Protein AF-0000000087410790 (afdb_homodimer)

Secondary structure (DSSP, 8-state):
--SGGGSGGGGGGS-----------EEEEE-TTSSEEEEEETTEEEEEETT-EE-EE----SS-EEEEEE-TTSSEEEEEE-TTSS-EEEEEETTEEEEEE----SS-EEEEEEEETTEEEEEE-----SS-----STTS-EEEEEETT-B--EEEESS--EEEEE-TTS-EEEE---S---TT--S--STTS--EEEEETTEEEE----SS-EEEEEE-SSSSEEEEEE-TTSS-EEEEEETTS---EE-----SSPEEEEEE-TTS-EEEEETTEEEEE-TTS--EE--EE------S-S-EEEEES--EEEEEE-TTSSEEEEEETTEEEEEESSS--EEE----SSEEEEEEE-TTSSEEEEEEEETTEEEEEEEEESSTT---GGG-S-EEEEE----SS-EEEEEE-TTSSEEEEEETTTEEEEEETTT--EEESS-STT---SSTT----EE-TTSSEEEEEE-TTT-TTS-EEEEEETTS-S--EE----SS-EEEEEEEGGGTEEEEEE-SSS-B-SSSS-B-BEEEEEES-HHHHHHHH--HHHHHHHHHHHHHHHHHHHHHHHHHHHH-------GGGSTTTT-PPPP----TTGGG-EEE--SS-BEEEEEEE-TTS-EEEEEEESSSSPEEEEEETTTTEEEEEES---S---EE-TTSSEEEEEETTEEEEEETTTTEEEE----EEEEE-HHHHHHHHHHHHHHHHHHHSSSTTGGG--HHHHHHHHHTTGGG--SHHHHHHHHHHHHHTT--SS--EE--PPPPSSPBPB-SEEE-TT--SSSEEEEEE-TTSTTTTTT----TT-EEEEETTEE--TTB--GGGGBT-TTSEEEEEEEETTTTEEEEEEEE-B-HHHHHHHHHHHHHHHHHHHHHHHHTS-EEEEE--SBSHHHHHHHHHHHHSTTGGGSSEEEEE-TT---BS-HHHHHHHHT----EEEESTT---EEESTTS--S-EEEEE-TT--THHHHHHHHHHHTTS-EEEESPBPS--EEEEEEEPTTS-EEEEEEEEEEETTS-BSTT-PBPPSEE----HHHHHHT--HHHHHHHHHHHH-/--GGGSGGGGGGGS-----------EEEEE-TTSSEEEEEETTEEEEEETT-EE-EE----SS-EEEEEE-TTSSEEEEEE-TTSS-EEEEEETTEEEEEE----SS-EEEEEEEETTEEEEEE-----SS-----STTSPEEEEEETT-B--EEEESS--EEEEE-TTS-EEEE---S---TT--S--STTS--EEEEETTEEEE----SS-EEEEEE-SSSSEEEEEE-TTSS-EEEEEETTS---EE-----SSPEEEEEE-TTS-EEEEETTEEEEE-TTS--EE--EE------S-S-EEEEES--EEEEEE-TTSSEEEEEETTEEEEEESSS--EEE----SSEEEEEEE-TTSSEEEEEEEETTEEEEEEEEESSTT---GGG-S-EEEEE----SS-EEEEEE-TTSSEEEEEETTTEEEEEETTT--EEESS-STT---SSTT----EE-TTSSEEEEEE-TTT-TTS-EEEEEETTS-S--EE----SS-EEEEEEEGGGTEEEEEE-SS--B-SSSS-B-BEEEEEES-HHHHHHHH--HHHHHHHHHHHHHHHHHHHHHHHHHHHH-------GGGGSSTT-PPPP----TTGGG-EEE--SS-BEEEEEEE-TTS-EEEEEEESSSSPEEEEEETTTTEEEEEES---S---EE-TTSSEEEEEETTEEEEEETTTTEEEE----EEEEE-HHHHHHHHHHHHHHHHHHHSSSTTGGG--HHHHHHHHHTTGGG--SHHHHHHHHHHHHHTT--SS--EE--PPPPSSPBPB-SEEE-TT--SSSEEEEEE-TTSTTTTTT----TT-EEEEETTEE--TTB--GGGGBT-TTSEEEEEEEETTTTEEEEEEEE-B-HHHHHHHHHHHHHHHHHHHHHHHHTS-EEEEE--SBSHHHHHHHHHHHHSTTGGGSSEEEEE-TT---BS-HHHHHHHHT----EEEESTT---EEESSSS--S-EEEEE-TT--THHHHHHHHHHHTTS-EEEESPBPS--EEEEEEEPTTS-EEEEEEEEEEETTS-BSTT-PBPPSEE----HHHHHHT--HHHHHHHHHHHH-

InterPro domains:
  IPR005151 Tail specific protease [PF03572] (898-1053)
  IPR005151 Tail specific protease [SM00245] (860-1054)
  IPR011042 Six-bladed beta-propeller, TolB-like [G3DSA:2.120.10.30] (396-579)
  IPR011659 WD40-like beta-propeller [PF07676] (343-378)
  IPR011659 WD40-like beta-propeller [PF07676] (398-425)
  IPR012393 Tricorn protease [PIRSF036421] (16-1078)
  IPR012393 Tricorn protease [PTHR43253] (32-1075)
  IPR028204 Tricorn protease C1 domain [PF14684] (706-764)
  IPR029045 ClpP/crotonase-like domain superfamily [SSF52096] (706-1077)
  IPR036034 PDZ superfamily [G3DSA:2.30.42.10] (785-875)
  IPR036034 PDZ superfamily [SSF50156] (789-867)

pLDDT: mean 92.79, std 12.52, range [21.83, 98.88]

Solvent-accessible surface area (backbone atoms only — not comparable to full-atom values): 111287 Å² total; per-residue (Å²): 135,86,65,70,70,64,63,69,67,66,67,64,73,73,58,74,75,68,70,80,62,70,39,49,45,36,44,37,29,40,23,35,83,52,52,38,31,36,29,19,49,68,37,20,36,32,34,28,43,56,86,28,39,70,42,44,76,44,51,83,65,91,37,49,27,38,48,51,37,54,24,70,82,44,56,33,32,37,23,20,31,30,76,68,36,24,29,23,31,30,36,29,43,67,87,28,63,84,65,43,75,38,54,66,57,51,53,56,28,41,50,49,36,43,79,45,83,51,31,38,30,26,38,34,63,84,76,74,56,92,55,33,61,66,72,64,50,82,63,54,29,25,26,29,34,30,35,81,83,30,28,33,72,38,86,67,34,72,60,48,58,42,53,43,29,70,43,97,87,62,38,30,31,19,14,52,65,66,44,78,67,62,88,45,55,38,80,55,70,37,71,49,46,26,33,34,32,36,43,47,94,90,39,81,42,78,58,55,79,67,53,28,47,26,42,47,33,39,74,43,72,62,77,71,32,30,34,28,32,30,29,87,86,61,37,28,25,42,30,32,30,30,71,88,56,48,76,67,42,75,68,49,84,75,72,86,56,48,52,40,45,62,33,56,14,64,85,41,42,30,26,28,23,46,84,28,32,47,32,36,32,37,88,94,47,71,74,40,75,41,56,53,38,73,85,70,84,84,78,72,66,65,67,47,83,41,79,39,69,64,48,38,76,43,66,38,72,33,65,87,57,54,35,34,37,32,28,42,82,28,22,39,33,29,22,27,54,90,42,46,52,40,25,78,72,51,88,63,56,44,44,38,45,48,63,27,60,30,60,84,41,51,34,38,36,25,15,32,44,57,94,71,40,32,27,35,33,34,38,31,55,62,51,80,88,54,74,46,69,54,75,45,89,44,74,45,78,43,76,66,54,89,67,97,51,40,27,39,57,37,37,57,26,59,81,48,53,33,35,36,30,28,38,67,61,33,20,37,31,36,24,34,64,87,79,53,52,70,46,64,35,42,86,23,81,39,39,80,56,82,48,95,81,73,64,68,70,33,64,27,71,57,49,50,36,31,40,29,64,29,24,46,90,35,24,64,90,30,28,20,37,21,45,32,34,60,81,30,84,45,78,69,40,74,58,59,59,46,40,33,45,33,44,83,57,39,70,30,59,88,54,38,25,34,35,31,36,32,38,74,84,20,42,23,44,85,30,47,89,52,60,19,27,36,43,33,36,34,28,28,28,56,67,60,45,45,58,67,71,41,49,64,69,53,42,53,52,50,51,50,50,52,52,49,47,54,48,49,52,48,49,49,48,49,51,51,47,69,65,49,72,80,85,76,84,66,74,74,62,72,76,64,69,78,63,67,67,77,84,72,74,49,66,91,61,21,80,79,39,59,45,77,69,52,73,52,59,31,47,66,57,36,65,46,66,40,72,84,62,45,37,38,38,34,26,39,32,71,77,63,61,20,21,33,32,37,34,33,62,67,77,69,45,74,48,79,54,40,79,60,65,44,58,44,64,64,43,65,41,88,81,62,48,36,38,33,31,40,34,96,30,32,41,36,40,30,36,63,86,75,50,44,76,47,72,44,54,40,47,41,78,40,72,45,29,60,63,56,26,50,53,39,51,52,45,46,53,58,44,50,45,68,73,43,27,21,50,81,60,48,84,71,47,63,60,73,59,49,48,59,64,56,56,70,35,54,88,41,48,81,48,61,70,59,45,27,50,52,48,12,47,58,45,10,62,50,51,59,55,61,40,31,44,45,67,82,73,71,65,40,91,44,47,39,34,36,66,40,64,39,62,40,85,83,63,79,49,67,29,49,36,29,56,36,71,39,70,86,21,49,60,55,50,40,94,63,84,74,51,58,62,23,26,39,38,22,54,70,82,44,71,40,48,55,62,45,60,59,48,65,78,28,45,59,28,48,75,32,79,43,40,34,33,35,36,31,72,90,78,69,45,72,49,76,40,76,39,51,26,33,39,61,68,56,43,42,52,40,46,39,52,49,51,51,52,50,50,38,53,50,45,23,64,77,52,72,57,37,42,31,65,43,61,41,66,39,27,42,36,71,32,38,48,50,36,49,20,61,50,51,7,59,71,35,57,71,30,65,25,35,41,40,35,34,55,60,6,69,16,64,52,33,43,67,53,53,46,55,33,53,58,33,61,72,56,37,35,34,27,39,51,81,40,75,36,30,51,32,62,72,87,32,39,57,53,58,46,36,35,35,41,23,34,26,16,25,24,35,38,33,42,28,56,51,49,35,46,74,70,62,67,44,50,35,31,14,35,40,21,34,17,32,24,44,49,62,44,74,47,71,44,88,87,67,35,35,38,36,36,38,23,33,30,34,23,38,84,85,72,45,53,33,54,78,37,70,46,72,40,78,42,78,42,79,67,49,75,65,26,34,54,68,47,47,59,54,44,58,52,51,48,49,56,56,54,71,72,105,134,81,69,73,65,62,68,70,64,67,67,63,72,74,56,73,74,68,70,80,62,68,40,49,45,36,45,38,30,39,22,33,83,53,53,37,31,35,29,19,47,70,37,20,34,30,36,28,43,56,86,29,39,70,44,43,77,43,51,82,66,92,37,51,28,38,47,51,36,54,23,71,83,44,56,31,33,36,24,20,32,31,77,67,36,25,29,23,30,29,37,27,42,68,87,27,64,84,66,42,74,38,52,65,56,50,54,58,30,43,49,48,36,41,79,43,81,52,31,38,30,26,40,33,64,83,76,75,56,89,54,32,60,67,73,63,51,80,61,53,28,24,27,30,34,29,35,81,83,29,30,32,73,38,86,68,34,71,60,46,57,41,52,41,27,70,43,97,88,64,38,32,32,18,13,50,66,65,44,78,65,61,88,44,55,37,79,54,69,37,69,48,46,28,34,35,33,36,42,47,96,89,38,81,42,79,57,52,80,66,54,27,46,26,41,45,32,40,74,44,68,62,79,70,32,30,35,28,32,32,30,87,86,61,37,29,25,41,30,33,30,30,70,89,56,50,74,66,42,75,68,49,83,76,70,85,55,46,51,40,44,64,34,55,13,63,85,41,44,30,27,30,24,46,83,30,31,48,33,36,34,38,89,95,48,70,76,40,76,41,55,52,40,73,86,69,82,83,80,71,66,65,67,47,81,43,78,38,70,66,49,38,74,44,65,36,72,34,63,86,56,54,35,32,35,32,28,42,79,28,22,40,33,30,23,28,55,88,40,46,53,39,25,77,73,50,88,63,57,43,44,36,47,48,62,29,59,30,60,84,40,50,35,38,35,25,16,33,46,57,96,71,40,32,26,35,34,35,39,29,55,62,51,80,87,53,74,45,68,53,73,45,89,46,73,45,76,44,78,65,54,89,69,97,53,40,27,39,57,36,37,55,26,59,81,49,53,33,34,36,28,27,39,68,61,35,19,36,31,36,25,34,63,88,80,54,51,70,45,66,36,44,87,24,82,40,38,80,55,82,47,93,80,74,64,67,70,31,65,28,73,58,49,51,36,31,40,30,64,29,24,41,90,38,24,65,93,30,28,19,37,21,45,32,35,60,81,29,81,44,76,69,40,75,59,59,58,47,38,34,45,33,44,83,55,38,70,31,59,88,53,37,24,35,34,30,34,32,38,75,85,22,41,22,45,86,28,46,87,53,59,17,27,35,45,33,37,34,28,29,28,54,67,61,43,45,58,67,70,42,51,63,70,53,43,52,51,49,50,50,50,52,51,49,47,53,48,47,52,48,49,49,47,50,51,48,46,68,65,50,72,79,87,77,86,67,71,74,63,73,75,64,70,78,63,67,68,78,83,73,74,48,66,90,60,23,79,78,40,59,46,77,70,51,73,50,59,32,48,65,57,37,62,47,66,41,72,86,61,46,37,38,37,34,26,39,31,71,77,62,60,20,22,33,31,37,35,33,62,67,77,69,44,75,50,79,56,39,79,60,64,44,57,45,64,65,45,64,40,87,80,63,47,36,38,33,33,39,36,94,29,32,41,36,40,31,37,64,84,74,51,44,76,48,73,45,53,42,47,42,79,40,72,45,30,60,64,57,27,52,52,39,52,53,43,46,52,56,44,49,46,69,73,41,27,20,50,80,61,49,86,71,47,64,60,72,60,51,49,58,63,55,56,69,35,53,89,40,48,81,49,62,68,60,44,26,51,52,49,13,45,59,43,10,62,50,51,58,53,62,40,32,43,46,67,82,73,71,65,40,92,43,49,39,32,36,64,40,64,39,63,41,86,83,62,78,50,65,28,49,35,30,56,37,72,37,71,87,22,50,61,55,51,40,94,61,84,74,49,61,62,23,27,40,38,22,53,70,81,43,72,39,48,56,62,45,58,59,49,66,80,28,45,59,29,48,74,31,79,43,41,35,33,34,37,30,70,91,77,70,43,72,50,76,40,75,38,49,26,33,38,61,70,56,43,41,51,40,45,37,51,50,51,53,52,50,51,38,52,48,44,24,63,77,51,73,57,37,42,32,66,44,62,43,66,39,28,41,36,71,32,39,47,49,37,49,20,59,50,51,6,60,70,36,57,71,31,68,25,36,41,40,36,34,56,61,6,70,15,64,50,33,43,68,54,52,47,55,32,53,58,33,59,72,55,36,35,35,26,40,51,80,39,74,37,29,51,31,62,71,87,31,41,58,54,58,46,36,36,34,40,24,36,25,16,25,24,35,38,33,41,27,57,51,50,35,47,73,70,63,66,44,51,36,33,14,35,40,23,32,19,31,25,46,48,64,44,71,47,70,44,89,87,65,34,32,36,36,37,39,22,33,31,34,24,38,85,86,72,44,54,33,54,76,37,69,46,73,40,76,42,77,41,78,68,49,76,65,28,33,54,68,48,46,60,55,44,60,52,52,48,50,54,56,54,70,73,105

Sequence (2156 aa):
MKKILTAVLLGLSLSAMAGNSPLWMRFSAISPDGQTIAFSYKGDIFTVPVGGGAARQLTTNPAYDAYPVWSPDGQKIAFASSREGSLDVYLMSKEGGAPTRLTTNSGDEIPMAFKDNNTVLFSSSLMPTAKSILFASGSFPQTYEVSIEGSRPRLFSPMPMLDVCVRTNGDILYHDQKGYEDNFRKHHRSPIARDIWMYSKGKYTKLTDFNGEDRTPVWANSGDSYYYLSEEDGTFNVYKRNIDGSGKVQITHHVKNPVRFLTIANNGTLCYGYDGEIYTVTDGEQPRKVNISIVTDQIDQQLNRQLRTSGATEIKVSPNGKEIAFVLHGDVYVTSVDYKTTKQITNTPEQERDIDISPDGKSIVYGAERNGIWQIYQTKIKNSGEKNFTYATDLVEERMTNTNQTSQMPQYSPDGKKIAFFENRASLKVMDVKTKNVIAVTDGKDLYSYSDGDIWFSWSPDSRWLLVPYMGNAGWNNSDVSLVDATGKKKPFNLTQSGYNDESAKWALGGKAMLFFSDRAGYRSHGSWGAEADVYLMFFDLDAYERFCMTKEERELADQLEKDKKKTEAETKEKEKAKGKKKGKDADKNKKKNEVKPLEFDLENCRDRIVRLTVNSSHLGDAALSPGGDTLYYQASFEGGYDLWKHDLKENKTQIVLKDVGRGALEADKKFKNLYLCSRRNIKKVDLTKNSVSNVPFEARFDYKPYEERAYIFDHIWQQVTDKFYVEDLHGVDWAGYRKIYERFLPHINNNYDFRDMLSELLGELNASHTGARFSPDGPSLYTARLGLFYDENYNGDGLKIEEVIKRGPFAVKKTGVTAGCVIEKIDGEPILKGKDYNYMLDGKVGKPIRVSVFNPNTKKRFDVTVKAISKGAEQELLYKRWVDRNRAFVDSISGGRIAYVHVKGMNSPSFRTVYSELLNAENRAKDAVIVDERHNGGGWLHDDLCTLLSGKEYQKFIPHGKLIGTDPFNKWNKPSCVLICEDDYSNGHGFPQIYQNLGIGKLVGTPVAGTMTAVWWETLINGMVFGIPQVGCQGMDGKFAENKQLNPDIEVYNTPEDYLNGYDRQLVRAVEEMMKKMKKILTAVLLGLSLSAMAGNSPLWMRFSAISPDGQTIAFSYKGDIFTVPVGGGAARQLTTNPAYDAYPVWSPDGQKIAFASSREGSLDVYLMSKEGGAPTRLTTNSGDEIPMAFKDNNTVLFSSSLMPTAKSILFASGSFPQTYEVSIEGSRPRLFSPMPMLDVCVRTNGDILYHDQKGYEDNFRKHHRSPIARDIWMYSKGKYTKLTDFNGEDRTPVWANSGDSYYYLSEEDGTFNVYKRNIDGSGKVQITHHVKNPVRFLTIANNGTLCYGYDGEIYTVTDGEQPRKVNISIVTDQIDQQLNRQLRTSGATEIKVSPNGKEIAFVLHGDVYVTSVDYKTTKQITNTPEQERDIDISPDGKSIVYGAERNGIWQIYQTKIKNSGEKNFTYATDLVEERMTNTNQTSQMPQYSPDGKKIAFFENRASLKVMDVKTKNVIAVTDGKDLYSYSDGDIWFSWSPDSRWLLVPYMGNAGWNNSDVSLVDATGKKKPFNLTQSGYNDESAKWALGGKAMLFFSDRAGYRSHGSWGAEADVYLMFFDLDAYERFCMTKEERELADQLEKDKKKTEAETKEKEKAKGKKKGKDADKNKKKNEVKPLEFDLENCRDRIVRLTVNSSHLGDAALSPGGDTLYYQASFEGGYDLWKHDLKENKTQIVLKDVGRGALEADKKFKNLYLCSRRNIKKVDLTKNSVSNVPFEARFDYKPYEERAYIFDHIWQQVTDKFYVEDLHGVDWAGYRKIYERFLPHINNNYDFRDMLSELLGELNASHTGARFSPDGPSLYTARLGLFYDENYNGDGLKIEEVIKRGPFAVKKTGVTAGCVIEKIDGEPILKGKDYNYMLDGKVGKPIRVSVFNPNTKKRFDVTVKAISKGAEQELLYKRWVDRNRAFVDSISGGRIAYVHVKGMNSPSFRTVYSELLNAENRAKDAVIVDERHNGGGWLHDDLCTLLSGKEYQKFIPHGKLIGTDPFNKWNKPSCVLICEDDYSNGHGFPQIYQNLGIGKLVGTPVAGTMTAVWWETLINGMVFGIPQVGCQGMDGKFAENKQLNPDIEVYNTPEDYLNGYDRQLVRAVEEMMKK

Structure (mmCIF, N/CA/C/O backbone):
data_AF-0000000087410790-model_v1
#
loop_
_entity.id
_entity.type
_entity.pdbx_description
1 polymer 'Tricorn protease homolog'
#
loop_
_atom_site.group_PDB
_atom_site.id
_atom_site.type_symbol
_atom_site.label_atom_id
_atom_site.label_alt_id
_atom_site.label_comp_id
_atom_site.label_asym_id
_atom_site.label_entity_id
_atom_site.label_seq_id
_atom_site.pdbx_PDB_ins_code
_atom_site.Cartn_x
_atom_site.Cartn_y
_atom_site.Cartn_z
_atom_site.occupancy
_atom_site.B_iso_or_equiv
_atom_site.auth_seq_id
_atom_site.auth_comp_id
_atom_site.auth_asym_id
_atom_site.auth_atom_id
_atom_site.pdbx_PDB_model_num
ATOM 1 N N . MET A 1 1 ? 50.875 -70.25 -47.219 1 21.83 1 MET A N 1
ATOM 2 C CA . MET A 1 1 ? 50.531 -70.5 -45.812 1 21.83 1 MET A CA 1
ATOM 3 C C . MET A 1 1 ? 49.562 -69.438 -45.281 1 21.83 1 MET A C 1
ATOM 5 O O . MET A 1 1 ? 49.375 -69.312 -44.062 1 21.83 1 MET A O 1
ATOM 9 N N . LYS A 1 2 ? 49.156 -68.5 -46.312 1 25.88 2 LYS A N 1
ATOM 10 C CA . LYS A 1 2 ? 48.219 -67.438 -46.719 1 25.88 2 LYS A CA 1
ATOM 11 C C . LYS A 1 2 ? 46.75 -67.875 -46.406 1 25.88 2 LYS A C 1
ATOM 13 O O . LYS A 1 2 ? 45.875 -67 -46.406 1 25.88 2 LYS A O 1
ATOM 18 N N . LYS A 1 3 ? 46.594 -69.188 -46.438 1 26.27 3 LYS A N 1
ATOM 19 C CA . LYS A 1 3 ? 45.25 -69.75 -46.562 1 26.27 3 LYS A CA 1
ATOM 20 C C . LYS A 1 3 ? 44.5 -69.688 -45.25 1 26.27 3 LYS A C 1
ATOM 22 O O . LYS A 1 3 ? 43.281 -69.562 -45.219 1 26.27 3 LYS A O 1
ATOM 27 N N . ILE A 1 4 ? 45.156 -70.188 -44.219 1 30.7 4 ILE A N 1
ATOM 28 C CA . ILE A 1 4 ? 44.406 -70.75 -43.094 1 30.7 4 ILE A CA 1
ATOM 29 C C . ILE A 1 4 ? 43.781 -69.625 -42.281 1 30.7 4 ILE A C 1
ATOM 31 O O . ILE A 1 4 ? 42.969 -69.875 -41.406 1 30.7 4 ILE A O 1
ATOM 35 N N . LEU A 1 5 ? 44.344 -68.375 -42.5 1 31.23 5 LEU A N 1
ATOM 36 C CA . LEU A 1 5 ? 43.906 -67.375 -41.5 1 31.23 5 LEU A CA 1
ATOM 37 C C . LEU A 1 5 ? 42.469 -67 -41.719 1 31.23 5 LEU A C 1
ATOM 39 O O . LEU A 1 5 ? 41.938 -66.188 -40.969 1 31.23 5 LEU A O 1
ATOM 43 N N . THR A 1 6 ? 41.938 -67.438 -42.906 1 31.23 6 THR A N 1
ATOM 44 C CA . THR A 1 6 ? 40.656 -66.812 -43.312 1 31.23 6 THR A CA 1
ATOM 45 C C . THR A 1 6 ? 39.531 -67.312 -42.406 1 31.23 6 THR A C 1
ATOM 47 O O . THR A 1 6 ? 38.406 -66.812 -42.438 1 31.23 6 THR A O 1
ATOM 50 N N . ALA A 1 7 ? 39.75 -68.562 -41.875 1 30.67 7 ALA A N 1
ATOM 51 C CA . ALA A 1 7 ? 38.562 -69.25 -41.344 1 30.67 7 ALA A CA 1
ATOM 52 C C . ALA A 1 7 ? 38.031 -68.5 -40.125 1 30.67 7 ALA A C 1
ATOM 54 O O . ALA A 1 7 ? 36.844 -68.562 -39.812 1 30.67 7 ALA A O 1
ATOM 55 N N . VAL A 1 8 ? 39.062 -68.125 -39.312 1 31.27 8 VAL A N 1
ATOM 56 C CA . VAL A 1 8 ? 38.594 -67.812 -37.938 1 31.27 8 VAL A CA 1
ATOM 57 C C . VAL A 1 8 ? 37.656 -66.625 -37.969 1 31.27 8 VAL A C 1
ATOM 59 O O . VAL A 1 8 ? 36.938 -66.312 -37 1 31.27 8 VAL A O 1
ATOM 62 N N . LEU A 1 9 ? 37.781 -65.75 -39.125 1 29.5 9 LEU A N 1
ATOM 63 C CA . LEU A 1 9 ? 37.094 -64.5 -38.938 1 29.5 9 LEU A CA 1
ATOM 64 C C . LEU A 1 9 ? 35.594 -64.625 -39 1 29.5 9 LEU A C 1
ATOM 66 O O . LEU A 1 9 ? 34.844 -63.656 -38.906 1 29.5 9 LEU A O 1
ATOM 70 N N . LEU A 1 10 ? 35.125 -65.812 -39.531 1 30.06 10 LEU A N 1
ATOM 71 C CA . LEU A 1 10 ? 33.688 -65.812 -39.812 1 30.06 10 LEU A CA 1
ATOM 72 C C . LEU A 1 10 ? 32.906 -65.812 -38.5 1 30.06 10 LEU A C 1
ATOM 74 O O . LEU A 1 10 ? 31.672 -65.688 -38.531 1 30.06 10 LEU A O 1
ATOM 78 N N . GLY A 1 11 ? 33.531 -66.438 -37.5 1 29.22 11 GLY A N 1
ATOM 79 C CA . GLY A 1 11 ? 32.625 -66.812 -36.406 1 29.22 11 GLY A CA 1
ATOM 80 C C . GLY A 1 11 ? 31.984 -65.562 -35.75 1 29.22 11 GLY A C 1
ATOM 81 O O . GLY A 1 11 ? 31.047 -65.688 -34.969 1 29.22 11 GLY A O 1
ATOM 82 N N . LEU A 1 12 ? 32.75 -64.5 -35.688 1 29.7 12 LEU A N 1
ATOM 83 C CA . LEU A 1 12 ? 32.375 -63.562 -34.594 1 29.7 12 LEU A CA 1
ATOM 84 C C . LEU A 1 12 ? 31.078 -62.844 -34.906 1 29.7 12 LEU A C 1
ATOM 86 O O . LEU A 1 12 ? 30.609 -62.031 -34.125 1 29.7 12 LEU A O 1
ATOM 90 N N . SER A 1 13 ? 30.719 -62.812 -36.219 1 28.98 13 SER A N 1
ATOM 91 C CA . SER A 1 13 ? 29.781 -61.719 -36.406 1 28.98 13 SER A CA 1
ATOM 92 C C . SER A 1 13 ? 28.406 -62.031 -35.844 1 28.98 13 SER A C 1
ATOM 94 O O . SER A 1 13 ? 27.406 -61.406 -36.188 1 28.98 13 SER A O 1
ATOM 96 N N . LEU A 1 14 ? 28.266 -63.281 -35.344 1 32.5 14 LEU A N 1
ATOM 97 C CA . LEU A 1 14 ? 26.875 -63.406 -34.906 1 32.5 14 LEU A CA 1
ATOM 98 C C . LEU A 1 14 ? 26.562 -62.375 -33.812 1 32.5 14 LEU A C 1
ATOM 100 O O . LEU A 1 14 ? 26.344 -62.75 -32.656 1 32.5 14 LEU A O 1
ATOM 104 N N . SER A 1 15 ? 27.609 -61.531 -33.594 1 27.81 15 SER A N 1
ATOM 105 C CA . SER A 1 15 ? 27.328 -60.844 -32.344 1 27.81 15 SER A CA 1
ATOM 106 C C . SER A 1 15 ? 25.859 -60.438 -32.281 1 27.81 15 SER A C 1
ATOM 108 O O . SER A 1 15 ? 25.109 -60.969 -31.469 1 27.81 15 SER A O 1
ATOM 110 N N . ALA A 1 16 ? 25.719 -59.094 -32.219 1 31.78 16 ALA A N 1
ATOM 111 C CA . ALA A 1 16 ? 24.984 -58.094 -31.422 1 31.78 16 ALA A CA 1
ATOM 112 C C . ALA A 1 16 ? 23.578 -57.875 -31.984 1 31.78 16 ALA A C 1
ATOM 114 O O . ALA A 1 16 ? 23.312 -56.844 -32.594 1 31.78 16 ALA A O 1
ATOM 115 N N . MET A 1 17 ? 23.141 -58.781 -32.812 1 34.59 17 MET A N 1
ATOM 116 C CA . MET A 1 17 ? 21.797 -58.25 -32.938 1 34.59 17 MET A CA 1
ATOM 117 C C . MET A 1 17 ? 21.109 -58.188 -31.562 1 34.59 17 MET A C 1
ATOM 119 O O . MET A 1 17 ? 20.469 -59.156 -31.156 1 34.59 17 MET A O 1
ATOM 123 N N . ALA A 1 18 ? 21.828 -58.062 -30.547 1 39.47 18 ALA A N 1
ATOM 124 C CA . ALA A 1 18 ? 21.078 -57.75 -29.328 1 39.47 18 ALA A CA 1
ATOM 125 C C . ALA A 1 18 ? 19.859 -56.875 -29.625 1 39.47 18 ALA A C 1
ATOM 127 O O . ALA A 1 18 ? 20 -55.719 -30.016 1 39.47 18 ALA A O 1
ATOM 128 N N . GLY A 1 19 ? 18.938 -57.344 -30.297 1 44.41 19 GLY A N 1
ATOM 129 C CA . GLY A 1 19 ? 17.641 -56.719 -30.484 1 44.41 19 GLY A CA 1
ATOM 130 C C . GLY A 1 19 ? 17.203 -55.906 -29.266 1 44.41 19 GLY A C 1
ATOM 131 O O . GLY A 1 19 ? 17.266 -56.375 -28.141 1 44.41 19 GLY A O 1
ATOM 132 N N . ASN A 1 20 ? 17.438 -54.625 -29.234 1 58.72 20 ASN A N 1
ATOM 133 C CA . ASN A 1 20 ? 17.156 -53.625 -28.188 1 58.72 20 ASN A CA 1
ATOM 134 C C . ASN A 1 20 ? 15.797 -53.875 -27.531 1 58.72 20 ASN A C 1
ATOM 136 O O . ASN A 1 20 ? 14.758 -53.719 -28.172 1 58.72 20 ASN A O 1
ATOM 140 N N . SER A 1 21 ? 15.695 -54.625 -26.5 1 83.88 21 SER A N 1
ATOM 141 C CA . SER A 1 21 ? 14.523 -54.875 -25.656 1 83.88 21 SER A CA 1
ATOM 142 C C . SER A 1 21 ? 13.859 -53.562 -25.266 1 83.88 21 SER A C 1
ATOM 144 O O . SER A 1 21 ? 14.539 -52.594 -24.891 1 83.88 21 SER A O 1
ATOM 146 N N . PRO A 1 22 ? 12.523 -53.469 -25.609 1 93.88 22 PRO A N 1
ATOM 147 C CA . PRO A 1 22 ? 11.828 -52.25 -25.219 1 93.88 22 PRO A CA 1
ATOM 148 C C . PRO A 1 22 ? 11.938 -51.969 -23.719 1 93.88 22 PRO A C 1
ATOM 150 O O . PRO A 1 22 ? 11.938 -52.875 -22.906 1 93.88 22 PRO A O 1
ATOM 153 N N . LEU A 1 23 ? 12.188 -50.688 -23.422 1 96.06 23 LEU A N 1
ATOM 154 C CA . LEU A 1 23 ? 12.148 -50.25 -22.047 1 96.06 23 LEU A CA 1
ATOM 155 C C . LEU A 1 23 ? 11.062 -49.188 -21.859 1 96.06 23 LEU A C 1
ATOM 157 O O . LEU A 1 23 ? 10.484 -48.688 -22.828 1 96.06 23 LEU A O 1
ATOM 161 N N . TRP A 1 24 ? 10.703 -48.875 -20.547 1 97.62 24 TRP A N 1
ATOM 162 C CA . TRP A 1 24 ? 9.695 -47.938 -20.109 1 97.62 24 TRP A CA 1
ATOM 163 C C . TRP A 1 24 ? 8.297 -48.375 -20.516 1 97.62 24 TRP A C 1
ATOM 165 O O . TRP A 1 24 ? 7.508 -47.562 -21.031 1 97.62 24 TRP A O 1
ATOM 175 N N . MET A 1 25 ? 8.125 -49.656 -20.562 1 98 25 MET A N 1
ATOM 176 C CA . MET A 1 25 ? 6.773 -50.219 -20.656 1 98 25 MET A CA 1
ATOM 177 C C . MET A 1 25 ? 5.98 -49.938 -19.391 1 98 25 MET A C 1
ATOM 179 O O . MET A 1 25 ? 6.484 -50.125 -18.281 1 98 25 MET A O 1
ATOM 183 N N . ARG A 1 26 ? 4.789 -49.406 -19.578 1 97.38 26 ARG A N 1
ATOM 184 C CA . ARG A 1 26 ? 4.051 -48.906 -18.438 1 97.38 26 ARG A CA 1
ATOM 185 C C . ARG A 1 26 ? 2.65 -49.5 -18.359 1 97.38 26 ARG A C 1
ATOM 187 O O . ARG A 1 26 ? 2.139 -50 -19.359 1 97.38 26 ARG A O 1
ATOM 194 N N . PHE A 1 27 ? 2.062 -49.469 -17.188 1 98.25 27 PHE A N 1
ATOM 195 C CA . PHE A 1 27 ? 0.673 -49.812 -16.906 1 98.25 27 PHE A CA 1
ATOM 196 C C . PHE A 1 27 ? 0.371 -51.25 -17.312 1 98.25 27 PHE A C 1
ATOM 198 O O . PHE A 1 27 ? -0.603 -51.5 -18.031 1 98.25 27 PHE A O 1
ATOM 205 N N . SER A 1 28 ? 1.218 -52.188 -16.922 1 98.19 28 SER A N 1
ATOM 206 C CA . SER A 1 28 ? 1.02 -53.594 -17.266 1 98.19 28 SER A CA 1
ATOM 207 C C . SER A 1 28 ? -0.221 -54.156 -16.578 1 98.19 28 SER A C 1
ATOM 209 O O . SER A 1 28 ? -0.444 -53.906 -15.383 1 98.19 28 SER A O 1
ATOM 211 N N . ALA A 1 29 ? -0.973 -54.844 -17.25 1 98.69 29 ALA A N 1
ATOM 212 C CA . ALA A 1 29 ? -2.195 -55.5 -16.781 1 98.69 29 ALA A CA 1
ATOM 213 C C . ALA A 1 29 ? -2.311 -56.906 -17.312 1 98.69 29 ALA A C 1
ATOM 215 O O . ALA A 1 29 ? -2.455 -57.125 -18.516 1 98.69 29 ALA A O 1
ATOM 216 N N . ILE A 1 30 ? -2.271 -57.906 -16.406 1 98.69 30 ILE A N 1
ATOM 217 C CA . ILE A 1 30 ? -2.371 -59.312 -16.797 1 98.69 30 ILE A CA 1
ATOM 218 C C . ILE A 1 30 ? -3.84 -59.688 -16.938 1 98.69 30 ILE A C 1
ATOM 220 O O . ILE A 1 30 ? -4.684 -59.25 -16.156 1 98.69 30 ILE A O 1
ATOM 224 N N . SER A 1 31 ? -4.113 -60.5 -17.984 1 98.31 31 SER A N 1
ATOM 225 C CA . SER A 1 31 ? -5.484 -60.938 -18.219 1 98.31 31 SER A CA 1
ATOM 226 C C . SER A 1 31 ? -5.957 -61.875 -17.125 1 98.31 31 SER A C 1
ATOM 228 O O . SER A 1 31 ? -5.148 -62.562 -16.5 1 98.31 31 SER A O 1
ATOM 230 N N . PRO A 1 32 ? -7.281 -61.938 -16.922 1 97 32 PRO A N 1
ATOM 231 C CA . PRO A 1 32 ? -7.816 -62.781 -15.859 1 97 32 PRO A CA 1
ATOM 232 C C . PRO A 1 32 ? -7.406 -64.25 -16.016 1 97 32 PRO A C 1
ATOM 234 O O . PRO A 1 32 ? -7.195 -64.938 -15.023 1 97 32 PRO A O 1
ATOM 237 N N . ASP A 1 33 ? -7.184 -64.75 -17.25 1 96.38 33 ASP A N 1
ATOM 238 C CA . ASP A 1 33 ? -6.828 -66.125 -17.484 1 96.38 33 ASP A CA 1
ATOM 239 C C . ASP A 1 33 ? -5.324 -66.375 -17.328 1 96.38 33 ASP A C 1
ATOM 241 O O . ASP A 1 33 ? -4.844 -67.5 -17.422 1 96.38 33 ASP A O 1
ATOM 245 N N . GLY A 1 34 ? -4.57 -65.25 -17.141 1 97.19 34 GLY A N 1
ATOM 246 C CA . GLY A 1 34 ? -3.139 -65.375 -16.906 1 97.19 34 GLY A CA 1
ATOM 247 C C . GLY A 1 34 ? -2.336 -65.625 -18.156 1 97.19 34 GLY A C 1
ATOM 248 O O . GLY A 1 34 ? -1.178 -66.062 -18.078 1 97.19 34 GLY A O 1
ATOM 249 N N . GLN A 1 35 ? -2.912 -65.375 -19.359 1 97.19 35 GLN A N 1
ATOM 250 C CA . GLN A 1 35 ? -2.254 -65.812 -20.594 1 97.19 35 GLN A CA 1
ATOM 251 C C . GLN A 1 35 ? -1.663 -64.562 -21.328 1 97.19 35 GLN A C 1
ATOM 253 O O . GLN A 1 35 ? -0.753 -64.75 -22.156 1 97.19 35 GLN A O 1
ATOM 258 N N . THR A 1 36 ? -2.268 -63.469 -21.078 1 98.25 36 THR A N 1
ATOM 259 C CA . THR A 1 36 ? -1.907 -62.312 -21.875 1 98.25 36 THR A CA 1
ATOM 260 C C . THR A 1 36 ? -1.678 -61.094 -20.969 1 98.25 36 THR A C 1
ATOM 262 O O . THR A 1 36 ? -2.398 -60.906 -19.984 1 98.25 36 THR A O 1
ATOM 265 N N . ILE A 1 37 ? -0.683 -60.25 -21.281 1 98.69 37 ILE A N 1
ATOM 266 C CA . ILE A 1 37 ? -0.406 -59 -20.578 1 98.69 37 ILE A CA 1
ATOM 267 C C . ILE A 1 37 ? -0.628 -57.812 -21.516 1 98.69 37 ILE A C 1
ATOM 269 O O . ILE A 1 37 ? -0.059 -57.781 -22.609 1 98.69 37 ILE A O 1
ATOM 273 N N . ALA A 1 38 ? -1.513 -56.906 -21.188 1 98.69 38 ALA A N 1
ATOM 274 C CA . ALA A 1 38 ? -1.627 -55.625 -21.859 1 98.69 38 ALA A CA 1
ATOM 275 C C . ALA A 1 38 ? -0.737 -54.562 -21.203 1 98.69 38 ALA A C 1
ATOM 277 O O . ALA A 1 38 ? -0.555 -54.562 -19.984 1 98.69 38 ALA A O 1
ATOM 278 N N . PHE A 1 39 ? -0.14 -53.656 -21.938 1 98.38 39 PHE A N 1
ATOM 279 C CA . PHE A 1 39 ? 0.705 -52.625 -21.406 1 98.38 39 PHE A CA 1
ATOM 280 C C . PHE A 1 39 ? 0.792 -51.438 -22.375 1 98.38 39 PHE A C 1
ATOM 282 O O . PHE A 1 39 ? 0.333 -51.531 -23.516 1 98.38 39 PHE A O 1
ATOM 289 N N . SER A 1 40 ? 1.226 -50.281 -21.891 1 97.62 40 SER A N 1
ATOM 290 C CA . SER A 1 40 ? 1.429 -49.094 -22.719 1 97.62 40 SER A CA 1
ATOM 291 C C . SER A 1 40 ? 2.9 -48.906 -23.078 1 97.62 40 SER A C 1
ATOM 293 O O . SER A 1 40 ? 3.777 -49.125 -22.234 1 97.62 40 SER A O 1
ATOM 295 N N . TYR A 1 41 ? 3.203 -48.531 -24.281 1 96.5 41 TYR A N 1
ATOM 296 C CA . TYR A 1 41 ? 4.535 -48.219 -24.797 1 96.5 41 TYR A CA 1
ATOM 297 C C . TYR A 1 41 ? 4.477 -47.125 -25.875 1 96.5 41 TYR A C 1
ATOM 299 O O . TYR A 1 41 ? 3.742 -47.281 -26.859 1 96.5 41 TYR A O 1
ATOM 307 N N . LYS A 1 42 ? 5.188 -46 -25.656 1 95 42 LYS A N 1
ATOM 308 C CA . LYS A 1 42 ? 5.254 -44.875 -26.562 1 95 42 LYS A CA 1
ATOM 309 C C . LYS A 1 42 ? 3.857 -44.344 -26.891 1 95 42 LYS A C 1
ATOM 311 O O . LYS A 1 42 ? 3.561 -44.062 -28.062 1 95 42 LYS A O 1
ATOM 316 N N . GLY A 1 43 ? 2.965 -44.469 -25.922 1 94.88 43 GLY A N 1
ATOM 317 C CA . GLY A 1 43 ? 1.659 -43.844 -26.047 1 94.88 43 GLY A CA 1
ATOM 318 C C . GLY A 1 43 ? 0.621 -44.75 -26.672 1 94.88 43 GLY A C 1
ATOM 319 O O . GLY A 1 43 ? -0.477 -44.312 -27.016 1 94.88 43 GLY A O 1
ATOM 320 N N . ASP A 1 44 ? 0.953 -46.031 -26.828 1 96.25 44 ASP A N 1
ATOM 321 C CA . ASP A 1 44 ? 0.009 -46.969 -27.406 1 96.25 44 ASP A CA 1
ATOM 322 C C . ASP A 1 44 ? -0.14 -48.219 -26.531 1 96.25 44 ASP A C 1
ATOM 324 O O . ASP A 1 44 ? 0.741 -48.531 -25.719 1 96.25 44 ASP A O 1
ATOM 328 N N . ILE A 1 45 ? -1.219 -49 -26.75 1 97.88 45 ILE A N 1
ATOM 329 C CA . ILE A 1 45 ? -1.479 -50.219 -26 1 97.88 45 ILE A CA 1
ATOM 330 C C . ILE A 1 45 ? -0.98 -51.438 -26.797 1 97.88 45 ILE A C 1
ATOM 332 O O . ILE A 1 45 ? -1.254 -51.531 -28 1 97.88 45 ILE A O 1
ATOM 336 N N . PHE A 1 46 ? -0.247 -52.281 -26.156 1 97.38 46 PHE A N 1
ATOM 337 C CA . PHE A 1 46 ? 0.25 -53.531 -26.703 1 97.38 46 PHE A CA 1
ATOM 338 C C . PHE A 1 46 ? -0.229 -54.719 -25.859 1 97.38 46 PHE A C 1
ATOM 340 O O . PHE A 1 46 ? -0.641 -54.531 -24.703 1 97.38 46 PHE A O 1
ATOM 347 N N . THR A 1 47 ? -0.264 -55.906 -26.406 1 97.94 47 THR A N 1
ATOM 348 C CA . THR A 1 47 ? -0.421 -57.156 -25.641 1 97.94 47 THR A CA 1
ATOM 349 C C . THR A 1 47 ? 0.717 -58.125 -25.953 1 97.94 47 THR A C 1
ATOM 351 O O . THR A 1 47 ? 1.334 -58.062 -27.016 1 97.94 47 THR A O 1
ATOM 354 N N . VAL A 1 48 ? 1.019 -58.969 -25.031 1 97.94 48 VAL A N 1
ATOM 355 C CA . VAL A 1 48 ? 2.031 -60 -25.172 1 97.94 48 VAL A CA 1
ATOM 356 C C . VAL A 1 48 ? 1.635 -61.219 -24.344 1 97.94 48 VAL A C 1
ATOM 358 O O . VAL A 1 48 ? 0.992 -61.094 -23.297 1 97.94 48 VAL A O 1
ATOM 361 N N . PRO A 1 49 ? 1.951 -62.469 -24.844 1 97.69 49 PRO A N 1
ATOM 362 C CA . PRO A 1 49 ? 1.735 -63.625 -23.969 1 97.69 49 PRO A CA 1
ATOM 363 C C . PRO A 1 49 ? 2.541 -63.562 -22.688 1 97.69 49 PRO A C 1
ATOM 365 O O . PRO A 1 49 ? 3.65 -63 -22.672 1 97.69 49 PRO A O 1
ATOM 368 N N . VAL A 1 50 ? 2.033 -64.125 -21.641 1 97.38 50 VAL A N 1
ATOM 369 C CA . VAL A 1 50 ? 2.668 -64.125 -20.328 1 97.38 50 VAL A CA 1
ATOM 370 C C . VAL A 1 50 ? 4.051 -64.75 -20.406 1 97.38 50 VAL A C 1
ATOM 372 O O . VAL A 1 50 ? 4.957 -64.375 -19.656 1 97.38 50 VAL A O 1
ATOM 375 N N . GLY A 1 51 ? 4.266 -65.688 -21.344 1 95.31 51 GLY A N 1
ATOM 376 C CA . GLY A 1 51 ? 5.551 -66.312 -21.547 1 95.31 51 GLY A CA 1
ATOM 377 C C . GLY A 1 51 ? 6.535 -65.5 -22.328 1 95.31 51 GLY A C 1
ATOM 378 O O . GLY A 1 51 ? 7.703 -65.875 -22.469 1 95.31 51 GLY A O 1
ATOM 379 N N . GLY A 1 52 ? 6.082 -64.312 -22.828 1 96.25 52 GLY A N 1
ATOM 380 C CA . GLY A 1 52 ? 6.93 -63.438 -23.625 1 96.25 52 GLY A CA 1
ATOM 381 C C . GLY A 1 52 ? 6.777 -63.625 -25.109 1 96.25 52 GLY A C 1
ATOM 382 O O . GLY A 1 52 ? 5.941 -64.438 -25.562 1 96.25 52 GLY A O 1
ATOM 383 N N . GLY A 1 53 ? 7.5 -62.875 -25.859 1 95.56 53 GLY A N 1
ATOM 384 C CA . GLY A 1 53 ? 7.469 -62.938 -27.312 1 95.56 53 GLY A CA 1
ATOM 385 C C . GLY A 1 53 ? 7.227 -61.594 -27.969 1 95.56 53 GLY A C 1
ATOM 386 O O . GLY A 1 53 ? 7.57 -60.562 -27.391 1 95.56 53 GLY A O 1
ATOM 387 N N . ALA A 1 54 ? 6.758 -61.75 -29.172 1 95 54 ALA A N 1
ATOM 388 C CA . ALA A 1 54 ? 6.461 -60.531 -29.922 1 95 54 ALA A CA 1
ATOM 389 C C . ALA A 1 54 ? 5.156 -59.875 -29.453 1 95 54 ALA A C 1
ATOM 391 O O . ALA A 1 54 ? 4.109 -60.531 -29.438 1 95 54 ALA A O 1
ATOM 392 N N . ALA A 1 55 ? 5.297 -58.656 -29.047 1 96.25 55 ALA A N 1
ATOM 393 C CA . ALA A 1 55 ? 4.105 -57.938 -28.609 1 96.25 55 ALA A CA 1
ATOM 394 C C . ALA A 1 55 ? 3.244 -57.531 -29.812 1 96.25 55 ALA A C 1
ATOM 396 O O . ALA A 1 55 ? 3.766 -57.25 -30.891 1 96.25 55 ALA A O 1
ATOM 397 N N . ARG A 1 56 ? 1.961 -57.5 -29.641 1 95.44 56 ARG A N 1
ATOM 398 C CA . ARG A 1 56 ? 0.992 -57.031 -30.625 1 95.44 56 ARG A CA 1
ATOM 399 C C . ARG A 1 56 ? 0.451 -55.656 -30.266 1 95.44 56 ARG A C 1
ATOM 401 O O . ARG A 1 56 ? -0.034 -55.438 -29.156 1 95.44 56 ARG A O 1
ATOM 408 N N . GLN A 1 57 ? 0.59 -54.75 -31.219 1 94.88 57 GLN A N 1
ATOM 409 C CA . GLN A 1 57 ? 0.055 -53.406 -31.031 1 94.88 57 GLN A CA 1
ATOM 410 C C . GLN A 1 57 ? -1.459 -53.406 -31.219 1 94.88 57 GLN A C 1
ATOM 412 O O . GLN A 1 57 ? -1.97 -53.875 -32.219 1 94.88 57 GLN A O 1
ATOM 417 N N . LEU A 1 58 ? -2.162 -52.844 -30.25 1 96.94 58 LEU A N 1
ATOM 418 C CA . LEU A 1 58 ? -3.619 -52.812 -30.328 1 96.94 58 LEU A CA 1
ATOM 419 C C . LEU A 1 58 ? -4.105 -51.438 -30.812 1 96.94 58 LEU A C 1
ATOM 421 O O . LEU A 1 58 ? -5.145 -51.344 -31.469 1 96.94 58 LEU A O 1
ATOM 425 N N . THR A 1 59 ? -3.475 -50.344 -30.359 1 95.69 59 THR A N 1
ATOM 426 C CA . THR A 1 59 ? -3.861 -49 -30.781 1 95.69 59 THR A CA 1
ATOM 427 C C . THR A 1 59 ? -2.752 -48.375 -31.609 1 95.69 59 THR A C 1
ATOM 429 O O . THR A 1 59 ? -1.567 -48.625 -31.375 1 95.69 59 THR A O 1
ATOM 432 N N . THR A 1 60 ? -3.154 -47.469 -32.562 1 92.12 60 THR A N 1
ATOM 433 C CA . THR A 1 60 ? -2.184 -46.812 -33.438 1 92.12 60 THR A CA 1
ATOM 434 C C . THR A 1 60 ? -2.49 -45.312 -33.594 1 92.12 60 THR A C 1
ATOM 436 O O . THR A 1 60 ? -1.844 -44.625 -34.344 1 92.12 60 THR A O 1
ATOM 439 N N . ASN A 1 61 ? -3.486 -44.844 -32.875 1 92.44 61 ASN A N 1
ATOM 440 C CA . ASN A 1 61 ? -3.838 -43.438 -32.906 1 92.44 61 ASN A CA 1
ATOM 441 C C . ASN A 1 61 ? -2.699 -42.562 -32.375 1 92.44 61 ASN A C 1
ATOM 443 O O . ASN A 1 61 ? -2.008 -42.938 -31.438 1 92.44 61 ASN A O 1
ATOM 447 N N . PRO A 1 62 ? -2.551 -41.312 -32.938 1 90.94 62 PRO A N 1
ATOM 448 C CA . PRO A 1 62 ? -1.467 -40.438 -32.5 1 90.94 62 PRO A CA 1
ATOM 449 C C . PRO A 1 62 ? -1.666 -39.938 -31.062 1 90.94 62 PRO A C 1
ATOM 451 O O . PRO A 1 62 ? -0.727 -39.438 -30.453 1 90.94 62 PRO A O 1
ATOM 454 N N . ALA A 1 63 ? -2.857 -40 -30.594 1 94.88 63 ALA A N 1
ATOM 455 C CA . ALA A 1 63 ? -3.141 -39.594 -29.234 1 94.88 63 ALA A CA 1
ATOM 456 C C . ALA A 1 63 ? -2.453 -40.5 -28.219 1 94.88 63 ALA A C 1
ATOM 458 O O . ALA A 1 63 ? -1.902 -41.531 -28.578 1 94.88 63 ALA A O 1
ATOM 459 N N . TYR A 1 64 ? -2.383 -40 -27.016 1 96.88 64 TYR A N 1
ATOM 460 C CA . TYR A 1 64 ? -1.816 -40.812 -25.922 1 96.88 64 TYR A CA 1
ATOM 461 C C . TYR A 1 64 ? -2.818 -41.844 -25.422 1 96.88 64 TYR A C 1
ATOM 463 O O . TYR A 1 64 ? -3.9 -41.469 -24.953 1 96.88 64 TYR A O 1
ATOM 471 N N . ASP A 1 65 ? -2.555 -43.125 -25.531 1 98.06 65 ASP A N 1
ATOM 472 C CA . ASP A 1 65 ? -3.354 -44.25 -25.047 1 98.06 65 ASP A CA 1
ATOM 473 C C . ASP A 1 65 ? -2.621 -45 -23.938 1 98.06 65 ASP A C 1
ATOM 475 O O . ASP A 1 65 ? -1.481 -45.438 -24.125 1 98.06 65 ASP A O 1
ATOM 479 N N . ALA A 1 66 ? -3.273 -45.156 -22.812 1 98.12 66 ALA A N 1
ATOM 480 C CA . ALA A 1 66 ? -2.629 -45.781 -21.672 1 98.12 66 ALA A CA 1
ATOM 481 C C . ALA A 1 66 ? -3.666 -46.312 -20.672 1 98.12 66 ALA A C 1
ATOM 483 O O . ALA A 1 66 ? -4.867 -46.281 -20.938 1 98.12 66 ALA A O 1
ATOM 484 N N . TYR A 1 67 ? -3.279 -47.031 -19.609 1 98.19 67 TYR A N 1
ATOM 485 C CA . TYR A 1 67 ? -4.078 -47.531 -18.484 1 98.19 67 TYR A CA 1
ATOM 486 C C . TYR A 1 67 ? -5.023 -48.625 -18.922 1 98.19 67 TYR A C 1
ATOM 488 O O . TYR A 1 67 ? -6.227 -48.562 -18.656 1 98.19 67 TYR A O 1
ATOM 496 N N . PRO A 1 68 ? -4.52 -49.594 -19.531 1 98.62 68 PRO A N 1
ATOM 497 C CA . PRO A 1 68 ? -5.41 -50.688 -19.906 1 98.62 68 PRO A CA 1
ATOM 498 C C . PRO A 1 68 ? -5.949 -51.438 -18.688 1 98.62 68 PRO A C 1
ATOM 500 O O . PRO A 1 68 ? -5.219 -51.688 -17.719 1 98.62 68 PRO A O 1
ATOM 503 N N . VAL A 1 69 ? -7.207 -51.844 -18.672 1 98.5 69 VAL A N 1
ATOM 504 C CA . VAL A 1 69 ? -7.883 -52.625 -17.656 1 98.5 69 VAL A CA 1
ATOM 505 C C . VAL A 1 69 ? -8.703 -53.75 -18.312 1 98.5 69 VAL A C 1
ATOM 507 O O . VAL A 1 69 ? -9.539 -53.469 -19.172 1 98.5 69 VAL A O 1
ATOM 510 N N . TRP A 1 70 ? -8.484 -55.031 -17.906 1 98.31 70 TRP A N 1
ATOM 511 C CA . TRP A 1 70 ? -9.172 -56.156 -18.484 1 98.31 70 TRP A CA 1
ATOM 512 C C . TRP A 1 70 ? -10.555 -56.344 -17.875 1 98.31 70 TRP A C 1
ATOM 514 O O . TRP A 1 70 ? -10.742 -56.156 -16.672 1 98.31 70 TRP A O 1
ATOM 524 N N . SER A 1 71 ? -11.492 -56.719 -18.75 1 97.88 71 SER A N 1
ATOM 525 C CA . SER A 1 71 ? -12.766 -57.188 -18.219 1 97.88 71 SER A CA 1
ATOM 526 C C . SER A 1 71 ? -12.594 -58.5 -17.484 1 97.88 71 SER A C 1
ATOM 528 O O . SER A 1 71 ? -11.664 -59.281 -17.766 1 97.88 71 SER A O 1
ATOM 530 N N . PRO A 1 72 ? -13.508 -58.812 -16.578 1 96.19 72 PRO A N 1
ATOM 531 C CA . PRO A 1 72 ? -13.367 -60.062 -15.805 1 96.19 72 PRO A CA 1
ATOM 532 C C . PRO A 1 72 ? -13.32 -61.312 -16.672 1 96.19 72 PRO A C 1
ATOM 534 O O . PRO A 1 72 ? -12.664 -62.281 -16.328 1 96.19 72 PRO A O 1
ATOM 537 N N . ASP A 1 73 ? -13.93 -61.281 -17.875 1 96.19 73 ASP A N 1
ATOM 538 C CA . ASP A 1 73 ? -13.961 -62.438 -18.766 1 96.19 73 ASP A CA 1
ATOM 539 C C . ASP A 1 73 ? -12.75 -62.438 -19.688 1 96.19 73 ASP A C 1
ATOM 541 O O . ASP A 1 73 ? -12.562 -63.375 -20.484 1 96.19 73 ASP A O 1
ATOM 545 N N . GLY A 1 74 ? -11.945 -61.375 -19.672 1 97.19 74 GLY A N 1
ATOM 546 C CA . GLY A 1 74 ? -10.719 -61.281 -20.438 1 97.19 74 GLY A CA 1
ATOM 547 C C . GLY A 1 74 ? -10.961 -61 -21.906 1 97.19 74 GLY A C 1
ATOM 548 O O . GLY A 1 74 ? -10.062 -61.156 -22.734 1 97.19 74 GLY A O 1
ATOM 549 N N . GLN A 1 75 ? -12.195 -60.5 -22.234 1 97.12 75 GLN A N 1
ATOM 550 C CA . GLN A 1 75 ? -12.547 -60.344 -23.656 1 97.12 75 GLN A CA 1
ATOM 551 C C . GLN A 1 75 ? -12.43 -58.906 -24.094 1 97.12 75 GLN A C 1
ATOM 553 O O . GLN A 1 75 ? -12.375 -58.594 -25.281 1 97.12 75 GLN A O 1
ATOM 558 N N . LYS A 1 76 ? -12.414 -58.031 -23.125 1 97.94 76 LYS A N 1
ATOM 559 C CA . LYS A 1 76 ? -12.383 -56.594 -23.422 1 97.94 76 LYS A CA 1
ATOM 560 C C . LYS A 1 76 ? -11.305 -55.875 -22.609 1 97.94 76 LYS A C 1
ATOM 562 O O . LYS A 1 76 ? -10.891 -56.375 -21.547 1 97.94 76 LYS A O 1
ATOM 567 N N . ILE A 1 77 ? -10.867 -54.75 -23.141 1 98.56 77 ILE A N 1
ATOM 568 C CA . ILE A 1 77 ? -9.906 -53.875 -22.469 1 98.56 77 ILE A CA 1
ATOM 569 C C . ILE A 1 77 ? -10.43 -52.438 -22.469 1 98.56 77 ILE A C 1
ATOM 571 O O . ILE A 1 77 ? -10.688 -51.844 -23.516 1 98.56 77 ILE A O 1
ATOM 575 N N . ALA A 1 78 ? -10.695 -51.875 -21.297 1 98.69 78 ALA A N 1
ATOM 576 C CA . ALA A 1 78 ? -10.891 -50.438 -21.156 1 98.69 78 ALA A CA 1
ATOM 577 C C . ALA A 1 78 ? -9.555 -49.719 -21.047 1 98.69 78 ALA A C 1
ATOM 579 O O . ALA A 1 78 ? -8.602 -50.25 -20.453 1 98.69 78 ALA A O 1
ATOM 580 N N . PHE A 1 79 ? -9.414 -48.531 -21.609 1 98.56 79 PHE A N 1
ATOM 581 C CA . PHE A 1 79 ? -8.188 -47.75 -21.531 1 98.56 79 PHE A CA 1
ATOM 582 C C . PHE A 1 79 ? -8.477 -46.25 -21.625 1 98.56 79 PHE A C 1
ATOM 584 O O . PHE A 1 79 ? -9.602 -45.844 -21.969 1 98.56 79 PHE A O 1
ATOM 591 N N . ALA A 1 80 ? -7.598 -45.344 -21.234 1 98.44 80 ALA A N 1
ATOM 592 C CA . ALA A 1 80 ? -7.703 -43.906 -21.359 1 98.44 80 ALA A CA 1
ATOM 593 C C . ALA A 1 80 ? -7.062 -43.406 -22.656 1 98.44 80 ALA A C 1
ATOM 595 O O . ALA A 1 80 ? -6.004 -43.906 -23.047 1 98.44 80 ALA A O 1
ATOM 596 N N . SER A 1 81 ? -7.691 -42.438 -23.312 1 98.12 81 SER A N 1
ATOM 597 C CA . SER A 1 81 ? -7.176 -41.875 -24.547 1 98.12 81 SER A CA 1
ATOM 598 C C . SER A 1 81 ? -7.371 -40.375 -24.594 1 98.12 81 SER A C 1
ATOM 600 O O . SER A 1 81 ? -8.406 -39.875 -24.172 1 98.12 81 SER A O 1
ATOM 602 N N . SER A 1 82 ? -6.387 -39.656 -25.125 1 97 82 SER A N 1
ATOM 603 C CA . SER A 1 82 ? -6.461 -38.219 -25.203 1 97 82 SER A CA 1
ATOM 604 C C . SER A 1 82 ? -6.941 -37.75 -26.578 1 97 82 SER A C 1
ATOM 606 O O . SER A 1 82 ? -6.738 -36.594 -26.953 1 97 82 SER A O 1
ATOM 608 N N . ARG A 1 83 ? -7.457 -38.594 -27.375 1 94.94 83 ARG A N 1
ATOM 609 C CA . ARG A 1 83 ? -7.77 -38.344 -28.766 1 94.94 83 ARG A CA 1
ATOM 610 C C . ARG A 1 83 ? -8.766 -37.188 -28.906 1 94.94 83 ARG A C 1
ATOM 612 O O . ARG A 1 83 ? -8.852 -36.562 -29.953 1 94.94 83 ARG A O 1
ATOM 619 N N . GLU A 1 84 ? -9.469 -36.875 -27.75 1 93.38 84 GLU A N 1
ATOM 620 C CA . GLU A 1 84 ? -10.414 -35.75 -27.781 1 93.38 84 GLU A CA 1
ATOM 621 C C . GLU A 1 84 ? -9.867 -34.562 -27.016 1 93.38 84 GLU A C 1
ATOM 623 O O . GLU A 1 84 ? -10.602 -33.594 -26.719 1 93.38 84 GLU A O 1
ATOM 628 N N . GLY A 1 85 ? -8.648 -34.562 -26.656 1 92.25 85 GLY A N 1
ATOM 629 C CA . GLY A 1 85 ? -8.023 -33.469 -25.953 1 92.25 85 GLY A CA 1
ATOM 630 C C . GLY A 1 85 ? -7.887 -33.719 -24.469 1 92.25 85 GLY A C 1
ATOM 631 O O . GLY A 1 85 ? -6.984 -33.188 -23.812 1 92.25 85 GLY A O 1
ATOM 632 N N . SER A 1 86 ? -8.797 -34.406 -23.938 1 94.31 86 SER A N 1
ATOM 633 C CA . SER A 1 86 ? -8.734 -34.875 -22.562 1 94.31 86 SER A CA 1
ATOM 634 C C . SER A 1 86 ? -8.656 -36.406 -22.531 1 94.31 86 SER A C 1
ATOM 636 O O . SER A 1 86 ? -8.93 -37.062 -23.531 1 94.31 86 SER A O 1
ATOM 638 N N . LEU A 1 87 ? -8.227 -36.938 -21.391 1 96.69 87 LEU A N 1
ATOM 639 C CA . LEU A 1 87 ? -8.273 -38.406 -21.25 1 96.69 87 LEU A CA 1
ATOM 640 C C . LEU A 1 87 ? -9.695 -38.875 -21.016 1 96.69 87 LEU A C 1
ATOM 642 O O . LEU A 1 87 ? -10.336 -38.469 -20.031 1 96.69 87 LEU A O 1
ATOM 646 N N . ASP A 1 88 ? -10.148 -39.688 -21.891 1 97.25 88 ASP A N 1
ATOM 647 C CA . ASP A 1 88 ? -11.469 -40.312 -21.797 1 97.25 88 ASP A CA 1
ATOM 648 C C . ASP A 1 88 ? -11.375 -41.844 -21.75 1 97.25 88 ASP A C 1
ATOM 650 O O . ASP A 1 88 ? -10.352 -42.406 -22.141 1 97.25 88 ASP A O 1
ATOM 654 N N . VAL A 1 89 ? -12.398 -42.469 -21.266 1 98.5 89 VAL A N 1
ATOM 655 C CA . VAL A 1 89 ? -12.43 -43.938 -21.188 1 98.5 89 VAL A CA 1
ATOM 656 C C . VAL A 1 89 ? -12.883 -44.5 -22.531 1 98.5 89 VAL A C 1
ATOM 658 O O . VAL A 1 89 ? -13.945 -44.125 -23.047 1 98.5 89 VAL A O 1
ATOM 661 N N . TYR A 1 90 ? -12.117 -45.344 -23.078 1 98.5 90 TYR A N 1
ATOM 662 C CA . TYR A 1 90 ? -12.422 -46.094 -24.297 1 98.5 90 TYR A CA 1
ATOM 663 C C . TYR A 1 90 ? -12.445 -47.594 -24.047 1 98.5 90 TYR A C 1
ATOM 665 O O . TYR A 1 90 ? -11.906 -48.062 -23.047 1 98.5 90 TYR A O 1
ATOM 673 N N . LEU A 1 91 ? -13.156 -48.344 -24.875 1 98.31 91 LEU A N 1
ATOM 674 C CA . LEU A 1 91 ? -13.281 -49.781 -24.812 1 98.31 91 LEU A CA 1
ATOM 675 C C . LEU A 1 91 ? -12.922 -50.438 -26.141 1 98.31 91 LEU A C 1
ATOM 677 O O . LEU A 1 91 ? -13.289 -49.938 -27.203 1 98.31 91 LEU A O 1
ATOM 681 N N . MET A 1 92 ? -12.156 -51.562 -26.109 1 97.81 92 MET A N 1
ATOM 682 C CA . MET A 1 92 ? -11.891 -52.344 -27.297 1 97.81 92 MET A CA 1
ATOM 683 C C . MET A 1 92 ? -11.875 -53.844 -26.969 1 97.81 92 MET A C 1
ATOM 685 O O . MET A 1 92 ? -11.859 -54.219 -25.797 1 97.81 92 MET A O 1
ATOM 689 N N . SER A 1 93 ? -11.891 -54.625 -28.031 1 97 93 SER A N 1
ATOM 690 C CA . SER A 1 93 ? -11.766 -56.062 -27.859 1 97 93 SER A CA 1
ATOM 691 C C . SER A 1 93 ? -10.336 -56.469 -27.484 1 97 93 SER A C 1
ATOM 693 O O . SER A 1 93 ? -9.398 -55.719 -27.75 1 97 93 SER A O 1
ATOM 695 N N . LYS A 1 94 ? -10.156 -57.594 -26.844 1 96.44 94 LYS A N 1
ATOM 696 C CA . LYS A 1 94 ? -8.828 -58.094 -26.5 1 96.44 94 LYS A CA 1
ATOM 697 C C . LYS A 1 94 ? -7.945 -58.219 -27.734 1 96.44 94 LYS A C 1
ATOM 699 O O . LYS A 1 94 ? -6.715 -58.219 -27.625 1 96.44 94 LYS A O 1
ATOM 704 N N . GLU A 1 95 ? -8.594 -58.312 -28.938 1 94 95 GLU A N 1
ATOM 705 C CA . GLU A 1 95 ? -7.863 -58.438 -30.203 1 94 95 GLU A CA 1
ATOM 706 C C . GLU A 1 95 ? -7.574 -57.094 -30.828 1 94 95 GLU A C 1
ATOM 708 O O . GLU A 1 95 ? -6.891 -57 -31.844 1 94 95 GLU A O 1
ATOM 713 N N . GLY A 1 96 ? -8.039 -56.094 -30.188 1 94.38 96 GLY A N 1
ATOM 714 C CA . GLY A 1 96 ? -7.934 -54.75 -30.766 1 94.38 96 GLY A CA 1
ATOM 715 C C . GLY A 1 96 ? -9.148 -54.375 -31.578 1 94.38 96 GLY A C 1
ATOM 716 O O . GLY A 1 96 ? -10.266 -54.781 -31.281 1 94.38 96 GLY A O 1
ATOM 717 N N . GLY A 1 97 ? -8.984 -53.469 -32.531 1 92.38 97 GLY A N 1
ATOM 718 C CA . GLY A 1 97 ? -10.07 -53 -33.375 1 92.38 97 GLY A CA 1
ATOM 719 C C . GLY A 1 97 ? -10.469 -51.562 -33.031 1 92.38 97 GLY A C 1
ATOM 720 O O . GLY A 1 97 ? -9.742 -50.844 -32.344 1 92.38 97 GLY A O 1
ATOM 721 N N . ALA A 1 98 ? -11.531 -51.219 -33.656 1 93.62 98 ALA A N 1
ATOM 722 C CA . ALA A 1 98 ? -12 -49.844 -33.469 1 93.62 98 ALA A CA 1
ATOM 723 C C . ALA A 1 98 ? -12.5 -49.625 -32.031 1 93.62 98 ALA A C 1
ATOM 725 O O . ALA A 1 98 ? -13.445 -50.281 -31.594 1 93.62 98 ALA A O 1
ATOM 726 N N . PRO A 1 99 ? -11.859 -48.719 -31.297 1 96.5 99 PRO A N 1
ATOM 727 C CA . PRO A 1 99 ? -12.305 -48.469 -29.922 1 96.5 99 PRO A CA 1
ATOM 728 C C . PRO A 1 99 ? -13.625 -47.719 -29.844 1 96.5 99 PRO A C 1
ATOM 730 O O . PRO A 1 99 ? -13.938 -46.938 -30.75 1 96.5 99 PRO A O 1
ATOM 733 N N . THR A 1 100 ? -14.352 -47.938 -28.812 1 96.94 100 THR A N 1
ATOM 734 C CA . THR A 1 100 ? -15.586 -47.219 -28.5 1 96.94 100 THR A CA 1
ATOM 735 C C . THR A 1 100 ? -15.367 -46.281 -27.328 1 96.94 100 THR A C 1
ATOM 737 O O . THR A 1 100 ? -14.867 -46.656 -26.281 1 96.94 100 THR A O 1
ATOM 740 N N . ARG A 1 101 ? -15.703 -45 -27.547 1 97.06 101 ARG A N 1
ATOM 741 C CA . ARG A 1 101 ? -15.617 -44 -26.484 1 97.06 101 ARG A CA 1
ATOM 742 C C . ARG A 1 101 ? -16.75 -44.188 -25.484 1 97.06 101 ARG A C 1
ATOM 744 O O . ARG A 1 101 ? -17.922 -44.219 -25.859 1 97.06 101 ARG A O 1
ATOM 751 N N . LEU A 1 102 ? -16.453 -44.281 -24.172 1 97.81 102 LEU A N 1
ATOM 752 C CA . LEU A 1 102 ? -17.469 -44.531 -23.156 1 97.81 102 LEU A CA 1
ATOM 753 C C . LEU A 1 102 ? -17.828 -43.25 -22.406 1 97.81 102 LEU A C 1
ATOM 755 O O . LEU A 1 102 ? -18.953 -43.125 -21.906 1 97.81 102 LEU A O 1
ATOM 759 N N . THR A 1 103 ? -16.938 -42.344 -22.234 1 96.75 103 THR A N 1
ATOM 760 C CA . THR A 1 103 ? -17.188 -41.125 -21.5 1 96.75 103 THR A CA 1
ATOM 761 C C . THR A 1 103 ? -16.891 -39.875 -22.359 1 96.75 103 THR A C 1
ATOM 763 O O . THR A 1 103 ? -16.016 -39.938 -23.234 1 96.75 103 THR A O 1
ATOM 766 N N . THR A 1 104 ? -17.547 -38.719 -22.094 1 95.19 104 THR A N 1
ATOM 767 C CA . THR A 1 104 ? -17.453 -37.594 -23.031 1 95.19 104 THR A CA 1
ATOM 768 C C . THR A 1 104 ? -17.109 -36.312 -22.312 1 95.19 104 THR A C 1
ATOM 770 O O . THR A 1 104 ? -16.922 -35.281 -22.938 1 95.19 104 THR A O 1
ATOM 773 N N . ASN A 1 105 ? -17.062 -36.312 -20.938 1 95.19 105 ASN A N 1
ATOM 774 C CA . ASN A 1 105 ? -16.688 -35.094 -20.219 1 95.19 105 ASN A CA 1
ATOM 775 C C . ASN A 1 105 ? -15.297 -34.594 -20.625 1 95.19 105 ASN A C 1
ATOM 777 O O . ASN A 1 105 ? -14.406 -35.406 -20.891 1 95.19 105 ASN A O 1
ATOM 781 N N . SER A 1 106 ? -15.109 -33.281 -20.625 1 95.25 106 SER A N 1
ATOM 782 C CA . SER A 1 106 ? -13.867 -32.688 -21.125 1 95.25 106 SER A CA 1
ATOM 783 C C . SER A 1 106 ? -12.766 -32.719 -20.062 1 95.25 106 SER A C 1
ATOM 785 O O . SER A 1 106 ? -11.664 -32.219 -20.281 1 95.25 106 SER A O 1
ATOM 787 N N . GLY A 1 107 ? -13.008 -33.188 -18.875 1 93.44 107 GLY A N 1
ATOM 788 C CA . GLY A 1 107 ? -11.984 -33.438 -17.875 1 93.44 107 GLY A CA 1
ATOM 789 C C . GLY A 1 107 ? -11.344 -34.812 -18.031 1 93.44 107 GLY A C 1
ATOM 790 O O . GLY A 1 107 ? -11.867 -35.688 -18.734 1 93.44 107 GLY A O 1
ATOM 791 N N . ASP A 1 108 ? -10.234 -35.031 -17.359 1 95.44 108 ASP A N 1
ATOM 792 C CA . ASP A 1 108 ? -9.547 -36.312 -17.453 1 95.44 108 ASP A CA 1
ATOM 793 C C . ASP A 1 108 ? -10.312 -37.406 -16.703 1 95.44 108 ASP A C 1
ATOM 795 O O . ASP A 1 108 ? -10.75 -37.188 -15.562 1 95.44 108 ASP A O 1
ATOM 799 N N . GLU A 1 109 ? -10.477 -38.469 -17.312 1 97.06 109 GLU A N 1
ATOM 800 C CA . GLU A 1 109 ? -11.156 -39.656 -16.797 1 97.06 109 GLU A CA 1
ATOM 801 C C . GLU A 1 109 ? -10.312 -40.906 -17.031 1 97.06 109 GLU A C 1
ATOM 803 O O . GLU A 1 109 ? -10 -41.25 -18.172 1 97.06 109 GLU A O 1
ATOM 808 N N . ILE A 1 110 ? -10.023 -41.656 -15.953 1 97.94 110 ILE A N 1
ATOM 809 C CA . ILE A 1 110 ? -9.086 -42.75 -16.016 1 97.94 110 ILE A CA 1
ATOM 810 C C . ILE A 1 110 ? -9.773 -44.031 -15.547 1 97.94 110 ILE A C 1
ATOM 812 O O . ILE A 1 110 ? -10.227 -44.125 -14.398 1 97.94 110 ILE A O 1
ATOM 816 N N . PRO A 1 111 ? -9.836 -45.094 -16.438 1 98.56 111 PRO A N 1
ATOM 817 C CA . PRO A 1 111 ? -10.414 -46.344 -15.984 1 98.56 111 PRO A CA 1
ATOM 818 C C . PRO A 1 111 ? -9.578 -47.031 -14.898 1 98.56 111 PRO A C 1
ATOM 820 O O . PRO A 1 111 ? -8.344 -47 -14.953 1 98.56 111 PRO A O 1
ATOM 823 N N . MET A 1 112 ? -10.258 -47.656 -13.898 1 98.06 112 MET A N 1
ATOM 824 C CA . MET A 1 112 ? -9.539 -48.281 -12.781 1 98.06 112 MET A CA 1
ATOM 825 C C . MET A 1 112 ? -9.828 -49.781 -12.695 1 98.06 112 MET A C 1
ATOM 827 O O . MET A 1 112 ? -8.945 -50.562 -12.359 1 98.06 112 MET A O 1
ATOM 831 N N . ALA A 1 113 ? -11.117 -50.156 -12.914 1 97.88 113 ALA A N 1
ATOM 832 C CA . ALA A 1 113 ? -11.539 -51.562 -12.797 1 97.88 113 ALA A CA 1
ATOM 833 C C . ALA A 1 113 ? -12.875 -51.781 -13.492 1 97.88 113 ALA A C 1
ATOM 835 O O . ALA A 1 113 ? -13.578 -50.844 -13.836 1 97.88 113 ALA A O 1
ATOM 836 N N . PHE A 1 114 ? -13.062 -53.062 -13.875 1 97.44 114 PHE A N 1
ATOM 837 C CA . PHE A 1 114 ? -14.414 -53.5 -14.203 1 97.44 114 PHE A CA 1
ATOM 838 C C . PHE A 1 114 ? -15.141 -54 -12.953 1 97.44 114 PHE A C 1
ATOM 840 O O . PHE A 1 114 ? -14.609 -54.844 -12.211 1 97.44 114 PHE A O 1
ATOM 847 N N . LYS A 1 115 ? -16.25 -53.406 -12.664 1 95.81 115 LYS A N 1
ATOM 848 C CA . LYS A 1 115 ? -17.094 -53.906 -11.586 1 95.81 115 LYS A CA 1
ATOM 849 C C . LYS A 1 115 ? -17.656 -55.281 -11.914 1 95.81 115 LYS A C 1
ATOM 851 O O . LYS A 1 115 ? -17.766 -56.125 -11.039 1 95.81 115 LYS A O 1
ATOM 856 N N . ASP A 1 116 ? -18.109 -55.469 -13.102 1 95.19 116 ASP A N 1
ATOM 857 C CA . ASP A 1 116 ? -18.531 -56.688 -13.789 1 95.19 116 ASP A CA 1
ATOM 858 C C . ASP A 1 116 ? -18.219 -56.594 -15.281 1 95.19 116 ASP A C 1
ATOM 860 O O . ASP A 1 116 ? -17.5 -55.688 -15.719 1 95.19 116 ASP A O 1
ATOM 864 N N . ASN A 1 117 ? -18.656 -57.562 -16.016 1 96 117 ASN A N 1
ATOM 865 C CA . ASN A 1 117 ? -18.266 -57.594 -17.422 1 96 117 ASN A CA 1
ATOM 866 C C . ASN A 1 117 ? -18.906 -56.469 -18.203 1 96 117 ASN A C 1
ATOM 868 O O . ASN A 1 117 ? -18.5 -56.188 -19.344 1 96 117 ASN A O 1
ATOM 872 N N . ASN A 1 118 ? -19.781 -55.688 -17.562 1 96.38 118 ASN A N 1
ATOM 873 C CA . ASN A 1 118 ? -20.562 -54.719 -18.312 1 96.38 118 ASN A CA 1
ATOM 874 C C . ASN A 1 118 ? -20.406 -53.312 -17.734 1 96.38 118 ASN A C 1
ATOM 876 O O . ASN A 1 118 ? -21.016 -52.375 -18.219 1 96.38 118 ASN A O 1
ATOM 880 N N . THR A 1 119 ? -19.609 -53.188 -16.703 1 97.56 119 THR A N 1
ATOM 881 C CA . THR A 1 119 ? -19.5 -51.875 -16.031 1 97.56 119 THR A CA 1
ATOM 882 C C . THR A 1 119 ? -18.047 -51.562 -15.727 1 97.56 119 THR A C 1
ATOM 884 O O . THR A 1 119 ? -17.344 -52.344 -15.094 1 97.56 119 THR A O 1
ATOM 887 N N . VAL A 1 120 ? -17.609 -50.344 -16.125 1 98.38 120 VAL A N 1
ATOM 888 C CA . VAL A 1 120 ? -16.25 -49.844 -15.867 1 98.38 120 VAL A CA 1
ATOM 889 C C . VAL A 1 120 ? -16.281 -48.781 -14.773 1 98.38 120 VAL A C 1
ATOM 891 O O . VAL A 1 120 ? -17.094 -47.875 -14.805 1 98.38 120 VAL A O 1
ATOM 894 N N . LEU A 1 121 ? -15.445 -48.938 -13.727 1 98.25 121 LEU A N 1
ATOM 895 C CA . LEU A 1 121 ? -15.18 -47.906 -12.727 1 98.25 121 LEU A CA 1
ATOM 896 C C . LEU A 1 121 ? -14.031 -47 -13.164 1 98.25 121 LEU A C 1
ATOM 898 O O . LEU A 1 121 ? -13.008 -47.5 -13.648 1 98.25 121 LEU A O 1
ATOM 902 N N . PHE A 1 122 ? -14.227 -45.688 -13.094 1 98 122 PHE A N 1
ATOM 903 C CA . PHE A 1 122 ? -13.172 -44.75 -13.477 1 98 122 PHE A CA 1
ATOM 904 C C . PHE A 1 122 ? -13.102 -43.594 -12.508 1 98 122 PHE A C 1
ATOM 906 O O . PHE A 1 122 ? -14.062 -43.312 -11.781 1 98 122 PHE A O 1
ATOM 913 N N . SER A 1 123 ? -11.953 -42.938 -12.383 1 97 123 SER A N 1
ATOM 914 C CA . SER A 1 123 ? -11.711 -41.781 -11.539 1 97 123 SER A CA 1
ATOM 915 C C . SER A 1 123 ? -11.891 -40.469 -12.32 1 97 123 SER A C 1
ATOM 917 O O . SER A 1 123 ? -11.477 -40.406 -13.484 1 97 123 SER A O 1
ATOM 919 N N . SER A 1 124 ? -12.508 -39.5 -11.773 1 95.56 124 SER A N 1
ATOM 920 C CA . SER A 1 124 ? -12.68 -38.156 -12.352 1 95.56 124 SER A CA 1
ATOM 921 C C . SER A 1 124 ? -12.922 -37.125 -11.273 1 95.56 124 SER A C 1
ATOM 923 O O . SER A 1 124 ? -13.516 -37.406 -10.234 1 95.56 124 SER A O 1
ATOM 925 N N . SER A 1 125 ? -12.391 -35.906 -11.461 1 93.06 125 SER A N 1
ATOM 926 C CA . SER A 1 125 ? -12.633 -34.812 -10.539 1 93.06 125 SER A CA 1
ATOM 927 C C . SER A 1 125 ? -13.766 -33.938 -11.031 1 93.06 125 SER A C 1
ATOM 929 O O . SER A 1 125 ? -13.539 -33 -11.797 1 93.06 125 SER A O 1
ATOM 931 N N . LEU A 1 126 ? -14.922 -34.156 -10.609 1 90.75 126 LEU A N 1
ATOM 932 C CA . LEU A 1 126 ? -16.078 -33.344 -11.031 1 90.75 126 LEU A CA 1
ATOM 933 C C . LEU A 1 126 ? -16.609 -32.5 -9.883 1 90.75 126 LEU A C 1
ATOM 935 O O . LEU A 1 126 ? -16.312 -31.312 -9.789 1 90.75 126 LEU A O 1
ATOM 939 N N . MET A 1 127 ? -17.281 -33.031 -8.914 1 89.44 127 MET A N 1
ATOM 940 C CA . MET A 1 127 ? -17.75 -32.312 -7.727 1 89.44 127 MET A CA 1
ATOM 941 C C . MET A 1 127 ? -18.109 -33.281 -6.609 1 89.44 127 MET A C 1
ATOM 943 O O . MET A 1 127 ? -18.5 -34.438 -6.871 1 89.44 127 MET A O 1
ATOM 947 N N . PRO A 1 128 ? -18.031 -32.875 -5.348 1 91.25 128 PRO A N 1
ATOM 948 C CA . PRO A 1 128 ? -18.531 -33.719 -4.238 1 91.25 128 PRO A CA 1
ATOM 949 C C . PRO A 1 128 ? -20.047 -33.781 -4.18 1 91.25 128 PRO A C 1
ATOM 951 O O . PRO A 1 128 ? -20.734 -33.125 -4.984 1 91.25 128 PRO A O 1
ATOM 954 N N . THR A 1 129 ? -20.547 -34.594 -3.254 1 94.44 129 THR A N 1
ATOM 955 C CA . THR A 1 129 ? -21.984 -34.625 -3.047 1 94.44 129 THR A CA 1
ATOM 956 C C . THR A 1 129 ? -22.438 -33.406 -2.221 1 94.44 129 THR A C 1
ATOM 958 O O . THR A 1 129 ? -21.625 -32.781 -1.555 1 94.44 129 THR A O 1
ATOM 961 N N . ALA A 1 130 ? -23.688 -33.062 -2.305 1 95.12 130 ALA A N 1
ATOM 962 C CA . ALA A 1 130 ? -24.219 -31.922 -1.583 1 95.12 130 ALA A CA 1
ATOM 963 C C . ALA A 1 130 ? -24.016 -32.062 -0.078 1 95.12 130 ALA A C 1
ATOM 965 O O . ALA A 1 130 ? -23.812 -31.078 0.631 1 95.12 130 ALA A O 1
ATOM 966 N N . LYS A 1 131 ? -24.016 -33.25 0.413 1 94.38 131 LYS A N 1
ATOM 967 C CA . LYS A 1 131 ? -23.953 -33.5 1.849 1 94.38 131 LYS A CA 1
ATOM 968 C C . LYS A 1 131 ? -22.5 -33.531 2.338 1 94.38 131 LYS A C 1
ATOM 970 O O . LYS A 1 131 ? -22.234 -33.25 3.506 1 94.38 131 LYS A O 1
ATOM 975 N N . SER A 1 132 ? -21.547 -33.875 1.517 1 94.88 132 SER A N 1
ATOM 976 C CA . SER A 1 132 ? -20.156 -34.125 1.883 1 94.88 132 SER A CA 1
ATOM 977 C C . SER A 1 132 ? -19.453 -32.844 2.291 1 94.88 132 SER A C 1
ATOM 979 O O . SER A 1 132 ? -19.812 -31.75 1.831 1 94.88 132 SER A O 1
ATOM 981 N N . ILE A 1 133 ? -18.422 -32.938 3.213 1 94.88 133 ILE A N 1
ATOM 982 C CA . ILE A 1 133 ? -17.594 -31.812 3.592 1 94.88 133 ILE A CA 1
ATOM 983 C C . ILE A 1 133 ? -16.219 -31.922 2.941 1 94.88 133 ILE A C 1
ATOM 985 O O . ILE A 1 133 ? -15.273 -31.266 3.359 1 94.88 133 ILE A O 1
ATOM 989 N N . LEU A 1 134 ? -16.109 -32.812 1.956 1 94.5 134 LEU A N 1
ATOM 990 C CA . LEU A 1 134 ? -14.867 -32.906 1.201 1 94.5 134 LEU A CA 1
ATOM 991 C C . LEU A 1 134 ? -14.547 -31.578 0.54 1 94.5 134 LEU A C 1
ATOM 993 O O . LEU A 1 134 ? -15.438 -30.922 -0.006 1 94.5 134 LEU A O 1
ATOM 997 N N . PHE A 1 135 ? -13.297 -31.109 0.665 1 93.19 135 PHE A N 1
ATOM 998 C CA . PHE A 1 135 ? -12.844 -29.859 0.059 1 93.19 135 PHE A CA 1
ATOM 999 C C . PHE A 1 135 ? -12.938 -29.922 -1.46 1 93.19 135 PHE A C 1
ATOM 1001 O O . PHE A 1 135 ? -12.562 -30.938 -2.062 1 93.19 135 PHE A O 1
ATOM 1008 N N . ALA A 1 136 ? -13.453 -28.891 -2.006 1 84.75 136 ALA A N 1
ATOM 1009 C CA . ALA A 1 136 ? -13.617 -28.828 -3.457 1 84.75 136 ALA A CA 1
ATOM 1010 C C . ALA A 1 136 ? -12.289 -28.531 -4.148 1 84.75 136 ALA A C 1
ATOM 1012 O O . ALA A 1 136 ? -11.922 -27.359 -4.305 1 84.75 136 ALA A O 1
ATOM 1013 N N . SER A 1 137 ? -11.547 -29.469 -4.555 1 87.44 137 SER A N 1
ATOM 1014 C CA . SER A 1 137 ? -10.289 -29.328 -5.273 1 87.44 137 SER A CA 1
ATOM 1015 C C . SER A 1 137 ? -10.031 -30.516 -6.195 1 87.44 137 SER A C 1
ATOM 1017 O O . SER A 1 137 ? -10.664 -31.562 -6.055 1 87.44 137 SER A O 1
ATOM 1019 N N . GLY A 1 138 ? -9.164 -30.266 -7.125 1 86.12 138 GLY A N 1
ATOM 1020 C CA . GLY A 1 138 ? -8.766 -31.312 -8.039 1 86.12 138 GLY A CA 1
ATOM 1021 C C . GLY A 1 138 ? -7.98 -32.438 -7.367 1 86.12 138 GLY A C 1
ATOM 1022 O O . GLY A 1 138 ? -7.793 -33.5 -7.941 1 86.12 138 GLY A O 1
ATOM 1023 N N . SER A 1 139 ? -7.699 -32.312 -6.125 1 89 139 SER A N 1
ATOM 1024 C CA . SER A 1 139 ? -6.871 -33.281 -5.41 1 89 139 SER A CA 1
ATOM 1025 C C . SER A 1 139 ? -7.711 -34.438 -4.875 1 89 139 SER A C 1
ATOM 1027 O O . SER A 1 139 ? -7.176 -35.469 -4.48 1 89 139 SER A O 1
ATOM 1029 N N . PHE A 1 140 ? -8.992 -34.281 -4.926 1 93.75 140 PHE A N 1
ATOM 1030 C CA . PHE A 1 140 ? -9.852 -35.312 -4.363 1 93.75 140 PHE A CA 1
ATOM 1031 C C . PHE A 1 140 ? -10.852 -35.812 -5.402 1 93.75 140 PHE A C 1
ATOM 1033 O O . PHE A 1 140 ? -12.047 -35.562 -5.301 1 93.75 140 PHE A O 1
ATOM 1040 N N . PRO A 1 141 ? -10.383 -36.656 -6.336 1 94.56 141 PRO A N 1
ATOM 1041 C CA . PRO A 1 141 ? -11.273 -37.188 -7.375 1 94.56 141 PRO A CA 1
ATOM 1042 C C . PRO A 1 141 ? -12.305 -38.156 -6.828 1 94.56 141 PRO A C 1
ATOM 1044 O O . PRO A 1 141 ? -12.078 -38.781 -5.777 1 94.56 141 PRO A O 1
ATOM 1047 N N . GLN A 1 142 ? -13.375 -38.344 -7.52 1 95.5 142 GLN A N 1
ATOM 1048 C CA . GLN A 1 142 ? -14.398 -39.344 -7.223 1 95.5 142 GLN A CA 1
ATOM 1049 C C . GLN A 1 142 ? -14.266 -40.562 -8.133 1 95.5 142 GLN A C 1
ATOM 1051 O O . GLN A 1 142 ? -13.508 -40.531 -9.109 1 95.5 142 GLN A O 1
ATOM 1056 N N . THR A 1 143 ? -14.969 -41.594 -7.715 1 96.56 143 THR A N 1
ATOM 1057 C CA . THR A 1 143 ? -15.078 -42.781 -8.562 1 96.56 143 THR A CA 1
ATOM 1058 C C . THR A 1 143 ? -16.453 -42.844 -9.219 1 96.56 143 THR A C 1
ATOM 1060 O O . THR A 1 143 ? -17.484 -42.719 -8.547 1 96.56 143 THR A O 1
ATOM 1063 N N . TYR A 1 144 ? -16.453 -43.031 -10.508 1 96.94 144 TYR A N 1
ATOM 1064 C CA . TYR A 1 144 ? -17.688 -43.125 -11.281 1 96.94 144 TYR A CA 1
ATOM 1065 C C . TYR A 1 144 ? -17.781 -44.5 -11.961 1 96.94 144 TYR A C 1
ATOM 1067 O O . TYR A 1 144 ? -16.797 -45.219 -12.062 1 96.94 144 TYR A O 1
ATOM 1075 N N . GLU A 1 145 ? -19.016 -44.906 -12.367 1 97 145 GLU A N 1
ATOM 1076 C CA . GLU A 1 145 ? -19.234 -46.094 -13.148 1 97 145 GLU A CA 1
ATOM 1077 C C . GLU A 1 145 ? -19.938 -45.781 -14.469 1 97 145 GLU A C 1
ATOM 1079 O O . GLU A 1 145 ? -20.75 -44.875 -14.539 1 97 145 GLU A O 1
ATOM 1084 N N . VAL A 1 146 ? -19.609 -46.5 -15.477 1 97.81 146 VAL A N 1
ATOM 1085 C CA . VAL A 1 146 ? -20.203 -46.375 -16.797 1 97.81 146 VAL A CA 1
ATOM 1086 C C . VAL A 1 146 ? -20.344 -47.75 -17.438 1 97.81 146 VAL A C 1
ATOM 1088 O O . VAL A 1 146 ? -19.484 -48.625 -17.219 1 97.81 146 VAL A O 1
ATOM 1091 N N . SER A 1 147 ? -21.391 -48 -18.219 1 97.44 147 SER A N 1
ATOM 1092 C CA . SER A 1 147 ? -21.578 -49.281 -18.891 1 97.44 147 SER A CA 1
ATOM 1093 C C . SER A 1 147 ? -20.719 -49.375 -20.156 1 97.44 147 SER A C 1
ATOM 1095 O O . SER A 1 147 ? -20.281 -48.344 -20.688 1 97.44 147 SER A O 1
ATOM 1097 N N . ILE A 1 148 ? -20.516 -50.531 -20.656 1 96.62 148 ILE A N 1
ATOM 1098 C CA . ILE A 1 148 ? -19.688 -50.75 -21.844 1 96.62 148 ILE A CA 1
ATOM 1099 C C . ILE A 1 148 ? -20.406 -50.219 -23.078 1 96.62 148 ILE A C 1
ATOM 1101 O O . ILE A 1 148 ? -19.828 -50.125 -24.156 1 96.62 148 ILE A O 1
ATOM 1105 N N . GLU A 1 149 ? -21.688 -49.844 -22.891 1 93.94 149 GLU A N 1
ATOM 1106 C CA . GLU A 1 149 ? -22.438 -49.25 -24 1 93.94 149 GLU A CA 1
ATOM 1107 C C . GLU A 1 149 ? -22.375 -47.719 -23.953 1 93.94 149 GLU A C 1
ATOM 1109 O O . GLU A 1 149 ? -22.906 -47.062 -24.844 1 93.94 149 GLU A O 1
ATOM 1114 N N . GLY A 1 150 ? -21.688 -47.219 -23.016 1 93.5 150 GLY A N 1
ATOM 1115 C CA . GLY A 1 150 ? -21.578 -45.781 -22.906 1 93.5 150 GLY A CA 1
ATOM 1116 C C . GLY A 1 150 ? -22.797 -45.156 -22.266 1 93.5 150 GLY A C 1
ATOM 1117 O O . GLY A 1 150 ? -23.375 -44.188 -22.812 1 93.5 150 GLY A O 1
ATOM 1118 N N . SER A 1 151 ? -23.156 -45.594 -21.094 1 92.75 151 SER A N 1
ATOM 1119 C CA . SER A 1 151 ? -24.281 -45.062 -20.344 1 92.75 151 SER A CA 1
ATOM 1120 C C . SER A 1 151 ? -23.922 -43.75 -19.672 1 92.75 151 SER A C 1
ATOM 1122 O O . SER A 1 151 ? -22.797 -43.25 -19.797 1 92.75 151 SER A O 1
ATOM 1124 N N . ARG A 1 152 ? -24.953 -43.156 -19.047 1 94.5 152 ARG A N 1
ATOM 1125 C CA . ARG A 1 152 ? -24.672 -42 -18.203 1 94.5 152 ARG A CA 1
ATOM 1126 C C . ARG A 1 152 ? -23.719 -42.375 -17.062 1 94.5 152 ARG A C 1
ATOM 1128 O O . ARG A 1 152 ? -24 -43.312 -16.312 1 94.5 152 ARG A O 1
ATOM 1135 N N . PRO A 1 153 ? -22.547 -41.656 -17.016 1 94.88 153 PRO A N 1
ATOM 1136 C CA . PRO A 1 153 ? -21.703 -41.906 -15.844 1 94.88 153 PRO A CA 1
ATOM 1137 C C . PRO A 1 153 ? -22.422 -41.625 -14.523 1 94.88 153 PRO A C 1
ATOM 1139 O O . PRO A 1 153 ? -23.156 -40.656 -14.406 1 94.88 153 PRO A O 1
ATOM 1142 N N . ARG A 1 154 ? -22.266 -42.531 -13.594 1 94.31 154 ARG A N 1
ATOM 1143 C CA . ARG A 1 154 ? -22.891 -42.375 -12.281 1 94.31 154 ARG A CA 1
ATOM 1144 C C . ARG A 1 154 ? -21.844 -42.406 -11.172 1 94.31 154 ARG A C 1
ATOM 1146 O O . ARG A 1 154 ? -20.844 -43.125 -11.258 1 94.31 154 ARG A O 1
ATOM 1153 N N . LEU A 1 155 ? -22.172 -41.625 -10.148 1 94.88 155 LEU A N 1
ATOM 1154 C CA . LEU A 1 155 ? -21.266 -41.562 -9 1 94.88 155 LEU A CA 1
ATOM 1155 C C . LEU A 1 155 ? -21.266 -42.906 -8.25 1 94.88 155 LEU A C 1
ATOM 1157 O O . LEU A 1 155 ? -22.328 -43.375 -7.824 1 94.88 155 LEU A O 1
ATOM 1161 N N . PHE A 1 156 ? -20.141 -43.469 -8.211 1 94.94 156 PHE A N 1
ATOM 1162 C CA . PHE A 1 156 ? -19.969 -44.719 -7.477 1 94.94 156 PHE A CA 1
ATOM 1163 C C . PHE A 1 156 ? -19.516 -44.469 -6.047 1 94.94 156 PHE A C 1
ATOM 1165 O O . PHE A 1 156 ? -20.062 -45.031 -5.098 1 94.94 156 PHE A O 1
ATOM 1172 N N . SER A 1 157 ? -18.516 -43.625 -5.859 1 94.19 157 SER A N 1
ATOM 1173 C CA . SER A 1 157 ? -18.031 -43.25 -4.535 1 94.19 157 SER A CA 1
ATOM 1174 C C . SER A 1 157 ? -17.609 -41.781 -4.512 1 94.19 157 SER A C 1
ATOM 1176 O O . SER A 1 157 ? -16.75 -41.375 -5.297 1 94.19 157 SER A O 1
ATOM 1178 N N . PRO A 1 158 ? -18.141 -41 -3.564 1 92.94 158 PRO A N 1
ATOM 1179 C CA . PRO A 1 158 ? -17.625 -39.625 -3.402 1 92.94 158 PRO A CA 1
ATOM 1180 C C . PRO A 1 158 ? -16.266 -39.594 -2.732 1 92.94 158 PRO A C 1
ATOM 1182 O O . PRO A 1 158 ? -15.523 -38.625 -2.881 1 92.94 158 PRO A O 1
ATOM 1185 N N . MET A 1 159 ? -15.953 -40.594 -1.986 1 94.69 159 MET A N 1
ATOM 1186 C CA . MET A 1 159 ? -14.633 -40.688 -1.368 1 94.69 159 MET A CA 1
ATOM 1187 C C . MET A 1 159 ? -13.57 -41.031 -2.406 1 94.69 159 MET A C 1
ATOM 1189 O O . MET A 1 159 ? -13.781 -41.906 -3.268 1 94.69 159 MET A O 1
ATOM 1193 N N . PRO A 1 160 ? -12.469 -40.375 -2.385 1 95.38 160 PRO A N 1
ATOM 1194 C CA . PRO A 1 160 ? -11.398 -40.75 -3.305 1 95.38 160 PRO A CA 1
ATOM 1195 C C . PRO A 1 160 ? -10.93 -42.188 -3.098 1 95.38 160 PRO A C 1
ATOM 1197 O O . PRO A 1 160 ? -10.594 -42.594 -1.976 1 95.38 160 PRO A O 1
ATOM 1200 N N . MET A 1 161 ? -11 -43.031 -4.098 1 96.88 161 MET A N 1
ATOM 1201 C CA . MET A 1 161 ? -10.508 -44.375 -4.168 1 96.88 161 MET A CA 1
ATOM 1202 C C . MET A 1 161 ? -9.555 -44.562 -5.348 1 96.88 161 MET A C 1
ATOM 1204 O O . MET A 1 161 ? -9.992 -44.625 -6.496 1 96.88 161 MET A O 1
ATOM 1208 N N . LEU A 1 162 ? -8.312 -44.719 -4.984 1 96.88 162 LEU A N 1
ATOM 1209 C CA . LEU A 1 162 ? -7.363 -44.875 -6.078 1 96.88 162 LEU A CA 1
ATOM 1210 C C . LEU A 1 162 ? -6.965 -46.312 -6.262 1 96.88 162 LEU A C 1
ATOM 1212 O O . LEU A 1 162 ? -6.922 -47.094 -5.293 1 96.88 162 LEU A O 1
ATOM 1216 N N . ASP A 1 163 ? -6.68 -46.75 -7.52 1 97.44 163 ASP A N 1
ATOM 1217 C CA . ASP A 1 163 ? -6.254 -48.062 -7.914 1 97.44 163 ASP A CA 1
ATOM 1218 C C . ASP A 1 163 ? -7.184 -49.125 -7.336 1 97.44 163 ASP A C 1
ATOM 1220 O O . ASP A 1 163 ? -6.723 -50.094 -6.684 1 97.44 163 ASP A O 1
ATOM 1224 N N . VAL A 1 164 ? -8.43 -49.031 -7.691 1 97.75 164 VAL A N 1
ATOM 1225 C CA . VAL A 1 164 ? -9.492 -49.875 -7.141 1 97.75 164 VAL A CA 1
ATOM 1226 C C . VAL A 1 164 ? -9.344 -51.312 -7.648 1 97.75 164 VAL A C 1
ATOM 1228 O O . VAL A 1 164 ? -9.031 -51.531 -8.82 1 97.75 164 VAL A O 1
ATOM 1231 N N . CYS A 1 165 ? -9.5 -52.281 -6.734 1 97.5 165 CYS A N 1
ATOM 1232 C CA . CYS A 1 165 ? -9.586 -53.719 -7.074 1 97.5 165 CYS A CA 1
ATOM 1233 C C . CYS A 1 165 ? -10.867 -54.344 -6.523 1 97.5 165 CYS A C 1
ATOM 1235 O O . CYS A 1 165 ? -11.086 -54.344 -5.312 1 97.5 165 CYS A O 1
ATOM 1237 N N . VAL A 1 166 ? -11.68 -54.906 -7.387 1 96.5 166 VAL A N 1
ATOM 1238 C CA . VAL A 1 166 ? -13 -55.406 -7.016 1 96.5 166 VAL A CA 1
ATOM 1239 C C . VAL A 1 166 ? -12.969 -56.906 -6.867 1 96.5 166 VAL A C 1
ATOM 1241 O O . VAL A 1 166 ? -12.508 -57.625 -7.766 1 96.5 166 VAL A O 1
ATOM 1244 N N . ARG A 1 167 ? -13.469 -57.344 -5.734 1 94.19 167 ARG A N 1
ATOM 1245 C CA . ARG A 1 167 ? -13.609 -58.781 -5.512 1 94.19 167 ARG A CA 1
ATOM 1246 C C . ARG A 1 167 ? -14.922 -59.312 -6.086 1 94.19 167 ARG A C 1
ATOM 1248 O O . ARG A 1 167 ? -15.836 -58.531 -6.371 1 94.19 167 ARG A O 1
ATOM 1255 N N . THR A 1 168 ? -15.023 -60.625 -6.301 1 88.12 168 THR A N 1
ATOM 1256 C CA . THR A 1 168 ? -16.219 -61.25 -6.891 1 88.12 168 THR A CA 1
ATOM 1257 C C . THR A 1 168 ? -17.438 -60.969 -6.02 1 88.12 168 THR A C 1
ATOM 1259 O O . THR A 1 168 ? -18.562 -60.875 -6.527 1 88.12 168 THR A O 1
ATOM 1262 N N . ASN A 1 169 ? -17.234 -60.812 -4.727 1 89.25 169 ASN A N 1
ATOM 1263 C CA . ASN A 1 169 ? -18.344 -60.594 -3.812 1 89.25 169 ASN A CA 1
ATOM 1264 C C . ASN A 1 169 ? -18.703 -59.125 -3.691 1 89.25 169 ASN A C 1
ATOM 1266 O O . ASN A 1 169 ? -19.578 -58.75 -2.908 1 89.25 169 ASN A O 1
ATOM 1270 N N . GLY A 1 170 ? -17.922 -58.281 -4.324 1 90.81 170 GLY A N 1
ATOM 1271 C CA . GLY A 1 170 ? -18.25 -56.875 -4.328 1 90.81 170 GLY A CA 1
ATOM 1272 C C . GLY A 1 170 ? -17.375 -56.062 -3.402 1 90.81 170 GLY A C 1
ATOM 1273 O O . GLY A 1 170 ? -17.422 -54.812 -3.428 1 90.81 170 GLY A O 1
ATOM 1274 N N . ASP A 1 171 ? -16.578 -56.719 -2.555 1 95.31 171 ASP A N 1
ATOM 1275 C CA . ASP A 1 171 ? -15.633 -56 -1.712 1 95.31 171 ASP A CA 1
ATOM 1276 C C . ASP A 1 171 ? -14.586 -55.25 -2.557 1 95.31 171 ASP A C 1
ATOM 1278 O O . ASP A 1 171 ? -14.164 -55.781 -3.596 1 95.31 171 ASP A O 1
ATOM 1282 N N . ILE A 1 172 ? -14.18 -54.062 -2.062 1 97.19 172 ILE A N 1
ATOM 1283 C CA . ILE A 1 172 ? -13.273 -53.25 -2.844 1 97.19 172 ILE A CA 1
ATOM 1284 C C . ILE A 1 172 ? -12.031 -52.906 -2.018 1 97.19 172 ILE A C 1
ATOM 1286 O O . ILE A 1 172 ? -12.133 -52.531 -0.851 1 97.19 172 ILE A O 1
ATOM 1290 N N . LEU A 1 173 ? -10.867 -53.156 -2.574 1 98.06 173 LEU A N 1
ATOM 1291 C CA . LEU A 1 173 ? -9.609 -52.625 -2.062 1 98.06 173 LEU A CA 1
ATOM 1292 C C . LEU A 1 173 ? -9.203 -51.344 -2.828 1 98.06 173 LEU A C 1
ATOM 1294 O O . LEU A 1 173 ? -9.406 -51.281 -4.043 1 98.06 173 LEU A O 1
ATOM 1298 N N . TYR A 1 174 ? -8.703 -50.375 -2.121 1 98.06 174 TYR A N 1
ATOM 1299 C CA . TYR A 1 174 ? -8.18 -49.156 -2.734 1 98.06 174 TYR A CA 1
ATOM 1300 C C . TYR A 1 174 ? -7.129 -48.5 -1.843 1 98.06 174 TYR A C 1
ATOM 1302 O O . TYR A 1 174 ? -6.918 -48.938 -0.705 1 98.06 174 TYR A O 1
ATOM 1310 N N . HIS A 1 175 ? -6.32 -47.594 -2.268 1 97.69 175 HIS A N 1
ATOM 1311 C CA . HIS A 1 175 ? -5.535 -46.719 -1.396 1 97.69 175 HIS A CA 1
ATOM 1312 C C . HIS A 1 175 ? -6.078 -45.281 -1.409 1 97.69 175 HIS A C 1
ATOM 1314 O O . HIS A 1 175 ? -6.688 -44.844 -2.391 1 97.69 175 HIS A O 1
ATOM 1320 N N . ASP A 1 176 ? -5.875 -44.531 -0.341 1 96.5 176 ASP A N 1
ATOM 1321 C CA . ASP A 1 176 ? -6.48 -43.219 -0.146 1 96.5 176 ASP A CA 1
ATOM 1322 C C . ASP A 1 176 ? -5.625 -42.125 -0.769 1 96.5 176 ASP A C 1
ATOM 1324 O O . ASP A 1 176 ? -4.582 -42.406 -1.363 1 96.5 176 ASP A O 1
ATOM 1328 N N . GLN A 1 177 ? -6.137 -40.906 -0.839 1 95.31 177 GLN A N 1
ATOM 1329 C CA . GLN A 1 177 ? -5.477 -39.656 -1.205 1 95.31 177 GLN A CA 1
ATOM 1330 C C . GLN A 1 177 ? -5.805 -38.562 -0.207 1 95.31 177 GLN A C 1
ATOM 1332 O O . GLN A 1 177 ? -6.938 -38.062 -0.154 1 95.31 177 GLN A O 1
ATOM 1337 N N . LYS A 1 178 ? -4.824 -38.094 0.514 1 95.62 178 LYS A N 1
ATOM 1338 C CA . LYS A 1 178 ? -5.031 -37.156 1.63 1 95.62 178 LYS A CA 1
ATOM 1339 C C . LYS A 1 178 ? -4.77 -35.719 1.209 1 95.62 178 LYS A C 1
ATOM 1341 O O . LYS A 1 178 ? -5.07 -34.781 1.954 1 95.62 178 LYS A O 1
ATOM 1346 N N . GLY A 1 179 ? -4.18 -35.531 0.057 1 94.56 179 GLY A N 1
ATOM 1347 C CA . GLY A 1 179 ? -3.814 -34.219 -0.458 1 94.56 179 GLY A CA 1
ATOM 1348 C C . GLY A 1 179 ? -2.758 -34.281 -1.544 1 94.56 179 GLY A C 1
ATOM 1349 O O . GLY A 1 179 ? -2.551 -35.344 -2.16 1 94.56 179 GLY A O 1
ATOM 1350 N N . TYR A 1 180 ? -2.197 -33.094 -1.741 1 94.06 180 TYR A N 1
ATOM 1351 C CA . TYR A 1 180 ? -1.253 -33.031 -2.85 1 94.06 180 TYR A CA 1
ATOM 1352 C C . TYR A 1 180 ? 0.153 -33.406 -2.398 1 94.06 180 TYR A C 1
ATOM 1354 O O . TYR A 1 180 ? 0.631 -32.938 -1.368 1 94.06 180 TYR A O 1
ATOM 1362 N N . GLU A 1 181 ? 0.76 -34.188 -3.072 1 95.31 181 GLU A N 1
ATOM 1363 C CA . GLU A 1 181 ? 2.178 -34.531 -3.199 1 95.31 181 GLU A CA 1
ATOM 1364 C C . GLU A 1 181 ? 2.473 -35.188 -4.543 1 95.31 181 GLU A C 1
ATOM 1366 O O . GLU A 1 181 ? 1.624 -35.875 -5.098 1 95.31 181 GLU A O 1
ATOM 1371 N N . ASP A 1 182 ? 3.65 -34.906 -5.07 1 95.81 182 ASP A N 1
ATOM 1372 C CA . ASP A 1 182 ? 3.977 -35.531 -6.34 1 95.81 182 ASP A CA 1
ATOM 1373 C C . ASP A 1 182 ? 3.844 -37.062 -6.238 1 95.81 182 ASP A C 1
ATOM 1375 O O . ASP A 1 182 ? 4.355 -37.656 -5.301 1 95.81 182 ASP A O 1
ATOM 1379 N N . ASN A 1 183 ? 3.191 -37.656 -7.16 1 95.44 183 ASN A N 1
ATOM 1380 C CA . ASN A 1 183 ? 2.863 -39.062 -7.148 1 95.44 183 ASN A CA 1
ATOM 1381 C C . ASN A 1 183 ? 4.117 -39.938 -7.215 1 95.44 183 ASN A C 1
ATOM 1383 O O . ASN A 1 183 ? 4.082 -41.125 -6.871 1 95.44 183 ASN A O 1
ATOM 1387 N N . PHE A 1 184 ? 5.227 -39.375 -7.641 1 97.25 184 PHE A N 1
ATOM 1388 C CA . PHE A 1 184 ? 6.414 -40.188 -7.891 1 97.25 184 PHE A CA 1
ATOM 1389 C C . PHE A 1 184 ? 7.488 -39.906 -6.848 1 97.25 184 PHE A C 1
ATOM 1391 O O . PHE A 1 184 ? 8.625 -40.375 -6.988 1 97.25 184 PHE A O 1
ATOM 1398 N N . ARG A 1 185 ? 7.129 -39.125 -5.848 1 96.75 185 ARG A N 1
ATOM 1399 C CA . ARG A 1 185 ? 8.047 -38.969 -4.723 1 96.75 185 ARG A CA 1
ATOM 1400 C C . ARG A 1 185 ? 8.328 -40.312 -4.062 1 96.75 185 ARG A C 1
ATOM 1402 O O . ARG A 1 185 ? 7.43 -41.156 -3.938 1 96.75 185 ARG A O 1
ATOM 1409 N N . LYS A 1 186 ? 9.578 -40.531 -3.58 1 96.75 186 LYS A N 1
ATOM 1410 C CA . LYS A 1 186 ? 9.977 -41.812 -3.033 1 96.75 186 LYS A CA 1
ATOM 1411 C C . LYS A 1 186 ? 10.578 -41.656 -1.64 1 96.75 186 LYS A C 1
ATOM 1413 O O . LYS A 1 186 ? 11.102 -40.594 -1.302 1 96.75 186 LYS A O 1
ATOM 1418 N N . HIS A 1 187 ? 10.422 -42.656 -0.822 1 94.69 187 HIS A N 1
ATOM 1419 C CA . HIS A 1 187 ? 11.141 -42.844 0.43 1 94.69 187 HIS A CA 1
ATOM 1420 C C . HIS A 1 187 ? 10.625 -41.938 1.523 1 94.69 187 HIS A C 1
ATOM 1422 O O . HIS A 1 187 ? 11.188 -41.875 2.619 1 94.69 187 HIS A O 1
ATOM 1428 N N . HIS A 1 188 ? 9.617 -41.156 1.264 1 93.62 188 HIS A N 1
ATOM 1429 C CA . HIS A 1 188 ? 9.18 -40.219 2.287 1 93.62 188 HIS A CA 1
ATOM 1430 C C . HIS A 1 188 ? 8.344 -40.906 3.357 1 93.62 188 HIS A C 1
ATOM 1432 O O . HIS A 1 188 ? 7.629 -41.875 3.066 1 93.62 188 HIS A O 1
ATOM 1438 N N . ARG A 1 189 ? 8.539 -40.5 4.508 1 95.25 189 ARG A N 1
ATOM 1439 C CA . ARG A 1 189 ? 7.715 -40.812 5.668 1 95.25 189 ARG A CA 1
ATOM 1440 C C . ARG A 1 189 ? 6.98 -39.562 6.176 1 95.25 189 ARG A C 1
ATOM 1442 O O . ARG A 1 189 ? 7.605 -38.656 6.684 1 95.25 189 ARG A O 1
ATOM 1449 N N . SER A 1 190 ? 5.801 -39.531 6.008 1 94.75 190 SER A N 1
ATOM 1450 C CA . SER A 1 190 ? 5.035 -38.344 6.352 1 94.75 190 SER A CA 1
ATOM 1451 C C . SER A 1 190 ? 3.541 -38.625 6.434 1 94.75 190 SER A C 1
ATOM 1453 O O . SER A 1 190 ? 3.09 -39.688 5.961 1 94.75 190 SER A O 1
ATOM 1455 N N . PRO A 1 191 ? 2.805 -37.688 6.996 1 96.88 191 PRO A N 1
ATOM 1456 C CA . PRO A 1 191 ? 1.366 -37.906 7.16 1 96.88 191 PRO A CA 1
ATOM 1457 C C . PRO A 1 191 ? 0.614 -37.906 5.828 1 96.88 191 PRO A C 1
ATOM 1459 O O . PRO A 1 191 ? -0.55 -38.281 5.773 1 96.88 191 PRO A O 1
ATOM 1462 N N . ILE A 1 192 ? 1.234 -37.5 4.73 1 96.88 192 ILE A N 1
ATOM 1463 C CA . ILE A 1 192 ? 0.553 -37.375 3.445 1 96.88 192 ILE A CA 1
ATOM 1464 C C . ILE A 1 192 ? 0.625 -38.688 2.695 1 96.88 192 ILE A C 1
ATOM 1466 O O . ILE A 1 192 ? -0.096 -38.906 1.717 1 96.88 192 ILE A O 1
ATOM 1470 N N . ALA A 1 193 ? 1.482 -39.625 3.146 1 97.31 193 ALA A N 1
ATOM 1471 C CA . ALA A 1 193 ? 1.66 -40.938 2.488 1 97.31 193 ALA A CA 1
ATOM 1472 C C . ALA A 1 193 ? 0.359 -41.719 2.482 1 97.31 193 ALA A C 1
ATOM 1474 O O . ALA A 1 193 ? -0.427 -41.656 3.43 1 97.31 193 ALA A O 1
ATOM 1475 N N . ARG A 1 194 ? 0.176 -42.562 1.527 1 97.69 194 ARG A N 1
ATOM 1476 C CA . ARG A 1 194 ? -1.092 -43.25 1.286 1 97.69 194 ARG A CA 1
ATOM 1477 C C . ARG A 1 194 ? -1.157 -44.594 2.045 1 97.69 194 ARG A C 1
ATOM 1479 O O . ARG A 1 194 ? -0.123 -45.188 2.352 1 97.69 194 ARG A O 1
ATOM 1486 N N . ASP A 1 195 ? -2.348 -45 2.33 1 98 195 ASP A N 1
ATOM 1487 C CA . ASP A 1 195 ? -2.662 -46.25 3.025 1 98 195 ASP A CA 1
ATOM 1488 C C . ASP A 1 195 ? -3.691 -47.062 2.252 1 98 195 ASP A C 1
ATOM 1490 O O . ASP A 1 195 ? -4.445 -46.5 1.445 1 98 195 ASP A O 1
ATOM 1494 N N . ILE A 1 196 ? -3.732 -48.375 2.541 1 98.38 196 ILE A N 1
ATOM 1495 C CA . ILE A 1 196 ? -4.691 -49.281 1.911 1 98.38 196 ILE A CA 1
ATOM 1496 C C . ILE A 1 196 ? -5.984 -49.312 2.725 1 98.38 196 ILE A C 1
ATOM 1498 O O . ILE A 1 196 ? -5.949 -49.375 3.955 1 98.38 196 ILE A O 1
ATOM 1502 N N . TRP A 1 197 ? -7.043 -49.25 2.057 1 98.25 197 TRP A N 1
ATOM 1503 C CA . TRP A 1 197 ? -8.375 -49.312 2.646 1 98.25 197 TRP A CA 1
ATOM 1504 C C . TRP A 1 197 ? -9.219 -50.406 1.992 1 98.25 197 TRP A C 1
ATOM 1506 O O . TRP A 1 197 ? -8.93 -50.844 0.872 1 98.25 197 TRP A O 1
ATOM 1516 N N . MET A 1 198 ? -10.219 -50.875 2.701 1 97.75 198 MET A N 1
ATOM 1517 C CA . MET A 1 198 ? -11.242 -51.781 2.178 1 97.75 198 MET A CA 1
ATOM 1518 C C . MET A 1 198 ? -12.633 -51.156 2.336 1 97.75 198 MET A C 1
ATOM 1520 O O . MET A 1 198 ? -12.938 -50.562 3.369 1 97.75 198 MET A O 1
ATOM 1524 N N . TYR A 1 199 ? -13.375 -51.156 1.331 1 96.62 199 TYR A N 1
ATOM 1525 C CA . TYR A 1 199 ? -14.789 -50.812 1.359 1 96.62 199 TYR A CA 1
ATOM 1526 C C . TYR A 1 199 ? -15.656 -52.031 1.197 1 96.62 199 TYR A C 1
ATOM 1528 O O . TYR A 1 199 ? -15.586 -52.719 0.173 1 96.62 199 TYR A O 1
ATOM 1536 N N . SER A 1 200 ? -16.438 -52.406 2.164 1 94.88 200 SER A N 1
ATOM 1537 C CA . SER A 1 200 ? -17.297 -53.594 2.174 1 94.88 200 SER A CA 1
ATOM 1538 C C . SER A 1 200 ? -18.641 -53.281 2.832 1 94.88 200 SER A C 1
ATOM 1540 O O . SER A 1 200 ? -18.688 -52.875 3.99 1 94.88 200 SER A O 1
ATOM 1542 N N . LYS A 1 201 ? -19.672 -53.469 2.111 1 91.19 201 LYS A N 1
ATOM 1543 C CA . LYS A 1 201 ? -21.047 -53.312 2.607 1 91.19 201 LYS A CA 1
ATOM 1544 C C . LYS A 1 201 ? -21.234 -51.969 3.27 1 91.19 201 LYS A C 1
ATOM 1546 O O . LYS A 1 201 ? -21.75 -51.875 4.387 1 91.19 201 LYS A O 1
ATOM 1551 N N . GLY A 1 202 ? -20.719 -51 2.66 1 88.19 202 GLY A N 1
ATOM 1552 C CA . GLY A 1 202 ? -20.938 -49.656 3.125 1 88.19 202 GLY A CA 1
ATOM 1553 C C . GLY A 1 202 ? -19.953 -49.219 4.188 1 88.19 202 GLY A C 1
ATOM 1554 O O . GLY A 1 202 ? -20 -48.062 4.652 1 88.19 202 GLY A O 1
ATOM 1555 N N . LYS A 1 203 ? -19.047 -49.969 4.5 1 94.19 203 LYS A N 1
ATOM 1556 C CA . LYS A 1 203 ? -18.094 -49.656 5.566 1 94.19 203 LYS A CA 1
ATOM 1557 C C . LYS A 1 203 ? -16.688 -49.469 5.012 1 94.19 203 LYS A C 1
ATOM 1559 O O . LYS A 1 203 ? -16.25 -50.219 4.141 1 94.19 203 LYS A O 1
ATOM 1564 N N . TYR A 1 204 ? -16.047 -48.438 5.539 1 96.44 204 TYR A N 1
ATOM 1565 C CA . TYR A 1 204 ? -14.648 -48.156 5.211 1 96.44 204 TYR A CA 1
ATOM 1566 C C . TYR A 1 204 ? -13.727 -48.656 6.316 1 96.44 204 TYR A C 1
ATOM 1568 O O . TYR A 1 204 ? -13.922 -48.344 7.492 1 96.44 204 TYR A O 1
ATOM 1576 N N . THR A 1 205 ? -12.727 -49.438 5.973 1 96.94 205 THR A N 1
ATOM 1577 C CA . THR A 1 205 ? -11.766 -49.938 6.949 1 96.94 205 THR A CA 1
ATOM 1578 C C . THR A 1 205 ? -10.336 -49.688 6.48 1 96.94 205 THR A C 1
ATOM 1580 O O . THR A 1 205 ? -9.953 -50.156 5.398 1 96.94 205 THR A O 1
ATOM 1583 N N . LYS A 1 206 ? -9.547 -49 7.27 1 95.75 206 LYS A N 1
ATOM 1584 C CA . LYS A 1 206 ? -8.125 -48.844 6.984 1 95.75 206 LYS A CA 1
ATOM 1585 C C . LYS A 1 206 ? -7.352 -50.125 7.277 1 95.75 206 LYS A C 1
ATOM 1587 O O . LYS A 1 206 ? -7.426 -50.656 8.383 1 95.75 206 LYS A O 1
ATOM 1592 N N . LEU A 1 207 ? -6.547 -50.531 6.383 1 97.81 207 LEU A N 1
ATOM 1593 C CA . LEU A 1 207 ? -5.91 -51.844 6.52 1 97.81 207 LEU A CA 1
ATOM 1594 C C . LEU A 1 207 ? -4.438 -51.688 6.875 1 97.81 207 LEU A C 1
ATOM 1596 O O . LEU A 1 207 ? -3.84 -52.594 7.457 1 97.81 207 LEU A O 1
ATOM 1600 N N . THR A 1 208 ? -3.793 -50.625 6.508 1 97.5 208 THR A N 1
ATOM 1601 C CA . THR A 1 208 ? -2.371 -50.438 6.785 1 97.5 208 THR A CA 1
ATOM 1602 C C . THR A 1 208 ? -2.137 -49.125 7.559 1 97.5 208 THR A C 1
ATOM 1604 O O . THR A 1 208 ? -2.982 -48.219 7.547 1 97.5 208 THR A O 1
ATOM 1607 N N . ASP A 1 209 ? -0.966 -48.969 8.258 1 93.75 209 ASP A N 1
ATOM 1608 C CA . ASP A 1 209 ? -0.655 -47.812 9.062 1 93.75 209 ASP A CA 1
ATOM 1609 C C . ASP A 1 209 ? 0.816 -47.406 8.93 1 93.75 209 ASP A C 1
ATOM 1611 O O . ASP A 1 209 ? 1.343 -46.656 9.75 1 93.75 209 ASP A O 1
ATOM 1615 N N . PHE A 1 210 ? 1.525 -48.094 7.941 1 95.88 210 PHE A N 1
ATOM 1616 C CA . PHE A 1 210 ? 2.902 -47.688 7.668 1 95.88 210 PHE A CA 1
ATOM 1617 C C . PHE A 1 210 ? 2.982 -46.188 7.352 1 95.88 210 PHE A C 1
ATOM 1619 O O . PHE A 1 210 ? 2.152 -45.688 6.605 1 95.88 210 PHE A O 1
ATOM 1626 N N . ASN A 1 211 ? 3.912 -45.438 7.938 1 95.69 211 ASN A N 1
ATOM 1627 C CA . ASN A 1 211 ? 3.988 -44 7.746 1 95.69 211 ASN A CA 1
ATOM 1628 C C . ASN A 1 211 ? 4.668 -43.656 6.43 1 95.69 211 ASN A C 1
ATOM 1630 O O . ASN A 1 211 ? 5.062 -42.5 6.219 1 95.69 211 ASN A O 1
ATOM 1634 N N . GLY A 1 212 ? 4.895 -44.594 5.574 1 97.38 212 GLY A N 1
ATOM 1635 C CA . GLY A 1 212 ? 5.297 -44.406 4.188 1 97.38 212 GLY A CA 1
ATOM 1636 C C . GLY A 1 212 ? 4.23 -44.812 3.195 1 97.38 212 GLY A C 1
ATOM 1637 O O . GLY A 1 212 ? 3.07 -45.031 3.568 1 97.38 212 GLY A O 1
ATOM 1638 N N . GLU A 1 213 ? 4.566 -45.031 1.946 1 98 213 GLU A N 1
ATOM 1639 C CA . GLU A 1 213 ? 3.588 -45.25 0.883 1 98 213 GLU A CA 1
ATOM 1640 C C . GLU A 1 213 ? 3.143 -46.719 0.833 1 98 213 GLU A C 1
ATOM 1642 O O . GLU A 1 213 ? 3.977 -47.625 0.776 1 98 213 GLU A O 1
ATOM 1647 N N . ASP A 1 214 ? 1.928 -47 0.93 1 98.38 214 ASP A N 1
ATOM 1648 C CA . ASP A 1 214 ? 1.227 -48.25 0.585 1 98.38 214 ASP A CA 1
ATOM 1649 C C . ASP A 1 214 ? 0.212 -48 -0.531 1 98.38 214 ASP A C 1
ATOM 1651 O O . ASP A 1 214 ? -0.749 -47.25 -0.353 1 98.38 214 ASP A O 1
ATOM 1655 N N . ARG A 1 215 ? 0.426 -48.781 -1.688 1 98.31 215 ARG A N 1
ATOM 1656 C CA . ARG A 1 215 ? -0.398 -48.469 -2.844 1 98.31 215 ARG A CA 1
ATOM 1657 C C . ARG A 1 215 ? -0.812 -49.719 -3.605 1 98.31 215 ARG A C 1
ATOM 1659 O O . ARG A 1 215 ? -0.289 -50.812 -3.352 1 98.31 215 ARG A O 1
ATOM 1666 N N . THR A 1 216 ? -1.717 -49.625 -4.477 1 98.44 216 THR A N 1
ATOM 1667 C CA . THR A 1 216 ? -2.117 -50.562 -5.543 1 98.44 216 THR A CA 1
ATOM 1668 C C . THR A 1 216 ? -2.432 -51.938 -4.98 1 98.44 216 THR A C 1
ATOM 1670 O O . THR A 1 216 ? -1.804 -52.906 -5.363 1 98.44 216 THR A O 1
ATOM 1673 N N . PRO A 1 217 ? -3.424 -52.062 -4.129 1 98.38 217 PRO A N 1
ATOM 1674 C CA . PRO A 1 217 ? -3.793 -53.375 -3.6 1 98.38 217 PRO A CA 1
ATOM 1675 C C . PRO A 1 217 ? -4.531 -54.25 -4.621 1 98.38 217 PRO A C 1
ATOM 1677 O O . PRO A 1 217 ? -5.297 -53.719 -5.438 1 98.38 217 PRO A O 1
ATOM 1680 N N . VAL A 1 218 ? -4.309 -55.562 -4.59 1 98 218 VAL A N 1
ATOM 1681 C CA . VAL A 1 218 ? -5.055 -56.531 -5.402 1 98 218 VAL A CA 1
ATOM 1682 C C . VAL A 1 218 ? -5.461 -57.719 -4.547 1 98 218 VAL A C 1
ATOM 1684 O O . VAL A 1 218 ? -4.703 -58.156 -3.674 1 98 218 VAL A O 1
ATOM 1687 N N . TRP A 1 219 ? -6.629 -58.281 -4.777 1 97.06 219 TRP A N 1
ATOM 1688 C CA . TRP A 1 219 ? -7.133 -59.406 -4.012 1 97.06 219 TRP A CA 1
ATOM 1689 C C . TRP A 1 219 ? -6.344 -60.688 -4.336 1 97.06 219 TRP A C 1
ATOM 1691 O O . TRP A 1 219 ? -6.047 -60.969 -5.5 1 97.06 219 TRP A O 1
ATOM 1701 N N . ALA A 1 220 ? -6.008 -61.438 -3.332 1 94.94 220 ALA A N 1
ATOM 1702 C CA . ALA A 1 220 ? -5.457 -62.75 -3.562 1 94.94 220 ALA A CA 1
ATOM 1703 C C . ALA A 1 220 ? -6.531 -63.719 -4.074 1 94.94 220 ALA A C 1
ATOM 1705 O O . ALA A 1 220 ? -7.727 -63.469 -3.912 1 94.94 220 ALA A O 1
ATOM 1706 N N . ASN A 1 221 ? -6.129 -64.75 -4.828 1 85.06 221 ASN A N 1
ATOM 1707 C CA . ASN A 1 221 ? -7.055 -65.688 -5.453 1 85.06 221 ASN A CA 1
ATOM 1708 C C . ASN A 1 221 ? -7.762 -66.562 -4.418 1 85.06 221 ASN A C 1
ATOM 1710 O O . ASN A 1 221 ? -8.805 -67.188 -4.707 1 85.06 221 ASN A O 1
ATOM 1714 N N . SER A 1 222 ? -7.148 -66.688 -3.295 1 77.94 222 SER A N 1
ATOM 1715 C CA . SER A 1 222 ? -7.781 -67.562 -2.279 1 77.94 222 SER A CA 1
ATOM 1716 C C . SER A 1 222 ? -7.672 -66.938 -0.895 1 77.94 222 SER A C 1
ATOM 1718 O O . SER A 1 222 ? -6.738 -66.188 -0.628 1 77.94 222 SER A O 1
ATOM 1720 N N . GLY A 1 223 ? -8.648 -67 -0.146 1 77.75 223 GLY A N 1
ATOM 1721 C CA . GLY A 1 223 ? -8.633 -66.625 1.249 1 77.75 223 GLY A CA 1
ATOM 1722 C C . GLY A 1 223 ? -8.891 -65.125 1.436 1 77.75 223 GLY A C 1
ATOM 1723 O O . GLY A 1 223 ? -9.469 -64.5 0.563 1 77.75 223 GLY A O 1
ATOM 1724 N N . ASP A 1 224 ? -8.688 -64.75 2.738 1 90.12 224 ASP A N 1
ATOM 1725 C CA . ASP A 1 224 ? -8.922 -63.344 3.127 1 90.12 224 ASP A CA 1
ATOM 1726 C C . ASP A 1 224 ? -7.605 -62.562 3.199 1 90.12 224 ASP A C 1
ATOM 1728 O O . ASP A 1 224 ? -7.312 -61.938 4.215 1 90.12 224 ASP A O 1
ATOM 1732 N N . SER A 1 225 ? -6.832 -62.656 2.012 1 95.62 225 SER A N 1
ATOM 1733 C CA . SER A 1 225 ? -5.559 -61.938 1.905 1 95.62 225 SER A CA 1
ATOM 1734 C C . SER A 1 225 ? -5.504 -61.062 0.649 1 95.62 225 SER A C 1
ATOM 1736 O O . SER A 1 225 ? -6.375 -61.188 -0.217 1 95.62 225 SER A O 1
ATOM 1738 N N . TYR A 1 226 ? -4.668 -60.188 0.613 1 97.62 226 TYR A N 1
ATOM 1739 C CA . TYR A 1 226 ? -4.457 -59.312 -0.525 1 97.62 226 TYR A CA 1
ATOM 1740 C C . TYR A 1 226 ? -2.977 -58.969 -0.692 1 97.62 226 TYR A C 1
ATOM 1742 O O . TYR A 1 226 ? -2.182 -59.188 0.229 1 97.62 226 TYR A O 1
ATOM 1750 N N . TYR A 1 227 ? -2.512 -58.656 -1.885 1 98.12 227 TYR A N 1
ATOM 1751 C CA . TYR A 1 227 ? -1.187 -58.156 -2.201 1 98.12 227 TYR A CA 1
ATOM 1752 C C . TYR A 1 227 ? -1.222 -56.625 -2.375 1 98.12 227 TYR A C 1
ATOM 1754 O O . TYR A 1 227 ? -2.266 -56.062 -2.699 1 98.12 227 TYR A O 1
ATOM 1762 N N . TYR A 1 228 ? -0.197 -55.938 -2.07 1 98.38 228 TYR A N 1
ATOM 1763 C CA . TYR A 1 228 ? -0.082 -54.5 -2.264 1 98.38 228 TYR A CA 1
ATOM 1764 C C . TYR A 1 228 ? 1.379 -54.062 -2.377 1 98.38 228 TYR A C 1
ATOM 1766 O O . TYR A 1 228 ? 2.283 -54.875 -2.119 1 98.38 228 TYR A O 1
ATOM 1774 N N . LEU A 1 229 ? 1.618 -52.875 -2.885 1 98.62 229 LEU A N 1
ATOM 1775 C CA . LEU A 1 229 ? 2.959 -52.312 -2.949 1 98.62 229 LEU A CA 1
ATOM 1776 C C . LEU A 1 229 ? 3.273 -51.531 -1.688 1 98.62 229 LEU A C 1
ATOM 1778 O O . LEU A 1 229 ? 2.457 -50.719 -1.243 1 98.62 229 LEU A O 1
ATOM 1782 N N . SER A 1 230 ? 4.363 -51.719 -1.11 1 98.44 230 SER A N 1
ATOM 1783 C CA . SER A 1 230 ? 4.777 -50.969 0.085 1 98.44 230 SER A CA 1
ATOM 1784 C C . SER A 1 230 ? 6.254 -50.594 0.016 1 98.44 230 SER A C 1
ATOM 1786 O O . SER A 1 230 ? 7.078 -51.344 -0.492 1 98.44 230 SER A O 1
ATOM 1788 N N . GLU A 1 231 ? 6.582 -49.438 0.529 1 97.5 231 GLU A N 1
ATOM 1789 C CA . GLU A 1 231 ? 7.965 -48.969 0.591 1 97.5 231 GLU A CA 1
ATOM 1790 C C . GLU A 1 231 ? 8.609 -49.344 1.928 1 97.5 231 GLU A C 1
ATOM 1792 O O . GLU A 1 231 ? 9.68 -48.812 2.262 1 97.5 231 GLU A O 1
ATOM 1797 N N . GLU A 1 232 ? 8 -50.094 2.67 1 96.12 232 GLU A N 1
ATOM 1798 C CA . GLU A 1 232 ? 8.406 -50.344 4.047 1 96.12 232 GLU A CA 1
ATOM 1799 C C . GLU A 1 232 ? 9.867 -50.812 4.113 1 96.12 232 GLU A C 1
ATOM 1801 O O . GLU A 1 232 ? 10.562 -50.531 5.094 1 96.12 232 GLU A O 1
ATOM 1806 N N . ASP A 1 233 ? 10.344 -51.438 3.082 1 93.81 233 ASP A N 1
ATOM 1807 C CA . ASP A 1 233 ? 11.727 -51.875 3.076 1 93.81 233 ASP A CA 1
ATOM 1808 C C . ASP A 1 233 ? 12.609 -50.938 2.258 1 93.81 233 ASP A C 1
ATOM 1810 O O . ASP A 1 233 ? 13.734 -51.312 1.894 1 93.81 233 ASP A O 1
ATOM 1814 N N . GLY A 1 234 ? 12.109 -49.781 1.936 1 93 234 GLY A N 1
ATOM 1815 C CA . GLY A 1 234 ? 12.93 -48.75 1.305 1 93 234 GLY A CA 1
ATOM 1816 C C . GLY A 1 234 ? 12.453 -48.375 -0.082 1 93 234 GLY A C 1
ATOM 1817 O O . GLY A 1 234 ? 12.648 -47.25 -0.524 1 93 234 GLY A O 1
ATOM 1818 N N . THR A 1 235 ? 11.977 -49.281 -0.832 1 96.38 235 THR A N 1
ATOM 1819 C CA . THR A 1 235 ? 11.398 -49.031 -2.15 1 96.38 235 THR A CA 1
ATOM 1820 C C . THR A 1 235 ? 10.148 -49.906 -2.348 1 96.38 235 THR A C 1
ATOM 1822 O O . THR A 1 235 ? 9.891 -50.812 -1.573 1 96.38 235 THR A O 1
ATOM 1825 N N . PHE A 1 236 ? 9.352 -49.625 -3.289 1 98.06 236 PHE A N 1
ATOM 1826 C CA . PHE A 1 236 ? 8.125 -50.375 -3.506 1 98.06 236 PHE A CA 1
ATOM 1827 C C . PHE A 1 236 ? 8.453 -51.812 -3.875 1 98.06 236 PHE A C 1
ATOM 1829 O O . PHE A 1 236 ? 9.188 -52.062 -4.832 1 98.06 236 PHE A O 1
ATOM 1836 N N . ASN A 1 237 ? 7.949 -52.688 -3.164 1 98.19 237 ASN A N 1
ATOM 1837 C CA . ASN A 1 237 ? 7.898 -54.125 -3.418 1 98.19 237 ASN A CA 1
ATOM 1838 C C . ASN A 1 237 ? 6.508 -54.719 -3.164 1 98.19 237 ASN A C 1
ATOM 1840 O O . ASN A 1 237 ? 5.648 -54.031 -2.596 1 98.19 237 ASN A O 1
ATOM 1844 N N . VAL A 1 238 ? 6.309 -55.906 -3.619 1 98.44 238 VAL A N 1
ATOM 1845 C CA . VAL A 1 238 ? 5.012 -56.562 -3.42 1 98.44 238 VAL A CA 1
ATOM 1846 C C . VAL A 1 238 ? 4.965 -57.219 -2.041 1 98.44 238 VAL A C 1
ATOM 1848 O O . VAL A 1 238 ? 5.863 -57.969 -1.677 1 98.44 238 VAL A O 1
ATOM 1851 N N . TYR A 1 239 ? 3.994 -56.875 -1.306 1 97.94 239 TYR A N 1
ATOM 1852 C CA . TYR A 1 239 ? 3.703 -57.5 -0.015 1 97.94 239 TYR A CA 1
ATOM 1853 C C . TYR A 1 239 ? 2.361 -58.219 -0.044 1 97.94 239 TYR A C 1
ATOM 1855 O O . TYR A 1 239 ? 1.509 -57.906 -0.883 1 97.94 239 TYR A O 1
ATOM 1863 N N . LYS A 1 240 ? 2.201 -59.219 0.792 1 97.19 240 LYS A N 1
ATOM 1864 C CA . LYS A 1 240 ? 0.944 -59.938 1.029 1 97.19 240 LYS A CA 1
ATOM 1865 C C . LYS A 1 240 ? 0.562 -59.875 2.506 1 97.19 240 LYS A C 1
ATOM 1867 O O . LYS A 1 240 ? 1.427 -60 3.379 1 97.19 240 LYS A O 1
ATOM 1872 N N . ARG A 1 241 ? -0.662 -59.656 2.715 1 95.69 241 ARG A N 1
ATOM 1873 C CA . ARG A 1 241 ? -1.139 -59.75 4.09 1 95.69 241 ARG A CA 1
ATOM 1874 C C . ARG A 1 241 ? -2.621 -60.094 4.137 1 95.69 241 ARG A C 1
ATOM 1876 O O . ARG A 1 241 ? -3.33 -59.969 3.137 1 95.69 241 ARG A O 1
ATOM 1883 N N . ASN A 1 242 ? -3.055 -60.625 5.367 1 96.44 242 ASN A N 1
ATOM 1884 C CA . ASN A 1 242 ? -4.473 -60.875 5.586 1 96.44 242 ASN A CA 1
ATOM 1885 C C . ASN A 1 242 ? -5.23 -59.594 5.902 1 96.44 242 ASN A C 1
ATOM 1887 O O . ASN A 1 242 ? -4.637 -58.594 6.348 1 96.44 242 ASN A O 1
ATOM 1891 N N . ILE A 1 243 ? -6.449 -59.594 5.707 1 95.81 243 ILE A N 1
ATOM 1892 C CA . ILE A 1 243 ? -7.305 -58.438 5.949 1 95.81 243 ILE A CA 1
ATOM 1893 C C . ILE A 1 243 ? -7.184 -58 7.41 1 95.81 243 ILE A C 1
ATOM 1895 O O . ILE A 1 243 ? -7.254 -56.812 7.719 1 95.81 243 ILE A O 1
ATOM 1899 N N . ASP A 1 244 ? -6.93 -58.969 8.344 1 93.94 244 ASP A N 1
ATOM 1900 C CA . ASP A 1 244 ? -6.855 -58.656 9.773 1 93.94 244 ASP A CA 1
ATOM 1901 C C . ASP A 1 244 ? -5.453 -58.188 10.156 1 93.94 244 ASP A C 1
ATOM 1903 O O . ASP A 1 244 ? -5.184 -57.906 11.328 1 93.94 244 ASP A O 1
ATOM 1907 N N . GLY A 1 245 ? -4.602 -58.094 9.188 1 92.25 245 GLY A N 1
ATOM 1908 C CA . GLY A 1 245 ? -3.268 -57.562 9.43 1 92.25 245 GLY A CA 1
ATOM 1909 C C . GLY A 1 245 ? -2.232 -58.625 9.68 1 92.25 245 GLY A C 1
ATOM 1910 O O . GLY A 1 245 ? -1.029 -58.375 9.656 1 92.25 245 GLY A O 1
ATOM 1911 N N . SER A 1 246 ? -2.604 -59.875 9.82 1 93.44 246 SER A N 1
ATOM 1912 C CA . SER A 1 246 ? -1.676 -60.969 10.102 1 93.44 246 SER A CA 1
ATOM 1913 C C . SER A 1 246 ? -1.062 -61.5 8.812 1 93.44 246 SER A C 1
ATOM 1915 O O . SER A 1 246 ? -1.484 -61.156 7.715 1 93.44 246 SER A O 1
ATOM 1917 N N . GLY A 1 247 ? -0.072 -62.25 8.961 1 93.62 247 GLY A N 1
ATOM 1918 C CA . GLY A 1 247 ? 0.514 -63 7.855 1 93.62 247 GLY A CA 1
ATOM 1919 C C . GLY A 1 247 ? 1.233 -62.094 6.855 1 93.62 247 GLY A C 1
ATOM 1920 O O . GLY A 1 247 ? 1.23 -62.375 5.652 1 93.62 247 GLY A O 1
ATOM 1921 N N . LYS A 1 248 ? 1.708 -61 7.258 1 95.88 248 LYS A N 1
ATOM 1922 C CA . LYS A 1 248 ? 2.424 -60.125 6.336 1 95.88 248 LYS A CA 1
ATOM 1923 C C . LYS A 1 248 ? 3.703 -60.781 5.828 1 95.88 248 LYS A C 1
ATOM 1925 O O . LYS A 1 248 ? 4.52 -61.25 6.617 1 95.88 248 LYS A O 1
ATOM 1930 N N . VAL A 1 249 ? 3.846 -60.875 4.566 1 96 249 VAL A N 1
ATOM 1931 C CA . VAL A 1 249 ? 5.027 -61.438 3.928 1 96 249 VAL A CA 1
ATOM 1932 C C . VAL A 1 249 ? 5.441 -60.594 2.738 1 96 249 VAL A C 1
ATOM 1934 O O . VAL A 1 249 ? 4.59 -60.094 1.987 1 96 249 VAL A O 1
ATOM 1937 N N . GLN A 1 250 ? 6.684 -60.344 2.621 1 96.81 250 GLN A N 1
ATOM 1938 C CA . GLN A 1 250 ? 7.211 -59.688 1.424 1 96.81 250 GLN A CA 1
ATOM 1939 C C . GLN A 1 250 ? 7.391 -60.688 0.289 1 96.81 250 GLN A C 1
ATOM 1941 O O . GLN A 1 250 ? 8.07 -61.719 0.455 1 96.81 250 GLN A O 1
ATOM 1946 N N . ILE A 1 251 ? 6.82 -60.438 -0.868 1 97.62 251 ILE A N 1
ATOM 1947 C CA . ILE A 1 251 ? 6.781 -61.375 -1.99 1 97.62 251 ILE A CA 1
ATOM 1948 C C . ILE A 1 251 ? 7.969 -61.094 -2.914 1 97.62 251 ILE A C 1
ATOM 1950 O O . ILE A 1 251 ? 8.586 -62.062 -3.418 1 97.62 251 ILE A O 1
ATOM 1954 N N . THR A 1 252 ? 8.203 -59.844 -3.205 1 97.88 252 THR A N 1
ATOM 1955 C CA . THR A 1 252 ? 9.336 -59.5 -4.051 1 97.88 252 THR A CA 1
ATOM 1956 C C . THR A 1 252 ? 10.391 -58.719 -3.258 1 97.88 252 THR A C 1
ATOM 1958 O O . THR A 1 252 ? 10.078 -58.125 -2.227 1 97.88 252 THR A O 1
ATOM 1961 N N . HIS A 1 253 ? 11.68 -58.719 -3.719 1 97.31 253 HIS A N 1
ATOM 1962 C CA . HIS A 1 253 ? 12.797 -58.094 -3.014 1 97.31 253 HIS A CA 1
ATOM 1963 C C . HIS A 1 253 ? 13.688 -57.312 -3.969 1 97.31 253 HIS A C 1
ATOM 1965 O O . HIS A 1 253 ? 14.914 -57.406 -3.922 1 97.31 253 HIS A O 1
ATOM 1971 N N . HIS A 1 254 ? 13.031 -56.625 -4.906 1 96.75 254 HIS A N 1
ATOM 1972 C CA . HIS A 1 254 ? 13.797 -55.75 -5.793 1 96.75 254 HIS A CA 1
ATOM 1973 C C . HIS A 1 254 ? 14.484 -54.625 -5.016 1 96.75 254 HIS A C 1
ATOM 1975 O O . HIS A 1 254 ? 14.062 -54.281 -3.906 1 96.75 254 HIS A O 1
ATOM 1981 N N . VAL A 1 255 ? 15.57 -54.062 -5.582 1 94.12 255 VAL A N 1
ATOM 1982 C CA . VAL A 1 255 ? 16.312 -53 -4.93 1 94.12 255 VAL A CA 1
ATOM 1983 C C . VAL A 1 255 ? 16.391 -51.781 -5.855 1 94.12 255 VAL A C 1
ATOM 1985 O O . VAL A 1 255 ? 16.266 -51.906 -7.074 1 94.12 255 VAL A O 1
ATOM 1988 N N . LYS A 1 256 ? 16.547 -50.5 -5.293 1 92.06 256 LYS A N 1
ATOM 1989 C CA . LYS A 1 256 ? 16.719 -49.219 -5.973 1 92.06 256 LYS A CA 1
ATOM 1990 C C . LYS A 1 256 ? 15.422 -48.75 -6.59 1 92.06 256 LYS A C 1
ATOM 1992 O O . LYS A 1 256 ? 14.594 -48.125 -5.91 1 92.06 256 LYS A O 1
ATOM 1997 N N . ASN A 1 257 ? 15.07 -49.25 -7.852 1 95.25 257 ASN A N 1
ATOM 1998 C CA . ASN A 1 257 ? 13.859 -48.781 -8.523 1 95.25 257 ASN A CA 1
ATOM 1999 C C . ASN A 1 257 ? 12.602 -49.406 -7.918 1 95.25 257 ASN A C 1
ATOM 2001 O O . ASN A 1 257 ? 12.641 -50.5 -7.387 1 95.25 257 ASN A O 1
ATOM 2005 N N . PRO A 1 258 ? 11.547 -48.719 -7.965 1 97.62 258 PRO A N 1
ATOM 2006 C CA . PRO A 1 258 ? 10.305 -49.188 -7.367 1 97.62 258 PRO A CA 1
ATOM 2007 C C . PRO A 1 258 ? 9.531 -50.156 -8.281 1 97.62 258 PRO A C 1
ATOM 2009 O O . PRO A 1 258 ? 9.555 -49.969 -9.508 1 97.62 258 PRO A O 1
ATOM 2012 N N . VAL A 1 259 ? 8.82 -51.156 -7.695 1 98.19 259 VAL A N 1
ATOM 2013 C CA . VAL A 1 259 ? 7.777 -51.906 -8.383 1 98.19 259 VAL A CA 1
ATOM 2014 C C . VAL A 1 259 ? 6.566 -51 -8.633 1 98.19 259 VAL A C 1
ATOM 2016 O O . VAL A 1 259 ? 6.188 -50.219 -7.77 1 98.19 259 VAL A O 1
ATOM 2019 N N . ARG A 1 260 ? 6.02 -51.125 -9.875 1 97.75 260 ARG A N 1
ATOM 2020 C CA . ARG A 1 260 ? 4.848 -50.312 -10.234 1 97.75 260 ARG A CA 1
ATOM 2021 C C . ARG A 1 260 ? 3.803 -51.188 -10.945 1 97.75 260 ARG A C 1
ATOM 2023 O O . ARG A 1 260 ? 4.125 -52.25 -11.469 1 97.75 260 ARG A O 1
ATOM 2030 N N . PHE A 1 261 ? 2.559 -50.781 -10.969 1 98.06 261 PHE A N 1
ATOM 2031 C CA . PHE A 1 261 ? 1.473 -51.25 -11.812 1 98.06 261 PHE A CA 1
ATOM 2032 C C . PHE A 1 261 ? 1.138 -52.688 -11.492 1 98.06 261 PHE A C 1
ATOM 2034 O O . PHE A 1 261 ? 1.058 -53.531 -12.391 1 98.06 261 PHE A O 1
ATOM 2041 N N . LEU A 1 262 ? 0.937 -53 -10.242 1 98.56 262 LEU A N 1
ATOM 2042 C CA . LEU A 1 262 ? 0.655 -54.344 -9.781 1 98.56 262 LEU A CA 1
ATOM 2043 C C . LEU A 1 262 ? -0.733 -54.781 -10.219 1 98.56 262 LEU A C 1
ATOM 2045 O O . LEU A 1 262 ? -1.719 -54.094 -10.008 1 98.56 262 LEU A O 1
ATOM 2049 N N . THR A 1 263 ? -0.859 -55.969 -10.883 1 98.31 263 THR A N 1
ATOM 2050 C CA . THR A 1 263 ? -2.107 -56.656 -11.234 1 98.31 263 THR A CA 1
ATOM 2051 C C . THR A 1 263 ? -2.014 -58.125 -10.945 1 98.31 263 THR A C 1
ATOM 2053 O O . THR A 1 263 ? -0.934 -58.656 -10.641 1 98.31 263 THR A O 1
ATOM 2056 N N . ILE A 1 264 ? -3.135 -58.875 -11.023 1 97.69 264 ILE A N 1
ATOM 2057 C CA . ILE A 1 264 ? -3.148 -60.281 -10.688 1 97.69 264 ILE A CA 1
ATOM 2058 C C . ILE A 1 264 ? -4.121 -61.031 -11.602 1 97.69 264 ILE A C 1
ATOM 2060 O O . ILE A 1 264 ? -5.176 -60.5 -11.953 1 97.69 264 ILE A O 1
ATOM 2064 N N . ALA A 1 265 ? -3.729 -62.25 -12.016 1 97.25 265 ALA A N 1
ATOM 2065 C CA . ALA A 1 265 ? -4.617 -63.156 -12.75 1 97.25 265 ALA A CA 1
ATOM 2066 C C . ALA A 1 265 ? -5.391 -64.062 -11.805 1 97.25 265 ALA A C 1
ATOM 2068 O O . ALA A 1 265 ? -5.031 -64.188 -10.625 1 97.25 265 ALA A O 1
ATOM 2069 N N . ASN A 1 266 ? -6.43 -64.75 -12.312 1 94.56 266 ASN A N 1
ATOM 2070 C CA . ASN A 1 266 ? -7.258 -65.625 -11.5 1 94.56 266 ASN A CA 1
ATOM 2071 C C . ASN A 1 266 ? -6.469 -66.812 -10.984 1 94.56 266 ASN A C 1
ATOM 2073 O O . ASN A 1 266 ? -6.82 -67.438 -9.961 1 94.56 266 ASN A O 1
ATOM 2077 N N . ASN A 1 267 ? -5.426 -67.25 -11.664 1 94 267 ASN A N 1
ATOM 2078 C CA . ASN A 1 267 ? -4.617 -68.375 -11.258 1 94 267 ASN A CA 1
ATOM 2079 C C . ASN A 1 267 ? -3.568 -68 -10.227 1 94 267 ASN A C 1
ATOM 2081 O O . ASN A 1 267 ? -2.729 -68.812 -9.836 1 94 267 ASN A O 1
ATOM 2085 N N . GLY A 1 268 ? -3.557 -66.625 -9.82 1 95 268 GLY A N 1
ATOM 2086 C CA . GLY A 1 268 ? -2.67 -66.188 -8.758 1 95 268 GLY A CA 1
ATOM 2087 C C . GLY A 1 268 ? -1.383 -65.562 -9.281 1 95 268 GLY A C 1
ATOM 2088 O O . GLY A 1 268 ? -0.569 -65.062 -8.508 1 95 268 GLY A O 1
ATOM 2089 N N . THR A 1 269 ? -1.168 -65.562 -10.617 1 97.12 269 THR A N 1
ATOM 2090 C CA . THR A 1 269 ? 0.026 -65 -11.188 1 97.12 269 THR A CA 1
ATOM 2091 C C . THR A 1 269 ? -0.034 -63.469 -11.062 1 97.12 269 THR A C 1
ATOM 2093 O O . THR A 1 269 ? -0.979 -62.812 -11.539 1 97.12 269 THR A O 1
ATOM 2096 N N . LEU A 1 270 ? 0.923 -62.906 -10.344 1 98.06 270 LEU A N 1
ATOM 2097 C CA . LEU A 1 270 ? 1.071 -61.469 -10.234 1 98.06 270 LEU A CA 1
ATOM 2098 C C . LEU A 1 270 ? 1.88 -60.906 -11.406 1 98.06 270 LEU A C 1
ATOM 2100 O O . LEU A 1 270 ? 2.801 -61.562 -11.898 1 98.06 270 LEU A O 1
ATOM 2104 N N . CYS A 1 271 ? 1.535 -59.781 -11.914 1 98.69 271 CYS A N 1
ATOM 2105 C CA . CYS A 1 271 ? 2.246 -59.031 -12.953 1 98.69 271 CYS A CA 1
ATOM 2106 C C . CYS A 1 271 ? 2.527 -57.594 -12.516 1 98.69 271 CYS A C 1
ATOM 2108 O O . CYS A 1 271 ? 1.675 -56.969 -11.906 1 98.69 271 CYS A O 1
ATOM 2110 N N . TYR A 1 272 ? 3.67 -57.094 -12.727 1 98.56 272 TYR A N 1
ATOM 2111 C CA . TYR A 1 272 ? 4.043 -55.75 -12.32 1 98.56 272 TYR A CA 1
ATOM 2112 C C . TYR A 1 272 ? 5.188 -55.219 -13.18 1 98.56 272 TYR A C 1
ATOM 2114 O O . TYR A 1 272 ? 5.809 -55.969 -13.93 1 98.56 272 TYR A O 1
ATOM 2122 N N . GLY A 1 273 ? 5.309 -53.812 -13.195 1 97.94 273 GLY A N 1
ATOM 2123 C CA . GLY A 1 273 ? 6.453 -53.188 -13.82 1 97.94 273 GLY A CA 1
ATOM 2124 C C . GLY A 1 273 ? 7.617 -52.969 -12.867 1 97.94 273 GLY A C 1
ATOM 2125 O O . GLY A 1 273 ? 7.422 -52.656 -11.695 1 97.94 273 GLY A O 1
ATOM 2126 N N . TYR A 1 274 ? 8.844 -53.125 -13.312 1 97.94 274 TYR A N 1
ATOM 2127 C CA . TYR A 1 274 ? 10.07 -52.875 -12.57 1 97.94 274 TYR A CA 1
ATOM 2128 C C . TYR A 1 274 ? 11.211 -52.5 -13.516 1 97.94 274 TYR A C 1
ATOM 2130 O O . TYR A 1 274 ? 11.492 -53.219 -14.477 1 97.94 274 TYR A O 1
ATOM 2138 N N . ASP A 1 275 ? 11.789 -51.312 -13.297 1 96.88 275 ASP A N 1
ATOM 2139 C CA . ASP A 1 275 ? 12.961 -50.812 -14.023 1 96.88 275 ASP A CA 1
ATOM 2140 C C . ASP A 1 275 ? 12.672 -50.719 -15.516 1 96.88 275 ASP A C 1
ATOM 2142 O O . ASP A 1 275 ? 13.508 -51.094 -16.344 1 96.88 275 ASP A O 1
ATOM 2146 N N . GLY A 1 276 ? 11.484 -50.406 -15.805 1 96.81 276 GLY A N 1
ATOM 2147 C CA . GLY A 1 276 ? 11.07 -50.156 -17.188 1 96.81 276 GLY A CA 1
ATOM 2148 C C . GLY A 1 276 ? 10.664 -51.438 -17.906 1 96.81 276 GLY A C 1
ATOM 2149 O O . GLY A 1 276 ? 10.375 -51.406 -19.109 1 96.81 276 GLY A O 1
ATOM 2150 N N . GLU A 1 277 ? 10.68 -52.562 -17.25 1 97.56 277 GLU A N 1
ATOM 2151 C CA . GLU A 1 277 ? 10.336 -53.844 -17.812 1 97.56 277 GLU A CA 1
ATOM 2152 C C . GLU A 1 277 ? 9.133 -54.469 -17.109 1 97.56 277 GLU A C 1
ATOM 2154 O O . GLU A 1 277 ? 8.625 -53.906 -16.141 1 97.56 277 GLU A O 1
ATOM 2159 N N . ILE A 1 278 ? 8.641 -55.594 -17.641 1 98.5 278 ILE A N 1
ATOM 2160 C CA . ILE A 1 278 ? 7.477 -56.25 -17.062 1 98.5 278 ILE A CA 1
ATOM 2161 C C . ILE A 1 278 ? 7.895 -57.594 -16.469 1 98.5 278 ILE A C 1
ATOM 2163 O O . ILE A 1 278 ? 8.688 -58.344 -17.047 1 98.5 278 ILE A O 1
ATOM 2167 N N . TYR A 1 279 ? 7.441 -57.844 -15.266 1 98.5 279 TYR A N 1
ATOM 2168 C CA . TYR A 1 279 ? 7.719 -59.094 -14.531 1 98.5 279 TYR A CA 1
ATOM 2169 C C . TYR A 1 279 ? 6.43 -59.781 -14.141 1 98.5 279 TYR A C 1
ATOM 2171 O O . TYR A 1 279 ? 5.371 -59.156 -14.062 1 98.5 279 TYR A O 1
ATOM 2179 N N . THR A 1 280 ? 6.484 -61.156 -13.93 1 98.38 280 THR A N 1
ATOM 2180 C CA . THR A 1 280 ? 5.426 -61.938 -13.297 1 98.38 280 THR A CA 1
ATOM 2181 C C . THR A 1 280 ? 5.973 -62.719 -12.117 1 98.38 280 THR A C 1
ATOM 2183 O O . THR A 1 280 ? 7.176 -62.969 -12.039 1 98.38 280 THR A O 1
ATOM 2186 N N . VAL A 1 281 ? 5.121 -63 -11.18 1 97.88 281 VAL A N 1
ATOM 2187 C CA . VAL A 1 281 ? 5.523 -63.844 -10.055 1 97.88 281 VAL A CA 1
ATOM 2188 C C . VAL A 1 281 ? 4.301 -64.562 -9.453 1 97.88 281 VAL A C 1
ATOM 2190 O O . VAL A 1 281 ? 3.199 -63.969 -9.469 1 97.88 281 VAL A O 1
ATOM 2193 N N . THR A 1 282 ? 4.453 -65.75 -9.094 1 94.12 282 THR A N 1
ATOM 2194 C CA . THR A 1 282 ? 3.479 -66.438 -8.273 1 94.12 282 THR A CA 1
ATOM 2195 C C . THR A 1 282 ? 3.98 -66.625 -6.84 1 94.12 282 THR A C 1
ATOM 2197 O O . THR A 1 282 ? 5.18 -66.812 -6.613 1 94.12 282 THR A O 1
ATOM 2200 N N . ASP A 1 283 ? 3.061 -66.5 -5.949 1 90.12 283 ASP A N 1
ATOM 2201 C CA . ASP A 1 283 ? 3.416 -66.625 -4.535 1 90.12 283 ASP A CA 1
ATOM 2202 C C . ASP A 1 283 ? 4.266 -67.812 -4.273 1 90.12 283 ASP A C 1
ATOM 2204 O O . ASP A 1 283 ? 3.883 -68.938 -4.648 1 90.12 283 ASP A O 1
ATOM 2208 N N . GLY A 1 284 ? 5.352 -67.625 -3.65 1 88.56 284 GLY A N 1
ATOM 2209 C CA . GLY A 1 284 ? 6.258 -68.75 -3.34 1 88.56 284 GLY A CA 1
ATOM 2210 C C . GLY A 1 284 ? 7.336 -68.938 -4.387 1 88.56 284 GLY A C 1
ATOM 2211 O O . GLY A 1 284 ? 8.273 -69.688 -4.184 1 88.56 284 GLY A O 1
ATOM 2212 N N . GLU A 1 285 ? 7.242 -68.188 -5.488 1 94.06 285 GLU A N 1
ATOM 2213 C CA . GLU A 1 285 ? 8.227 -68.312 -6.562 1 94.06 285 GLU A CA 1
ATOM 2214 C C . GLU A 1 285 ? 9.047 -67.062 -6.691 1 94.06 285 GLU A C 1
ATOM 2216 O O . GLU A 1 285 ? 8.797 -66.062 -5.996 1 94.06 285 GLU A O 1
ATOM 2221 N N . GLN A 1 286 ? 10.047 -67.25 -7.516 1 95.31 286 GLN A N 1
ATOM 2222 C CA . GLN A 1 286 ? 10.867 -66.062 -7.816 1 95.31 286 GLN A CA 1
ATOM 2223 C C . GLN A 1 286 ? 10.289 -65.25 -8.992 1 95.31 286 GLN A C 1
ATOM 2225 O O . GLN A 1 286 ? 9.734 -65.875 -9.93 1 95.31 286 GLN A O 1
ATOM 2230 N N . PRO A 1 287 ? 10.391 -63.906 -8.898 1 97.56 287 PRO A N 1
ATOM 2231 C CA . PRO A 1 287 ? 9.93 -63.125 -10.031 1 97.56 287 PRO A CA 1
ATOM 2232 C C . PRO A 1 287 ? 10.602 -63.5 -11.344 1 97.56 287 PRO A C 1
ATOM 2234 O O . PRO A 1 287 ? 11.797 -63.812 -11.367 1 97.56 287 PRO A O 1
ATOM 2237 N N . ARG A 1 288 ? 9.875 -63.406 -12.43 1 97.19 288 ARG A N 1
ATOM 2238 C CA . ARG A 1 288 ? 10.375 -63.719 -13.766 1 97.19 288 ARG A CA 1
ATOM 2239 C C . ARG A 1 288 ? 10.133 -62.562 -14.711 1 97.19 288 ARG A C 1
ATOM 2241 O O . ARG A 1 288 ? 9.008 -62.062 -14.828 1 97.19 288 ARG A O 1
ATOM 2248 N N . LYS A 1 289 ? 11.164 -62.156 -15.375 1 97.31 289 LYS A N 1
ATOM 2249 C CA . LYS A 1 289 ? 11.039 -61.125 -16.406 1 97.31 289 LYS A CA 1
ATOM 2250 C C . LYS A 1 289 ? 10.312 -61.656 -17.625 1 97.31 289 LYS A C 1
ATOM 2252 O O . LYS A 1 289 ? 10.578 -62.781 -18.078 1 97.31 289 LYS A O 1
ATOM 2257 N N . VAL A 1 290 ? 9.383 -60.906 -18.125 1 98.19 290 VAL A N 1
ATOM 2258 C CA . VAL A 1 290 ? 8.727 -61.25 -19.391 1 98.19 290 VAL A CA 1
ATOM 2259 C C . VAL A 1 290 ? 9.562 -60.75 -20.562 1 98.19 290 VAL A C 1
ATOM 2261 O O . VAL A 1 290 ? 9.734 -59.531 -20.734 1 98.19 290 VAL A O 1
ATOM 2264 N N . ASN A 1 291 ? 10.102 -61.656 -21.391 1 96.81 291 ASN A N 1
ATOM 2265 C CA . ASN A 1 291 ? 10.914 -61.25 -22.516 1 96.81 291 ASN A CA 1
ATOM 2266 C C . ASN A 1 291 ? 10.047 -60.75 -23.672 1 96.81 291 ASN A C 1
ATOM 2268 O O . ASN A 1 291 ? 9.484 -61.562 -24.422 1 96.81 291 ASN A O 1
ATOM 2272 N N . ILE A 1 292 ? 10 -59.438 -23.812 1 97.38 292 ILE A N 1
ATOM 2273 C CA . ILE A 1 292 ? 9.109 -58.812 -24.781 1 97.38 292 ILE A CA 1
ATOM 2274 C C . ILE A 1 292 ? 9.922 -58.219 -25.938 1 97.38 292 ILE A C 1
ATOM 2276 O O . ILE A 1 292 ? 10.953 -57.594 -25.703 1 97.38 292 ILE A O 1
ATOM 2280 N N . SER A 1 293 ? 9.5 -58.5 -27.156 1 94.94 293 SER A N 1
ATOM 2281 C CA . SER A 1 293 ? 10.023 -57.812 -28.344 1 94.94 293 SER A CA 1
ATOM 2282 C C . SER A 1 293 ? 8.945 -57 -29.047 1 94.94 293 SER A C 1
ATOM 2284 O O . SER A 1 293 ? 7.793 -57.438 -29.141 1 94.94 293 SER A O 1
ATOM 2286 N N . ILE A 1 294 ? 9.219 -55.844 -29.312 1 92.5 294 ILE A N 1
ATOM 2287 C CA . ILE A 1 294 ? 8.297 -54.969 -30.047 1 92.5 294 ILE A CA 1
ATOM 2288 C C . ILE A 1 294 ? 8.898 -54.594 -31.406 1 92.5 294 ILE A C 1
ATOM 2290 O O . ILE A 1 294 ? 9.977 -54 -31.484 1 92.5 294 ILE A O 1
ATOM 2294 N N . VAL A 1 295 ? 8.297 -55.031 -32.469 1 79.69 295 VAL A N 1
ATOM 2295 C CA . VAL A 1 295 ? 8.727 -54.719 -33.812 1 79.69 295 VAL A CA 1
ATOM 2296 C C . VAL A 1 295 ? 7.762 -53.719 -34.469 1 79.69 295 VAL A C 1
ATOM 2298 O O . VAL A 1 295 ? 6.605 -54.062 -34.719 1 79.69 295 VAL A O 1
ATOM 2301 N N . THR A 1 296 ? 8.055 -52.531 -34.344 1 72.75 296 THR A N 1
ATOM 2302 C CA . THR A 1 296 ? 7.199 -51.531 -34.969 1 72.75 296 THR A CA 1
ATOM 2303 C C . THR A 1 296 ? 7.988 -50.688 -35.969 1 72.75 296 THR A C 1
ATOM 2305 O O . THR A 1 296 ? 9.219 -50.688 -35.938 1 72.75 296 THR A O 1
ATOM 2308 N N . ASP A 1 297 ? 7.199 -50.094 -37 1 68.5 297 ASP A N 1
ATOM 2309 C CA . ASP A 1 297 ? 7.805 -49.125 -37.906 1 68.5 297 ASP A CA 1
ATOM 2310 C C . ASP A 1 297 ? 8.203 -47.875 -37.125 1 68.5 297 ASP A C 1
ATOM 2312 O O . ASP A 1 297 ? 7.578 -47.5 -36.125 1 68.5 297 ASP A O 1
ATOM 2316 N N . GLN A 1 298 ? 9.375 -47.406 -37.312 1 65.88 298 GLN A N 1
ATOM 2317 C CA . GLN A 1 298 ? 9.859 -46.188 -36.688 1 65.88 298 GLN A CA 1
ATOM 2318 C C . GLN A 1 298 ? 9.125 -44.969 -37.219 1 65.88 298 GLN A C 1
ATOM 2320 O O . GLN A 1 298 ? 9.5 -44.406 -38.25 1 65.88 298 GLN A O 1
ATOM 2325 N N . ILE A 1 299 ? 7.977 -44.594 -36.625 1 70.81 299 ILE A N 1
ATOM 2326 C CA . ILE A 1 299 ? 7.18 -43.469 -37.094 1 70.81 299 ILE A CA 1
ATOM 2327 C C . ILE A 1 299 ? 7.66 -42.188 -36.406 1 70.81 299 ILE A C 1
ATOM 2329 O O . ILE A 1 299 ? 7.395 -41.094 -36.875 1 70.81 299 ILE A O 1
ATOM 2333 N N . ASP A 1 300 ? 8.555 -42.344 -35.5 1 81.12 300 ASP A N 1
ATOM 2334 C CA . ASP A 1 300 ? 9.023 -41.188 -34.75 1 81.12 300 ASP A CA 1
ATOM 2335 C C . ASP A 1 300 ? 10.008 -40.344 -35.562 1 81.12 300 ASP A C 1
ATOM 2337 O O . ASP A 1 300 ? 10.852 -40.906 -36.281 1 81.12 300 ASP A O 1
ATOM 2341 N N . GLN A 1 301 ? 9.672 -39.094 -35.531 1 83.25 301 GLN A N 1
ATOM 2342 C CA . GLN A 1 301 ? 10.57 -38.188 -36.25 1 83.25 301 GLN A CA 1
ATOM 2343 C C . GLN A 1 301 ? 11.828 -37.906 -35.438 1 83.25 301 GLN A C 1
ATOM 2345 O O . GLN A 1 301 ? 11.758 -37.562 -34.281 1 83.25 301 GLN A O 1
ATOM 2350 N N . GLN A 1 302 ? 12.891 -38.156 -36.094 1 89.12 302 GLN A N 1
ATOM 2351 C CA . GLN A 1 302 ? 14.164 -37.781 -35.5 1 89.12 302 GLN A CA 1
ATOM 2352 C C . GLN A 1 302 ? 14.492 -36.312 -35.75 1 89.12 302 GLN A C 1
ATOM 2354 O O . GLN A 1 302 ? 15.164 -35.656 -34.938 1 89.12 302 GLN A O 1
ATOM 2359 N N . LEU A 1 303 ? 14.109 -35.844 -36.844 1 93.75 303 LEU A N 1
ATOM 2360 C CA . LEU A 1 303 ? 14.328 -34.469 -37.281 1 93.75 303 LEU A CA 1
ATOM 2361 C C . LEU A 1 303 ? 13.094 -33.938 -37.969 1 93.75 303 LEU A C 1
ATOM 2363 O O . LEU A 1 303 ? 12.539 -34.562 -38.875 1 93.75 303 LEU A O 1
ATOM 2367 N N . ASN A 1 304 ? 12.586 -32.875 -37.469 1 94.62 304 ASN A N 1
ATOM 2368 C CA . ASN A 1 304 ? 11.5 -32.094 -38.094 1 94.62 304 ASN A CA 1
ATOM 2369 C C . ASN A 1 304 ? 11.953 -30.703 -38.5 1 94.62 304 ASN A C 1
ATOM 2371 O O . ASN A 1 304 ? 12.078 -29.828 -37.625 1 94.62 304 ASN A O 1
ATOM 2375 N N . ARG A 1 305 ? 12.164 -30.406 -39.812 1 95.62 305 ARG A N 1
ATOM 2376 C CA . ARG A 1 305 ? 12.625 -29.109 -40.312 1 95.62 305 ARG A CA 1
ATOM 2377 C C . ARG A 1 305 ? 11.461 -28.141 -40.469 1 95.62 305 ARG A C 1
ATOM 2379 O O . ARG A 1 305 ? 10.438 -28.484 -41.062 1 95.62 305 ARG A O 1
ATOM 2386 N N . GLN A 1 306 ? 11.609 -26.969 -39.844 1 95.81 306 GLN A N 1
ATOM 2387 C CA . GLN A 1 306 ? 10.555 -25.969 -39.812 1 95.81 306 GLN A CA 1
ATOM 2388 C C . GLN A 1 306 ? 11.086 -24.609 -40.25 1 95.81 306 GLN A C 1
ATOM 2390 O O . GLN A 1 306 ? 12.281 -24.344 -40.156 1 95.81 306 GLN A O 1
ATOM 2395 N N . LEU A 1 307 ? 10.18 -23.797 -40.844 1 95.12 307 LEU A N 1
ATOM 2396 C CA . LEU A 1 307 ? 10.375 -22.359 -41 1 95.12 307 LEU A CA 1
ATOM 2397 C C . LEU A 1 307 ? 9.516 -21.578 -40.031 1 95.12 307 LEU A C 1
ATOM 2399 O O . LEU A 1 307 ? 8.289 -21.609 -40.094 1 95.12 307 LEU A O 1
ATOM 2403 N N . ARG A 1 308 ? 10.125 -20.875 -39.094 1 96.94 308 ARG A N 1
ATOM 2404 C CA . ARG A 1 308 ? 9.398 -20.156 -38.062 1 96.94 308 ARG A CA 1
ATOM 2405 C C . ARG A 1 308 ? 9.445 -18.656 -38.281 1 96.94 308 ARG A C 1
ATOM 2407 O O . ARG A 1 308 ? 10.469 -18.109 -38.719 1 96.94 308 ARG A O 1
ATOM 2414 N N . THR A 1 309 ? 8.344 -17.938 -38.094 1 96.44 309 THR A N 1
ATOM 2415 C CA . THR A 1 309 ? 8.242 -16.5 -38.219 1 96.44 309 THR A CA 1
ATOM 2416 C C . THR A 1 309 ? 7.883 -15.844 -36.875 1 96.44 309 THR A C 1
ATOM 2418 O O . THR A 1 309 ? 7.66 -14.641 -36.812 1 96.44 309 THR A O 1
ATOM 2421 N N . SER A 1 310 ? 7.758 -16.578 -35.844 1 95.69 310 SER A N 1
ATOM 2422 C CA . SER A 1 310 ? 7.516 -16.156 -34.469 1 95.69 310 SER A CA 1
ATOM 2423 C C . SER A 1 310 ? 8.234 -17.062 -33.469 1 95.69 310 SER A C 1
ATOM 2425 O O . SER A 1 310 ? 8.68 -18.156 -33.844 1 95.69 310 SER A O 1
ATOM 2427 N N . GLY A 1 311 ? 8.43 -16.594 -32.281 1 96.19 311 GLY A N 1
ATOM 2428 C CA . GLY A 1 311 ? 9.016 -17.422 -31.266 1 96.19 311 GLY A CA 1
ATOM 2429 C C . GLY A 1 311 ? 10.258 -16.812 -30.625 1 96.19 311 GLY A C 1
ATOM 2430 O O . GLY A 1 311 ? 10.914 -17.453 -29.812 1 96.19 311 GLY A O 1
ATOM 2431 N N . ALA A 1 312 ? 10.547 -15.57 -30.906 1 97.06 312 ALA A N 1
ATOM 2432 C CA . ALA A 1 312 ? 11.703 -14.906 -30.312 1 97.06 312 ALA A CA 1
ATOM 2433 C C . ALA A 1 312 ? 11.531 -14.727 -28.812 1 97.06 312 ALA A C 1
ATOM 2435 O O . ALA A 1 312 ? 10.438 -14.391 -28.344 1 97.06 312 ALA A O 1
ATOM 2436 N N . THR A 1 313 ? 12.594 -14.945 -28.062 1 95.5 313 THR A N 1
ATOM 2437 C CA . THR A 1 313 ? 12.484 -14.844 -26.609 1 95.5 313 THR A CA 1
ATOM 2438 C C . THR A 1 313 ? 13.422 -13.766 -26.078 1 95.5 313 THR A C 1
ATOM 2440 O O . THR A 1 313 ? 13.258 -13.289 -24.953 1 95.5 313 THR A O 1
ATOM 2443 N N . GLU A 1 314 ? 14.461 -13.391 -26.734 1 95.25 314 GLU A N 1
ATOM 2444 C CA . GLU A 1 314 ? 15.375 -12.305 -26.391 1 95.25 314 GLU A CA 1
ATOM 2445 C C . GLU A 1 314 ? 15.992 -11.672 -27.625 1 95.25 314 GLU A C 1
ATOM 2447 O O . GLU A 1 314 ? 16.094 -12.32 -28.672 1 95.25 314 GLU A O 1
ATOM 2452 N N . ILE A 1 315 ? 16.391 -10.414 -27.531 1 97.62 315 ILE A N 1
ATOM 2453 C CA . ILE A 1 315 ? 16.953 -9.734 -28.688 1 97.62 315 ILE A CA 1
ATOM 2454 C C . ILE A 1 315 ? 18.172 -8.906 -28.25 1 97.62 315 ILE A C 1
ATOM 2456 O O . ILE A 1 315 ? 18.328 -8.586 -27.078 1 97.62 315 ILE A O 1
ATOM 2460 N N . LYS A 1 316 ? 18.984 -8.617 -29.156 1 97.62 316 LYS A N 1
ATOM 2461 C CA . LYS A 1 316 ? 20.047 -7.629 -29.062 1 97.62 316 LYS A CA 1
ATOM 2462 C C . LYS A 1 316 ? 20.234 -6.891 -30.391 1 97.62 316 LYS A C 1
ATOM 2464 O O . LYS A 1 316 ? 20.469 -7.512 -31.422 1 97.62 316 LYS A O 1
ATOM 2469 N N . VAL A 1 317 ? 20.141 -5.598 -30.344 1 97.06 317 VAL A N 1
ATOM 2470 C CA . VAL A 1 317 ? 20.25 -4.785 -31.562 1 97.06 317 VAL A CA 1
ATOM 2471 C C . VAL A 1 317 ? 21.719 -4.543 -31.875 1 97.06 317 VAL A C 1
ATOM 2473 O O . VAL A 1 317 ? 22.516 -4.27 -30.984 1 97.06 317 VAL A O 1
ATOM 2476 N N . SER A 1 318 ? 22.031 -4.66 -33.188 1 96.12 318 SER A N 1
ATOM 2477 C CA . SER A 1 318 ? 23.391 -4.418 -33.625 1 96.12 318 SER A CA 1
ATOM 2478 C C . SER A 1 318 ? 23.766 -2.947 -33.469 1 96.12 318 SER A C 1
ATOM 2480 O O . SER A 1 318 ? 22.906 -2.072 -33.469 1 96.12 318 SER A O 1
ATOM 2482 N N . PRO A 1 319 ? 25.062 -2.666 -33.25 1 93.06 319 PRO A N 1
ATOM 2483 C CA . PRO A 1 319 ? 25.484 -1.282 -33.031 1 93.06 319 PRO A CA 1
ATOM 2484 C C . PRO A 1 319 ? 25.094 -0.355 -34.188 1 93.06 319 PRO A C 1
ATOM 2486 O O . PRO A 1 319 ? 24.844 0.834 -33.969 1 93.06 319 PRO A O 1
ATOM 2489 N N . ASN A 1 320 ? 25.031 -0.84 -35.406 1 90 320 ASN A N 1
ATOM 2490 C CA . ASN A 1 320 ? 24.688 0.002 -36.562 1 90 320 ASN A CA 1
ATOM 2491 C C . ASN A 1 320 ? 23.188 0.069 -36.781 1 90 320 ASN A C 1
ATOM 2493 O O . ASN A 1 320 ? 22.703 0.801 -37.656 1 90 320 ASN A O 1
ATOM 2497 N N . GLY A 1 321 ? 22.422 -0.771 -36.062 1 92.44 321 GLY A N 1
ATOM 2498 C CA . GLY A 1 321 ? 20.969 -0.706 -36.094 1 92.44 321 GLY A CA 1
ATOM 2499 C C . GLY A 1 321 ? 20.375 -1.418 -37.281 1 92.44 321 GLY A C 1
ATOM 2500 O O . GLY A 1 321 ? 19.172 -1.326 -37.531 1 92.44 321 GLY A O 1
ATOM 2501 N N . LYS A 1 322 ? 21.125 -2.191 -37.969 1 93.69 322 LYS A N 1
ATOM 2502 C CA . LYS A 1 322 ? 20.656 -2.793 -39.219 1 93.69 322 LYS A CA 1
ATOM 2503 C C . LYS A 1 322 ? 20.25 -4.246 -39 1 93.69 322 LYS A C 1
ATOM 2505 O O . LYS A 1 322 ? 19.547 -4.832 -39.844 1 93.69 322 LYS A O 1
ATOM 2510 N N . GLU A 1 323 ? 20.75 -4.848 -37.969 1 96.62 323 GLU A N 1
ATOM 2511 C CA . GLU A 1 323 ? 20.469 -6.246 -37.656 1 96.62 323 GLU A CA 1
ATOM 2512 C C . GLU A 1 323 ? 20.047 -6.414 -36.188 1 96.62 323 GLU A C 1
ATOM 2514 O O . GLU A 1 323 ? 20.344 -5.562 -35.344 1 96.62 323 GLU A O 1
ATOM 2519 N N . ILE A 1 324 ? 19.328 -7.422 -35.938 1 98 324 ILE A N 1
ATOM 2520 C CA . ILE A 1 324 ? 18.953 -7.812 -34.594 1 98 324 ILE A CA 1
ATOM 2521 C C . ILE A 1 324 ? 19.266 -9.289 -34.375 1 98 324 ILE A C 1
ATOM 2523 O O . ILE A 1 324 ? 18.781 -10.148 -35.125 1 98 324 ILE A O 1
ATOM 2527 N N . ALA A 1 325 ? 20.094 -9.586 -33.438 1 98.31 325 ALA A N 1
ATOM 2528 C CA . ALA A 1 325 ? 20.25 -10.969 -32.969 1 98.31 325 ALA A CA 1
ATOM 2529 C C . ALA A 1 325 ? 19.109 -11.367 -32.062 1 98.31 325 ALA A C 1
ATOM 2531 O O . ALA A 1 325 ? 18.609 -10.539 -31.281 1 98.31 325 ALA A O 1
ATOM 2532 N N . PHE A 1 326 ? 18.656 -12.57 -32.125 1 98.12 326 PHE A N 1
ATOM 2533 C CA . PHE A 1 326 ? 17.594 -13.047 -31.25 1 98.12 326 PHE A CA 1
ATOM 2534 C C . PHE A 1 326 ? 17.734 -14.539 -31 1 98.12 326 PHE A C 1
ATOM 2536 O O . PHE A 1 326 ? 18.484 -15.227 -31.688 1 98.12 326 PHE A O 1
ATOM 2543 N N . VAL A 1 327 ? 17.156 -14.992 -29.922 1 98 327 VAL A N 1
ATOM 2544 C CA . VAL A 1 327 ? 17.094 -16.406 -29.562 1 98 327 VAL A CA 1
ATOM 2545 C C . VAL A 1 327 ? 15.703 -16.953 -29.875 1 98 327 VAL A C 1
ATOM 2547 O O . VAL A 1 327 ? 14.695 -16.297 -29.609 1 98 327 VAL A O 1
ATOM 2550 N N . LEU A 1 328 ? 15.711 -18.078 -30.516 1 97.56 328 LEU A N 1
ATOM 2551 C CA . LEU A 1 328 ? 14.484 -18.812 -30.781 1 97.56 328 LEU A CA 1
ATOM 2552 C C . LEU A 1 328 ? 14.641 -20.281 -30.406 1 97.56 328 LEU A C 1
ATOM 2554 O O . LEU A 1 328 ? 15.438 -21 -31 1 97.56 328 LEU A O 1
ATOM 2558 N N . HIS A 1 329 ? 13.891 -20.719 -29.438 1 96.88 329 HIS A N 1
ATOM 2559 C CA . HIS A 1 329 ? 13.875 -22.094 -28.938 1 96.88 329 HIS A CA 1
ATOM 2560 C C . HIS A 1 329 ? 15.289 -22.609 -28.672 1 96.88 329 HIS A C 1
ATOM 2562 O O . HIS A 1 329 ? 15.648 -23.703 -29.109 1 96.88 329 HIS A O 1
ATOM 2568 N N . GLY A 1 330 ? 16.125 -21.75 -28.125 1 96.31 330 GLY A N 1
ATOM 2569 C CA . GLY A 1 330 ? 17.453 -22.156 -27.688 1 96.31 330 GLY A CA 1
ATOM 2570 C C . GLY A 1 330 ? 18.531 -21.891 -28.703 1 96.31 330 GLY A C 1
ATOM 2571 O O . GLY A 1 330 ? 19.719 -22.016 -28.422 1 96.31 330 GLY A O 1
ATOM 2572 N N . ASP A 1 331 ? 18.219 -21.484 -29.906 1 97.88 331 ASP A N 1
ATOM 2573 C CA . ASP A 1 331 ? 19.203 -21.203 -30.938 1 97.88 331 ASP A CA 1
ATOM 2574 C C . ASP A 1 331 ? 19.328 -19.703 -31.203 1 97.88 331 ASP A C 1
ATOM 2576 O O . ASP A 1 331 ? 18.359 -18.953 -31.016 1 97.88 331 ASP A O 1
ATOM 2580 N N . VAL A 1 332 ? 20.469 -19.328 -31.656 1 98.5 332 VAL A N 1
ATOM 2581 C CA . VAL A 1 332 ? 20.75 -17.922 -31.922 1 98.5 332 VAL A CA 1
ATOM 2582 C C . VAL A 1 332 ? 20.562 -17.625 -33.406 1 98.5 332 VAL A C 1
ATOM 2584 O O . VAL A 1 332 ? 21.016 -18.406 -34.25 1 98.5 332 VAL A O 1
ATOM 2587 N N . TYR A 1 333 ? 19.922 -16.562 -33.719 1 98.44 333 TYR A N 1
ATOM 2588 C CA . TYR A 1 333 ? 19.703 -16.062 -35.094 1 98.44 333 TYR A CA 1
ATOM 2589 C C . TYR A 1 333 ? 20.047 -14.586 -35.188 1 98.44 333 TYR A C 1
ATOM 2591 O O . TYR A 1 333 ? 20.156 -13.898 -34.156 1 98.44 333 TYR A O 1
ATOM 2599 N N . VAL A 1 334 ? 20.297 -14.117 -36.375 1 98.38 334 VAL A N 1
ATOM 2600 C CA . VAL A 1 334 ? 20.391 -12.688 -36.688 1 98.38 334 VAL A CA 1
ATOM 2601 C C . VAL A 1 334 ? 19.5 -12.352 -37.875 1 98.38 334 VAL A C 1
ATOM 2603 O O . VAL A 1 334 ? 19.547 -13.023 -38.906 1 98.38 334 VAL A O 1
ATOM 2606 N N . THR A 1 335 ? 18.672 -11.375 -37.719 1 98.06 335 THR A N 1
ATOM 2607 C CA . THR A 1 335 ? 17.781 -10.961 -38.812 1 98.06 335 THR A CA 1
ATOM 2608 C C . THR A 1 335 ? 18.031 -9.5 -39.188 1 98.06 335 THR A C 1
ATOM 2610 O O . THR A 1 335 ? 18.594 -8.742 -38.406 1 98.06 335 THR A O 1
ATOM 2613 N N . SER A 1 336 ? 17.688 -9.164 -40.438 1 96.38 336 SER A N 1
ATOM 2614 C CA . SER A 1 336 ? 17.688 -7.773 -40.906 1 96.38 336 SER A CA 1
ATOM 2615 C C . SER A 1 336 ? 16.531 -6.996 -40.281 1 96.38 336 SER A C 1
ATOM 2617 O O . SER A 1 336 ? 15.445 -7.539 -40.094 1 96.38 336 SER A O 1
ATOM 2619 N N . VAL A 1 337 ? 16.781 -5.805 -39.969 1 95.5 337 VAL A N 1
ATOM 2620 C CA . VAL A 1 337 ? 15.734 -4.957 -39.406 1 95.5 337 VAL A CA 1
ATOM 2621 C C . VAL A 1 337 ? 14.727 -4.605 -40.5 1 95.5 337 VAL A C 1
ATOM 2623 O O . VAL A 1 337 ? 13.531 -4.473 -40.219 1 95.5 337 VAL A O 1
ATOM 2626 N N . ASP A 1 338 ? 15.172 -4.539 -41.75 1 91.69 338 ASP A N 1
ATOM 2627 C CA . ASP A 1 338 ? 14.352 -4.012 -42.844 1 91.69 338 ASP A CA 1
ATOM 2628 C C . ASP A 1 338 ? 13.789 -5.137 -43.719 1 91.69 338 ASP A C 1
ATOM 2630 O O . ASP A 1 338 ? 12.859 -4.926 -44.5 1 91.69 338 ASP A O 1
ATOM 2634 N N . TYR A 1 339 ? 14.367 -6.324 -43.594 1 92.25 339 TYR A N 1
ATOM 2635 C CA . TYR A 1 339 ? 13.969 -7.453 -44.406 1 92.25 339 TYR A CA 1
ATOM 2636 C C . TYR A 1 339 ? 13.805 -8.719 -43.594 1 92.25 339 TYR A C 1
ATOM 2638 O O . TYR A 1 339 ? 14.156 -8.734 -42.406 1 92.25 339 TYR A O 1
ATOM 2646 N N . LYS A 1 340 ? 13.312 -9.758 -44.25 1 93.75 340 LYS A N 1
ATOM 2647 C CA . LYS A 1 340 ? 13.078 -11.023 -43.562 1 93.75 340 LYS A CA 1
ATOM 2648 C C . LYS A 1 340 ? 14.328 -11.898 -43.594 1 93.75 340 LYS A C 1
ATOM 2650 O O . LYS A 1 340 ? 14.352 -12.977 -42.969 1 93.75 340 LYS A O 1
ATOM 2655 N N . THR A 1 341 ? 15.391 -11.406 -44.25 1 95.06 341 THR A N 1
ATOM 2656 C CA . THR A 1 341 ? 16.609 -12.195 -44.375 1 95.06 341 THR A CA 1
ATOM 2657 C C . THR A 1 341 ? 17.172 -12.5 -43 1 95.06 341 THR A C 1
ATOM 2659 O O . THR A 1 341 ? 17.516 -11.594 -42.219 1 95.06 341 THR A O 1
ATOM 2662 N N . THR A 1 342 ? 17.188 -13.781 -42.625 1 97.69 342 THR A N 1
ATOM 2663 C CA . THR A 1 342 ? 17.594 -14.258 -41.312 1 97.69 342 THR A CA 1
ATOM 2664 C C . THR A 1 342 ? 18.688 -15.305 -41.438 1 97.69 342 THR A C 1
ATOM 2666 O O . THR A 1 342 ? 18.625 -16.188 -42.281 1 97.69 342 THR A O 1
ATOM 2669 N N . LYS A 1 343 ? 19.719 -15.109 -40.688 1 97.12 343 LYS A N 1
ATOM 2670 C CA . LYS A 1 343 ? 20.844 -16.031 -40.656 1 97.12 343 LYS A CA 1
ATOM 2671 C C . LYS A 1 343 ? 20.828 -16.875 -39.375 1 97.12 343 LYS A C 1
ATOM 2673 O O . LYS A 1 343 ? 20.703 -16.344 -38.281 1 97.12 343 LYS A O 1
ATOM 2678 N N . GLN A 1 344 ? 20.875 -18.188 -39.531 1 97.25 344 GLN A N 1
ATOM 2679 C CA . GLN A 1 344 ? 21.031 -19.078 -38.406 1 97.25 344 GLN A CA 1
ATOM 2680 C C . GLN A 1 344 ? 22.469 -19.109 -37.906 1 97.25 344 GLN A C 1
ATOM 2682 O O . GLN A 1 344 ? 23.391 -19.406 -38.688 1 97.25 344 GLN A O 1
ATOM 2687 N N . ILE A 1 345 ? 22.688 -18.828 -36.656 1 98 345 ILE A N 1
ATOM 2688 C CA . ILE A 1 345 ? 24.031 -18.766 -36.062 1 98 345 ILE A CA 1
ATOM 2689 C C . ILE A 1 345 ? 24.359 -20.094 -35.406 1 98 345 ILE A C 1
ATOM 2691 O O . ILE A 1 345 ? 25.5 -20.562 -35.5 1 98 345 ILE A O 1
ATOM 2695 N N . THR A 1 346 ? 23.453 -20.688 -34.656 1 97.62 346 THR A N 1
ATOM 2696 C CA . THR A 1 346 ? 23.641 -22 -34.031 1 97.62 346 THR A CA 1
ATOM 2697 C C . THR A 1 346 ? 22.516 -22.953 -34.438 1 97.62 346 THR A C 1
ATOM 2699 O O . THR A 1 346 ? 21.438 -22.516 -34.812 1 97.62 346 THR A O 1
ATOM 2702 N N . ASN A 1 347 ? 22.703 -24.172 -34.406 1 96.62 347 ASN A N 1
ATOM 2703 C CA . ASN A 1 347 ? 21.766 -25.266 -34.625 1 96.62 347 ASN A CA 1
ATOM 2704 C C . ASN A 1 347 ? 22.078 -26.453 -33.719 1 96.62 347 ASN A C 1
ATOM 2706 O O . ASN A 1 347 ? 22.828 -27.344 -34.125 1 96.62 347 ASN A O 1
ATOM 2710 N N . THR A 1 348 ? 21.578 -26.469 -32.594 1 96.19 348 THR A N 1
ATOM 2711 C CA . THR A 1 348 ? 21.797 -27.5 -31.578 1 96.19 348 THR A CA 1
ATOM 2712 C C . THR A 1 348 ? 20.484 -27.906 -30.938 1 96.19 348 THR A C 1
ATOM 2714 O O . THR A 1 348 ? 19.5 -27.156 -30.953 1 96.19 348 THR A O 1
ATOM 2717 N N . PRO A 1 349 ? 20.359 -29.141 -30.422 1 96.38 349 PRO A N 1
ATOM 2718 C CA . PRO A 1 349 ? 19.188 -29.5 -29.625 1 96.38 349 PRO A CA 1
ATOM 2719 C C . PRO A 1 349 ? 19.219 -28.906 -28.219 1 96.38 349 PRO A C 1
ATOM 2721 O O . PRO A 1 349 ? 18.25 -29.047 -27.469 1 96.38 349 PRO A O 1
ATOM 2724 N N . GLU A 1 350 ? 20.328 -28.25 -27.859 1 97.25 350 GLU A N 1
ATOM 2725 C CA . GLU A 1 350 ? 20.516 -27.672 -26.531 1 97.25 350 GLU A CA 1
ATOM 2726 C C . GLU A 1 350 ? 20.016 -26.234 -26.484 1 97.25 350 GLU A C 1
ATOM 2728 O O . GLU A 1 350 ? 19.078 -25.875 -27.188 1 97.25 350 GLU A O 1
ATOM 2733 N N . GLN A 1 351 ? 20.547 -25.453 -25.562 1 96.75 351 GLN A N 1
ATOM 2734 C CA . GLN A 1 351 ? 20.031 -24.109 -25.359 1 96.75 351 GLN A CA 1
ATOM 2735 C C . GLN A 1 351 ? 21.172 -23.094 -25.391 1 96.75 351 GLN A C 1
ATOM 2737 O O . GLN A 1 351 ? 22.203 -23.281 -24.75 1 96.75 351 GLN A O 1
ATOM 2742 N N . GLU A 1 352 ? 21.031 -22.062 -26.156 1 97.75 352 GLU A N 1
ATOM 2743 C CA . GLU A 1 352 ? 21.812 -20.844 -26.125 1 97.75 352 GLU A CA 1
ATOM 2744 C C . GLU A 1 352 ? 20.984 -19.656 -25.641 1 97.75 352 GLU A C 1
ATOM 2746 O O . GLU A 1 352 ? 19.797 -19.547 -25.969 1 97.75 352 GLU A O 1
ATOM 2751 N N . ARG A 1 353 ? 21.594 -18.812 -24.734 1 96.44 353 ARG A N 1
ATOM 2752 C CA . ARG A 1 353 ? 20.891 -17.656 -24.219 1 96.44 353 ARG A CA 1
ATOM 2753 C C . ARG A 1 353 ? 21.859 -16.5 -23.938 1 96.44 353 ARG A C 1
ATOM 2755 O O . ARG A 1 353 ? 23.062 -16.656 -24.094 1 96.44 353 ARG A O 1
ATOM 2762 N N . ASP A 1 354 ? 21.297 -15.398 -23.562 1 97.25 354 ASP A N 1
ATOM 2763 C CA . ASP A 1 354 ? 22.031 -14.234 -23.078 1 97.25 354 ASP A CA 1
ATOM 2764 C C . ASP A 1 354 ? 23 -13.719 -24.141 1 97.25 354 ASP A C 1
ATOM 2766 O O . ASP A 1 354 ? 24.203 -13.617 -23.891 1 97.25 354 ASP A O 1
ATOM 2770 N N . ILE A 1 355 ? 22.438 -13.273 -25.219 1 97.88 355 ILE A N 1
ATOM 2771 C CA . ILE A 1 355 ? 23.234 -12.906 -26.375 1 97.88 355 ILE A CA 1
ATOM 2772 C C . ILE A 1 355 ? 23.672 -11.445 -26.266 1 97.88 355 ILE A C 1
ATOM 2774 O O . ILE A 1 355 ? 22.938 -10.617 -25.719 1 97.88 355 ILE A O 1
ATOM 2778 N N . ASP A 1 356 ? 24.828 -11.18 -26.688 1 98.25 356 ASP A N 1
ATOM 2779 C CA . ASP A 1 356 ? 25.328 -9.82 -26.859 1 98.25 356 ASP A CA 1
ATOM 2780 C C . ASP A 1 356 ? 26.141 -9.695 -28.156 1 98.25 356 ASP A C 1
ATOM 2782 O O . ASP A 1 356 ? 26.703 -10.68 -28.641 1 98.25 356 ASP A O 1
ATOM 2786 N N . ILE A 1 357 ? 26.172 -8.539 -28.781 1 97.69 357 ILE A N 1
ATOM 2787 C CA . ILE A 1 357 ? 26.891 -8.273 -30.016 1 97.69 357 ILE A CA 1
ATOM 2788 C C . ILE A 1 357 ? 28.078 -7.352 -29.734 1 97.69 357 ILE A C 1
ATOM 2790 O O . ILE A 1 357 ? 27.969 -6.395 -28.969 1 97.69 357 ILE A O 1
ATOM 2794 N N . SER A 1 358 ? 29.188 -7.656 -30.375 1 97.19 358 SER A N 1
ATOM 2795 C CA . SER A 1 358 ? 30.391 -6.832 -30.188 1 97.19 358 SER A CA 1
ATOM 2796 C C . SER A 1 358 ? 30.172 -5.426 -30.734 1 97.19 358 SER A C 1
ATOM 2798 O O . SER A 1 358 ? 29.359 -5.219 -31.641 1 97.19 358 SER A O 1
ATOM 2800 N N . PRO A 1 359 ? 30.938 -4.457 -30.203 1 95.31 359 PRO A N 1
ATOM 2801 C CA . PRO A 1 359 ? 30.75 -3.07 -30.641 1 95.31 359 PRO A CA 1
ATOM 2802 C C . PRO A 1 359 ? 30.984 -2.881 -32.125 1 95.31 359 PRO A C 1
ATOM 2804 O O . PRO A 1 359 ? 30.422 -1.964 -32.75 1 95.31 359 PRO A O 1
ATOM 2807 N N . ASP A 1 360 ? 31.828 -3.729 -32.781 1 93.12 360 ASP A N 1
ATOM 2808 C CA . ASP A 1 360 ? 32.094 -3.611 -34.219 1 93.12 360 ASP A CA 1
ATOM 2809 C C . ASP A 1 360 ? 31.031 -4.379 -35.031 1 93.12 360 ASP A C 1
ATOM 2811 O O . ASP A 1 360 ? 31.047 -4.34 -36.281 1 93.12 360 ASP A O 1
ATOM 2815 N N . GLY A 1 361 ? 30.188 -5.164 -34.375 1 94.38 361 GLY A N 1
ATOM 2816 C CA . GLY A 1 361 ? 29.094 -5.867 -35 1 94.38 361 GLY A CA 1
ATOM 2817 C C . GLY A 1 361 ? 29.516 -7.152 -35.688 1 94.38 361 GLY A C 1
ATOM 2818 O O . GLY A 1 361 ? 28.734 -7.777 -36.406 1 94.38 361 GLY A O 1
ATOM 2819 N N . LYS A 1 362 ? 30.688 -7.641 -35.438 1 95.06 362 LYS A N 1
ATOM 2820 C CA . LYS A 1 362 ? 31.234 -8.742 -36.219 1 95.06 362 LYS A CA 1
ATOM 2821 C C . LYS A 1 362 ? 31.281 -10.031 -35.406 1 95.06 362 LYS A C 1
ATOM 2823 O O . LYS A 1 362 ? 31.641 -11.094 -35.938 1 95.06 362 LYS A O 1
ATOM 2828 N N . SER A 1 363 ? 30.953 -9.93 -34.219 1 97.12 363 SER A N 1
ATOM 2829 C CA . SER A 1 363 ? 30.938 -11.094 -33.312 1 97.12 363 SER A CA 1
ATOM 2830 C C . SER A 1 363 ? 29.703 -11.078 -32.406 1 97.12 363 SER A C 1
ATOM 2832 O O . SER A 1 363 ? 29.203 -10.016 -32.062 1 97.12 363 SER A O 1
ATOM 2834 N N . ILE A 1 364 ? 29.219 -12.242 -32.062 1 98.19 364 ILE A N 1
ATOM 2835 C CA . ILE A 1 364 ? 28.141 -12.445 -31.094 1 98.19 364 ILE A CA 1
ATOM 2836 C C . ILE A 1 364 ? 28.594 -13.391 -29.984 1 98.19 364 ILE A C 1
ATOM 2838 O O . ILE A 1 364 ? 29.109 -14.469 -30.266 1 98.19 364 ILE A O 1
ATOM 2842 N N . VAL A 1 365 ? 28.516 -12.977 -28.75 1 98.5 365 VAL A N 1
ATOM 2843 C CA . VAL A 1 365 ? 28.797 -13.852 -27.609 1 98.5 365 VAL A CA 1
ATOM 2844 C C . VAL A 1 365 ? 27.484 -14.328 -27 1 98.5 365 VAL A C 1
ATOM 2846 O O . VAL A 1 365 ? 26.469 -13.617 -27.047 1 98.5 365 VAL A O 1
ATOM 2849 N N . TYR A 1 366 ? 27.375 -15.508 -26.469 1 98.5 366 TYR A N 1
ATOM 2850 C CA . TYR A 1 366 ? 26.203 -16.078 -25.828 1 98.5 366 TYR A CA 1
ATOM 2851 C C . TYR A 1 366 ? 26.578 -17.203 -24.859 1 98.5 366 TYR A C 1
ATOM 2853 O O . TYR A 1 366 ? 27.688 -17.719 -24.922 1 98.5 366 TYR A O 1
ATOM 2861 N N . GLY A 1 367 ? 25.734 -17.422 -23.891 1 98.06 367 GLY A N 1
ATOM 2862 C CA . GLY A 1 367 ? 25.828 -18.641 -23.094 1 98.06 367 GLY A CA 1
ATOM 2863 C C . GLY A 1 367 ? 25.266 -19.859 -23.797 1 98.06 367 GLY A C 1
ATOM 2864 O O . GLY A 1 367 ? 24.234 -19.781 -24.469 1 98.06 367 GLY A O 1
ATOM 2865 N N . ALA A 1 368 ? 25.969 -20.969 -23.719 1 97.88 368 ALA A N 1
ATOM 2866 C CA . ALA A 1 368 ? 25.5 -22.234 -24.297 1 97.88 368 ALA A CA 1
ATOM 2867 C C . ALA A 1 368 ? 25.734 -23.391 -23.328 1 97.88 368 ALA A C 1
ATOM 2869 O O . ALA A 1 368 ? 26.781 -23.484 -22.703 1 97.88 368 ALA A O 1
ATOM 2870 N N . GLU A 1 369 ? 24.766 -24.141 -23.141 1 97.38 369 GLU A N 1
ATOM 2871 C CA . GLU A 1 369 ? 24.906 -25.344 -22.344 1 97.38 369 GLU A CA 1
ATOM 2872 C C . GLU A 1 369 ? 25.203 -26.562 -23.219 1 97.38 369 GLU A C 1
ATOM 2874 O O . GLU A 1 369 ? 24.344 -26.984 -23.984 1 97.38 369 GLU A O 1
ATOM 2879 N N . ARG A 1 370 ? 26.406 -27.031 -23.219 1 95.31 370 ARG A N 1
ATOM 2880 C CA . ARG A 1 370 ? 26.859 -28.203 -23.938 1 95.31 370 ARG A CA 1
ATOM 2881 C C . ARG A 1 370 ? 27.578 -29.172 -23.016 1 95.31 370 ARG A C 1
ATOM 2883 O O . ARG A 1 370 ? 28.312 -28.766 -22.109 1 95.31 370 ARG A O 1
ATOM 2890 N N . ASN A 1 371 ? 27.266 -30.359 -23.156 1 90.44 371 ASN A N 1
ATOM 2891 C CA . ASN A 1 371 ? 27.844 -31.422 -22.344 1 90.44 371 ASN A CA 1
ATOM 2892 C C . ASN A 1 371 ? 27.609 -31.188 -20.859 1 90.44 371 ASN A C 1
ATOM 2894 O O . ASN A 1 371 ? 28.516 -31.344 -20.047 1 90.44 371 ASN A O 1
ATOM 2898 N N . GLY A 1 372 ? 26.5 -30.578 -20.547 1 89.88 372 GLY A N 1
ATOM 2899 C CA . GLY A 1 372 ? 26.016 -30.484 -19.188 1 89.88 372 GLY A CA 1
ATOM 2900 C C . GLY A 1 372 ? 26.531 -29.266 -18.453 1 89.88 372 GLY A C 1
ATOM 2901 O O . GLY A 1 372 ? 26.359 -29.141 -17.234 1 89.88 372 GLY A O 1
ATOM 2902 N N . ILE A 1 373 ? 27.141 -28.359 -19.094 1 94.38 373 ILE A N 1
ATOM 2903 C CA . ILE A 1 373 ? 27.688 -27.203 -18.406 1 94.38 373 ILE A CA 1
ATOM 2904 C C . ILE A 1 373 ? 27.531 -25.953 -19.281 1 94.38 373 ILE A C 1
ATOM 2906 O O . ILE A 1 373 ? 27.688 -26.016 -20.5 1 94.38 373 ILE A O 1
ATOM 2910 N N . TRP A 1 374 ? 27.094 -24.906 -18.641 1 97 374 TRP A N 1
ATOM 2911 C CA . TRP A 1 374 ? 27.016 -23.625 -19.328 1 97 374 TRP A CA 1
ATOM 2912 C C . TRP A 1 374 ? 28.391 -23.016 -19.5 1 97 374 TRP A C 1
ATOM 2914 O O . TRP A 1 374 ? 29.188 -22.953 -18.547 1 97 374 TRP A O 1
ATOM 2924 N N . GLN A 1 375 ? 28.719 -22.625 -20.672 1 97.75 375 GLN A N 1
ATOM 2925 C CA . GLN A 1 375 ? 29.953 -21.906 -20.984 1 97.75 375 GLN A CA 1
ATOM 2926 C C . GLN A 1 375 ? 29.672 -20.75 -21.953 1 97.75 375 GLN A C 1
ATOM 2928 O O . GLN A 1 375 ? 28.578 -20.656 -22.516 1 97.75 375 GLN A O 1
ATOM 2933 N N . ILE A 1 376 ? 30.688 -19.938 -22.062 1 98.38 376 ILE A N 1
ATOM 2934 C CA . ILE A 1 376 ? 30.578 -18.797 -22.953 1 98.38 376 ILE A CA 1
ATOM 2935 C C . ILE A 1 376 ? 31.109 -19.172 -24.344 1 98.38 376 ILE A C 1
ATOM 2937 O O . ILE A 1 376 ? 32.188 -19.734 -24.453 1 98.38 376 ILE A O 1
ATOM 2941 N N . TYR A 1 377 ? 30.359 -18.891 -25.328 1 98.25 377 TYR A N 1
ATOM 2942 C CA . TYR A 1 377 ? 30.75 -19.094 -26.73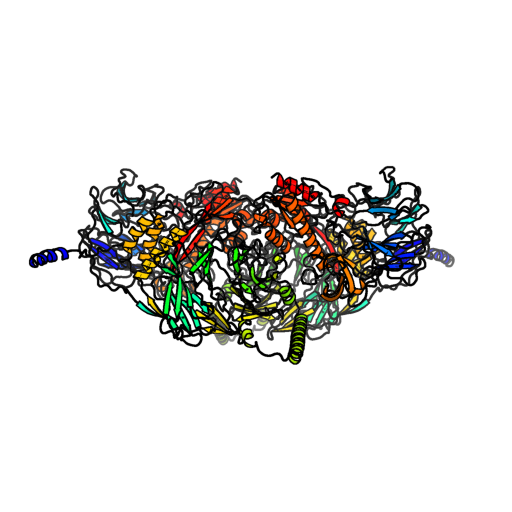4 1 98.25 377 TYR A CA 1
ATOM 2943 C C . TYR A 1 377 ? 30.688 -17.781 -27.5 1 98.25 377 TYR A C 1
ATOM 2945 O O . TYR A 1 377 ? 29.984 -16.859 -27.125 1 98.25 377 TYR A O 1
ATOM 2953 N N . GLN A 1 378 ? 31.469 -17.719 -28.562 1 98.12 378 GLN A N 1
ATOM 2954 C CA . GLN A 1 378 ? 31.484 -16.578 -29.469 1 98.12 378 GLN A CA 1
ATOM 2955 C C . GLN A 1 378 ? 31.453 -17.031 -30.922 1 98.12 378 GLN A C 1
ATOM 2957 O O . GLN A 1 378 ? 32.125 -17.984 -31.297 1 98.12 378 GLN A O 1
ATOM 2962 N N . THR A 1 379 ? 30.609 -16.484 -31.734 1 98.12 379 THR A N 1
ATOM 2963 C CA . THR A 1 379 ? 30.594 -16.688 -33.188 1 98.12 379 THR A CA 1
ATOM 2964 C C . THR A 1 379 ? 31.016 -15.414 -33.906 1 98.12 379 THR A C 1
ATOM 2966 O O . THR A 1 379 ? 30.516 -14.328 -33.594 1 98.12 379 THR A O 1
ATOM 2969 N N . LYS A 1 380 ? 31.859 -15.531 -34.875 1 96.69 380 LYS A N 1
ATOM 2970 C CA . LYS A 1 380 ? 32.375 -14.406 -35.656 1 96.69 380 LYS A CA 1
ATOM 2971 C C . LYS A 1 380 ? 32.156 -14.633 -37.156 1 96.69 380 LYS A C 1
ATOM 2973 O O . LYS A 1 380 ? 32.094 -15.773 -37.625 1 96.69 380 LYS A O 1
ATOM 2978 N N . ILE A 1 381 ? 32.031 -13.523 -37.844 1 96.06 381 ILE A N 1
ATOM 2979 C CA . ILE A 1 381 ? 32.094 -13.562 -39.312 1 96.06 381 ILE A CA 1
ATOM 2980 C C . ILE A 1 381 ? 33.531 -13.906 -39.75 1 96.06 381 ILE A C 1
ATOM 2982 O O . ILE A 1 381 ? 34.469 -13.203 -39.406 1 96.06 381 ILE A O 1
ATOM 2986 N N . LYS A 1 382 ? 33.656 -14.938 -40.438 1 93.94 382 LYS A N 1
ATOM 2987 C CA . LYS A 1 382 ? 34.969 -15.43 -40.812 1 93.94 382 LYS A CA 1
ATOM 2988 C C . LYS A 1 382 ? 35.625 -14.516 -41.844 1 93.94 382 LYS A C 1
ATOM 2990 O O . LYS A 1 382 ? 36.812 -14.188 -41.719 1 93.94 382 LYS A O 1
ATOM 2995 N N . ASN A 1 383 ? 34.844 -14.055 -42.875 1 92.25 383 ASN A N 1
ATOM 2996 C CA . ASN A 1 383 ? 35.375 -13.219 -43.938 1 92.25 383 ASN A CA 1
ATOM 2997 C C . ASN A 1 383 ? 35.406 -11.75 -43.562 1 92.25 383 ASN A C 1
ATOM 2999 O O . ASN A 1 383 ? 34.344 -11.117 -43.438 1 92.25 383 ASN A O 1
ATOM 3003 N N . SER A 1 384 ? 36.5 -11.203 -43.5 1 87.06 384 SER A N 1
ATOM 3004 C CA . SER A 1 384 ? 36.688 -9.844 -43 1 87.06 384 SER A CA 1
ATOM 3005 C C . SER A 1 384 ? 35.969 -8.82 -43.875 1 87.06 384 SER A C 1
ATOM 3007 O O . SER A 1 384 ? 35.625 -7.734 -43.406 1 87.06 384 SER A O 1
ATOM 3009 N N . GLY A 1 385 ? 35.75 -9.109 -45.094 1 86.94 385 GLY A N 1
ATOM 3010 C CA . GLY A 1 385 ? 35.094 -8.172 -46 1 86.94 385 GLY A CA 1
ATOM 3011 C C . GLY A 1 385 ? 33.562 -8.102 -45.781 1 86.94 385 GLY A C 1
ATOM 3012 O O . GLY A 1 385 ? 32.938 -7.152 -46.219 1 86.94 385 GLY A O 1
ATOM 3013 N N . GLU A 1 386 ? 33.094 -9.047 -45.094 1 90.19 386 GLU A N 1
ATOM 3014 C CA . GLU A 1 386 ? 31.672 -9.078 -44.812 1 90.19 386 GLU A CA 1
ATOM 3015 C C . GLU A 1 386 ? 31.328 -8.289 -43.531 1 90.19 386 GLU A C 1
ATOM 3017 O O . GLU A 1 386 ? 32.031 -8.391 -42.531 1 90.19 386 GLU A O 1
ATOM 3022 N N . LYS A 1 387 ? 30.297 -7.516 -43.656 1 87.44 387 LYS A N 1
ATOM 3023 C CA . LYS A 1 387 ? 30.062 -6.559 -42.594 1 87.44 387 LYS A CA 1
ATOM 3024 C C . LYS A 1 387 ? 28.828 -6.957 -41.75 1 87.44 387 LYS A C 1
ATOM 3026 O O . LYS A 1 387 ? 28.641 -6.469 -40.656 1 87.44 387 LYS A O 1
ATOM 3031 N N . ASN A 1 388 ? 27.984 -7.84 -42.312 1 93.12 388 ASN A N 1
ATOM 3032 C CA . ASN A 1 388 ? 26.734 -8.195 -41.656 1 93.12 388 ASN A CA 1
ATOM 3033 C C . ASN A 1 388 ? 26.594 -9.711 -41.5 1 93.12 388 ASN A C 1
ATOM 3035 O O . ASN A 1 388 ? 26.969 -10.461 -42.406 1 93.12 388 ASN A O 1
ATOM 3039 N N . PHE A 1 389 ? 26.078 -10.125 -40.375 1 95.75 389 PHE A N 1
ATOM 3040 C CA . PHE A 1 389 ? 25.828 -11.539 -40.125 1 95.75 389 PHE A CA 1
ATOM 3041 C C . PHE A 1 389 ? 24.797 -12.078 -41.125 1 95.75 389 PHE A C 1
ATOM 3043 O O . PHE A 1 389 ? 24.938 -13.203 -41.625 1 95.75 389 PHE A O 1
ATOM 3050 N N . THR A 1 390 ? 23.766 -11.352 -41.438 1 95 390 THR A N 1
ATOM 3051 C CA . THR A 1 390 ? 22.641 -11.789 -42.25 1 95 390 THR A CA 1
ATOM 3052 C C . THR A 1 390 ? 23.141 -12.273 -43.625 1 95 390 THR A C 1
ATOM 3054 O O . THR A 1 390 ? 22.516 -13.148 -44.219 1 95 390 THR A O 1
ATOM 3057 N N . TYR A 1 391 ? 24.266 -11.68 -44.094 1 91.94 391 TYR A N 1
ATOM 3058 C CA . TYR A 1 391 ? 24.75 -12 -45.438 1 91.94 391 TYR A CA 1
ATOM 3059 C C . TYR A 1 391 ? 26.109 -12.688 -45.344 1 91.94 391 TYR A C 1
ATOM 3061 O O . TYR A 1 391 ? 26.781 -12.859 -46.375 1 91.94 391 TYR A O 1
ATOM 3069 N N . ALA A 1 392 ? 26.484 -12.992 -44.156 1 94.81 392 ALA A N 1
ATOM 3070 C CA . ALA A 1 392 ? 27.781 -13.648 -44 1 94.81 392 ALA A CA 1
ATOM 3071 C C . ALA A 1 392 ? 27.797 -15.016 -44.656 1 94.81 392 ALA A C 1
ATOM 3073 O O . ALA A 1 392 ? 26.828 -15.773 -44.562 1 94.81 392 ALA A O 1
ATOM 3074 N N . THR A 1 393 ? 28.844 -15.367 -45.344 1 92.12 393 THR A N 1
ATOM 3075 C CA . THR A 1 393 ? 28.922 -16.609 -46.094 1 92.12 393 THR A CA 1
ATOM 3076 C C . THR A 1 393 ? 29.547 -17.719 -45.25 1 92.12 393 THR A C 1
ATOM 3078 O O . THR A 1 393 ? 29.375 -18.906 -45.5 1 92.12 393 THR A O 1
ATOM 3081 N N . ASP A 1 394 ? 30.375 -17.234 -44.25 1 93.56 394 ASP A N 1
ATOM 3082 C CA . ASP A 1 394 ? 31.031 -18.188 -43.375 1 93.56 394 ASP A CA 1
ATOM 3083 C C . ASP A 1 394 ? 31.141 -17.625 -41.969 1 93.56 394 ASP A C 1
ATOM 3085 O O . ASP A 1 394 ? 31.359 -16.438 -41.781 1 93.56 394 ASP A O 1
ATOM 3089 N N . LEU A 1 395 ? 30.875 -18.484 -40.969 1 96.81 395 LEU A N 1
ATOM 3090 C CA . LEU A 1 395 ? 30.938 -18.141 -39.531 1 96.81 395 LEU A CA 1
ATOM 3091 C C . LEU A 1 395 ? 31.859 -19.094 -38.781 1 96.81 395 LEU A C 1
ATOM 3093 O O . LEU A 1 395 ? 32.031 -20.25 -39.219 1 96.81 395 LEU A O 1
ATOM 3097 N N . VAL A 1 396 ? 32.5 -18.688 -37.781 1 96.56 396 VAL A N 1
ATOM 3098 C CA . VAL A 1 396 ? 33.344 -19.516 -36.938 1 96.56 396 VAL A CA 1
ATOM 3099 C C . VAL A 1 396 ? 32.938 -19.375 -35.469 1 96.56 396 VAL A C 1
ATOM 3101 O O . VAL A 1 396 ? 32.812 -18.25 -34.969 1 96.56 396 VAL A O 1
ATOM 3104 N N . GLU A 1 397 ? 32.594 -20.453 -34.812 1 97.38 397 GLU A N 1
ATOM 3105 C CA . GLU A 1 397 ? 32.25 -20.453 -33.406 1 97.38 397 GLU A CA 1
ATOM 3106 C C . GLU A 1 397 ? 33.438 -20.875 -32.562 1 97.38 397 GLU A C 1
ATOM 3108 O O . GLU A 1 397 ? 34.188 -21.781 -32.938 1 97.38 397 GLU A O 1
ATOM 3113 N N . GLU A 1 398 ? 33.656 -20.203 -31.484 1 96.5 398 GLU A N 1
ATOM 3114 C CA . GLU A 1 398 ? 34.75 -20.484 -30.547 1 96.5 398 GLU A CA 1
ATOM 3115 C C . GLU A 1 398 ? 34.25 -20.531 -29.109 1 96.5 398 GLU A C 1
ATOM 3117 O O . GLU A 1 398 ? 33.438 -19.703 -28.703 1 96.5 398 GLU A O 1
ATOM 3122 N N . ARG A 1 399 ? 34.594 -21.562 -28.344 1 96.5 399 ARG A N 1
ATOM 3123 C CA . ARG A 1 399 ? 34.344 -21.609 -26.906 1 96.5 399 ARG A CA 1
ATOM 3124 C C . ARG A 1 399 ? 35.312 -20.688 -26.172 1 96.5 399 ARG A C 1
ATOM 3126 O O . ARG A 1 399 ? 36.531 -20.844 -26.281 1 96.5 399 ARG A O 1
ATOM 3133 N N . MET A 1 400 ? 34.781 -19.781 -25.391 1 97.25 400 MET A N 1
ATOM 3134 C CA . MET A 1 400 ? 35.594 -18.719 -24.781 1 97.25 400 MET A CA 1
ATOM 3135 C C . MET A 1 400 ? 36.031 -19.109 -23.375 1 97.25 400 MET A C 1
ATOM 3137 O O . MET A 1 400 ? 37.094 -18.703 -22.922 1 97.25 400 MET A O 1
ATOM 3141 N N . THR A 1 401 ? 35.156 -19.781 -22.641 1 96.75 401 THR A N 1
ATOM 3142 C CA . THR A 1 401 ? 35.5 -20.234 -21.281 1 96.75 401 THR A CA 1
ATOM 3143 C C . THR A 1 401 ? 35.656 -21.75 -21.234 1 96.75 401 THR A C 1
ATOM 3145 O O . THR A 1 401 ? 34.969 -22.469 -21.969 1 96.75 401 THR A O 1
ATOM 3148 N N . ASN A 1 402 ? 36.531 -22.281 -20.375 1 91.44 402 ASN A N 1
ATOM 3149 C CA . ASN A 1 402 ? 36.781 -23.703 -20.25 1 91.44 402 ASN A CA 1
ATOM 3150 C C . ASN A 1 402 ? 36.938 -24.125 -18.797 1 91.44 402 ASN A C 1
ATOM 3152 O O . ASN A 1 402 ? 37.969 -24.703 -18.406 1 91.44 402 ASN A O 1
ATOM 3156 N N . THR A 1 403 ? 36.031 -23.766 -18.016 1 92.25 403 THR A N 1
ATOM 3157 C CA . THR A 1 403 ? 36 -24.172 -16.609 1 92.25 403 THR A CA 1
ATOM 3158 C C . THR A 1 403 ? 34.938 -25.234 -16.359 1 92.25 403 THR A C 1
ATOM 3160 O O . THR A 1 403 ? 34.188 -25.609 -17.266 1 92.25 403 THR A O 1
ATOM 3163 N N . ASN A 1 404 ? 35 -25.797 -15.141 1 91.88 404 ASN A N 1
ATOM 3164 C CA . ASN A 1 404 ? 33.969 -26.75 -14.734 1 91.88 404 ASN A CA 1
ATOM 3165 C C . ASN A 1 404 ? 32.844 -26.078 -13.953 1 91.88 404 ASN A C 1
ATOM 3167 O O . ASN A 1 404 ? 32.094 -26.734 -13.234 1 91.88 404 ASN A O 1
ATOM 3171 N N . GLN A 1 405 ? 32.812 -24.766 -14.062 1 93.94 405 GLN A N 1
ATOM 3172 C CA . GLN A 1 405 ? 31.781 -23.969 -13.398 1 93.94 405 GLN A CA 1
ATOM 3173 C C . GLN A 1 405 ? 30.828 -23.344 -14.406 1 93.94 405 GLN A C 1
ATOM 3175 O O . GLN A 1 405 ? 31.219 -23.031 -15.531 1 93.94 405 GLN A O 1
ATOM 3180 N N . THR A 1 406 ? 29.609 -23.156 -13.953 1 95.75 406 THR A N 1
ATOM 3181 C CA . THR A 1 406 ? 28.594 -22.547 -14.797 1 95.75 406 THR A CA 1
ATOM 3182 C C . THR A 1 406 ? 28.969 -21.109 -15.125 1 95.75 406 THR A C 1
ATOM 3184 O O . THR A 1 406 ? 29.188 -20.297 -14.227 1 95.75 406 THR A O 1
ATOM 3187 N N . SER A 1 407 ? 29.125 -20.75 -16.391 1 97.5 407 SER A N 1
ATOM 3188 C CA . SER A 1 407 ? 29.344 -19.391 -16.875 1 97.5 407 SER A CA 1
ATOM 3189 C C . SER A 1 407 ? 28.156 -18.906 -17.719 1 97.5 407 SER A C 1
ATOM 3191 O O . SER A 1 407 ? 27.781 -19.562 -18.703 1 97.5 407 SER A O 1
ATOM 3193 N N . GLN A 1 408 ? 27.609 -17.781 -17.359 1 96.69 408 GLN A N 1
ATOM 3194 C CA . GLN A 1 408 ? 26.406 -17.312 -18.031 1 96.69 408 GLN A CA 1
ATOM 3195 C C . GLN A 1 408 ? 26.422 -15.797 -18.203 1 96.69 408 GLN A C 1
ATOM 3197 O O . GLN A 1 408 ? 27.25 -15.109 -17.594 1 96.69 408 GLN A O 1
ATOM 3202 N N . MET A 1 409 ? 25.562 -15.242 -19.094 1 97.69 409 MET A N 1
ATOM 3203 C CA . MET A 1 409 ? 25.188 -13.836 -19.281 1 97.69 409 MET A CA 1
ATOM 3204 C C . MET A 1 409 ? 26.391 -13.008 -19.719 1 97.69 409 MET A C 1
ATOM 3206 O O . MET A 1 409 ? 26.703 -11.984 -19.094 1 97.69 409 MET A O 1
ATOM 3210 N N . PRO A 1 410 ? 27.062 -13.414 -20.734 1 98.44 410 PRO A N 1
ATOM 3211 C CA . PRO A 1 410 ? 28.219 -12.648 -21.219 1 98.44 410 PRO A CA 1
ATOM 3212 C C . PRO A 1 410 ? 27.812 -11.328 -21.875 1 98.44 410 PRO A C 1
ATOM 3214 O O . PRO A 1 410 ? 26.781 -11.266 -22.547 1 98.44 410 PRO A O 1
ATOM 3217 N N . GLN A 1 411 ? 28.547 -10.328 -21.672 1 98.5 411 GLN A N 1
ATOM 3218 C CA . GLN A 1 411 ? 28.406 -9.047 -22.359 1 98.5 411 GLN A CA 1
ATOM 3219 C C . GLN A 1 411 ? 29.766 -8.445 -22.703 1 98.5 411 GLN A C 1
ATOM 3221 O O . GLN A 1 411 ? 30.688 -8.492 -21.891 1 98.5 411 GLN A O 1
ATOM 3226 N N . TYR A 1 412 ? 29.891 -7.91 -23.922 1 98.44 412 TYR A N 1
ATOM 3227 C CA . TYR A 1 412 ? 31.094 -7.184 -24.312 1 98.44 412 TYR A CA 1
ATOM 3228 C C . TYR A 1 412 ? 31.188 -5.852 -23.578 1 98.44 412 TYR A C 1
ATOM 3230 O O . TYR A 1 412 ? 30.172 -5.203 -23.328 1 98.44 412 TYR A O 1
ATOM 3238 N N . SER A 1 413 ? 32.438 -5.547 -23.203 1 98.31 413 SER A N 1
ATOM 3239 C CA . SER A 1 413 ? 32.625 -4.156 -22.828 1 98.31 413 SER A CA 1
ATOM 3240 C C . SER A 1 413 ? 32.438 -3.217 -24 1 98.31 413 SER A C 1
ATOM 3242 O O . SER A 1 413 ? 32.562 -3.625 -25.156 1 98.31 413 SER A O 1
ATOM 3244 N N . PRO A 1 414 ? 32.125 -1.978 -23.656 1 96.69 414 PRO A N 1
ATOM 3245 C CA . PRO A 1 414 ? 31.859 -1.027 -24.75 1 96.69 414 PRO A CA 1
ATOM 3246 C C . PRO A 1 414 ? 33.031 -0.865 -25.703 1 96.69 414 PRO A C 1
ATOM 3248 O O . PRO A 1 414 ? 32.844 -0.574 -26.891 1 96.69 414 PRO A O 1
ATOM 3251 N N . ASP A 1 415 ? 34.312 -1.062 -25.344 1 96.38 415 ASP A N 1
ATOM 3252 C CA . ASP A 1 415 ? 35.5 -0.931 -26.203 1 96.38 415 ASP A CA 1
ATOM 3253 C C . ASP A 1 415 ? 35.781 -2.234 -26.953 1 96.38 415 ASP A C 1
ATOM 3255 O O . ASP A 1 415 ? 36.656 -2.293 -27.797 1 96.38 415 ASP A O 1
ATOM 3259 N N . GLY A 1 416 ? 35.031 -3.312 -26.625 1 96.88 416 GLY A N 1
ATOM 3260 C CA . GLY A 1 416 ? 35.125 -4.582 -27.328 1 96.88 416 GLY A CA 1
ATOM 3261 C C . GLY A 1 416 ? 36.281 -5.426 -26.891 1 96.88 416 GLY A C 1
ATOM 3262 O O . GLY A 1 416 ? 36.531 -6.512 -27.438 1 96.88 416 GLY A O 1
ATOM 3263 N N . LYS A 1 417 ? 36.969 -5.031 -25.859 1 97.62 417 LYS A N 1
ATOM 3264 C CA . LYS A 1 417 ? 38.219 -5.695 -25.484 1 97.62 417 LYS A CA 1
ATOM 3265 C C . LYS A 1 417 ? 38 -6.734 -24.391 1 97.62 417 LYS A C 1
ATOM 3267 O O . LYS A 1 417 ? 38.844 -7.594 -24.156 1 97.62 417 LYS A O 1
ATOM 3272 N N . LYS A 1 418 ? 36.938 -6.621 -23.734 1 98.5 418 LYS A N 1
ATOM 3273 C CA . LYS A 1 418 ? 36.625 -7.508 -22.609 1 98.5 418 LYS A CA 1
ATOM 3274 C C . LYS A 1 418 ? 35.25 -8.109 -22.719 1 98.5 418 LYS A C 1
ATOM 3276 O O . LYS A 1 418 ? 34.375 -7.57 -23.438 1 98.5 418 LYS A O 1
ATOM 3281 N N . ILE A 1 419 ? 35 -9.195 -22.062 1 98.62 419 ILE A N 1
ATOM 3282 C CA . ILE A 1 419 ? 33.688 -9.82 -21.859 1 98.62 419 ILE A CA 1
ATOM 3283 C C . ILE A 1 419 ? 33.469 -10.07 -20.375 1 98.62 419 ILE A C 1
ATOM 3285 O O . ILE A 1 419 ? 34.312 -10.719 -19.719 1 98.62 419 ILE A O 1
ATOM 3289 N N . ALA A 1 420 ? 32.438 -9.508 -19.781 1 98.75 420 ALA A N 1
ATOM 3290 C CA . ALA A 1 420 ? 32.062 -9.859 -18.422 1 98.75 420 ALA A CA 1
ATOM 3291 C C . ALA A 1 420 ? 30.984 -10.953 -18.422 1 98.75 420 ALA A C 1
ATOM 3293 O O . ALA A 1 420 ? 30.203 -11.062 -19.375 1 98.75 420 ALA A O 1
ATOM 3294 N N . PHE A 1 421 ? 30.922 -11.797 -17.453 1 98.38 421 PHE A N 1
ATOM 3295 C CA . PHE A 1 421 ? 29.938 -12.859 -17.281 1 98.38 421 PHE A CA 1
ATOM 3296 C C . PHE A 1 421 ? 29.875 -13.305 -15.828 1 98.38 421 PHE A C 1
ATOM 3298 O O . PHE A 1 421 ? 30.75 -12.969 -15.031 1 98.38 421 PHE A O 1
ATOM 3305 N N . PHE A 1 422 ? 28.875 -13.984 -15.422 1 98.06 422 PHE A N 1
ATOM 3306 C CA . PHE A 1 422 ? 28.75 -14.539 -14.078 1 98.06 422 PHE A CA 1
ATOM 3307 C C . PHE A 1 422 ? 29.234 -15.984 -14.039 1 98.06 422 PHE A C 1
ATOM 3309 O O . PHE A 1 422 ? 28.875 -16.781 -14.906 1 98.06 422 PHE A O 1
ATOM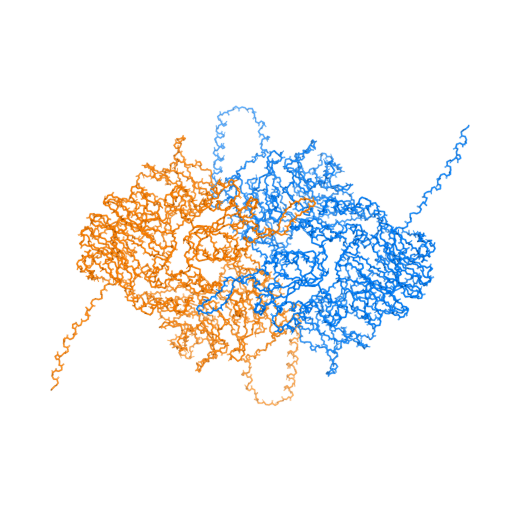 3316 N N . GLU A 1 423 ? 30.047 -16.281 -13.117 1 97.44 423 GLU A N 1
ATOM 3317 C CA . GLU A 1 423 ? 30.422 -17.656 -12.812 1 97.44 423 GLU A CA 1
ATOM 3318 C C . GLU A 1 423 ? 29.688 -18.172 -11.586 1 97.44 423 GLU A C 1
ATOM 3320 O O . GLU A 1 423 ? 29.562 -17.469 -10.578 1 97.44 423 GLU A O 1
ATOM 3325 N N . ASN A 1 424 ? 29.109 -19.375 -11.742 1 95.31 424 ASN A N 1
ATOM 3326 C CA . ASN A 1 424 ? 28.359 -20.047 -10.695 1 95.31 424 ASN A CA 1
ATOM 3327 C C . ASN A 1 424 ? 27.203 -19.172 -10.188 1 95.31 424 ASN A C 1
ATOM 3329 O O . ASN A 1 424 ? 26.922 -19.156 -8.992 1 95.31 424 ASN A O 1
ATOM 3333 N N . ARG A 1 425 ? 26.734 -18.344 -11.031 1 95.81 425 ARG A N 1
ATOM 3334 C CA . ARG A 1 425 ? 25.516 -17.562 -10.82 1 95.81 425 ARG A CA 1
ATOM 3335 C C . ARG A 1 425 ? 25.734 -16.516 -9.727 1 95.81 425 ARG A C 1
ATOM 3337 O O . ARG A 1 425 ? 24.781 -16.109 -9.047 1 95.81 425 ARG A O 1
ATOM 3344 N N . ALA A 1 426 ? 26.953 -16.078 -9.445 1 95.5 426 ALA A N 1
ATOM 3345 C CA . ALA A 1 426 ? 27.172 -15.141 -8.352 1 95.5 426 ALA A CA 1
ATOM 3346 C C . ALA A 1 426 ? 28.422 -14.297 -8.594 1 95.5 426 ALA A C 1
ATOM 3348 O O . ALA A 1 426 ? 28.359 -13.07 -8.609 1 95.5 426 ALA A O 1
ATOM 3349 N N . SER A 1 427 ? 29.547 -14.945 -8.867 1 97.12 427 SER A N 1
ATOM 3350 C CA . SER A 1 427 ? 30.812 -14.227 -9.062 1 97.12 427 SER A CA 1
ATOM 3351 C C . SER A 1 427 ? 30.859 -13.578 -10.445 1 97.12 427 SER A C 1
ATOM 3353 O O . SER A 1 427 ? 30.734 -14.258 -11.461 1 97.12 427 SER A O 1
ATOM 3355 N N . LEU A 1 428 ? 31.062 -12.297 -10.453 1 98.12 428 LEU A N 1
ATOM 3356 C CA . LEU A 1 428 ? 31.234 -11.594 -11.719 1 98.12 428 LEU A CA 1
ATOM 3357 C C . LEU A 1 428 ? 32.688 -11.68 -12.188 1 98.12 428 LEU A C 1
ATOM 3359 O O . LEU A 1 428 ? 33.594 -11.352 -11.438 1 98.12 428 LEU A O 1
ATOM 3363 N N . LYS A 1 429 ? 32.906 -12.148 -13.422 1 98.44 429 LYS A N 1
ATOM 3364 C CA . LYS A 1 429 ? 34.219 -12.32 -14.047 1 98.44 429 LYS A CA 1
ATOM 3365 C C . LYS A 1 429 ? 34.375 -11.398 -15.258 1 98.44 429 LYS A C 1
ATOM 3367 O O . LYS A 1 429 ? 33.375 -11.047 -15.906 1 98.44 429 LYS A O 1
ATOM 3372 N N . VAL A 1 430 ? 35.562 -11.023 -15.5 1 98.62 430 VAL A N 1
ATOM 3373 C CA . VAL A 1 430 ? 35.906 -10.258 -16.688 1 98.62 430 VAL A CA 1
ATOM 3374 C C . VAL A 1 430 ? 37.031 -10.953 -17.453 1 98.62 430 VAL A C 1
ATOM 3376 O O . VAL A 1 430 ? 38.094 -11.258 -16.891 1 98.62 430 VAL A O 1
ATOM 3379 N N . MET A 1 431 ? 36.812 -11.172 -18.719 1 98.31 431 MET A N 1
ATOM 3380 C CA . MET A 1 431 ? 37.75 -11.852 -19.594 1 98.31 431 MET A CA 1
ATOM 3381 C C . MET A 1 431 ? 38.281 -10.906 -20.672 1 98.31 431 MET A C 1
ATOM 3383 O O . MET A 1 431 ? 37.531 -10.141 -21.25 1 98.31 431 MET A O 1
ATOM 3387 N N . ASP A 1 432 ? 39.594 -10.961 -20.859 1 97.5 432 ASP A N 1
ATOM 3388 C CA . ASP A 1 432 ? 40.156 -10.289 -22.016 1 97.5 432 ASP A CA 1
ATOM 3389 C C . ASP A 1 432 ? 39.875 -11.078 -23.297 1 97.5 432 ASP A C 1
ATOM 3391 O O . ASP A 1 432 ? 40.188 -12.266 -23.375 1 97.5 432 ASP A O 1
ATOM 3395 N N . VAL A 1 433 ? 39.375 -10.461 -24.297 1 97.06 433 VAL A N 1
ATOM 3396 C CA . VAL A 1 433 ? 38.875 -11.156 -25.484 1 97.06 433 VAL A CA 1
ATOM 3397 C C . VAL A 1 433 ? 40.062 -11.766 -26.234 1 97.06 433 VAL A C 1
ATOM 3399 O O . VAL A 1 433 ? 39.969 -12.867 -26.781 1 97.06 433 VAL A O 1
ATOM 3402 N N . LYS A 1 434 ? 41.156 -11.086 -26.312 1 94.56 434 LYS A N 1
ATOM 3403 C CA . LYS A 1 434 ? 42.312 -11.508 -27.094 1 94.56 434 LYS A CA 1
ATOM 3404 C C . LYS A 1 434 ? 43.094 -12.602 -26.375 1 94.56 434 LYS A C 1
ATOM 3406 O O . LYS A 1 434 ? 43.406 -13.648 -26.953 1 94.56 434 LYS A O 1
ATOM 3411 N N . THR A 1 435 ? 43.344 -12.406 -25.109 1 95.88 435 THR A N 1
ATOM 3412 C CA . THR A 1 435 ? 44.219 -13.32 -24.391 1 95.88 435 THR A CA 1
ATOM 3413 C C . THR A 1 435 ? 43.406 -14.43 -23.734 1 95.88 435 THR A C 1
ATOM 3415 O O . THR A 1 435 ? 43.969 -15.461 -23.328 1 95.88 435 THR A O 1
ATOM 3418 N N . LYS A 1 436 ? 42.125 -14.18 -23.484 1 95.25 436 LYS A N 1
ATOM 3419 C CA . LYS A 1 436 ? 41.219 -15.086 -22.828 1 95.25 436 LYS A CA 1
ATOM 3420 C C . LYS A 1 436 ? 41.5 -15.195 -21.328 1 95.25 436 LYS A C 1
ATOM 3422 O O . LYS A 1 436 ? 41 -16.078 -20.656 1 95.25 436 LYS A O 1
ATOM 3427 N N . ASN A 1 437 ? 42.438 -14.281 -20.828 1 96 437 ASN A N 1
ATOM 3428 C CA . ASN A 1 437 ? 42.656 -14.219 -19.391 1 96 437 ASN A CA 1
ATOM 3429 C C . ASN A 1 437 ? 41.406 -13.766 -18.641 1 96 437 ASN A C 1
ATOM 3431 O O . ASN A 1 437 ? 40.75 -12.797 -19.047 1 96 437 ASN A O 1
ATOM 3435 N N . VAL A 1 438 ? 41.031 -14.516 -17.578 1 97.44 438 VAL A N 1
ATOM 3436 C CA . VAL A 1 438 ? 39.812 -14.227 -16.828 1 97.44 438 VAL A CA 1
ATOM 3437 C C . VAL A 1 438 ? 40.188 -13.766 -15.414 1 97.44 438 VAL A C 1
ATOM 3439 O O . VAL A 1 438 ? 41.031 -14.383 -14.758 1 97.44 438 VAL A O 1
ATOM 3442 N N . ILE A 1 439 ? 39.625 -12.711 -14.898 1 96.94 439 ILE A N 1
ATOM 3443 C CA . ILE A 1 439 ? 39.781 -12.25 -13.523 1 96.94 439 ILE A CA 1
ATOM 3444 C C . ILE A 1 439 ? 38.438 -12.164 -12.844 1 96.94 439 ILE A C 1
ATOM 3446 O O . ILE A 1 439 ? 37.438 -11.82 -13.477 1 96.94 439 ILE A O 1
ATOM 3450 N N . ALA A 1 440 ? 38.375 -12.508 -11.516 1 97 440 ALA A N 1
ATOM 3451 C CA . ALA A 1 440 ? 37.156 -12.297 -10.711 1 97 440 ALA A CA 1
ATOM 3452 C C . ALA A 1 440 ? 37.094 -10.859 -10.203 1 97 440 ALA A C 1
ATOM 3454 O O . ALA A 1 440 ? 38 -10.383 -9.523 1 97 440 ALA A O 1
ATOM 3455 N N . VAL A 1 441 ? 36.062 -10.211 -10.539 1 97.56 441 VAL A N 1
ATOM 3456 C CA . VAL A 1 441 ? 35.938 -8.828 -10.078 1 97.56 441 VAL A CA 1
ATOM 3457 C C . VAL A 1 441 ? 35.062 -8.773 -8.828 1 97.56 441 VAL A C 1
ATOM 3459 O O . VAL A 1 441 ? 35.094 -7.793 -8.078 1 97.56 441 VAL A O 1
ATOM 3462 N N . THR A 1 442 ? 34.188 -9.695 -8.578 1 96.62 442 THR A N 1
ATOM 3463 C CA . THR A 1 442 ? 33.5 -9.914 -7.305 1 96.62 442 THR A CA 1
ATOM 3464 C C . THR A 1 442 ? 33.688 -11.359 -6.84 1 96.62 442 THR A C 1
ATOM 3466 O O . THR A 1 442 ? 33.969 -12.25 -7.645 1 96.62 442 THR A O 1
ATOM 3469 N N . ASP A 1 443 ? 33.469 -11.609 -5.512 1 93.69 443 ASP A N 1
ATOM 3470 C CA . ASP A 1 443 ? 33.688 -12.945 -4.969 1 93.69 443 ASP A CA 1
ATOM 3471 C C . ASP A 1 443 ? 32.375 -13.742 -4.93 1 93.69 443 ASP A C 1
ATOM 3473 O O . ASP A 1 443 ? 32.375 -14.914 -4.539 1 93.69 443 ASP A O 1
ATOM 3477 N N . GLY A 1 444 ? 31.328 -13.133 -5.293 1 93.44 444 GLY A N 1
ATOM 3478 C CA . GLY A 1 444 ? 30.062 -13.836 -5.395 1 93.44 444 GLY A CA 1
ATOM 3479 C C . GLY A 1 444 ? 29.312 -13.93 -4.074 1 93.44 444 GLY A C 1
ATOM 3480 O O . GLY A 1 444 ? 28.188 -14.43 -4.016 1 93.44 444 GLY A O 1
ATOM 3481 N N . LYS A 1 445 ? 29.797 -13.414 -2.959 1 92.06 445 LYS A N 1
ATOM 3482 C CA . LYS A 1 445 ? 29.172 -13.539 -1.642 1 92.06 445 LYS A CA 1
ATOM 3483 C C . LYS A 1 445 ? 27.984 -12.602 -1.505 1 92.06 445 LYS A C 1
ATOM 3485 O O . LYS A 1 445 ? 27.031 -12.891 -0.769 1 92.06 445 LYS A O 1
ATOM 3490 N N . ASP A 1 446 ? 28.016 -11.5 -2.258 1 93.88 446 ASP A N 1
ATOM 3491 C CA . ASP A 1 446 ? 27 -10.469 -2.074 1 93.88 446 ASP A CA 1
ATOM 3492 C C . ASP A 1 446 ? 25.922 -10.555 -3.148 1 93.88 446 ASP A C 1
ATOM 3494 O O . ASP A 1 446 ? 25.234 -9.578 -3.43 1 93.88 446 ASP A O 1
ATOM 3498 N N . LEU A 1 447 ? 25.812 -11.703 -3.732 1 94.81 447 LEU A N 1
ATOM 3499 C CA . LEU A 1 447 ? 24.797 -11.906 -4.762 1 94.81 447 LEU A CA 1
ATOM 3500 C C . LEU A 1 447 ? 24.234 -13.32 -4.691 1 94.81 447 LEU A C 1
ATOM 3502 O O . LEU A 1 447 ? 24.969 -14.273 -4.414 1 94.81 447 LEU A O 1
ATOM 3506 N N . TYR A 1 448 ? 22.969 -13.391 -4.906 1 95.62 448 TYR A N 1
ATOM 3507 C CA . TYR A 1 448 ? 22.297 -14.688 -5.004 1 95.62 448 TYR A CA 1
ATOM 3508 C C . TYR A 1 448 ? 21.297 -14.695 -6.152 1 95.62 448 TYR A C 1
ATOM 3510 O O . TYR A 1 448 ? 20.422 -13.828 -6.23 1 95.62 448 TYR A O 1
ATOM 3518 N N . SER A 1 449 ? 21.453 -15.617 -7.016 1 96.06 449 SER A N 1
ATOM 3519 C CA . SER A 1 449 ? 20.5 -15.82 -8.109 1 96.06 449 SER A CA 1
ATOM 3520 C C . SER A 1 449 ? 19.5 -16.906 -7.766 1 96.06 449 SER A C 1
ATOM 3522 O O . SER A 1 449 ? 19.859 -18.078 -7.578 1 96.06 449 SER A O 1
ATOM 3524 N N . TYR A 1 450 ? 18.281 -16.531 -7.66 1 95.31 450 TYR A N 1
ATOM 3525 C CA . TYR A 1 450 ? 17.188 -17.469 -7.383 1 95.31 450 TYR A CA 1
ATOM 3526 C C . TYR A 1 450 ? 16.75 -18.203 -8.648 1 95.31 450 TYR A C 1
ATOM 3528 O O . TYR A 1 450 ? 16.641 -19.422 -8.656 1 95.31 450 TYR A O 1
ATOM 3536 N N . SER A 1 451 ? 16.547 -17.531 -9.703 1 95.69 451 SER A N 1
ATOM 3537 C CA . SER A 1 451 ? 16.234 -18.047 -11.023 1 95.69 451 SER A CA 1
ATOM 3538 C C . SER A 1 451 ? 17.25 -17.594 -12.055 1 95.69 451 SER A C 1
ATOM 3540 O O . SER A 1 451 ? 17.719 -16.453 -12.031 1 95.69 451 SER A O 1
ATOM 3542 N N . ASP A 1 452 ? 17.594 -18.422 -12.938 1 94.19 452 ASP A N 1
ATOM 3543 C CA . ASP A 1 452 ? 18.531 -18.016 -13.984 1 94.19 452 ASP A CA 1
ATOM 3544 C C . ASP A 1 452 ? 18 -16.828 -14.773 1 94.19 452 ASP A C 1
ATOM 3546 O O . ASP A 1 452 ? 16.859 -16.828 -15.219 1 94.19 452 ASP A O 1
ATOM 3550 N N . GLY A 1 453 ? 18.812 -15.859 -14.828 1 91.56 453 GLY A N 1
ATOM 3551 C CA . GLY A 1 453 ? 18.438 -14.672 -15.578 1 91.56 453 GLY A CA 1
ATOM 3552 C C . GLY A 1 453 ? 17.906 -13.555 -14.695 1 91.56 453 GLY A C 1
ATOM 3553 O O . GLY A 1 453 ? 17.609 -12.461 -15.18 1 91.56 453 GLY A O 1
ATOM 3554 N N . ASP A 1 454 ? 17.859 -13.766 -13.305 1 93.62 454 ASP A N 1
ATOM 3555 C CA . ASP A 1 454 ? 17.25 -12.781 -12.414 1 93.62 454 ASP A CA 1
ATOM 3556 C C . ASP A 1 454 ? 18.281 -11.758 -11.938 1 93.62 454 ASP A C 1
ATOM 3558 O O . ASP A 1 454 ? 17.922 -10.773 -11.281 1 93.62 454 ASP A O 1
ATOM 3562 N N . ILE A 1 455 ? 19.516 -11.992 -12.219 1 95.81 455 ILE A N 1
ATOM 3563 C CA . ILE A 1 455 ? 20.562 -11.031 -11.875 1 95.81 455 ILE A CA 1
ATOM 3564 C C . ILE A 1 455 ? 21.031 -10.312 -13.141 1 95.81 455 ILE A C 1
ATOM 3566 O O . ILE A 1 455 ? 20.641 -10.672 -14.25 1 95.81 455 ILE A O 1
ATOM 3570 N N . TRP A 1 456 ? 21.859 -9.266 -12.953 1 96.5 456 TRP A N 1
ATOM 3571 C CA . TRP A 1 456 ? 22.219 -8.398 -14.07 1 96.5 456 TRP A CA 1
ATOM 3572 C C . TRP A 1 456 ? 23.516 -7.637 -13.766 1 96.5 456 TRP A C 1
ATOM 3574 O O . TRP A 1 456 ? 24.016 -7.684 -12.641 1 96.5 456 TRP A O 1
ATOM 3584 N N . PHE A 1 457 ? 24.109 -7.113 -14.75 1 97.94 457 PHE A N 1
ATOM 3585 C CA . PHE A 1 457 ? 25.141 -6.094 -14.625 1 97.94 457 PHE A CA 1
ATOM 3586 C C . PHE A 1 457 ? 25.141 -5.172 -15.836 1 97.94 457 PHE A C 1
ATOM 3588 O O . PHE A 1 457 ? 24.578 -5.504 -16.875 1 97.94 457 PHE A O 1
ATOM 3595 N N . SER A 1 458 ? 25.734 -3.988 -15.734 1 97.5 458 SER A N 1
ATOM 3596 C CA . SER A 1 458 ? 25.812 -2.998 -16.797 1 97.5 458 SER A CA 1
ATOM 3597 C C . SER A 1 458 ? 27.203 -2.354 -16.859 1 97.5 458 SER A C 1
ATOM 3599 O O . SER A 1 458 ? 27.672 -1.814 -15.852 1 97.5 458 SER A O 1
ATOM 3601 N N . TRP A 1 459 ? 27.828 -2.404 -18.109 1 98 459 TRP A N 1
ATOM 3602 C CA . TRP A 1 459 ? 29.141 -1.797 -18.328 1 98 459 TRP A CA 1
ATOM 3603 C C . TRP A 1 459 ? 29.031 -0.277 -18.375 1 98 459 TRP A C 1
ATOM 3605 O O . TRP A 1 459 ? 28.109 0.265 -18.984 1 98 459 TRP A O 1
ATOM 3615 N N . SER A 1 460 ? 30.016 0.323 -17.734 1 98.06 460 SER A N 1
ATOM 3616 C CA . SER A 1 460 ? 30.125 1.763 -17.938 1 98.06 460 SER A CA 1
ATOM 3617 C C . SER A 1 460 ? 30.594 2.082 -19.359 1 98.06 460 SER A C 1
ATOM 3619 O O . SER A 1 460 ? 31.234 1.26 -20 1 98.06 460 SER A O 1
ATOM 3621 N N . PRO A 1 461 ? 30.297 3.299 -19.828 1 96.31 461 PRO A N 1
ATOM 3622 C CA . PRO A 1 461 ? 30.688 3.646 -21.188 1 96.31 461 PRO A CA 1
ATOM 3623 C C . PRO A 1 461 ? 32.188 3.619 -21.406 1 96.31 461 PRO A C 1
ATOM 3625 O O . PRO A 1 461 ? 32.656 3.395 -22.531 1 96.31 461 PRO A O 1
ATOM 3628 N N . ASP A 1 462 ? 33.062 3.785 -20.391 1 96.88 462 ASP A N 1
ATOM 3629 C CA . ASP A 1 462 ? 34.5 3.811 -20.531 1 96.88 462 ASP A CA 1
ATOM 3630 C C . ASP A 1 462 ? 35.094 2.424 -20.312 1 96.88 462 ASP A C 1
ATOM 3632 O O . ASP A 1 462 ? 36.312 2.273 -20.25 1 96.88 462 ASP A O 1
ATOM 3636 N N . SER A 1 463 ? 34.281 1.374 -20.078 1 97.81 463 SER A N 1
ATOM 3637 C CA . SER A 1 463 ? 34.656 -0.034 -19.969 1 97.81 463 SER A CA 1
ATOM 3638 C C . SER A 1 463 ? 35.469 -0.299 -18.703 1 97.81 463 SER A C 1
ATOM 3640 O O . SER A 1 463 ? 36.219 -1.281 -18.641 1 97.81 463 SER A O 1
ATOM 3642 N N . ARG A 1 464 ? 35.281 0.606 -17.672 1 97.62 464 ARG A N 1
ATOM 3643 C CA . ARG A 1 464 ? 36.125 0.473 -16.5 1 97.62 464 ARG A CA 1
ATOM 3644 C C . ARG A 1 464 ? 35.312 0.05 -15.281 1 97.62 464 ARG A C 1
ATOM 3646 O O . ARG A 1 464 ? 35.906 -0.368 -14.273 1 97.62 464 ARG A O 1
ATOM 3653 N N . TRP A 1 465 ? 34.062 0.188 -15.359 1 98.12 465 TRP A N 1
ATOM 3654 C CA . TRP A 1 465 ? 33.219 -0.068 -14.203 1 98.12 465 TRP A CA 1
ATOM 3655 C C . TRP A 1 465 ? 31.984 -0.876 -14.609 1 98.12 465 TRP A C 1
ATOM 3657 O O . TRP A 1 465 ? 31.594 -0.883 -15.781 1 98.12 465 TRP A O 1
ATOM 3667 N N . LEU A 1 466 ? 31.328 -1.529 -13.562 1 98.38 466 LEU A N 1
ATOM 3668 C CA . LEU A 1 466 ? 30.078 -2.258 -13.742 1 98.38 466 LEU A CA 1
ATOM 3669 C C . LEU A 1 466 ? 29.094 -1.93 -12.617 1 98.38 466 LEU A C 1
ATOM 3671 O O . LEU A 1 466 ? 29.5 -1.799 -11.461 1 98.38 466 LEU A O 1
ATOM 3675 N N . LEU A 1 467 ? 27.812 -1.696 -12.914 1 98.38 467 LEU A N 1
ATOM 3676 C CA . LEU A 1 467 ? 26.719 -1.703 -11.945 1 98.38 467 LEU A CA 1
ATOM 3677 C C . LEU A 1 467 ? 26.188 -3.117 -11.734 1 98.38 467 LEU A C 1
ATOM 3679 O O . LEU A 1 467 ? 25.938 -3.842 -12.695 1 98.38 467 LEU A O 1
ATOM 3683 N N . VAL A 1 468 ? 26.062 -3.557 -10.469 1 97.88 468 VAL A N 1
ATOM 3684 C CA . VAL A 1 468 ? 25.719 -4.938 -10.141 1 97.88 468 VAL A CA 1
ATOM 3685 C C . VAL A 1 468 ? 24.766 -4.969 -8.961 1 97.88 468 VAL A C 1
ATOM 3687 O O . VAL A 1 468 ? 24.859 -4.145 -8.047 1 97.88 468 VAL A O 1
ATOM 3690 N N . PRO A 1 469 ? 23.766 -5.922 -8.945 1 96.75 469 PRO A N 1
ATOM 3691 C CA . PRO A 1 469 ? 22.953 -6.078 -7.742 1 96.75 469 PRO A CA 1
ATOM 3692 C C . PRO A 1 469 ? 23.781 -6.402 -6.504 1 96.75 469 PRO A C 1
ATOM 3694 O O . PRO A 1 469 ? 24.828 -7.035 -6.609 1 96.75 469 PRO A O 1
ATOM 3697 N N . TYR A 1 470 ? 23.25 -5.973 -5.426 1 95.69 470 TYR A N 1
ATOM 3698 C CA . TYR A 1 470 ? 24 -6.109 -4.176 1 95.69 470 TYR A CA 1
ATOM 3699 C C . TYR A 1 470 ? 23.062 -6.52 -3.037 1 95.69 470 TYR A C 1
ATOM 3701 O O . TYR A 1 470 ? 22.141 -5.789 -2.691 1 95.69 470 TYR A O 1
ATOM 3709 N N . MET A 1 471 ? 23.281 -7.668 -2.477 1 91.88 471 MET A N 1
ATOM 3710 C CA . MET A 1 471 ? 22.484 -8.172 -1.361 1 91.88 471 MET A CA 1
ATOM 3711 C C . MET A 1 471 ? 23.109 -7.785 -0.026 1 91.88 471 MET A C 1
ATOM 3713 O O . MET A 1 471 ? 22.406 -7.539 0.949 1 91.88 471 MET A O 1
ATOM 3717 N N . GLY A 1 472 ? 24.359 -7.77 0.018 1 84.62 472 GLY A N 1
ATOM 3718 C CA . GLY A 1 472 ? 25.047 -7.484 1.269 1 84.62 472 GLY A CA 1
ATOM 3719 C C . GLY A 1 472 ? 24.594 -8.367 2.416 1 84.62 472 GLY A C 1
ATOM 3720 O O . GLY A 1 472 ? 23.75 -9.25 2.229 1 84.62 472 GLY A O 1
ATOM 3721 N N . ASN A 1 473 ? 25.125 -8.344 3.518 1 83.44 473 ASN A N 1
ATOM 3722 C CA . ASN A 1 473 ? 24.875 -8.945 4.824 1 83.44 473 ASN A CA 1
ATOM 3723 C C . ASN A 1 473 ? 23.531 -9.68 4.863 1 83.44 473 ASN A C 1
ATOM 3725 O O . ASN A 1 473 ? 22.688 -9.383 5.707 1 83.44 473 ASN A O 1
ATOM 3729 N N . ALA A 1 474 ? 23.188 -10.5 4.031 1 79.62 474 ALA A N 1
ATOM 3730 C CA . ALA A 1 474 ? 22.016 -11.359 4.004 1 79.62 474 ALA A CA 1
ATOM 3731 C C . ALA A 1 474 ? 20.734 -10.555 3.732 1 79.62 474 ALA A C 1
ATOM 3733 O O . ALA A 1 474 ? 19.75 -10.703 4.441 1 79.62 474 ALA A O 1
ATOM 3734 N N . GLY A 1 475 ? 20.844 -9.68 2.729 1 90.19 475 GLY A N 1
ATOM 3735 C CA . GLY A 1 475 ? 19.719 -8.82 2.396 1 90.19 475 GLY A CA 1
ATOM 3736 C C . GLY A 1 475 ? 19.016 -9.219 1.108 1 90.19 475 GLY A C 1
ATOM 3737 O O . GLY A 1 475 ? 18.688 -8.367 0.287 1 90.19 475 GLY A O 1
ATOM 3738 N N . TRP A 1 476 ? 18.781 -10.531 0.919 1 89.88 476 TRP A N 1
ATOM 3739 C CA . TRP A 1 476 ? 18.188 -11.055 -0.306 1 89.88 476 TRP A CA 1
ATOM 3740 C C . TRP A 1 476 ? 16.828 -10.398 -0.581 1 89.88 476 TRP A C 1
ATOM 3742 O O . TRP A 1 476 ? 16.469 -10.156 -1.737 1 89.88 476 TRP A O 1
ATOM 3752 N N . ASN A 1 477 ? 16.078 -10.031 0.445 1 89.75 477 ASN A N 1
ATOM 3753 C CA . ASN A 1 477 ? 14.734 -9.492 0.313 1 89.75 477 ASN A CA 1
ATOM 3754 C C . ASN A 1 477 ? 14.75 -8.008 -0.022 1 89.75 477 ASN A C 1
ATOM 3756 O O . ASN A 1 477 ? 13.719 -7.441 -0.4 1 89.75 477 ASN A O 1
ATOM 3760 N N . ASN A 1 478 ? 15.883 -7.285 0.063 1 91.44 478 ASN A N 1
ATOM 3761 C CA . ASN A 1 478 ? 16.047 -5.863 -0.237 1 91.44 478 ASN A CA 1
ATOM 3762 C C . ASN A 1 478 ? 17.328 -5.602 -1.028 1 91.44 478 ASN A C 1
ATOM 3764 O O . ASN A 1 478 ? 18.328 -5.184 -0.461 1 91.44 478 ASN A O 1
ATOM 3768 N N . SER A 1 479 ? 17.234 -5.711 -2.262 1 93.69 479 SER A N 1
ATOM 3769 C CA . SER A 1 479 ? 18.422 -5.625 -3.094 1 93.69 479 SER A CA 1
ATOM 3770 C C . SER A 1 479 ? 18.828 -4.176 -3.338 1 93.69 479 SER A C 1
ATOM 3772 O O . SER A 1 479 ? 17.969 -3.309 -3.518 1 93.69 479 SER A O 1
ATOM 3774 N N . ASP A 1 480 ? 20.125 -3.908 -3.303 1 97 480 ASP A N 1
ATOM 3775 C CA . ASP A 1 480 ? 20.734 -2.631 -3.66 1 97 480 ASP A CA 1
ATOM 3776 C C . ASP A 1 480 ? 21.484 -2.734 -4.984 1 97 480 ASP A C 1
ATOM 3778 O O . ASP A 1 480 ? 21.469 -3.781 -5.637 1 97 480 ASP A O 1
ATOM 3782 N N . VAL A 1 481 ? 22.094 -1.623 -5.398 1 97.94 481 VAL A N 1
ATOM 3783 C CA . VAL A 1 481 ? 22.969 -1.571 -6.562 1 97.94 481 VAL A CA 1
ATOM 3784 C C . VAL A 1 481 ? 24.391 -1.234 -6.125 1 97.94 481 VAL A C 1
ATOM 3786 O O . VAL A 1 481 ? 24.609 -0.342 -5.297 1 97.94 481 VAL A O 1
ATOM 3789 N N . SER A 1 482 ? 25.391 -1.904 -6.652 1 97.31 482 SER A N 1
ATOM 3790 C CA . SER A 1 482 ? 26.781 -1.629 -6.32 1 97.31 482 SER A CA 1
ATOM 3791 C C . SER A 1 482 ? 27.578 -1.209 -7.555 1 97.31 482 SER A C 1
ATOM 3793 O O . SER A 1 482 ? 27.172 -1.501 -8.688 1 97.31 482 SER A O 1
ATOM 3795 N N . LEU A 1 483 ? 28.594 -0.453 -7.32 1 98 483 LEU A N 1
ATOM 3796 C CA . LEU A 1 483 ? 29.609 -0.098 -8.305 1 98 483 LEU A CA 1
ATOM 3797 C C . LEU A 1 483 ? 30.844 -1 -8.164 1 98 483 LEU A C 1
ATOM 3799 O O . LEU A 1 483 ? 31.453 -1.056 -7.105 1 98 483 LEU A O 1
ATOM 3803 N N . VAL A 1 484 ? 31.203 -1.688 -9.289 1 98.12 484 VAL A N 1
ATOM 3804 C CA . VAL A 1 484 ? 32.281 -2.672 -9.273 1 98.12 484 VAL A CA 1
ATOM 3805 C C . VAL A 1 484 ? 33.375 -2.266 -10.266 1 98.12 484 VAL A C 1
ATOM 3807 O O . VAL A 1 484 ? 33.062 -1.919 -11.414 1 98.12 484 VAL A O 1
ATOM 3810 N N . ASP A 1 485 ? 34.594 -2.314 -9.805 1 97.56 485 ASP A N 1
ATOM 3811 C CA . ASP A 1 485 ? 35.75 -2.049 -10.625 1 97.56 485 ASP A CA 1
ATOM 3812 C C . ASP A 1 485 ? 36.062 -3.23 -11.547 1 97.56 485 ASP A C 1
ATOM 3814 O O . ASP A 1 485 ? 36.188 -4.367 -11.086 1 97.56 485 ASP A O 1
ATOM 3818 N N . ALA A 1 486 ? 36.25 -2.973 -12.867 1 97.88 486 ALA A N 1
ATOM 3819 C CA . ALA A 1 486 ? 36.406 -4.039 -13.859 1 97.88 486 ALA A CA 1
ATOM 3820 C C . ALA A 1 486 ? 37.75 -4.754 -13.688 1 97.88 486 ALA A C 1
ATOM 3822 O O . ALA A 1 486 ? 37.969 -5.828 -14.25 1 97.88 486 ALA A O 1
ATOM 3823 N N . THR A 1 487 ? 38.656 -4.172 -12.898 1 96.56 487 THR A N 1
ATOM 3824 C CA . THR A 1 487 ? 39.938 -4.812 -12.656 1 96.56 487 THR A CA 1
ATOM 3825 C C . THR A 1 487 ? 39.875 -5.684 -11.406 1 96.56 487 THR A C 1
ATOM 3827 O O . THR A 1 487 ? 40.781 -6.492 -11.164 1 96.56 487 THR A O 1
ATOM 3830 N N . GLY A 1 488 ? 38.844 -5.492 -10.617 1 95.62 488 GLY A N 1
ATOM 3831 C CA . GLY A 1 488 ? 38.688 -6.25 -9.383 1 95.62 488 GLY A CA 1
ATOM 3832 C C . GLY A 1 488 ? 39.594 -5.746 -8.266 1 95.62 488 GLY A C 1
ATOM 3833 O O . GLY A 1 488 ? 39.656 -6.359 -7.195 1 95.62 488 GLY A O 1
ATOM 3834 N N . LYS A 1 489 ? 40.219 -4.688 -8.445 1 95 489 LYS A N 1
ATOM 3835 C CA . LYS A 1 489 ? 41.188 -4.195 -7.469 1 95 489 LYS A CA 1
ATOM 3836 C C . LYS A 1 489 ? 40.5 -3.398 -6.363 1 95 489 LYS A C 1
ATOM 3838 O O . LYS A 1 489 ? 41.062 -3.258 -5.266 1 95 489 LYS A O 1
ATOM 3843 N N . LYS A 1 490 ? 39.375 -2.91 -6.664 1 94.69 490 LYS A N 1
ATOM 3844 C CA . LYS A 1 490 ? 38.625 -2.152 -5.668 1 94.69 490 LYS A CA 1
ATOM 3845 C C . LYS A 1 490 ? 37.438 -2.961 -5.141 1 94.69 490 LYS A C 1
ATOM 3847 O O . LYS A 1 490 ? 36.781 -3.699 -5.895 1 94.69 490 LYS A O 1
ATOM 3852 N N . LYS A 1 491 ? 37.156 -2.82 -3.875 1 93.88 491 LYS A N 1
ATOM 3853 C CA . LYS A 1 491 ? 35.969 -3.443 -3.305 1 93.88 491 LYS A CA 1
ATOM 3854 C C . LYS A 1 491 ? 34.688 -2.828 -3.885 1 93.88 491 LYS A C 1
ATOM 3856 O O . LYS A 1 491 ? 34.625 -1.617 -4.109 1 93.88 491 LYS A O 1
ATOM 3861 N N . PRO A 1 492 ? 33.688 -3.676 -4.066 1 95.69 492 PRO A N 1
ATOM 3862 C CA . PRO A 1 492 ? 32.406 -3.121 -4.535 1 95.69 492 PRO A CA 1
ATOM 3863 C C . PRO A 1 492 ? 31.875 -2.043 -3.604 1 95.69 492 PRO A C 1
ATOM 3865 O O . PRO A 1 492 ? 31.969 -2.164 -2.381 1 95.69 492 PRO A O 1
ATOM 3868 N N . PHE A 1 493 ? 31.344 -0.975 -4.145 1 96.19 493 PHE A N 1
ATOM 3869 C CA . PHE A 1 493 ? 30.75 0.12 -3.389 1 96.19 493 PHE A CA 1
ATOM 3870 C C . PHE A 1 493 ? 29.219 0.075 -3.479 1 96.19 493 PHE A C 1
ATOM 3872 O O . PHE A 1 493 ? 28.656 0.179 -4.566 1 96.19 493 PHE A O 1
ATOM 3879 N N . ASN A 1 494 ? 28.516 -0.201 -2.332 1 95.88 494 ASN A N 1
ATOM 3880 C CA . ASN A 1 494 ? 27.062 -0.166 -2.314 1 95.88 494 ASN A CA 1
ATOM 3881 C C . ASN A 1 494 ? 26.531 1.24 -2.578 1 95.88 494 ASN A C 1
ATOM 3883 O O . ASN A 1 494 ? 26.641 2.123 -1.725 1 95.88 494 ASN A O 1
ATOM 3887 N N . LEU A 1 495 ? 25.922 1.475 -3.666 1 97.5 495 LEU A N 1
ATOM 3888 C CA . LEU A 1 495 ? 25.516 2.803 -4.102 1 97.5 495 LEU A CA 1
ATOM 3889 C C . LEU A 1 495 ? 24.219 3.229 -3.41 1 97.5 495 LEU A C 1
ATOM 3891 O O . LEU A 1 495 ? 24.141 4.336 -2.871 1 97.5 495 LEU A O 1
ATOM 3895 N N . THR A 1 496 ? 23.219 2.41 -3.338 1 96.25 496 THR A N 1
ATOM 3896 C CA . THR A 1 496 ? 21.875 2.889 -3.025 1 96.25 496 THR A CA 1
ATOM 3897 C C . THR A 1 496 ? 21.594 2.773 -1.531 1 96.25 496 THR A C 1
ATOM 3899 O O . THR A 1 496 ? 20.984 3.666 -0.938 1 96.25 496 THR A O 1
ATOM 3902 N N . GLN A 1 497 ? 21.906 1.647 -0.83 1 94.25 497 GLN A N 1
ATOM 3903 C CA . GLN A 1 497 ? 21.688 1.473 0.604 1 94.25 497 GLN A CA 1
ATOM 3904 C C . GLN A 1 497 ? 20.281 1.899 1.012 1 94.25 497 GLN A C 1
ATOM 3906 O O . GLN A 1 497 ? 20.109 2.701 1.933 1 94.25 497 GLN A O 1
ATOM 3911 N N . SER A 1 498 ? 19.25 1.407 0.409 1 93.69 498 SER A N 1
ATOM 3912 C CA . SER A 1 498 ? 17.938 2.049 0.54 1 93.69 498 SER A CA 1
ATOM 3913 C C . SER A 1 498 ? 17.062 1.308 1.536 1 93.69 498 SER A C 1
ATOM 3915 O O . SER A 1 498 ? 16.078 1.86 2.031 1 93.69 498 SER A O 1
ATOM 3917 N N . GLY A 1 499 ? 17.375 0.002 1.827 1 94.56 499 GLY A N 1
ATOM 3918 C CA . GLY A 1 499 ? 16.453 -0.802 2.619 1 94.56 499 GLY A CA 1
ATOM 3919 C C . GLY A 1 499 ? 15.219 -1.227 1.852 1 94.56 499 GLY A C 1
ATOM 3920 O O . GLY A 1 499 ? 14.406 -2.006 2.355 1 94.56 499 GLY A O 1
ATOM 3921 N N . TYR A 1 500 ? 15.023 -0.721 0.701 1 95.94 500 TYR A N 1
ATOM 3922 C CA . TYR A 1 500 ? 13.992 -1.104 -0.258 1 95.94 500 TYR A CA 1
ATOM 3923 C C . TYR A 1 500 ? 14.586 -1.936 -1.391 1 95.94 500 TYR A C 1
ATOM 3925 O O . TYR A 1 500 ? 15.664 -2.508 -1.248 1 95.94 500 TYR A O 1
ATOM 3933 N N . ASN A 1 501 ? 13.859 -2.127 -2.416 1 96.25 501 ASN A N 1
ATOM 3934 C CA . ASN A 1 501 ? 14.375 -2.855 -3.57 1 96.25 501 ASN A CA 1
ATOM 3935 C C . ASN A 1 501 ? 14.82 -1.908 -4.68 1 96.25 501 ASN A C 1
ATOM 3937 O O . ASN A 1 501 ? 14 -1.167 -5.23 1 96.25 501 ASN A O 1
ATOM 3941 N N . ASP A 1 502 ? 16.062 -1.864 -4.926 1 97.44 502 ASP A N 1
ATOM 3942 C CA . ASP A 1 502 ? 16.672 -1.109 -6.023 1 97.44 502 ASP A CA 1
ATOM 3943 C C . ASP A 1 502 ? 17.25 -2.045 -7.082 1 97.44 502 ASP A C 1
ATOM 3945 O O . ASP A 1 502 ? 18.109 -2.875 -6.785 1 97.44 502 ASP A O 1
ATOM 3949 N N . GLU A 1 503 ? 16.781 -1.865 -8.344 1 95.69 503 GLU A N 1
ATOM 3950 C CA . GLU A 1 503 ? 17.141 -2.871 -9.344 1 95.69 503 GLU A CA 1
ATOM 3951 C C . GLU A 1 503 ? 17.266 -2.252 -10.734 1 95.69 503 GLU A C 1
ATOM 3953 O O . GLU A 1 503 ? 17.016 -1.055 -10.906 1 95.69 503 GLU A O 1
ATOM 3958 N N . SER A 1 504 ? 17.766 -3.053 -11.648 1 96.25 504 SER A N 1
ATOM 3959 C CA . SER A 1 504 ? 17.781 -2.797 -13.086 1 96.25 504 SER A CA 1
ATOM 3960 C C . SER A 1 504 ? 18.484 -1.486 -13.414 1 96.25 504 SER A C 1
ATOM 3962 O O . SER A 1 504 ? 17.953 -0.646 -14.133 1 96.25 504 SER A O 1
ATOM 3964 N N . ALA A 1 505 ? 19.656 -1.338 -12.805 1 98 505 ALA A N 1
ATOM 3965 C CA . ALA A 1 505 ? 20.375 -0.08 -12.969 1 98 505 ALA A CA 1
ATOM 3966 C C . ALA A 1 505 ? 21.062 -0.015 -14.328 1 98 505 ALA A C 1
ATOM 3968 O O . ALA A 1 505 ? 21.578 -1.023 -14.82 1 98 505 ALA A O 1
ATOM 3969 N N . LYS A 1 506 ? 21.109 1.158 -14.953 1 97.44 506 LYS A N 1
ATOM 3970 C CA . LYS A 1 506 ? 21.75 1.477 -16.219 1 97.44 506 LYS A CA 1
ATOM 3971 C C . LYS A 1 506 ? 22.547 2.775 -16.125 1 97.44 506 LYS A C 1
ATOM 3973 O O . LYS A 1 506 ? 22.203 3.666 -15.352 1 97.44 506 LYS A O 1
ATOM 3978 N N . TRP A 1 507 ? 23.594 2.787 -16.891 1 97.5 507 TRP A N 1
ATOM 3979 C CA . TRP A 1 507 ? 24.328 4.043 -16.969 1 97.5 507 TRP A CA 1
ATOM 3980 C C . TRP A 1 507 ? 23.562 5.086 -17.766 1 97.5 507 TRP A C 1
ATOM 3982 O O . TRP A 1 507 ? 22.891 4.758 -18.75 1 97.5 507 TRP A O 1
ATOM 3992 N N . ALA A 1 508 ? 23.609 6.27 -17.344 1 97.19 508 ALA A N 1
ATOM 3993 C CA . ALA A 1 508 ? 22.906 7.387 -17.969 1 97.19 508 ALA A CA 1
ATOM 3994 C C . ALA A 1 508 ? 23.812 8.609 -18.078 1 97.19 508 ALA A C 1
ATOM 3996 O O . ALA A 1 508 ? 24.812 8.727 -17.359 1 97.19 508 ALA A O 1
ATOM 3997 N N . LEU A 1 509 ? 23.547 9.477 -19.062 1 96.19 509 LEU A N 1
ATOM 3998 C CA . LEU A 1 509 ? 24.219 10.758 -19.25 1 96.19 509 LEU A CA 1
ATOM 3999 C C . LEU A 1 509 ? 25.719 10.562 -19.406 1 96.19 509 LEU A C 1
ATOM 4001 O O . LEU A 1 509 ? 26.516 11.219 -18.734 1 96.19 509 LEU A O 1
ATOM 4005 N N . GLY A 1 510 ? 26.078 9.617 -20.219 1 94.5 510 GLY A N 1
ATOM 4006 C CA . GLY A 1 510 ? 27.469 9.359 -20.531 1 94.5 510 GLY A CA 1
ATOM 4007 C C . GLY A 1 510 ? 28.25 8.781 -19.375 1 94.5 510 GLY A C 1
ATOM 4008 O O . GLY A 1 510 ? 29.469 8.961 -19.281 1 94.5 510 GLY A O 1
ATOM 4009 N N . GLY A 1 511 ? 27.578 8.211 -18.422 1 96.5 511 GLY A N 1
ATOM 4010 C CA . GLY A 1 511 ? 28.234 7.586 -17.281 1 96.5 511 GLY A CA 1
ATOM 4011 C C . GLY A 1 511 ? 28.25 8.477 -16.047 1 96.5 511 GLY A C 1
ATOM 4012 O O . GLY A 1 511 ? 28.719 8.055 -14.984 1 96.5 511 GLY A O 1
ATOM 4013 N N . LYS A 1 512 ? 27.75 9.625 -16.141 1 96.44 512 LYS A N 1
ATOM 4014 C CA . LYS A 1 512 ? 27.781 10.578 -15.031 1 96.44 512 LYS A CA 1
ATOM 4015 C C . LYS A 1 512 ? 26.641 10.312 -14.055 1 96.44 512 LYS A C 1
ATOM 4017 O O . LYS A 1 512 ? 26.609 10.867 -12.953 1 96.44 512 LYS A O 1
ATOM 4022 N N . ALA A 1 513 ? 25.672 9.508 -14.414 1 97.62 513 ALA A N 1
ATOM 4023 C CA . ALA A 1 513 ? 24.531 9.133 -13.57 1 97.62 513 ALA A CA 1
ATOM 4024 C C . ALA A 1 513 ? 24.141 7.672 -13.797 1 97.62 513 ALA A C 1
ATOM 4026 O O . ALA A 1 513 ? 24.609 7.035 -14.742 1 97.62 513 ALA A O 1
ATOM 4027 N N . MET A 1 514 ? 23.344 7.188 -12.875 1 97.88 514 MET A N 1
ATOM 4028 C CA . MET A 1 514 ? 22.75 5.855 -12.961 1 97.88 514 MET A CA 1
ATOM 4029 C C . MET A 1 514 ? 21.219 5.938 -12.914 1 97.88 514 MET A C 1
ATOM 4031 O O . MET A 1 514 ? 20.656 6.609 -12.047 1 97.88 514 MET A O 1
ATOM 4035 N N . LEU A 1 515 ? 20.594 5.395 -13.906 1 98.31 515 LEU A N 1
ATOM 4036 C CA . LEU A 1 515 ? 19.156 5.168 -13.875 1 98.31 515 LEU A CA 1
ATOM 4037 C C . LEU A 1 515 ? 18.828 3.857 -13.172 1 98.31 515 LEU A C 1
ATOM 4039 O O . LEU A 1 515 ? 19.453 2.828 -13.43 1 98.31 515 LEU A O 1
ATOM 4043 N N . PHE A 1 516 ? 17.891 3.812 -12.203 1 98.31 516 PHE A N 1
ATOM 4044 C CA . PHE A 1 516 ? 17.531 2.574 -11.516 1 98.31 516 PHE A CA 1
ATOM 4045 C C . PHE A 1 516 ? 16.078 2.6 -11.062 1 98.31 516 PHE A C 1
ATOM 4047 O O . PHE A 1 516 ? 15.438 3.65 -11.094 1 98.31 516 PHE A O 1
ATOM 4054 N N . PHE A 1 517 ? 15.523 1.483 -10.75 1 98.06 517 PHE A N 1
ATOM 4055 C CA . PHE A 1 517 ? 14.156 1.321 -10.273 1 98.06 517 PHE A CA 1
ATOM 4056 C C . PHE A 1 517 ? 14.133 1.11 -8.766 1 98.06 517 PHE A C 1
ATOM 4058 O O . PHE A 1 517 ? 14.984 0.412 -8.211 1 98.06 517 PHE A O 1
ATOM 4065 N N . SER A 1 518 ? 13.156 1.759 -8.094 1 98.12 518 SER A N 1
ATOM 4066 C CA . SER A 1 518 ? 13.039 1.631 -6.648 1 98.12 518 SER A CA 1
ATOM 4067 C C . SER A 1 518 ? 11.578 1.681 -6.203 1 98.12 518 SER A C 1
ATOM 4069 O O . SER A 1 518 ? 10.789 2.449 -6.75 1 98.12 518 SER A O 1
ATOM 4071 N N . ASP A 1 519 ? 11.234 0.851 -5.172 1 96.69 519 ASP A N 1
ATOM 4072 C CA . ASP A 1 519 ? 9.875 0.881 -4.648 1 96.69 519 ASP A CA 1
ATOM 4073 C C . ASP A 1 519 ? 9.797 1.73 -3.381 1 96.69 519 ASP A C 1
ATOM 4075 O O . ASP A 1 519 ? 8.828 1.636 -2.625 1 96.69 519 ASP A O 1
ATOM 4079 N N . ARG A 1 520 ? 10.742 2.604 -3.143 1 96.62 520 ARG A N 1
ATOM 4080 C CA . ARG A 1 520 ? 10.852 3.379 -1.911 1 96.62 520 ARG A CA 1
ATOM 4081 C C . ARG A 1 520 ? 9.672 4.34 -1.77 1 96.62 520 ARG A C 1
ATOM 4083 O O . ARG A 1 520 ? 9.25 4.652 -0.655 1 96.62 520 ARG A O 1
ATOM 4090 N N . ALA A 1 521 ? 9.125 4.789 -2.898 1 94.94 521 ALA A N 1
ATOM 4091 C CA . ALA A 1 521 ? 8.031 5.762 -2.855 1 94.94 521 ALA A CA 1
ATOM 4092 C C . ALA A 1 521 ? 6.691 5.086 -3.131 1 94.94 521 ALA A C 1
ATOM 4094 O O . ALA A 1 521 ? 5.637 5.688 -2.922 1 94.94 521 ALA A O 1
ATOM 4095 N N . GLY A 1 522 ? 6.699 3.877 -3.539 1 94.56 522 GLY A N 1
ATOM 4096 C CA . GLY A 1 522 ? 5.492 3.244 -4.047 1 94.56 522 GLY A CA 1
ATOM 4097 C C . GLY A 1 522 ? 4.551 2.785 -2.949 1 94.56 522 GLY A C 1
ATOM 4098 O O . GLY A 1 522 ? 4.996 2.402 -1.865 1 94.56 522 GLY A O 1
ATOM 4099 N N . TYR A 1 523 ? 3.217 2.787 -3.25 1 93.75 523 TYR A N 1
ATOM 4100 C CA . TYR A 1 523 ? 2.234 2.125 -2.398 1 93.75 523 TYR A CA 1
ATOM 4101 C C . TYR A 1 523 ? 2.395 0.611 -2.457 1 93.75 523 TYR A C 1
ATOM 4103 O O . TYR A 1 523 ? 2.994 0.08 -3.395 1 93.75 523 TYR A O 1
ATOM 4111 N N . ARG A 1 524 ? 1.841 -0.055 -1.435 1 94.62 524 ARG A N 1
ATOM 4112 C CA . ARG A 1 524 ? 2.154 -1.472 -1.276 1 94.62 524 ARG A CA 1
ATOM 4113 C C . ARG A 1 524 ? 0.881 -2.307 -1.177 1 94.62 524 ARG A C 1
ATOM 4115 O O . ARG A 1 524 ? -0.174 -1.795 -0.794 1 94.62 524 ARG A O 1
ATOM 4122 N N . SER A 1 525 ? 1.041 -3.582 -1.554 1 93.81 525 SER A N 1
ATOM 4123 C CA . SER A 1 525 ? -0.046 -4.539 -1.38 1 93.81 525 SER A CA 1
ATOM 4124 C C . SER A 1 525 ? -0.413 -4.699 0.092 1 93.81 525 SER A C 1
ATOM 4126 O O . SER A 1 525 ? 0.412 -4.449 0.974 1 93.81 525 SER A O 1
ATOM 4128 N N . HIS A 1 526 ? -1.7 -4.969 0.351 1 90.94 526 HIS A N 1
ATOM 4129 C CA . HIS A 1 526 ? -2.098 -5.141 1.743 1 90.94 526 HIS A CA 1
ATOM 4130 C C . HIS A 1 526 ? -1.462 -6.387 2.348 1 90.94 526 HIS A C 1
ATOM 4132 O O . HIS A 1 526 ? -0.969 -6.352 3.477 1 90.94 526 HIS A O 1
ATOM 4138 N N . GLY A 1 527 ? -1.593 -7.539 1.575 1 86.62 527 GLY A N 1
ATOM 4139 C CA . GLY A 1 527 ? -0.946 -8.766 2.01 1 86.62 527 GLY A CA 1
ATOM 4140 C C . GLY A 1 527 ? 0.321 -9.078 1.236 1 86.62 527 GLY A C 1
ATOM 4141 O O . GLY A 1 527 ? 0.293 -9.195 0.009 1 86.62 527 GLY A O 1
ATOM 4142 N N . SER A 1 528 ? 1.553 -9.281 1.92 1 76.81 528 SER A N 1
ATOM 4143 C CA . SER A 1 528 ? 2.865 -9.773 1.511 1 76.81 528 SER A CA 1
ATOM 4144 C C . SER A 1 528 ? 3.445 -8.922 0.385 1 76.81 528 SER A C 1
ATOM 4146 O O . SER A 1 528 ? 3.053 -7.77 0.206 1 76.81 528 SER A O 1
ATOM 4148 N N . TRP A 1 529 ? 4.254 -9.531 -0.626 1 75.12 529 TRP A N 1
ATOM 4149 C CA . TRP A 1 529 ? 5.227 -8.859 -1.482 1 75.12 529 TRP A CA 1
ATOM 4150 C C . TRP A 1 529 ? 4.539 -8.195 -2.672 1 75.12 529 TRP A C 1
ATOM 4152 O O . TRP A 1 529 ? 3.514 -8.68 -3.152 1 75.12 529 TRP A O 1
ATOM 4162 N N . GLY A 1 530 ? 4.805 -7.02 -2.875 1 86.94 530 GLY A N 1
ATOM 4163 C CA . GLY A 1 530 ? 4.363 -6.238 -4.02 1 86.94 530 GLY A CA 1
ATOM 4164 C C . GLY A 1 530 ? 4.258 -4.754 -3.723 1 86.94 530 GLY A C 1
ATOM 4165 O O . GLY A 1 530 ? 3.732 -4.359 -2.68 1 86.94 530 GLY A O 1
ATOM 4166 N N . ALA A 1 531 ? 4.793 -4.051 -4.531 1 93.62 531 ALA A N 1
ATOM 4167 C CA . ALA A 1 531 ? 4.75 -2.596 -4.41 1 93.62 531 ALA A CA 1
ATOM 4168 C C . ALA A 1 531 ? 4.852 -1.926 -5.777 1 93.62 531 ALA A C 1
ATOM 4170 O O . ALA A 1 531 ? 5.336 -2.529 -6.738 1 93.62 531 ALA A O 1
ATOM 4171 N N . GLU A 1 532 ? 4.32 -0.801 -5.863 1 94.5 532 GLU A N 1
ATOM 4172 C CA . GLU A 1 532 ? 4.602 0.057 -7.012 1 94.5 532 GLU A CA 1
ATOM 4173 C C . GLU A 1 532 ? 6.012 0.635 -6.938 1 94.5 532 GLU A C 1
ATOM 4175 O O . GLU A 1 532 ? 6.621 0.666 -5.863 1 94.5 532 GLU A O 1
ATOM 4180 N N . ALA A 1 533 ? 6.523 0.987 -8.078 1 97 533 ALA A N 1
ATOM 4181 C CA . ALA A 1 533 ? 7.898 1.483 -8.125 1 97 533 ALA A CA 1
ATOM 4182 C C . ALA A 1 533 ? 8 2.73 -9 1 97 533 ALA A C 1
ATOM 4184 O O . ALA A 1 533 ? 7.035 3.119 -9.656 1 97 533 ALA A O 1
ATOM 4185 N N . ASP A 1 534 ? 9.188 3.391 -8.945 1 97.62 534 ASP A N 1
ATOM 4186 C CA . ASP A 1 534 ? 9.523 4.574 -9.734 1 97.62 534 ASP A CA 1
ATOM 4187 C C . ASP A 1 534 ? 10.906 4.438 -10.367 1 97.62 534 ASP A C 1
ATOM 4189 O O . ASP A 1 534 ? 11.703 3.602 -9.953 1 97.62 534 ASP A O 1
ATOM 4193 N N . VAL A 1 535 ? 11.109 5.207 -11.422 1 98.31 535 VAL A N 1
ATOM 4194 C CA . VAL A 1 535 ? 12.43 5.348 -12.039 1 98.31 535 VAL A CA 1
ATOM 4195 C C . VAL A 1 535 ? 13.18 6.504 -11.383 1 98.31 535 VAL A C 1
ATOM 4197 O O . VAL A 1 535 ? 12.633 7.598 -11.227 1 98.31 535 VAL A O 1
ATOM 4200 N N . TYR A 1 536 ? 14.438 6.305 -11 1 98.25 536 TYR A N 1
ATOM 4201 C CA . TYR A 1 536 ? 15.273 7.309 -10.352 1 98.25 536 TYR A CA 1
ATOM 4202 C C . TYR A 1 536 ? 16.578 7.512 -11.117 1 98.25 536 TYR A C 1
ATOM 4204 O O . TYR A 1 536 ? 17 6.641 -11.875 1 98.25 536 TYR A O 1
ATOM 4212 N N . LEU A 1 537 ? 17.188 8.664 -10.914 1 97.94 537 LEU A N 1
ATOM 4213 C CA . LEU A 1 537 ? 18.578 8.938 -11.297 1 97.94 537 LEU A CA 1
ATOM 4214 C C . LEU A 1 537 ? 19.438 9.203 -10.062 1 97.94 537 LEU A C 1
ATOM 4216 O O . LEU A 1 537 ? 19.031 9.953 -9.172 1 97.94 537 LEU A O 1
ATOM 4220 N N . MET A 1 538 ? 20.5 8.578 -9.977 1 97.94 538 MET A N 1
ATOM 4221 C CA . MET A 1 538 ? 21.562 8.93 -9.039 1 97.94 538 MET A CA 1
ATOM 4222 C C . MET A 1 538 ? 22.766 9.523 -9.766 1 97.94 538 MET A C 1
ATOM 4224 O O . MET A 1 538 ? 23.266 8.922 -10.719 1 97.94 538 MET A O 1
ATOM 4228 N N . PHE A 1 539 ? 23.312 10.648 -9.344 1 97.06 539 PHE A N 1
ATOM 4229 C CA . PHE A 1 539 ? 24.375 11.336 -10.055 1 97.06 539 PHE A CA 1
ATOM 4230 C C . PHE A 1 539 ? 25.719 11.094 -9.367 1 97.06 539 PHE A C 1
ATOM 4232 O O . PHE A 1 539 ? 25.812 11.125 -8.141 1 97.06 539 PHE A O 1
ATOM 4239 N N . PHE A 1 540 ? 26.766 10.867 -10.195 1 96 540 PHE A N 1
ATOM 4240 C CA . PHE A 1 540 ? 28.125 10.664 -9.727 1 96 540 PHE A CA 1
ATOM 4241 C C . PHE A 1 540 ? 28.969 11.906 -9.984 1 96 540 PHE A C 1
ATOM 4243 O O . PHE A 1 540 ? 30.156 11.93 -9.664 1 96 540 PHE A O 1
ATOM 4250 N N . ASP A 1 541 ? 28.359 12.773 -10.633 1 93.12 541 ASP A N 1
ATOM 4251 C CA . ASP A 1 541 ? 29.016 14.016 -11.031 1 93.12 541 ASP A CA 1
ATOM 4252 C C . ASP A 1 541 ? 28.156 15.227 -10.648 1 93.12 541 ASP A C 1
ATOM 4254 O O . ASP A 1 541 ? 26.984 15.312 -11.016 1 93.12 541 ASP A O 1
ATOM 4258 N N . LEU A 1 542 ? 28.781 16.141 -9.938 1 91.31 542 LEU A N 1
ATOM 4259 C CA . LEU A 1 542 ? 28.062 17.281 -9.398 1 91.31 542 LEU A CA 1
ATOM 4260 C C . LEU A 1 542 ? 27.594 18.219 -10.516 1 91.31 542 LEU A C 1
ATOM 4262 O O . LEU A 1 542 ? 26.5 18.781 -10.445 1 91.31 542 LEU A O 1
ATOM 4266 N N . ASP A 1 543 ? 28.406 18.453 -11.539 1 90.62 543 ASP A N 1
ATOM 4267 C CA . ASP A 1 543 ? 28.062 19.328 -12.648 1 90.62 543 ASP A CA 1
ATOM 4268 C C . ASP A 1 543 ? 26.859 18.781 -13.43 1 90.62 543 ASP A C 1
ATOM 4270 O O . ASP A 1 543 ? 25.984 19.547 -13.836 1 90.62 543 ASP A O 1
ATOM 4274 N N . ALA A 1 544 ? 26.984 17.484 -13.617 1 93.12 544 ALA A N 1
ATOM 4275 C CA . ALA A 1 544 ? 25.859 16.844 -14.312 1 93.12 544 ALA A CA 1
ATOM 4276 C C . ALA A 1 544 ? 24.562 17 -13.516 1 93.12 544 ALA A C 1
ATOM 4278 O O . ALA A 1 544 ? 23.5 17.234 -14.086 1 93.12 544 ALA A O 1
ATOM 4279 N N . TYR A 1 545 ? 24.656 16.844 -12.195 1 94.06 545 TYR A N 1
ATOM 4280 C CA . TYR A 1 545 ? 23.5 17.016 -11.32 1 94.06 545 TYR A CA 1
ATOM 4281 C C . TYR A 1 545 ? 22.953 18.438 -11.406 1 94.06 545 TYR A C 1
ATOM 4283 O O . TYR A 1 545 ? 21.734 18.625 -11.555 1 94.06 545 TYR A O 1
ATOM 4291 N N . GLU A 1 546 ? 23.797 19.406 -11.297 1 90.31 546 GLU A N 1
ATOM 4292 C CA . GLU A 1 546 ? 23.375 20.797 -11.383 1 90.31 546 GLU A CA 1
ATOM 4293 C C . GLU A 1 546 ? 22.672 21.094 -12.711 1 90.31 546 GLU A C 1
ATOM 4295 O O . GLU A 1 546 ? 21.625 21.734 -12.734 1 90.31 546 GLU A O 1
ATOM 4300 N N . ARG A 1 547 ? 23.297 20.625 -13.773 1 90.88 547 ARG A N 1
ATOM 4301 C CA . ARG A 1 547 ? 22.75 20.844 -15.102 1 90.88 547 ARG A CA 1
ATOM 4302 C C . ARG A 1 547 ? 21.359 20.25 -15.227 1 90.88 547 ARG A C 1
ATOM 4304 O O . ARG A 1 547 ? 20.453 20.859 -15.805 1 90.88 547 ARG A O 1
ATOM 4311 N N . PHE A 1 548 ? 21.281 19.062 -14.719 1 92.62 548 PHE A N 1
ATOM 4312 C CA . PHE A 1 548 ? 20.016 18.359 -14.805 1 92.62 548 PHE A CA 1
ATOM 4313 C C . PHE A 1 548 ? 18.922 19.094 -14.047 1 92.62 548 PHE A C 1
ATOM 4315 O O . PHE A 1 548 ? 17.75 19.094 -14.453 1 92.62 548 PHE A O 1
ATOM 4322 N N . CYS A 1 549 ? 19.219 19.75 -12.953 1 89.62 549 CYS A N 1
ATOM 4323 C CA . CYS A 1 549 ? 18.25 20.391 -12.078 1 89.62 549 CYS A CA 1
ATOM 4324 C C . CYS A 1 549 ? 17.906 21.797 -12.57 1 89.62 549 CYS A C 1
ATOM 4326 O O . CYS A 1 549 ? 17.047 22.469 -12.008 1 89.62 549 CYS A O 1
ATOM 4328 N N . MET A 1 550 ? 18.562 22.266 -13.656 1 88.81 550 MET A N 1
ATOM 4329 C CA . MET A 1 550 ? 18.297 23.594 -14.203 1 88.81 550 MET A CA 1
ATOM 4330 C C . MET A 1 550 ? 16.922 23.656 -14.836 1 88.81 550 MET A C 1
ATOM 4332 O O . MET A 1 550 ? 16.453 22.672 -15.422 1 88.81 550 MET A O 1
ATOM 4336 N N . THR A 1 551 ? 16.297 24.766 -14.688 1 85.62 551 THR A N 1
ATOM 4337 C CA . THR A 1 551 ? 15.055 25.016 -15.414 1 85.62 551 THR A CA 1
ATOM 4338 C C . THR A 1 551 ? 15.32 25.156 -16.906 1 85.62 551 THR A C 1
ATOM 4340 O O . THR A 1 551 ? 16.469 25.266 -17.344 1 85.62 551 THR A O 1
ATOM 4343 N N . LYS A 1 552 ? 14.273 25.156 -17.656 1 83.88 552 LYS A N 1
ATOM 4344 C CA . LYS A 1 552 ? 14.391 25.312 -19.109 1 83.88 552 LYS A CA 1
ATOM 4345 C C . LYS A 1 552 ? 15.141 26.594 -19.453 1 83.88 552 LYS A C 1
ATOM 4347 O O . LYS A 1 552 ? 16.047 26.594 -20.281 1 83.88 552 LYS A O 1
ATOM 4352 N N . GLU A 1 553 ? 14.812 27.656 -18.797 1 85.94 553 GLU A N 1
ATOM 4353 C CA . GLU A 1 553 ? 15.438 28.953 -19.031 1 85.94 553 GLU A CA 1
ATOM 4354 C C . GLU A 1 553 ? 16.922 28.922 -18.672 1 85.94 553 GLU A C 1
ATOM 4356 O O . GLU A 1 553 ? 17.766 29.406 -19.422 1 85.94 553 GLU A O 1
ATOM 4361 N N . GLU A 1 554 ? 17.219 28.312 -17.547 1 86.19 554 GLU A N 1
ATOM 4362 C CA . GLU A 1 554 ? 18.609 28.234 -17.078 1 86.19 554 GLU A CA 1
ATOM 4363 C C . GLU A 1 554 ? 19.469 27.406 -18.047 1 86.19 554 GLU A C 1
ATOM 4365 O O . GLU A 1 554 ? 20.625 27.719 -18.281 1 86.19 554 GLU A O 1
ATOM 4370 N N . ARG A 1 555 ? 18.984 26.375 -18.516 1 86.75 555 ARG A N 1
ATOM 4371 C CA . ARG A 1 555 ? 19.688 25.484 -19.438 1 86.75 555 ARG A CA 1
ATOM 4372 C C . ARG A 1 555 ? 20 26.203 -20.75 1 86.75 555 ARG A C 1
ATOM 4374 O O . ARG A 1 555 ? 21.078 26.031 -21.312 1 86.75 555 ARG A O 1
ATOM 4381 N N . GLU A 1 556 ? 19.016 26.859 -21.234 1 85.56 556 GLU A N 1
ATOM 4382 C CA . GLU A 1 556 ? 19.219 27.609 -22.469 1 85.56 556 GLU A CA 1
ATOM 4383 C C . GLU A 1 556 ? 20.328 28.656 -22.312 1 85.56 556 GLU A C 1
ATOM 4385 O O . GLU A 1 556 ? 21.156 28.828 -23.203 1 85.56 556 GLU A O 1
ATOM 4390 N N . LEU A 1 557 ? 20.281 29.297 -21.219 1 86.44 557 LEU A N 1
ATOM 4391 C CA . LEU A 1 557 ? 21.328 30.297 -20.938 1 86.44 557 LEU A CA 1
ATOM 4392 C C . LEU A 1 557 ? 22.688 29.625 -20.844 1 86.44 557 LEU A C 1
ATOM 4394 O O . LEU A 1 557 ? 23.688 30.156 -21.359 1 86.44 557 LEU A O 1
ATOM 4398 N N . ALA A 1 558 ? 22.719 28.531 -20.125 1 85.69 558 ALA A N 1
ATOM 4399 C CA . ALA A 1 558 ? 23.969 27.797 -19.969 1 85.69 558 ALA A CA 1
ATOM 4400 C C . ALA A 1 558 ? 24.5 27.328 -21.328 1 85.69 558 ALA A C 1
ATOM 4402 O O . ALA A 1 558 ? 25.703 27.375 -21.562 1 85.69 558 ALA A O 1
ATOM 4403 N N . ASP A 1 559 ? 23.656 26.844 -22.094 1 86.81 559 ASP A N 1
ATOM 4404 C CA . ASP A 1 559 ? 24.047 26.391 -23.438 1 86.81 559 ASP A CA 1
ATOM 4405 C C . ASP A 1 559 ? 24.609 27.531 -24.266 1 86.81 559 ASP A C 1
ATOM 4407 O O . ASP A 1 559 ? 25.594 27.344 -24.984 1 86.81 559 ASP A O 1
ATOM 4411 N N . GLN A 1 560 ? 24 28.641 -24.219 1 83.56 560 GLN A N 1
ATOM 4412 C CA . GLN A 1 560 ? 24.484 29.812 -24.938 1 83.56 560 GLN A CA 1
ATOM 4413 C C . GLN A 1 560 ? 25.875 30.234 -24.438 1 83.56 560 GLN A C 1
ATOM 4415 O O . GLN A 1 560 ? 26.734 30.578 -25.234 1 83.56 560 GLN A O 1
ATOM 4420 N N . LEU A 1 561 ? 26 30.156 -23.156 1 82.94 561 LEU A N 1
ATOM 4421 C CA . LEU A 1 561 ? 27.297 30.531 -22.578 1 82.94 561 LEU A CA 1
ATOM 4422 C C . LEU A 1 561 ? 28.375 29.547 -23.031 1 82.94 561 LEU A C 1
ATOM 4424 O O . LEU A 1 561 ? 29.516 29.953 -23.266 1 82.94 561 LEU A O 1
ATOM 4428 N N . GLU A 1 562 ? 28.047 28.312 -23 1 81.5 562 GLU A N 1
ATOM 4429 C CA . GLU A 1 562 ? 28.984 27.297 -23.438 1 81.5 562 GLU A CA 1
ATOM 4430 C C . GLU A 1 562 ? 29.344 27.484 -24.906 1 81.5 562 GLU A C 1
ATOM 4432 O O . GLU A 1 562 ? 30.5 27.281 -25.297 1 81.5 562 GLU A O 1
ATOM 4437 N N . LYS A 1 563 ? 28.391 27.828 -25.781 1 74.81 563 LYS A N 1
ATOM 4438 C CA . LYS A 1 563 ? 28.641 28.078 -27.188 1 74.81 563 LYS A CA 1
ATOM 4439 C C . LYS A 1 563 ? 29.531 29.312 -27.375 1 74.81 563 LYS A C 1
ATOM 4441 O O . LYS A 1 563 ? 30.438 29.297 -28.203 1 74.81 563 LYS A O 1
ATOM 4446 N N . ASP A 1 564 ? 29.281 30.281 -26.547 1 75.94 564 ASP A N 1
ATOM 4447 C CA . ASP A 1 564 ? 30.062 31.516 -26.609 1 75.94 564 ASP A CA 1
ATOM 4448 C C . ASP A 1 564 ? 31.5 31.281 -26.156 1 75.94 564 ASP A C 1
ATOM 4450 O O . ASP A 1 564 ? 32.438 31.812 -26.766 1 75.94 564 ASP A O 1
ATOM 4454 N N . LYS A 1 565 ? 31.609 30.5 -25.234 1 75.12 565 LYS A N 1
ATOM 4455 C CA . LYS A 1 565 ? 32.969 30.156 -24.797 1 75.12 565 LYS A CA 1
ATOM 4456 C C . LYS A 1 565 ? 33.719 29.375 -25.875 1 75.12 565 LYS A C 1
ATOM 4458 O O . LYS A 1 565 ? 34.906 29.625 -26.109 1 75.12 565 LYS A O 1
ATOM 4463 N N . LYS A 1 566 ? 32.938 28.359 -26.422 1 66 566 LYS A N 1
ATOM 4464 C CA . LYS A 1 566 ? 33.562 27.562 -27.469 1 66 566 LYS A CA 1
ATOM 4465 C C . LYS A 1 566 ? 33.969 28.438 -28.672 1 66 566 LYS A C 1
ATOM 4467 O O . LYS A 1 566 ? 35 28.219 -29.297 1 66 566 LYS A O 1
ATOM 4472 N N . LYS A 1 567 ? 33.25 29.594 -28.969 1 69.38 567 LYS A N 1
ATOM 4473 C CA . LYS A 1 567 ? 33.562 30.547 -30.047 1 69.38 567 LYS A CA 1
ATOM 4474 C C . LYS A 1 567 ? 34.75 31.438 -29.688 1 69.38 567 LYS A C 1
ATOM 4476 O O . LYS A 1 567 ? 35.594 31.688 -30.531 1 69.38 567 LYS A O 1
ATOM 4481 N N . THR A 1 568 ? 34.688 31.719 -28.453 1 74.56 568 THR A N 1
ATOM 4482 C CA . THR A 1 568 ? 35.781 32.562 -28 1 74.56 568 THR A CA 1
ATOM 4483 C C . THR A 1 568 ? 37.094 31.797 -27.984 1 74.56 568 THR A C 1
ATOM 4485 O O . THR A 1 568 ? 38.125 32.344 -28.359 1 74.56 568 THR A O 1
ATOM 4488 N N . GLU A 1 569 ? 37 30.609 -27.484 1 71.94 569 GLU A N 1
ATOM 4489 C CA . GLU A 1 569 ? 38.188 29.766 -27.5 1 71.94 569 GLU A CA 1
ATOM 4490 C C . GLU A 1 569 ? 38.656 29.469 -28.922 1 71.94 569 GLU A C 1
ATOM 4492 O O . GLU A 1 569 ? 39.844 29.422 -29.203 1 71.94 569 GLU A O 1
ATOM 4497 N N . ALA A 1 570 ? 37.656 29.203 -29.891 1 64.81 570 ALA A N 1
ATOM 4498 C CA . ALA A 1 570 ? 38 29 -31.297 1 64.81 570 ALA A CA 1
ATOM 4499 C C . ALA A 1 570 ? 38.625 30.25 -31.922 1 64.81 570 ALA A C 1
ATOM 4501 O O . ALA A 1 570 ? 39.562 30.156 -32.688 1 64.81 570 ALA A O 1
ATOM 4502 N N . GLU A 1 571 ? 38.094 31.406 -31.562 1 67.88 571 GLU A N 1
ATOM 4503 C CA . GLU A 1 571 ? 38.625 32.688 -32.031 1 67.88 571 GLU A CA 1
ATOM 4504 C C . GLU A 1 571 ? 40.031 32.969 -31.469 1 67.88 571 GLU A C 1
ATOM 4506 O O . GLU A 1 571 ? 40.906 33.469 -32.156 1 67.88 571 GLU A O 1
ATOM 4511 N N . THR A 1 572 ? 40.125 32.594 -30.328 1 64 572 THR A N 1
ATOM 4512 C CA . THR A 1 572 ? 41.438 32.781 -29.734 1 64 572 THR A CA 1
ATOM 4513 C C . THR A 1 572 ? 42.469 31.828 -30.344 1 64 572 THR A C 1
ATOM 4515 O O . THR A 1 572 ? 43.594 32.219 -30.594 1 64 572 THR A O 1
ATOM 4518 N N . LYS A 1 573 ? 41.875 30.578 -30.562 1 60 573 LYS A N 1
ATOM 4519 C CA . LYS A 1 573 ? 42.75 29.625 -31.203 1 60 573 LYS A CA 1
ATOM 4520 C C . LYS A 1 573 ? 43.031 30.031 -32.656 1 60 573 LYS A C 1
ATOM 4522 O O . LYS A 1 573 ? 44.156 29.828 -33.156 1 60 573 LYS A O 1
ATOM 4527 N N . GLU A 1 574 ? 42.125 30.531 -33.375 1 59.72 574 GLU A N 1
ATOM 4528 C CA . GLU A 1 574 ? 42.375 31.047 -34.719 1 59.72 574 GLU A CA 1
ATOM 4529 C C . GLU A 1 574 ? 43.312 32.25 -34.719 1 59.72 574 GLU A C 1
ATOM 4531 O O . GLU A 1 574 ? 44.156 32.375 -35.594 1 59.72 574 GLU A O 1
ATOM 4536 N N . LYS A 1 575 ? 43.281 33 -33.844 1 55.66 575 LYS A N 1
ATOM 4537 C CA . LYS A 1 575 ? 44.188 34.156 -33.75 1 55.66 575 LYS A CA 1
ATOM 4538 C C . LYS A 1 575 ? 45.594 33.688 -33.375 1 55.66 575 LYS A C 1
ATOM 4540 O O . LYS A 1 575 ? 46.594 34.281 -33.812 1 55.66 575 LYS A O 1
ATOM 4545 N N . GLU A 1 576 ? 45.5 32.75 -32.531 1 50.41 576 GLU A N 1
ATOM 4546 C CA . GLU A 1 576 ? 46.812 32.219 -32.188 1 50.41 576 GLU A CA 1
ATOM 4547 C C . GLU A 1 576 ? 47.438 31.5 -33.375 1 50.41 576 GLU A C 1
ATOM 4549 O O . GLU A 1 576 ? 48.656 31.531 -33.562 1 50.41 576 GLU A O 1
ATOM 4554 N N . LYS A 1 577 ? 46.469 30.844 -34.062 1 49.91 577 LYS A N 1
ATOM 4555 C CA . LYS A 1 577 ? 47 30.219 -35.281 1 49.91 577 LYS A CA 1
ATOM 4556 C C . LYS A 1 577 ? 47.438 31.25 -36.312 1 49.91 577 LYS A C 1
ATOM 4558 O O . LYS A 1 577 ? 48.25 30.969 -37.188 1 49.91 577 LYS A O 1
ATOM 4563 N N . ALA A 1 578 ? 46.812 32.312 -36.469 1 42 578 ALA A N 1
ATOM 4564 C CA . ALA A 1 578 ? 47.188 33.344 -37.406 1 42 578 ALA A CA 1
ATOM 4565 C C . ALA A 1 578 ? 48.562 33.906 -37.062 1 42 578 ALA A C 1
ATOM 4567 O O . ALA A 1 578 ? 49.219 34.531 -37.906 1 42 578 ALA A O 1
ATOM 4568 N N . LYS A 1 579 ? 48.75 33.969 -35.844 1 42.69 579 LYS A N 1
ATOM 4569 C CA . LYS A 1 579 ? 50.125 34.438 -35.625 1 42.69 579 LYS A CA 1
ATOM 4570 C C . LYS A 1 579 ? 51.125 33.344 -36 1 42.69 579 LYS A C 1
ATOM 4572 O O . LYS A 1 579 ? 52.281 33.656 -36.312 1 42.69 579 LYS A O 1
ATOM 4577 N N . GLY A 1 580 ? 50.969 32.281 -35.406 1 30.66 580 GLY A N 1
ATOM 4578 C CA . GLY A 1 580 ? 52.062 31.328 -35.531 1 30.66 580 GLY A CA 1
ATOM 4579 C C . GLY A 1 580 ? 51.938 30.406 -36.719 1 30.66 580 GLY A C 1
ATOM 4580 O O . GLY A 1 580 ? 50.875 29.766 -36.906 1 30.66 580 GLY A O 1
ATOM 4581 N N . LYS A 1 581 ? 52.469 30.812 -37.844 1 34.62 581 LYS A N 1
ATOM 4582 C CA . LYS A 1 581 ? 52.562 30.109 -39.125 1 34.62 581 LYS A CA 1
ATOM 4583 C C . LYS A 1 581 ? 53.125 28.719 -38.969 1 34.62 581 LYS A C 1
ATOM 4585 O O . LYS A 1 581 ? 53.531 28.078 -39.938 1 34.62 581 LYS A O 1
ATOM 4590 N N . LYS A 1 582 ? 53.719 28.375 -37.812 1 27.23 582 LYS A N 1
ATOM 4591 C CA . LYS A 1 582 ? 54.531 27.234 -38.188 1 27.23 582 LYS A CA 1
ATOM 4592 C C . LYS A 1 582 ? 53.688 26.016 -38.531 1 27.23 582 LYS A C 1
ATOM 4594 O O . LYS A 1 582 ? 52.594 25.844 -38 1 27.23 582 LYS A O 1
ATOM 4599 N N . LYS A 1 583 ? 54.281 25 -39.406 1 28.61 583 LYS A N 1
ATOM 4600 C CA . LYS A 1 583 ? 53.906 24.031 -40.438 1 28.61 583 LYS A CA 1
ATOM 4601 C C . LYS A 1 583 ? 53.094 22.875 -39.844 1 28.61 583 LYS A C 1
ATOM 4603 O O . LYS A 1 583 ? 52.062 22.516 -40.375 1 28.61 583 LYS A O 1
ATOM 4608 N N . GLY A 1 584 ? 53.812 21.891 -39.25 1 25.78 584 GLY A N 1
ATOM 4609 C CA . GLY A 1 584 ? 53.844 20.484 -39.656 1 25.78 584 GLY A CA 1
ATOM 4610 C C . GLY A 1 584 ? 52.719 19.656 -39.094 1 25.78 584 GLY A C 1
ATOM 4611 O O . GLY A 1 584 ? 52.344 18.625 -39.625 1 25.78 584 GLY A O 1
ATOM 4612 N N . LYS A 1 585 ? 52.531 19.578 -37.844 1 32.16 585 LYS A N 1
ATOM 4613 C CA . LYS A 1 585 ? 52.094 18.328 -37.219 1 32.16 585 LYS A CA 1
ATOM 4614 C C . LYS A 1 585 ? 50.562 18.188 -37.219 1 32.16 585 LYS A C 1
ATOM 4616 O O . LYS A 1 585 ? 49.906 18.5 -36.219 1 32.16 585 LYS A O 1
ATOM 4621 N N . ASP A 1 586 ? 50.094 18.234 -38.312 1 28.11 586 ASP A N 1
ATOM 4622 C CA . ASP A 1 586 ? 48.625 18.203 -38.281 1 28.11 586 ASP A CA 1
ATOM 4623 C C . ASP A 1 586 ? 48.094 16.766 -38.188 1 28.11 586 ASP A C 1
ATOM 4625 O O . ASP A 1 586 ? 46.875 16.547 -38.125 1 28.11 586 ASP A O 1
ATOM 4629 N N . ALA A 1 587 ? 48.969 15.758 -38.469 1 33.56 587 ALA A N 1
ATOM 4630 C CA . ALA A 1 587 ? 48.312 14.469 -38.688 1 33.56 587 ALA A CA 1
ATOM 4631 C C . ALA A 1 587 ? 47.75 13.898 -37.375 1 33.56 587 ALA A C 1
ATOM 4633 O O . ALA A 1 587 ? 46.875 13.047 -37.406 1 33.56 587 ALA A O 1
ATOM 4634 N N . ASP A 1 588 ? 48.438 14.07 -36.375 1 29.09 588 ASP A N 1
ATOM 4635 C CA . ASP A 1 588 ? 48.125 13.188 -35.25 1 29.09 588 ASP A CA 1
ATOM 4636 C C . ASP A 1 588 ? 46.844 13.617 -34.562 1 29.09 588 ASP A C 1
ATOM 4638 O O . ASP A 1 588 ? 46.469 13.07 -33.531 1 29.09 588 ASP A O 1
ATOM 4642 N N . LYS A 1 589 ? 46.219 14.484 -35.031 1 34.25 589 LYS A N 1
ATOM 4643 C CA . LYS A 1 589 ? 45.094 15.008 -34.219 1 34.25 589 LYS A CA 1
ATOM 4644 C C . LYS A 1 589 ? 43.844 14.203 -34.469 1 34.25 589 LYS A C 1
ATOM 4646 O O . LYS A 1 589 ? 42.812 14.414 -33.781 1 34.25 589 LYS A O 1
ATOM 4651 N N . ASN A 1 590 ? 43.812 13.508 -35.5 1 30.7 590 ASN A N 1
ATOM 4652 C CA . ASN A 1 590 ? 42.5 12.898 -35.719 1 30.7 590 ASN A CA 1
ATOM 4653 C C . ASN A 1 590 ? 42.312 11.664 -34.875 1 30.7 590 ASN A C 1
ATOM 4655 O O . ASN A 1 590 ? 41.219 11.102 -34.812 1 30.7 590 ASN A O 1
ATOM 4659 N N . LYS A 1 591 ? 43.312 10.961 -34.406 1 36 591 LYS A N 1
ATOM 4660 C CA . LYS A 1 591 ? 43.094 9.75 -33.625 1 36 591 LYS A CA 1
ATOM 4661 C C . LYS A 1 591 ? 42.656 10.086 -32.219 1 36 591 LYS A C 1
ATOM 4663 O O . LYS A 1 591 ? 42.375 9.18 -31.422 1 36 591 LYS A O 1
ATOM 4668 N N . LYS A 1 592 ? 42.688 11.117 -31.688 1 39.12 592 LYS A N 1
ATOM 4669 C CA . LYS A 1 592 ? 42.438 11.438 -30.297 1 39.12 592 LYS A CA 1
ATOM 4670 C C . LYS A 1 592 ? 40.938 11.68 -30.062 1 39.12 592 LYS A C 1
ATOM 4672 O O . LYS A 1 592 ? 40.5 11.898 -28.938 1 39.12 592 LYS A O 1
ATOM 4677 N N . LYS A 1 593 ? 40.25 11.82 -31.047 1 42.25 593 LYS A N 1
ATOM 4678 C CA . LYS A 1 593 ? 38.875 12.25 -30.812 1 42.25 593 LYS A CA 1
ATOM 4679 C C . LYS A 1 593 ? 38.031 11.117 -30.203 1 42.25 593 LYS A C 1
ATOM 4681 O O . LYS A 1 593 ? 37.031 11.367 -29.531 1 42.25 593 LYS A O 1
ATOM 4686 N N . ASN A 1 594 ? 38.25 9.82 -30.453 1 46.12 594 ASN A N 1
ATOM 4687 C CA . ASN A 1 594 ? 37.219 8.867 -30.062 1 46.12 594 ASN A CA 1
ATOM 4688 C C . ASN A 1 594 ? 37.531 8.219 -28.719 1 46.12 594 ASN A C 1
ATOM 4690 O O . ASN A 1 594 ? 37.062 7.129 -28.406 1 46.12 594 ASN A O 1
ATOM 4694 N N . GLU A 1 595 ? 38.5 8.641 -28.047 1 56.75 595 GLU A N 1
ATOM 4695 C CA . GLU A 1 595 ? 38.781 7.969 -26.781 1 56.75 595 GLU A CA 1
ATOM 4696 C C . GLU A 1 595 ? 37.844 8.461 -25.688 1 56.75 595 GLU A C 1
ATOM 4698 O O . GLU A 1 595 ? 37.719 9.664 -25.453 1 56.75 595 GLU A O 1
ATOM 4703 N N . VAL A 1 596 ? 36.906 7.527 -25.219 1 73.5 596 VAL A N 1
ATOM 4704 C CA . VAL A 1 596 ? 36 7.832 -24.094 1 73.5 596 VAL A CA 1
ATOM 4705 C C . VAL A 1 596 ? 36.844 8.219 -22.875 1 73.5 596 VAL A C 1
ATOM 4707 O O . VAL A 1 596 ? 37.719 7.469 -22.453 1 73.5 596 VAL A O 1
ATOM 4710 N N . LYS A 1 597 ? 36.688 9.414 -22.438 1 82.75 597 LYS A N 1
ATOM 4711 C CA . LYS A 1 597 ? 37.375 9.906 -21.234 1 82.75 597 LYS A CA 1
ATOM 4712 C C . LYS A 1 597 ? 37 9.062 -20.016 1 82.75 597 LYS A C 1
ATOM 4714 O O . LYS A 1 597 ? 35.844 8.688 -19.844 1 82.75 597 LYS A O 1
ATOM 4719 N N . PRO A 1 598 ? 38.031 8.68 -19.297 1 91.25 598 PRO A N 1
ATOM 4720 C CA . PRO A 1 598 ? 37.75 7.918 -18.078 1 91.25 598 PRO A CA 1
ATOM 4721 C C . PRO A 1 598 ? 36.781 8.641 -17.141 1 91.25 598 PRO A C 1
ATOM 4723 O O . PRO A 1 598 ? 36.875 9.859 -16.969 1 91.25 598 PRO A O 1
ATOM 4726 N N . LEU A 1 599 ? 35.875 7.867 -16.641 1 93.19 599 LEU A N 1
ATOM 4727 C CA . LEU A 1 599 ? 34.875 8.414 -15.727 1 93.19 599 LEU A CA 1
ATOM 4728 C C . LEU A 1 599 ? 35.469 8.656 -14.344 1 93.19 599 LEU A C 1
ATOM 4730 O O . LEU A 1 599 ? 36.281 7.863 -13.859 1 93.19 599 LEU A O 1
ATOM 4734 N N . GLU A 1 600 ? 35.219 9.742 -13.758 1 91.44 600 GLU A N 1
ATOM 4735 C CA . GLU A 1 600 ? 35.5 10.07 -12.367 1 91.44 600 GLU A CA 1
ATOM 4736 C C . GLU A 1 600 ? 34.219 10.211 -11.547 1 91.44 600 GLU A C 1
ATOM 4738 O O . GLU A 1 600 ? 33.281 10.898 -11.961 1 91.44 600 GLU A O 1
ATOM 4743 N N . PHE A 1 601 ? 34.281 9.469 -10.344 1 93.12 601 PHE A N 1
ATOM 4744 C CA . PHE A 1 601 ? 33.031 9.438 -9.57 1 93.12 601 PHE A CA 1
ATOM 4745 C C . PHE A 1 601 ? 33.188 10.234 -8.281 1 93.12 601 PHE A C 1
ATOM 4747 O O . PHE A 1 601 ? 34.188 10.078 -7.559 1 93.12 601 PHE A O 1
ATOM 4754 N N . ASP A 1 602 ? 32.312 11.102 -8.031 1 92.12 602 ASP A N 1
ATOM 4755 C CA . ASP A 1 602 ? 32.125 11.688 -6.707 1 92.12 602 ASP A CA 1
ATOM 4756 C C . ASP A 1 602 ? 31.125 10.867 -5.887 1 92.12 602 ASP A C 1
ATOM 4758 O O . ASP A 1 602 ? 29.922 11.164 -5.875 1 92.12 602 ASP A O 1
ATOM 4762 N N . LEU A 1 603 ? 31.594 9.914 -5.105 1 92.38 603 LEU A N 1
ATOM 4763 C CA . LEU A 1 603 ? 30.734 8.945 -4.438 1 92.38 603 LEU A CA 1
ATOM 4764 C C . LEU A 1 603 ? 30.375 9.414 -3.033 1 92.38 603 LEU A C 1
ATOM 4766 O O . LEU A 1 603 ? 29.438 8.898 -2.418 1 92.38 603 LEU A O 1
ATOM 4770 N N . GLU A 1 604 ? 31.125 10.266 -2.434 1 83.94 604 GLU A N 1
ATOM 4771 C CA . GLU A 1 604 ? 30.938 10.672 -1.045 1 83.94 604 GLU A CA 1
ATOM 4772 C C . GLU A 1 604 ? 29.516 11.172 -0.799 1 83.94 604 GLU A C 1
ATOM 4774 O O . GLU A 1 604 ? 28.906 10.828 0.215 1 83.94 604 GLU A O 1
ATOM 4779 N N . ASN A 1 605 ? 28.922 11.898 -1.697 1 86.94 605 ASN A N 1
ATOM 4780 C CA . ASN A 1 605 ? 27.578 12.438 -1.461 1 86.94 605 ASN A CA 1
ATOM 4781 C C . ASN A 1 605 ? 26.641 12.102 -2.609 1 86.94 605 ASN A C 1
ATOM 4783 O O . ASN A 1 605 ? 25.719 12.875 -2.904 1 86.94 605 ASN A O 1
ATOM 4787 N N . CYS A 1 606 ? 26.859 10.953 -3.166 1 93.44 606 CYS A N 1
ATOM 4788 C CA . CYS A 1 606 ? 26.031 10.617 -4.324 1 93.44 606 CYS A CA 1
ATOM 4789 C C . CYS A 1 606 ? 24.609 10.312 -3.908 1 93.44 606 CYS A C 1
ATOM 4791 O O . CYS A 1 606 ? 23.672 10.523 -4.68 1 93.44 606 CYS A O 1
ATOM 4793 N N . ARG A 1 607 ? 24.406 9.859 -2.631 1 94.44 607 ARG A N 1
ATOM 4794 C CA . ARG A 1 607 ? 23.078 9.492 -2.148 1 94.44 607 ARG A CA 1
ATOM 4795 C C . ARG A 1 607 ? 22.234 10.734 -1.881 1 94.44 607 ARG A C 1
ATOM 4797 O O . ARG A 1 607 ? 21.016 10.633 -1.696 1 94.44 607 ARG A O 1
ATOM 4804 N N . ASP A 1 608 ? 22.797 11.922 -1.91 1 93.31 608 ASP A N 1
ATOM 4805 C CA . ASP A 1 608 ? 22.078 13.188 -1.791 1 93.31 608 ASP A CA 1
ATOM 4806 C C . ASP A 1 608 ? 21.688 13.727 -3.164 1 93.31 608 ASP A C 1
ATOM 4808 O O . ASP A 1 608 ? 21 14.742 -3.264 1 93.31 608 ASP A O 1
ATOM 4812 N N . ARG A 1 609 ? 22.156 13.078 -4.184 1 95.62 609 ARG A N 1
ATOM 4813 C CA . ARG A 1 609 ? 21.906 13.531 -5.547 1 95.62 609 ARG A CA 1
ATOM 4814 C C . ARG A 1 609 ? 21.062 12.516 -6.312 1 95.62 609 ARG A C 1
ATOM 4816 O O . ARG A 1 609 ? 21.438 12.078 -7.402 1 95.62 609 ARG A O 1
ATOM 4823 N N . ILE A 1 610 ? 19.953 12.125 -5.75 1 96.5 610 ILE A N 1
ATOM 4824 C CA . ILE A 1 610 ? 19 11.203 -6.348 1 96.5 610 ILE A CA 1
ATOM 4825 C C . ILE A 1 610 ? 17.75 11.969 -6.773 1 96.5 610 ILE A C 1
ATOM 4827 O O . ILE A 1 610 ? 17.219 12.781 -6.008 1 96.5 610 ILE A O 1
ATOM 4831 N N . VAL A 1 611 ? 17.281 11.797 -7.953 1 96.69 611 VAL A N 1
ATOM 4832 C CA . VAL A 1 611 ? 16.094 12.469 -8.477 1 96.69 611 VAL A CA 1
ATOM 4833 C C . VAL A 1 611 ? 15.062 11.438 -8.914 1 96.69 611 VAL A C 1
ATOM 4835 O O . VAL A 1 611 ? 15.391 10.477 -9.609 1 96.69 611 VAL A O 1
ATOM 4838 N N . ARG A 1 612 ? 13.859 11.5 -8.492 1 96.25 612 ARG A N 1
ATOM 4839 C CA . ARG A 1 612 ? 12.742 10.688 -8.961 1 96.25 612 ARG A CA 1
ATOM 4840 C C . ARG A 1 612 ? 12.242 11.188 -10.312 1 96.25 612 ARG A C 1
ATOM 4842 O O . ARG A 1 612 ? 11.867 12.359 -10.453 1 96.25 612 ARG A O 1
ATOM 4849 N N . LEU A 1 613 ? 12.133 10.344 -11.305 1 97 613 LEU A N 1
ATOM 4850 C CA . LEU A 1 613 ? 11.82 10.781 -12.664 1 97 613 LEU A CA 1
ATOM 4851 C C . LEU A 1 613 ? 10.336 10.594 -12.961 1 97 613 LEU A C 1
ATOM 4853 O O . LEU A 1 613 ? 9.742 11.383 -13.703 1 97 613 LEU A O 1
ATOM 4857 N N . THR A 1 614 ? 9.766 9.492 -12.484 1 95.44 614 THR A N 1
ATOM 4858 C CA . THR A 1 614 ? 8.352 9.266 -12.75 1 95.44 614 THR A CA 1
ATOM 4859 C C . THR A 1 614 ? 7.484 10.156 -11.859 1 95.44 614 THR A C 1
ATOM 4861 O O . THR A 1 614 ? 7.816 10.391 -10.695 1 95.44 614 THR A O 1
ATOM 4864 N N . VAL A 1 615 ? 6.344 10.539 -12.344 1 90.44 615 VAL A N 1
ATOM 4865 C CA . VAL A 1 615 ? 5.477 11.477 -11.633 1 90.44 615 VAL A CA 1
ATOM 4866 C C . VAL A 1 615 ? 4.578 10.711 -10.664 1 90.44 615 VAL A C 1
ATOM 4868 O O . VAL A 1 615 ? 4.043 11.297 -9.719 1 90.44 615 VAL A O 1
ATOM 4871 N N . ASN A 1 616 ? 4.359 9.484 -10.898 1 89.69 616 ASN A N 1
ATOM 4872 C CA . ASN A 1 616 ? 3.605 8.602 -10.016 1 89.69 616 ASN A CA 1
ATOM 4873 C C . ASN A 1 616 ? 4.184 7.188 -10.016 1 89.69 616 ASN A C 1
ATOM 4875 O O . ASN A 1 616 ? 4.75 6.742 -11.016 1 89.69 616 ASN A O 1
ATOM 4879 N N . SER A 1 617 ? 4.051 6.52 -8.922 1 93.62 617 SER A N 1
ATOM 4880 C CA . SER A 1 617 ? 4.473 5.125 -8.82 1 93.62 617 SER A CA 1
ATOM 4881 C C . SER A 1 617 ? 3.531 4.207 -9.594 1 93.62 617 SER A C 1
ATOM 4883 O O . SER A 1 617 ? 2.332 4.48 -9.688 1 93.62 617 SER A O 1
ATOM 4885 N N . SER A 1 618 ? 4.039 3.154 -10.156 1 93.5 618 SER A N 1
ATOM 4886 C CA . SER A 1 618 ? 3.246 2.213 -10.945 1 93.5 618 SER A CA 1
ATOM 4887 C C . SER A 1 618 ? 3.914 0.842 -11 1 93.5 618 SER A C 1
ATOM 4889 O O . SER A 1 618 ? 4.98 0.641 -10.414 1 93.5 618 SER A O 1
ATOM 4891 N N . HIS A 1 619 ? 3.203 -0.138 -11.648 1 94.31 619 HIS A N 1
ATOM 4892 C CA . HIS A 1 619 ? 3.846 -1.393 -12.031 1 94.31 619 HIS A CA 1
ATOM 4893 C C . HIS A 1 619 ? 4.711 -1.215 -13.273 1 94.31 619 HIS A C 1
ATOM 4895 O O . HIS A 1 619 ? 4.195 -1.15 -14.391 1 94.31 619 HIS A O 1
ATOM 4901 N N . LEU A 1 620 ? 5.977 -1.266 -13.016 1 95.94 620 LEU A N 1
ATOM 4902 C CA . LEU A 1 620 ? 6.902 -0.857 -14.062 1 95.94 620 LEU A CA 1
ATOM 4903 C C . LEU A 1 620 ? 7.422 -2.068 -14.828 1 95.94 620 LEU A C 1
ATOM 4905 O O . LEU A 1 620 ? 7.539 -3.16 -14.273 1 95.94 620 LEU A O 1
ATOM 4909 N N . GLY A 1 621 ? 7.598 -1.831 -16.125 1 96.06 621 GLY A N 1
ATOM 4910 C CA . GLY A 1 621 ? 8.477 -2.691 -16.906 1 96.06 621 GLY A CA 1
ATOM 4911 C C . GLY A 1 621 ? 9.898 -2.166 -17 1 96.06 621 GLY A C 1
ATOM 4912 O O . GLY A 1 621 ? 10.539 -1.911 -15.969 1 96.06 621 GLY A O 1
ATOM 4913 N N . ASP A 1 622 ? 10.328 -1.844 -18.141 1 97.5 622 ASP A N 1
ATOM 4914 C CA . ASP A 1 622 ? 11.656 -1.271 -18.344 1 97.5 622 ASP A CA 1
ATOM 4915 C C . ASP A 1 622 ? 11.562 0.215 -18.688 1 97.5 622 ASP A C 1
ATOM 4917 O O . ASP A 1 622 ? 10.469 0.761 -18.812 1 97.5 622 ASP A O 1
ATOM 4921 N N . ALA A 1 623 ? 12.703 0.924 -18.703 1 98 623 ALA A N 1
ATOM 4922 C CA . ALA A 1 623 ? 12.75 2.35 -19.016 1 98 623 ALA A CA 1
ATOM 4923 C C . ALA A 1 623 ? 14.008 2.701 -19.797 1 98 623 ALA A C 1
ATOM 4925 O O . ALA A 1 623 ? 15.016 1.997 -19.719 1 98 623 ALA A O 1
ATOM 4926 N N . ALA A 1 624 ? 13.898 3.709 -20.625 1 97.44 624 ALA A N 1
ATOM 4927 C CA . ALA A 1 624 ? 15.008 4.254 -21.391 1 97.44 624 ALA A CA 1
ATOM 4928 C C . ALA A 1 624 ? 15.047 5.777 -21.297 1 97.44 624 ALA A C 1
ATOM 4930 O O . ALA A 1 624 ? 14.023 6.441 -21.5 1 97.44 624 ALA A O 1
ATOM 4931 N N . LEU A 1 625 ? 16.141 6.305 -20.891 1 97.12 625 LEU A N 1
ATOM 4932 C CA . LEU A 1 625 ? 16.359 7.746 -20.812 1 97.12 625 LEU A CA 1
ATOM 4933 C C . LEU A 1 625 ? 17.125 8.234 -22.047 1 97.12 625 LEU A C 1
ATOM 4935 O O . LEU A 1 625 ? 18.094 7.609 -22.469 1 97.12 625 LEU A O 1
ATOM 4939 N N . SER A 1 626 ? 16.688 9.328 -22.672 1 96 626 SER A N 1
ATOM 4940 C CA . SER A 1 626 ? 17.406 9.898 -23.797 1 96 626 SER A CA 1
ATOM 4941 C C . SER A 1 626 ? 18.828 10.312 -23.406 1 96 626 SER A C 1
ATOM 4943 O O . SER A 1 626 ? 19.078 10.625 -22.25 1 96 626 SER A O 1
ATOM 4945 N N . PRO A 1 627 ? 19.766 10.281 -24.328 1 93.31 627 PRO A N 1
ATOM 4946 C CA . PRO A 1 627 ? 21.172 10.547 -24.016 1 93.31 627 PRO A CA 1
ATOM 4947 C C . PRO A 1 627 ? 21.391 11.891 -23.328 1 93.31 627 PRO A C 1
ATOM 4949 O O . PRO A 1 627 ? 22.25 12.023 -22.469 1 93.31 627 PRO A O 1
ATOM 4952 N N . GLY A 1 628 ? 20.578 12.883 -23.641 1 90.38 628 GLY A N 1
ATOM 4953 C CA . GLY A 1 628 ? 20.703 14.195 -23.031 1 90.38 628 GLY A CA 1
ATOM 4954 C C . GLY A 1 628 ? 19.953 14.305 -21.719 1 90.38 628 GLY A C 1
ATOM 4955 O O . GLY A 1 628 ? 20.062 15.32 -21.016 1 90.38 628 GLY A O 1
ATOM 4956 N N . GLY A 1 629 ? 19.234 13.25 -21.422 1 93.62 629 GLY A N 1
ATOM 4957 C CA . GLY A 1 629 ? 18.469 13.266 -20.188 1 93.62 629 GLY A CA 1
ATOM 4958 C C . GLY A 1 629 ? 17.203 14.102 -20.281 1 93.62 629 GLY A C 1
ATOM 4959 O O . GLY A 1 629 ? 16.703 14.594 -19.266 1 93.62 629 GLY A O 1
ATOM 4960 N N . ASP A 1 630 ? 16.672 14.297 -21.406 1 92.88 630 ASP A N 1
ATOM 4961 C CA . ASP A 1 630 ? 15.555 15.203 -21.609 1 92.88 630 ASP A CA 1
ATOM 4962 C C . ASP A 1 630 ? 14.227 14.461 -21.547 1 92.88 630 ASP A C 1
ATOM 4964 O O . ASP A 1 630 ? 13.195 15.047 -21.203 1 92.88 630 ASP A O 1
ATOM 4968 N N . THR A 1 631 ? 14.289 13.188 -21.969 1 95.75 631 THR A N 1
ATOM 4969 C CA . THR A 1 631 ? 13.047 12.438 -22.062 1 95.75 631 THR A CA 1
ATOM 4970 C C . THR A 1 631 ? 13.211 11.031 -21.5 1 95.75 631 THR A C 1
ATOM 4972 O O . THR A 1 631 ? 14.195 10.344 -21.797 1 95.75 631 THR A O 1
ATOM 4975 N N . LEU A 1 632 ? 12.258 10.633 -20.688 1 97.62 632 LEU A N 1
ATOM 4976 C CA . LEU A 1 632 ? 12.18 9.266 -20.188 1 97.62 632 LEU A CA 1
ATOM 4977 C C . LEU A 1 632 ? 11.055 8.492 -20.859 1 97.62 632 LEU A C 1
ATOM 4979 O O . LEU A 1 632 ? 9.898 8.938 -20.859 1 97.62 632 LEU A O 1
ATOM 4983 N N . TYR A 1 633 ? 11.344 7.426 -21.516 1 97.62 633 TYR A N 1
ATOM 4984 C CA . TYR A 1 633 ? 10.359 6.445 -21.953 1 97.62 633 TYR A CA 1
ATOM 4985 C C . TYR A 1 633 ? 10.312 5.258 -20.984 1 97.62 633 TYR A C 1
ATOM 4987 O O . TYR A 1 633 ? 11.352 4.738 -20.578 1 97.62 633 TYR A O 1
ATOM 4995 N N . TYR A 1 634 ? 9.172 4.859 -20.547 1 97.38 634 TYR A N 1
ATOM 4996 C CA . TYR A 1 634 ? 9.094 3.742 -19.609 1 97.38 634 TYR A CA 1
ATOM 4997 C C . TYR A 1 634 ? 7.793 2.963 -19.797 1 97.38 634 TYR A C 1
ATOM 4999 O O . TYR A 1 634 ? 6.797 3.51 -20.281 1 97.38 634 TYR A O 1
ATOM 5007 N N . GLN A 1 635 ? 7.871 1.692 -19.469 1 96.44 635 GLN A N 1
ATOM 5008 C CA . GLN A 1 635 ? 6.711 0.81 -19.484 1 96.44 635 GLN A CA 1
ATOM 5009 C C . GLN A 1 635 ? 5.988 0.822 -18.141 1 96.44 635 GLN A C 1
ATOM 5011 O O . GLN A 1 635 ? 6.625 0.696 -17.094 1 96.44 635 GLN A O 1
ATOM 5016 N N . ALA A 1 636 ? 4.695 0.986 -18.172 1 94.69 636 ALA A N 1
ATOM 5017 C CA . ALA A 1 636 ? 3.906 0.934 -16.953 1 94.69 636 ALA A CA 1
ATOM 5018 C C . ALA A 1 636 ? 2.508 0.386 -17.219 1 94.69 636 ALA A C 1
ATOM 5020 O O . ALA A 1 636 ? 1.919 0.661 -18.266 1 94.69 636 ALA A O 1
ATOM 5021 N N . SER A 1 637 ? 2.037 -0.41 -16.25 1 91.5 637 SER A N 1
ATOM 5022 C CA . SER A 1 637 ? 0.699 -0.981 -16.359 1 91.5 637 SER A CA 1
ATOM 5023 C C . SER A 1 637 ? -0.22 -0.444 -15.266 1 91.5 637 SER A C 1
ATOM 5025 O O . SER A 1 637 ? 0.179 -0.346 -14.102 1 91.5 637 SER A O 1
ATOM 5027 N N . PHE A 1 638 ? -1.456 -0.117 -15.594 1 78.06 638 PHE A N 1
ATOM 5028 C CA . PHE A 1 638 ? -2.484 0.301 -14.648 1 78.06 638 PHE A CA 1
ATOM 5029 C C . PHE A 1 638 ? -3.75 -0.527 -14.82 1 78.06 638 PHE A C 1
ATOM 5031 O O . PHE A 1 638 ? -4.441 -0.828 -13.852 1 78.06 638 PHE A O 1
ATOM 5038 N N . GLU A 1 639 ? -4.254 -0.872 -15.969 1 70.5 639 GLU A N 1
ATOM 5039 C CA . GLU A 1 639 ? -5.5 -1.571 -16.266 1 70.5 639 GLU A CA 1
ATOM 5040 C C . GLU A 1 639 ? -5.234 -3.02 -16.672 1 70.5 639 GLU A C 1
ATOM 5042 O O . GLU A 1 639 ? -6.117 -3.871 -16.562 1 70.5 639 GLU A O 1
ATOM 5047 N N . GLY A 1 640 ? -4.164 -3.209 -17.359 1 73.75 640 GLY A N 1
ATOM 5048 C CA . GLY A 1 640 ? -3.832 -4.5 -17.938 1 73.75 640 GLY A CA 1
ATOM 5049 C C . GLY A 1 640 ? -2.404 -4.578 -18.438 1 73.75 640 GLY A C 1
ATOM 5050 O O . GLY A 1 640 ? -1.457 -4.387 -17.672 1 73.75 640 GLY A O 1
ATOM 5051 N N . GLY A 1 641 ? -2.391 -4.516 -19.703 1 84.75 641 GLY A N 1
ATOM 5052 C CA . GLY A 1 641 ? -1.105 -4.613 -20.375 1 84.75 641 GLY A CA 1
ATOM 5053 C C . GLY A 1 641 ? -0.203 -3.422 -20.125 1 84.75 641 GLY A C 1
ATOM 5054 O O . GLY A 1 641 ? -0.618 -2.449 -19.484 1 84.75 641 GLY A O 1
ATOM 5055 N N . TYR A 1 642 ? 1.069 -3.477 -20.5 1 93.5 642 TYR A N 1
ATOM 5056 C CA . TYR A 1 642 ? 2.039 -2.402 -20.328 1 93.5 642 TYR A CA 1
ATOM 5057 C C . TYR A 1 642 ? 1.961 -1.4 -21.469 1 93.5 642 TYR A C 1
ATOM 5059 O O . TYR A 1 642 ? 2.094 -1.772 -22.641 1 93.5 642 TYR A O 1
ATOM 5067 N N . ASP A 1 643 ? 1.738 -0.19 -21.156 1 93.62 643 ASP A N 1
ATOM 5068 C CA . ASP A 1 643 ? 1.813 0.912 -22.109 1 93.62 643 ASP A CA 1
ATOM 5069 C C . ASP A 1 643 ? 3.203 1.545 -22.109 1 93.62 643 ASP A C 1
ATOM 5071 O O . ASP A 1 643 ? 3.969 1.373 -21.156 1 93.62 643 ASP A O 1
ATOM 5075 N N . LEU A 1 644 ? 3.502 2.133 -23.203 1 96.19 644 LEU A N 1
ATOM 5076 C CA . LEU A 1 644 ? 4.715 2.941 -23.25 1 96.19 644 LEU A CA 1
ATOM 5077 C C . LEU A 1 644 ? 4.414 4.391 -22.875 1 96.19 644 LEU A C 1
ATOM 5079 O O . LEU A 1 644 ? 3.621 5.055 -23.547 1 96.19 644 LEU A O 1
ATOM 5083 N N . TRP A 1 645 ? 5 4.859 -21.844 1 94.94 645 TRP A N 1
ATOM 5084 C CA . TRP A 1 645 ? 4.84 6.219 -21.344 1 94.94 645 TRP A CA 1
ATOM 5085 C C . TRP A 1 645 ? 6.059 7.074 -21.688 1 94.94 645 TRP A C 1
ATOM 5087 O O . TRP A 1 645 ? 7.156 6.551 -21.875 1 94.94 645 TRP A O 1
ATOM 5097 N N . LYS A 1 646 ? 5.828 8.32 -21.844 1 96 646 LYS A N 1
ATOM 5098 C CA . LYS A 1 646 ? 6.875 9.312 -22.062 1 96 646 LYS A CA 1
ATOM 5099 C C . LYS A 1 646 ? 6.773 10.453 -21.062 1 96 646 LYS A C 1
ATOM 5101 O O . LYS A 1 646 ? 5.695 11.016 -20.859 1 96 646 LYS A O 1
ATOM 5106 N N . HIS A 1 647 ? 7.832 10.734 -20.375 1 95.19 647 HIS A N 1
ATOM 5107 C CA . HIS A 1 647 ? 7.926 11.914 -19.531 1 95.19 647 HIS A CA 1
ATOM 5108 C C . HIS A 1 647 ? 8.977 12.891 -20.047 1 95.19 647 HIS A C 1
ATOM 5110 O O . HIS A 1 647 ? 10.172 12.562 -20.078 1 95.19 647 HIS A O 1
ATOM 5116 N N . ASP A 1 648 ? 8.523 14.016 -20.484 1 93.88 648 ASP A N 1
ATOM 5117 C CA . ASP A 1 648 ? 9.422 15.094 -20.891 1 93.88 648 ASP A CA 1
ATOM 5118 C C . ASP A 1 648 ? 9.969 15.836 -19.672 1 93.88 648 ASP A C 1
ATOM 5120 O O . ASP A 1 648 ? 9.242 16.594 -19.016 1 93.88 648 ASP A O 1
ATOM 5124 N N . LEU A 1 649 ? 11.172 15.688 -19.359 1 91.25 649 LEU A N 1
ATOM 5125 C CA . LEU A 1 649 ? 11.773 16.188 -18.141 1 91.25 649 LEU A CA 1
ATOM 5126 C C . LEU A 1 649 ? 12.016 17.688 -18.219 1 91.25 649 LEU A C 1
ATOM 5128 O O . LEU A 1 649 ? 12.141 18.359 -17.188 1 91.25 649 LEU A O 1
ATOM 5132 N N . LYS A 1 650 ? 12.094 18.156 -19.391 1 85.88 650 LYS A N 1
ATOM 5133 C CA . LYS A 1 650 ? 12.258 19.594 -19.578 1 85.88 650 LYS A CA 1
ATOM 5134 C C . LYS A 1 650 ? 10.93 20.328 -19.391 1 85.88 650 LYS A C 1
ATOM 5136 O O . LYS A 1 650 ? 10.875 21.359 -18.703 1 85.88 650 LYS A O 1
ATOM 5141 N N . GLU A 1 651 ? 9.914 19.75 -19.984 1 86.31 651 GLU A N 1
ATOM 5142 C CA . GLU A 1 651 ? 8.594 20.391 -19.938 1 86.31 651 GLU A CA 1
ATOM 5143 C C . GLU A 1 651 ? 7.777 19.859 -18.766 1 86.31 651 GLU A C 1
ATOM 5145 O O . GLU A 1 651 ? 6.727 20.422 -18.438 1 86.31 651 GLU A O 1
ATOM 5150 N N . ASN A 1 652 ? 8.312 18.844 -18.141 1 86.75 652 ASN A N 1
ATOM 5151 C CA . ASN A 1 652 ? 7.609 18.172 -17.047 1 86.75 652 ASN A CA 1
ATOM 5152 C C . ASN A 1 652 ? 6.207 17.734 -17.469 1 86.75 652 ASN A C 1
ATOM 5154 O O . ASN A 1 652 ? 5.223 18.078 -16.812 1 86.75 652 ASN A O 1
ATOM 5158 N N . LYS A 1 653 ? 6.117 17.109 -18.531 1 88 653 LYS A N 1
ATOM 5159 C CA . LYS A 1 653 ? 4.871 16.609 -19.078 1 88 653 LYS A CA 1
ATOM 5160 C C . LYS A 1 653 ? 4.941 15.094 -19.297 1 88 653 LYS A C 1
ATOM 5162 O O . LYS A 1 653 ? 5.926 14.578 -19.828 1 88 653 LYS A O 1
ATOM 5167 N N . THR A 1 654 ? 3.91 14.367 -18.844 1 90.81 654 THR A N 1
ATOM 5168 C CA . THR A 1 654 ? 3.834 12.914 -18.969 1 90.81 654 THR A CA 1
ATOM 5169 C C . THR A 1 654 ? 2.678 12.516 -19.875 1 90.81 654 THR A C 1
ATOM 5171 O O . THR A 1 654 ? 1.598 13.109 -19.812 1 90.81 654 THR A O 1
ATOM 5174 N N . GLN A 1 655 ? 2.828 11.547 -20.781 1 89 655 GLN A N 1
ATOM 5175 C CA . GLN A 1 655 ? 1.767 11.07 -21.656 1 89 655 GLN A CA 1
ATOM 5176 C C . GLN A 1 655 ? 1.97 9.602 -22.016 1 89 655 GLN A C 1
ATOM 5178 O O . GLN A 1 655 ? 3.086 9.086 -21.938 1 89 655 GLN A O 1
ATOM 5183 N N . ILE A 1 656 ? 0.904 8.859 -22.422 1 89.06 656 ILE A N 1
ATOM 5184 C CA . ILE A 1 656 ? 0.983 7.547 -23.047 1 89.06 656 ILE A CA 1
ATOM 5185 C C . ILE A 1 656 ? 1.293 7.703 -24.531 1 89.06 656 ILE A C 1
ATOM 5187 O O . ILE A 1 656 ? 0.552 8.367 -25.266 1 89.06 656 ILE A O 1
ATOM 5191 N N . VAL A 1 657 ? 2.322 7.062 -24.969 1 91.94 657 VAL A N 1
ATOM 5192 C CA . VAL A 1 657 ? 2.68 7.203 -26.375 1 91.94 657 VAL A CA 1
ATOM 5193 C C . VAL A 1 657 ? 2.172 5.996 -27.156 1 91.94 657 VAL A C 1
ATOM 5195 O O . VAL A 1 657 ? 1.94 6.082 -28.375 1 91.94 657 VAL A O 1
ATOM 5198 N N . LEU A 1 658 ? 2.199 4.793 -26.578 1 92.38 658 LEU A N 1
ATOM 5199 C CA . LEU A 1 658 ? 1.686 3.582 -27.203 1 92.38 658 LEU A CA 1
ATOM 5200 C C . LEU A 1 658 ? 0.946 2.713 -26.188 1 92.38 658 LEU A C 1
ATOM 5202 O O . LEU A 1 658 ? 1.45 2.465 -25.094 1 92.38 658 LEU A O 1
ATOM 5206 N N . LYS A 1 659 ? -0.212 2.246 -26.594 1 88.56 659 LYS A N 1
ATOM 5207 C CA . LYS A 1 659 ? -0.977 1.329 -25.75 1 88.56 659 LYS A CA 1
ATOM 5208 C C . LYS A 1 659 ? -0.516 -0.112 -25.953 1 88.56 659 LYS A C 1
ATOM 5210 O O . LYS A 1 659 ? -0.232 -0.528 -27.078 1 88.56 659 LYS A O 1
ATOM 5215 N N . ASP A 1 660 ? -0.375 -0.893 -24.906 1 90.44 660 ASP A N 1
ATOM 5216 C CA . ASP A 1 660 ? -0.168 -2.338 -24.859 1 90.44 660 ASP A CA 1
ATOM 5217 C C . ASP A 1 660 ? 1.042 -2.75 -25.688 1 90.44 660 ASP A C 1
ATOM 5219 O O . ASP A 1 660 ? 0.935 -3.615 -26.562 1 90.44 660 ASP A O 1
ATOM 5223 N N . VAL A 1 661 ? 2.133 -2.102 -25.422 1 92.06 661 VAL A N 1
ATOM 5224 C CA . VAL A 1 661 ? 3.375 -2.422 -26.125 1 92.06 661 VAL A CA 1
ATOM 5225 C C . VAL A 1 661 ? 3.961 -3.719 -25.562 1 92.06 661 VAL A C 1
ATOM 5227 O O . VAL A 1 661 ? 4.797 -4.355 -26.219 1 92.06 661 VAL A O 1
ATOM 5230 N N . GLY A 1 662 ? 3.432 -4.094 -24.438 1 90.5 662 GLY A N 1
ATOM 5231 C CA . GLY A 1 662 ? 3.936 -5.285 -23.766 1 90.5 662 GLY A CA 1
ATOM 5232 C C . GLY A 1 662 ? 5.133 -5.008 -22.875 1 90.5 662 GLY A C 1
ATOM 5233 O O . GLY A 1 662 ? 5.609 -3.875 -22.797 1 90.5 662 GLY A O 1
ATOM 5234 N N . ARG A 1 663 ? 5.57 -6.043 -22.172 1 90.56 663 ARG A N 1
ATOM 5235 C CA . ARG A 1 663 ? 6.734 -5.965 -21.297 1 90.56 663 ARG A CA 1
ATOM 5236 C C . ARG A 1 663 ? 7.988 -6.449 -22 1 90.56 663 ARG A C 1
ATOM 5238 O O . ARG A 1 663 ? 7.906 -7.234 -22.953 1 90.56 663 ARG A O 1
ATOM 5245 N N . GLY A 1 664 ? 9.102 -6.008 -21.672 1 91.31 664 GLY A N 1
ATOM 5246 C CA . GLY A 1 664 ? 10.383 -6.387 -22.25 1 91.31 664 GLY A CA 1
ATOM 5247 C C . GLY A 1 664 ? 11.453 -5.316 -22.094 1 91.31 664 GLY A C 1
ATOM 5248 O O . GLY A 1 664 ? 11.133 -4.145 -21.875 1 91.31 664 GLY A O 1
ATOM 5249 N N . ALA A 1 665 ? 12.648 -5.805 -22.172 1 94.5 665 ALA A N 1
ATOM 5250 C CA . ALA A 1 665 ? 13.758 -4.859 -22.094 1 94.5 665 ALA A CA 1
ATOM 5251 C C . ALA A 1 665 ? 13.727 -3.887 -23.281 1 94.5 665 ALA A C 1
ATOM 5253 O O . ALA A 1 665 ? 13.477 -4.289 -24.422 1 94.5 665 ALA A O 1
ATOM 5254 N N . LEU A 1 666 ? 13.906 -2.596 -23.047 1 96.38 666 LEU A N 1
ATOM 5255 C CA . LEU A 1 666 ? 13.938 -1.576 -24.078 1 96.38 666 LEU A CA 1
ATOM 5256 C C . LEU A 1 666 ? 15.359 -1.332 -24.562 1 96.38 666 LEU A C 1
ATOM 5258 O O . LEU A 1 666 ? 16.234 -0.983 -23.766 1 96.38 666 LEU A O 1
ATOM 5262 N N . GLU A 1 667 ? 15.562 -1.523 -25.859 1 96.19 667 GLU A N 1
ATOM 5263 C CA . GLU A 1 667 ? 16.844 -1.238 -26.484 1 96.19 667 GLU A CA 1
ATOM 5264 C C . GLU A 1 667 ? 16.75 -0.078 -27.469 1 96.19 667 GLU A C 1
ATOM 5266 O O . GLU A 1 667 ? 15.938 -0.121 -28.406 1 96.19 667 GLU A O 1
ATOM 5271 N N . ALA A 1 668 ? 17.562 0.908 -27.25 1 95.44 668 ALA A N 1
ATOM 5272 C CA . ALA A 1 668 ? 17.547 2.076 -28.125 1 95.44 668 ALA A CA 1
ATOM 5273 C C . ALA A 1 668 ? 18.625 1.975 -29.203 1 95.44 668 ALA A C 1
ATOM 5275 O O . ALA A 1 668 ? 19.688 1.409 -28.953 1 95.44 668 ALA A O 1
ATOM 5276 N N . ASP A 1 669 ? 18.344 2.488 -30.375 1 93.56 669 ASP A N 1
ATOM 5277 C CA . ASP A 1 669 ? 19.422 2.637 -31.359 1 93.56 669 ASP A CA 1
ATOM 5278 C C . ASP A 1 669 ? 20.312 3.814 -31 1 93.56 669 ASP A C 1
ATOM 5280 O O . ASP A 1 669 ? 20.031 4.562 -30.062 1 93.56 669 ASP A O 1
ATOM 5284 N N . LYS A 1 670 ? 21.344 3.908 -31.672 1 88.56 670 LYS A N 1
ATOM 5285 C CA . LYS A 1 670 ? 22.375 4.879 -31.344 1 88.56 670 LYS A CA 1
ATOM 5286 C C . LYS A 1 670 ? 21.828 6.305 -31.375 1 88.56 670 LYS A C 1
ATOM 5288 O O . LYS A 1 670 ? 22.234 7.145 -30.562 1 88.56 670 LYS A O 1
ATOM 5293 N N . LYS A 1 671 ? 20.922 6.551 -32.25 1 89.56 671 LYS A N 1
ATOM 5294 C CA . LYS A 1 671 ? 20.391 7.902 -32.406 1 89.56 671 LYS A CA 1
ATOM 5295 C C . LYS A 1 671 ? 19.156 8.109 -31.531 1 89.56 671 LYS A C 1
ATOM 5297 O O . LYS A 1 671 ? 18.578 9.195 -31.516 1 89.56 671 LYS A O 1
ATOM 5302 N N . PHE A 1 672 ? 18.781 7.086 -30.875 1 94.5 672 PHE A N 1
ATOM 5303 C CA . PHE A 1 672 ? 17.625 7.117 -30 1 94.5 672 PHE A CA 1
ATOM 5304 C C . PHE A 1 672 ? 16.375 7.523 -30.781 1 94.5 672 PHE A C 1
ATOM 5306 O O . PHE A 1 672 ? 15.586 8.344 -30.297 1 94.5 672 PHE A O 1
ATOM 5313 N N . LYS A 1 673 ? 16.281 7.102 -31.938 1 94.56 673 LYS A N 1
ATOM 5314 C CA . LYS A 1 673 ? 15.109 7.34 -32.781 1 94.56 673 LYS A CA 1
ATOM 5315 C C . LYS A 1 673 ? 14.109 6.195 -32.656 1 94.56 673 LYS A C 1
ATOM 5317 O O . LYS A 1 673 ? 12.906 6.395 -32.844 1 94.56 673 LYS A O 1
ATOM 5322 N N . ASN A 1 674 ? 14.695 5.035 -32.469 1 96.25 674 ASN A N 1
ATOM 5323 C CA . ASN A 1 674 ? 13.859 3.848 -32.312 1 96.25 674 ASN A CA 1
ATOM 5324 C C . ASN A 1 674 ? 14.156 3.117 -31 1 96.25 674 ASN A C 1
ATOM 5326 O O . ASN A 1 674 ? 15.297 3.137 -30.516 1 96.25 674 ASN A O 1
ATOM 5330 N N . LEU A 1 675 ? 13.133 2.547 -30.453 1 96.75 675 LEU A N 1
ATOM 5331 C CA . LEU A 1 675 ? 13.273 1.554 -29.406 1 96.75 675 LEU A CA 1
ATOM 5332 C C . LEU A 1 675 ? 12.859 0.172 -29.891 1 96.75 675 LEU A C 1
ATOM 5334 O O . LEU A 1 675 ? 11.898 0.044 -30.672 1 96.75 675 LEU A O 1
ATOM 5338 N N . TYR A 1 676 ? 13.539 -0.821 -29.547 1 97 676 TYR A N 1
ATOM 5339 C CA . TYR A 1 676 ? 13.234 -2.209 -29.875 1 97 676 TYR A CA 1
ATOM 5340 C C . TYR A 1 676 ? 12.93 -3.014 -28.625 1 97 676 TYR A C 1
ATOM 5342 O O . TYR A 1 676 ? 13.516 -2.77 -27.562 1 97 676 TYR A O 1
ATOM 5350 N N . LEU A 1 677 ? 12.047 -3.902 -28.719 1 95.88 677 LEU A N 1
ATOM 5351 C CA . LEU A 1 677 ? 11.781 -4.812 -27.609 1 95.88 677 LEU A CA 1
ATOM 5352 C C . LEU A 1 677 ? 11.25 -6.148 -28.109 1 95.88 677 LEU A C 1
ATOM 5354 O O . LEU A 1 677 ? 10.711 -6.227 -29.219 1 95.88 677 LEU A O 1
ATOM 5358 N N . CYS A 1 678 ? 11.508 -7.188 -27.375 1 95.19 678 CYS A N 1
ATOM 5359 C CA . CYS A 1 678 ? 10.938 -8.508 -27.594 1 95.19 678 CYS A CA 1
ATOM 5360 C C . CYS A 1 678 ? 9.719 -8.734 -26.688 1 95.19 678 CYS A C 1
ATOM 5362 O O . CYS A 1 678 ? 9.852 -8.781 -25.469 1 95.19 678 CYS A O 1
ATOM 5364 N N . SER A 1 679 ? 8.586 -8.828 -27.25 1 92.31 679 SER A N 1
ATOM 5365 C CA . SER A 1 679 ? 7.348 -9.008 -26.5 1 92.31 679 SER A CA 1
ATOM 5366 C C . SER A 1 679 ? 6.395 -9.961 -27.219 1 92.31 679 SER A C 1
ATOM 5368 O O . SER A 1 679 ? 6.27 -9.906 -28.453 1 92.31 679 SER A O 1
ATOM 5370 N N . ARG A 1 680 ? 5.828 -10.914 -26.469 1 90.31 680 ARG A N 1
ATOM 5371 C CA . ARG A 1 680 ? 4.859 -11.883 -26.969 1 90.31 680 ARG A CA 1
ATOM 5372 C C . ARG A 1 680 ? 5.438 -12.68 -28.141 1 90.31 680 ARG A C 1
ATOM 5374 O O . ARG A 1 680 ? 4.797 -12.828 -29.172 1 90.31 680 ARG A O 1
ATOM 5381 N N . ARG A 1 681 ? 6.727 -13 -28.109 1 93.12 681 ARG A N 1
ATOM 5382 C CA . ARG A 1 681 ? 7.43 -13.898 -29.016 1 93.12 681 ARG A CA 1
ATOM 5383 C C . ARG A 1 681 ? 7.688 -13.227 -30.359 1 93.12 681 ARG A C 1
ATOM 5385 O O . ARG A 1 681 ? 7.93 -13.898 -31.359 1 93.12 681 ARG A O 1
ATOM 5392 N N . ASN A 1 682 ? 7.578 -11.891 -30.312 1 95.12 682 ASN A N 1
ATOM 5393 C CA . ASN A 1 682 ? 7.879 -11.094 -31.5 1 95.12 682 ASN A CA 1
ATOM 5394 C C . ASN A 1 682 ? 8.906 -10.008 -31.203 1 95.12 682 ASN A C 1
ATOM 5396 O O . ASN A 1 682 ? 9.18 -9.711 -30.031 1 95.12 682 ASN A O 1
ATOM 5400 N N . ILE A 1 683 ? 9.492 -9.539 -32.219 1 97.44 683 ILE A N 1
ATOM 5401 C CA . ILE A 1 683 ? 10.414 -8.406 -32.125 1 97.44 683 ILE A CA 1
ATOM 5402 C C . ILE A 1 683 ? 9.711 -7.129 -32.594 1 97.44 683 ILE A C 1
ATOM 5404 O O . ILE A 1 683 ? 9.258 -7.027 -33.719 1 97.44 683 ILE A O 1
ATOM 5408 N N . LYS A 1 684 ? 9.656 -6.172 -31.719 1 96.31 684 LYS A N 1
ATOM 5409 C CA . LYS A 1 684 ? 8.938 -4.93 -31.984 1 96.31 684 LYS A CA 1
ATOM 5410 C C . LYS A 1 684 ? 9.898 -3.766 -32.188 1 96.31 684 LYS A C 1
ATOM 5412 O O . LYS A 1 684 ? 10.914 -3.672 -31.484 1 96.31 684 LYS A O 1
ATOM 5417 N N . LYS A 1 685 ? 9.625 -2.971 -33.125 1 96.44 685 LYS A N 1
ATOM 5418 C CA . LYS A 1 685 ? 10.312 -1.704 -33.375 1 96.44 685 LYS A CA 1
ATOM 5419 C C . LYS A 1 685 ? 9.383 -0.519 -33.094 1 96.44 685 LYS A C 1
ATOM 5421 O O . LYS A 1 685 ? 8.328 -0.406 -33.719 1 96.44 685 LYS A O 1
ATOM 5426 N N . VAL A 1 686 ? 9.758 0.344 -32.219 1 96.25 686 VAL A N 1
ATOM 5427 C CA . VAL A 1 686 ? 8.984 1.537 -31.875 1 96.25 686 VAL A CA 1
ATOM 5428 C C . VAL A 1 686 ? 9.664 2.771 -32.469 1 96.25 686 VAL A C 1
ATOM 5430 O O . VAL A 1 686 ? 10.789 3.111 -32.094 1 96.25 686 VAL A O 1
ATOM 5433 N N . ASP A 1 687 ? 9 3.428 -33.344 1 95.81 687 ASP A N 1
ATOM 5434 C CA . ASP A 1 687 ? 9.453 4.703 -33.875 1 95.81 687 ASP A CA 1
ATOM 5435 C C . ASP A 1 687 ? 9.078 5.859 -32.969 1 95.81 687 ASP A C 1
ATOM 5437 O O . ASP A 1 687 ? 7.902 6.223 -32.875 1 95.81 687 ASP A O 1
ATOM 5441 N N . LEU A 1 688 ? 9.984 6.453 -32.344 1 93.75 688 LEU A N 1
ATOM 5442 C CA . LEU A 1 688 ? 9.727 7.457 -31.328 1 93.75 688 LEU A CA 1
ATOM 5443 C C . LEU A 1 688 ? 9.281 8.773 -31.953 1 93.75 688 LEU A C 1
ATOM 5445 O O . LEU A 1 688 ? 8.664 9.609 -31.281 1 93.75 688 LEU A O 1
ATOM 5449 N N . THR A 1 689 ? 9.602 9.008 -33.125 1 91.44 689 THR A N 1
ATOM 5450 C CA . THR A 1 689 ? 9.188 10.227 -33.812 1 91.44 689 THR A CA 1
ATOM 5451 C C . THR A 1 689 ? 7.711 10.156 -34.188 1 91.44 689 THR A C 1
ATOM 5453 O O . THR A 1 689 ? 6.977 11.133 -34.031 1 91.44 689 THR A O 1
ATOM 5456 N N . LYS A 1 690 ? 7.285 9.023 -34.594 1 92.06 690 LYS A N 1
ATOM 5457 C CA . LYS A 1 690 ? 5.914 8.844 -35.062 1 92.06 690 LYS A CA 1
ATOM 5458 C C . LYS A 1 690 ? 5.031 8.266 -33.969 1 92.06 690 LYS A C 1
ATOM 5460 O O . LYS A 1 690 ? 3.807 8.211 -34.094 1 92.06 690 LYS A O 1
ATOM 5465 N N . ASN A 1 691 ? 5.648 7.867 -32.906 1 91.5 691 ASN A N 1
ATOM 5466 C CA . ASN A 1 691 ? 4.934 7.156 -31.844 1 91.5 691 ASN A CA 1
ATOM 5467 C C . ASN A 1 691 ? 4.145 5.973 -32.406 1 91.5 691 ASN A C 1
ATOM 5469 O O . ASN A 1 691 ? 2.943 5.852 -32.156 1 91.5 691 ASN A O 1
ATOM 5473 N N . SER A 1 692 ? 4.789 5.16 -33.125 1 94.19 692 SER A N 1
ATOM 5474 C CA . SER A 1 692 ? 4.172 3.98 -33.719 1 94.19 692 SER A CA 1
ATOM 5475 C C . SER A 1 692 ? 5.012 2.732 -33.469 1 94.19 692 SER A C 1
ATOM 5477 O O . SER A 1 692 ? 6.203 2.828 -33.156 1 94.19 692 SER A O 1
ATOM 5479 N N . VAL A 1 693 ? 4.363 1.572 -33.562 1 94.12 693 VAL A N 1
ATOM 5480 C CA . VAL A 1 693 ? 5.02 0.293 -33.312 1 94.12 693 VAL A CA 1
ATOM 5481 C C . VAL A 1 693 ? 4.816 -0.628 -34.5 1 94.12 693 VAL A C 1
ATOM 5483 O O . VAL A 1 693 ? 3.74 -0.647 -35.125 1 94.12 693 VAL A O 1
ATOM 5486 N N . SER A 1 694 ? 5.789 -1.312 -34.969 1 93.94 694 SER A N 1
ATOM 5487 C CA . SER A 1 694 ? 5.734 -2.342 -36 1 93.94 694 SER A CA 1
ATOM 5488 C C . SER A 1 694 ? 6.566 -3.561 -35.594 1 93.94 694 SER A C 1
ATOM 5490 O O . SER A 1 694 ? 7.449 -3.467 -34.75 1 93.94 694 SER A O 1
ATOM 5492 N N . ASN A 1 695 ? 6.289 -4.75 -36.156 1 94.81 695 ASN A N 1
ATOM 5493 C CA . ASN A 1 695 ? 7.09 -5.953 -35.969 1 94.81 695 ASN A CA 1
ATOM 5494 C C . ASN A 1 695 ? 8.266 -6.02 -36.938 1 94.81 695 ASN A C 1
ATOM 5496 O O . ASN A 1 695 ? 8.133 -5.66 -38.094 1 94.81 695 ASN A O 1
ATOM 5500 N N . VAL A 1 696 ? 9.367 -6.438 -36.406 1 96.88 696 VAL A N 1
ATOM 5501 C CA . VAL A 1 696 ? 10.484 -6.824 -37.281 1 96.88 696 VAL A CA 1
ATOM 5502 C C . VAL A 1 696 ? 10.297 -8.266 -37.719 1 96.88 696 VAL A C 1
ATOM 5504 O O . VAL A 1 696 ? 10.422 -9.203 -36.938 1 96.88 696 VAL A O 1
ATOM 5507 N N . PRO A 1 697 ? 10.016 -8.414 -39 1 95.38 697 PRO A N 1
ATOM 5508 C CA . PRO A 1 697 ? 9.773 -9.781 -39.469 1 95.38 697 PRO A CA 1
ATOM 5509 C C . PRO A 1 697 ? 11.062 -10.602 -39.562 1 95.38 697 PRO A C 1
ATOM 5511 O O . PRO A 1 697 ? 12.141 -10.039 -39.75 1 95.38 697 PRO A O 1
ATOM 5514 N N . PHE A 1 698 ? 11.008 -11.875 -39.406 1 97.19 698 PHE A N 1
ATOM 5515 C CA . PHE A 1 698 ? 12.125 -12.789 -39.625 1 97.19 698 PHE A CA 1
ATOM 5516 C C . PHE A 1 698 ? 11.625 -14.133 -40.156 1 97.19 698 PHE A C 1
ATOM 5518 O O . PHE A 1 698 ? 10.438 -14.445 -40.031 1 97.19 698 PHE A O 1
ATOM 5525 N N . GLU A 1 699 ? 12.414 -14.859 -40.812 1 96.5 699 GLU A N 1
ATOM 5526 C CA . GLU A 1 699 ? 12.211 -16.234 -41.25 1 96.5 699 GLU A CA 1
ATOM 5527 C C . GLU A 1 699 ? 13.367 -17.125 -40.781 1 96.5 699 GLU A C 1
ATOM 5529 O O . GLU A 1 699 ? 14.406 -17.203 -41.438 1 96.5 699 GLU A O 1
ATOM 5534 N N . ALA A 1 700 ? 13.164 -17.875 -39.781 1 97.25 700 ALA A N 1
ATOM 5535 C CA . ALA A 1 700 ? 14.219 -18.672 -39.156 1 97.25 700 ALA A CA 1
ATOM 5536 C C . ALA A 1 700 ? 14.039 -20.156 -39.469 1 97.25 700 ALA A C 1
ATOM 5538 O O . ALA A 1 700 ? 12.992 -20.75 -39.188 1 97.25 700 ALA A O 1
ATOM 5539 N N . ARG A 1 701 ? 14.992 -20.75 -40.125 1 96.56 701 ARG A N 1
ATOM 5540 C CA . ARG A 1 701 ? 15.016 -22.203 -40.281 1 96.56 701 ARG A CA 1
ATOM 5541 C C . ARG A 1 701 ? 15.297 -22.875 -38.938 1 96.56 701 ARG A C 1
ATOM 5543 O O . ARG A 1 701 ? 16.312 -22.609 -38.281 1 96.56 701 ARG A O 1
ATOM 5550 N N . PHE A 1 702 ? 14.398 -23.719 -38.562 1 96.94 702 PHE A N 1
ATOM 5551 C CA . PHE A 1 702 ? 14.516 -24.359 -37.25 1 96.94 702 PHE A CA 1
ATOM 5552 C C . PHE A 1 702 ? 14.438 -25.875 -37.406 1 96.94 702 PHE A C 1
ATOM 5554 O O . PHE A 1 702 ? 13.477 -26.406 -37.969 1 96.94 702 PHE A O 1
ATOM 5561 N N . ASP A 1 703 ? 15.422 -26.562 -36.938 1 96.56 703 ASP A N 1
ATOM 5562 C CA . ASP A 1 703 ? 15.469 -28.031 -36.906 1 96.56 703 ASP A CA 1
ATOM 5563 C C . ASP A 1 703 ? 15.07 -28.562 -35.531 1 96.56 703 ASP A C 1
ATOM 5565 O O . ASP A 1 703 ? 15.883 -28.594 -34.625 1 96.56 703 ASP A O 1
ATOM 5569 N N . TYR A 1 704 ? 13.859 -29.062 -35.469 1 95.94 704 TYR A N 1
ATOM 5570 C CA . TYR A 1 704 ? 13.398 -29.641 -34.219 1 95.94 704 TYR A CA 1
ATOM 5571 C C . TYR A 1 704 ? 13.875 -31.094 -34.094 1 95.94 704 TYR A C 1
ATOM 5573 O O . TYR A 1 704 ? 13.602 -31.922 -34.969 1 95.94 704 TYR A O 1
ATOM 5581 N N . LYS A 1 705 ? 14.609 -31.406 -33.062 1 96.56 705 LYS A N 1
ATOM 5582 C CA . LYS A 1 705 ? 15.133 -32.75 -32.75 1 96.56 705 LYS A CA 1
ATOM 5583 C C . LYS A 1 705 ? 14.578 -33.25 -31.438 1 96.56 705 LYS A C 1
ATOM 5585 O O . LYS A 1 705 ? 15.258 -33.219 -30.422 1 96.56 705 LYS A O 1
ATOM 5590 N N . PRO A 1 706 ? 13.414 -33.875 -31.5 1 95.5 706 PRO A N 1
ATOM 5591 C CA . PRO A 1 706 ? 12.68 -34.156 -30.266 1 95.5 706 PRO A CA 1
ATOM 5592 C C . PRO A 1 706 ? 13.438 -35.094 -29.344 1 95.5 706 PRO A C 1
ATOM 5594 O O . PRO A 1 706 ? 13.445 -34.906 -28.125 1 95.5 706 PRO A O 1
ATOM 5597 N N . TYR A 1 707 ? 14.148 -36.219 -29.812 1 96.19 707 TYR A N 1
ATOM 5598 C CA . TYR A 1 707 ? 14.844 -37.156 -28.953 1 96.19 707 TYR A CA 1
ATOM 5599 C C . TYR A 1 707 ? 16.094 -36.531 -28.344 1 96.19 707 TYR A C 1
ATOM 5601 O O . TYR A 1 707 ? 16.359 -36.719 -27.141 1 96.19 707 TYR A O 1
ATOM 5609 N N . GLU A 1 708 ? 16.828 -35.781 -29.172 1 96.75 708 GLU A N 1
ATOM 5610 C CA . GLU A 1 708 ? 18.016 -35.125 -28.656 1 96.75 708 GLU A CA 1
ATOM 5611 C C . GLU A 1 708 ? 17.656 -34.031 -27.656 1 96.75 708 GLU A C 1
ATOM 5613 O O . GLU A 1 708 ? 18.375 -33.812 -26.672 1 96.75 708 GLU A O 1
ATOM 5618 N N . GLU A 1 709 ? 16.578 -33.312 -27.984 1 97.19 709 GLU A N 1
ATOM 5619 C CA . GLU A 1 709 ? 16.125 -32.25 -27.047 1 97.19 709 GLU A CA 1
ATOM 5620 C C . GLU A 1 709 ? 15.75 -32.875 -25.703 1 97.19 709 GLU A C 1
ATOM 5622 O O . GLU A 1 709 ? 16.078 -32.312 -24.656 1 97.19 709 GLU A O 1
ATOM 5627 N N . ARG A 1 710 ? 15.023 -34 -25.641 1 97.75 710 ARG A N 1
ATOM 5628 C CA . ARG A 1 710 ? 14.672 -34.625 -24.375 1 97.75 710 ARG A CA 1
ATOM 5629 C C . ARG A 1 710 ? 15.922 -35.062 -23.609 1 97.75 710 ARG A C 1
ATOM 5631 O O . ARG A 1 710 ? 15.961 -34.938 -22.375 1 97.75 710 ARG A O 1
ATOM 5638 N N . ALA A 1 711 ? 16.891 -35.562 -24.375 1 97.62 711 ALA A N 1
ATOM 5639 C CA . ALA A 1 711 ? 18.141 -35.938 -23.719 1 97.62 711 ALA A CA 1
ATOM 5640 C C . ALA A 1 711 ? 18.812 -34.719 -23.094 1 97.62 711 ALA A C 1
ATOM 5642 O O . ALA A 1 711 ? 19.328 -34.781 -21.984 1 97.62 711 ALA A O 1
ATOM 5643 N N . TYR A 1 712 ? 18.812 -33.625 -23.812 1 97.69 712 TYR A N 1
ATOM 5644 C CA . TYR A 1 712 ? 19.359 -32.406 -23.281 1 97.69 712 TYR A CA 1
ATOM 5645 C C . TYR A 1 712 ? 18.609 -31.969 -22.031 1 97.69 712 TYR A C 1
ATOM 5647 O O . TYR A 1 712 ? 19.219 -31.656 -21 1 97.69 712 TYR A O 1
ATOM 5655 N N . ILE A 1 713 ? 17.25 -31.906 -22.141 1 98 713 ILE A N 1
ATOM 5656 C CA . ILE A 1 713 ? 16.438 -31.469 -21.016 1 98 713 ILE A CA 1
ATOM 5657 C C . ILE A 1 713 ? 16.719 -32.344 -19.797 1 98 713 ILE A C 1
ATOM 5659 O O . ILE A 1 713 ? 16.844 -31.828 -18.688 1 98 713 ILE A O 1
ATOM 5663 N N . PHE A 1 714 ? 16.828 -33.625 -20 1 98.25 714 PHE A N 1
ATOM 5664 C CA . PHE A 1 714 ? 17.156 -34.594 -18.938 1 98.25 714 PHE A CA 1
ATOM 5665 C C . PHE A 1 714 ? 18.484 -34.188 -18.281 1 98.25 714 PHE A C 1
ATOM 5667 O O . PHE A 1 714 ? 18.562 -34.094 -17.047 1 98.25 714 PHE A O 1
ATOM 5674 N N . ASP A 1 715 ? 19.5 -33.938 -19.062 1 97.56 715 ASP A N 1
ATOM 5675 C CA . ASP A 1 715 ? 20.828 -33.562 -18.562 1 97.56 715 ASP A CA 1
ATOM 5676 C C . ASP A 1 715 ? 20.766 -32.219 -17.812 1 97.56 715 ASP A C 1
ATOM 5678 O O . ASP A 1 715 ? 21.391 -32.062 -16.766 1 97.56 715 ASP A O 1
ATOM 5682 N N . HIS A 1 716 ? 20.031 -31.344 -18.422 1 97.62 716 HIS A N 1
ATOM 5683 C CA . HIS A 1 716 ? 19.875 -30.031 -17.828 1 97.62 716 HIS A CA 1
ATOM 5684 C C . HIS A 1 716 ? 19.266 -30.109 -16.438 1 97.62 716 HIS A C 1
ATOM 5686 O O . HIS A 1 716 ? 19.766 -29.5 -15.492 1 97.62 716 HIS A O 1
ATOM 5692 N N . ILE A 1 717 ? 18.188 -30.828 -16.297 1 98.06 717 ILE A N 1
ATOM 5693 C CA . ILE A 1 717 ? 17.484 -30.984 -15.023 1 98.06 717 ILE A CA 1
ATOM 5694 C C . ILE A 1 717 ? 18.422 -31.594 -13.992 1 98.06 717 ILE A C 1
ATOM 5696 O O . ILE A 1 717 ? 18.5 -31.125 -12.859 1 98.06 717 ILE A O 1
ATOM 5700 N N . TRP A 1 718 ? 19.125 -32.656 -14.383 1 97.69 718 TRP A N 1
ATOM 5701 C CA . TRP A 1 718 ? 20.062 -33.344 -13.484 1 97.69 718 TRP A CA 1
ATOM 5702 C C . TRP A 1 718 ? 21.094 -32.375 -12.945 1 97.69 718 TRP A C 1
ATOM 5704 O O . TRP A 1 718 ? 21.375 -32.344 -11.75 1 97.69 718 TRP A O 1
ATOM 5714 N N . GLN A 1 719 ? 21.625 -31.547 -13.812 1 96.31 719 GLN A N 1
ATOM 5715 C CA . GLN A 1 719 ? 22.672 -30.594 -13.43 1 96.31 719 GLN A CA 1
ATOM 5716 C C . GLN A 1 719 ? 22.109 -29.469 -12.57 1 96.31 719 GLN A C 1
ATOM 5718 O O . GLN A 1 719 ? 22.734 -29.062 -11.586 1 96.31 719 GLN A O 1
ATOM 5723 N N . GLN A 1 720 ? 20.938 -28.922 -12.984 1 96.56 720 GLN A N 1
ATOM 5724 C CA . GLN A 1 720 ? 20.297 -27.844 -12.227 1 96.56 720 GLN A CA 1
ATOM 5725 C C . GLN A 1 720 ? 20.062 -28.266 -10.781 1 96.56 720 GLN A C 1
ATOM 5727 O O . GLN A 1 720 ? 20.297 -27.484 -9.852 1 96.56 720 GLN A O 1
ATOM 5732 N N . VAL A 1 721 ? 19.578 -29.422 -10.555 1 97.62 721 VAL A N 1
ATOM 5733 C CA . VAL A 1 721 ? 19.312 -29.938 -9.219 1 97.62 721 VAL A CA 1
ATOM 5734 C C . VAL A 1 721 ? 20.625 -30.031 -8.43 1 97.62 721 VAL A C 1
ATOM 5736 O O . VAL A 1 721 ? 20.688 -29.625 -7.266 1 97.62 721 VAL A O 1
ATOM 5739 N N . THR A 1 722 ? 21.625 -30.547 -9.078 1 96.19 722 THR A N 1
ATOM 5740 C CA . THR A 1 722 ? 22.938 -30.656 -8.445 1 96.19 722 THR A CA 1
ATOM 5741 C C . THR A 1 722 ? 23.406 -29.297 -7.93 1 96.19 722 THR A C 1
ATOM 5743 O O . THR A 1 722 ? 23.938 -29.203 -6.82 1 96.19 722 THR A O 1
ATOM 5746 N N . ASP A 1 723 ? 23.141 -28.328 -8.695 1 95 723 ASP A N 1
ATOM 5747 C CA . ASP A 1 723 ? 23.688 -27 -8.414 1 95 723 ASP A CA 1
ATOM 5748 C C . ASP A 1 723 ? 22.828 -26.25 -7.391 1 95 723 ASP A C 1
ATOM 5750 O O . ASP A 1 723 ? 23.328 -25.406 -6.648 1 95 723 ASP A O 1
ATOM 5754 N N . LYS A 1 724 ? 21.516 -26.547 -7.379 1 96.62 724 LYS A N 1
ATOM 5755 C CA . LYS A 1 724 ? 20.641 -25.547 -6.762 1 96.62 724 LYS A CA 1
ATOM 5756 C C . LYS A 1 724 ? 19.812 -26.172 -5.645 1 96.62 724 LYS A C 1
ATOM 5758 O O . LYS A 1 724 ? 19.125 -25.469 -4.898 1 96.62 724 LYS A O 1
ATOM 5763 N N . PHE A 1 725 ? 19.797 -27.453 -5.469 1 98.06 725 PHE A N 1
ATOM 5764 C CA . PHE A 1 725 ? 19.062 -28.078 -4.379 1 98.06 725 PHE A CA 1
ATOM 5765 C C . PHE A 1 725 ? 19.5 -27.516 -3.033 1 98.06 725 PHE A C 1
ATOM 5767 O O . PHE A 1 725 ? 20.688 -27.219 -2.836 1 98.06 725 PHE A O 1
ATOM 5774 N N . TYR A 1 726 ? 18.656 -27.344 -2.057 1 97.62 726 TYR A N 1
ATOM 5775 C CA . TYR A 1 726 ? 18.891 -26.5 -0.901 1 97.62 726 TYR A CA 1
ATOM 5776 C C . TYR A 1 726 ? 20.031 -27.047 -0.045 1 97.62 726 TYR A C 1
ATOM 5778 O O . TYR A 1 726 ? 20.703 -26.297 0.663 1 97.62 726 TYR A O 1
ATOM 5786 N N . VAL A 1 727 ? 20.25 -28.375 -0.048 1 97.88 727 VAL A N 1
ATOM 5787 C CA . VAL A 1 727 ? 21.391 -28.953 0.654 1 97.88 727 VAL A CA 1
ATOM 5788 C C . VAL A 1 727 ? 22.375 -29.562 -0.352 1 97.88 727 VAL A C 1
ATOM 5790 O O . VAL A 1 727 ? 21.953 -30.125 -1.36 1 97.88 727 VAL A O 1
ATOM 5793 N N . GLU A 1 728 ? 23.594 -29.594 -0.119 1 95.38 728 GLU A N 1
ATOM 5794 C CA . GLU A 1 728 ? 24.641 -29.984 -1.05 1 95.38 728 GLU A CA 1
ATOM 5795 C C . GLU A 1 728 ? 24.703 -31.5 -1.213 1 95.38 728 GLU A C 1
ATOM 5797 O O . GLU A 1 728 ? 25.078 -32 -2.271 1 95.38 728 GLU A O 1
ATOM 5802 N N . ASP A 1 729 ? 24.312 -32.219 -0.202 1 96.44 729 ASP A N 1
ATOM 5803 C CA . ASP A 1 729 ? 24.469 -33.656 -0.243 1 96.44 729 ASP A CA 1
ATOM 5804 C C . ASP A 1 729 ? 23.266 -34.312 -0.904 1 96.44 729 ASP A C 1
ATOM 5806 O O . ASP A 1 729 ? 23.188 -35.531 -0.995 1 96.44 729 ASP A O 1
ATOM 5810 N N . LEU A 1 730 ? 22.266 -33.5 -1.383 1 97.88 730 LEU A N 1
ATOM 5811 C CA . LEU A 1 730 ? 21.094 -34 -2.092 1 97.88 730 LEU A CA 1
ATOM 5812 C C . LEU A 1 730 ? 20.438 -35.156 -1.327 1 97.88 730 LEU A C 1
ATOM 5814 O O . LEU A 1 730 ? 20.109 -36.188 -1.909 1 97.88 730 LEU A O 1
ATOM 5818 N N . HIS A 1 731 ? 20.375 -34.938 0.028 1 97 731 HIS A N 1
ATOM 5819 C CA . HIS A 1 731 ? 19.781 -35.906 0.95 1 97 731 HIS A CA 1
ATOM 5820 C C . HIS A 1 731 ? 20.484 -37.25 0.871 1 97 731 HIS A C 1
ATOM 5822 O O . HIS A 1 731 ? 19.875 -38.312 1.117 1 97 731 HIS A O 1
ATOM 5828 N N . GLY A 1 732 ? 21.703 -37.281 0.395 1 96.38 732 GLY A N 1
ATOM 5829 C CA . GLY A 1 732 ? 22.516 -38.469 0.38 1 96.38 732 GLY A CA 1
ATOM 5830 C C . GLY A 1 732 ? 22.188 -39.406 -0.775 1 96.38 732 GLY A C 1
ATOM 5831 O O . GLY A 1 732 ? 22.656 -40.531 -0.823 1 96.38 732 GLY A O 1
ATOM 5832 N N . VAL A 1 733 ? 21.469 -39.031 -1.804 1 96.62 733 VAL A N 1
ATOM 5833 C CA . VAL A 1 733 ? 21.031 -39.875 -2.924 1 96.62 733 VAL A CA 1
ATOM 5834 C C . VAL A 1 733 ? 22.203 -40.125 -3.873 1 96.62 733 VAL A C 1
ATOM 5836 O O . VAL A 1 733 ? 23.016 -39.219 -4.109 1 96.62 733 VAL A O 1
ATOM 5839 N N . ASP A 1 734 ? 22.312 -41.312 -4.441 1 96.94 734 ASP A N 1
ATOM 5840 C CA . ASP A 1 734 ? 23.266 -41.594 -5.516 1 96.94 734 ASP A CA 1
ATOM 5841 C C . ASP A 1 734 ? 22.828 -40.938 -6.82 1 96.94 734 ASP A C 1
ATOM 5843 O O . ASP A 1 734 ? 22.438 -41.625 -7.77 1 96.94 734 ASP A O 1
ATOM 5847 N N . TRP A 1 735 ? 23 -39.688 -6.773 1 97.44 735 TRP A N 1
ATOM 5848 C CA . TRP A 1 735 ? 22.469 -38.875 -7.855 1 97.44 735 TRP A CA 1
ATOM 5849 C C . TRP A 1 735 ? 23.109 -39.219 -9.188 1 97.44 735 TRP A C 1
ATOM 5851 O O . TRP A 1 735 ? 22.438 -39.312 -10.219 1 97.44 735 TRP A O 1
ATOM 5861 N N . ALA A 1 736 ? 24.391 -39.5 -9.305 1 96.94 736 ALA A N 1
ATOM 5862 C CA . ALA A 1 736 ? 25.078 -39.938 -10.523 1 96.94 736 ALA A CA 1
ATOM 5863 C C . ALA A 1 736 ? 24.578 -41.281 -10.992 1 96.94 736 ALA A C 1
ATOM 5865 O O . ALA A 1 736 ? 24.438 -41.531 -12.195 1 96.94 736 ALA A O 1
ATOM 5866 N N . GLY A 1 737 ? 24.406 -42.188 -10.039 1 97.56 737 GLY A N 1
ATOM 5867 C CA . GLY A 1 737 ? 23.891 -43.5 -10.383 1 97.56 737 GLY A CA 1
ATOM 5868 C C . GLY A 1 737 ? 22.484 -43.469 -10.984 1 97.56 737 GLY A C 1
ATOM 5869 O O . GLY A 1 737 ? 22.203 -44.156 -11.961 1 97.56 737 GLY A O 1
ATOM 5870 N N . TYR A 1 738 ? 21.672 -42.688 -10.414 1 97.5 738 TYR A N 1
ATOM 5871 C CA . TYR A 1 738 ? 20.297 -42.625 -10.898 1 97.5 738 TYR A CA 1
ATOM 5872 C C . TYR A 1 738 ? 20.234 -41.906 -12.25 1 97.5 738 TYR A C 1
ATOM 5874 O O . TYR A 1 738 ? 19.312 -42.156 -13.031 1 97.5 738 TYR A O 1
ATOM 5882 N N . ARG A 1 739 ? 21.172 -41 -12.578 1 97.31 739 ARG A N 1
ATOM 5883 C CA . ARG A 1 739 ? 21.25 -40.469 -13.93 1 97.31 739 ARG A CA 1
ATOM 5884 C C . ARG A 1 739 ? 21.359 -41.594 -14.961 1 97.31 739 ARG A C 1
ATOM 5886 O O . ARG A 1 739 ? 20.625 -41.625 -15.945 1 97.31 739 ARG A O 1
ATOM 5893 N N . LYS A 1 740 ? 22.266 -42.5 -14.68 1 97.12 740 LYS A N 1
ATOM 5894 C CA . LYS A 1 740 ? 22.516 -43.625 -15.594 1 97.12 740 LYS A CA 1
ATOM 5895 C C . LYS A 1 740 ? 21.281 -44.5 -15.703 1 97.12 740 LYS A C 1
ATOM 5897 O O . LYS A 1 740 ? 20.922 -44.938 -16.797 1 97.12 740 LYS A O 1
ATOM 5902 N N . ILE A 1 741 ? 20.703 -44.75 -14.586 1 96.94 741 ILE A N 1
ATOM 59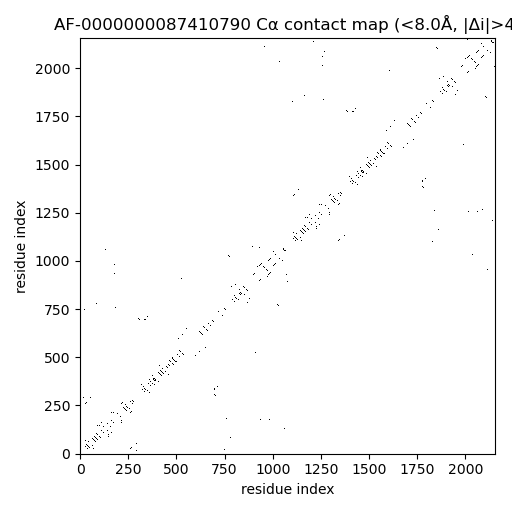03 C CA . ILE A 1 741 ? 19.547 -45.625 -14.531 1 96.94 741 ILE A CA 1
ATOM 5904 C C . ILE A 1 741 ? 18.422 -45.094 -15.391 1 96.94 741 ILE A C 1
ATOM 5906 O O . ILE A 1 741 ? 17.828 -45.812 -16.203 1 96.94 741 ILE A O 1
ATOM 5910 N N . TYR A 1 742 ? 18.109 -43.844 -15.312 1 98.06 742 TYR A N 1
ATOM 5911 C CA . TYR A 1 742 ? 16.938 -43.281 -15.969 1 98.06 742 TYR A CA 1
ATOM 5912 C C . TYR A 1 742 ? 17.266 -42.844 -17.391 1 98.06 742 TYR A C 1
ATOM 5914 O O . TYR A 1 742 ? 16.375 -42.844 -18.266 1 98.06 742 TYR A O 1
ATOM 5922 N N . GLU A 1 743 ? 18.531 -42.469 -17.703 1 97.81 743 GLU A N 1
ATOM 5923 C CA . GLU A 1 743 ? 18.953 -42.125 -19.047 1 97.81 743 GLU A CA 1
ATOM 5924 C C . GLU A 1 743 ? 18.641 -43.219 -20.047 1 97.81 743 GLU A C 1
ATOM 5926 O O . GLU A 1 743 ? 18.312 -42.969 -21.188 1 97.81 743 GLU A O 1
ATOM 5931 N N . ARG A 1 744 ? 18.656 -44.469 -19.625 1 97.19 744 ARG A N 1
ATOM 5932 C CA . ARG A 1 744 ? 18.438 -45.625 -20.469 1 97.19 744 ARG A CA 1
ATOM 5933 C C . ARG A 1 744 ? 17.047 -45.625 -21.078 1 97.19 744 ARG A C 1
ATOM 5935 O O . ARG A 1 744 ? 16.812 -46.281 -22.094 1 97.19 744 ARG A O 1
ATOM 5942 N N . PHE A 1 745 ? 16.141 -44.938 -20.438 1 98 745 PHE A N 1
ATOM 5943 C CA . PHE A 1 745 ? 14.742 -44.969 -20.859 1 98 745 PHE A CA 1
ATOM 5944 C C . PHE A 1 745 ? 14.484 -43.969 -21.984 1 98 745 PHE A C 1
ATOM 5946 O O . PHE A 1 745 ? 13.484 -44.062 -22.688 1 98 745 PHE A O 1
ATOM 5953 N N . LEU A 1 746 ? 15.344 -42.969 -22.25 1 97.62 746 LEU A N 1
ATOM 5954 C CA . LEU A 1 746 ? 15.102 -41.844 -23.109 1 97.62 746 LEU A CA 1
ATOM 5955 C C . LEU A 1 746 ? 14.781 -42.281 -24.531 1 97.62 746 LEU A C 1
ATOM 5957 O O . LEU A 1 746 ? 13.82 -41.781 -25.141 1 97.62 746 LEU A O 1
ATOM 5961 N N . PRO A 1 747 ? 15.516 -43.281 -25.094 1 94.94 747 PRO A N 1
ATOM 5962 C CA . PRO A 1 747 ? 15.211 -43.688 -26.453 1 94.94 747 PRO A CA 1
ATOM 5963 C C . PRO A 1 747 ? 13.828 -44.344 -26.594 1 94.94 747 PRO A C 1
ATOM 5965 O O . PRO A 1 747 ? 13.336 -44.5 -27.703 1 94.94 747 PRO A O 1
ATOM 5968 N N . HIS A 1 748 ? 13.227 -44.719 -25.469 1 95.75 748 HIS A N 1
ATOM 5969 C CA . HIS A 1 748 ? 11.977 -45.469 -25.484 1 95.75 748 HIS A CA 1
ATOM 5970 C C . HIS A 1 748 ? 10.797 -44.594 -25.141 1 95.75 748 HIS A C 1
ATOM 5972 O O . HIS A 1 748 ? 9.688 -45.062 -24.906 1 95.75 748 HIS A O 1
ATOM 5978 N N . ILE A 1 749 ? 10.945 -43.281 -25.125 1 96.44 749 ILE A N 1
ATOM 5979 C CA . ILE A 1 749 ? 9.914 -42.312 -24.812 1 96.44 749 ILE A CA 1
ATOM 5980 C C . ILE A 1 749 ? 9.758 -41.344 -25.984 1 96.44 749 ILE A C 1
ATOM 5982 O O . ILE A 1 749 ? 10.742 -40.75 -26.438 1 96.44 749 ILE A O 1
ATOM 5986 N N . ASN A 1 750 ? 8.539 -41.094 -26.469 1 94.69 750 ASN A N 1
ATOM 5987 C CA . ASN A 1 750 ? 8.359 -40.219 -27.625 1 94.69 750 ASN A CA 1
ATOM 5988 C C . ASN A 1 750 ? 7.25 -39.188 -27.391 1 94.69 750 ASN A C 1
ATOM 5990 O O . ASN A 1 750 ? 6.73 -38.625 -28.344 1 94.69 750 ASN A O 1
ATOM 5994 N N . ASN A 1 751 ? 6.797 -39.062 -26.172 1 95.19 751 ASN A N 1
ATOM 5995 C CA . ASN A 1 751 ? 5.758 -38.094 -25.828 1 95.19 751 ASN A CA 1
ATOM 5996 C C . ASN A 1 751 ? 6.023 -37.469 -24.469 1 95.19 751 ASN A C 1
ATOM 5998 O O . ASN A 1 751 ? 6.844 -37.969 -23.688 1 95.19 751 ASN A O 1
ATOM 6002 N N . ASN A 1 752 ? 5.332 -36.375 -24.172 1 96.94 752 ASN A N 1
ATOM 6003 C CA . ASN A 1 752 ? 5.641 -35.594 -22.984 1 96.94 752 ASN A CA 1
ATOM 6004 C C . ASN A 1 752 ? 4.91 -36.125 -21.75 1 96.94 752 ASN A C 1
ATOM 6006 O O . ASN A 1 752 ? 5.227 -35.781 -20.625 1 96.94 752 ASN A O 1
ATOM 6010 N N . TYR A 1 753 ? 3.867 -37.062 -21.875 1 97.38 753 TYR A N 1
ATOM 6011 C CA . TYR A 1 753 ? 3.273 -37.719 -20.734 1 97.38 753 TYR A CA 1
ATOM 6012 C C . TYR A 1 753 ? 4.285 -38.656 -20.047 1 97.38 753 TYR A C 1
ATOM 6014 O O . TYR A 1 753 ? 4.535 -38.531 -18.859 1 97.38 753 TYR A O 1
ATOM 6022 N N . ASP A 1 754 ? 4.836 -39.5 -20.938 1 97.94 754 ASP A N 1
ATOM 6023 C CA . ASP A 1 754 ? 5.82 -40.438 -20.438 1 97.94 754 ASP A CA 1
ATOM 6024 C C . ASP A 1 754 ? 7.074 -39.719 -19.953 1 97.94 754 ASP A C 1
ATOM 6026 O O . ASP A 1 754 ? 7.652 -40.125 -18.922 1 97.94 754 ASP A O 1
ATOM 6030 N N . PHE A 1 755 ? 7.516 -38.688 -20.672 1 98.25 755 PHE A N 1
ATOM 6031 C CA . PHE A 1 755 ? 8.711 -37.969 -20.297 1 98.25 755 PHE A CA 1
ATOM 6032 C C . PHE A 1 755 ? 8.531 -37.281 -18.938 1 98.25 755 PHE A C 1
ATOM 6034 O O . PHE A 1 755 ? 9.43 -37.344 -18.094 1 98.25 755 PHE A O 1
ATOM 6041 N N . ARG A 1 756 ? 7.402 -36.625 -18.75 1 98.19 756 ARG A N 1
ATOM 6042 C CA . ARG A 1 756 ? 7.051 -36.031 -17.469 1 98.19 756 ARG A CA 1
ATOM 6043 C C . ARG A 1 756 ? 7.176 -37.031 -16.344 1 98.19 756 ARG A C 1
ATOM 6045 O O . ARG A 1 756 ? 7.762 -36.75 -15.297 1 98.19 756 ARG A O 1
ATOM 6052 N N . ASP A 1 757 ? 6.605 -38.219 -16.531 1 97.94 757 ASP A N 1
ATOM 6053 C CA . ASP A 1 757 ? 6.613 -39.25 -15.484 1 97.94 757 ASP A CA 1
ATOM 6054 C C . ASP A 1 757 ? 8.031 -39.75 -15.211 1 97.94 757 ASP A C 1
ATOM 6056 O O . ASP A 1 757 ? 8.406 -39.969 -14.055 1 97.94 757 ASP A O 1
ATOM 6060 N N . MET A 1 758 ? 8.742 -39.938 -16.328 1 98.44 758 MET A N 1
ATOM 6061 C CA . MET A 1 758 ? 10.125 -40.406 -16.156 1 98.44 758 MET A CA 1
ATOM 6062 C C . MET A 1 758 ? 10.938 -39.375 -15.383 1 98.44 758 MET A C 1
ATOM 6064 O O . MET A 1 758 ? 11.68 -39.719 -14.461 1 98.44 758 MET A O 1
ATOM 6068 N N . LEU A 1 759 ? 10.812 -38.094 -15.719 1 98.56 759 LEU A N 1
ATOM 6069 C CA . LEU A 1 759 ? 11.5 -37.031 -15 1 98.56 759 LEU A CA 1
ATOM 6070 C C . LEU A 1 759 ? 11.078 -37 -13.531 1 98.56 759 LEU A C 1
ATOM 6072 O O . LEU A 1 759 ? 11.914 -36.812 -12.648 1 98.56 759 LEU A O 1
ATOM 6076 N N . SER A 1 760 ? 9.805 -37.156 -13.289 1 98.44 760 SER A N 1
ATOM 6077 C CA . SER A 1 760 ? 9.289 -37.125 -11.93 1 98.44 760 SER A CA 1
ATOM 6078 C C . SER A 1 760 ? 9.82 -38.312 -11.109 1 98.44 760 SER A C 1
ATOM 6080 O O . SER A 1 760 ? 10.039 -38.188 -9.906 1 98.44 760 SER A O 1
ATOM 6082 N N . GLU A 1 761 ? 9.992 -39.469 -11.758 1 98 761 GLU A N 1
ATOM 6083 C CA . GLU A 1 761 ? 10.609 -40.625 -11.094 1 98 761 GLU A CA 1
ATOM 6084 C C . GLU A 1 761 ? 12.039 -40.312 -10.656 1 98 761 GLU A C 1
ATOM 6086 O O . GLU A 1 761 ? 12.438 -40.625 -9.531 1 98 761 GLU A O 1
ATOM 6091 N N . LEU A 1 762 ? 12.773 -39.688 -11.547 1 98.25 762 LEU A N 1
ATOM 6092 C CA . LEU A 1 762 ? 14.133 -39.281 -11.211 1 98.25 762 LEU A CA 1
ATOM 6093 C C . LEU A 1 762 ? 14.133 -38.281 -10.047 1 98.25 762 LEU A C 1
ATOM 6095 O O . LEU A 1 762 ? 14.836 -38.5 -9.055 1 98.25 762 LEU A O 1
ATOM 6099 N N . LEU A 1 763 ? 13.383 -37.281 -10.164 1 98.38 763 LEU A N 1
ATOM 6100 C CA . LEU A 1 763 ? 13.344 -36.188 -9.18 1 98.38 763 LEU A CA 1
ATOM 6101 C C . LEU A 1 763 ? 12.812 -36.719 -7.84 1 98.38 763 LEU A C 1
ATOM 6103 O O . LEU A 1 763 ? 13.203 -36.219 -6.781 1 98.38 763 LEU A O 1
ATOM 6107 N N . GLY A 1 764 ? 11.898 -37.688 -7.934 1 97.94 764 GLY A N 1
ATOM 6108 C CA . GLY A 1 764 ? 11.336 -38.281 -6.723 1 97.94 764 GLY A CA 1
ATOM 6109 C C . GLY A 1 764 ? 12.375 -38.938 -5.836 1 97.94 764 GLY A C 1
ATOM 6110 O O . GLY A 1 764 ? 12.156 -39.094 -4.633 1 97.94 764 GLY A O 1
ATOM 6111 N N . GLU A 1 765 ? 13.562 -39.312 -6.398 1 97.81 765 GLU A N 1
ATOM 6112 C CA . GLU A 1 765 ? 14.641 -39.938 -5.641 1 97.81 765 GLU A CA 1
ATOM 6113 C C . GLU A 1 765 ? 15.195 -39 -4.578 1 97.81 765 GLU A C 1
ATOM 6115 O O . GLU A 1 765 ? 15.758 -39.438 -3.574 1 97.81 765 GLU A O 1
ATOM 6120 N N . LEU A 1 766 ? 14.977 -37.688 -4.754 1 97.88 766 LEU A N 1
ATOM 6121 C CA . LEU A 1 766 ? 15.508 -36.656 -3.852 1 97.88 766 LEU A CA 1
ATOM 6122 C C . LEU A 1 766 ? 14.758 -36.688 -2.525 1 97.88 766 LEU A C 1
ATOM 6124 O O . LEU A 1 766 ? 15.234 -36.125 -1.535 1 97.88 766 LEU A O 1
ATOM 6128 N N . ASN A 1 767 ? 13.508 -37.219 -2.512 1 97.44 767 ASN A N 1
ATOM 6129 C CA . ASN A 1 767 ? 12.664 -37.219 -1.323 1 97.44 767 ASN A CA 1
ATOM 6130 C C . ASN A 1 767 ? 12.523 -35.812 -0.719 1 97.44 767 ASN A C 1
ATOM 6132 O O . ASN A 1 767 ? 12.82 -35.625 0.461 1 97.44 767 ASN A O 1
ATOM 6136 N N . ALA A 1 768 ? 12.047 -34.938 -1.524 1 97.75 768 ALA A N 1
ATOM 6137 C CA . ALA A 1 768 ? 11.797 -33.531 -1.113 1 97.75 768 ALA A CA 1
ATOM 6138 C C . ALA A 1 768 ? 10.477 -33.031 -1.686 1 97.75 768 ALA A C 1
ATOM 6140 O O . ALA A 1 768 ? 10.008 -33.531 -2.715 1 97.75 768 ALA A O 1
ATOM 6141 N N . SER A 1 769 ? 9.906 -32.156 -0.959 1 97.25 769 SER A N 1
ATOM 6142 C CA . SER A 1 769 ? 8.734 -31.469 -1.5 1 97.25 769 SER A CA 1
ATOM 6143 C C . SER A 1 769 ? 9.094 -30.625 -2.715 1 97.25 769 SER A C 1
ATOM 6145 O O . SER A 1 769 ? 10.273 -30.375 -2.98 1 97.25 769 SER A O 1
ATOM 6147 N N . HIS A 1 770 ? 8.117 -30.203 -3.48 1 97.75 770 HIS A N 1
ATOM 6148 C CA . HIS A 1 770 ? 8.266 -29.281 -4.602 1 97.75 770 HIS A CA 1
ATOM 6149 C C . HIS A 1 770 ? 9.18 -29.859 -5.676 1 97.75 770 HIS A C 1
ATOM 6151 O O . HIS A 1 770 ? 10 -29.156 -6.258 1 97.75 770 HIS A O 1
ATOM 6157 N N . THR A 1 771 ? 9.172 -31.141 -5.812 1 97.75 771 THR A N 1
ATOM 6158 C CA . THR A 1 771 ? 9.859 -31.797 -6.914 1 97.75 771 THR A CA 1
ATOM 6159 C C . THR A 1 771 ? 8.867 -32.406 -7.906 1 97.75 771 THR A C 1
ATOM 6161 O O . THR A 1 771 ? 7.656 -32.375 -7.664 1 97.75 771 THR A O 1
ATOM 6164 N N . GLY A 1 772 ? 9.383 -32.875 -9.047 1 97.62 772 GLY A N 1
ATOM 6165 C CA . GLY A 1 772 ? 8.547 -33.406 -10.109 1 97.62 772 GLY A CA 1
ATOM 6166 C C . GLY A 1 772 ? 8.477 -32.5 -11.328 1 97.62 772 GLY A C 1
ATOM 6167 O O . GLY A 1 772 ? 8.938 -31.359 -11.289 1 97.62 772 GLY A O 1
ATOM 6168 N N . ALA A 1 773 ? 8.047 -33.062 -12.414 1 98.19 773 ALA A N 1
ATOM 6169 C CA . ALA A 1 773 ? 7.855 -32.312 -13.672 1 98.19 773 ALA A CA 1
ATOM 6170 C C . ALA A 1 773 ? 6.379 -32.25 -14.039 1 98.19 773 ALA A C 1
ATOM 6172 O O . ALA A 1 773 ? 5.574 -33.062 -13.609 1 98.19 773 ALA A O 1
ATOM 6173 N N . ARG A 1 774 ? 6.047 -31.234 -14.758 1 97.62 774 ARG A N 1
ATOM 6174 C CA . ARG A 1 774 ? 4.668 -31 -15.172 1 97.62 774 ARG A CA 1
ATOM 6175 C C . ARG A 1 774 ? 4.582 -30.781 -16.672 1 97.62 774 ARG A C 1
ATOM 6177 O O . ARG A 1 774 ? 5.469 -30.172 -17.281 1 97.62 774 ARG A O 1
ATOM 6184 N N . PHE A 1 775 ? 3.633 -31.344 -17.312 1 96 775 PHE A N 1
ATOM 6185 C CA . PHE A 1 775 ? 3.293 -31.188 -18.719 1 96 775 PHE A CA 1
ATOM 6186 C C . PHE A 1 775 ? 1.845 -30.75 -18.875 1 96 775 PHE A C 1
ATOM 6188 O O . PHE A 1 775 ? 0.945 -31.297 -18.234 1 96 775 PHE A O 1
ATOM 6195 N N . SER A 1 776 ? 1.628 -29.688 -19.562 1 91.44 776 SER A N 1
ATOM 6196 C CA . SER A 1 776 ? 0.287 -29.219 -19.891 1 91.44 776 SER A CA 1
ATOM 6197 C C . SER A 1 776 ? -0.038 -29.469 -21.359 1 91.44 776 SER A C 1
ATOM 6199 O O . SER A 1 776 ? 0.434 -28.734 -22.234 1 91.44 776 SER A O 1
ATOM 6201 N N . PRO A 1 777 ? -0.834 -30.5 -21.641 1 91.88 777 PRO A N 1
ATOM 6202 C CA . PRO A 1 777 ? -1.229 -30.719 -23.031 1 91.88 777 PRO A CA 1
ATOM 6203 C C . PRO A 1 777 ? -2.17 -29.641 -23.562 1 91.88 777 PRO A C 1
ATOM 6205 O O . PRO A 1 777 ? -2.66 -28.812 -22.781 1 91.88 777 PRO A O 1
ATOM 6208 N N . ASP A 1 778 ? -2.289 -29.766 -24.875 1 86.19 778 ASP A N 1
ATOM 6209 C CA . ASP A 1 778 ? -3.307 -28.891 -25.453 1 86.19 778 ASP A CA 1
ATOM 6210 C C . ASP A 1 778 ? -4.707 -29.312 -25 1 86.19 778 ASP A C 1
ATOM 6212 O O . ASP A 1 778 ? -4.988 -30.5 -24.859 1 86.19 778 ASP A O 1
ATOM 6216 N N . GLY A 1 779 ? -5.488 -28.625 -24.469 1 87.69 779 GLY A N 1
ATOM 6217 C CA . GLY A 1 779 ? -6.836 -28.859 -23.984 1 87.69 779 GLY A CA 1
ATOM 6218 C C . GLY A 1 779 ? -7.828 -29.156 -25.094 1 87.69 779 GLY A C 1
ATOM 6219 O O . GLY A 1 779 ? -7.469 -29.156 -26.266 1 87.69 779 GLY A O 1
ATOM 6220 N N . PRO A 1 780 ? -8.961 -29.75 -24.719 1 90.81 780 PRO A N 1
ATOM 6221 C CA . PRO A 1 780 ? -10 -30.031 -25.719 1 90.81 780 PRO A CA 1
ATOM 6222 C C . PRO A 1 780 ? -10.406 -28.781 -26.516 1 90.81 780 PRO A C 1
ATOM 6224 O O . PRO A 1 780 ? -10.219 -27.656 -26.047 1 90.81 780 PRO A O 1
ATOM 6227 N N . SER A 1 781 ? -10.875 -29.125 -27.703 1 88.06 781 SER A N 1
ATOM 6228 C CA . SER A 1 781 ? -11.367 -28.031 -28.531 1 88.06 781 SER A CA 1
ATOM 6229 C C . SER A 1 781 ? -12.633 -27.422 -27.938 1 88.06 781 SER A C 1
ATOM 6231 O O . SER A 1 781 ? -12.875 -26.219 -28.094 1 88.06 781 SER A O 1
ATOM 6233 N N . LEU A 1 782 ? -13.398 -28.266 -27.359 1 92.94 782 LEU A N 1
ATOM 6234 C CA . LEU A 1 782 ? -14.625 -27.812 -26.719 1 92.94 782 LEU A CA 1
ATOM 6235 C C . LEU A 1 782 ? -14.648 -28.234 -25.25 1 92.94 782 LEU A C 1
ATOM 6237 O O . LEU A 1 782 ? -14.664 -29.422 -24.938 1 92.94 782 LEU A O 1
ATOM 6241 N N . TYR A 1 783 ? -14.703 -27.297 -24.375 1 95.31 783 TYR A N 1
ATOM 6242 C CA . TYR A 1 783 ? -14.797 -27.578 -22.953 1 95.31 783 TYR A CA 1
ATOM 6243 C C . TYR A 1 783 ? -16.25 -27.812 -22.531 1 95.31 783 TYR A C 1
ATOM 6245 O O . TYR A 1 783 ? -17.141 -27.094 -22.984 1 95.31 783 TYR A O 1
ATOM 6253 N N . THR A 1 784 ? -16.438 -28.859 -21.688 1 97.12 784 THR A N 1
ATOM 6254 C CA . THR A 1 784 ? -17.766 -29.156 -21.156 1 97.12 784 THR A CA 1
ATOM 6255 C C . THR A 1 784 ? -18.156 -28.125 -20.094 1 97.12 784 THR A C 1
ATOM 6257 O O . THR A 1 784 ? -17.484 -27.984 -19.078 1 97.12 784 THR A O 1
ATOM 6260 N N . ALA A 1 785 ? -19.25 -27.391 -20.297 1 97.56 785 ALA A N 1
ATOM 6261 C CA . ALA A 1 785 ? -19.719 -26.375 -19.359 1 97.56 785 ALA A CA 1
ATOM 6262 C C . ALA A 1 785 ? -20.406 -27 -18.156 1 97.56 785 ALA A C 1
ATOM 6264 O O . ALA A 1 785 ? -20.672 -28.203 -18.141 1 97.56 785 ALA A O 1
ATOM 6265 N N . ARG A 1 786 ? -20.594 -26.234 -17.125 1 97.19 786 ARG A N 1
ATOM 6266 C CA . ARG A 1 786 ? -21.281 -26.609 -15.891 1 97.19 786 ARG A CA 1
ATOM 6267 C C . ARG A 1 786 ? -22.469 -25.703 -15.633 1 97.19 786 ARG A C 1
ATOM 6269 O O . ARG A 1 786 ? -22.5 -24.547 -16.078 1 97.19 786 ARG A O 1
ATOM 6276 N N . LEU A 1 787 ? -23.422 -26.203 -14.914 1 97.19 787 LEU A N 1
ATOM 6277 C CA . LEU A 1 787 ? -24.656 -25.453 -14.703 1 97.19 787 LEU A CA 1
ATOM 6278 C C . LEU A 1 787 ? -24.734 -24.938 -13.273 1 97.19 787 LEU A C 1
ATOM 6280 O O . LEU A 1 787 ? -25.641 -24.188 -12.93 1 97.19 787 LEU A O 1
ATOM 6284 N N . GLY A 1 788 ? -23.766 -25.281 -12.43 1 96.81 788 GLY A N 1
ATOM 6285 C CA . GLY A 1 788 ? -23.781 -24.812 -11.047 1 96.81 788 GLY A CA 1
ATOM 6286 C C . GLY A 1 788 ? -24.891 -25.453 -10.219 1 96.81 788 GLY A C 1
ATOM 6287 O O . GLY A 1 788 ? -25.516 -24.781 -9.398 1 96.81 788 GLY A O 1
ATOM 6288 N N . LEU A 1 789 ? -25.219 -26.719 -10.422 1 97.5 789 LEU A N 1
ATOM 6289 C CA . LEU A 1 789 ? -26.281 -27.453 -9.758 1 97.5 789 LEU A CA 1
ATOM 6290 C C . LEU A 1 789 ? -25.766 -28.75 -9.172 1 97.5 789 LEU A C 1
ATOM 6292 O O . LEU A 1 789 ? -24.859 -29.375 -9.742 1 97.5 789 LEU A O 1
ATOM 6296 N N . PHE A 1 790 ? -26.312 -29.125 -7.98 1 97.12 790 PHE A N 1
ATOM 6297 C CA . PHE A 1 790 ? -26.203 -30.516 -7.512 1 97.12 790 PHE A CA 1
ATOM 6298 C C . PHE A 1 790 ? -27.375 -31.344 -8.023 1 97.12 790 PHE A C 1
ATOM 6300 O O . PHE A 1 790 ? -28.531 -30.891 -7.988 1 97.12 790 PHE A O 1
ATOM 6307 N N . TYR A 1 791 ? -27.109 -32.469 -8.5 1 96.19 791 TYR A N 1
ATOM 6308 C CA . TYR A 1 791 ? -28.156 -33.344 -8.992 1 96.19 791 TYR A CA 1
ATOM 6309 C C . TYR A 1 791 ? -28.391 -34.5 -8.023 1 96.19 791 TYR A C 1
ATOM 6311 O O . TYR A 1 791 ? -27.484 -34.938 -7.328 1 96.19 791 TYR A O 1
ATOM 6319 N N . ASP A 1 792 ? -29.625 -34.969 -7.996 1 95.06 792 ASP A N 1
ATOM 6320 C CA . ASP A 1 792 ? -29.984 -36.156 -7.23 1 95.06 792 ASP A CA 1
ATOM 6321 C C . ASP A 1 792 ? -29.453 -37.438 -7.891 1 95.06 792 ASP A C 1
ATOM 6323 O O . ASP A 1 792 ? -30.016 -37.906 -8.883 1 95.06 792 ASP A O 1
ATOM 6327 N N . GLU A 1 793 ? -28.516 -38 -7.305 1 88.44 793 GLU A N 1
ATOM 6328 C CA . GLU A 1 793 ? -27.828 -39.156 -7.875 1 88.44 793 GLU A CA 1
ATOM 6329 C C . GLU A 1 793 ? -28.75 -40.406 -7.887 1 88.44 793 GLU A C 1
ATOM 6331 O O . GLU A 1 793 ? -28.484 -41.344 -8.617 1 88.44 793 GLU A O 1
ATOM 6336 N N . ASN A 1 794 ? -29.859 -40.375 -7.148 1 90.12 794 ASN A N 1
ATOM 6337 C CA . ASN A 1 794 ? -30.766 -41.531 -7.055 1 90.12 794 ASN A CA 1
ATOM 6338 C C . ASN A 1 794 ? -31.906 -41.406 -8.062 1 90.12 794 ASN A C 1
ATOM 6340 O O . ASN A 1 794 ? -32.688 -42.375 -8.234 1 90.12 794 ASN A O 1
ATOM 6344 N N . TYR A 1 795 ? -31.906 -40.312 -8.688 1 94 795 TYR A N 1
ATOM 6345 C CA . TYR A 1 795 ? -32.969 -40.125 -9.68 1 94 795 TYR A CA 1
ATOM 6346 C C . TYR A 1 795 ? -32.656 -40.938 -10.938 1 94 795 TYR A C 1
ATOM 6348 O O . TYR A 1 795 ? -31.594 -40.781 -11.539 1 94 795 TYR A O 1
ATOM 6356 N N . ASN A 1 796 ? -33.562 -41.812 -11.398 1 91.12 796 ASN A N 1
ATOM 6357 C CA . ASN A 1 796 ? -33.375 -42.688 -12.531 1 91.12 796 ASN A CA 1
ATOM 6358 C C . ASN A 1 796 ? -34.375 -42.438 -13.641 1 91.12 796 ASN A C 1
ATOM 6360 O O . ASN A 1 796 ? -34.656 -43.344 -14.438 1 91.12 796 ASN A O 1
ATOM 6364 N N . GLY A 1 797 ? -34.906 -41.312 -13.734 1 93.88 797 GLY A N 1
ATOM 6365 C CA . GLY A 1 797 ? -35.812 -40.938 -14.805 1 93.88 797 GLY A CA 1
ATOM 6366 C C . GLY A 1 797 ? -35.156 -40.094 -15.875 1 93.88 797 GLY A C 1
ATOM 6367 O O . GLY A 1 797 ? -33.938 -39.938 -15.883 1 93.88 797 GLY A O 1
ATOM 6368 N N . ASP A 1 798 ? -35.969 -39.781 -16.875 1 96.56 798 ASP A N 1
ATOM 6369 C CA . ASP A 1 798 ? -35.531 -38.812 -17.859 1 96.56 798 ASP A CA 1
ATOM 6370 C C . ASP A 1 798 ? -35.219 -37.469 -17.203 1 96.56 798 ASP A C 1
ATOM 6372 O O . ASP A 1 798 ? -35.875 -37.062 -16.266 1 96.56 798 ASP A O 1
ATOM 6376 N N . GLY A 1 799 ? -34.219 -36.938 -17.672 1 97.12 799 GLY A N 1
ATOM 6377 C CA . GLY A 1 799 ? -33.844 -35.625 -17.156 1 97.12 799 GLY A CA 1
ATOM 6378 C C . GLY A 1 799 ? -32.875 -35.688 -15.992 1 97.12 799 GLY A C 1
ATOM 6379 O O . GLY A 1 799 ? -32.281 -36.75 -15.719 1 97.12 799 GLY A O 1
ATOM 6380 N N . LEU A 1 800 ? -32.531 -34.562 -15.398 1 97.25 800 LEU A N 1
ATOM 6381 C CA . LEU A 1 800 ? -31.672 -34.406 -14.234 1 97.25 800 LEU A CA 1
ATOM 6382 C C . LEU A 1 800 ? -32.406 -33.75 -13.086 1 97.25 800 LEU A C 1
ATOM 6384 O O . LEU A 1 800 ? -32.781 -32.562 -13.18 1 97.25 800 LEU A O 1
ATOM 6388 N N . LYS A 1 801 ? -32.688 -34.469 -12.07 1 98 801 LYS A N 1
ATOM 6389 C CA . LYS A 1 801 ? -33.344 -33.906 -10.906 1 98 801 LYS A CA 1
ATOM 6390 C C . LYS A 1 801 ? -32.375 -33.094 -10.055 1 98 801 LYS A C 1
ATOM 6392 O O . LYS A 1 801 ? -31.312 -33.594 -9.664 1 98 801 LYS A O 1
ATOM 6397 N N . ILE A 1 802 ? -32.781 -31.828 -9.758 1 98.12 802 ILE A N 1
ATOM 6398 C CA . ILE A 1 802 ? -31.922 -30.906 -9.039 1 98.12 802 ILE A CA 1
ATOM 6399 C C . ILE A 1 802 ? -32.031 -31.141 -7.539 1 98.12 802 ILE A C 1
ATOM 6401 O O . ILE A 1 802 ? -33.125 -31.141 -6.984 1 98.12 802 ILE A O 1
ATOM 6405 N N . GLU A 1 803 ? -30.906 -31.359 -6.93 1 97.75 803 GLU A N 1
ATOM 6406 C CA . GLU A 1 803 ? -30.844 -31.531 -5.48 1 97.75 803 GLU A CA 1
ATOM 6407 C C . GLU A 1 803 ? -30.625 -30.188 -4.777 1 97.75 803 GLU A C 1
ATOM 6409 O O . GLU A 1 803 ? -31.203 -29.938 -3.717 1 97.75 803 GLU A O 1
ATOM 6414 N N . GLU A 1 804 ? -29.797 -29.344 -5.375 1 97.62 804 GLU A N 1
ATOM 6415 C CA . GLU A 1 804 ? -29.484 -28.047 -4.785 1 97.62 804 GLU A CA 1
ATOM 6416 C C . GLU A 1 804 ? -29.031 -27.047 -5.848 1 97.62 804 GLU A C 1
ATOM 6418 O O . GLU A 1 804 ? -28.266 -27.406 -6.75 1 97.62 804 GLU A O 1
ATOM 6423 N N . VAL A 1 805 ? -29.5 -25.875 -5.828 1 97.12 805 VAL A N 1
ATOM 6424 C CA . VAL A 1 805 ? -28.984 -24.766 -6.621 1 97.12 805 VAL A CA 1
ATOM 6425 C C . VAL A 1 805 ? -27.844 -24.078 -5.875 1 97.12 805 VAL A C 1
ATOM 6427 O O . VAL A 1 805 ? -28.047 -23.531 -4.789 1 97.12 805 VAL A O 1
ATOM 6430 N N . ILE A 1 806 ? -26.672 -24.156 -6.441 1 96.62 806 ILE A N 1
ATOM 6431 C CA . ILE A 1 806 ? -25.516 -23.578 -5.758 1 96.62 806 ILE A CA 1
ATOM 6432 C C . ILE A 1 806 ? -25.656 -22.062 -5.723 1 96.62 806 ILE A C 1
ATOM 6434 O O . ILE A 1 806 ? -25.875 -21.422 -6.754 1 96.62 806 ILE A O 1
ATOM 6438 N N . LYS A 1 807 ? -25.422 -21.516 -4.543 1 93.94 807 LYS A N 1
ATOM 6439 C CA . LYS A 1 807 ? -25.453 -20.062 -4.383 1 93.94 807 LYS A CA 1
ATOM 6440 C C . LYS A 1 807 ? -24.453 -19.391 -5.305 1 93.94 807 LYS A C 1
ATOM 6442 O O . LYS A 1 807 ? -23.344 -19.906 -5.516 1 93.94 807 LYS A O 1
ATOM 6447 N N . ARG A 1 808 ? -24.797 -18.109 -5.895 1 93.94 808 ARG A N 1
ATOM 6448 C CA . ARG A 1 808 ? -23.953 -17.266 -6.738 1 93.94 808 ARG A CA 1
ATOM 6449 C C . ARG A 1 808 ? -23.781 -17.891 -8.117 1 93.94 808 ARG A C 1
ATOM 6451 O O . ARG A 1 808 ? -23.109 -17.312 -8.984 1 93.94 808 ARG A O 1
ATOM 6458 N N . GLY A 1 809 ? -24.344 -19.125 -8.336 1 95 809 GLY A N 1
ATOM 6459 C CA . GLY A 1 809 ? -24.25 -19.781 -9.633 1 95 809 GLY A CA 1
ATOM 6460 C C . GLY A 1 809 ? -25.25 -19.25 -10.648 1 95 809 GLY A C 1
ATOM 6461 O O . GLY A 1 809 ? -26.031 -18.359 -10.344 1 95 809 GLY A O 1
ATOM 6462 N N . PRO A 1 810 ? -25.281 -19.828 -11.805 1 94.88 810 PRO A N 1
ATOM 6463 C CA . PRO A 1 810 ? -26.062 -19.344 -12.93 1 94.88 810 PRO A CA 1
ATOM 6464 C C . PRO A 1 810 ? -27.562 -19.281 -12.617 1 94.88 810 PRO A C 1
ATOM 6466 O O . PRO A 1 810 ? -28.266 -18.391 -13.109 1 94.88 810 PRO A O 1
ATOM 6469 N N . PHE A 1 811 ? -28.109 -20.219 -11.82 1 95.19 811 PHE A N 1
ATOM 6470 C CA . PHE A 1 811 ? -29.531 -20.297 -11.555 1 95.19 811 PHE A CA 1
ATOM 6471 C C . PHE A 1 811 ? -29.906 -19.469 -10.336 1 95.19 811 PHE A C 1
ATOM 6473 O O . PHE A 1 811 ? -31.094 -19.25 -10.062 1 95.19 811 PHE A O 1
ATOM 6480 N N . ALA A 1 812 ? -28.859 -19.047 -9.617 1 91.56 812 ALA A N 1
ATOM 6481 C CA . ALA A 1 812 ? -29.109 -18.312 -8.375 1 91.56 812 ALA A CA 1
ATOM 6482 C C . ALA A 1 812 ? -29.047 -16.797 -8.602 1 91.56 812 ALA A C 1
ATOM 6484 O O . ALA A 1 812 ? -29.609 -16.031 -7.828 1 91.56 812 ALA A O 1
ATOM 6485 N N . VAL A 1 813 ? -28.484 -16.391 -9.656 1 86.56 813 VAL A N 1
ATOM 6486 C CA . VAL A 1 813 ? -28.25 -14.961 -9.844 1 86.56 813 VAL A CA 1
ATOM 6487 C C . VAL A 1 813 ? -29.312 -14.367 -10.773 1 86.56 813 VAL A C 1
ATOM 6489 O O . VAL A 1 813 ? -29.125 -13.281 -11.32 1 86.56 813 VAL A O 1
ATOM 6492 N N . LYS A 1 814 ? -30.312 -15.07 -10.977 1 85.5 814 LYS A N 1
ATOM 6493 C CA . LYS A 1 814 ? -31.469 -14.633 -11.75 1 85.5 814 LYS A CA 1
ATOM 6494 C C . LYS A 1 814 ? -32.75 -15.289 -11.242 1 85.5 814 LYS A C 1
ATOM 6496 O O . LYS A 1 814 ? -32.688 -16.328 -10.57 1 85.5 814 LYS A O 1
ATOM 6501 N N . LYS A 1 815 ? -33.781 -14.641 -11.547 1 86.69 815 LYS A N 1
ATOM 6502 C CA . LYS A 1 815 ? -35.094 -15.234 -11.195 1 86.69 815 LYS A CA 1
ATOM 6503 C C . LYS A 1 815 ? -35.5 -16.281 -12.211 1 86.69 815 LYS A C 1
ATOM 6505 O O . LYS A 1 815 ? -36.25 -15.992 -13.141 1 86.69 815 LYS A O 1
ATOM 6510 N N . THR A 1 816 ? -35.125 -17.547 -11.961 1 90.44 816 THR A N 1
ATOM 6511 C CA . THR A 1 816 ? -35.375 -18.609 -12.93 1 90.44 816 THR A CA 1
ATOM 6512 C C . THR A 1 816 ? -36.594 -19.438 -12.531 1 90.44 816 THR A C 1
ATOM 6514 O O . THR A 1 816 ? -37.156 -20.172 -13.359 1 90.44 816 THR A O 1
ATOM 6517 N N . GLY A 1 817 ? -36.906 -19.297 -11.242 1 91.25 817 GLY A N 1
ATOM 6518 C CA . GLY A 1 817 ? -37.938 -20.188 -10.734 1 91.25 817 GLY A CA 1
ATOM 6519 C C . GLY A 1 817 ? -37.469 -21.609 -10.508 1 91.25 817 GLY A C 1
ATOM 6520 O O . GLY A 1 817 ? -38.219 -22.438 -9.992 1 91.25 817 GLY A O 1
ATOM 6521 N N . VAL A 1 818 ? -36.25 -21.922 -10.82 1 96.19 818 VAL A N 1
ATOM 6522 C CA . VAL A 1 818 ? -35.688 -23.266 -10.625 1 96.19 818 VAL A CA 1
ATOM 6523 C C . VAL A 1 818 ? -35.312 -23.453 -9.156 1 96.19 818 VAL A C 1
ATOM 6525 O O . VAL A 1 818 ? -34.656 -22.609 -8.562 1 96.19 818 VAL A O 1
ATOM 6528 N N . THR A 1 819 ? -35.781 -24.438 -8.594 1 95.69 819 THR A N 1
ATOM 6529 C CA . THR A 1 819 ? -35.5 -24.781 -7.203 1 95.69 819 THR A CA 1
ATOM 6530 C C . THR A 1 819 ? -35.094 -26.25 -7.066 1 95.69 819 THR A C 1
ATOM 6532 O O . THR A 1 819 ? -35.219 -27.016 -8.023 1 95.69 819 THR A O 1
ATOM 6535 N N . ALA A 1 820 ? -34.688 -26.609 -5.867 1 96.62 820 ALA A N 1
ATOM 6536 C CA . ALA A 1 820 ? -34.438 -28.031 -5.566 1 96.62 820 ALA A CA 1
ATOM 6537 C C . ALA A 1 820 ? -35.688 -28.859 -5.84 1 96.62 820 ALA A C 1
ATOM 6539 O O . ALA A 1 820 ? -36.812 -28.438 -5.535 1 96.62 820 ALA A O 1
ATOM 6540 N N . GLY A 1 821 ? -35.5 -29.969 -6.438 1 96.88 821 GLY A N 1
ATOM 6541 C CA . GLY A 1 821 ? -36.625 -30.844 -6.777 1 96.88 821 GLY A CA 1
ATOM 6542 C C . GLY A 1 821 ? -37.031 -30.75 -8.234 1 96.88 821 GLY A C 1
ATOM 6543 O O . GLY A 1 821 ? -37.656 -31.672 -8.773 1 96.88 821 GLY A O 1
ATOM 6544 N N . CYS A 1 822 ? -36.719 -29.641 -8.867 1 98.12 822 CYS A N 1
ATOM 6545 C CA . CYS A 1 822 ? -37 -29.5 -10.289 1 98.12 822 CYS A CA 1
ATOM 6546 C C . CYS A 1 822 ? -36.188 -30.516 -11.109 1 98.12 822 CYS A C 1
ATOM 6548 O O . CYS A 1 822 ? -35.188 -31.031 -10.648 1 98.12 822 CYS A O 1
ATOM 6550 N N . VAL A 1 823 ? -36.719 -30.891 -12.312 1 98.44 823 VAL A N 1
ATOM 6551 C CA . VAL A 1 823 ? -36.062 -31.797 -13.227 1 98.44 823 VAL A CA 1
ATOM 6552 C C . VAL A 1 823 ? -35.75 -31.094 -14.539 1 98.44 823 VAL A C 1
ATOM 6554 O O . VAL A 1 823 ? -36.656 -30.562 -15.203 1 98.44 823 VAL A O 1
ATOM 6557 N N . ILE A 1 824 ? -34.562 -30.984 -14.883 1 98.38 824 ILE A N 1
ATOM 6558 C CA . ILE A 1 824 ? -34.188 -30.5 -16.203 1 98.38 824 ILE A CA 1
ATOM 6559 C C . ILE A 1 824 ? -34.469 -31.594 -17.25 1 98.38 824 ILE A C 1
ATOM 6561 O O . ILE A 1 824 ? -33.812 -32.625 -17.25 1 98.38 824 ILE A O 1
ATOM 6565 N N . GLU A 1 825 ? -35.219 -31.297 -18.219 1 98.06 825 GLU A N 1
ATOM 6566 C CA . GLU A 1 825 ? -35.656 -32.312 -19.156 1 98.06 825 GLU A CA 1
ATOM 6567 C C . GLU A 1 825 ? -34.906 -32.219 -20.484 1 98.06 825 GLU A C 1
ATOM 6569 O O . GLU A 1 825 ? -34.656 -33.219 -21.156 1 98.06 825 GLU A O 1
ATOM 6574 N N . LYS A 1 826 ? -34.625 -31 -20.875 1 97.81 826 LYS A N 1
ATOM 6575 C CA . LYS A 1 826 ? -33.938 -30.766 -22.141 1 97.81 826 LYS A CA 1
ATOM 6576 C C . LYS A 1 826 ? -32.844 -29.688 -22 1 97.81 826 LYS A C 1
ATOM 6578 O O . LYS A 1 826 ? -32.969 -28.797 -21.172 1 97.81 826 LYS A O 1
ATOM 6583 N N . ILE A 1 827 ? -31.875 -29.797 -22.75 1 97.62 827 ILE A N 1
ATOM 6584 C CA . ILE A 1 827 ? -30.875 -28.766 -22.953 1 97.62 827 ILE A CA 1
ATOM 6585 C C . ILE A 1 827 ? -30.859 -28.359 -24.422 1 97.62 827 ILE A C 1
ATOM 6587 O O . ILE A 1 827 ? -30.625 -29.203 -25.297 1 97.62 827 ILE A O 1
ATOM 6591 N N . ASP A 1 828 ? -31.109 -27.141 -24.672 1 96.62 828 ASP A N 1
ATOM 6592 C CA . ASP A 1 828 ? -31.203 -26.594 -26.016 1 96.62 828 ASP A CA 1
ATOM 6593 C C . ASP A 1 828 ? -32.125 -27.453 -26.891 1 96.62 828 ASP A C 1
ATOM 6595 O O . ASP A 1 828 ? -31.781 -27.797 -28.016 1 96.62 828 ASP A O 1
ATOM 6599 N N . GLY A 1 829 ? -33.156 -27.828 -26.312 1 95.25 829 GLY A N 1
ATOM 6600 C CA . GLY A 1 829 ? -34.188 -28.531 -27.047 1 95.25 829 GLY A CA 1
ATOM 6601 C C . GLY A 1 829 ? -33.938 -30.031 -27.125 1 95.25 829 GLY A C 1
ATOM 6602 O O . GLY A 1 829 ? -34.844 -30.797 -27.453 1 95.25 829 GLY A O 1
ATOM 6603 N N . GLU A 1 830 ? -32.812 -30.516 -26.828 1 96.81 830 GLU A N 1
ATOM 6604 C CA . GLU A 1 830 ? -32.5 -31.938 -26.859 1 96.81 830 GLU A CA 1
ATOM 6605 C C . GLU A 1 830 ? -32.844 -32.625 -25.547 1 96.81 830 GLU A C 1
ATOM 6607 O O . GLU A 1 830 ? -32.406 -32.188 -24.484 1 96.81 830 GLU A O 1
ATOM 6612 N N . PRO A 1 831 ? -33.656 -33.656 -25.562 1 97.25 831 PRO A N 1
ATOM 6613 C CA . PRO A 1 831 ? -34.062 -34.344 -24.312 1 97.25 831 PRO A CA 1
ATOM 6614 C C . PRO A 1 831 ? -32.938 -35.094 -23.656 1 97.25 831 PRO A C 1
ATOM 6616 O O . PRO A 1 831 ? -32.125 -35.719 -24.344 1 97.25 831 PRO A O 1
ATOM 6619 N N . ILE A 1 832 ? -32.906 -35.031 -22.406 1 97.81 832 ILE A N 1
ATOM 6620 C CA . ILE A 1 832 ? -32.031 -35.875 -21.609 1 97.81 832 ILE A CA 1
ATOM 6621 C C . ILE A 1 832 ? -32.719 -37.219 -21.281 1 97.81 832 ILE A C 1
ATOM 6623 O O . ILE A 1 832 ? -33.688 -37.219 -20.531 1 97.81 832 ILE A O 1
ATOM 6627 N N . LEU A 1 833 ? -32.219 -38.219 -21.812 1 96.62 833 LEU A N 1
ATOM 6628 C CA . LEU A 1 833 ? -32.875 -39.5 -21.672 1 96.62 833 LEU A CA 1
ATOM 6629 C C . LEU A 1 833 ? -32.281 -40.312 -20.531 1 96.62 833 LEU A C 1
ATOM 6631 O O . LEU A 1 833 ? -31.094 -40.188 -20.219 1 96.62 833 LEU A O 1
ATOM 6635 N N . LYS A 1 834 ? -33.156 -41.188 -20 1 95.25 834 LYS A N 1
ATOM 6636 C CA . LYS A 1 834 ? -32.719 -42.062 -18.906 1 95.25 834 LYS A CA 1
ATOM 6637 C C . LYS A 1 834 ? -31.516 -42.906 -19.312 1 95.25 834 LYS A C 1
ATOM 6639 O O . LYS A 1 834 ? -31.516 -43.531 -20.375 1 95.25 834 LYS A O 1
ATOM 6644 N N . GLY A 1 835 ? -30.516 -42.75 -18.453 1 92.5 835 GLY A N 1
ATOM 6645 C CA . GLY A 1 835 ? -29.344 -43.625 -18.594 1 92.5 835 GLY A CA 1
ATOM 6646 C C . GLY A 1 835 ? -28.391 -43.156 -19.672 1 92.5 835 GLY A C 1
ATOM 6647 O O . GLY A 1 835 ? -27.312 -43.75 -19.844 1 92.5 835 GLY A O 1
ATOM 6648 N N . LYS A 1 836 ? -28.719 -42.188 -20.375 1 94.75 836 LYS A N 1
ATOM 6649 C CA . LYS A 1 836 ? -27.859 -41.688 -21.453 1 94.75 836 LYS A CA 1
ATOM 6650 C C . LYS A 1 836 ? -26.984 -40.531 -20.984 1 94.75 836 LYS A C 1
ATOM 6652 O O . LYS A 1 836 ? -27.438 -39.688 -20.203 1 94.75 836 LYS A O 1
ATOM 6657 N N . ASP A 1 837 ? -25.781 -40.562 -21.516 1 94.06 837 ASP A N 1
ATOM 6658 C CA . ASP A 1 837 ? -24.844 -39.469 -21.219 1 94.06 837 ASP A CA 1
ATOM 6659 C C . ASP A 1 837 ? -25.406 -38.125 -21.734 1 94.06 837 ASP A C 1
ATOM 6661 O O . ASP A 1 837 ? -26.156 -38.094 -22.688 1 94.06 837 ASP A O 1
ATOM 6665 N N . TYR A 1 838 ? -25.094 -37.062 -21.062 1 95 838 TYR A N 1
ATOM 6666 C CA . TYR A 1 838 ? -25.562 -35.75 -21.484 1 95 838 TYR A CA 1
ATOM 6667 C C . TYR A 1 838 ? -24.422 -34.75 -21.5 1 95 838 TYR A C 1
ATOM 6669 O O . TYR A 1 838 ? -24.625 -33.562 -21.828 1 95 838 TYR A O 1
ATOM 6677 N N . ASN A 1 839 ? -23.188 -35.094 -21.125 1 95 839 ASN A N 1
ATOM 6678 C CA . ASN A 1 839 ? -22.062 -34.156 -21.062 1 95 839 ASN A CA 1
ATOM 6679 C C . ASN A 1 839 ? -21.812 -33.469 -22.391 1 95 839 ASN A C 1
ATOM 6681 O O . ASN A 1 839 ? -21.516 -32.281 -22.438 1 95 839 ASN A O 1
ATOM 6685 N N . TYR A 1 840 ? -21.891 -34.188 -23.484 1 93.44 840 TYR A N 1
ATOM 6686 C CA . TYR A 1 840 ? -21.609 -33.656 -24.812 1 93.44 840 TYR A CA 1
ATOM 6687 C C . TYR A 1 840 ? -22.531 -32.5 -25.156 1 93.44 840 TYR A C 1
ATOM 6689 O O . TYR A 1 840 ? -22.188 -31.641 -25.953 1 93.44 840 TYR A O 1
ATOM 6697 N N . MET A 1 841 ? -23.75 -32.469 -24.484 1 96.44 841 MET A N 1
ATOM 6698 C CA . MET A 1 841 ? -24.719 -31.406 -24.734 1 96.44 841 MET A CA 1
ATOM 6699 C C . MET A 1 841 ? -24.203 -30.062 -24.234 1 96.44 841 MET A C 1
ATOM 6701 O O . MET A 1 841 ? -24.688 -29.016 -24.641 1 96.44 841 MET A O 1
ATOM 6705 N N . LEU A 1 842 ? -23.234 -30.109 -23.391 1 97.19 842 LEU A N 1
ATOM 6706 C CA . LEU A 1 842 ? -22.719 -28.906 -22.75 1 97.19 842 LEU A CA 1
ATOM 6707 C C . LEU A 1 842 ? -21.359 -28.531 -23.328 1 97.19 842 LEU A C 1
ATOM 6709 O O . LEU A 1 842 ? -20.75 -27.531 -22.922 1 97.19 842 LEU A O 1
ATOM 6713 N N . ASP A 1 843 ? -20.828 -29.234 -24.312 1 95.88 843 ASP A N 1
ATOM 6714 C CA . ASP A 1 843 ? -19.531 -28.984 -24.938 1 95.88 843 ASP A CA 1
ATOM 6715 C C . ASP A 1 843 ? -19.531 -27.656 -25.672 1 95.88 843 ASP A C 1
ATOM 6717 O O . ASP A 1 843 ? -20.422 -27.375 -26.469 1 95.88 843 ASP A O 1
ATOM 6721 N N . GLY A 1 844 ? -18.547 -26.812 -25.344 1 95.5 844 GLY A N 1
ATOM 6722 C CA . GLY A 1 844 ? -18.391 -25.531 -26.031 1 95.5 844 GLY A CA 1
ATOM 6723 C C . GLY A 1 844 ? -19.359 -24.469 -25.547 1 95.5 844 GLY A C 1
ATOM 6724 O O . GLY A 1 844 ? -19.547 -23.453 -26.219 1 95.5 844 GLY A O 1
ATOM 6725 N N . LYS A 1 845 ? -19.953 -24.719 -24.406 1 96.62 845 LYS A N 1
ATOM 6726 C CA . LYS A 1 845 ? -21.031 -23.828 -24 1 96.62 845 LYS A CA 1
ATOM 6727 C C . LYS A 1 845 ? -20.594 -22.922 -22.844 1 96.62 845 LYS A C 1
ATOM 6729 O O . LYS A 1 845 ? -21.406 -22.188 -22.281 1 96.62 845 LYS A O 1
ATOM 6734 N N . VAL A 1 846 ? -19.312 -22.953 -22.5 1 95.88 846 VAL A N 1
ATOM 6735 C CA . VAL A 1 846 ? -18.812 -22.094 -21.438 1 95.88 846 VAL A CA 1
ATOM 6736 C C . VAL A 1 846 ? -19.031 -20.625 -21.797 1 95.88 846 VAL A C 1
ATOM 6738 O O . VAL A 1 846 ? -18.609 -20.188 -22.875 1 95.88 846 VAL A O 1
ATOM 6741 N N . GLY A 1 847 ? -19.625 -19.922 -20.938 1 92.31 847 GLY A N 1
ATOM 6742 C CA . GLY A 1 847 ? -19.859 -18.5 -21.141 1 92.31 847 GLY A CA 1
ATOM 6743 C C . GLY A 1 847 ? -20.969 -18.203 -22.141 1 92.31 847 GLY A C 1
ATOM 6744 O O . GLY A 1 847 ? -21.188 -17.062 -22.516 1 92.31 847 GLY A O 1
ATOM 6745 N N . LYS A 1 848 ? -21.703 -19.203 -22.594 1 92.12 848 LYS A N 1
ATOM 6746 C CA . LYS A 1 848 ? -22.75 -19.031 -23.609 1 92.12 848 LYS A CA 1
ATOM 6747 C C . LYS A 1 848 ? -24.141 -19.281 -23.016 1 92.12 848 LYS A C 1
ATOM 6749 O O . LYS A 1 848 ? -24.281 -20.047 -22.047 1 92.12 848 LYS A O 1
ATOM 6754 N N . PRO A 1 849 ? -25.141 -18.656 -23.562 1 91 849 PRO A N 1
ATOM 6755 C CA . PRO A 1 849 ? -26.516 -18.922 -23.125 1 91 849 PRO A CA 1
ATOM 6756 C C . PRO A 1 849 ? -27.016 -20.297 -23.547 1 91 849 PRO A C 1
ATOM 6758 O O . PRO A 1 849 ? -26.766 -20.719 -24.688 1 91 849 PRO A O 1
ATOM 6761 N N . ILE A 1 850 ? -27.641 -21 -22.656 1 95.12 850 ILE A N 1
ATOM 6762 C CA . ILE A 1 850 ? -28.281 -22.281 -22.938 1 95.12 850 ILE A CA 1
ATOM 6763 C C . ILE A 1 850 ? -29.734 -22.25 -22.453 1 95.12 850 ILE A C 1
ATOM 6765 O O . ILE A 1 850 ? -30.031 -21.656 -21.406 1 95.12 850 ILE A O 1
ATOM 6769 N N . ARG A 1 851 ? -30.547 -22.812 -23.219 1 95.88 851 ARG A N 1
ATOM 6770 C CA . ARG A 1 851 ? -31.938 -22.969 -22.812 1 95.88 851 ARG A CA 1
ATOM 6771 C C . ARG A 1 851 ? -32.156 -24.328 -22.156 1 95.88 851 ARG A C 1
ATOM 6773 O O . ARG A 1 851 ? -31.844 -25.359 -22.719 1 95.88 851 ARG A O 1
ATOM 6780 N N . VAL A 1 852 ? -32.625 -24.359 -20.953 1 97.44 852 VAL A N 1
ATOM 6781 C CA . VAL A 1 852 ? -32.969 -25.594 -20.25 1 97.44 852 VAL A CA 1
ATOM 6782 C C . VAL A 1 852 ? -34.469 -25.688 -20.047 1 97.44 852 VAL A C 1
ATOM 6784 O O . VAL A 1 852 ? -35.125 -24.703 -19.688 1 97.44 852 VAL A O 1
ATOM 6787 N N . SER A 1 853 ? -35.062 -26.781 -20.422 1 97.88 853 SER A N 1
ATOM 6788 C CA . SER A 1 853 ? -36.469 -27.062 -20.125 1 97.88 853 SER A CA 1
ATOM 6789 C C . SER A 1 853 ? -36.625 -27.734 -18.781 1 97.88 853 SER A C 1
ATOM 6791 O O . SER A 1 853 ? -36.031 -28.797 -18.531 1 97.88 853 SER A O 1
ATOM 6793 N N . VAL A 1 854 ? -37.469 -27.125 -17.953 1 98.25 854 VAL A N 1
ATOM 6794 C CA . VAL A 1 854 ? -37.531 -27.547 -16.547 1 98.25 854 VAL A CA 1
ATOM 6795 C C . VAL A 1 854 ? -38.938 -28.016 -16.219 1 98.25 854 VAL A C 1
ATOM 6797 O O . VAL A 1 854 ? -39.906 -27.422 -16.688 1 98.25 854 VAL A O 1
ATOM 6800 N N . PHE A 1 855 ? -39.062 -29.109 -15.516 1 97.88 855 PHE A N 1
ATOM 6801 C CA . PHE A 1 855 ? -40.312 -29.578 -14.93 1 97.88 855 PHE A CA 1
ATOM 6802 C C . PHE A 1 855 ? -40.281 -29.469 -13.414 1 97.88 855 PHE A C 1
ATOM 6804 O O . PHE A 1 855 ? -39.375 -29.984 -12.773 1 97.88 855 PHE A O 1
ATOM 6811 N N . ASN A 1 856 ? -41.156 -28.75 -12.875 1 97.12 856 ASN A N 1
ATOM 6812 C CA . ASN A 1 856 ? -41.344 -28.688 -11.43 1 97.12 856 ASN A CA 1
ATOM 6813 C C . ASN A 1 856 ? -42.406 -29.641 -10.953 1 97.12 856 ASN A C 1
ATOM 6815 O O . ASN A 1 856 ? -43.594 -29.391 -11.133 1 97.12 856 ASN A O 1
ATOM 6819 N N . PRO A 1 857 ? -42.062 -30.641 -10.305 1 95.5 857 PRO A N 1
ATOM 6820 C CA . PRO A 1 857 ? -43.031 -31.641 -9.891 1 95.5 857 PRO A CA 1
ATOM 6821 C C . PRO A 1 857 ? -44 -31.109 -8.844 1 95.5 857 PRO A C 1
ATOM 6823 O O . PRO A 1 857 ? -45.125 -31.609 -8.727 1 95.5 857 PRO A O 1
ATOM 6826 N N . ASN A 1 858 ? -43.625 -30.203 -8.016 1 94.62 858 ASN A N 1
ATOM 6827 C CA . ASN A 1 858 ? -44.469 -29.641 -6.98 1 94.62 858 ASN A CA 1
ATOM 6828 C C . ASN A 1 858 ? -45.625 -28.812 -7.582 1 94.62 858 ASN A C 1
ATOM 6830 O O . ASN A 1 858 ? -46.75 -28.875 -7.117 1 94.62 858 ASN A O 1
ATOM 6834 N N . THR A 1 859 ? -45.312 -28.094 -8.609 1 94.56 859 THR A N 1
ATOM 6835 C CA . THR A 1 859 ? -46.312 -27.234 -9.227 1 94.56 859 THR A CA 1
ATOM 6836 C C . THR A 1 859 ? -46.875 -27.859 -10.5 1 94.56 859 THR A C 1
ATOM 6838 O O . THR A 1 859 ? -47.875 -27.391 -11.047 1 94.56 859 THR A O 1
ATOM 6841 N N . LYS A 1 860 ? -46.25 -28.891 -11.008 1 95.06 860 LYS A N 1
ATOM 6842 C CA . LYS A 1 860 ? -46.594 -29.609 -12.234 1 95.06 860 LYS A CA 1
ATOM 6843 C C . LYS A 1 860 ? -46.469 -28.703 -13.453 1 95.06 860 LYS A C 1
ATOM 6845 O O . LYS A 1 860 ? -47.188 -28.875 -14.438 1 95.06 860 LYS A O 1
ATOM 6850 N N . LYS A 1 861 ? -45.594 -27.75 -13.297 1 95.81 861 LYS A N 1
ATOM 6851 C CA . LYS A 1 861 ? -45.406 -26.797 -14.391 1 95.81 861 LYS A CA 1
ATOM 6852 C C . LYS A 1 861 ? -44.094 -27.094 -15.156 1 95.81 861 LYS A C 1
ATOM 6854 O O . LYS A 1 861 ? -43.125 -27.547 -14.57 1 95.81 861 LYS A O 1
ATOM 6859 N N . ARG A 1 862 ? -44.125 -26.953 -16.453 1 96.94 862 ARG A N 1
ATOM 6860 C CA . ARG A 1 862 ? -42.969 -26.984 -17.344 1 96.94 862 ARG A CA 1
ATOM 6861 C C . ARG A 1 862 ? -42.688 -25.594 -17.891 1 96.94 862 ARG A C 1
ATOM 6863 O O . ARG A 1 862 ? -43.594 -24.828 -18.219 1 96.94 862 ARG A O 1
ATOM 6870 N N . PHE A 1 863 ? -41.5 -25.234 -17.812 1 95.94 863 PHE A N 1
ATOM 6871 C CA . PHE A 1 863 ? -41.094 -23.922 -18.312 1 95.94 863 PHE A CA 1
ATOM 6872 C C . PHE A 1 863 ? -39.656 -23.953 -18.812 1 95.94 863 PHE A C 1
ATOM 6874 O O . PHE A 1 863 ? -38.875 -24.844 -18.453 1 95.94 863 PHE A O 1
ATOM 6881 N N . ASP A 1 864 ? -39.312 -23.031 -19.641 1 95.56 864 ASP A N 1
ATOM 6882 C CA . ASP A 1 864 ? -37.969 -22.875 -20.172 1 95.56 864 ASP A CA 1
ATOM 6883 C C . ASP A 1 864 ? -37.25 -21.719 -19.484 1 95.56 864 ASP A C 1
ATOM 6885 O O . ASP A 1 864 ? -37.844 -20.703 -19.156 1 95.56 864 ASP A O 1
ATOM 6889 N N . VAL A 1 865 ? -36 -22.016 -19.219 1 94.62 865 VAL A N 1
ATOM 6890 C CA . VAL A 1 865 ? -35.156 -21 -18.641 1 94.62 865 VAL A CA 1
ATOM 6891 C C . VAL A 1 865 ? -33.844 -20.891 -19.453 1 94.62 865 VAL A C 1
ATOM 6893 O O . VAL A 1 865 ? -33.312 -21.906 -19.891 1 94.62 865 VAL A O 1
ATOM 6896 N N . THR A 1 866 ? -33.406 -19.672 -19.719 1 92.06 866 THR A N 1
ATOM 6897 C CA . THR A 1 866 ? -32.125 -19.453 -20.359 1 92.06 866 THR A CA 1
ATOM 6898 C C . THR A 1 866 ? -31.094 -18.953 -19.344 1 92.06 866 THR A C 1
ATOM 6900 O O . THR A 1 866 ? -31.344 -17.969 -18.641 1 92.06 866 THR A O 1
ATOM 6903 N N . VAL A 1 867 ? -29.984 -19.672 -19.203 1 93.62 867 VAL A N 1
ATOM 6904 C CA . VAL A 1 867 ? -28.891 -19.266 -18.312 1 93.62 867 VAL A CA 1
ATOM 6905 C C . VAL A 1 867 ? -27.562 -19.328 -19.062 1 93.62 867 VAL A C 1
ATOM 6907 O O . VAL A 1 867 ? -27.484 -19.953 -20.125 1 93.62 867 VAL A O 1
ATOM 6910 N N . LYS A 1 868 ? -26.562 -18.594 -18.547 1 93.31 868 LYS A N 1
ATOM 6911 C CA . LYS A 1 868 ? -25.203 -18.734 -19.062 1 93.31 868 LYS A CA 1
ATOM 6912 C C . LYS A 1 868 ? -24.438 -19.812 -18.297 1 93.31 868 LYS A C 1
ATOM 6914 O O . LYS A 1 868 ? -24.219 -19.688 -17.094 1 93.31 868 LYS A O 1
ATOM 6919 N N . ALA A 1 869 ? -24.062 -20.891 -18.984 1 96.5 869 ALA A N 1
ATOM 6920 C CA . ALA A 1 869 ? -23.297 -21.953 -18.344 1 96.5 869 ALA A CA 1
ATOM 6921 C C . ALA A 1 869 ? -21.906 -21.453 -17.953 1 96.5 869 ALA A C 1
ATOM 6923 O O . ALA A 1 869 ? -21.422 -20.438 -18.469 1 96.5 869 ALA A O 1
ATOM 6924 N N . ILE A 1 870 ? -21.281 -22.094 -17.031 1 96.94 870 ILE A N 1
ATOM 6925 C CA . ILE A 1 870 ? -20 -21.641 -16.5 1 96.94 870 ILE A CA 1
ATOM 6926 C C . ILE A 1 870 ? -18.938 -22.703 -16.734 1 96.94 870 ILE A C 1
ATOM 6928 O O . ILE A 1 870 ? -19.25 -23.828 -17.156 1 96.94 870 ILE A O 1
ATOM 6932 N N . SER A 1 871 ? -17.703 -22.328 -16.516 1 97.06 871 SER A N 1
ATOM 6933 C CA . SER A 1 871 ? -16.578 -23.25 -16.672 1 97.06 871 SER A CA 1
ATOM 6934 C C . SER A 1 871 ? -16.422 -24.125 -15.438 1 97.06 871 SER A C 1
ATOM 6936 O O . SER A 1 871 ? -17.016 -23.859 -14.398 1 97.06 871 SER A O 1
ATOM 6938 N N . LYS A 1 872 ? -15.656 -25.188 -15.586 1 95.19 872 LYS A N 1
ATOM 6939 C CA . LYS A 1 872 ? -15.305 -26.047 -14.461 1 95.19 872 LYS A CA 1
ATOM 6940 C C . LYS A 1 872 ? -14.617 -25.25 -13.359 1 95.19 872 LYS A C 1
ATOM 6942 O O . LYS A 1 872 ? -14.898 -25.453 -12.172 1 95.19 872 LYS A O 1
ATOM 6947 N N . GLY A 1 873 ? -13.703 -24.344 -13.789 1 95.19 873 GLY A N 1
ATOM 6948 C CA . GLY A 1 873 ? -13.016 -23.5 -12.82 1 95.19 873 GLY A CA 1
ATOM 6949 C C . GLY A 1 873 ? -13.961 -22.609 -12.031 1 95.19 873 GLY A C 1
ATOM 6950 O O . GLY A 1 873 ? -13.812 -22.469 -10.82 1 95.19 873 GLY A O 1
ATOM 6951 N N . ALA A 1 874 ? -14.906 -22 -12.703 1 96.12 874 ALA A N 1
ATOM 6952 C CA . ALA A 1 874 ? -15.891 -21.156 -12.039 1 96.12 874 ALA A CA 1
ATOM 6953 C C . ALA A 1 874 ? -16.734 -21.953 -11.055 1 96.12 874 ALA A C 1
ATOM 6955 O O . ALA A 1 874 ? -17.047 -21.484 -9.961 1 96.12 874 ALA A O 1
ATOM 6956 N N . GLU A 1 875 ? -17.156 -23.125 -11.445 1 96.75 875 GLU A N 1
ATOM 6957 C CA . GLU A 1 875 ? -17.938 -23.969 -10.547 1 96.75 875 GLU A CA 1
ATOM 6958 C C . GLU A 1 875 ? -17.125 -24.375 -9.32 1 96.75 875 GLU A C 1
ATOM 6960 O O . GLU A 1 875 ? -17.641 -24.422 -8.203 1 96.75 875 GLU A O 1
ATOM 6965 N N . GLN A 1 876 ? -15.898 -24.719 -9.578 1 96.06 876 GLN A N 1
ATOM 6966 C CA . GLN A 1 876 ? -15.016 -25.047 -8.461 1 96.06 876 GLN A CA 1
ATOM 6967 C C . GLN A 1 876 ? -14.938 -23.891 -7.465 1 96.06 876 GLN A C 1
ATOM 6969 O O . GLN A 1 876 ? -14.914 -24.109 -6.25 1 96.06 876 GLN A O 1
ATOM 6974 N N . GLU A 1 877 ? -14.891 -22.688 -7.922 1 96.31 877 GLU A N 1
ATOM 6975 C CA . GLU A 1 877 ? -14.883 -21.516 -7.055 1 96.31 877 GLU A CA 1
ATOM 6976 C C . GLU A 1 877 ? -16.188 -21.406 -6.266 1 96.31 877 GLU A C 1
ATOM 6978 O O . GLU A 1 877 ? -16.172 -21.047 -5.086 1 96.31 877 GLU A O 1
ATOM 6983 N N . LEU A 1 878 ? -17.297 -21.672 -6.906 1 97 878 LEU A N 1
ATOM 6984 C CA . LEU A 1 878 ? -18.594 -21.672 -6.223 1 97 878 LEU A CA 1
ATOM 6985 C C . LEU A 1 878 ? -18.625 -22.719 -5.121 1 97 878 LEU A C 1
ATOM 6987 O O . LEU A 1 878 ? -19.156 -22.469 -4.031 1 97 878 LEU A O 1
ATOM 6991 N N . LEU A 1 879 ? -18.109 -23.906 -5.465 1 97.12 879 LEU A N 1
ATOM 6992 C CA . LEU A 1 879 ? -18.078 -24.984 -4.488 1 97.12 879 LEU A CA 1
ATOM 6993 C C . LEU A 1 879 ? -17.203 -24.609 -3.299 1 97.12 879 LEU A C 1
ATOM 6995 O O . LEU A 1 879 ? -17.516 -24.953 -2.156 1 97.12 879 LEU A O 1
ATOM 6999 N N . TYR A 1 880 ? -16.094 -23.984 -3.498 1 96.75 880 TYR A N 1
ATOM 7000 C CA . TYR A 1 880 ? -15.234 -23.5 -2.432 1 96.75 880 TYR A CA 1
ATOM 7001 C C . TYR A 1 880 ? -15.984 -22.531 -1.529 1 96.75 880 TYR A C 1
ATOM 7003 O O . TYR A 1 880 ? -15.945 -22.656 -0.303 1 96.75 880 TYR A O 1
ATOM 7011 N N . LYS A 1 881 ? -16.594 -21.531 -2.16 1 96.5 881 LYS A N 1
ATOM 7012 C CA . LYS A 1 881 ? -17.359 -20.562 -1.382 1 96.5 881 LYS A CA 1
ATOM 7013 C C . LYS A 1 881 ? -18.453 -21.234 -0.571 1 96.5 881 LYS A C 1
ATOM 7015 O O . LYS A 1 881 ? -18.703 -20.859 0.577 1 96.5 881 LYS A O 1
ATOM 7020 N N . ARG A 1 882 ? -19.125 -22.156 -1.207 1 96.81 882 ARG A N 1
ATOM 7021 C CA . ARG A 1 882 ? -20.156 -22.938 -0.512 1 96.81 882 ARG A CA 1
ATOM 7022 C C . ARG A 1 882 ? -19.562 -23.656 0.695 1 96.81 882 ARG A C 1
ATOM 7024 O O . ARG A 1 882 ? -20.188 -23.719 1.754 1 96.81 882 ARG A O 1
ATOM 7031 N N . TRP A 1 883 ? -18.359 -24.266 0.482 1 97 883 TRP A N 1
ATOM 7032 C CA . TRP A 1 883 ? -17.656 -24.953 1.556 1 97 883 TRP A CA 1
ATOM 7033 C C . TRP A 1 883 ? -17.359 -24.016 2.715 1 97 883 TRP A C 1
ATOM 7035 O O . TRP A 1 883 ? -17.609 -24.359 3.877 1 97 883 TRP A O 1
ATOM 7045 N N . VAL A 1 884 ? -16.891 -22.828 2.494 1 97.31 884 VAL A N 1
ATOM 7046 C CA . VAL A 1 884 ? -16.578 -21.828 3.51 1 97.31 884 VAL A CA 1
ATOM 7047 C C . VAL A 1 884 ? -17.844 -21.391 4.219 1 97.31 884 VAL A C 1
ATOM 7049 O O . VAL A 1 884 ? -17.891 -21.297 5.449 1 97.31 884 VAL A O 1
ATOM 7052 N N . ASP A 1 885 ? -18.922 -21.109 3.422 1 96.38 885 ASP A N 1
ATOM 7053 C CA . ASP A 1 885 ? -20.219 -20.719 3.992 1 96.38 885 ASP A CA 1
ATOM 7054 C C . ASP A 1 885 ? -20.734 -21.781 4.965 1 96.38 885 ASP A C 1
ATOM 7056 O O . ASP A 1 885 ? -21.234 -21.438 6.043 1 96.38 885 ASP A O 1
ATOM 7060 N N . ARG A 1 886 ? -20.672 -22.938 4.539 1 96.62 886 ARG A N 1
ATOM 7061 C CA . ARG A 1 886 ? -21.141 -24.047 5.363 1 96.62 886 ARG A CA 1
ATOM 7062 C C . ARG A 1 886 ? -20.359 -24.141 6.668 1 96.62 886 ARG A C 1
ATOM 7064 O O . ARG A 1 886 ? -20.938 -24.312 7.738 1 96.62 886 ARG A O 1
ATOM 7071 N N . ASN A 1 887 ? -19 -24.078 6.602 1 97.88 887 ASN A N 1
ATOM 7072 C CA . ASN A 1 887 ? -18.172 -24.125 7.797 1 97.88 887 ASN A CA 1
ATOM 7073 C C . ASN A 1 887 ? -18.5 -22.969 8.742 1 97.88 887 ASN A C 1
ATOM 7075 O O . ASN A 1 887 ? -18.594 -23.172 9.961 1 97.88 887 ASN A O 1
ATOM 7079 N N . ARG A 1 888 ? -18.609 -21.828 8.227 1 97.62 888 ARG A N 1
ATOM 7080 C CA . ARG A 1 888 ? -18.953 -20.656 9.031 1 97.62 888 ARG A CA 1
ATOM 7081 C C . ARG A 1 888 ? -20.281 -20.859 9.766 1 97.62 888 ARG A C 1
ATOM 7083 O O . ARG A 1 888 ? -20.375 -20.578 10.961 1 97.62 888 ARG A O 1
ATOM 7090 N N . ALA A 1 889 ? -21.344 -21.281 9.016 1 97.12 889 ALA A N 1
ATOM 7091 C CA . ALA A 1 889 ? -22.656 -21.547 9.602 1 97.12 889 ALA A CA 1
ATOM 7092 C C . ALA A 1 889 ? -22.578 -22.609 10.688 1 97.12 889 ALA A C 1
ATOM 7094 O O . ALA A 1 889 ? -23.25 -22.516 11.719 1 97.12 889 ALA A O 1
ATOM 7095 N N . PHE A 1 890 ? -21.75 -23.625 10.422 1 97.81 890 PHE A N 1
ATOM 7096 C CA . PHE A 1 890 ? -21.578 -24.703 11.375 1 97.81 890 PHE A CA 1
ATOM 7097 C C . PHE A 1 890 ? -20.938 -24.188 12.664 1 97.81 890 PHE A C 1
ATOM 7099 O O . PHE A 1 890 ? -21.438 -24.469 13.758 1 97.81 890 PHE A O 1
ATOM 7106 N N . VAL A 1 891 ? -19.844 -23.406 12.578 1 98.44 891 VAL A N 1
ATOM 7107 C CA . VAL A 1 891 ? -19.172 -22.828 13.727 1 98.44 891 VAL A CA 1
ATOM 7108 C C . VAL A 1 891 ? -20.141 -21.922 14.5 1 98.44 891 VAL A C 1
ATOM 7110 O O . VAL A 1 891 ? -20.203 -21.984 15.727 1 98.44 891 VAL A O 1
ATOM 7113 N N . ASP A 1 892 ? -20.922 -21.125 13.789 1 97.88 892 ASP A N 1
ATOM 7114 C CA . ASP A 1 892 ? -21.906 -20.266 14.422 1 97.88 892 ASP A CA 1
ATOM 7115 C C . ASP A 1 892 ? -22.922 -21.078 15.219 1 97.88 892 ASP A C 1
ATOM 7117 O O . ASP A 1 892 ? -23.266 -20.719 16.344 1 97.88 892 ASP A O 1
ATOM 7121 N N . SER A 1 893 ? -23.375 -22.094 14.578 1 97.81 893 SER A N 1
ATOM 7122 C CA . SER A 1 893 ? -24.422 -22.906 15.188 1 97.81 893 SER A CA 1
ATOM 7123 C C . SER A 1 893 ? -23.938 -23.547 16.484 1 97.81 893 SER A C 1
ATOM 7125 O O . SER A 1 893 ? -24.641 -23.516 17.5 1 97.81 893 SER A O 1
ATOM 7127 N N . ILE A 1 894 ? -22.75 -24.062 16.5 1 97.69 894 ILE A N 1
ATOM 7128 C CA . ILE A 1 894 ? -22.328 -24.844 17.656 1 97.69 894 ILE A CA 1
ATOM 7129 C C . ILE A 1 894 ? -21.672 -23.938 18.688 1 97.69 894 ILE A C 1
ATOM 7131 O O . ILE A 1 894 ? -21.5 -24.328 19.844 1 97.69 894 ILE A O 1
ATOM 7135 N N . SER A 1 895 ? -21.25 -22.75 18.344 1 98.25 895 SER A N 1
ATOM 7136 C CA . SER A 1 895 ? -20.656 -21.812 19.312 1 98.25 895 SER A CA 1
ATOM 7137 C C . SER A 1 895 ? -21.703 -20.812 19.812 1 98.25 895 SER A C 1
ATOM 7139 O O . SER A 1 895 ? -21.406 -20.016 20.703 1 98.25 895 SER A O 1
ATOM 7141 N N . GLY A 1 896 ? -22.938 -20.828 19.172 1 97.5 896 GLY A N 1
ATOM 7142 C CA . GLY A 1 896 ? -23.938 -19.812 19.469 1 97.5 896 GLY A CA 1
ATOM 7143 C C . GLY A 1 896 ? -23.578 -18.453 18.938 1 97.5 896 GLY A C 1
ATOM 7144 O O . GLY A 1 896 ? -23.906 -17.422 19.547 1 97.5 896 GLY A O 1
ATOM 7145 N N . GLY A 1 897 ? -22.781 -18.453 17.906 1 97.25 897 GLY A N 1
ATOM 7146 C CA . GLY A 1 897 ? -22.406 -17.203 17.266 1 97.25 897 GLY A CA 1
ATOM 7147 C C . GLY A 1 897 ? -21.266 -16.484 17.969 1 97.25 897 GLY A C 1
ATOM 7148 O O . GLY A 1 897 ? -20.984 -15.32 17.688 1 97.25 897 GLY A O 1
ATOM 7149 N N . ARG A 1 898 ? -20.484 -17.078 18.844 1 97.94 898 ARG A N 1
ATOM 7150 C CA . ARG A 1 898 ? -19.484 -16.438 19.672 1 97.94 898 ARG A CA 1
ATOM 7151 C C . ARG A 1 898 ? -18.109 -16.484 19.016 1 97.94 898 ARG A C 1
ATOM 7153 O O . ARG A 1 898 ? -17.203 -15.727 19.391 1 97.94 898 ARG A O 1
ATOM 7160 N N . ILE A 1 899 ? -17.938 -17.438 18.141 1 98.5 899 ILE A N 1
ATOM 7161 C CA . ILE A 1 899 ? -16.625 -17.656 17.547 1 98.5 899 ILE A CA 1
ATOM 7162 C C . ILE A 1 899 ? -16.672 -17.328 16.047 1 98.5 899 ILE A C 1
ATOM 7164 O O . ILE A 1 899 ? -17.562 -17.797 15.344 1 98.5 899 ILE A O 1
ATOM 7168 N N . ALA A 1 900 ? -15.75 -16.5 15.578 1 98.25 900 ALA A N 1
ATOM 7169 C CA . ALA A 1 900 ? -15.625 -16.203 14.156 1 98.25 900 ALA A CA 1
ATOM 7170 C C . ALA A 1 900 ? -14.898 -17.328 13.422 1 98.25 900 ALA A C 1
ATOM 7172 O O . ALA A 1 900 ? -14.148 -18.094 14.031 1 98.25 900 ALA A O 1
ATOM 7173 N N . TYR A 1 901 ? -15.219 -17.469 12.156 1 98.56 901 TYR A N 1
ATOM 7174 C CA . TYR A 1 901 ? -14.562 -18.422 11.266 1 98.56 901 TYR A CA 1
ATOM 7175 C C . TYR A 1 901 ? -14.055 -17.734 10.008 1 98.56 901 TYR A C 1
ATOM 7177 O O . TYR A 1 901 ? -14.812 -17.031 9.328 1 98.56 901 TYR A O 1
ATOM 7185 N N . VAL A 1 902 ? -12.758 -17.891 9.703 1 98.5 902 VAL A N 1
ATOM 7186 C CA . VAL A 1 902 ? -12.203 -17.422 8.438 1 98.5 902 VAL A CA 1
ATOM 7187 C C . VAL A 1 902 ? -11.336 -18.516 7.812 1 98.5 902 VAL A C 1
ATOM 7189 O O . VAL A 1 902 ? -10.695 -19.297 8.531 1 98.5 902 VAL A O 1
ATOM 7192 N N . HIS A 1 903 ? -11.352 -18.578 6.477 1 98.38 903 HIS A N 1
ATOM 7193 C CA . HIS A 1 903 ? -10.516 -19.531 5.762 1 98.38 903 HIS A CA 1
ATOM 7194 C C . HIS A 1 903 ? -9.406 -18.828 4.988 1 98.38 903 HIS A C 1
ATOM 7196 O O . HIS A 1 903 ? -9.656 -17.812 4.34 1 98.38 903 HIS A O 1
ATOM 7202 N N . VAL A 1 904 ? -8.188 -19.312 5.133 1 98.06 904 VAL A N 1
ATOM 7203 C CA . VAL A 1 904 ? -7.066 -18.844 4.324 1 98.06 904 VAL A CA 1
ATOM 7204 C C . VAL A 1 904 ? -6.922 -19.719 3.084 1 98.06 904 VAL A C 1
ATOM 7206 O O . VAL A 1 904 ? -6.281 -20.766 3.137 1 98.06 904 VAL A O 1
ATOM 7209 N N . LYS A 1 905 ? -7.367 -19.281 1.975 1 96.5 905 LYS A N 1
ATOM 7210 C CA . LYS A 1 905 ? -7.422 -20.062 0.752 1 96.5 905 LYS A CA 1
ATOM 7211 C C . LYS A 1 905 ? -6.023 -20.328 0.203 1 96.5 905 LYS A C 1
ATOM 7213 O O . LYS A 1 905 ? -5.734 -21.422 -0.286 1 96.5 905 LYS A O 1
ATOM 7218 N N . GLY A 1 906 ? -5.191 -19.391 0.15 1 96.5 906 GLY A N 1
ATOM 7219 C CA . GLY A 1 906 ? -3.816 -19.375 -0.319 1 96.5 906 GLY A CA 1
ATOM 7220 C C . GLY A 1 906 ? -2.961 -18.328 0.356 1 96.5 906 GLY A C 1
ATOM 7221 O O . GLY A 1 906 ? -3.477 -17.453 1.067 1 96.5 906 GLY A O 1
ATOM 7222 N N . MET A 1 907 ? -1.72 -18.422 0.277 1 97.31 907 MET A N 1
ATOM 7223 C CA . MET A 1 907 ? -0.802 -17.469 0.883 1 97.31 907 MET A CA 1
ATOM 7224 C C . MET A 1 907 ? -0.437 -16.359 -0.107 1 97.31 907 MET A C 1
ATOM 7226 O O . MET A 1 907 ? 0.724 -16.234 -0.503 1 97.31 907 MET A O 1
ATOM 7230 N N . ASN A 1 908 ? -1.416 -15.516 -0.458 1 95.19 908 ASN A N 1
ATOM 7231 C CA . ASN A 1 908 ? -1.278 -14.414 -1.4 1 95.19 908 ASN A CA 1
ATOM 7232 C C . ASN A 1 908 ? -2.135 -13.219 -0.993 1 95.19 908 ASN A C 1
ATOM 7234 O O . ASN A 1 908 ? -2.924 -13.305 -0.049 1 95.19 908 ASN A O 1
ATOM 7238 N N . SER A 1 909 ? -2.025 -12.109 -1.678 1 94.56 909 SER A N 1
ATOM 7239 C CA . SER A 1 909 ? -2.646 -10.844 -1.294 1 94.56 909 SER A CA 1
ATOM 7240 C C . SER A 1 909 ? -4.168 -10.93 -1.362 1 94.56 909 SER A C 1
ATOM 7242 O O . SER A 1 909 ? -4.863 -10.461 -0.459 1 94.56 909 SER A O 1
ATOM 7244 N N . PRO A 1 910 ? -4.75 -11.508 -2.439 1 93.69 910 PRO A N 1
ATOM 7245 C CA . PRO A 1 910 ? -6.211 -11.617 -2.459 1 93.69 910 PRO A CA 1
ATOM 7246 C C . PRO A 1 910 ? -6.762 -12.398 -1.272 1 93.69 910 PRO A C 1
ATOM 7248 O O . PRO A 1 910 ? -7.773 -12.008 -0.684 1 93.69 910 PRO A O 1
ATOM 7251 N N . SER A 1 911 ? -6.074 -13.5 -0.964 1 96.75 911 SER A N 1
ATOM 7252 C CA . SER A 1 911 ? -6.504 -14.266 0.196 1 96.75 911 SER A CA 1
ATOM 7253 C C . SER A 1 911 ? -6.375 -13.453 1.48 1 96.75 911 SER A C 1
ATOM 7255 O O . SER A 1 911 ? -7.25 -13.516 2.348 1 96.75 911 SER A O 1
ATOM 7257 N N . PHE A 1 912 ? -5.297 -12.703 1.623 1 97.44 912 PHE A N 1
ATOM 7258 C CA . PHE A 1 912 ? -5.113 -11.875 2.809 1 97.44 912 PHE A CA 1
ATOM 7259 C C . PHE A 1 912 ? -6.238 -10.852 2.934 1 97.44 912 PHE A C 1
ATOM 7261 O O . PHE A 1 912 ? -6.766 -10.633 4.027 1 97.44 912 PHE A O 1
ATOM 7268 N N . ARG A 1 913 ? -6.559 -10.164 1.895 1 96.38 913 ARG A N 1
ATOM 7269 C CA . ARG A 1 913 ? -7.621 -9.164 1.894 1 96.38 913 ARG A CA 1
ATOM 7270 C C . ARG A 1 913 ? -8.953 -9.781 2.322 1 96.38 913 ARG A C 1
ATOM 7272 O O . ARG A 1 913 ? -9.727 -9.148 3.041 1 96.38 913 ARG A O 1
ATOM 7279 N N . THR A 1 914 ? -9.164 -11 1.854 1 96.81 914 THR A N 1
ATOM 7280 C CA . THR A 1 914 ? -10.391 -11.695 2.238 1 96.81 914 THR A CA 1
ATOM 7281 C C . THR A 1 914 ? -10.383 -12.016 3.73 1 96.81 914 THR A C 1
ATOM 7283 O O . THR A 1 914 ? -11.375 -11.773 4.426 1 96.81 914 THR A O 1
ATOM 7286 N N . VAL A 1 915 ? -9.281 -12.531 4.211 1 97.88 915 VAL A N 1
ATOM 7287 C CA . VAL A 1 915 ? -9.156 -12.852 5.629 1 97.88 915 VAL A CA 1
ATOM 7288 C C . VAL A 1 915 ? -9.32 -11.586 6.465 1 97.88 915 VAL A C 1
ATOM 7290 O O . VAL A 1 915 ? -10.055 -11.578 7.453 1 97.88 915 VAL A O 1
ATOM 7293 N N . TYR A 1 916 ? -8.625 -10.531 6.055 1 97.31 916 TYR A N 1
ATOM 7294 C CA . TYR A 1 916 ? -8.695 -9.258 6.754 1 97.31 916 TYR A CA 1
ATOM 7295 C C . TYR A 1 916 ? -10.133 -8.75 6.82 1 97.31 916 TYR A C 1
ATOM 7297 O O . TYR A 1 916 ? -10.617 -8.367 7.891 1 97.31 916 TYR A O 1
ATOM 7305 N N . SER A 1 917 ? -10.797 -8.727 5.688 1 96.94 917 SER A N 1
ATOM 7306 C CA . SER A 1 917 ? -12.172 -8.258 5.566 1 96.94 917 SER A CA 1
ATOM 7307 C C . SER A 1 917 ? -13.109 -9.055 6.461 1 96.94 917 SER A C 1
ATOM 7309 O O . SER A 1 917 ? -13.875 -8.484 7.238 1 96.94 917 SER A O 1
ATOM 7311 N N . GLU A 1 918 ? -13.008 -10.359 6.414 1 96.94 918 GLU A N 1
ATOM 7312 C CA . GLU A 1 918 ? -13.922 -11.211 7.164 1 96.94 918 GLU A CA 1
ATOM 7313 C C . GLU A 1 918 ? -13.617 -11.172 8.656 1 96.94 918 GLU A C 1
ATOM 7315 O O . GLU A 1 918 ? -14.531 -11.227 9.484 1 96.94 918 GLU A O 1
ATOM 7320 N N . LEU A 1 919 ? -12.414 -11.07 8.945 1 97.25 919 LEU A N 1
ATOM 7321 C CA . LEU A 1 919 ? -11.984 -11.117 10.336 1 97.25 919 LEU A CA 1
ATOM 7322 C C . LEU A 1 919 ? -12.344 -9.828 11.062 1 97.25 919 LEU A C 1
ATOM 7324 O O . LEU A 1 919 ? -12.781 -9.859 12.211 1 97.25 919 LEU A O 1
ATOM 7328 N N . LEU A 1 920 ? -12.203 -8.703 10.352 1 96.19 920 LEU A N 1
ATOM 7329 C CA . LEU A 1 920 ? -12.266 -7.434 11.07 1 96.19 920 LEU A CA 1
ATOM 7330 C C . LEU A 1 920 ? -13.516 -6.648 10.672 1 96.19 920 LEU A C 1
ATOM 7332 O O . LEU A 1 920 ? -13.641 -5.465 10.992 1 96.19 920 LEU A O 1
ATOM 7336 N N . ASN A 1 921 ? -14.43 -7.285 9.969 1 95.06 921 ASN A N 1
ATOM 7337 C CA . ASN A 1 921 ? -15.703 -6.613 9.727 1 95.06 921 ASN A CA 1
ATOM 7338 C C . ASN A 1 921 ? -16.484 -6.426 11.016 1 95.06 921 ASN A C 1
ATOM 7340 O O . ASN A 1 921 ? -16.094 -6.941 12.07 1 95.06 921 ASN A O 1
ATOM 7344 N N . ALA A 1 922 ? -17.578 -5.672 10.945 1 93.5 922 ALA A N 1
ATOM 7345 C CA . ALA A 1 922 ? -18.312 -5.23 12.125 1 93.5 922 ALA A CA 1
ATOM 7346 C C . ALA A 1 922 ? -18.875 -6.426 12.898 1 93.5 922 ALA A C 1
ATOM 7348 O O . ALA A 1 922 ? -18.953 -6.391 14.125 1 93.5 922 ALA A O 1
ATOM 7349 N N . GLU A 1 923 ? -19.203 -7.453 12.25 1 93.44 923 GLU A N 1
ATOM 7350 C CA . GLU A 1 923 ? -19.797 -8.625 12.891 1 93.44 923 GLU A CA 1
ATOM 7351 C C . GLU A 1 923 ? -18.734 -9.453 13.602 1 93.44 923 GLU A C 1
ATOM 7353 O O . GLU A 1 923 ? -18.891 -9.773 14.789 1 93.44 923 GLU A O 1
ATOM 7358 N N . ASN A 1 924 ? -17.688 -9.773 12.938 1 95.5 924 ASN A N 1
ATOM 7359 C CA . ASN A 1 924 ? -16.703 -10.719 13.469 1 95.5 924 ASN A CA 1
ATOM 7360 C C . ASN A 1 924 ? -15.789 -10.055 14.492 1 95.5 924 ASN A C 1
ATOM 7362 O O . ASN A 1 924 ? -15.328 -10.711 15.43 1 95.5 924 ASN A O 1
ATOM 7366 N N . ARG A 1 925 ? -15.516 -8.82 14.344 1 93.06 925 ARG A N 1
ATOM 7367 C CA . ARG A 1 925 ? -14.625 -8.164 15.297 1 93.06 925 ARG A CA 1
ATOM 7368 C C . ARG A 1 925 ? -15.195 -8.219 16.703 1 93.06 925 ARG A C 1
ATOM 7370 O O . ARG A 1 925 ? -14.453 -8.102 17.688 1 93.06 925 ARG A O 1
ATOM 7377 N N . ALA A 1 926 ? -16.547 -8.375 16.812 1 93.38 926 ALA A N 1
ATOM 7378 C CA . ALA A 1 926 ? -17.219 -8.391 18.109 1 93.38 926 ALA A CA 1
ATOM 7379 C C . ALA A 1 926 ? -17.219 -9.797 18.719 1 93.38 926 ALA A C 1
ATOM 7381 O O . ALA A 1 926 ? -17.562 -9.977 19.891 1 93.38 926 ALA A O 1
ATOM 7382 N N . LYS A 1 927 ? -16.828 -10.758 18.016 1 96.94 927 LYS A N 1
ATOM 7383 C CA . LYS A 1 927 ? -16.828 -12.133 18.5 1 96.94 927 LYS A CA 1
ATOM 7384 C C . LYS A 1 927 ? -15.672 -12.359 19.484 1 96.94 927 LYS A C 1
ATOM 7386 O O . LYS A 1 927 ? -14.758 -11.539 19.578 1 96.94 927 LYS A O 1
ATOM 7391 N N . ASP A 1 928 ? -15.742 -13.445 20.25 1 97.69 928 ASP A N 1
ATOM 7392 C CA . ASP A 1 928 ? -14.859 -13.656 21.406 1 97.69 928 ASP A CA 1
ATOM 7393 C C . ASP A 1 928 ? -13.531 -14.266 20.969 1 97.69 928 ASP A C 1
ATOM 7395 O O . ASP A 1 928 ? -12.516 -14.109 21.656 1 97.69 928 ASP A O 1
ATOM 7399 N N . ALA A 1 929 ? -13.578 -14.961 19.891 1 98.5 929 ALA A N 1
ATOM 7400 C CA . ALA A 1 929 ? -12.406 -15.664 19.375 1 98.5 929 ALA A CA 1
ATOM 7401 C C . ALA A 1 929 ? -12.562 -15.969 17.891 1 98.5 929 ALA A C 1
ATOM 7403 O O . ALA A 1 929 ? -13.602 -15.688 17.297 1 98.5 929 ALA A O 1
ATOM 7404 N N . VAL A 1 930 ? -11.461 -16.484 17.297 1 98.62 930 VAL A N 1
ATOM 7405 C CA . VAL A 1 930 ? -11.555 -16.797 15.875 1 98.62 930 VAL A CA 1
ATOM 7406 C C . VAL A 1 930 ? -10.852 -18.125 15.602 1 98.62 930 VAL A C 1
ATOM 7408 O O . VAL A 1 930 ? -9.852 -18.453 16.234 1 98.62 930 VAL A O 1
ATOM 7411 N N . ILE A 1 931 ? -11.477 -18.891 14.742 1 98.88 931 ILE A N 1
ATOM 7412 C CA . ILE A 1 931 ? -10.844 -20.047 14.117 1 98.88 931 ILE A CA 1
ATOM 7413 C C . ILE A 1 931 ? -10.32 -19.656 12.734 1 98.88 931 ILE A C 1
ATOM 7415 O O . ILE A 1 931 ? -11.094 -19.281 11.852 1 98.88 931 ILE A O 1
ATOM 7419 N N . VAL A 1 932 ? -9.047 -19.703 12.625 1 98.81 932 VAL A N 1
ATOM 7420 C CA . VAL A 1 932 ? -8.422 -19.516 11.32 1 98.81 932 VAL A CA 1
ATOM 7421 C C . VAL A 1 932 ? -8.172 -20.875 10.672 1 98.81 932 VAL A C 1
ATOM 7423 O O . VAL A 1 932 ? -7.246 -21.594 11.055 1 98.81 932 VAL A O 1
ATOM 7426 N N . ASP A 1 933 ? -9 -21.188 9.664 1 98.75 933 ASP A N 1
ATOM 7427 C CA . ASP A 1 933 ? -8.945 -22.469 8.969 1 98.75 933 ASP A CA 1
ATOM 7428 C C . ASP A 1 933 ? -7.953 -22.406 7.805 1 98.75 933 ASP A C 1
ATOM 7430 O O . ASP A 1 933 ? -8.219 -21.766 6.785 1 98.75 933 ASP A O 1
ATOM 7434 N N . GLU A 1 934 ? -6.906 -23.062 7.996 1 97.94 934 GLU A N 1
ATOM 7435 C CA . GLU A 1 934 ? -5.859 -23.062 6.98 1 97.94 934 GLU A CA 1
ATOM 7436 C C . GLU A 1 934 ? -5.797 -24.391 6.246 1 97.94 934 GLU A C 1
ATOM 7438 O O . GLU A 1 934 ? -4.891 -24.625 5.438 1 97.94 934 GLU A O 1
ATOM 7443 N N . ARG A 1 935 ? -6.75 -25.344 6.496 1 97.06 935 ARG A N 1
ATOM 7444 C CA . ARG A 1 935 ? -6.762 -26.656 5.844 1 97.06 935 ARG A CA 1
ATOM 7445 C C . ARG A 1 935 ? -6.809 -26.516 4.328 1 97.06 935 ARG A C 1
ATOM 7447 O O . ARG A 1 935 ? -7.523 -25.656 3.801 1 97.06 935 ARG A O 1
ATOM 7454 N N . HIS A 1 936 ? -5.93 -27.25 3.666 1 97.62 936 HIS A N 1
ATOM 7455 C CA . HIS A 1 936 ? -5.898 -27.406 2.217 1 97.62 936 HIS A CA 1
ATOM 7456 C C . HIS A 1 936 ? -5.227 -26.203 1.552 1 97.62 936 HIS A C 1
ATOM 7458 O O . HIS A 1 936 ? -5.527 -25.875 0.401 1 97.62 936 HIS A O 1
ATOM 7464 N N . ASN A 1 937 ? -4.379 -25.531 2.326 1 96.94 937 ASN A N 1
ATOM 7465 C CA . ASN A 1 937 ? -3.639 -24.391 1.802 1 96.94 937 ASN A CA 1
ATOM 7466 C C . ASN A 1 937 ? -2.416 -24.828 1.002 1 96.94 937 ASN A C 1
ATOM 7468 O O . ASN A 1 937 ? -1.57 -25.562 1.511 1 96.94 937 ASN A O 1
ATOM 7472 N N . GLY A 1 938 ? -2.311 -24.344 -0.271 1 96.31 938 GLY A N 1
ATOM 7473 C CA . GLY A 1 938 ? -1.255 -24.781 -1.169 1 96.31 938 GLY A CA 1
ATOM 7474 C C . GLY A 1 938 ? 0.016 -23.969 -1.045 1 96.31 938 GLY A C 1
ATOM 7475 O O . GLY A 1 938 ? 1.027 -24.281 -1.676 1 96.31 938 GLY A O 1
ATOM 7476 N N . GLY A 1 939 ? -0.018 -22.891 -0.274 1 96.69 939 GLY A N 1
ATOM 7477 C CA . GLY A 1 939 ? 1.193 -22.141 -0.011 1 96.69 939 GLY A CA 1
ATOM 7478 C C . GLY A 1 939 ? 1.184 -20.75 -0.647 1 96.69 939 GLY A C 1
ATOM 7479 O O . GLY A 1 939 ? 0.117 -20.203 -0.912 1 96.69 939 GLY A O 1
ATOM 7480 N N . GLY A 1 940 ? 2.398 -20.156 -0.837 1 95.81 940 GLY A N 1
ATOM 7481 C CA . GLY A 1 940 ? 2.66 -18.766 -1.195 1 95.81 940 GLY A CA 1
ATOM 7482 C C . GLY A 1 940 ? 3.58 -18.062 -0.218 1 95.81 940 GLY A C 1
ATOM 7483 O O . GLY A 1 940 ? 4.645 -18.578 0.127 1 95.81 940 GLY A O 1
ATOM 7484 N N . TRP A 1 941 ? 3.137 -16.922 0.198 1 95 941 TRP A N 1
ATOM 7485 C CA . TRP A 1 941 ? 4.004 -16.188 1.117 1 95 941 TRP A CA 1
ATOM 7486 C C . TRP A 1 941 ? 3.203 -15.188 1.934 1 95 941 TRP A C 1
ATOM 7488 O O . TRP A 1 941 ? 3.062 -14.023 1.535 1 95 941 TRP A O 1
ATOM 7498 N N . LEU A 1 942 ? 2.723 -15.539 3.152 1 96.44 942 LEU A N 1
ATOM 7499 C CA . LEU A 1 942 ? 1.922 -14.656 3.988 1 96.44 942 LEU A CA 1
ATOM 7500 C C . LEU A 1 942 ? 2.205 -14.891 5.465 1 96.44 942 LEU A C 1
ATOM 7502 O O . LEU A 1 942 ? 1.538 -14.32 6.332 1 96.44 942 LEU A O 1
ATOM 7506 N N . HIS A 1 943 ? 3.172 -15.758 5.805 1 97.06 943 HIS A N 1
ATOM 7507 C CA . HIS A 1 943 ? 3.324 -16.188 7.188 1 97.06 943 HIS A CA 1
ATOM 7508 C C . HIS A 1 943 ? 3.543 -15.008 8.117 1 97.06 943 HIS A C 1
ATOM 7510 O O . HIS A 1 943 ? 2.947 -14.945 9.195 1 97.06 943 HIS A O 1
ATOM 7516 N N . ASP A 1 944 ? 4.363 -14.023 7.723 1 96.38 944 ASP A N 1
ATOM 7517 C CA . ASP A 1 944 ? 4.602 -12.883 8.609 1 96.38 944 ASP A CA 1
ATOM 7518 C C . ASP A 1 944 ? 3.361 -12 8.703 1 96.38 944 ASP A C 1
ATOM 7520 O O . ASP A 1 944 ? 3.041 -11.484 9.781 1 96.38 944 ASP A O 1
ATOM 7524 N N . ASP A 1 945 ? 2.676 -11.75 7.578 1 96.81 945 ASP A N 1
ATOM 7525 C CA . ASP A 1 945 ? 1.469 -10.93 7.539 1 96.81 945 ASP A CA 1
ATOM 7526 C C . ASP A 1 945 ? 0.393 -11.5 8.461 1 96.81 945 ASP A C 1
ATOM 7528 O O . ASP A 1 945 ? -0.216 -10.758 9.242 1 96.81 945 ASP A O 1
ATOM 7532 N N . LEU A 1 946 ? 0.178 -12.789 8.328 1 98.25 946 LEU A N 1
ATOM 7533 C CA . LEU A 1 946 ? -0.875 -13.43 9.109 1 98.25 946 LEU A CA 1
ATOM 7534 C C . LEU A 1 946 ? -0.515 -13.453 10.586 1 98.25 946 LEU A C 1
ATOM 7536 O O . LEU A 1 946 ? -1.371 -13.219 11.445 1 98.25 946 LEU A O 1
ATOM 7540 N N . CYS A 1 947 ? 0.771 -13.758 10.914 1 98.06 947 CYS A N 1
ATOM 7541 C CA . CYS A 1 947 ? 1.19 -13.75 12.312 1 98.06 947 CYS A CA 1
ATOM 7542 C C . CYS A 1 947 ? 1.059 -12.359 12.914 1 98.06 947 CYS A C 1
ATOM 7544 O O . CYS A 1 947 ? 0.625 -12.211 14.062 1 98.06 947 CYS A O 1
ATOM 7546 N N . THR A 1 948 ? 1.414 -11.328 12.133 1 97 948 THR A N 1
ATOM 7547 C CA . THR A 1 948 ? 1.255 -9.953 12.594 1 97 948 THR A CA 1
ATOM 7548 C C . THR A 1 948 ? -0.218 -9.625 12.82 1 97 948 THR A C 1
ATOM 7550 O O . THR A 1 948 ? -0.581 -9.047 13.852 1 97 948 THR A O 1
ATOM 7553 N N . LEU A 1 949 ? -1.105 -9.992 11.875 1 97.62 949 LEU A N 1
ATOM 7554 C CA . LEU A 1 949 ? -2.541 -9.75 11.945 1 97.62 949 LEU A CA 1
ATOM 7555 C C . LEU A 1 949 ? -3.139 -10.391 13.188 1 97.62 949 LEU A C 1
ATOM 7557 O O . LEU A 1 949 ? -4.027 -9.82 13.828 1 97.62 949 LEU A O 1
ATOM 7561 N N . LEU A 1 950 ? -2.65 -11.57 13.625 1 98.38 950 LEU A N 1
ATOM 7562 C CA . LEU A 1 950 ? -3.271 -12.375 14.68 1 98.38 950 LEU A CA 1
ATOM 7563 C C . LEU A 1 950 ? -2.607 -12.109 16.031 1 98.38 950 LEU A C 1
ATOM 7565 O O . LEU A 1 950 ? -3.023 -12.664 17.047 1 98.38 950 LEU A O 1
ATOM 7569 N N . SER A 1 951 ? -1.591 -11.219 16.047 1 97.19 951 SER A N 1
ATOM 7570 C CA . SER A 1 951 ? -0.827 -11.016 17.281 1 97.19 951 SER A CA 1
ATOM 7571 C C . SER A 1 951 ? -1.211 -9.703 17.953 1 97.19 951 SER A C 1
ATOM 7573 O O . SER A 1 951 ? -0.467 -9.195 18.797 1 97.19 951 SER A O 1
ATOM 7575 N N . GLY A 1 952 ? -2.336 -9.188 17.625 1 96.12 952 GLY A N 1
ATOM 7576 C CA . GLY A 1 952 ? -2.752 -7.926 18.219 1 96.12 952 GLY A CA 1
ATOM 7577 C C . GLY A 1 952 ? -2.969 -8.023 19.719 1 96.12 952 GLY A C 1
ATOM 7578 O O . GLY A 1 952 ? -3.357 -9.078 20.234 1 96.12 952 GLY A O 1
ATOM 7579 N N . LYS A 1 953 ? -2.646 -6.969 20.438 1 96 953 LYS A N 1
ATOM 7580 C CA . LYS A 1 953 ? -2.957 -6.738 21.844 1 96 953 LYS A CA 1
ATOM 7581 C C . LYS A 1 953 ? -3.537 -5.344 22.062 1 96 953 LYS A C 1
ATOM 7583 O O . LYS A 1 953 ? -2.902 -4.344 21.719 1 96 953 LYS A O 1
ATOM 7588 N N . GLU A 1 954 ? -4.734 -5.348 22.609 1 96.06 954 GLU A N 1
ATOM 7589 C CA . GLU A 1 954 ? -5.355 -4.051 22.859 1 96.06 954 GLU A CA 1
ATOM 7590 C C . GLU A 1 954 ? -4.531 -3.219 23.828 1 96.06 954 GLU A C 1
ATOM 7592 O O . GLU A 1 954 ? -4.129 -3.709 24.891 1 96.06 954 GLU A O 1
ATOM 7597 N N . TYR A 1 955 ? -4.234 -1.954 23.516 1 96.88 955 TYR A N 1
ATOM 7598 C CA . TYR A 1 955 ? -3.422 -1.126 24.391 1 96.88 955 TYR A CA 1
ATOM 7599 C C . TYR A 1 955 ? -4.043 0.255 24.562 1 96.88 955 TYR A C 1
ATOM 7601 O O . TYR A 1 955 ? -3.584 1.048 25.391 1 96.88 955 TYR A O 1
ATOM 7609 N N . GLN A 1 956 ? -5.121 0.521 23.812 1 96.12 956 GLN A N 1
ATOM 7610 C CA . GLN A 1 956 ? -5.691 1.861 23.859 1 96.12 956 GLN A CA 1
ATOM 7611 C C . GLN A 1 956 ? -7.156 1.853 23.438 1 96.12 956 GLN A C 1
ATOM 7613 O O . GLN A 1 956 ? -7.543 1.104 22.531 1 96.12 956 GLN A O 1
ATOM 7618 N N . LYS A 1 957 ? -8.008 2.68 24.062 1 97.12 957 LYS A N 1
ATOM 7619 C CA . LYS A 1 957 ? -9.398 2.912 23.688 1 97.12 957 LYS A CA 1
ATOM 7620 C C . LYS A 1 957 ? -9.617 4.359 23.266 1 97.12 957 LYS A C 1
ATOM 7622 O O . LYS A 1 957 ? -8.984 5.273 23.797 1 97.12 957 LYS A O 1
ATOM 7627 N N . PHE A 1 958 ? -10.461 4.598 22.328 1 97.25 958 PHE A N 1
ATOM 7628 C CA . PHE A 1 958 ? -10.852 5.926 21.875 1 97.25 958 PHE A CA 1
ATOM 7629 C C . PHE A 1 958 ? -12.203 6.32 22.469 1 97.25 958 PHE A C 1
ATOM 7631 O O . PHE A 1 958 ? -13.219 5.695 22.172 1 97.25 958 PHE A O 1
ATOM 7638 N N . ILE A 1 959 ? -12.203 7.395 23.234 1 97.44 959 ILE A N 1
ATOM 7639 C CA . ILE A 1 959 ? -13.414 7.77 23.953 1 97.44 959 ILE A CA 1
ATOM 7640 C C . ILE A 1 959 ? -13.648 9.273 23.828 1 97.44 959 ILE A C 1
ATOM 7642 O O . ILE A 1 959 ? -13.188 10.055 24.672 1 97.44 959 ILE A O 1
ATOM 7646 N N . PRO A 1 960 ? -14.391 9.711 22.828 1 96.56 960 PRO A N 1
ATOM 7647 C CA . PRO A 1 960 ? -14.844 11.102 22.781 1 96.56 960 PRO A CA 1
ATOM 7648 C C . PRO A 1 960 ? -16.109 11.336 23.625 1 96.56 960 PRO A C 1
ATOM 7650 O O . PRO A 1 960 ? -17.141 10.734 23.344 1 96.56 960 PRO A O 1
ATOM 7653 N N . HIS A 1 961 ? -15.922 12.258 24.562 1 95.06 961 HIS A N 1
ATOM 7654 C CA . HIS A 1 961 ? -17.078 12.734 25.312 1 95.06 961 HIS A CA 1
ATOM 7655 C C . HIS A 1 961 ? -17.875 11.578 25.906 1 95.06 961 HIS A C 1
ATOM 7657 O O . HIS A 1 961 ? -19.094 11.523 25.781 1 95.06 961 HIS A O 1
ATOM 7663 N N . GLY A 1 962 ? -17.141 10.492 26.391 1 92.62 962 GLY A N 1
ATOM 7664 C CA . GLY A 1 962 ? -17.703 9.383 27.141 1 92.62 962 GLY A CA 1
ATOM 7665 C C . GLY A 1 962 ? -18.156 8.227 26.25 1 92.62 962 GLY A C 1
ATOM 7666 O O . GLY A 1 962 ? -18.594 7.191 26.75 1 92.62 962 GLY A O 1
ATOM 7667 N N . LYS A 1 963 ? -18 8.312 25 1 94.12 963 LYS A N 1
ATOM 7668 C CA . LYS A 1 963 ? -18.453 7.281 24.062 1 94.12 963 LYS A CA 1
ATOM 7669 C C . LYS A 1 963 ? -17.297 6.457 23.531 1 94.12 963 LYS A C 1
ATOM 7671 O O . LYS A 1 963 ? -16.344 7.008 22.969 1 94.12 963 LYS A O 1
ATOM 7676 N N . LEU A 1 964 ? -17.328 5.141 23.75 1 95.81 964 LEU A N 1
ATOM 7677 C CA . LEU A 1 964 ? -16.328 4.27 23.141 1 95.81 964 LEU A CA 1
ATOM 7678 C C . LEU A 1 964 ? -16.562 4.141 21.641 1 95.81 964 LEU A C 1
ATOM 7680 O O . LEU A 1 964 ? -17.609 3.646 21.203 1 95.81 964 LEU A O 1
ATOM 7684 N N . ILE A 1 965 ? -15.586 4.535 20.797 1 96.12 965 ILE A N 1
ATOM 7685 C CA . ILE A 1 965 ? -15.828 4.516 19.359 1 96.12 965 ILE A CA 1
ATOM 7686 C C . ILE A 1 965 ? -14.836 3.578 18.688 1 96.12 965 ILE A C 1
ATOM 7688 O O . ILE A 1 965 ? -14.961 3.281 17.5 1 96.12 965 ILE A O 1
ATOM 7692 N N . GLY A 1 966 ? -13.828 3.135 19.406 1 94.94 966 GLY A N 1
ATOM 7693 C CA . GLY A 1 966 ? -12.852 2.234 18.812 1 94.94 966 GLY A CA 1
ATOM 7694 C C . GLY A 1 966 ? -11.719 1.878 19.766 1 94.94 966 GLY A C 1
ATOM 7695 O O . GLY A 1 966 ? -11.633 2.42 20.875 1 94.94 966 GLY A O 1
ATOM 7696 N N . THR A 1 967 ? -10.852 0.96 19.359 1 95.25 967 THR A N 1
ATOM 7697 C CA . THR A 1 967 ? -9.68 0.527 20.109 1 95.25 967 THR A CA 1
ATOM 7698 C C . THR A 1 967 ? -8.484 0.312 19.188 1 95.25 967 THR A C 1
ATOM 7700 O O . THR A 1 967 ? -8.656 0.166 17.969 1 95.25 967 THR A O 1
ATOM 7703 N N . ASP A 1 968 ? -7.289 0.351 19.766 1 94.81 968 ASP A N 1
ATOM 7704 C CA . ASP A 1 968 ? -6.062 0.015 19.047 1 94.81 968 ASP A CA 1
ATOM 7705 C C . ASP A 1 968 ? -5.402 -1.229 19.641 1 94.81 968 ASP A C 1
ATOM 7707 O O . ASP A 1 968 ? -5.469 -1.457 20.859 1 94.81 968 ASP A O 1
ATOM 7711 N N . PRO A 1 969 ? -4.711 -1.921 18.766 1 95.12 969 PRO A N 1
ATOM 7712 C CA . PRO A 1 969 ? -4.688 -1.715 17.328 1 95.12 969 PRO A CA 1
ATOM 7713 C C . PRO A 1 969 ? -6 -2.107 16.641 1 95.12 969 PRO A C 1
ATOM 7715 O O . PRO A 1 969 ? -6.57 -3.154 16.953 1 95.12 969 PRO A O 1
ATOM 7718 N N . PHE A 1 970 ? -6.461 -1.298 15.664 1 93.5 970 PHE A N 1
ATOM 7719 C CA . PHE A 1 970 ? -7.734 -1.557 15.008 1 93.5 970 PHE A CA 1
ATOM 7720 C C . PHE A 1 970 ? -7.559 -2.506 13.828 1 93.5 970 PHE A C 1
ATOM 7722 O O . PHE A 1 970 ? -8.523 -3.123 13.375 1 93.5 970 PHE A O 1
ATOM 7729 N N . ASN A 1 971 ? -6.332 -2.605 13.281 1 94.25 971 ASN A N 1
ATOM 7730 C CA . ASN A 1 971 ? -6.094 -3.359 12.055 1 94.25 971 ASN A CA 1
ATOM 7731 C C . ASN A 1 971 ? -5.512 -4.738 12.352 1 94.25 971 ASN A C 1
ATOM 7733 O O . ASN A 1 971 ? -4.887 -5.352 11.484 1 94.25 971 ASN A O 1
ATOM 7737 N N . LYS A 1 972 ? -5.586 -5.195 13.586 1 96.69 972 LYS A N 1
ATOM 7738 C CA . LYS A 1 972 ? -5.16 -6.523 14.008 1 96.69 972 LYS A CA 1
ATOM 7739 C C . LYS A 1 972 ? -6.238 -7.207 14.836 1 96.69 972 LYS A C 1
ATOM 7741 O O . LYS A 1 972 ? -7.16 -6.555 15.336 1 96.69 972 LYS A O 1
ATOM 7746 N N . TRP A 1 973 ? -6.207 -8.516 14.898 1 97.69 973 TRP A N 1
ATOM 7747 C CA . TRP A 1 973 ? -7.047 -9.297 15.805 1 97.69 973 TRP A CA 1
ATOM 7748 C C . TRP A 1 973 ? -6.461 -9.32 17.203 1 97.69 973 TRP A C 1
ATOM 7750 O O . TRP A 1 973 ? -5.324 -9.758 17.406 1 97.69 973 TRP A O 1
ATOM 7760 N N . ASN A 1 974 ? -7.258 -8.875 18.219 1 96.38 974 ASN A N 1
ATOM 7761 C CA . ASN A 1 974 ? -6.738 -8.656 19.562 1 96.38 974 ASN A CA 1
ATOM 7762 C C . ASN A 1 974 ? -7.223 -9.727 20.547 1 96.38 974 ASN A C 1
ATOM 7764 O O . ASN A 1 974 ? -7.105 -9.57 21.75 1 96.38 974 ASN A O 1
ATOM 7768 N N . LYS A 1 975 ? -7.863 -10.773 20.094 1 97.56 975 LYS A N 1
ATOM 7769 C CA . LYS A 1 975 ? -8.477 -11.812 20.922 1 97.56 975 LYS A CA 1
ATOM 7770 C C . LYS A 1 975 ? -7.906 -13.188 20.594 1 97.56 975 LYS A C 1
ATOM 7772 O O . LYS A 1 975 ? -7.074 -13.32 19.703 1 97.56 975 LYS A O 1
ATOM 7777 N N . PRO A 1 976 ? -8.312 -14.258 21.328 1 98.19 976 PRO A N 1
ATOM 7778 C CA . PRO A 1 976 ? -7.75 -15.586 21.094 1 98.19 976 PRO A CA 1
ATOM 7779 C C . PRO A 1 976 ? -8.047 -16.125 19.703 1 98.19 976 PRO A C 1
ATOM 7781 O O . PRO A 1 976 ? -9.117 -15.852 19.141 1 98.19 976 PRO A O 1
ATOM 7784 N N . SER A 1 977 ? -7.086 -16.812 19.203 1 98.69 977 SER A N 1
ATOM 7785 C CA . SER A 1 977 ? -7.246 -17.484 17.922 1 98.69 977 SER A CA 1
ATOM 7786 C C . SER A 1 977 ? -6.672 -18.891 17.953 1 98.69 977 SER A C 1
ATOM 7788 O O . SER A 1 977 ? -5.875 -19.219 18.844 1 98.69 977 SER A O 1
ATOM 7790 N N . CYS A 1 978 ? -7.09 -19.75 17.172 1 98.69 978 CYS A N 1
ATOM 7791 C CA . CYS A 1 978 ? -6.445 -21.016 16.859 1 98.69 978 CYS A CA 1
ATOM 7792 C C . CYS A 1 978 ? -6.414 -21.25 15.359 1 98.69 978 CYS A C 1
ATOM 7794 O O . CYS A 1 978 ? -7.141 -20.609 14.602 1 98.69 978 CYS A O 1
ATOM 7796 N N . VAL A 1 979 ? -5.531 -22.109 14.875 1 98.81 979 VAL A N 1
ATOM 7797 C CA . VAL A 1 979 ? -5.363 -22.391 13.461 1 98.81 979 VAL A CA 1
ATOM 7798 C C . VAL A 1 979 ? -5.637 -23.859 13.188 1 98.81 979 VAL A C 1
ATOM 7800 O O . VAL A 1 979 ? -5.109 -24.734 13.883 1 98.81 979 VAL A O 1
ATOM 7803 N N . LEU A 1 980 ? -6.523 -24.156 12.203 1 98.81 980 LEU A N 1
ATOM 7804 C CA . LEU A 1 980 ? -6.77 -25.516 11.742 1 98.81 980 LEU A CA 1
ATOM 7805 C C . LEU A 1 980 ? -5.781 -25.906 10.641 1 98.81 980 LEU A C 1
ATOM 7807 O O . LEU A 1 980 ? -5.582 -25.156 9.688 1 98.81 980 LEU A O 1
ATOM 7811 N N . ILE A 1 981 ? -5.16 -27.094 10.828 1 98.62 981 ILE A N 1
ATOM 7812 C CA . ILE A 1 981 ? -4.211 -27.578 9.836 1 98.62 981 ILE A CA 1
ATOM 7813 C C . ILE A 1 981 ? -4.566 -29.016 9.438 1 98.62 981 ILE A C 1
ATOM 7815 O O . ILE A 1 981 ? -5.312 -29.688 10.141 1 98.62 981 ILE A O 1
ATOM 7819 N N . CYS A 1 982 ? -4.098 -29.484 8.312 1 98.12 982 CYS A N 1
ATOM 7820 C CA . CYS A 1 982 ? -4.316 -30.859 7.887 1 98.12 982 CYS A CA 1
ATOM 7821 C C . CYS A 1 982 ? -3.154 -31.359 7.043 1 98.12 982 CYS A C 1
ATOM 7823 O O . CYS A 1 982 ? -2.193 -30.625 6.801 1 98.12 982 CYS A O 1
ATOM 7825 N N . GLU A 1 983 ? -3.203 -32.594 6.656 1 97.06 983 GLU A N 1
ATOM 7826 C CA . GLU A 1 983 ? -2.135 -33.25 5.922 1 97.06 983 GLU A CA 1
ATOM 7827 C C . GLU A 1 983 ? -1.913 -32.594 4.559 1 97.06 983 GLU A C 1
ATOM 7829 O O . GLU A 1 983 ? -0.805 -32.656 4.02 1 97.06 983 GLU A O 1
ATOM 7834 N N . ASP A 1 984 ? -2.936 -31.922 4.004 1 96.94 984 ASP A N 1
ATOM 7835 C CA . ASP A 1 984 ? -2.939 -31.375 2.65 1 96.94 984 ASP A CA 1
ATOM 7836 C C . ASP A 1 984 ? -2.283 -30 2.611 1 96.94 984 ASP A C 1
ATOM 7838 O O . ASP A 1 984 ? -2.117 -29.422 1.538 1 96.94 984 ASP A O 1
ATOM 7842 N N . ASP A 1 985 ? -1.919 -29.453 3.791 1 97.94 985 ASP A N 1
ATOM 7843 C CA . ASP A 1 985 ? -1.209 -28.172 3.814 1 97.94 985 ASP A CA 1
ATOM 7844 C C . ASP A 1 985 ? 0.185 -28.312 3.207 1 97.94 985 ASP A C 1
ATOM 7846 O O . ASP A 1 985 ? 0.877 -29.297 3.443 1 97.94 985 ASP A O 1
ATOM 7850 N N . TYR A 1 986 ? 0.564 -27.297 2.391 1 97.62 986 TYR A N 1
ATOM 7851 C CA . TYR A 1 986 ? 1.777 -27.438 1.591 1 97.62 986 TYR A CA 1
ATOM 7852 C C . TYR A 1 986 ? 2.533 -26.109 1.533 1 97.62 986 TYR A C 1
ATOM 7854 O O . TYR A 1 986 ? 1.928 -25.031 1.59 1 97.62 986 TYR A O 1
ATOM 7862 N N . SER A 1 987 ? 3.908 -26.109 1.481 1 97.94 987 SER A N 1
ATOM 7863 C CA . SER A 1 987 ? 4.75 -24.922 1.296 1 97.94 987 SER A CA 1
ATOM 7864 C C . SER A 1 987 ? 4.547 -23.922 2.424 1 97.94 987 SER A C 1
ATOM 7866 O O . SER A 1 987 ? 4.648 -24.266 3.602 1 97.94 987 SER A O 1
ATOM 7868 N N . ASN A 1 988 ? 4.156 -22.688 2.07 1 97.56 988 ASN A N 1
ATOM 7869 C CA . ASN A 1 988 ? 3.932 -21.703 3.125 1 97.56 988 ASN A CA 1
ATOM 7870 C C . ASN A 1 988 ? 2.705 -22.047 3.963 1 97.56 988 ASN A C 1
ATOM 7872 O O . ASN A 1 988 ? 2.516 -21.5 5.051 1 97.56 988 ASN A O 1
ATOM 7876 N N . GLY A 1 989 ? 1.871 -23 3.443 1 97.88 989 GLY A N 1
ATOM 7877 C CA . GLY A 1 989 ? 0.83 -23.578 4.277 1 97.88 989 GLY A CA 1
ATOM 7878 C C . GLY A 1 989 ? 1.377 -24.375 5.453 1 97.88 989 GLY A C 1
ATOM 7879 O O . GLY A 1 989 ? 0.672 -24.594 6.438 1 97.88 989 GLY A O 1
ATOM 7880 N N . HIS A 1 990 ? 2.574 -24.859 5.359 1 98 990 HIS A N 1
ATOM 7881 C CA . HIS A 1 990 ? 3.342 -25.422 6.465 1 98 990 HIS A CA 1
ATOM 7882 C C . HIS A 1 990 ? 4.023 -24.312 7.273 1 98 990 HIS A C 1
ATOM 7884 O O . HIS A 1 990 ? 4.078 -24.391 8.5 1 98 990 HIS A O 1
ATOM 7890 N N . GLY A 1 991 ? 4.539 -23.297 6.555 1 97.81 991 GLY A N 1
ATOM 7891 C CA . GLY A 1 991 ? 5.332 -22.25 7.18 1 97.81 991 GLY A CA 1
ATOM 7892 C C . GLY A 1 991 ? 4.551 -21.422 8.172 1 97.81 991 GLY A C 1
ATOM 7893 O O . GLY A 1 991 ? 5.004 -21.188 9.297 1 97.81 991 GLY A O 1
ATOM 7894 N N . PHE A 1 992 ? 3.348 -20.969 7.84 1 98.06 992 PHE A N 1
ATOM 7895 C CA . PHE A 1 992 ? 2.553 -20.078 8.68 1 98.06 992 PHE A CA 1
ATOM 7896 C C . PHE A 1 992 ? 2.201 -20.75 10 1 98.06 992 PHE A C 1
ATOM 7898 O O . PHE A 1 992 ? 2.504 -20.234 11.078 1 98.06 992 PHE A O 1
ATOM 7905 N N . PRO A 1 993 ? 1.651 -21.906 9.992 1 98.62 993 PRO A N 1
ATOM 7906 C CA . PRO A 1 993 ? 1.324 -22.516 11.281 1 98.62 993 PRO A CA 1
ATOM 7907 C C . PRO A 1 993 ? 2.562 -22.812 12.125 1 98.62 993 PRO A C 1
ATOM 7909 O O . PRO A 1 993 ? 2.512 -22.734 13.352 1 98.62 993 PRO A O 1
ATOM 7912 N N . GLN A 1 994 ? 3.645 -23.234 11.469 1 98.06 994 GLN A N 1
ATOM 7913 C CA . GLN A 1 994 ? 4.875 -23.469 12.211 1 98.06 994 GLN A CA 1
ATOM 7914 C C . GLN A 1 994 ? 5.316 -22.219 12.961 1 98.06 994 GLN A C 1
ATOM 7916 O O . GLN A 1 994 ? 5.656 -22.297 14.148 1 98.06 994 GLN A O 1
ATOM 7921 N N . ILE A 1 995 ? 5.363 -21.109 12.297 1 97.62 995 ILE A N 1
ATOM 7922 C CA . ILE A 1 995 ? 5.797 -19.844 12.891 1 97.62 995 ILE A CA 1
ATOM 7923 C C . ILE A 1 995 ? 4.781 -19.391 13.93 1 97.62 995 ILE A C 1
ATOM 7925 O O . ILE A 1 995 ? 5.156 -18.906 15.008 1 97.62 995 ILE A O 1
ATOM 7929 N N . TYR A 1 996 ? 3.475 -19.484 13.625 1 98.19 996 TYR A N 1
ATOM 7930 C CA . TYR A 1 996 ? 2.393 -19.188 14.555 1 98.19 996 TYR A CA 1
ATOM 7931 C C . TYR A 1 996 ? 2.596 -19.922 15.875 1 98.19 996 TYR A C 1
ATOM 7933 O O . TYR A 1 996 ? 2.49 -19.312 16.953 1 98.19 996 TYR A O 1
ATOM 7941 N N . GLN A 1 997 ? 2.887 -21.203 15.797 1 97.81 997 GLN A N 1
ATOM 7942 C CA . GLN A 1 997 ? 3.121 -22.016 16.984 1 97.81 997 GLN A CA 1
ATOM 7943 C C . GLN A 1 997 ? 4.41 -21.609 17.688 1 97.81 997 GLN A C 1
ATOM 7945 O O . GLN A 1 997 ? 4.434 -21.453 18.906 1 97.81 997 GLN A O 1
ATOM 7950 N N . ASN A 1 998 ? 5.477 -21.391 16.922 1 96.38 998 ASN A N 1
ATOM 7951 C CA . ASN A 1 998 ? 6.777 -21.031 17.484 1 96.38 998 ASN A CA 1
ATOM 7952 C C . ASN A 1 998 ? 6.727 -19.703 18.219 1 96.38 998 ASN A C 1
ATOM 7954 O O . ASN A 1 998 ? 7.426 -19.516 19.219 1 96.38 998 ASN A O 1
ATOM 7958 N N . LEU A 1 999 ? 5.93 -18.812 17.719 1 96.5 999 LEU A N 1
ATOM 7959 C CA . LEU A 1 999 ? 5.836 -17.484 18.312 1 96.5 999 LEU A CA 1
ATOM 7960 C C . LEU A 1 999 ? 4.859 -17.484 19.484 1 96.5 999 LEU A C 1
ATOM 7962 O O . LEU A 1 999 ? 4.695 -16.469 20.156 1 96.5 999 LEU A O 1
ATOM 7966 N N . GLY A 1 1000 ? 4.156 -18.594 19.688 1 97.19 1000 GLY A N 1
ATOM 7967 C CA . GLY A 1 1000 ? 3.248 -18.719 20.812 1 97.19 1000 GLY A CA 1
ATOM 7968 C C . GLY A 1 1000 ? 1.985 -17.891 20.672 1 97.19 1000 GLY A C 1
ATOM 7969 O O . GLY A 1 1000 ? 1.452 -17.391 21.656 1 97.19 1000 GLY A O 1
ATOM 7970 N N . ILE A 1 1001 ? 1.494 -17.688 19.469 1 97.62 1001 ILE A N 1
ATOM 7971 C CA . ILE A 1 1001 ? 0.322 -16.859 19.234 1 97.62 1001 ILE A CA 1
ATOM 7972 C C . ILE A 1 1001 ? -0.941 -17.594 19.656 1 97.62 1001 ILE A C 1
ATOM 7974 O O . ILE A 1 1001 ? -1.841 -17.016 20.266 1 97.62 1001 ILE A O 1
ATOM 7978 N N . GLY A 1 1002 ? -1.085 -18.891 19.25 1 98.25 1002 GLY A N 1
ATOM 7979 C CA . GLY A 1 1002 ? -2.205 -19.75 19.594 1 98.25 1002 GLY A CA 1
ATOM 7980 C C . GLY A 1 1002 ? -1.935 -21.219 19.297 1 98.25 1002 GLY A C 1
ATOM 7981 O O . GLY A 1 1002 ? -0.798 -21.594 19 1 98.25 1002 GLY A O 1
ATOM 7982 N N . LYS A 1 1003 ? -2.986 -22.062 19.391 1 98.56 1003 LYS A N 1
ATOM 7983 C CA . LYS A 1 1003 ? -2.834 -23.516 19.234 1 98.56 1003 LYS A CA 1
ATOM 7984 C C . LYS A 1 1003 ? -3.164 -23.953 17.812 1 98.56 1003 LYS A C 1
ATOM 7986 O O . LYS A 1 1003 ? -4.008 -23.344 17.141 1 98.56 1003 LYS A O 1
ATOM 7991 N N . LEU A 1 1004 ? -2.518 -24.984 17.406 1 98.81 1004 LEU A N 1
ATOM 7992 C CA . LEU A 1 1004 ? -2.861 -25.672 16.172 1 98.81 1004 LEU A CA 1
ATOM 7993 C C . LEU A 1 1004 ? -3.797 -26.844 16.453 1 98.81 1004 LEU A C 1
ATOM 7995 O O . LEU A 1 1004 ? -3.602 -27.594 17.422 1 98.81 1004 LEU A O 1
ATOM 7999 N N . VAL A 1 1005 ? -4.863 -26.969 15.656 1 98.88 1005 VAL A N 1
ATOM 8000 C CA . VAL A 1 1005 ? -5.828 -28.047 15.773 1 98.88 1005 VAL A CA 1
ATOM 8001 C C . VAL A 1 1005 ? -5.953 -28.781 14.43 1 98.88 1005 VAL A C 1
ATOM 8003 O O . VAL A 1 1005 ? -5.941 -28.141 13.375 1 98.88 1005 VAL A O 1
ATOM 8006 N N . GLY A 1 1006 ? -6.008 -30.109 14.383 1 98.69 1006 GLY A N 1
ATOM 8007 C CA . GLY A 1 1006 ? -6.188 -30.875 13.164 1 98.69 1006 GLY A CA 1
ATOM 8008 C C . GLY A 1 1006 ? -5.227 -32.031 13.055 1 98.69 1006 GLY A C 1
ATOM 8009 O O . GLY A 1 1006 ? -5.074 -32.812 13.992 1 98.69 1006 GLY A O 1
ATOM 8010 N N . THR A 1 1007 ? -4.656 -32.25 11.883 1 98.5 1007 THR A N 1
ATOM 8011 C CA . THR A 1 1007 ? -3.754 -33.344 11.609 1 98.5 1007 THR A CA 1
ATOM 8012 C C . THR A 1 1007 ? -2.369 -32.844 11.227 1 98.5 1007 THR A C 1
ATOM 8014 O O . THR A 1 1007 ? -2.211 -31.672 10.852 1 98.5 1007 THR A O 1
ATOM 8017 N N . PRO A 1 1008 ? -1.328 -33.656 11.391 1 98.19 1008 PRO A N 1
ATOM 8018 C CA . PRO A 1 1008 ? 0.035 -33.188 11.102 1 98.19 1008 PRO A CA 1
ATOM 8019 C C . PRO A 1 1008 ? 0.222 -32.781 9.641 1 98.19 1008 PRO A C 1
ATOM 8021 O O . PRO A 1 1008 ? -0.5 -33.281 8.766 1 98.19 1008 PRO A O 1
ATOM 8024 N N . VAL A 1 1009 ? 1.096 -31.844 9.414 1 98.06 1009 VAL A N 1
ATOM 8025 C CA . VAL A 1 1009 ? 1.48 -31.375 8.086 1 98.06 1009 VAL A CA 1
ATOM 8026 C C . VAL A 1 1009 ? 2.836 -31.969 7.703 1 98.06 1009 VAL A C 1
ATOM 8028 O O . VAL A 1 1009 ? 3.746 -32.031 8.531 1 98.06 1009 VAL A O 1
ATOM 8031 N N . ALA A 1 1010 ? 2.855 -32.219 6.445 1 95.31 1010 ALA A N 1
ATOM 8032 C CA . ALA A 1 1010 ? 4.117 -32.75 5.953 1 95.31 1010 ALA A CA 1
ATOM 8033 C C . ALA A 1 1010 ? 5.203 -31.688 5.93 1 95.31 1010 ALA A C 1
ATOM 8035 O O . ALA A 1 1010 ? 4.902 -30.5 5.816 1 95.31 1010 ALA A O 1
ATOM 8036 N N . GLY A 1 1011 ? 6.48 -31.875 6.316 1 95.81 1011 GLY A N 1
ATOM 8037 C CA . GLY A 1 1011 ? 7.637 -31 6.215 1 95.81 1011 GLY A CA 1
ATOM 8038 C C . GLY A 1 1011 ? 7.926 -30.547 4.793 1 95.81 1011 GLY A C 1
ATOM 8039 O O . GLY A 1 1011 ? 8.734 -31.172 4.098 1 95.81 1011 GLY A O 1
ATOM 8040 N N . THR A 1 1012 ? 7.141 -29.312 4.328 1 97.56 1012 THR A N 1
ATOM 8041 C CA . THR A 1 1012 ? 7.23 -28.953 2.918 1 97.56 1012 THR A CA 1
ATOM 8042 C C . THR A 1 1012 ? 7.656 -27.5 2.762 1 97.56 1012 THR A C 1
ATOM 8044 O O . THR A 1 1012 ? 7.539 -26.922 1.679 1 97.56 1012 THR A O 1
ATOM 8047 N N . MET A 1 1013 ? 8.141 -26.859 3.805 1 97.69 1013 MET A N 1
ATOM 8048 C CA . MET A 1 1013 ? 8.453 -25.438 3.723 1 97.69 1013 MET A CA 1
ATOM 8049 C C . MET A 1 1013 ? 9.844 -25.219 3.135 1 97.69 1013 MET A C 1
ATOM 8051 O O . MET A 1 1013 ? 10.852 -25.359 3.836 1 97.69 1013 MET A O 1
ATOM 8055 N N . THR A 1 1014 ? 9.977 -24.844 1.951 1 97.19 1014 THR A N 1
ATOM 8056 C CA . THR A 1 1014 ? 11.117 -24.359 1.183 1 97.19 1014 THR A CA 1
ATOM 8057 C C . THR A 1 1014 ? 10.68 -23.344 0.135 1 97.19 1014 THR A C 1
ATOM 8059 O O . THR A 1 1014 ? 9.508 -23.297 -0.24 1 97.19 1014 THR A O 1
ATOM 8062 N N . ALA A 1 1015 ? 11.508 -22.438 -0.211 1 96.38 1015 ALA A N 1
ATOM 8063 C CA . ALA A 1 1015 ? 11.234 -21.641 -1.404 1 96.38 1015 ALA A CA 1
ATOM 8064 C C . ALA A 1 1015 ? 11.703 -22.359 -2.664 1 96.38 1015 ALA A C 1
ATOM 8066 O O . ALA A 1 1015 ? 12.836 -22.828 -2.736 1 96.38 1015 ALA A O 1
ATOM 8067 N N . VAL A 1 1016 ? 10.781 -22.5 -3.627 1 97.62 1016 VAL A N 1
ATOM 8068 C CA . VAL A 1 1016 ? 11 -23.359 -4.773 1 97.62 1016 VAL A CA 1
ATOM 8069 C C . VAL A 1 1016 ? 11.125 -22.531 -6.043 1 97.62 1016 VAL A C 1
ATOM 8071 O O . VAL A 1 1016 ? 10.43 -21.531 -6.207 1 97.62 1016 VAL A O 1
ATOM 8074 N N . TRP A 1 1017 ? 12.078 -22.875 -6.859 1 97.19 1017 TRP A N 1
ATOM 8075 C CA . TRP A 1 1017 ? 12.117 -22.359 -8.227 1 97.19 1017 TRP A CA 1
ATOM 8076 C C . TRP A 1 1017 ? 11.445 -23.328 -9.188 1 97.19 1017 TRP A C 1
ATOM 8078 O O . TRP A 1 1017 ? 11.922 -24.453 -9.375 1 97.19 1017 TRP A O 1
ATOM 8088 N N . TRP A 1 1018 ? 10.336 -23.031 -9.719 1 97.62 1018 TRP A N 1
ATOM 8089 C CA . TRP A 1 1018 ? 9.695 -23.766 -10.812 1 97.62 1018 TRP A CA 1
ATOM 8090 C C . TRP A 1 1018 ? 10.188 -23.25 -12.164 1 97.62 1018 TRP A C 1
ATOM 8092 O O . TRP A 1 1018 ? 9.664 -22.266 -12.688 1 97.62 1018 TRP A O 1
ATOM 8102 N N . GLU A 1 1019 ? 11.109 -23.938 -12.734 1 97.56 1019 GLU A N 1
ATOM 8103 C CA . GLU A 1 1019 ? 11.719 -23.5 -13.992 1 97.56 1019 GLU A CA 1
ATOM 8104 C C . GLU A 1 1019 ? 10.891 -23.969 -15.188 1 97.56 1019 GLU A C 1
ATOM 8106 O O . GLU A 1 1019 ? 10.477 -25.141 -15.25 1 97.56 1019 GLU A O 1
ATOM 8111 N N . THR A 1 1020 ? 10.617 -23.109 -16.062 1 97 1020 THR A N 1
ATOM 8112 C CA . THR A 1 1020 ? 10.055 -23.469 -17.359 1 97 1020 THR A CA 1
ATOM 8113 C C . THR A 1 1020 ? 11.148 -23.906 -18.328 1 97 1020 THR A C 1
ATOM 8115 O O . THR A 1 1020 ? 12.086 -23.156 -18.594 1 97 1020 THR A O 1
ATOM 8118 N N . LEU A 1 1021 ? 11.016 -25.062 -18.875 1 97 1021 LEU A N 1
ATOM 8119 C CA . LEU A 1 1021 ? 12 -25.641 -19.781 1 97 1021 LEU A CA 1
ATOM 8120 C C . LEU A 1 1021 ? 11.773 -25.172 -21.219 1 97 1021 LEU A C 1
ATOM 8122 O O . LEU A 1 1021 ? 10.742 -24.562 -21.516 1 97 1021 LEU A O 1
ATOM 8126 N N . ILE A 1 1022 ? 12.695 -25.391 -22.062 1 95.06 1022 ILE A N 1
ATOM 8127 C CA . ILE A 1 1022 ? 12.695 -24.875 -23.438 1 95.06 1022 ILE A CA 1
ATOM 8128 C C . ILE A 1 1022 ? 11.469 -25.391 -24.188 1 95.06 1022 ILE A C 1
ATOM 8130 O O . ILE A 1 1022 ? 10.969 -24.75 -25.094 1 95.06 1022 ILE A O 1
ATOM 8134 N N . ASN A 1 1023 ? 10.992 -26.609 -23.828 1 94.94 1023 ASN A N 1
ATOM 8135 C CA . ASN A 1 1023 ? 9.836 -27.172 -24.516 1 94.94 1023 ASN A CA 1
ATOM 8136 C C . ASN A 1 1023 ? 8.531 -26.812 -23.828 1 94.94 1023 ASN A C 1
ATOM 8138 O O . ASN A 1 1023 ? 7.477 -27.359 -24.141 1 94.94 1023 ASN A O 1
ATOM 8142 N N . GLY A 1 1024 ? 8.609 -25.984 -22.797 1 95.19 1024 GLY A N 1
ATOM 8143 C CA . GLY A 1 1024 ? 7.406 -25.5 -22.141 1 95.19 1024 GLY A CA 1
ATOM 8144 C C . GLY A 1 1024 ? 7.066 -26.266 -20.875 1 95.19 1024 GLY A C 1
ATOM 8145 O O . GLY A 1 1024 ? 6.262 -25.812 -20.062 1 95.19 1024 GLY A O 1
ATOM 8146 N N . MET A 1 1025 ? 7.648 -27.469 -20.656 1 97.81 1025 MET A N 1
ATOM 8147 C CA . MET A 1 1025 ? 7.438 -28.203 -19.422 1 97.81 1025 MET A CA 1
ATOM 8148 C C . MET A 1 1025 ? 8.039 -27.469 -18.234 1 97.81 1025 MET A C 1
ATOM 8150 O O . MET A 1 1025 ? 8.836 -26.547 -18.406 1 97.81 1025 MET A O 1
ATOM 8154 N N . VAL A 1 1026 ? 7.582 -27.812 -17.047 1 98.19 1026 VAL A N 1
ATOM 8155 C CA . VAL A 1 1026 ? 8.031 -27.141 -15.82 1 98.19 1026 VAL A CA 1
ATOM 8156 C C . VAL A 1 1026 ? 8.555 -28.188 -14.828 1 98.19 1026 VAL A C 1
ATOM 8158 O O . VAL A 1 1026 ? 8.023 -29.297 -14.758 1 98.19 1026 VAL A O 1
ATOM 8161 N N . PHE A 1 1027 ? 9.562 -27.953 -14.125 1 97.94 1027 PHE A N 1
ATOM 8162 C CA . PHE A 1 1027 ? 9.984 -28.797 -13.031 1 97.94 1027 PHE A CA 1
ATOM 8163 C C . PHE A 1 1027 ? 10.414 -27.969 -11.828 1 97.94 1027 PHE A C 1
ATOM 8165 O O . PHE A 1 1027 ? 10.75 -26.797 -11.969 1 97.94 1027 PHE A O 1
ATOM 8172 N N . GLY A 1 1028 ? 10.336 -28.531 -10.625 1 97.62 1028 GLY A N 1
ATOM 8173 C CA . GLY A 1 1028 ? 10.578 -27.781 -9.406 1 97.62 1028 GLY A CA 1
ATOM 8174 C C . GLY A 1 1028 ? 11.859 -28.203 -8.695 1 97.62 1028 GLY A C 1
ATOM 8175 O O . GLY A 1 1028 ? 12.195 -29.375 -8.664 1 97.62 1028 GLY A O 1
ATOM 8176 N N . ILE A 1 1029 ? 12.609 -27.203 -8.133 1 97.88 1029 ILE A N 1
ATOM 8177 C CA . ILE A 1 1029 ? 13.766 -27.406 -7.27 1 97.88 1029 ILE A CA 1
ATOM 8178 C C . ILE A 1 1029 ? 13.555 -26.703 -5.938 1 97.88 1029 ILE A C 1
ATOM 8180 O O . ILE A 1 1029 ? 13.523 -25.469 -5.887 1 97.88 1029 ILE A O 1
ATOM 8184 N N . PRO A 1 1030 ? 13.312 -27.422 -4.82 1 98 1030 PRO A N 1
ATOM 8185 C CA . PRO A 1 1030 ? 13.383 -26.734 -3.531 1 98 1030 PRO A CA 1
ATOM 8186 C C . PRO A 1 1030 ? 14.766 -26.141 -3.258 1 98 1030 PRO A C 1
ATOM 8188 O O . PRO A 1 1030 ? 15.656 -26.828 -2.771 1 98 1030 PRO A O 1
ATOM 8191 N N . GLN A 1 1031 ? 14.82 -24.891 -3.469 1 97.62 1031 GLN A N 1
ATOM 8192 C CA . GLN A 1 1031 ? 16.125 -24.266 -3.635 1 97.62 1031 GLN A CA 1
ATOM 8193 C C . GLN A 1 1031 ? 16.562 -23.562 -2.355 1 97.62 1031 GLN A C 1
ATOM 8195 O O . GLN A 1 1031 ? 17.75 -23.578 -2.002 1 97.62 1031 GLN A O 1
ATOM 8200 N N . VAL A 1 1032 ? 15.734 -22.812 -1.662 1 97.88 1032 VAL A N 1
ATOM 8201 C CA . VAL A 1 1032 ? 16.078 -22.062 -0.455 1 97.88 1032 VAL A CA 1
ATOM 8202 C C . VAL A 1 1032 ? 15.516 -22.781 0.771 1 97.88 1032 VAL A C 1
ATOM 8204 O O . VAL A 1 1032 ? 14.305 -22.781 0.996 1 97.88 1032 VAL A O 1
ATOM 8207 N N . GLY A 1 1033 ? 16.453 -23.375 1.499 1 98.06 1033 GLY A N 1
ATOM 8208 C CA . GLY A 1 1033 ? 16.047 -24 2.748 1 98.06 1033 GLY A CA 1
ATOM 8209 C C . GLY A 1 1033 ? 15.641 -23 3.814 1 98.06 1033 GLY A C 1
ATOM 8210 O O . GLY A 1 1033 ? 16.297 -21.969 3.973 1 98.06 1033 GLY A O 1
ATOM 8211 N N . CYS A 1 1034 ? 14.547 -23.234 4.461 1 97.75 1034 CYS A N 1
ATOM 8212 C CA . CYS A 1 1034 ? 14.094 -22.469 5.609 1 97.75 1034 CYS A CA 1
ATOM 8213 C C . CYS A 1 1034 ? 14.461 -23.156 6.918 1 97.75 1034 CYS A C 1
ATOM 8215 O O . CYS A 1 1034 ? 13.938 -24.234 7.23 1 97.75 1034 CYS A O 1
ATOM 8217 N N . GLN A 1 1035 ? 15.32 -22.516 7.602 1 97.81 1035 GLN A N 1
ATOM 8218 C CA . GLN A 1 1035 ? 15.836 -23.109 8.828 1 97.81 1035 GLN A CA 1
ATOM 8219 C C . GLN A 1 1035 ? 15.281 -22.406 10.062 1 97.81 1035 GLN A C 1
ATOM 8221 O O . GLN A 1 1035 ? 15.352 -21.188 10.164 1 97.81 1035 GLN A O 1
ATOM 8226 N N . GLY A 1 1036 ? 14.688 -23.203 10.953 1 96.19 1036 GLY A N 1
ATOM 8227 C CA . GLY A 1 1036 ? 14.203 -22.641 12.203 1 96.19 1036 GLY A CA 1
ATOM 8228 C C . GLY A 1 1036 ? 15.32 -22.297 13.172 1 96.19 1036 GLY A C 1
ATOM 8229 O O . GLY A 1 1036 ? 16.484 -22.562 12.898 1 96.19 1036 GLY A O 1
ATOM 8230 N N . MET A 1 1037 ? 14.945 -21.734 14.266 1 94.56 1037 MET A N 1
ATOM 8231 C CA . MET A 1 1037 ? 15.906 -21.312 15.281 1 94.56 1037 MET A CA 1
ATOM 8232 C C . MET A 1 1037 ? 16.562 -22.516 15.945 1 94.56 1037 MET A C 1
ATOM 8234 O O . MET A 1 1037 ? 17.594 -22.391 16.594 1 94.56 1037 MET A O 1
ATOM 8238 N N . ASP A 1 1038 ? 16 -23.703 15.773 1 95.38 1038 ASP A N 1
ATOM 8239 C CA . ASP A 1 1038 ? 16.562 -24.938 16.297 1 95.38 1038 ASP A CA 1
ATOM 8240 C C . ASP A 1 1038 ? 17.656 -25.484 15.367 1 95.38 1038 ASP A C 1
ATOM 8242 O O . ASP A 1 1038 ? 18.266 -26.516 15.656 1 95.38 1038 ASP A O 1
ATOM 8246 N N . GLY A 1 1039 ? 17.875 -24.828 14.258 1 95.81 1039 GLY A N 1
ATOM 8247 C CA . GLY A 1 1039 ? 18.938 -25.203 13.336 1 95.81 1039 GLY A CA 1
ATOM 8248 C C . GLY A 1 1039 ? 18.516 -26.266 12.336 1 95.81 1039 GLY A C 1
ATOM 8249 O O . GLY A 1 1039 ? 19.328 -26.734 11.547 1 95.81 1039 GLY A O 1
ATOM 8250 N N . LYS A 1 1040 ? 17.266 -26.609 12.359 1 96.94 1040 LYS A N 1
ATOM 8251 C CA . LYS A 1 1040 ? 16.781 -27.641 11.445 1 96.94 1040 LYS A CA 1
ATOM 8252 C C . LYS A 1 1040 ? 15.961 -27.016 10.32 1 96.94 1040 LYS A C 1
ATOM 8254 O O . LYS A 1 1040 ? 15.258 -26.031 10.523 1 96.94 1040 LYS A O 1
ATOM 8259 N N . PHE A 1 1041 ? 16.094 -27.656 9.102 1 97.88 1041 PHE A N 1
ATOM 8260 C CA . PHE A 1 1041 ? 15.281 -27.219 7.977 1 97.88 1041 PHE A CA 1
ATOM 8261 C C . PHE A 1 1041 ? 13.844 -27.703 8.133 1 97.88 1041 PHE A C 1
ATOM 8263 O O . PHE A 1 1041 ? 13.602 -28.766 8.703 1 97.88 1041 PHE A O 1
ATOM 8270 N N . ALA A 1 1042 ? 12.914 -26.906 7.637 1 97.75 1042 ALA A N 1
ATOM 8271 C CA . ALA A 1 1042 ? 11.5 -27.266 7.707 1 97.75 1042 ALA A CA 1
ATOM 8272 C C . ALA A 1 1042 ? 11.164 -28.375 6.719 1 97.75 1042 ALA A C 1
ATOM 8274 O O . ALA A 1 1042 ? 10.156 -29.078 6.883 1 97.75 1042 ALA A O 1
ATOM 8275 N N . GLU A 1 1043 ? 11.992 -28.531 5.668 1 97.62 1043 GLU A N 1
ATOM 8276 C CA . GLU A 1 1043 ? 11.812 -29.625 4.719 1 97.62 1043 GLU A CA 1
ATOM 8277 C C . GLU A 1 1043 ? 11.961 -30.984 5.406 1 97.62 1043 GLU A C 1
ATOM 8279 O O . GLU A 1 1043 ? 12.938 -31.219 6.117 1 97.62 1043 GLU A O 1
ATOM 8284 N N . ASN A 1 1044 ? 10.953 -31.844 5.129 1 96.81 1044 ASN A N 1
ATOM 8285 C CA . ASN A 1 1044 ? 10.906 -33.188 5.68 1 96.81 1044 ASN A CA 1
ATOM 8286 C C . ASN A 1 1044 ? 10.82 -33.188 7.203 1 96.81 1044 ASN A C 1
ATOM 8288 O O . ASN A 1 1044 ? 11.188 -34.156 7.859 1 96.81 1044 ASN A O 1
ATOM 8292 N N . LYS A 1 1045 ? 10.414 -32.031 7.797 1 96.81 1045 LYS A N 1
ATOM 8293 C CA . LYS A 1 1045 ? 10.141 -31.938 9.227 1 96.81 1045 LYS A CA 1
ATOM 8294 C C . LYS A 1 1045 ? 8.641 -31.797 9.492 1 96.81 1045 LYS A C 1
ATOM 8296 O O . LYS A 1 1045 ? 8.062 -30.734 9.281 1 96.81 1045 LYS A O 1
ATOM 8301 N N . GLN A 1 1046 ? 8.094 -32.875 9.969 1 97.12 1046 GLN A N 1
ATOM 8302 C CA . GLN A 1 1046 ? 6.66 -32.938 10.227 1 97.12 1046 GLN A CA 1
ATOM 8303 C C . GLN A 1 1046 ? 6.262 -31.906 11.297 1 97.12 1046 GLN A C 1
ATOM 8305 O O . GLN A 1 1046 ? 6.973 -31.734 12.289 1 97.12 1046 GLN A O 1
ATOM 8310 N N . LEU A 1 1047 ? 5.215 -31.125 11.102 1 98.06 1047 LEU A N 1
ATOM 8311 C CA . LEU A 1 1047 ? 4.613 -30.234 12.086 1 98.06 1047 LEU A CA 1
ATOM 8312 C C . LEU A 1 1047 ? 3.42 -30.891 12.766 1 98.06 1047 LEU A C 1
ATOM 8314 O O . LEU A 1 1047 ? 2.453 -31.266 12.102 1 98.06 1047 LEU A O 1
ATOM 8318 N N . ASN A 1 1048 ? 3.5 -31.109 14.016 1 98.44 1048 ASN A N 1
ATOM 8319 C CA . ASN A 1 1048 ? 2.402 -31.703 14.773 1 98.44 1048 ASN A CA 1
ATOM 8320 C C . ASN A 1 1048 ? 1.496 -30.625 15.375 1 98.44 1048 ASN A C 1
ATOM 8322 O O . ASN A 1 1048 ? 1.977 -29.609 15.867 1 98.44 1048 ASN A O 1
ATOM 8326 N N . PRO A 1 1049 ? 0.198 -30.797 15.258 1 98.62 1049 PRO A N 1
ATOM 8327 C CA . PRO A 1 1049 ? -0.697 -29.875 15.961 1 98.62 1049 PRO A CA 1
ATOM 8328 C C . PRO A 1 1049 ? -0.616 -30.016 17.484 1 98.62 1049 PRO A C 1
ATOM 8330 O O . PRO A 1 1049 ? -0.073 -31 17.984 1 98.62 1049 PRO A O 1
ATOM 8333 N N . ASP A 1 1050 ? -1.085 -29.016 18.156 1 98.69 1050 ASP A N 1
ATOM 8334 C CA . ASP A 1 1050 ? -1.219 -29.094 19.609 1 98.69 1050 ASP A CA 1
ATOM 8335 C C . ASP A 1 1050 ? -2.334 -30.062 20.016 1 98.69 1050 ASP A C 1
ATOM 8337 O O . ASP A 1 1050 ? -2.258 -30.719 21.062 1 98.69 1050 ASP A O 1
ATOM 8341 N N . ILE A 1 1051 ? -3.414 -30.109 19.188 1 98.75 1051 ILE A N 1
ATOM 8342 C CA . ILE A 1 1051 ? -4.551 -31 19.375 1 98.75 1051 ILE A CA 1
ATOM 8343 C C . ILE A 1 1051 ? -4.789 -31.812 18.094 1 98.75 1051 ILE A C 1
ATOM 8345 O O . ILE A 1 1051 ? -5.254 -31.266 17.094 1 98.75 1051 ILE A O 1
ATOM 8349 N N . GLU A 1 1052 ? -4.512 -33.125 18.094 1 98.62 1052 GLU A N 1
ATOM 8350 C CA . GLU A 1 1052 ? -4.645 -34 16.938 1 98.62 1052 GLU A CA 1
ATOM 8351 C C . GLU A 1 1052 ? -6.051 -34.562 16.828 1 98.62 1052 GLU A C 1
ATOM 8353 O O . GLU A 1 1052 ? -6.543 -35.188 17.781 1 98.62 1052 GLU A O 1
ATOM 8358 N N . VAL A 1 1053 ? -6.723 -34.281 15.742 1 98.31 1053 VAL A N 1
ATOM 8359 C CA . VAL A 1 1053 ? -8.078 -34.75 15.492 1 98.31 1053 VAL A CA 1
ATOM 8360 C C . VAL A 1 1053 ? -8.219 -35.156 14.016 1 98.31 1053 VAL A C 1
ATOM 8362 O O . VAL A 1 1053 ? -7.871 -34.375 13.125 1 98.31 1053 VAL A O 1
ATOM 8365 N N . TYR A 1 1054 ? -8.742 -36.406 13.758 1 97.31 1054 TYR A N 1
ATOM 8366 C CA . TYR A 1 1054 ? -8.984 -36.875 12.391 1 97.31 1054 TYR A CA 1
ATOM 8367 C C . TYR A 1 1054 ? -10.477 -36.938 12.102 1 97.31 1054 TYR A C 1
ATOM 8369 O O . TYR A 1 1054 ? -11.273 -37.312 12.969 1 97.31 1054 TYR A O 1
ATOM 8377 N N . ASN A 1 1055 ? -10.906 -36.594 10.883 1 97.25 1055 ASN A N 1
ATOM 8378 C CA . ASN A 1 1055 ? -12.227 -36.938 10.367 1 97.25 1055 ASN A CA 1
ATOM 8379 C C . ASN A 1 1055 ? -12.234 -38.375 9.828 1 97.25 1055 ASN A C 1
ATOM 8381 O O . ASN A 1 1055 ? -11.266 -38.812 9.203 1 97.25 1055 ASN A O 1
ATOM 8385 N N . THR A 1 1056 ? -13.336 -39.125 10.031 1 95.75 1056 THR A N 1
ATOM 8386 C CA . THR A 1 1056 ? -13.516 -40.406 9.406 1 95.75 1056 THR A CA 1
ATOM 8387 C C . THR A 1 1056 ? -14.141 -40.281 8.023 1 95.75 1056 THR A C 1
ATOM 8389 O O . THR A 1 1056 ? -14.695 -39.219 7.691 1 95.75 1056 THR A O 1
ATOM 8392 N N . PRO A 1 1057 ? -14.008 -41.344 7.156 1 95.94 1057 PRO A N 1
ATOM 8393 C CA . PRO A 1 1057 ? -14.719 -41.281 5.875 1 95.94 1057 PRO A CA 1
ATOM 8394 C C . PRO A 1 1057 ? -16.203 -41 6.039 1 95.94 1057 PRO A C 1
ATOM 8396 O O . PRO A 1 1057 ? -16.781 -40.219 5.262 1 95.94 1057 PRO A O 1
ATOM 8399 N N . GLU A 1 1058 ? -16.828 -41.531 7.102 1 94.88 1058 GLU A N 1
ATOM 8400 C CA . GLU A 1 1058 ? -18.234 -41.281 7.375 1 94.88 1058 GLU A CA 1
ATOM 8401 C C . GLU A 1 1058 ? -18.484 -39.812 7.723 1 94.88 1058 GLU A C 1
ATOM 8403 O O . GLU A 1 1058 ? -19.5 -39.25 7.328 1 94.88 1058 GLU A O 1
ATOM 8408 N N . ASP A 1 1059 ? -17.594 -39.219 8.492 1 95.88 1059 ASP A N 1
ATOM 8409 C CA . ASP A 1 1059 ? -17.688 -37.812 8.812 1 95.88 1059 ASP A CA 1
ATOM 8410 C C . ASP A 1 1059 ? -17.719 -36.969 7.543 1 95.88 1059 ASP A C 1
ATOM 8412 O O . ASP A 1 1059 ? -18.609 -36.125 7.379 1 95.88 1059 ASP A O 1
ATOM 8416 N N . TYR A 1 1060 ? -16.766 -37.219 6.625 1 95.75 1060 TYR A N 1
ATOM 8417 C CA . TYR A 1 1060 ? -16.672 -36.5 5.375 1 95.75 1060 TYR A CA 1
ATOM 8418 C C . TYR A 1 1060 ? -17.953 -36.625 4.566 1 95.75 1060 TYR A C 1
ATOM 8420 O O . TYR A 1 1060 ? -18.453 -35.625 4.016 1 95.75 1060 TYR A O 1
ATOM 8428 N N . LEU A 1 1061 ? -18.516 -37.781 4.492 1 95.19 1061 LEU A N 1
ATOM 8429 C CA . LEU A 1 1061 ? -19.656 -38.062 3.629 1 95.19 1061 LEU A CA 1
ATOM 8430 C C . LEU A 1 1061 ? -20.953 -37.531 4.23 1 95.19 1061 LEU A C 1
ATOM 8432 O O . LEU A 1 1061 ? -21.859 -37.125 3.502 1 95.19 1061 LEU A O 1
ATOM 8436 N N . ASN A 1 1062 ? -21.031 -37.469 5.582 1 94.25 1062 ASN A N 1
ATOM 8437 C CA . ASN A 1 1062 ? -22.297 -37.125 6.238 1 94.25 1062 ASN A CA 1
ATOM 8438 C C . ASN A 1 1062 ? -22.312 -35.688 6.684 1 94.25 1062 ASN A C 1
ATOM 8440 O O . ASN A 1 1062 ? -23.234 -35.25 7.387 1 94.25 1062 ASN A O 1
ATOM 8444 N N . GLY A 1 1063 ? -21.281 -34.938 6.391 1 94.12 1063 GLY A N 1
ATOM 8445 C CA . GLY A 1 1063 ? -21.281 -33.5 6.629 1 94.12 1063 GLY A CA 1
ATOM 8446 C C . GLY A 1 1063 ? -20.938 -33.156 8.055 1 94.12 1063 GLY A C 1
ATOM 8447 O O . GLY A 1 1063 ? -21.375 -32.125 8.562 1 94.12 1063 GLY A O 1
ATOM 8448 N N . TYR A 1 1064 ? -20.25 -34 8.75 1 95.81 1064 TYR A N 1
ATOM 8449 C CA . TYR A 1 1064 ? -19.828 -33.75 10.117 1 95.81 1064 TYR A CA 1
ATOM 8450 C C . TYR A 1 1064 ? -18.328 -33.469 10.188 1 95.81 1064 TYR A C 1
ATOM 8452 O O . TYR A 1 1064 ? -17.531 -34.344 9.828 1 95.81 1064 TYR A O 1
ATOM 8460 N N . ASP A 1 1065 ? -17.953 -32.344 10.734 1 97.81 1065 ASP A N 1
ATOM 8461 C CA . ASP A 1 1065 ? -16.547 -31.953 10.805 1 97.81 1065 ASP A CA 1
ATOM 8462 C C . ASP A 1 1065 ? -16.031 -32 12.242 1 97.81 1065 ASP A C 1
ATOM 8464 O O . ASP A 1 1065 ? -16.094 -30.984 12.953 1 97.81 1065 ASP A O 1
ATOM 8468 N N . ARG A 1 1066 ? -15.391 -33.062 12.586 1 97.81 1066 ARG A N 1
ATOM 8469 C CA . ARG A 1 1066 ? -14.891 -33.281 13.938 1 97.81 1066 ARG A CA 1
ATOM 8470 C C . ARG A 1 1066 ? -13.781 -32.312 14.273 1 97.81 1066 ARG A C 1
ATOM 8472 O O . ARG A 1 1066 ? -13.609 -31.922 15.438 1 97.81 1066 ARG A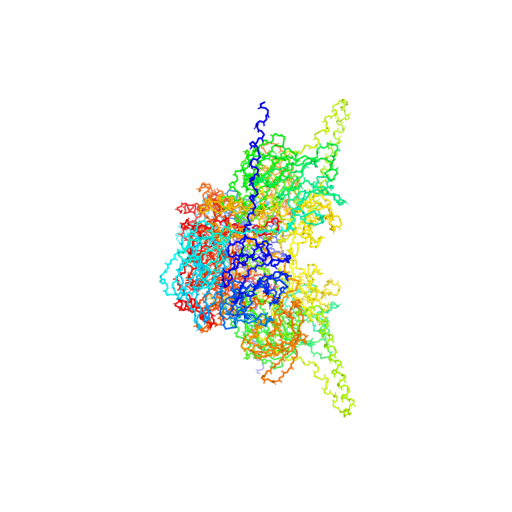 O 1
ATOM 8479 N N . GLN A 1 1067 ? -13.008 -31.906 13.328 1 98.25 1067 GLN A N 1
ATOM 8480 C CA . GLN A 1 1067 ? -11.922 -30.969 13.547 1 98.25 1067 GLN A CA 1
ATOM 8481 C C . GLN A 1 1067 ? -12.453 -29.578 13.914 1 98.25 1067 GLN A C 1
ATOM 8483 O O . GLN A 1 1067 ? -11.938 -28.938 14.828 1 98.25 1067 GLN A O 1
ATOM 8488 N N . LEU A 1 1068 ? -13.453 -29.109 13.242 1 98.19 1068 LEU A N 1
ATOM 8489 C CA . LEU A 1 1068 ? -14.078 -27.828 13.555 1 98.19 1068 LEU A CA 1
ATOM 8490 C C . LEU A 1 1068 ? -14.719 -27.859 14.938 1 98.19 1068 LEU A C 1
ATOM 8492 O O . LEU A 1 1068 ? -14.648 -26.875 15.688 1 98.19 1068 LEU A O 1
ATOM 8496 N N . VAL A 1 1069 ? -15.359 -29 15.258 1 98.5 1069 VAL A N 1
ATOM 8497 C CA . VAL A 1 1069 ? -15.992 -29.141 16.562 1 98.5 1069 VAL A CA 1
ATOM 8498 C C . VAL A 1 1069 ? -14.945 -28.984 17.672 1 98.5 1069 VAL A C 1
ATOM 8500 O O . VAL A 1 1069 ? -15.164 -28.266 18.641 1 98.5 1069 VAL A O 1
ATOM 8503 N N . ARG A 1 1070 ? -13.836 -29.625 17.484 1 98.56 1070 ARG A N 1
ATOM 8504 C CA . ARG A 1 1070 ? -12.781 -29.578 18.484 1 98.56 1070 ARG A CA 1
ATOM 8505 C C . ARG A 1 1070 ? -12.211 -28.172 18.625 1 98.56 1070 ARG A C 1
ATOM 8507 O O . ARG A 1 1070 ? -11.859 -27.75 19.719 1 98.56 1070 ARG A O 1
ATOM 8514 N N . ALA A 1 1071 ? -12.016 -27.516 17.516 1 98.75 1071 ALA A N 1
ATOM 8515 C CA . ALA A 1 1071 ? -11.531 -26.125 17.516 1 98.75 1071 ALA A CA 1
ATOM 8516 C C . ALA A 1 1071 ? -12.492 -25.219 18.281 1 98.75 1071 ALA A C 1
ATOM 8518 O O . ALA A 1 1071 ? -12.062 -24.359 19.047 1 98.75 1071 ALA A O 1
ATOM 8519 N N . VAL A 1 1072 ? -13.789 -25.344 18.016 1 98.69 1072 VAL A N 1
ATOM 8520 C CA . VAL A 1 1072 ? -14.797 -24.531 18.703 1 98.69 1072 VAL A CA 1
ATOM 8521 C C . VAL A 1 1072 ? -14.727 -24.797 20.203 1 98.69 1072 VAL A C 1
ATOM 8523 O O . VAL A 1 1072 ? -14.758 -23.844 21 1 98.69 1072 VAL A O 1
ATOM 8526 N N . GLU A 1 1073 ? -14.594 -26.062 20.578 1 98.44 1073 GLU A N 1
ATOM 8527 C CA . GLU A 1 1073 ? -14.484 -26.422 22 1 98.44 1073 GLU A CA 1
ATOM 8528 C C . GLU A 1 1073 ? -13.281 -25.734 22.641 1 98.44 1073 GLU A C 1
ATOM 8530 O O . GLU A 1 1073 ? -13.383 -25.188 23.734 1 98.44 1073 GLU A O 1
ATOM 8535 N N . GLU A 1 1074 ? -12.188 -25.75 21.906 1 98.38 1074 GLU A N 1
ATOM 8536 C CA . GLU A 1 1074 ? -10.969 -25.125 22.422 1 98.38 1074 GLU A CA 1
ATOM 8537 C C . GLU A 1 1074 ? -11.148 -23.625 22.594 1 98.38 1074 GLU A C 1
ATOM 8539 O O . GLU A 1 1074 ? -10.711 -23.047 23.594 1 98.38 1074 GLU A O 1
ATOM 8544 N N . MET A 1 1075 ? -11.719 -22.938 21.609 1 98.19 1075 MET A N 1
ATOM 8545 C CA . MET A 1 1075 ? -11.906 -21.5 21.641 1 98.19 1075 MET A CA 1
ATOM 8546 C C . MET A 1 1075 ? -12.922 -21.109 22.719 1 98.19 1075 MET A C 1
ATOM 8548 O O . MET A 1 1075 ? -12.82 -20.047 23.312 1 98.19 1075 MET A O 1
ATOM 8552 N N . MET A 1 1076 ? -13.953 -21.953 22.938 1 97.75 1076 MET A N 1
ATOM 8553 C CA . MET A 1 1076 ? -14.969 -21.672 23.953 1 97.75 1076 MET A CA 1
ATOM 8554 C C . MET A 1 1076 ? -14.367 -21.719 25.344 1 97.75 1076 MET A C 1
ATOM 8556 O O . MET A 1 1076 ? -14.875 -21.078 26.266 1 97.75 1076 MET A O 1
ATOM 8560 N N . LYS A 1 1077 ? -13.266 -22.422 25.609 1 96 1077 LYS A N 1
ATOM 8561 C CA . LYS A 1 1077 ? -12.555 -22.438 26.891 1 96 1077 LYS A CA 1
ATOM 8562 C C . LYS A 1 1077 ? -11.906 -21.078 27.172 1 96 1077 LYS A C 1
ATOM 8564 O O . LYS A 1 1077 ? -11.734 -20.703 28.328 1 96 1077 LYS A O 1
ATOM 8569 N N . LYS A 1 1078 ? -11.469 -20.547 26.281 1 86.56 1078 LYS A N 1
ATOM 8570 C CA . LYS A 1 1078 ? -10.758 -19.266 26.406 1 86.56 1078 LYS A CA 1
ATOM 8571 C C . LYS A 1 1078 ? -11.742 -18.109 26.562 1 86.56 1078 LYS A C 1
ATOM 8573 O O . LYS A 1 1078 ? -11.344 -17.016 26.953 1 86.56 1078 LYS A O 1
ATOM 8578 N N . MET B 1 1 ? -52.625 68.938 40.906 1 22.59 1 MET B N 1
ATOM 8579 C CA . MET B 1 1 ? -51.812 68 41.656 1 22.59 1 MET B CA 1
ATOM 8580 C C . MET B 1 1 ? -50.812 67.25 40.719 1 22.59 1 MET B C 1
ATOM 8582 O O . MET B 1 1 ? -50.219 66.312 41.125 1 22.59 1 MET B O 1
ATOM 8586 N N . LYS B 1 2 ? -51 67.625 39.312 1 25.88 2 LYS B N 1
ATOM 8587 C CA . LYS B 1 2 ? -50.406 67.625 37.969 1 25.88 2 LYS B CA 1
ATOM 8588 C C . LYS B 1 2 ? -48.938 68.125 38 1 25.88 2 LYS B C 1
ATOM 8590 O O . LYS B 1 2 ? -48.156 67.75 37.125 1 25.88 2 LYS B O 1
ATOM 8595 N N . LYS B 1 3 ? -48.75 69.062 38.875 1 28.55 3 LYS B N 1
ATOM 8596 C CA . LYS B 1 3 ? -47.562 69.875 38.781 1 28.55 3 LYS B CA 1
ATOM 8597 C C . LYS B 1 3 ? -46.344 69.188 39.312 1 28.55 3 LYS B C 1
ATOM 8599 O O . LYS B 1 3 ? -45.219 69.625 39.094 1 28.55 3 LYS B O 1
ATOM 8604 N N . ILE B 1 4 ? -46.594 68.438 40.375 1 32.97 4 ILE B N 1
ATOM 8605 C CA . ILE B 1 4 ? -45.438 68.062 41.156 1 32.97 4 ILE B CA 1
ATOM 8606 C C . ILE B 1 4 ? -44.562 67 40.406 1 32.97 4 ILE B C 1
ATOM 8608 O O . ILE B 1 4 ? -43.562 66.5 40.938 1 32.97 4 ILE B O 1
ATOM 8612 N N . LEU B 1 5 ? -45.156 66.562 39.219 1 31.83 5 LEU B N 1
ATOM 8613 C CA . LEU B 1 5 ? -44.531 65.438 38.562 1 31.83 5 LEU B CA 1
ATOM 8614 C C . LEU B 1 5 ? -43.188 65.875 37.938 1 31.83 5 LEU B C 1
ATOM 8616 O O . LEU B 1 5 ? -42.375 65 37.562 1 31.83 5 LEU B O 1
ATOM 8620 N N . THR B 1 6 ? -43.094 67.188 37.688 1 32.03 6 THR B N 1
ATOM 8621 C CA . THR B 1 6 ? -42.062 67.562 36.719 1 32.03 6 THR B CA 1
ATOM 8622 C C . THR B 1 6 ? -40.656 67.438 37.344 1 32.03 6 THR B C 1
ATOM 8624 O O . THR B 1 6 ? -39.656 67.312 36.656 1 32.03 6 THR B O 1
ATOM 8627 N N . ALA B 1 7 ? -40.625 67.688 38.656 1 31.84 7 ALA B N 1
ATOM 8628 C CA . ALA B 1 7 ? -39.312 68 39.188 1 31.84 7 ALA B CA 1
ATOM 8629 C C . ALA B 1 7 ? -38.438 66.75 39.188 1 31.84 7 ALA B C 1
ATOM 8631 O O . ALA B 1 7 ? -37.219 66.812 39.219 1 31.84 7 ALA B O 1
ATOM 8632 N N . VAL B 1 8 ? -39.125 65.625 39.469 1 31.78 8 VAL B N 1
ATOM 8633 C CA . VAL B 1 8 ? -38.281 64.5 39.812 1 31.78 8 VAL B CA 1
ATOM 8634 C C . VAL B 1 8 ? -37.5 64.062 38.594 1 31.78 8 VAL B C 1
ATOM 8636 O O . VAL B 1 8 ? -36.562 63.25 38.688 1 31.78 8 VAL B O 1
ATOM 8639 N N . LEU B 1 9 ? -38 64.5 37.375 1 29.81 9 LEU B N 1
ATOM 8640 C CA . LEU B 1 9 ? -37.438 63.844 36.219 1 29.81 9 LEU B CA 1
ATOM 8641 C C . LEU B 1 9 ? -36 64.312 35.969 1 29.81 9 LEU B C 1
ATOM 8643 O O . LEU B 1 9 ? -35.344 63.812 35.031 1 29.81 9 LEU B O 1
ATOM 8647 N N . LEU B 1 10 ? -35.688 65.562 36.438 1 30.61 10 LEU B N 1
ATOM 8648 C CA . LEU B 1 10 ? -34.438 66.062 35.906 1 30.61 10 LEU B CA 1
ATOM 8649 C C . LEU B 1 10 ? -33.25 65.25 36.438 1 30.61 10 LEU B C 1
ATOM 8651 O O . LEU B 1 10 ? -32.094 65.5 36.031 1 30.61 10 LEU B O 1
ATOM 8655 N N . GLY B 1 11 ? -33.406 64.812 37.719 1 28.92 11 GLY B N 1
ATOM 8656 C CA . GLY B 1 11 ? -32.156 64.438 38.344 1 28.92 11 GLY B CA 1
ATOM 8657 C C . GLY B 1 11 ? -31.469 63.281 37.625 1 28.92 11 GLY B C 1
ATOM 8658 O O . GLY B 1 11 ? -30.297 63 37.875 1 28.92 11 GLY B O 1
ATOM 8659 N N . LEU B 1 12 ? -32.25 62.344 37.094 1 30.08 12 LEU B N 1
ATOM 8660 C CA . LEU B 1 12 ? -31.594 61.062 36.938 1 30.08 12 LEU B CA 1
ATOM 8661 C C . LEU B 1 12 ? -30.625 61.094 35.781 1 30.08 12 LEU B C 1
ATOM 8663 O O . LEU B 1 12 ? -30.031 60.062 35.438 1 30.08 12 LEU B O 1
ATOM 8667 N N . SER B 1 13 ? -30.734 62.156 34.938 1 29.23 13 SER B N 1
ATOM 8668 C CA . SER B 1 13 ? -30.047 61.812 33.688 1 29.23 13 SER B CA 1
ATOM 8669 C C . SER B 1 13 ? -28.531 61.844 33.844 1 29.23 13 SER B C 1
ATOM 8671 O O . SER B 1 13 ? -27.797 61.875 32.875 1 29.23 13 SER B O 1
ATOM 8673 N N . LEU B 1 14 ? -28.125 62.344 35.031 1 32.5 14 LEU B N 1
ATOM 8674 C CA . LEU B 1 14 ? -26.672 62.344 34.969 1 32.5 14 LEU B CA 1
ATOM 8675 C C . LEU B 1 14 ? -26.125 60.938 34.75 1 32.5 14 LEU B C 1
ATOM 8677 O O . LEU B 1 14 ? -25.359 60.406 35.594 1 32.5 14 LEU B O 1
ATOM 8681 N N . SER B 1 15 ? -27.125 60.031 34.625 1 27.92 15 SER B N 1
ATOM 8682 C CA . SER B 1 15 ? -26.516 58.719 34.719 1 27.92 15 SER B CA 1
ATOM 8683 C C . SER B 1 15 ? -25.172 58.688 34 1 27.92 15 SER B C 1
ATOM 8685 O O . SER B 1 15 ? -24.109 58.562 34.625 1 27.92 15 SER B O 1
ATOM 8687 N N . ALA B 1 16 ? -25.203 57.781 33 1 32.81 16 ALA B N 1
ATOM 8688 C CA . ALA B 1 16 ? -24.344 56.719 32.531 1 32.81 16 ALA B CA 1
ATOM 8689 C C . ALA B 1 16 ? -23.297 57.25 31.547 1 32.81 16 ALA B C 1
ATOM 8691 O O . ALA B 1 16 ? -23.453 57.125 30.328 1 32.81 16 ALA B O 1
ATOM 8692 N N . MET B 1 17 ? -23.078 58.531 31.625 1 34.31 17 MET B N 1
ATOM 8693 C CA . MET B 1 17 ? -21.938 58.5 30.688 1 34.31 17 MET B CA 1
ATOM 8694 C C . MET B 1 17 ? -20.828 57.594 31.219 1 34.31 17 MET B C 1
ATOM 8696 O O . MET B 1 17 ? -19.969 58.031 31.969 1 34.31 17 MET B O 1
ATOM 8700 N N . ALA B 1 18 ? -21.156 56.625 31.969 1 39.25 18 ALA B N 1
ATOM 8701 C CA . ALA B 1 18 ? -20.094 55.656 32.219 1 39.25 18 ALA B CA 1
ATOM 8702 C C . ALA B 1 18 ? -19.172 55.562 30.984 1 39.25 18 ALA B C 1
ATOM 8704 O O . ALA B 1 18 ? -19.594 55.062 29.938 1 39.25 18 ALA B O 1
ATOM 8705 N N . GLY B 1 19 ? -18.484 56.5 30.656 1 44.19 19 GLY B N 1
ATOM 8706 C CA . GLY B 1 19 ? -17.422 56.469 29.656 1 44.19 19 GLY B CA 1
ATOM 8707 C C . GLY B 1 19 ? -16.719 55.125 29.578 1 44.19 19 GLY B C 1
ATOM 8708 O O . GLY B 1 19 ? -16.297 54.594 30.609 1 44.19 19 GLY B O 1
ATOM 8709 N N . ASN B 1 20 ? -17.062 54.25 28.703 1 58.5 20 ASN B N 1
ATOM 8710 C CA . ASN B 1 20 ? -16.578 52.906 28.453 1 58.5 20 ASN B CA 1
ATOM 8711 C C . ASN B 1 20 ? -15.062 52.812 28.562 1 58.5 20 ASN B C 1
ATOM 8713 O O . ASN B 1 20 ? -14.336 53.344 27.734 1 58.5 20 ASN B O 1
ATOM 8717 N N . SER B 1 21 ? -14.484 52.562 29.703 1 83.69 21 SER B N 1
ATOM 8718 C CA . SER B 1 21 ? -13.078 52.281 29.953 1 83.69 21 SER B CA 1
ATOM 8719 C C . SER B 1 21 ? -12.531 51.25 28.984 1 83.69 21 SER B C 1
ATOM 8721 O O . SER B 1 21 ? -13.172 50.219 28.75 1 83.69 21 SER B O 1
ATOM 8723 N N . PRO B 1 22 ? -11.422 51.656 28.297 1 93.88 22 PRO B N 1
ATOM 8724 C CA . PRO B 1 22 ? -10.828 50.688 27.375 1 93.88 22 PRO B CA 1
ATOM 8725 C C . PRO B 1 22 ? -10.461 49.375 28.078 1 93.88 22 PRO B C 1
ATOM 8727 O O . PRO B 1 22 ? -10.031 49.406 29.234 1 93.88 22 PRO B O 1
ATOM 8730 N N . LEU B 1 23 ? -10.781 48.312 27.406 1 96.06 23 LEU B N 1
ATOM 8731 C CA . LEU B 1 23 ? -10.336 47 27.859 1 96.06 23 LEU B CA 1
ATOM 8732 C C . LEU B 1 23 ? -9.43 46.312 26.828 1 96.06 23 LEU B C 1
ATOM 8734 O O . LEU B 1 23 ? -9.312 46.812 25.703 1 96.06 23 LEU B O 1
ATOM 8738 N N . TRP B 1 24 ? -8.703 45.219 27.25 1 97.62 24 TRP B N 1
ATOM 8739 C CA . TRP B 1 24 ? -7.77 44.438 26.453 1 97.62 24 TRP B CA 1
ATOM 8740 C C . TRP B 1 24 ? -6.543 45.25 26.062 1 97.62 24 TRP B C 1
ATOM 8742 O O . TRP B 1 24 ? -6.109 45.219 24.906 1 97.62 24 TRP B O 1
ATOM 8752 N N . MET B 1 25 ? -6.203 46.156 26.938 1 98 25 MET B N 1
ATOM 8753 C CA . MET B 1 25 ? -4.898 46.812 26.812 1 98 25 MET B CA 1
ATOM 8754 C C . MET B 1 25 ? -3.773 45.812 27.078 1 98 25 MET B C 1
ATOM 8756 O O . MET B 1 25 ? -3.824 45.062 28.047 1 98 25 MET B O 1
ATOM 8760 N N . ARG B 1 26 ? -2.814 45.812 26.188 1 97.38 26 ARG B N 1
ATOM 8761 C CA . ARG B 1 26 ? -1.82 44.75 26.219 1 97.38 26 ARG B CA 1
ATOM 8762 C C . ARG B 1 26 ? -0.405 45.312 26.219 1 97.38 26 ARG B C 1
ATOM 8764 O O . ARG B 1 26 ? -0.19 46.469 25.844 1 97.38 26 ARG B O 1
ATOM 8771 N N . PHE B 1 27 ? 0.529 44.531 26.688 1 98.25 27 PHE B N 1
ATOM 8772 C CA . PHE B 1 27 ? 1.967 44.781 26.641 1 98.25 27 PHE B CA 1
ATOM 8773 C C . PHE B 1 27 ? 2.33 46.062 27.344 1 98.25 27 PHE B C 1
ATOM 8775 O O . PHE B 1 27 ? 3.027 46.906 26.781 1 98.25 27 PHE B O 1
ATOM 8782 N N . SER B 1 28 ? 1.827 46.25 28.562 1 98.19 28 SER B N 1
ATOM 8783 C CA . SER B 1 28 ? 2.117 47.469 29.328 1 98.19 28 SER B CA 1
ATOM 8784 C C . SER B 1 28 ? 3.588 47.531 29.719 1 98.19 28 SER B C 1
ATOM 8786 O O . SER B 1 28 ? 4.164 46.531 30.156 1 98.19 28 SER B O 1
ATOM 8788 N N . ALA B 1 29 ? 4.152 48.594 29.562 1 98.69 29 ALA B N 1
ATOM 8789 C CA . ALA B 1 29 ? 5.551 48.875 29.906 1 98.69 29 ALA B CA 1
ATOM 8790 C C . ALA B 1 29 ? 5.699 50.219 30.594 1 98.69 29 ALA B C 1
ATOM 8792 O O . ALA B 1 29 ? 5.438 51.25 30 1 98.69 29 ALA B O 1
ATOM 8793 N N . ILE B 1 30 ? 6.125 50.219 31.875 1 98.69 30 ILE B N 1
ATOM 8794 C CA . ILE B 1 30 ? 6.301 51.438 32.625 1 98.69 30 ILE B CA 1
ATOM 8795 C C . ILE B 1 30 ? 7.676 52.031 32.344 1 98.69 30 ILE B C 1
ATOM 8797 O O . ILE B 1 30 ? 8.656 51.312 32.188 1 98.69 30 ILE B O 1
ATOM 8801 N N . SER B 1 31 ? 7.699 53.344 32.219 1 98.38 31 SER B N 1
ATOM 8802 C CA . SER B 1 31 ? 8.961 54.031 31.938 1 98.38 31 SER B CA 1
ATOM 8803 C C . SER B 1 31 ? 9.922 53.938 33.094 1 98.38 31 SER B C 1
ATOM 8805 O O . SER B 1 31 ? 9.492 53.812 34.25 1 98.38 31 SER B O 1
ATOM 8807 N N . PRO B 1 32 ? 11.227 54.031 32.812 1 97.06 32 PRO B N 1
ATOM 8808 C CA . PRO B 1 32 ? 12.219 53.906 33.906 1 97.06 32 PRO B CA 1
ATOM 8809 C C . PRO B 1 32 ? 12.016 54.906 35 1 97.06 32 PRO B C 1
ATOM 8811 O O . PRO B 1 32 ? 12.266 54.625 36.188 1 97.06 32 PRO B O 1
ATOM 8814 N N . ASP B 1 33 ? 11.469 56.125 34.719 1 96.44 33 ASP B N 1
ATOM 8815 C CA . ASP B 1 33 ? 11.281 57.156 35.719 1 96.44 33 ASP B CA 1
ATOM 8816 C C . ASP B 1 33 ? 9.969 56.938 36.5 1 96.44 33 ASP B C 1
ATOM 8818 O O . ASP B 1 33 ? 9.672 57.688 37.438 1 96.44 33 ASP B O 1
ATOM 8822 N N . GLY B 1 34 ? 9.164 55.969 36.062 1 97.19 34 GLY B N 1
ATOM 8823 C CA . GLY B 1 34 ? 7.934 55.625 36.75 1 97.19 34 GLY B CA 1
ATOM 8824 C C . GLY B 1 34 ? 6.805 56.594 36.5 1 97.19 34 GLY B C 1
ATOM 8825 O O . GLY B 1 34 ? 5.82 56.625 37.25 1 97.19 34 GLY B O 1
ATOM 8826 N N . GLN B 1 35 ? 6.891 57.375 35.406 1 97.25 35 GLN B N 1
ATOM 8827 C CA . GLN B 1 35 ? 5.926 58.469 35.219 1 97.25 35 GLN B CA 1
ATOM 8828 C C . GLN B 1 35 ? 4.93 58.125 34.094 1 97.25 35 GLN B C 1
ATOM 8830 O O . GLN B 1 35 ? 3.834 58.688 34.062 1 97.25 35 GLN B O 1
ATOM 8835 N N . THR B 1 36 ? 5.402 57.312 33.25 1 98.25 36 THR B N 1
ATOM 8836 C CA . THR B 1 36 ? 4.609 57.062 32.031 1 98.25 36 THR B CA 1
ATOM 8837 C C . THR B 1 36 ? 4.52 55.562 31.766 1 98.25 36 THR B C 1
ATOM 8839 O O . THR B 1 36 ? 5.492 54.844 31.953 1 98.25 36 THR B O 1
ATOM 8842 N N . ILE B 1 37 ? 3.354 55.062 31.297 1 98.69 37 ILE B N 1
ATOM 8843 C CA . ILE B 1 37 ? 3.141 53.688 30.891 1 98.69 37 ILE B CA 1
ATOM 8844 C C . ILE B 1 37 ? 2.84 53.625 29.391 1 98.69 37 ILE B C 1
ATOM 8846 O O . ILE B 1 37 ? 1.925 54.312 28.906 1 98.69 37 ILE B O 1
ATOM 8850 N N . ALA B 1 38 ? 3.631 52.938 28.609 1 98.69 38 ALA B N 1
ATOM 8851 C CA . ALA B 1 38 ? 3.303 52.594 27.219 1 98.69 38 ALA B CA 1
ATOM 8852 C C . ALA B 1 38 ? 2.543 51.281 27.141 1 98.69 38 ALA B C 1
ATOM 8854 O O . ALA B 1 38 ? 2.795 50.344 27.922 1 98.69 38 ALA B O 1
ATOM 8855 N N . PHE B 1 39 ? 1.604 51.125 26.25 1 98.38 39 PHE B N 1
ATOM 8856 C CA . PHE B 1 39 ? 0.841 49.906 26.078 1 98.38 39 PHE B CA 1
ATOM 8857 C C . PHE B 1 39 ? 0.244 49.844 24.672 1 98.38 39 PHE B C 1
ATOM 8859 O O . PHE B 1 39 ? 0.295 50.812 23.922 1 98.38 39 PHE B O 1
ATOM 8866 N N . SER B 1 40 ? -0.169 48.656 24.25 1 97.62 40 SER B N 1
ATOM 8867 C CA . SER B 1 40 ? -0.826 48.438 22.969 1 97.62 40 SER B CA 1
ATOM 8868 C C . SER B 1 40 ? -2.34 48.344 23.125 1 97.62 40 SER B C 1
ATOM 8870 O O . SER B 1 40 ? -2.832 47.719 24.062 1 97.62 40 SER B O 1
ATOM 8872 N N . TYR B 1 41 ? -3.092 48.938 22.234 1 96.56 41 TYR B N 1
ATOM 8873 C CA . TYR B 1 41 ? -4.551 48.875 22.172 1 96.56 41 TYR B CA 1
ATOM 8874 C C . TYR B 1 41 ? -5.031 48.969 20.734 1 96.56 41 TYR B C 1
ATOM 8876 O O . TYR B 1 41 ? -4.664 49.906 20 1 96.56 41 TYR B O 1
ATOM 8884 N N . LYS B 1 42 ? -5.793 47.969 20.266 1 95.06 42 LYS B N 1
ATOM 8885 C CA . LYS B 1 42 ? -6.348 47.844 18.922 1 95.06 42 LYS B CA 1
ATOM 8886 C C . LYS B 1 42 ? -5.254 48 17.875 1 95.06 42 LYS B C 1
ATOM 8888 O O . LYS B 1 42 ? -5.422 48.688 16.875 1 95.06 42 LYS B O 1
ATOM 8893 N N . GLY B 1 43 ? -4.07 47.5 18.219 1 94.94 43 GLY B N 1
ATOM 8894 C CA . GLY B 1 43 ? -3.004 47.375 17.25 1 94.94 43 GLY B CA 1
ATOM 8895 C C . GLY B 1 43 ? -2.121 48.594 17.172 1 94.94 43 GLY B C 1
ATOM 8896 O O . GLY B 1 43 ? -1.289 48.719 16.281 1 94.94 43 GLY B O 1
ATOM 8897 N N . ASP B 1 44 ? -2.281 49.5 18.141 1 96.25 44 ASP B N 1
ATOM 8898 C CA . ASP B 1 44 ? -1.457 50.719 18.172 1 96.25 44 ASP B CA 1
ATOM 8899 C C . ASP B 1 44 ? -0.82 50.906 19.547 1 96.25 44 ASP B C 1
ATOM 8901 O O . ASP B 1 44 ? -1.312 50.375 20.547 1 96.25 44 ASP B O 1
ATOM 8905 N N . ILE B 1 45 ? 0.216 51.75 19.625 1 97.88 45 ILE B N 1
ATOM 8906 C CA . ILE B 1 45 ? 0.907 52.062 20.875 1 97.88 45 ILE B CA 1
ATOM 8907 C C . ILE B 1 45 ? 0.36 53.344 21.469 1 97.88 45 ILE B C 1
ATOM 8909 O O . ILE B 1 45 ? 0.225 54.344 20.766 1 97.88 45 ILE B O 1
ATOM 8913 N N . PHE B 1 46 ? 0.037 53.344 22.703 1 97.38 46 PHE B N 1
ATOM 8914 C CA . PHE B 1 46 ? -0.411 54.469 23.5 1 97.38 46 PHE B CA 1
ATOM 8915 C C . PHE B 1 46 ? 0.506 54.719 24.688 1 97.38 46 PHE B C 1
ATOM 8917 O O . PHE B 1 46 ? 1.249 53.812 25.094 1 97.38 46 PHE B O 1
ATOM 8924 N N . THR B 1 47 ? 0.531 55.906 25.25 1 98 47 THR B N 1
ATOM 8925 C CA . THR B 1 47 ? 1.13 56.188 26.547 1 98 47 THR B CA 1
ATOM 8926 C C . THR B 1 47 ? 0.124 56.875 27.469 1 98 47 THR B C 1
ATOM 8928 O O . THR B 1 47 ? -0.82 57.531 27 1 98 47 THR B O 1
ATOM 8931 N N . VAL B 1 48 ? 0.294 56.719 28.734 1 97.94 48 VAL B N 1
ATOM 8932 C CA . VAL B 1 48 ? -0.529 57.344 29.75 1 97.94 48 VAL B CA 1
ATOM 8933 C C . VAL B 1 48 ? 0.312 57.594 31 1 97.94 48 VAL B C 1
ATOM 8935 O O . VAL B 1 48 ? 1.239 56.844 31.312 1 97.94 48 VAL B O 1
ATOM 8938 N N . PRO B 1 49 ? 0.045 58.719 31.719 1 97.75 49 PRO B N 1
ATOM 8939 C CA . PRO B 1 49 ? 0.725 58.875 33 1 97.75 49 PRO B CA 1
ATOM 8940 C C . PRO B 1 49 ? 0.412 57.75 34 1 97.75 49 PRO B C 1
ATOM 8942 O O . PRO B 1 49 ? -0.696 57.219 34 1 97.75 49 PRO B O 1
ATOM 8945 N N . VAL B 1 50 ? 1.333 57.469 34.875 1 97.44 50 VAL B N 1
ATOM 8946 C CA . VAL B 1 50 ? 1.189 56.375 35.812 1 97.44 50 VAL B CA 1
ATOM 8947 C C . VAL B 1 50 ? -0.015 56.625 36.719 1 97.44 50 VAL B C 1
ATOM 8949 O O . VAL B 1 50 ? -0.657 55.688 37.219 1 97.44 50 VAL B O 1
ATOM 8952 N N . GLY B 1 51 ? -0.389 57.906 36.938 1 95.44 51 GLY B N 1
ATOM 8953 C CA . GLY B 1 51 ? -1.544 58.281 37.719 1 95.44 51 GLY B CA 1
ATOM 8954 C C . GLY B 1 51 ? -2.857 58.125 37 1 95.44 51 GLY B C 1
ATOM 8955 O O . GLY B 1 51 ? -3.932 58.281 37.594 1 95.44 51 GLY B O 1
ATOM 8956 N N . GLY B 1 52 ? -2.799 57.812 35.688 1 96.31 52 GLY B N 1
ATOM 8957 C CA . GLY B 1 52 ? -3.99 57.688 34.875 1 96.31 52 GLY B CA 1
ATOM 8958 C C . GLY B 1 52 ? -4.336 58.938 34.094 1 96.31 52 GLY B C 1
ATOM 8959 O O . GLY B 1 52 ? -3.6 59.906 34.125 1 96.31 52 GLY B O 1
ATOM 8960 N N . GLY B 1 53 ? -5.379 58.844 33.344 1 95.69 53 GLY B N 1
ATOM 8961 C CA . GLY B 1 53 ? -5.844 59.969 32.531 1 95.69 53 GLY B CA 1
ATOM 8962 C C . GLY B 1 53 ? -6.055 59.594 31.062 1 95.69 53 GLY B C 1
ATOM 8963 O O . GLY B 1 53 ? -6.332 58.438 30.75 1 95.69 53 GLY B O 1
ATOM 8964 N N . ALA B 1 54 ? -6.012 60.656 30.312 1 95 54 ALA B N 1
ATOM 8965 C CA . ALA B 1 54 ? -6.188 60.438 28.875 1 95 54 ALA B CA 1
ATOM 8966 C C . ALA B 1 54 ? -4.918 59.906 28.234 1 95 54 ALA B C 1
ATOM 8968 O O . ALA B 1 54 ? -3.844 60.5 28.359 1 95 54 ALA B O 1
ATOM 8969 N N . ALA B 1 55 ? -5.102 58.781 27.625 1 96.25 55 ALA B N 1
ATOM 8970 C CA . ALA B 1 55 ? -3.961 58.156 26.953 1 96.25 55 ALA B CA 1
ATOM 8971 C C . ALA B 1 55 ? -3.637 58.906 25.656 1 96.25 55 ALA B C 1
ATOM 8973 O O . ALA B 1 55 ? -4.535 59.438 24.984 1 96.25 55 ALA B O 1
ATOM 8974 N N . ARG B 1 56 ? -2.4 58.969 25.281 1 95.5 56 ARG B N 1
ATOM 8975 C CA . ARG B 1 56 ? -1.916 59.531 24.031 1 95.5 56 ARG B CA 1
ATOM 8976 C C . ARG B 1 56 ? -1.508 58.469 23.047 1 95.5 56 ARG B C 1
ATOM 8978 O O . ARG B 1 56 ? -0.706 57.594 23.375 1 95.5 56 ARG B O 1
ATOM 8985 N N . GLN B 1 57 ? -2.102 58.531 21.875 1 94.88 57 GLN B N 1
ATOM 8986 C CA . GLN B 1 57 ? -1.746 57.594 20.812 1 94.88 57 GLN B CA 1
ATOM 8987 C C . GLN B 1 57 ? -0.412 57.969 20.172 1 94.88 57 GLN B C 1
ATOM 8989 O O . GLN B 1 57 ? -0.214 59.125 19.75 1 94.88 57 GLN B O 1
ATOM 8994 N N . LEU B 1 58 ? 0.484 57.031 20.094 1 97 58 LEU B N 1
ATOM 8995 C CA . LEU B 1 58 ? 1.803 57.281 19.531 1 97 58 LEU B CA 1
ATOM 8996 C C . LEU B 1 58 ? 1.875 56.812 18.078 1 97 58 LEU B C 1
ATOM 8998 O O . LEU B 1 58 ? 2.594 57.406 17.266 1 97 58 LEU B O 1
ATOM 9002 N N . THR B 1 59 ? 1.28 55.656 17.75 1 95.69 59 THR B N 1
ATOM 9003 C CA . THR B 1 59 ? 1.28 55.156 16.375 1 95.69 59 THR B CA 1
ATOM 9004 C C . THR B 1 59 ? -0.132 55.156 15.797 1 95.69 59 THR B C 1
ATOM 9006 O O . THR B 1 59 ? -1.107 54.969 16.531 1 95.69 59 THR B O 1
ATOM 9009 N N . THR B 1 60 ? -0.233 55.344 14.422 1 92.12 60 THR B N 1
ATOM 9010 C CA . THR B 1 60 ? -1.533 55.406 13.766 1 92.12 60 THR B CA 1
ATOM 9011 C C . THR B 1 60 ? -1.534 54.562 12.492 1 92.12 60 THR B C 1
ATOM 9013 O O . THR B 1 60 ? -2.516 54.562 11.742 1 92.12 60 THR B O 1
ATOM 9016 N N . ASN B 1 61 ? -0.439 53.906 12.219 1 92.5 61 ASN B N 1
ATOM 9017 C CA . ASN B 1 61 ? -0.354 53.031 11.031 1 92.5 61 ASN B CA 1
ATOM 9018 C C . ASN B 1 61 ? -1.367 51.906 11.086 1 92.5 61 ASN B C 1
ATOM 9020 O O . ASN B 1 61 ? -1.623 51.344 12.156 1 92.5 61 ASN B O 1
ATOM 9024 N N . PRO B 1 62 ? -1.896 51.469 9.898 1 90.94 62 PRO B N 1
ATOM 9025 C CA . PRO B 1 62 ? -2.885 50.375 9.891 1 90.94 62 PRO B CA 1
ATOM 9026 C C . PRO B 1 62 ? -2.287 49.031 10.289 1 90.94 62 PRO B C 1
ATOM 9028 O O . PRO B 1 62 ? -3.025 48.094 10.609 1 90.94 62 PRO B O 1
ATOM 9031 N N . ALA B 1 63 ? -1.018 48.906 10.195 1 94.88 63 ALA B N 1
ATOM 9032 C CA . ALA B 1 63 ? -0.353 47.688 10.586 1 94.88 63 ALA B CA 1
ATOM 9033 C C . ALA B 1 63 ? -0.479 47.438 12.086 1 94.88 63 ALA B C 1
ATOM 9035 O O . ALA B 1 63 ? -0.926 48.312 12.828 1 94.88 63 ALA B O 1
ATOM 9036 N N . TYR B 1 64 ? -0.216 46.219 12.461 1 96.88 64 TYR B N 1
ATOM 9037 C CA . TYR B 1 64 ? -0.238 45.844 13.867 1 96.88 64 TYR B CA 1
ATOM 9038 C C . TYR B 1 64 ? 1.025 46.312 14.578 1 96.88 64 TYR B C 1
ATOM 9040 O O . TYR B 1 64 ? 2.135 45.938 14.219 1 96.88 64 TYR B O 1
ATOM 9048 N N . ASP B 1 65 ? 0.955 47.219 15.562 1 98.06 65 ASP B N 1
ATOM 9049 C CA . ASP B 1 65 ? 2.041 47.719 16.406 1 98.06 65 ASP B CA 1
ATOM 9050 C C . ASP B 1 65 ? 1.86 47.281 17.859 1 98.06 65 ASP B C 1
ATOM 9052 O O . ASP B 1 65 ? 0.808 47.5 18.453 1 98.06 65 ASP B O 1
ATOM 9056 N N . ALA B 1 66 ? 2.871 46.656 18.406 1 98.12 66 ALA B N 1
ATOM 9057 C CA . ALA B 1 66 ? 2.768 46.125 19.766 1 98.12 66 ALA B CA 1
ATOM 9058 C C . ALA B 1 66 ? 4.148 45.906 20.375 1 98.12 66 ALA B C 1
ATOM 9060 O O . ALA B 1 66 ? 5.164 46.281 19.766 1 98.12 66 ALA B O 1
ATOM 9061 N N . TYR B 1 67 ? 4.27 45.531 21.672 1 98.19 67 TYR B N 1
ATOM 9062 C CA . TYR B 1 67 ? 5.469 45.156 22.406 1 98.19 67 TYR B CA 1
ATOM 9063 C C . TYR B 1 67 ? 6.367 46.375 22.656 1 98.19 67 TYR B C 1
ATOM 9065 O O . TYR B 1 67 ? 7.562 46.344 22.344 1 98.19 67 TYR B O 1
ATOM 9073 N N . PRO B 1 68 ? 5.84 47.375 23.156 1 98.62 68 PRO B N 1
ATOM 9074 C CA . PRO B 1 68 ? 6.711 48.5 23.453 1 98.62 68 PRO B CA 1
ATOM 9075 C C . PRO B 1 68 ? 7.742 48.219 24.531 1 98.62 68 PRO B C 1
ATOM 9077 O O . PRO B 1 68 ? 7.43 47.531 25.516 1 98.62 68 PRO B O 1
ATOM 9080 N N . VAL B 1 69 ? 8.969 48.656 24.406 1 98.56 69 VAL B N 1
ATOM 9081 C CA . VAL B 1 69 ? 10.07 48.531 25.359 1 98.56 69 VAL B CA 1
ATOM 9082 C C . VAL B 1 69 ? 10.773 49.875 25.516 1 98.56 69 VAL B C 1
ATOM 9084 O O . VAL B 1 69 ? 11.219 50.469 24.531 1 98.56 69 VAL B O 1
ATOM 9087 N N . TRP B 1 70 ? 10.906 50.406 26.766 1 98.38 70 TRP B N 1
ATOM 9088 C CA . TRP B 1 70 ? 11.523 51.688 27.031 1 98.38 70 TRP B CA 1
ATOM 9089 C C . TRP B 1 70 ? 13.047 51.594 27.031 1 98.38 70 TRP B C 1
ATOM 9091 O O . TRP B 1 70 ? 13.602 50.594 27.547 1 98.38 70 TRP B O 1
ATOM 9101 N N . SER B 1 71 ? 13.672 52.625 26.469 1 97.94 71 SER B N 1
ATOM 9102 C CA . SER B 1 71 ? 15.109 52.719 26.703 1 97.94 71 SER B CA 1
ATOM 9103 C C . SER B 1 71 ? 15.414 53.062 28.156 1 97.94 71 SER B C 1
ATOM 9105 O O . SER B 1 71 ? 14.57 53.625 28.875 1 97.94 71 SER B O 1
ATOM 9107 N N . PRO B 1 72 ? 16.625 52.719 28.609 1 96.25 72 PRO B N 1
ATOM 9108 C CA . PRO B 1 72 ? 16.953 52.938 30.016 1 96.25 72 PRO B CA 1
ATOM 9109 C C . PRO B 1 72 ? 16.797 54.406 30.438 1 96.25 72 PRO B C 1
ATOM 9111 O O . PRO B 1 72 ? 16.469 54.688 31.594 1 96.25 72 PRO B O 1
ATOM 9114 N N . ASP B 1 73 ? 16.969 55.375 29.516 1 96.19 73 ASP B N 1
ATOM 9115 C CA . ASP B 1 73 ? 16.859 56.812 29.844 1 96.19 73 ASP B CA 1
ATOM 9116 C C . ASP B 1 73 ? 15.422 57.281 29.719 1 96.19 73 ASP B C 1
ATOM 9118 O O . ASP B 1 73 ? 15.133 58.469 30 1 96.19 73 ASP B O 1
ATOM 9122 N N . GLY B 1 74 ? 14.523 56.438 29.219 1 97.19 74 GLY B N 1
ATOM 9123 C CA . GLY B 1 74 ? 13.109 56.75 29.125 1 97.19 74 GLY B CA 1
ATOM 9124 C C . GLY B 1 74 ? 12.781 57.688 27.953 1 97.19 74 GLY B C 1
ATOM 9125 O O . GLY B 1 74 ? 11.68 58.25 27.891 1 97.19 74 GLY B O 1
ATOM 9126 N N . GLN B 1 75 ? 13.727 57.781 26.984 1 97.12 75 GLN B N 1
ATOM 9127 C CA . GLN B 1 75 ? 13.547 58.781 25.922 1 97.12 75 GLN B CA 1
ATOM 9128 C C . GLN B 1 75 ? 13.055 58.125 24.641 1 97.12 75 GLN B C 1
ATOM 9130 O O . GLN B 1 75 ? 12.547 58.812 23.75 1 97.12 75 GLN B O 1
ATOM 9135 N N . LYS B 1 76 ? 13.234 56.844 24.578 1 97.94 76 LYS B N 1
ATOM 9136 C CA . LYS B 1 76 ? 12.883 56.125 23.359 1 97.94 76 LYS B CA 1
ATOM 9137 C C . LYS B 1 76 ? 12.047 54.875 23.672 1 97.94 76 LYS B C 1
ATOM 9139 O O . LYS B 1 76 ? 12.102 54.344 24.797 1 97.94 76 LYS B O 1
ATOM 9144 N N . ILE B 1 77 ? 11.281 54.438 22.672 1 98.56 77 ILE B N 1
ATOM 9145 C CA . ILE B 1 77 ? 10.484 53.219 22.75 1 98.56 77 ILE B CA 1
ATOM 9146 C C . ILE B 1 77 ? 10.742 52.344 21.516 1 98.56 77 ILE B C 1
ATOM 9148 O O . ILE B 1 77 ? 10.523 52.781 20.391 1 98.56 77 ILE B O 1
ATOM 9152 N N . ALA B 1 78 ? 11.305 51.156 21.703 1 98.69 78 ALA B N 1
ATOM 9153 C CA . ALA B 1 78 ? 11.312 50.156 20.656 1 98.69 78 ALA B CA 1
ATOM 9154 C C . ALA B 1 78 ? 10 49.375 20.656 1 98.69 78 ALA B C 1
ATOM 9156 O O . ALA B 1 78 ? 9.398 49.125 21.703 1 98.69 78 ALA B O 1
ATOM 9157 N N . PHE B 1 79 ? 9.5 48.969 19.484 1 98.56 79 PHE B N 1
ATOM 9158 C CA . PHE B 1 79 ? 8.266 48.188 19.391 1 98.56 79 PHE B CA 1
ATOM 9159 C C . PHE B 1 79 ? 8.273 47.344 18.125 1 98.56 79 PHE B C 1
ATOM 9161 O O . PHE B 1 79 ? 9.133 47.5 17.266 1 98.56 79 PHE B O 1
ATOM 9168 N N . ALA B 1 80 ? 7.441 46.312 18.016 1 98.44 80 ALA B N 1
ATOM 9169 C CA . ALA B 1 80 ? 7.273 45.469 16.828 1 98.44 80 ALA B CA 1
ATOM 9170 C C . ALA B 1 80 ? 6.156 46 15.93 1 98.44 80 ALA B C 1
ATOM 9172 O O . ALA B 1 80 ? 5.121 46.438 16.422 1 98.44 80 ALA B O 1
ATOM 9173 N N . SER B 1 81 ? 6.371 45.938 14.617 1 98.12 81 SER B N 1
ATOM 9174 C CA . SER B 1 81 ? 5.379 46.406 13.656 1 98.12 81 SER B CA 1
ATOM 9175 C C . SER B 1 81 ? 5.305 45.469 12.453 1 98.12 81 SER B C 1
ATOM 9177 O O . SER B 1 81 ? 6.336 44.969 11.977 1 98.12 81 SER B O 1
ATOM 9179 N N . SER B 1 82 ? 4.094 45.219 11.945 1 97.06 82 SER B N 1
ATOM 9180 C CA . SER B 1 82 ? 3.908 44.344 10.812 1 97.06 82 SER B CA 1
ATOM 9181 C C . SER B 1 82 ? 3.811 45.125 9.5 1 97.06 82 SER B C 1
ATOM 9183 O O . SER B 1 82 ? 3.303 44.594 8.5 1 97.06 82 SER B O 1
ATOM 9185 N N . ARG B 1 83 ? 4.156 46.344 9.492 1 94.94 83 ARG B N 1
ATOM 9186 C CA . ARG B 1 83 ? 3.926 47.25 8.375 1 94.94 83 ARG B CA 1
ATOM 9187 C C . ARG B 1 83 ? 4.617 46.75 7.113 1 94.94 83 ARG B C 1
ATOM 9189 O O . ARG B 1 83 ? 4.238 47.125 6 1 94.94 83 ARG B O 1
ATOM 9196 N N . GLU B 1 84 ? 5.621 45.812 7.316 1 93.38 84 GLU B N 1
ATOM 9197 C CA . GLU B 1 84 ? 6.305 45.25 6.156 1 93.38 84 GLU B CA 1
ATOM 9198 C C . GLU B 1 84 ? 5.867 43.812 5.902 1 93.38 84 GLU B C 1
ATOM 9200 O O . GLU B 1 84 ? 6.492 43.094 5.113 1 93.38 84 GLU B O 1
ATOM 9205 N N . GLY B 1 85 ? 4.863 43.375 6.539 1 92.31 85 GLY B N 1
ATOM 9206 C CA . GLY B 1 85 ? 4.348 42.031 6.363 1 92.31 85 GLY B CA 1
ATOM 9207 C C . GLY B 1 85 ? 4.777 41.062 7.465 1 92.31 85 GLY B C 1
ATOM 9208 O O . GLY B 1 85 ? 4.07 40.125 7.773 1 92.31 85 GLY B O 1
ATOM 9209 N N . SER B 1 86 ? 5.906 41.281 7.945 1 94.31 86 SER B N 1
ATOM 9210 C CA . SER B 1 86 ? 6.402 40.562 9.133 1 94.31 86 SER B CA 1
ATOM 9211 C C . SER B 1 86 ? 6.574 41.531 10.305 1 94.31 86 SER B C 1
ATOM 9213 O O . SER B 1 86 ? 6.594 42.75 10.109 1 94.31 86 SER B O 1
ATOM 9215 N N . LEU B 1 87 ? 6.656 41 11.508 1 96.69 87 LEU B N 1
ATOM 9216 C CA . LEU B 1 87 ? 6.973 41.844 12.648 1 96.69 87 LEU B CA 1
ATOM 9217 C C . LEU B 1 87 ? 8.453 42.219 12.648 1 96.69 87 LEU B C 1
ATOM 9219 O O . LEU B 1 87 ? 9.32 41.344 12.711 1 96.69 87 LEU B O 1
ATOM 9223 N N . ASP B 1 88 ? 8.695 43.469 12.586 1 97.31 88 ASP B N 1
ATOM 9224 C CA . ASP B 1 88 ? 10.047 44.031 12.633 1 97.31 88 ASP B CA 1
ATOM 9225 C C . ASP B 1 88 ? 10.211 44.969 13.82 1 97.31 88 ASP B C 1
ATOM 9227 O O . ASP B 1 88 ? 9.227 45.5 14.352 1 97.31 88 ASP B O 1
ATOM 9231 N N . VAL B 1 89 ? 11.43 45.219 14.219 1 98.56 89 VAL B N 1
ATOM 9232 C CA . VAL B 1 89 ? 11.703 46.125 15.32 1 98.56 89 VAL B CA 1
ATOM 9233 C C . VAL B 1 89 ? 11.75 47.562 14.797 1 98.56 89 VAL B C 1
ATOM 9235 O O . VAL B 1 89 ? 12.508 47.875 13.875 1 98.56 89 VAL B O 1
ATOM 9238 N N . TYR B 1 90 ? 10.992 48.375 15.375 1 98.5 90 TYR B N 1
ATOM 9239 C CA . TYR B 1 90 ? 10.969 49.812 15.094 1 98.5 90 TYR B CA 1
ATOM 9240 C C . TYR B 1 90 ? 11.312 50.625 16.328 1 98.5 90 TYR B C 1
ATOM 9242 O O . TYR B 1 90 ? 11.242 50.125 17.453 1 98.5 90 TYR B O 1
ATOM 9250 N N . LEU B 1 91 ? 11.797 51.844 16.156 1 98.31 91 LEU B N 1
ATOM 9251 C CA . LEU B 1 91 ? 12.164 52.781 17.234 1 98.31 91 LEU B CA 1
ATOM 9252 C C . LEU B 1 91 ? 11.477 54.125 17.047 1 98.31 91 LEU B C 1
ATOM 9254 O O . LEU B 1 91 ? 11.375 54.625 15.922 1 98.31 91 LEU B O 1
ATOM 9258 N N . MET B 1 92 ? 10.969 54.719 18.141 1 97.81 92 MET B N 1
ATOM 9259 C CA . MET B 1 92 ? 10.438 56.094 18.125 1 97.81 92 MET B CA 1
ATOM 9260 C C . MET B 1 92 ? 10.766 56.812 19.422 1 97.81 92 MET B C 1
ATOM 9262 O O . MET B 1 92 ? 11.219 56.219 20.391 1 97.81 92 MET B O 1
ATOM 9266 N N . SER B 1 93 ? 10.523 58.125 19.359 1 97.06 93 SER B N 1
ATOM 9267 C CA . SER B 1 93 ? 10.703 58.906 20.578 1 97.06 93 SER B CA 1
ATOM 9268 C C . SER B 1 93 ? 9.57 58.688 21.562 1 97.06 93 SER B C 1
ATOM 9270 O O . SER B 1 93 ? 8.484 58.25 21.172 1 97.06 93 SER B O 1
ATOM 9272 N N . LYS B 1 94 ? 9.797 58.938 22.844 1 96.44 94 LYS B N 1
ATOM 9273 C CA . LYS B 1 94 ? 8.758 58.781 23.859 1 96.44 94 LYS B CA 1
ATOM 9274 C C . LYS B 1 94 ? 7.535 59.625 23.531 1 96.44 94 LYS B C 1
ATOM 9276 O O . LYS B 1 94 ? 6.43 59.344 23.984 1 96.44 94 LYS B O 1
ATOM 9281 N N . GLU B 1 95 ? 7.746 60.688 22.656 1 94 95 GLU B N 1
ATOM 9282 C CA . GLU B 1 95 ? 6.66 61.562 22.266 1 94 95 GLU B CA 1
ATOM 9283 C C . GLU B 1 95 ? 5.965 61.094 21 1 94 95 GLU B C 1
ATOM 9285 O O . GLU B 1 95 ? 4.965 61.656 20.578 1 94 95 GLU B O 1
ATOM 9290 N N . GLY B 1 96 ? 6.453 60.062 20.5 1 94.44 96 GLY B N 1
ATOM 9291 C CA . GLY B 1 96 ? 5.945 59.594 19.219 1 94.44 96 GLY B CA 1
ATOM 9292 C C . GLY B 1 96 ? 6.727 60.125 18.031 1 94.44 96 GLY B C 1
ATOM 9293 O O . GLY B 1 96 ? 7.934 60.344 18.125 1 94.44 96 GLY B O 1
ATOM 9294 N N . GLY B 1 97 ? 6.113 60.219 16.891 1 92.25 97 GLY B N 1
ATOM 9295 C CA . GLY B 1 97 ? 6.754 60.656 15.672 1 92.25 97 GLY B CA 1
ATOM 9296 C C . GLY B 1 97 ? 7.012 59.562 14.68 1 92.25 97 GLY B C 1
ATOM 9297 O O . GLY B 1 97 ? 6.465 58.438 14.82 1 92.25 97 GLY B O 1
ATOM 9298 N N . ALA B 1 98 ? 7.742 59.938 13.703 1 93.56 98 ALA B N 1
ATOM 9299 C CA . ALA B 1 98 ? 8.023 58.969 12.648 1 93.56 98 ALA B CA 1
ATOM 9300 C C . ALA B 1 98 ? 8.938 57.844 13.156 1 93.56 98 ALA B C 1
ATOM 9302 O O . ALA B 1 98 ? 10.062 58.125 13.586 1 93.56 98 ALA B O 1
ATOM 9303 N N . PRO B 1 99 ? 8.453 56.594 13.125 1 96.5 99 PRO B N 1
ATOM 9304 C CA . PRO B 1 99 ? 9.297 55.5 13.602 1 96.5 99 PRO B CA 1
ATOM 9305 C C . PRO B 1 99 ? 10.43 55.156 12.633 1 96.5 99 PRO B C 1
ATOM 9307 O O . PRO B 1 99 ? 10.289 55.344 11.422 1 96.5 99 PRO B O 1
ATOM 9310 N N . THR B 1 100 ? 11.5 54.656 13.172 1 96.94 100 THR B N 1
ATOM 9311 C CA . THR B 1 100 ? 12.633 54.156 12.398 1 96.94 100 THR B CA 1
ATOM 9312 C C . THR B 1 100 ? 12.688 52.625 12.453 1 96.94 100 THR B C 1
ATOM 9314 O O . THR B 1 100 ? 12.648 52.031 13.539 1 96.94 100 THR B O 1
ATOM 9317 N N . ARG B 1 101 ? 12.719 52 11.258 1 97.06 101 ARG B N 1
ATOM 9318 C CA . ARG B 1 101 ? 12.852 50.562 11.18 1 97.06 101 ARG B CA 1
ATOM 9319 C C . ARG B 1 101 ? 14.273 50.125 11.516 1 97.06 101 ARG B C 1
ATOM 9321 O O . ARG B 1 101 ? 15.234 50.625 10.93 1 97.06 101 ARG B O 1
ATOM 9328 N N . LEU B 1 102 ? 14.453 49.188 12.469 1 97.81 102 LEU B N 1
ATOM 9329 C CA . LEU B 1 102 ? 15.781 48.781 12.906 1 97.81 102 LEU B CA 1
ATOM 9330 C C . LEU B 1 102 ? 16.172 47.438 12.266 1 97.81 102 LEU B C 1
ATOM 9332 O O . LEU B 1 102 ? 17.359 47.156 12.094 1 97.81 102 LEU B O 1
ATOM 9336 N N . THR B 1 103 ? 15.258 46.562 12.008 1 96.81 103 THR B N 1
ATOM 9337 C CA . THR B 1 103 ? 15.555 45.25 11.453 1 96.81 103 THR B CA 1
ATOM 9338 C C . THR B 1 103 ? 14.797 45.031 10.148 1 96.81 103 THR B C 1
ATOM 9340 O O . THR B 1 103 ? 13.695 45.562 9.969 1 96.81 103 THR B O 1
ATOM 9343 N N . THR B 1 104 ? 15.32 44.188 9.227 1 95.31 104 THR B N 1
ATOM 9344 C CA . THR B 1 104 ? 14.734 44.125 7.887 1 95.31 104 THR B CA 1
ATOM 9345 C C . THR B 1 104 ? 14.469 42.688 7.469 1 95.31 104 THR B C 1
ATOM 9347 O O . THR B 1 104 ? 13.906 42.438 6.398 1 95.31 104 THR B O 1
ATOM 9350 N N . ASN B 1 105 ? 14.906 41.688 8.273 1 95.31 105 ASN B N 1
ATOM 9351 C CA . ASN B 1 105 ? 14.617 40.281 7.934 1 95.31 105 ASN B CA 1
ATOM 9352 C C . ASN B 1 105 ? 13.109 40.031 7.812 1 95.31 105 ASN B C 1
ATOM 9354 O O . ASN B 1 105 ? 12.32 40.625 8.555 1 95.31 105 ASN B O 1
ATOM 9358 N N . SER B 1 106 ? 12.727 39.125 6.906 1 95.31 106 SER B N 1
ATOM 9359 C CA . SER B 1 106 ? 11.312 38.906 6.617 1 95.31 106 SER B CA 1
ATOM 9360 C C . SER B 1 106 ? 10.672 37.969 7.645 1 95.31 106 SER B C 1
ATOM 9362 O O . SER B 1 106 ? 9.5 37.625 7.527 1 95.31 106 SER B O 1
ATOM 9364 N N . GLY B 1 107 ? 11.367 37.438 8.586 1 93.44 107 GLY B N 1
ATOM 9365 C CA . GLY B 1 107 ? 10.805 36.719 9.711 1 93.44 107 GLY B CA 1
ATOM 9366 C C . GLY B 1 107 ? 10.375 37.625 10.844 1 93.44 107 GLY B C 1
ATOM 9367 O O . GLY B 1 107 ? 10.742 38.812 10.883 1 93.44 107 GLY B O 1
ATOM 9368 N N . ASP B 1 108 ? 9.609 37.094 11.773 1 95.38 108 ASP B N 1
ATOM 9369 C CA . ASP B 1 108 ? 9.141 37.906 12.898 1 95.38 108 ASP B CA 1
ATOM 9370 C C . ASP B 1 108 ? 10.273 38.188 13.883 1 95.38 108 ASP B C 1
ATOM 9372 O O . ASP B 1 108 ? 11.031 37.281 14.234 1 95.38 108 ASP B O 1
ATOM 9376 N N . GLU B 1 109 ? 10.383 39.375 14.25 1 97.12 109 GLU B N 1
ATOM 9377 C CA . GLU B 1 109 ? 11.367 39.875 15.203 1 97.12 109 GLU B CA 1
ATOM 9378 C C . GLU B 1 109 ? 10.703 40.75 16.281 1 97.12 109 GLU B C 1
ATOM 9380 O O . GLU B 1 109 ? 10.062 41.75 15.969 1 97.12 109 GLU B O 1
ATOM 9385 N N . ILE B 1 110 ? 10.922 40.375 17.531 1 97.94 110 ILE B N 1
ATOM 9386 C CA . ILE B 1 110 ? 10.203 41 18.641 1 97.94 110 ILE B CA 1
ATOM 9387 C C . ILE B 1 110 ? 11.203 41.625 19.625 1 97.94 110 ILE B C 1
ATOM 9389 O O . ILE B 1 110 ? 12.023 40.906 20.203 1 97.94 110 ILE B O 1
ATOM 9393 N N . PRO B 1 111 ? 11.125 43 19.844 1 98.56 111 PRO B N 1
ATOM 9394 C CA . PRO B 1 111 ? 12.016 43.562 20.844 1 98.56 111 PRO B CA 1
ATOM 9395 C C . PRO B 1 111 ? 11.719 43.094 22.266 1 98.56 111 PRO B C 1
ATOM 9397 O O . PRO B 1 111 ? 10.555 42.906 22.625 1 98.56 111 PRO B O 1
ATOM 9400 N N . MET B 1 112 ? 12.789 42.875 23.078 1 98.06 112 MET B N 1
ATOM 9401 C CA . MET B 1 112 ? 12.594 42.344 24.422 1 98.06 112 MET B CA 1
ATOM 9402 C C . MET B 1 112 ? 13.125 43.312 25.484 1 98.06 112 MET B C 1
ATOM 9404 O O . MET B 1 112 ? 12.547 43.438 26.562 1 98.06 112 MET B O 1
ATOM 9408 N N . ALA B 1 113 ? 14.305 43.938 25.203 1 97.94 113 ALA B N 1
ATOM 9409 C CA . ALA B 1 113 ? 14.945 44.844 26.156 1 97.94 113 ALA B CA 1
ATOM 9410 C C . ALA B 1 113 ? 15.984 45.719 25.453 1 97.94 113 ALA B C 1
ATOM 9412 O O . ALA B 1 113 ? 16.375 45.438 24.328 1 97.94 113 ALA B O 1
ATOM 9413 N N . PHE B 1 114 ? 16.234 46.875 26.109 1 97.5 114 PHE B N 1
ATOM 9414 C CA . PHE B 1 114 ? 17.438 47.625 25.781 1 97.5 114 PHE B CA 1
ATOM 9415 C C . PHE B 1 114 ? 18.609 47.156 26.625 1 97.5 114 PHE B C 1
ATOM 9417 O O . PHE B 1 114 ? 18.5 47.062 27.859 1 97.5 114 PHE B O 1
ATOM 9424 N N . LYS B 1 115 ? 19.641 46.719 25.969 1 95.81 115 LYS B N 1
ATOM 9425 C CA . LYS B 1 115 ? 20.875 46.406 26.688 1 95.81 115 LYS B CA 1
ATOM 9426 C C . LYS B 1 115 ? 21.5 47.625 27.312 1 95.81 115 LYS B C 1
ATOM 9428 O O . LYS B 1 115 ? 22.031 47.562 28.422 1 95.81 115 LYS B O 1
ATOM 9433 N N . ASP B 1 116 ? 21.547 48.688 26.609 1 95.31 116 ASP B N 1
ATOM 9434 C CA . ASP B 1 116 ? 21.891 50.062 26.938 1 95.31 116 ASP B CA 1
ATOM 9435 C C . ASP B 1 116 ? 21.078 51.062 26.125 1 95.31 116 ASP B C 1
ATOM 9437 O O . ASP B 1 116 ? 20.109 50.688 25.453 1 95.31 116 ASP B O 1
ATOM 9441 N N . ASN B 1 117 ? 21.375 52.312 26.266 1 96.06 117 ASN B N 1
ATOM 9442 C CA . ASN B 1 117 ? 20.547 53.312 25.594 1 96.06 117 ASN B CA 1
ATOM 9443 C C . ASN B 1 117 ? 20.688 53.25 24.078 1 96.06 117 ASN B C 1
ATOM 9445 O O . ASN B 1 117 ? 19.875 53.812 23.344 1 96.06 117 ASN B O 1
ATOM 9449 N N . ASN B 1 118 ? 21.594 52.406 23.594 1 96.38 118 ASN B N 1
ATOM 9450 C CA . ASN B 1 118 ? 21.906 52.438 22.172 1 96.38 118 ASN B CA 1
ATOM 9451 C C . ASN B 1 118 ? 21.734 51.062 21.531 1 96.38 118 ASN B C 1
ATOM 9453 O O . ASN B 1 118 ? 21.984 50.875 20.328 1 96.38 118 ASN B O 1
ATOM 9457 N N . THR B 1 119 ? 21.344 50.062 22.297 1 97.56 119 THR B N 1
ATOM 9458 C CA . THR B 1 119 ? 21.266 48.719 21.781 1 97.56 119 THR B CA 1
ATOM 9459 C C . THR B 1 119 ? 19.969 48.031 22.219 1 97.56 119 THR B C 1
ATOM 9461 O O . THR B 1 119 ? 19.656 47.969 23.406 1 97.56 119 THR B O 1
ATOM 9464 N N . VAL B 1 120 ? 19.234 47.469 21.234 1 98.38 120 VAL B N 1
ATOM 9465 C CA . VAL B 1 120 ? 18 46.719 21.484 1 98.38 120 VAL B CA 1
ATOM 9466 C C . VAL B 1 120 ? 18.234 45.219 21.344 1 98.38 120 VAL B C 1
ATOM 9468 O O . VAL B 1 120 ? 18.828 44.781 20.359 1 98.38 120 VAL B O 1
ATOM 9471 N N . LEU B 1 121 ? 17.844 44.406 22.344 1 98.25 121 LEU B N 1
ATOM 9472 C CA . LEU B 1 121 ? 17.781 42.969 22.25 1 98.25 121 LEU B CA 1
ATOM 9473 C C . LEU B 1 121 ? 16.422 42.5 21.734 1 98.25 121 LEU B C 1
ATOM 9475 O O . LEU B 1 121 ? 15.383 43.031 22.156 1 98.25 121 LEU B O 1
ATOM 9479 N N . PHE B 1 122 ? 16.422 41.625 20.734 1 98 122 PHE B N 1
ATOM 9480 C CA . PHE B 1 122 ? 15.172 41.125 20.188 1 98 122 PHE B CA 1
ATOM 9481 C C . PHE B 1 122 ? 15.258 39.625 19.922 1 98 122 PHE B C 1
ATOM 9483 O O . PHE B 1 122 ? 16.344 39.062 19.812 1 98 122 PHE B O 1
ATOM 9490 N N . SER B 1 123 ? 14.141 38.938 19.922 1 97 123 SER B N 1
ATOM 9491 C CA . SER B 1 123 ? 14.023 37.5 19.625 1 97 123 SER B CA 1
ATOM 9492 C C . SER B 1 123 ? 13.719 37.25 18.156 1 97 123 SER B C 1
ATOM 9494 O O . SER B 1 123 ? 12.93 38 17.547 1 97 123 SER B O 1
ATOM 9496 N N . SER B 1 124 ? 14.336 36.312 17.547 1 95.56 124 SER B N 1
ATOM 9497 C CA . SER B 1 124 ? 14.086 35.875 16.172 1 95.56 124 SER B CA 1
ATOM 9498 C C . SER B 1 124 ? 14.523 34.438 15.945 1 95.56 124 SER B C 1
ATOM 9500 O O . SER B 1 124 ? 15.469 33.969 16.578 1 95.56 124 SER B O 1
ATOM 9502 N N . SER B 1 125 ? 13.781 33.719 15.117 1 92.94 125 SER B N 1
ATOM 9503 C CA . SER B 1 125 ? 14.156 32.344 14.758 1 92.94 125 SER B CA 1
ATOM 9504 C C . SER B 1 125 ? 14.906 32.312 13.43 1 92.94 125 SER B C 1
ATOM 9506 O O . SER B 1 125 ? 14.297 32.188 12.367 1 92.94 125 SER B O 1
ATOM 9508 N N . LEU B 1 126 ? 16.156 32.344 13.461 1 90.5 126 LEU B N 1
ATOM 9509 C CA . LEU B 1 126 ? 16.969 32.344 12.242 1 90.5 126 LEU B CA 1
ATOM 9510 C C . LEU B 1 126 ? 17.734 31.031 12.117 1 90.5 126 LEU B C 1
ATOM 9512 O O . LEU B 1 126 ? 17.312 30.125 11.406 1 90.5 126 LEU B O 1
ATOM 9516 N N . MET B 1 127 ? 18.781 30.781 12.844 1 89.06 127 MET B N 1
ATOM 9517 C CA . MET B 1 127 ? 19.516 29.531 12.852 1 89.06 127 MET B CA 1
ATOM 9518 C C . MET B 1 127 ? 20.391 29.422 14.102 1 89.06 127 MET B C 1
ATOM 9520 O O . MET B 1 127 ? 20.828 30.438 14.648 1 89.06 127 MET B O 1
ATOM 9524 N N . PRO B 1 128 ? 20.672 28.219 14.57 1 90.81 128 PRO B N 1
ATOM 9525 C CA . PRO B 1 128 ? 21.625 28.031 15.664 1 90.81 128 PRO B CA 1
ATOM 9526 C C . PRO B 1 128 ? 23.078 28.25 15.227 1 90.81 128 PRO B C 1
ATOM 9528 O O . PRO B 1 128 ? 23.328 28.531 14.055 1 90.81 128 PRO B O 1
ATOM 9531 N N . THR B 1 129 ? 23.969 28.156 16.203 1 94.25 129 THR B N 1
ATOM 9532 C CA . THR B 1 129 ? 25.391 28.234 15.859 1 94.25 129 THR B CA 1
ATOM 9533 C C . THR B 1 129 ? 25.875 26.906 15.297 1 94.25 129 THR B C 1
ATOM 9535 O O . THR B 1 129 ? 25.234 25.875 15.492 1 94.25 129 THR B O 1
ATOM 9538 N N . ALA B 1 130 ? 26.953 26.922 14.57 1 95.12 130 ALA B N 1
ATOM 9539 C CA . ALA B 1 130 ? 27.5 25.703 13.961 1 95.12 130 ALA B CA 1
ATOM 9540 C C . ALA B 1 130 ? 27.844 24.672 15.023 1 95.12 130 ALA B C 1
ATOM 9542 O O . ALA B 1 130 ? 27.734 23.469 14.789 1 95.12 130 ALA B O 1
ATOM 9543 N N . LYS B 1 131 ? 28.188 25.094 16.172 1 94.38 131 LYS B N 1
ATOM 9544 C CA . LYS B 1 131 ? 28.656 24.188 17.219 1 94.38 131 LYS B CA 1
ATOM 9545 C C . LYS B 1 131 ? 27.484 23.609 18.016 1 94.38 131 LYS B C 1
ATOM 9547 O O . LYS B 1 131 ? 27.594 22.516 18.578 1 94.38 131 LYS B O 1
ATOM 9552 N N . SER B 1 132 ? 26.375 24.297 18.109 1 94.75 132 SER B N 1
ATOM 9553 C CA . SER B 1 132 ? 25.25 23.953 18.984 1 94.75 132 SER B CA 1
ATOM 9554 C C . SER B 1 132 ? 24.547 22.703 18.5 1 94.75 132 SER B C 1
ATOM 9556 O O . SER B 1 132 ? 24.562 22.375 17.312 1 94.75 132 SER B O 1
ATOM 9558 N N . ILE B 1 133 ? 23.922 21.922 19.469 1 94.75 133 ILE B N 1
ATOM 9559 C CA . ILE B 1 133 ? 23.109 20.766 19.125 1 94.75 133 ILE B CA 1
ATOM 9560 C C . ILE B 1 133 ? 21.625 21.094 19.312 1 94.75 133 ILE B C 1
ATOM 9562 O O . ILE B 1 133 ? 20.797 20.188 19.406 1 94.75 133 ILE B O 1
ATOM 9566 N N . LEU B 1 134 ? 21.328 22.391 19.438 1 94.38 134 LEU B N 1
ATOM 9567 C CA . LEU B 1 134 ? 19.938 22.797 19.484 1 94.38 134 LEU B CA 1
ATOM 9568 C C . LEU B 1 134 ? 19.188 22.344 18.234 1 94.38 134 LEU B C 1
ATOM 9570 O O . LEU B 1 134 ? 19.719 22.438 17.125 1 94.38 134 LEU B O 1
ATOM 9574 N N . PHE B 1 135 ? 18 21.734 18.406 1 93 135 PHE B N 1
ATOM 9575 C CA . PHE B 1 135 ? 17.188 21.266 17.281 1 93 135 PHE B CA 1
ATOM 9576 C C . PHE B 1 135 ? 16.75 22.438 16.406 1 93 135 PHE B C 1
ATOM 9578 O O . PHE B 1 135 ? 16.375 23.484 16.906 1 93 135 PHE B O 1
ATOM 9585 N N . ALA B 1 136 ? 16.875 22.203 15.156 1 84.44 136 ALA B N 1
ATOM 9586 C CA . ALA B 1 136 ? 16.516 23.234 14.188 1 84.44 136 ALA B CA 1
ATOM 9587 C C . ALA B 1 136 ? 15 23.344 14.031 1 84.44 136 ALA B C 1
ATOM 9589 O O . ALA B 1 136 ? 14.406 22.625 13.219 1 84.44 136 ALA B O 1
ATOM 9590 N N . SER B 1 137 ? 14.328 24.172 14.734 1 87.31 137 SER B N 1
ATOM 9591 C CA . SER B 1 137 ? 12.891 24.406 14.641 1 87.31 137 SER B CA 1
ATOM 9592 C C . SER B 1 137 ? 12.539 25.828 15.055 1 87.31 137 SER B C 1
ATOM 9594 O O . SER B 1 137 ? 13.352 26.516 15.688 1 87.31 137 SER B O 1
ATOM 9596 N N . GLY B 1 138 ? 11.383 26.219 14.633 1 85.94 138 GLY B N 1
ATOM 9597 C CA . GLY B 1 138 ? 10.883 27.531 15 1 85.94 138 GLY B CA 1
ATOM 9598 C C . GLY B 1 138 ? 10.547 27.656 16.484 1 85.94 138 GLY B C 1
ATOM 9599 O O . GLY B 1 138 ? 10.359 28.766 17 1 85.94 138 GLY B O 1
ATOM 9600 N N . SER B 1 139 ? 10.695 26.609 17.219 1 88.81 139 SER B N 1
ATOM 9601 C CA . SER B 1 139 ? 10.328 26.594 18.625 1 88.81 139 SER B CA 1
ATOM 9602 C C . SER B 1 139 ? 11.469 27.109 19.5 1 88.81 139 SER B C 1
ATOM 9604 O O . SER B 1 139 ? 11.273 27.422 20.672 1 88.81 139 SER B O 1
ATOM 9606 N N . PHE B 1 140 ? 12.609 27.266 18.922 1 93.69 140 PHE B N 1
ATOM 9607 C CA . PHE B 1 140 ? 13.766 27.672 19.719 1 93.69 140 PHE B CA 1
ATOM 9608 C C . PHE B 1 140 ? 14.414 28.922 19.125 1 93.69 140 PHE B C 1
ATOM 9610 O O . PHE B 1 140 ? 15.516 28.859 18.594 1 93.69 140 PHE B O 1
ATOM 9617 N N . PRO B 1 141 ? 13.773 30.078 19.359 1 94.5 141 PRO B N 1
ATOM 9618 C CA . PRO B 1 141 ? 14.328 31.328 18.828 1 94.5 141 PRO B CA 1
ATOM 9619 C C . PRO B 1 141 ? 15.617 31.75 19.516 1 94.5 141 PRO B C 1
ATOM 9621 O O . PRO B 1 141 ? 15.867 31.344 20.656 1 94.5 141 PRO B O 1
ATOM 9624 N N . GLN B 1 142 ? 16.406 32.531 18.875 1 95.5 142 GLN B N 1
ATOM 9625 C CA . GLN B 1 142 ? 17.609 33.156 19.438 1 95.5 142 GLN B CA 1
ATOM 9626 C C . GLN B 1 142 ? 17.359 34.594 19.844 1 95.5 142 GLN B C 1
ATOM 9628 O O . GLN B 1 142 ? 16.312 35.156 19.516 1 95.5 142 GLN B O 1
ATOM 9633 N N . THR B 1 143 ? 18.312 35.094 20.641 1 96.56 143 THR B N 1
ATOM 9634 C CA . THR B 1 143 ? 18.312 36.531 20.969 1 96.56 143 THR B CA 1
ATOM 9635 C C . THR B 1 143 ? 19.375 37.25 20.172 1 96.56 143 THR B C 1
ATOM 9637 O O . THR B 1 143 ? 20.531 36.844 20.109 1 96.56 143 THR B O 1
ATOM 9640 N N . TYR B 1 144 ? 18.969 38.312 19.531 1 96.94 144 TYR B N 1
ATOM 9641 C CA . TYR B 1 144 ? 19.859 39.156 18.734 1 96.94 144 TYR B CA 1
ATOM 9642 C C . TYR B 1 144 ? 19.922 40.562 19.312 1 96.94 144 TYR B C 1
ATOM 9644 O O . TYR B 1 144 ? 19.078 40.969 20.125 1 96.94 144 TYR B O 1
ATOM 9652 N N . GLU B 1 145 ? 20.984 41.344 18.953 1 97 145 GLU B N 1
ATOM 9653 C CA . GLU B 1 145 ? 21.109 42.75 19.312 1 97 145 GLU B CA 1
ATOM 9654 C C . GLU B 1 145 ? 21.25 43.625 18.078 1 97 145 GLU B C 1
ATOM 9656 O O . GLU B 1 145 ? 21.844 43.188 17.078 1 97 145 GLU B O 1
ATOM 9661 N N . VAL B 1 146 ? 20.703 44.75 18.109 1 97.81 146 VAL B N 1
ATOM 9662 C CA . VAL B 1 146 ? 20.781 45.75 17.047 1 97.81 146 VAL B CA 1
ATOM 9663 C C . VAL B 1 146 ? 20.906 47.156 17.641 1 97.81 146 VAL B C 1
ATOM 9665 O O . VAL B 1 146 ? 20.344 47.438 18.703 1 97.81 146 VAL B O 1
ATOM 9668 N N . SER B 1 147 ? 21.656 48.062 17 1 97.44 147 SER B N 1
ATOM 9669 C CA . SER B 1 147 ? 21.797 49.438 17.469 1 97.44 147 SER B CA 1
ATOM 9670 C C . SER B 1 147 ? 20.594 50.281 17.109 1 97.44 147 SER B C 1
ATOM 9672 O O . SER B 1 147 ? 19.844 49.938 16.188 1 97.44 147 SER B O 1
ATOM 9674 N N . ILE B 1 148 ? 20.406 51.375 17.734 1 96.62 148 ILE B N 1
ATOM 9675 C CA . ILE B 1 148 ? 19.266 52.25 17.484 1 96.62 148 ILE B CA 1
ATOM 9676 C C . ILE B 1 148 ? 19.422 52.938 16.125 1 96.62 148 ILE B C 1
ATOM 9678 O O . ILE B 1 148 ? 18.5 53.562 15.633 1 96.62 148 ILE B O 1
ATOM 9682 N N . GLU B 1 149 ? 20.594 52.75 15.516 1 93.94 149 GLU B N 1
ATOM 9683 C CA . GLU B 1 149 ? 20.812 53.281 14.18 1 93.94 149 GLU B CA 1
ATOM 9684 C C . GLU B 1 149 ? 20.531 52.25 13.102 1 93.94 149 GLU B C 1
ATOM 9686 O O . GLU B 1 149 ? 20.625 52.531 11.906 1 93.94 149 GLU B O 1
ATOM 9691 N N . GLY B 1 150 ? 20.141 51.125 13.523 1 93.56 150 GLY B N 1
ATOM 9692 C CA . GLY B 1 150 ? 19.859 50.094 12.555 1 93.56 150 GLY B CA 1
ATOM 9693 C C . GLY B 1 150 ? 21.109 49.375 12.047 1 93.56 150 GLY B C 1
ATOM 9694 O O . GLY B 1 150 ? 21.297 49.25 10.836 1 93.56 150 GLY B O 1
ATOM 9695 N N . SER B 1 151 ? 21.906 48.875 12.938 1 92.81 151 SER B N 1
ATOM 9696 C CA . SER B 1 151 ? 23.141 48.156 12.602 1 92.81 151 SER B CA 1
ATOM 9697 C C . SER B 1 151 ? 22.828 46.719 12.156 1 92.81 151 SER B C 1
ATOM 9699 O O . SER B 1 151 ? 21.672 46.312 12.109 1 92.81 151 SER B O 1
ATOM 9701 N N . ARG B 1 152 ? 23.906 46.062 11.734 1 94.44 152 ARG B N 1
ATOM 9702 C CA . ARG B 1 152 ? 23.75 44.625 11.484 1 94.44 152 ARG B CA 1
ATOM 9703 C C . ARG B 1 152 ? 23.328 43.875 12.742 1 94.44 152 ARG B C 1
ATOM 9705 O O . ARG B 1 152 ? 23.984 44 13.781 1 94.44 152 ARG B O 1
ATOM 9712 N N . PRO B 1 153 ? 22.156 43.188 12.641 1 94.88 153 PRO B N 1
ATOM 9713 C CA . PRO B 1 153 ? 21.797 42.344 13.797 1 94.88 153 PRO B CA 1
ATOM 9714 C C . PRO B 1 153 ? 22.875 41.312 14.125 1 94.88 153 PRO B C 1
ATOM 9716 O O . PRO B 1 153 ? 23.438 40.688 13.219 1 94.88 153 PRO B O 1
ATOM 9719 N N . ARG B 1 154 ? 23.188 41.188 15.375 1 94.25 154 ARG B N 1
ATOM 9720 C CA . ARG B 1 154 ? 24.203 40.25 15.836 1 94.25 154 ARG B CA 1
ATOM 9721 C C . ARG B 1 154 ? 23.625 39.281 16.844 1 94.25 154 ARG B C 1
ATOM 9723 O O . ARG B 1 154 ? 22.797 39.656 17.672 1 94.25 154 ARG B O 1
ATOM 9730 N N . LEU B 1 155 ? 24.141 38.031 16.75 1 94.81 155 LEU B N 1
ATOM 9731 C CA . LEU B 1 155 ? 23.703 37.031 17.688 1 94.81 155 LEU B CA 1
ATOM 9732 C C . LEU B 1 155 ? 24.172 37.344 19.109 1 94.81 155 LEU B C 1
ATOM 9734 O O . LEU B 1 155 ? 25.375 37.5 19.344 1 94.81 155 LEU B O 1
ATOM 9738 N N . PHE B 1 156 ? 23.219 37.531 19.953 1 94.94 156 PHE B N 1
ATOM 9739 C CA . PHE B 1 156 ? 23.516 37.781 21.359 1 94.94 156 PHE B CA 1
ATOM 9740 C C . PHE B 1 156 ? 23.547 36.469 22.156 1 94.94 156 PHE B C 1
ATOM 9742 O O . PHE B 1 156 ? 24.469 36.25 22.938 1 94.94 156 PHE B O 1
ATOM 9749 N N . SER B 1 157 ? 22.562 35.625 21.984 1 94.12 157 SER B N 1
ATOM 9750 C CA . SER B 1 157 ? 22.5 34.312 22.641 1 94.12 157 SER B CA 1
ATOM 9751 C C . SER B 1 157 ? 21.875 33.281 21.719 1 94.12 157 SER B C 1
ATOM 9753 O O . SER B 1 157 ? 20.75 33.438 21.25 1 94.12 157 SER B O 1
ATOM 9755 N N . PRO B 1 158 ? 22.578 32.156 21.531 1 92.88 158 PRO B N 1
ATOM 9756 C CA . PRO B 1 158 ? 21.938 31.047 20.797 1 92.88 158 PRO B CA 1
ATOM 9757 C C . PRO B 1 158 ? 20.891 30.312 21.625 1 92.88 158 PRO B C 1
ATOM 9759 O O . PRO B 1 158 ? 20 29.656 21.078 1 92.88 158 PRO B O 1
ATOM 9762 N N . MET B 1 159 ? 21.016 30.375 22.906 1 94.62 159 MET B N 1
ATOM 9763 C CA . MET B 1 159 ? 20.031 29.781 23.797 1 94.62 159 MET B CA 1
ATOM 9764 C C . MET B 1 159 ? 18.734 30.594 23.797 1 94.62 159 MET B C 1
ATOM 9766 O O . MET B 1 159 ? 18.781 31.828 23.859 1 94.62 159 MET B O 1
ATOM 9770 N N . PRO B 1 160 ? 17.625 29.969 23.703 1 95.38 160 PRO B N 1
ATOM 9771 C CA . PRO B 1 160 ? 16.375 30.734 23.812 1 95.38 160 PRO B CA 1
ATOM 9772 C C . PRO B 1 160 ? 16.234 31.453 25.156 1 95.38 160 PRO B C 1
ATOM 9774 O O . PRO B 1 160 ? 16.375 30.828 26.203 1 95.38 160 PRO B O 1
ATOM 9777 N N . MET B 1 161 ? 16.109 32.75 25.141 1 96.88 161 MET B N 1
ATOM 9778 C CA . MET B 1 161 ? 15.836 33.625 26.281 1 96.88 161 MET B CA 1
ATOM 9779 C C . MET B 1 161 ? 14.578 34.438 26.047 1 96.88 161 MET B C 1
ATOM 9781 O O . MET B 1 161 ? 14.594 35.406 25.266 1 96.88 161 MET B O 1
ATOM 9785 N N . LEU B 1 162 ? 13.578 34.094 26.797 1 96.88 162 LEU B N 1
ATOM 9786 C CA . LEU B 1 162 ? 12.344 34.844 26.594 1 96.88 162 LEU B CA 1
ATOM 9787 C C . LEU B 1 162 ? 12.141 35.875 27.703 1 96.88 162 LEU B C 1
ATOM 9789 O O . LEU B 1 162 ? 12.555 35.656 28.844 1 96.88 162 LEU B O 1
ATOM 9793 N N . ASP B 1 163 ? 11.508 37 27.359 1 97.44 163 ASP B N 1
ATOM 9794 C CA . ASP B 1 163 ? 11.188 38.125 28.266 1 97.44 163 ASP B CA 1
ATOM 9795 C C . ASP B 1 163 ? 12.414 38.531 29.078 1 97.44 163 ASP B C 1
ATOM 9797 O O . ASP B 1 163 ? 12.359 38.594 30.297 1 97.44 163 ASP B O 1
ATOM 9801 N N . VAL B 1 164 ? 13.422 38.938 28.375 1 97.81 164 VAL B N 1
ATOM 9802 C CA . VAL B 1 164 ? 14.727 39.25 28.938 1 97.81 164 VAL B CA 1
ATOM 9803 C C . VAL B 1 164 ? 14.641 40.562 29.75 1 97.81 164 VAL B C 1
ATOM 9805 O O . VAL B 1 164 ? 13.977 41.5 29.328 1 97.81 164 VAL B O 1
ATOM 9808 N N . CYS B 1 165 ? 15.266 40.562 30.953 1 97.56 165 CYS B N 1
ATOM 9809 C CA . CYS B 1 165 ? 15.445 41.75 31.766 1 97.56 165 CYS B CA 1
ATOM 9810 C C . CYS B 1 165 ? 16.922 41.969 32.094 1 97.56 165 CYS B C 1
ATOM 9812 O O . CYS B 1 165 ? 17.547 41.125 32.719 1 97.56 165 CYS B O 1
ATOM 9814 N N . VAL B 1 166 ? 17.453 43.094 31.734 1 96.62 166 VAL B N 1
ATOM 9815 C CA . VAL B 1 166 ? 18.891 43.375 31.859 1 96.62 166 VAL B CA 1
ATOM 9816 C C . VAL B 1 166 ? 19.141 44.25 33.062 1 96.62 166 VAL B C 1
ATOM 9818 O O . VAL B 1 166 ? 18.516 45.312 33.219 1 96.62 166 VAL B O 1
ATOM 9821 N N . ARG B 1 167 ? 20.062 43.812 33.906 1 94.38 167 ARG B N 1
ATOM 9822 C CA . ARG B 1 167 ? 20.5 44.594 35.031 1 94.38 167 ARG B CA 1
ATOM 9823 C C . ARG B 1 167 ? 21.609 45.562 34.625 1 94.38 167 ARG B C 1
ATOM 9825 O O . ARG B 1 167 ? 22.219 45.406 33.594 1 94.38 167 ARG B O 1
ATOM 9832 N N . THR B 1 168 ? 21.828 46.656 35.438 1 88.19 168 THR B N 1
ATOM 9833 C CA . THR B 1 168 ? 22.812 47.656 35.125 1 88.19 168 THR B CA 1
ATOM 9834 C C . THR B 1 168 ? 24.219 47.062 35.031 1 88.19 168 THR B C 1
ATOM 9836 O O . THR B 1 168 ? 25.047 47.531 34.25 1 88.19 168 THR B O 1
ATOM 9839 N N . ASN B 1 169 ? 24.438 45.969 35.719 1 89.31 169 ASN B N 1
ATOM 9840 C CA . ASN B 1 169 ? 25.766 45.344 35.719 1 89.31 169 ASN B CA 1
ATOM 9841 C C . ASN B 1 169 ? 25.906 44.312 34.594 1 89.31 169 ASN B C 1
ATOM 9843 O O . ASN B 1 169 ? 26.922 43.656 34.469 1 89.31 169 ASN B O 1
ATOM 9847 N N . GLY B 1 170 ? 24.828 44.094 33.875 1 90.88 170 GLY B N 1
ATOM 9848 C CA . GLY B 1 170 ? 24.922 43.219 32.719 1 90.88 170 GLY B CA 1
ATOM 9849 C C . GLY B 1 170 ? 24.297 41.875 32.938 1 90.88 170 GLY B C 1
ATOM 9850 O O . GLY B 1 170 ? 24.141 41.094 32 1 90.88 170 GLY B O 1
ATOM 9851 N N . ASP B 1 171 ? 23.938 41.562 34.219 1 95.31 171 ASP B N 1
ATOM 9852 C CA . ASP B 1 171 ? 23.25 40.281 34.5 1 95.31 171 ASP B CA 1
ATOM 9853 C C . ASP B 1 171 ? 21.875 40.281 33.812 1 95.31 171 ASP B C 1
ATOM 9855 O O . ASP B 1 171 ? 21.203 41.312 33.719 1 95.31 171 ASP B O 1
ATOM 9859 N N . ILE B 1 172 ? 21.484 39.062 33.375 1 97.25 172 ILE B N 1
ATOM 9860 C CA . ILE B 1 172 ? 20.25 38.938 32.625 1 97.25 172 ILE B CA 1
ATOM 9861 C C . ILE B 1 172 ? 19.328 37.906 33.281 1 97.25 172 ILE B C 1
ATOM 9863 O O . ILE B 1 172 ? 19.766 36.812 33.656 1 97.25 172 ILE B O 1
ATOM 9867 N N . LEU B 1 173 ? 18.094 38.281 33.531 1 98.06 173 LEU B N 1
ATOM 9868 C CA . LEU B 1 173 ? 17.031 37.344 33.875 1 98.06 173 LEU B CA 1
ATOM 9869 C C . LEU B 1 173 ? 16.188 37.031 32.625 1 98.06 173 LEU B C 1
ATOM 9871 O O . LEU B 1 173 ? 15.953 37.906 31.797 1 98.06 173 LEU B O 1
ATOM 9875 N N . TYR B 1 174 ? 15.812 35.781 32.5 1 98 174 TYR B N 1
ATOM 9876 C CA . TYR B 1 174 ? 14.922 35.344 31.438 1 98 174 TYR B CA 1
ATOM 9877 C C . TYR B 1 174 ? 14.156 34.094 31.828 1 98 174 TYR B C 1
ATOM 9879 O O . TYR B 1 174 ? 14.422 33.5 32.875 1 98 174 TYR B O 1
ATOM 9887 N N . HIS B 1 175 ? 13.109 33.656 31.172 1 97.75 175 HIS B N 1
ATOM 9888 C CA . HIS B 1 175 ? 12.547 32.312 31.312 1 97.75 175 HIS B CA 1
ATOM 9889 C C . HIS B 1 175 ? 12.828 31.484 30.078 1 97.75 175 HIS B C 1
ATOM 9891 O O . HIS B 1 175 ? 12.984 32 28.984 1 97.75 175 HIS B O 1
ATOM 9897 N N . ASP B 1 176 ? 12.891 30.172 30.234 1 96.44 176 ASP B N 1
ATOM 9898 C CA . ASP B 1 176 ? 13.32 29.266 29.172 1 96.44 176 ASP B CA 1
ATOM 9899 C C . ASP B 1 176 ? 12.141 28.859 28.297 1 96.44 176 ASP B C 1
ATOM 9901 O O . ASP B 1 176 ? 11.016 29.312 28.5 1 96.44 176 ASP B O 1
ATOM 9905 N N . GLN B 1 177 ? 12.406 28.188 27.172 1 95.38 177 GLN B N 1
ATOM 9906 C CA . GLN B 1 177 ? 11.477 27.516 26.266 1 95.38 177 GLN B CA 1
ATOM 9907 C C . GLN B 1 177 ? 11.953 26.109 25.922 1 95.38 177 GLN B C 1
ATOM 9909 O O . GLN B 1 177 ? 12.953 25.938 25.234 1 95.38 177 GLN B O 1
ATOM 9914 N N . LYS B 1 178 ? 11.211 25.109 26.328 1 95.62 178 LYS B N 1
ATOM 9915 C CA . LYS B 1 178 ? 11.641 23.719 26.234 1 95.62 178 LYS B CA 1
ATOM 9916 C C . LYS B 1 178 ? 11.031 23.047 25.016 1 95.62 178 LYS B C 1
ATOM 9918 O O . LYS B 1 178 ? 11.422 21.938 24.656 1 95.62 178 LYS B O 1
ATOM 9923 N N . GLY B 1 179 ? 10.07 23.656 24.406 1 94.62 179 GLY B N 1
ATOM 9924 C CA . GLY B 1 179 ? 9.344 23.125 23.266 1 94.62 179 GLY B CA 1
ATOM 9925 C C . GLY B 1 179 ? 8 23.781 23.047 1 94.62 179 GLY B C 1
ATOM 9926 O O . GLY B 1 179 ? 7.766 24.906 23.516 1 94.62 179 GLY B O 1
ATOM 9927 N N . TYR B 1 180 ? 7.23 23.078 22.25 1 94.19 180 TYR B N 1
ATOM 9928 C CA . TYR B 1 180 ? 5.961 23.688 21.875 1 94.19 180 TYR B CA 1
ATOM 9929 C C . TYR B 1 180 ? 4.875 23.375 22.906 1 94.19 180 TYR B C 1
ATOM 9931 O O . TYR B 1 180 ? 4.719 22.219 23.312 1 94.19 180 TYR B O 1
ATOM 9939 N N . GLU B 1 181 ? 4.207 24.281 23.297 1 95.38 181 GLU B N 1
ATOM 9940 C CA . GLU B 1 181 ? 2.9 24.359 23.938 1 95.38 181 GLU B CA 1
ATOM 9941 C C . GLU B 1 181 ? 2.268 25.734 23.734 1 95.38 181 GLU B C 1
ATOM 9943 O O . GLU B 1 181 ? 2.975 26.734 23.641 1 95.38 181 GLU B O 1
ATOM 9948 N N . ASP B 1 182 ? 0.95 25.75 23.625 1 95.88 182 ASP B N 1
ATOM 9949 C CA . ASP B 1 182 ? 0.312 27.047 23.469 1 95.88 182 ASP B CA 1
ATOM 9950 C C . ASP B 1 182 ? 0.708 28 24.594 1 95.88 182 ASP B C 1
ATOM 9952 O O . ASP B 1 182 ? 0.645 27.625 25.766 1 95.88 182 ASP B O 1
ATOM 9956 N N . ASN B 1 183 ? 1.095 29.172 24.266 1 95.5 183 ASN B N 1
ATOM 9957 C CA . ASN B 1 183 ? 1.627 30.156 25.219 1 95.5 183 ASN B CA 1
ATOM 9958 C C . ASN B 1 183 ? 0.577 30.578 26.234 1 95.5 183 ASN B C 1
ATOM 9960 O O . ASN B 1 183 ? 0.914 31.109 27.297 1 95.5 183 ASN B O 1
ATOM 9964 N N . PHE B 1 184 ? -0.684 30.344 25.953 1 97.25 184 PHE B N 1
ATOM 9965 C CA . PHE B 1 184 ? -1.742 30.875 26.797 1 97.25 184 PHE B CA 1
ATOM 9966 C C . PHE B 1 184 ? -2.426 29.766 27.578 1 97.25 184 PHE B C 1
ATOM 9968 O O . PHE B 1 184 ? -3.449 29.984 28.219 1 97.25 184 PHE B O 1
ATOM 9975 N N . ARG B 1 185 ? -1.874 28.547 27.453 1 96.69 185 ARG B N 1
ATOM 9976 C CA . ARG B 1 185 ? -2.361 27.484 28.328 1 96.69 185 ARG B CA 1
ATOM 9977 C C . ARG B 1 185 ? -2.186 27.844 29.797 1 96.69 185 ARG B C 1
ATOM 9979 O O . ARG B 1 185 ? -1.19 28.469 30.172 1 96.69 185 ARG B O 1
ATOM 9986 N N . LYS B 1 186 ? -3.139 27.422 30.656 1 96.69 186 LYS B N 1
ATOM 9987 C CA . LYS B 1 186 ? -3.115 27.812 32.062 1 96.69 186 LYS B CA 1
ATOM 9988 C C . LYS B 1 186 ? -3.225 26.578 32.969 1 96.69 186 LYS B C 1
ATOM 9990 O O . LYS B 1 186 ? -3.766 25.547 32.562 1 96.69 186 LYS B O 1
ATOM 9995 N N . HIS B 1 187 ? -2.646 26.656 34.125 1 94.69 187 HIS B N 1
ATOM 9996 C CA . HIS B 1 187 ? -2.85 25.75 35.25 1 94.69 187 HIS B CA 1
ATOM 9997 C C . HIS B 1 187 ? -2.146 24.422 35.031 1 94.69 187 HIS B C 1
ATOM 9999 O O . HIS B 1 187 ? -2.299 23.5 35.844 1 94.69 187 HIS B O 1
ATOM 10005 N N . HIS B 1 188 ? -1.438 24.25 33.969 1 93.69 188 HIS B N 1
ATOM 10006 C CA . HIS B 1 188 ? -0.834 22.953 33.719 1 93.69 188 HIS B CA 1
ATOM 10007 C C . HIS B 1 188 ? 0.414 22.75 34.562 1 93.69 188 HIS B C 1
ATOM 10009 O O . HIS B 1 188 ? 1.124 23.719 34.875 1 93.69 188 HIS B O 1
ATOM 10015 N N . ARG B 1 189 ? 0.572 21.609 35 1 95.38 189 ARG B N 1
ATOM 10016 C CA . ARG B 1 189 ? 1.786 21.094 35.625 1 95.38 189 ARG B CA 1
ATOM 10017 C C . ARG B 1 189 ? 2.443 20.031 34.781 1 95.38 189 ARG B C 1
ATOM 10019 O O . ARG B 1 189 ? 1.886 18.938 34.594 1 95.38 189 ARG B O 1
ATOM 10026 N N . SER B 1 190 ? 3.473 20.297 34.25 1 94.88 190 SER B N 1
ATOM 10027 C CA . SER B 1 190 ? 4.113 19.391 33.312 1 94.88 190 SER B CA 1
ATOM 10028 C C . SER B 1 190 ? 5.57 19.766 33.062 1 94.88 190 SER B C 1
ATOM 10030 O O . SER B 1 190 ? 5.992 20.875 33.406 1 94.88 190 SER B O 1
ATOM 10032 N N . PRO B 1 191 ? 6.297 18.844 32.438 1 97 191 PRO B N 1
ATOM 10033 C CA . PRO B 1 191 ? 7.719 19.109 32.219 1 97 191 PRO B CA 1
ATOM 10034 C C . PRO B 1 191 ? 7.961 20.203 31.172 1 97 191 PRO B C 1
ATOM 10036 O O . PRO B 1 191 ? 9.086 20.688 31.047 1 97 191 PRO B O 1
ATOM 10039 N N . ILE B 1 192 ? 6.941 20.625 30.438 1 96.94 192 ILE B N 1
ATOM 10040 C CA . ILE B 1 192 ? 7.117 21.609 29.359 1 96.94 192 ILE B CA 1
ATOM 10041 C C . ILE B 1 192 ? 7.004 23.016 29.922 1 96.94 192 ILE B C 1
ATOM 10043 O O . ILE B 1 192 ? 7.375 23.984 29.266 1 96.94 192 ILE B O 1
ATOM 10047 N N . ALA B 1 193 ? 6.516 23.188 31.172 1 97.31 193 ALA B N 1
ATOM 10048 C CA . ALA B 1 193 ? 6.328 24.484 31.797 1 97.31 193 ALA B CA 1
ATOM 10049 C C . ALA B 1 193 ? 7.656 25.219 31.938 1 97.31 193 ALA B C 1
ATOM 10051 O O . ALA B 1 193 ? 8.695 24.594 32.156 1 97.31 193 ALA B O 1
ATOM 10052 N N . ARG B 1 194 ? 7.633 26.516 31.938 1 97.69 194 ARG B N 1
ATOM 10053 C CA . ARG B 1 194 ? 8.836 27.344 31.859 1 97.69 194 ARG B CA 1
ATOM 10054 C C . ARG B 1 194 ? 9.359 27.672 33.25 1 97.69 194 ARG B C 1
ATOM 10056 O O . ARG B 1 194 ? 8.602 27.672 34.219 1 97.69 194 ARG B O 1
ATOM 10063 N N . ASP B 1 195 ? 10.625 27.922 33.344 1 98.06 195 ASP B N 1
ATOM 10064 C CA . ASP B 1 195 ? 11.352 28.281 34.531 1 98.06 195 ASP B CA 1
ATOM 10065 C C . ASP B 1 195 ? 12.164 29.562 34.344 1 98.06 195 ASP B C 1
ATOM 10067 O O . ASP B 1 195 ? 12.492 29.922 33.219 1 98.06 195 ASP B O 1
ATOM 10071 N N . ILE B 1 196 ? 12.5 30.234 35.469 1 98.38 196 ILE B N 1
ATOM 10072 C CA . ILE B 1 196 ? 13.312 31.438 35.438 1 98.38 196 ILE B CA 1
ATOM 10073 C C . ILE B 1 196 ? 14.797 31.078 35.469 1 98.38 196 ILE B C 1
ATOM 10075 O O . ILE B 1 196 ? 15.195 30.219 36.25 1 98.38 196 ILE B O 1
ATOM 10079 N N . TRP B 1 197 ? 15.531 31.703 34.688 1 98.25 197 TRP B N 1
ATOM 10080 C CA . TRP B 1 197 ? 16.984 31.516 34.625 1 98.25 197 TRP B CA 1
ATOM 10081 C C . TRP B 1 197 ? 17.703 32.844 34.75 1 98.25 197 TRP B C 1
ATOM 10083 O O . TRP B 1 197 ? 17.125 33.906 34.5 1 98.25 197 TRP B O 1
ATOM 10093 N N . MET B 1 198 ? 18.953 32.812 35.188 1 97.75 198 MET B N 1
ATOM 10094 C CA . MET B 1 198 ? 19.859 33.938 35.188 1 97.75 198 MET B CA 1
ATOM 10095 C C . MET B 1 198 ? 21.109 33.656 34.344 1 97.75 198 MET B C 1
ATOM 10097 O O . MET B 1 198 ? 21.656 32.531 34.406 1 97.75 198 MET B O 1
ATOM 10101 N N . TYR B 1 199 ? 21.438 34.5 33.469 1 96.69 199 TYR B N 1
ATOM 10102 C CA . TYR B 1 199 ? 22.703 34.469 32.75 1 96.69 199 TYR B CA 1
ATOM 10103 C C . TYR B 1 199 ? 23.656 35.562 33.281 1 96.69 199 TYR B C 1
ATOM 10105 O O . TYR B 1 199 ? 23.344 36.75 33.219 1 96.69 199 TYR B O 1
ATOM 10113 N N . SER B 1 200 ? 24.766 35.219 33.844 1 94.94 200 SER B N 1
ATOM 10114 C CA . SER B 1 200 ? 25.734 36.125 34.406 1 94.94 200 SER B CA 1
ATOM 10115 C C . SER B 1 200 ? 27.172 35.656 34.125 1 94.94 200 SER B C 1
ATOM 10117 O O . SER B 1 200 ? 27.547 34.531 34.469 1 94.94 200 SER B O 1
ATOM 10119 N N . LYS B 1 201 ? 27.906 36.469 33.5 1 91.25 201 LYS B N 1
ATOM 10120 C CA . LYS B 1 201 ? 29.328 36.25 33.188 1 91.25 201 LYS B CA 1
ATOM 10121 C C . LYS B 1 201 ? 29.516 34.906 32.5 1 91.25 201 LYS B C 1
ATOM 10123 O O . LYS B 1 201 ? 30.359 34.094 32.938 1 91.25 201 LYS B O 1
ATOM 10128 N N . GLY B 1 202 ? 28.672 34.594 31.641 1 88.31 202 GLY B N 1
ATOM 10129 C CA . GLY B 1 202 ? 28.828 33.406 30.828 1 88.31 202 GLY B CA 1
ATOM 10130 C C . GLY B 1 202 ? 28.203 32.188 31.469 1 88.31 202 GLY B C 1
ATOM 10131 O O . GLY B 1 202 ? 28.219 31.094 30.875 1 88.31 202 GLY B O 1
ATOM 10132 N N . LYS B 1 203 ? 27.594 32.312 32.5 1 94.25 203 LYS B N 1
ATOM 10133 C CA . LYS B 1 203 ? 27.031 31.156 33.219 1 94.25 203 LYS B CA 1
ATOM 10134 C C . LYS B 1 203 ? 25.516 31.219 33.25 1 94.25 203 LYS B C 1
ATOM 10136 O O . LYS B 1 203 ? 24.922 32.281 33.438 1 94.25 203 LYS B O 1
ATOM 10141 N N . TYR B 1 204 ? 24.938 30.031 33 1 96.44 204 TYR B N 1
ATOM 10142 C CA . TYR B 1 204 ? 23.484 29.875 33.125 1 96.44 204 TYR B CA 1
ATOM 10143 C C . TYR B 1 204 ? 23.094 29.25 34.438 1 96.44 204 TYR B C 1
ATOM 10145 O O . TYR B 1 204 ? 23.625 28.203 34.812 1 96.44 204 TYR B O 1
ATOM 10153 N N . THR B 1 205 ? 22.188 29.859 35.156 1 97 205 THR B N 1
ATOM 10154 C CA . THR B 1 205 ? 21.719 29.312 36.438 1 97 205 THR B CA 1
ATOM 10155 C C . THR B 1 205 ? 20.188 29.266 36.469 1 97 205 THR B C 1
ATOM 10157 O O . THR B 1 205 ? 19.531 30.297 36.281 1 97 205 THR B O 1
ATOM 10160 N N . LYS B 1 206 ? 19.625 28.109 36.688 1 96 206 LYS B N 1
ATOM 10161 C CA . LYS B 1 206 ? 18.188 27.969 36.906 1 96 206 LYS B CA 1
ATOM 10162 C C . LYS B 1 206 ? 17.766 28.484 38.281 1 96 206 LYS B C 1
ATOM 10164 O O . LYS B 1 206 ? 18.312 28.047 39.281 1 96 206 LYS B O 1
ATOM 10169 N N . LEU B 1 207 ? 16.766 29.266 38.344 1 97.81 207 LEU B N 1
ATOM 10170 C CA . LEU B 1 207 ? 16.438 29.938 39.594 1 97.81 207 LEU B CA 1
ATOM 10171 C C . LEU B 1 207 ? 15.164 29.344 40.188 1 97.81 207 LEU B C 1
ATOM 10173 O O . LEU B 1 207 ? 14.953 29.422 41.406 1 97.81 207 LEU B O 1
ATOM 10177 N N . THR B 1 208 ? 14.281 28.797 39.406 1 97.5 208 THR B N 1
ATOM 10178 C CA . THR B 1 208 ? 13.031 28.234 39.906 1 97.5 208 THR B CA 1
ATOM 10179 C C . THR B 1 208 ? 12.875 26.781 39.5 1 97.5 208 THR B C 1
ATOM 10181 O O . THR B 1 208 ? 13.516 26.328 38.531 1 97.5 208 THR B O 1
ATOM 10184 N N . ASP B 1 209 ? 12.008 25.984 40.188 1 93.81 209 ASP B N 1
ATOM 10185 C CA . ASP B 1 209 ? 11.82 24.562 39.875 1 93.81 209 ASP B CA 1
ATOM 10186 C C . ASP B 1 209 ? 10.352 24.172 40.031 1 93.81 209 ASP B C 1
ATOM 10188 O O . ASP B 1 209 ? 10.023 22.984 40.125 1 93.81 209 ASP B O 1
ATOM 10192 N N . PHE B 1 210 ? 9.461 25.219 40.188 1 95.88 210 PHE B N 1
ATOM 10193 C CA . PHE B 1 210 ? 8.031 24.938 40.219 1 95.88 210 PHE B CA 1
ATOM 10194 C C . PHE B 1 210 ? 7.609 24.172 38.969 1 95.88 210 PHE B C 1
ATOM 10196 O O . PHE B 1 210 ? 8.047 24.5 37.844 1 95.88 210 PHE B O 1
ATOM 10203 N N . ASN B 1 211 ? 6.828 23.094 39.062 1 95.75 211 ASN B N 1
ATOM 10204 C CA . ASN B 1 211 ? 6.461 22.266 37.938 1 95.75 211 ASN B CA 1
ATOM 10205 C C . ASN B 1 211 ? 5.316 22.891 37.125 1 95.75 211 ASN B C 1
ATOM 10207 O O . ASN B 1 211 ? 4.691 22.219 36.312 1 95.75 211 ASN B O 1
ATOM 10211 N N . GLY B 1 212 ? 4.969 24.109 37.406 1 97.44 212 GLY B N 1
ATOM 10212 C CA . GLY B 1 212 ? 4.09 24.938 36.594 1 97.44 212 GLY B CA 1
ATOM 10213 C C . GLY B 1 212 ? 4.805 26.125 35.938 1 97.44 212 GLY B C 1
ATOM 10214 O O . GLY B 1 212 ? 6.035 26.172 35.938 1 97.44 212 GLY B O 1
ATOM 10215 N N . GLU B 1 213 ? 4.094 27.125 35.5 1 98 213 GLU B N 1
ATOM 10216 C CA . GLU B 1 213 ? 4.668 28.219 34.688 1 98 213 GLU B CA 1
ATOM 10217 C C . GLU B 1 213 ? 5.293 29.281 35.594 1 98 213 GLU B C 1
ATOM 10219 O O . GLU B 1 213 ? 4.648 29.781 36.5 1 98 213 GLU B O 1
ATOM 10224 N N . ASP B 1 214 ? 6.5 29.609 35.469 1 98.38 214 ASP B N 1
ATOM 10225 C CA . ASP B 1 214 ? 7.223 30.781 35.906 1 98.38 214 ASP B CA 1
ATOM 10226 C C . ASP B 1 214 ? 7.738 31.609 34.75 1 98.38 214 ASP B C 1
ATOM 10228 O O . ASP B 1 214 ? 8.57 31.141 33.969 1 98.38 214 ASP B O 1
ATOM 10232 N N . ARG B 1 215 ? 7.262 32.938 34.719 1 98.31 215 ARG B N 1
ATOM 10233 C CA . ARG B 1 215 ? 7.574 33.688 33.5 1 98.31 215 ARG B CA 1
ATOM 10234 C C . ARG B 1 215 ? 7.891 35.156 33.844 1 98.31 215 ARG B C 1
ATOM 10236 O O . ARG B 1 215 ? 7.672 35.594 34.969 1 98.31 215 ARG B O 1
ATOM 10243 N N . THR B 1 216 ? 8.43 35.875 32.969 1 98.44 216 THR B N 1
ATOM 10244 C CA . THR B 1 216 ? 8.57 37.344 32.875 1 98.44 216 THR B CA 1
ATOM 10245 C C . THR B 1 216 ? 9.273 37.875 34.125 1 98.44 216 THR B C 1
ATOM 10247 O O . THR B 1 216 ? 8.711 38.719 34.844 1 98.44 216 THR B O 1
ATOM 10250 N N . PRO B 1 217 ? 10.5 37.5 34.375 1 98.38 217 PRO B N 1
ATOM 10251 C CA . PRO B 1 217 ? 11.227 38.062 35.531 1 98.38 217 PRO B CA 1
ATOM 10252 C C . PRO B 1 217 ? 11.695 39.5 35.312 1 98.38 217 PRO B C 1
ATOM 10254 O O . PRO B 1 217 ? 12.047 39.875 34.188 1 98.38 217 PRO B O 1
ATOM 10257 N N . VAL B 1 218 ? 11.711 40.312 36.375 1 98.06 218 VAL B N 1
ATOM 10258 C CA . VAL B 1 218 ? 12.273 41.656 36.344 1 98.06 218 VAL B CA 1
ATOM 10259 C C . VAL B 1 218 ? 13.125 41.875 37.594 1 98.06 218 VAL B C 1
ATOM 10261 O O . VAL B 1 218 ? 12.797 41.406 38.688 1 98.06 218 VAL B O 1
ATOM 10264 N N . TRP B 1 219 ? 14.211 42.594 37.469 1 97.06 219 TRP B N 1
ATOM 10265 C CA . TRP B 1 219 ? 15.117 42.875 38.594 1 97.06 219 TRP B CA 1
ATOM 10266 C C . TRP B 1 219 ? 14.477 43.812 39.594 1 97.06 219 TRP B C 1
ATOM 10268 O O . TRP B 1 219 ? 13.836 44.812 39.219 1 97.06 219 TRP B O 1
ATOM 10278 N N . ALA B 1 220 ? 14.617 43.5 40.844 1 95 220 ALA B N 1
ATOM 10279 C CA . ALA B 1 220 ? 14.242 44.469 41.875 1 95 220 ALA B CA 1
ATOM 10280 C C . ALA B 1 220 ? 15.203 45.656 41.906 1 95 220 ALA B C 1
ATOM 10282 O O . ALA B 1 220 ? 16.328 45.562 41.406 1 95 220 ALA B O 1
ATOM 10283 N N . ASN B 1 221 ? 14.742 46.844 42.375 1 85.12 221 ASN B N 1
ATOM 10284 C CA . ASN B 1 221 ? 15.523 48.062 42.406 1 85.12 221 ASN B CA 1
ATOM 10285 C C . ASN B 1 221 ? 16.672 48 43.406 1 85.12 221 ASN B C 1
ATOM 10287 O O . ASN B 1 221 ? 17.625 48.781 43.312 1 85.12 221 ASN B O 1
ATOM 10291 N N . SER B 1 222 ? 16.5 47.156 44.344 1 78 222 SER B N 1
ATOM 10292 C CA . SER B 1 222 ? 17.578 47.062 45.344 1 78 222 SER B CA 1
ATOM 10293 C C . SER B 1 222 ? 17.844 45.625 45.719 1 78 222 SER B C 1
ATOM 10295 O O . SER B 1 222 ? 16.953 44.75 45.656 1 78 222 SER B O 1
ATOM 10297 N N . GLY B 1 223 ? 19.016 45.281 45.906 1 77.81 223 GLY B N 1
ATOM 10298 C CA . GLY B 1 223 ? 19.422 44 46.438 1 77.81 223 GLY B CA 1
ATOM 10299 C C . GLY B 1 223 ? 19.5 42.906 45.375 1 77.81 223 GLY B C 1
ATOM 10300 O O . GLY B 1 223 ? 19.641 43.219 44.188 1 77.81 223 GLY B O 1
ATOM 10301 N N . ASP B 1 224 ? 19.703 41.688 45.906 1 90.19 224 ASP B N 1
ATOM 10302 C CA . ASP B 1 224 ? 19.828 40.5 45.031 1 90.19 224 ASP B CA 1
ATOM 10303 C C . ASP B 1 224 ? 18.531 39.75 44.969 1 90.19 224 ASP B C 1
ATOM 10305 O O . ASP B 1 224 ? 18.5 38.531 45.188 1 90.19 224 ASP B O 1
ATOM 10309 N N . SER B 1 225 ? 17.422 40.531 44.562 1 95.62 225 SER B N 1
ATOM 10310 C CA . SER B 1 225 ? 16.094 39.938 44.438 1 95.62 225 SER B CA 1
ATOM 10311 C C . SER B 1 225 ? 15.477 40.281 43.094 1 95.62 225 SER B C 1
ATOM 10313 O O . SER B 1 225 ? 16 41.125 42.344 1 95.62 225 SER B O 1
ATOM 10315 N N . TYR B 1 226 ? 14.555 39.594 42.719 1 97.62 226 TYR B N 1
ATOM 10316 C CA . TYR B 1 226 ? 13.82 39.812 41.469 1 97.62 226 TYR B CA 1
ATOM 10317 C C . TYR B 1 226 ? 12.344 39.469 41.625 1 97.62 226 TYR B C 1
ATOM 10319 O O . TYR B 1 226 ? 11.961 38.812 42.594 1 97.62 226 TYR B O 1
ATOM 10327 N N . TYR B 1 227 ? 11.469 40.062 40.844 1 98.12 227 TYR B N 1
ATOM 10328 C CA . TYR B 1 227 ? 10.047 39.75 40.719 1 98.12 227 TYR B CA 1
ATOM 10329 C C . TYR B 1 227 ? 9.781 38.875 39.5 1 98.12 227 TYR B C 1
ATOM 10331 O O . TYR B 1 227 ? 10.555 38.906 38.531 1 98.12 227 TYR B O 1
ATOM 10339 N N . TYR B 1 228 ? 8.828 38.031 39.531 1 98.38 228 TYR B N 1
ATOM 10340 C CA . TYR B 1 228 ? 8.43 37.219 38.375 1 98.38 228 TYR B CA 1
ATOM 10341 C C . TYR B 1 228 ? 6.969 36.781 38.5 1 98.38 228 TYR B C 1
ATOM 10343 O O . TYR B 1 228 ? 6.348 36.969 39.562 1 98.38 228 TYR B O 1
ATOM 10351 N N . LEU B 1 229 ? 6.395 36.344 37.438 1 98.62 229 LEU B N 1
ATOM 10352 C CA . LEU B 1 229 ? 5.043 35.781 37.438 1 98.62 229 LEU B CA 1
ATOM 10353 C C . LEU B 1 229 ? 5.062 34.281 37.688 1 98.62 229 LEU B C 1
ATOM 10355 O O . LEU B 1 229 ? 5.848 33.562 37.062 1 98.62 229 LEU B O 1
ATOM 10359 N N . SER B 1 230 ? 4.27 33.812 38.531 1 98.44 230 SER B N 1
ATOM 10360 C CA . SER B 1 230 ? 4.184 32.375 38.844 1 98.44 230 SER B CA 1
ATOM 10361 C C . SER B 1 230 ? 2.734 31.953 39.031 1 98.44 230 SER B C 1
ATOM 10363 O O . SER B 1 230 ? 1.918 32.688 39.562 1 98.44 230 SER B O 1
ATOM 10365 N N . GLU B 1 231 ? 2.42 30.75 38.594 1 97.56 231 GLU B N 1
ATOM 10366 C CA . GLU B 1 231 ? 1.088 30.172 38.75 1 97.56 231 GLU B CA 1
ATOM 10367 C C . GLU B 1 231 ? 1.011 29.328 40.031 1 97.56 231 GLU B C 1
ATOM 10369 O O . GLU B 1 231 ? 0.053 28.578 40.219 1 97.56 231 GLU B O 1
ATOM 10374 N N . GLU B 1 232 ? 1.954 29.391 40.812 1 96.25 232 GLU B N 1
ATOM 10375 C CA . GLU B 1 232 ? 2.086 28.484 41.938 1 96.25 232 GLU B CA 1
ATOM 10376 C C . GLU B 1 232 ? 0.835 28.516 42.812 1 96.25 232 GLU B C 1
ATOM 10378 O O . GLU B 1 232 ? 0.485 27.516 43.438 1 96.25 232 GLU B O 1
ATOM 10383 N N . ASP B 1 233 ? 0.139 29.609 42.844 1 94.19 233 ASP B N 1
ATOM 10384 C CA . ASP B 1 233 ? -1.076 29.703 43.656 1 94.19 233 ASP B CA 1
ATOM 10385 C C . ASP B 1 233 ? -2.32 29.5 42.781 1 94.19 233 ASP B C 1
ATOM 10387 O O . ASP B 1 233 ? -3.438 29.781 43.219 1 94.19 233 ASP B O 1
ATOM 10391 N N . GLY B 1 234 ? -2.145 29.062 41.562 1 93.19 234 GLY B N 1
ATOM 10392 C CA . GLY B 1 234 ? -3.275 28.703 40.719 1 93.19 234 GLY B CA 1
ATOM 10393 C C . GLY B 1 234 ? -3.383 29.562 39.469 1 93.19 234 GLY B C 1
ATOM 10394 O O . GLY B 1 234 ? -3.922 29.109 38.438 1 93.19 234 GLY B O 1
ATOM 10395 N N . THR B 1 235 ? -3.057 30.781 39.5 1 96.44 235 THR B N 1
ATOM 10396 C CA . THR B 1 235 ? -3.012 31.688 38.375 1 96.44 235 THR B CA 1
ATOM 10397 C C . THR B 1 235 ? -1.786 32.594 38.438 1 96.44 235 THR B C 1
ATOM 10399 O O . THR B 1 235 ? -1.134 32.656 39.5 1 96.44 235 THR B O 1
ATOM 10402 N N . PHE B 1 236 ? -1.425 33.219 37.438 1 98.12 236 PHE B N 1
ATOM 10403 C CA . PHE B 1 236 ? -0.247 34.094 37.438 1 98.12 236 PHE B CA 1
ATOM 10404 C C . PHE B 1 236 ? -0.443 35.25 38.406 1 98.12 236 PHE B C 1
ATOM 10406 O O . PHE B 1 236 ? -1.405 36.031 38.25 1 98.12 236 PHE B O 1
ATOM 10413 N N . ASN B 1 237 ? 0.396 35.406 39.281 1 98.19 237 ASN B N 1
ATOM 10414 C CA . ASN B 1 237 ? 0.579 36.531 40.188 1 98.19 237 ASN B CA 1
ATOM 10415 C C . ASN B 1 237 ? 2.045 36.969 40.281 1 98.19 237 ASN B C 1
ATOM 10417 O O . ASN B 1 237 ? 2.93 36.219 39.812 1 98.19 237 ASN B O 1
ATOM 10421 N N . VAL B 1 238 ? 2.27 38.125 40.812 1 98.44 238 VAL B N 1
ATOM 10422 C CA . VAL B 1 238 ? 3.639 38.594 40.969 1 98.44 238 VAL B CA 1
ATOM 10423 C C . VAL B 1 238 ? 4.258 38.031 42.25 1 98.44 238 VAL B C 1
ATOM 10425 O O . VAL B 1 238 ? 3.668 38.125 43.312 1 98.44 238 VAL B O 1
ATOM 10428 N N . TYR B 1 239 ? 5.348 37.438 42.094 1 97.94 239 TYR B N 1
ATOM 10429 C CA . TYR B 1 239 ? 6.156 36.938 43.219 1 97.94 239 TYR B CA 1
ATOM 10430 C C . TYR B 1 239 ? 7.504 37.625 43.25 1 97.94 239 TYR B C 1
ATOM 10432 O O . TYR B 1 239 ? 7.961 38.188 42.25 1 97.94 239 TYR B O 1
ATOM 10440 N N . LYS B 1 240 ? 8.109 37.719 44.438 1 97.25 240 LYS B N 1
ATOM 10441 C CA . LYS B 1 240 ? 9.469 38.188 44.656 1 97.25 240 LYS B CA 1
ATOM 10442 C C . LYS B 1 240 ? 10.32 37.156 45.344 1 97.25 240 LYS B C 1
ATOM 10444 O O . LYS B 1 240 ? 9.844 36.438 46.25 1 97.25 240 LYS B O 1
ATOM 10449 N N . ARG B 1 241 ? 11.484 37.062 44.906 1 95.62 241 ARG B N 1
ATOM 10450 C CA . ARG B 1 241 ? 12.406 36.188 45.594 1 95.62 241 ARG B CA 1
ATOM 10451 C C . ARG B 1 241 ? 13.852 36.625 45.375 1 95.62 241 ARG B C 1
ATOM 10453 O O . ARG B 1 241 ? 14.141 37.375 44.438 1 95.62 241 ARG B O 1
ATOM 10460 N N . ASN B 1 242 ? 14.758 36.125 46.344 1 96.44 242 ASN B N 1
ATOM 10461 C CA . ASN B 1 242 ? 16.188 36.344 46.156 1 96.44 242 ASN B CA 1
ATOM 10462 C C . ASN B 1 242 ? 16.797 35.406 45.156 1 96.44 242 ASN B C 1
ATOM 10464 O O . ASN B 1 242 ? 16.25 34.312 44.906 1 96.44 242 ASN B O 1
ATOM 10468 N N . ILE B 1 243 ? 17.859 35.719 44.625 1 95.81 243 ILE B N 1
ATOM 10469 C CA . ILE B 1 243 ? 18.562 34.938 43.625 1 95.81 243 ILE B CA 1
ATOM 10470 C C . ILE B 1 243 ? 18.875 33.562 44.188 1 95.81 243 ILE B C 1
ATOM 10472 O O . ILE B 1 243 ? 18.875 32.562 43.469 1 95.81 243 ILE B O 1
ATOM 10476 N N . ASP B 1 244 ? 19.125 33.469 45.531 1 93.88 244 ASP B N 1
ATOM 10477 C CA . ASP B 1 244 ? 19.5 32.188 46.156 1 93.88 244 ASP B CA 1
ATOM 10478 C C . ASP B 1 244 ? 18.266 31.375 46.531 1 93.88 244 ASP B C 1
ATOM 10480 O O . ASP B 1 244 ? 18.375 30.281 47.094 1 93.88 244 ASP B O 1
ATOM 10484 N N . GLY B 1 245 ? 17.125 31.875 46.188 1 92.19 245 GLY B N 1
ATOM 10485 C CA . GLY B 1 245 ? 15.891 31.141 46.375 1 92.19 245 GLY B CA 1
ATOM 10486 C C . GLY B 1 245 ? 15.18 31.5 47.688 1 92.19 245 GLY B C 1
ATOM 10487 O O . GLY B 1 245 ? 14.023 31.141 47.875 1 92.19 245 GLY B O 1
ATOM 10488 N N . SER B 1 246 ? 15.773 32.25 48.562 1 93.44 246 SER B N 1
ATOM 10489 C CA . SER B 1 246 ? 15.18 32.625 49.844 1 93.44 246 SER B CA 1
ATOM 10490 C C . SER B 1 246 ? 14.25 33.844 49.688 1 93.44 246 SER B C 1
ATOM 10492 O O . SER B 1 246 ? 14.211 34.469 48.625 1 93.44 246 SER B O 1
ATOM 10494 N N . GLY B 1 247 ? 13.5 34.062 50.656 1 93.62 247 GLY B N 1
ATOM 10495 C CA . GLY B 1 247 ? 12.688 35.25 50.75 1 93.62 247 GLY B CA 1
ATOM 10496 C C . GLY B 1 247 ? 11.539 35.281 49.781 1 93.62 247 GLY B C 1
ATOM 10497 O O . GLY B 1 247 ? 11.18 36.375 49.281 1 93.62 247 GLY B O 1
ATOM 10498 N N . LYS B 1 248 ? 11.07 34.219 49.375 1 95.88 248 LYS B N 1
ATOM 10499 C CA . LYS B 1 248 ? 9.945 34.188 48.438 1 95.88 248 LYS B CA 1
ATOM 10500 C C . LYS B 1 248 ? 8.695 34.781 49.062 1 95.88 248 LYS B C 1
ATOM 10502 O O . LYS B 1 248 ? 8.297 34.406 50.156 1 95.88 248 LYS B O 1
ATOM 10507 N N . VAL B 1 249 ? 8.148 35.75 48.438 1 96 249 VAL B N 1
ATOM 10508 C CA . VAL B 1 249 ? 6.926 36.406 48.875 1 96 249 VAL B CA 1
ATOM 10509 C C . VAL B 1 249 ? 6 36.656 47.688 1 96 249 VAL B C 1
ATOM 10511 O O . VAL B 1 249 ? 6.453 37.031 46.594 1 96 249 VAL B O 1
ATOM 10514 N N . GLN B 1 250 ? 4.754 36.406 47.875 1 96.81 250 GLN B N 1
ATOM 10515 C CA . GLN B 1 250 ? 3.754 36.75 46.875 1 96.81 250 GLN B CA 1
ATOM 10516 C C . GLN B 1 250 ? 3.354 38.219 47 1 96.81 250 GLN B C 1
ATOM 10518 O O . GLN B 1 250 ? 2.949 38.656 48.094 1 96.81 250 GLN B O 1
ATOM 10523 N N . ILE B 1 251 ? 3.443 39 45.938 1 97.69 251 ILE B N 1
ATOM 10524 C CA . ILE B 1 251 ? 3.238 40.438 45.969 1 97.69 251 ILE B CA 1
ATOM 10525 C C . ILE B 1 251 ? 1.782 40.75 45.625 1 97.69 251 ILE B C 1
ATOM 10527 O O . ILE B 1 251 ? 1.184 41.656 46.25 1 97.69 251 ILE B O 1
ATOM 10531 N N . THR B 1 252 ? 1.273 40.125 44.625 1 97.88 252 THR B N 1
ATOM 10532 C CA . THR B 1 252 ? -0.123 40.312 44.25 1 97.88 252 THR B CA 1
ATOM 10533 C C . THR B 1 252 ? -0.943 39.062 44.5 1 97.88 252 THR B C 1
ATOM 10535 O O . THR B 1 252 ? -0.396 37.969 44.562 1 97.88 252 THR B O 1
ATOM 10538 N N . HIS B 1 253 ? -2.307 39.188 44.656 1 97.31 253 HIS B N 1
ATOM 10539 C CA . HIS B 1 253 ? -3.193 38.062 45 1 97.31 253 HIS B CA 1
ATOM 10540 C C . HIS B 1 253 ? -4.469 38.125 44.156 1 97.31 253 HIS B C 1
ATOM 10542 O O . HIS B 1 253 ? -5.57 37.969 44.688 1 97.31 253 HIS B O 1
ATOM 10548 N N . HIS B 1 254 ? -4.289 38.469 42.906 1 96.75 254 HIS B N 1
ATOM 10549 C CA . HIS B 1 254 ? -5.438 38.406 42 1 96.75 254 HIS B CA 1
ATOM 10550 C C . HIS B 1 254 ? -5.977 37 41.875 1 96.75 254 HIS B C 1
ATOM 10552 O O . HIS B 1 254 ? -5.258 36.031 42.125 1 96.75 254 HIS B O 1
ATOM 10558 N N . VAL B 1 255 ? -7.27 36.844 41.5 1 94.12 255 VAL B N 1
ATOM 10559 C CA . VAL B 1 255 ? -7.898 35.531 41.344 1 94.12 255 VAL B CA 1
ATOM 10560 C C . VAL B 1 255 ? -8.477 35.406 39.938 1 94.12 255 VAL B C 1
ATOM 10562 O O . VAL B 1 255 ? -8.75 36.406 39.25 1 94.12 255 VAL B O 1
ATOM 10565 N N . LYS B 1 256 ? -8.625 34.125 39.375 1 91.88 256 LYS B N 1
ATOM 10566 C CA . LYS B 1 256 ? -9.227 33.781 38.094 1 91.88 256 LYS B CA 1
ATOM 10567 C C . LYS B 1 256 ? -8.305 34.125 36.938 1 91.88 256 LYS B C 1
ATOM 10569 O O . LYS B 1 256 ? -7.391 33.344 36.594 1 91.88 256 LYS B O 1
ATOM 10574 N N . ASN B 1 257 ? -8.344 35.438 36.438 1 95.19 257 ASN B N 1
ATOM 10575 C CA . ASN B 1 257 ? -7.535 35.812 35.281 1 95.19 257 ASN B CA 1
ATOM 10576 C C . ASN B 1 257 ? -6.062 35.969 35.656 1 95.19 257 ASN B C 1
ATOM 10578 O O . ASN B 1 257 ? -5.742 36.312 36.812 1 95.19 257 ASN B O 1
ATOM 10582 N N . PRO B 1 258 ? -5.207 35.719 34.781 1 97.62 258 PRO B N 1
ATOM 10583 C CA . PRO B 1 258 ? -3.77 35.812 35.062 1 97.62 258 PRO B CA 1
ATOM 10584 C C . PRO B 1 258 ? -3.225 37.219 34.938 1 97.62 258 PRO B C 1
ATOM 10586 O O . PRO B 1 258 ? -3.686 38 34.125 1 97.62 258 PRO B O 1
ATOM 10589 N N . VAL B 1 259 ? -2.205 37.562 35.781 1 98.19 259 VAL B N 1
ATOM 10590 C CA . VAL B 1 259 ? -1.359 38.75 35.594 1 98.19 259 VAL B CA 1
ATOM 10591 C C . VAL B 1 259 ? -0.463 38.531 34.375 1 98.19 259 VAL B C 1
ATOM 10593 O O . VAL B 1 259 ? 0.065 37.438 34.156 1 98.19 259 VAL B O 1
ATOM 10596 N N . ARG B 1 260 ? -0.365 39.594 33.531 1 97.75 260 ARG B N 1
ATOM 10597 C CA . ARG B 1 260 ? 0.476 39.531 32.344 1 97.75 260 ARG B CA 1
ATOM 10598 C C . ARG B 1 260 ? 1.33 40.781 32.219 1 97.75 260 ARG B C 1
ATOM 10600 O O . ARG B 1 260 ? 1.012 41.812 32.781 1 97.75 260 ARG B O 1
ATOM 10607 N N . PHE B 1 261 ? 2.408 40.75 31.453 1 98.06 261 PHE B N 1
ATOM 10608 C CA . PHE B 1 261 ? 3.197 41.844 30.953 1 98.06 261 PHE B CA 1
ATOM 10609 C C . PHE B 1 261 ? 3.848 42.625 32.094 1 98.06 261 PHE B C 1
ATOM 10611 O O . PHE B 1 261 ? 3.74 43.844 32.156 1 98.06 261 PHE B O 1
ATOM 10618 N N . LEU B 1 262 ? 4.512 41.938 32.969 1 98.56 262 LEU B N 1
ATOM 10619 C CA . LEU B 1 262 ? 5.145 42.531 34.125 1 98.56 262 LEU B CA 1
ATOM 10620 C C . LEU B 1 262 ? 6.352 43.375 33.75 1 98.56 262 LEU B C 1
ATOM 10622 O O . LEU B 1 262 ? 7.23 42.906 33 1 98.56 262 LEU B O 1
ATOM 10626 N N . THR B 1 263 ? 6.418 44.656 34.156 1 98.31 263 THR B N 1
ATOM 10627 C CA . THR B 1 263 ? 7.562 45.562 34.031 1 98.31 263 THR B CA 1
ATOM 10628 C C . THR B 1 263 ? 7.805 46.312 35.344 1 98.31 263 THR B C 1
ATOM 10630 O O . THR B 1 263 ? 6.992 46.25 36.25 1 98.31 263 THR B O 1
ATOM 10633 N N . ILE B 1 264 ? 8.922 47.031 35.438 1 97.75 264 ILE B N 1
ATOM 10634 C CA . ILE B 1 264 ? 9.273 47.719 36.688 1 97.75 264 ILE B CA 1
ATOM 10635 C C . ILE B 1 264 ? 9.977 49.031 36.344 1 97.75 264 ILE B C 1
ATOM 10637 O O . ILE B 1 264 ? 10.75 49.125 35.406 1 97.75 264 ILE B O 1
ATOM 10641 N N . ALA B 1 265 ? 9.664 50.094 37.156 1 97.31 265 ALA B N 1
ATOM 10642 C CA . ALA B 1 265 ? 10.375 51.375 37.062 1 97.31 265 ALA B CA 1
ATOM 10643 C C . ALA B 1 265 ? 11.562 51.375 38.031 1 97.31 265 ALA B C 1
ATOM 10645 O O . ALA B 1 265 ? 11.648 50.562 38.938 1 97.31 265 ALA B O 1
ATOM 10646 N N . ASN B 1 266 ? 12.453 52.375 37.875 1 94.69 266 ASN B N 1
ATOM 10647 C CA . ASN B 1 266 ? 13.641 52.5 38.719 1 94.69 266 ASN B CA 1
ATOM 10648 C C . ASN B 1 266 ? 13.273 52.781 40.188 1 94.69 266 ASN B C 1
ATOM 10650 O O . ASN B 1 266 ? 14.047 52.469 41.094 1 94.69 266 ASN B O 1
ATOM 10654 N N . ASN B 1 267 ? 12.141 53.375 40.438 1 94 267 ASN B N 1
ATOM 10655 C CA . ASN B 1 267 ? 11.719 53.688 41.781 1 94 267 ASN B CA 1
ATOM 10656 C C . ASN B 1 267 ? 11.039 52.5 42.469 1 94 267 ASN B C 1
ATOM 10658 O O . ASN B 1 267 ? 10.531 52.625 43.594 1 94 267 ASN B O 1
ATOM 10662 N N . GLY B 1 268 ? 10.961 51.312 41.719 1 95.06 268 GLY B N 1
ATOM 10663 C CA . GLY B 1 268 ? 10.43 50.094 42.312 1 95.06 268 GLY B CA 1
ATOM 10664 C C . GLY B 1 268 ? 8.961 49.875 41.969 1 95.06 268 GLY B C 1
ATOM 10665 O O . GLY B 1 268 ? 8.398 48.844 42.344 1 95.06 268 GLY B O 1
ATOM 10666 N N . THR B 1 269 ? 8.312 50.844 41.281 1 97.12 269 THR B N 1
ATOM 10667 C CA . THR B 1 269 ? 6.918 50.656 40.906 1 97.12 269 THR B CA 1
ATOM 10668 C C . THR B 1 269 ? 6.777 49.562 39.844 1 97.12 269 THR B C 1
ATOM 10670 O O . THR B 1 269 ? 7.387 49.656 38.781 1 97.12 269 THR B O 1
ATOM 10673 N N . LEU B 1 270 ? 6.043 48.531 40.188 1 98.06 270 LEU B N 1
ATOM 10674 C CA . LEU B 1 270 ? 5.715 47.469 39.25 1 98.06 270 LEU B CA 1
ATOM 10675 C C . LEU B 1 270 ? 4.477 47.844 38.438 1 98.06 270 LEU B C 1
ATOM 10677 O O . LEU B 1 270 ? 3.566 48.5 38.938 1 98.06 270 LEU B O 1
ATOM 10681 N N . CYS B 1 271 ? 4.445 47.531 37.188 1 98.69 271 CYS B N 1
ATOM 10682 C CA . CYS B 1 271 ? 3.316 47.688 36.281 1 98.69 271 CYS B CA 1
ATOM 10683 C C . CYS B 1 271 ? 2.982 46.375 35.562 1 98.69 271 CYS B C 1
ATOM 10685 O O . CYS B 1 271 ? 3.881 45.656 35.156 1 98.69 271 CYS B O 1
ATOM 10687 N N . TYR B 1 272 ? 1.771 46.031 35.469 1 98.62 272 TYR B N 1
ATOM 10688 C CA . TYR B 1 272 ? 1.354 44.781 34.844 1 98.62 272 TYR B CA 1
ATOM 10689 C C . TYR B 1 272 ? -0.083 44.875 34.344 1 98.62 272 TYR B C 1
ATOM 10691 O O . TYR B 1 272 ? -0.798 45.812 34.656 1 98.62 272 TYR B O 1
ATOM 10699 N N . GLY B 1 273 ? -0.417 43.938 33.344 1 97.94 273 GLY B N 1
ATOM 10700 C CA . GLY B 1 273 ? -1.795 43.781 32.906 1 97.94 273 GLY B CA 1
ATOM 10701 C C . GLY B 1 273 ? -2.578 42.781 33.719 1 97.94 273 GLY B C 1
ATOM 10702 O O . GLY B 1 273 ? -2.041 41.719 34.094 1 97.94 273 GLY B O 1
ATOM 10703 N N . TYR B 1 274 ? -3.836 43 34 1 97.88 274 TYR B N 1
ATOM 10704 C CA . TYR B 1 274 ? -4.758 42.094 34.656 1 97.88 274 TYR B CA 1
ATOM 10705 C C . TYR B 1 274 ? -6.195 42.344 34.219 1 97.88 274 TYR B C 1
ATOM 10707 O O . TYR B 1 274 ? -6.672 43.5 34.25 1 97.88 274 TYR B O 1
ATOM 10715 N N . ASP B 1 275 ? -6.84 41.312 33.656 1 96.81 275 ASP B N 1
ATOM 10716 C CA . ASP B 1 275 ? -8.25 41.344 33.281 1 96.81 275 ASP B CA 1
ATOM 10717 C C . ASP B 1 275 ? -8.508 42.438 32.219 1 96.81 275 ASP B C 1
ATOM 10719 O O . ASP B 1 275 ? -9.508 43.156 32.312 1 96.81 275 ASP B O 1
ATOM 10723 N N . GLY B 1 276 ? -7.562 42.625 31.406 1 96.75 276 GLY B N 1
ATOM 10724 C CA . GLY B 1 276 ? -7.684 43.531 30.281 1 96.75 276 GLY B CA 1
ATOM 10725 C C . GLY B 1 276 ? -7.367 44.969 30.656 1 96.75 276 GLY B C 1
ATOM 10726 O O . GLY B 1 276 ? -7.516 45.875 29.828 1 96.75 276 GLY B O 1
ATOM 10727 N N . GLU B 1 277 ? -6.988 45.219 31.875 1 97.56 277 GLU B N 1
ATOM 10728 C CA . GLU B 1 277 ? -6.656 46.531 32.375 1 97.56 277 GLU B CA 1
ATOM 10729 C C . GLU B 1 277 ? -5.203 46.625 32.844 1 97.56 277 GLU B C 1
ATOM 10731 O O . GLU B 1 277 ? -4.492 45.625 32.812 1 97.56 277 GLU B O 1
ATOM 10736 N N . ILE B 1 278 ? -4.762 47.812 33.188 1 98.5 278 ILE B N 1
ATOM 10737 C CA . ILE B 1 278 ? -3.383 48.031 33.594 1 98.5 278 ILE B CA 1
ATOM 10738 C C . ILE B 1 278 ? -3.352 48.406 35.094 1 98.5 278 ILE B C 1
ATOM 10740 O O . ILE B 1 278 ? -4.176 49.188 35.562 1 98.5 278 ILE B O 1
ATOM 10744 N N . TYR B 1 279 ? -2.484 47.781 35.812 1 98.5 279 TYR B N 1
ATOM 10745 C CA . TYR B 1 279 ? -2.297 48 37.25 1 98.5 279 TYR B CA 1
ATOM 10746 C C . TYR B 1 279 ? -0.853 48.375 37.562 1 98.5 279 TYR B C 1
ATOM 10748 O O . TYR B 1 279 ? 0.054 48.094 36.781 1 98.5 279 TYR B O 1
ATOM 10756 N N . THR B 1 280 ? -0.617 49.125 38.688 1 98.38 280 THR B N 1
ATOM 10757 C CA . THR B 1 280 ? 0.704 49.344 39.281 1 98.38 280 THR B CA 1
ATOM 10758 C C . THR B 1 280 ? 0.727 48.906 40.75 1 98.38 280 THR B C 1
ATOM 10760 O O . THR B 1 280 ? -0.32 48.844 41.375 1 98.38 280 THR B O 1
ATOM 10763 N N . VAL B 1 281 ? 1.878 48.562 41.219 1 97.88 281 VAL B N 1
ATOM 10764 C CA . VAL B 1 281 ? 2.023 48.219 42.625 1 97.88 281 VAL B CA 1
ATOM 10765 C C . VAL B 1 281 ? 3.471 48.438 43.062 1 97.88 281 VAL B C 1
ATOM 10767 O O . VAL B 1 281 ? 4.398 48.25 42.281 1 97.88 281 VAL B O 1
ATOM 10770 N N . THR B 1 282 ? 3.646 48.938 44.219 1 94.19 282 THR B N 1
ATOM 10771 C CA . THR B 1 282 ? 4.941 48.938 44.875 1 94.19 282 THR B CA 1
ATOM 10772 C C . THR B 1 282 ? 4.992 47.906 46 1 94.19 282 THR B C 1
ATOM 10774 O O . THR B 1 282 ? 3.99 47.688 46.688 1 94.19 282 THR B O 1
ATOM 10777 N N . ASP B 1 283 ? 6.129 47.312 46.125 1 90.06 283 ASP B N 1
ATOM 10778 C CA . ASP B 1 283 ? 6.301 46.312 47.156 1 90.06 283 ASP B CA 1
ATOM 10779 C C . ASP B 1 283 ? 5.801 46.781 48.5 1 90.06 283 ASP B C 1
ATOM 10781 O O . ASP B 1 283 ? 6.184 47.875 48.969 1 90.06 283 ASP B O 1
ATOM 10785 N N . GLY B 1 284 ? 4.98 46.031 49.094 1 88.56 284 GLY B N 1
ATOM 10786 C CA . GLY B 1 284 ? 4.418 46.375 50.406 1 88.56 284 GLY B CA 1
ATOM 10787 C C . GLY B 1 284 ? 3.09 47.094 50.281 1 88.56 284 GLY B C 1
ATOM 10788 O O . GLY B 1 284 ? 2.412 47.312 51.312 1 88.56 284 GLY B O 1
ATOM 10789 N N . GLU B 1 285 ? 2.686 47.438 49.094 1 94.06 285 GLU B N 1
ATOM 10790 C CA . GLU B 1 285 ? 1.426 48.156 48.875 1 94.06 285 GLU B CA 1
ATOM 10791 C C . GLU B 1 285 ? 0.416 47.281 48.156 1 94.06 285 GLU B C 1
ATOM 10793 O O . GLU B 1 285 ? 0.735 46.156 47.75 1 94.06 285 GLU B O 1
ATOM 10798 N N . GLN B 1 286 ? -0.76 47.844 48.125 1 95.31 286 GLN B N 1
ATOM 10799 C CA . GLN B 1 286 ? -1.804 47.156 47.375 1 95.31 286 GLN B CA 1
ATOM 10800 C C . GLN B 1 286 ? -1.8 47.594 45.906 1 95.31 286 GLN B C 1
ATOM 10802 O O . GLN B 1 286 ? -1.518 48.75 45.625 1 95.31 286 GLN B O 1
ATOM 10807 N N . PRO B 1 287 ? -2.076 46.594 45.031 1 97.62 287 PRO B N 1
ATOM 10808 C CA . PRO B 1 287 ? -2.158 47 43.594 1 97.62 287 PRO B CA 1
ATOM 10809 C C . PRO B 1 287 ? -3.174 48.094 43.344 1 97.62 287 PRO B C 1
ATOM 10811 O O . PRO B 1 287 ? -4.242 48.125 43.969 1 97.62 287 PRO B O 1
ATOM 10814 N N . ARG B 1 288 ? -2.883 48.938 42.438 1 97.19 288 ARG B N 1
ATOM 10815 C CA . ARG B 1 288 ? -3.762 50.031 42.062 1 97.19 288 ARG B CA 1
ATOM 10816 C C . ARG B 1 288 ? -4.047 50 40.562 1 97.19 288 ARG B C 1
ATOM 10818 O O . ARG B 1 288 ? -3.119 49.938 39.75 1 97.19 288 ARG B O 1
ATOM 10825 N N . LYS B 1 289 ? -5.297 50.062 40.188 1 97.31 289 LYS B N 1
ATOM 10826 C CA . LYS B 1 289 ? -5.699 50.156 38.781 1 97.31 289 LYS B CA 1
ATOM 10827 C C . LYS B 1 289 ? -5.363 51.531 38.219 1 97.31 289 LYS B C 1
ATOM 10829 O O . LYS B 1 289 ? -5.59 52.562 38.844 1 97.31 289 LYS B O 1
ATOM 10834 N N . VAL B 1 290 ? -4.781 51.594 37.062 1 98.25 290 VAL B N 1
ATOM 10835 C CA . VAL B 1 290 ? -4.551 52.844 36.344 1 98.25 290 VAL B CA 1
ATOM 10836 C C . VAL B 1 290 ? -5.809 53.219 35.562 1 98.25 290 VAL B C 1
ATOM 10838 O O . VAL B 1 290 ? -6.215 52.531 34.656 1 98.25 290 VAL B O 1
ATOM 10841 N N . ASN B 1 291 ? -6.441 54.344 35.938 1 96.81 291 ASN B N 1
ATOM 10842 C CA . ASN B 1 291 ? -7.648 54.781 35.25 1 96.81 291 ASN B CA 1
ATOM 10843 C C . ASN B 1 291 ? -7.32 55.438 33.906 1 96.81 291 ASN B C 1
ATOM 10845 O O . ASN B 1 291 ? -6.918 56.594 33.875 1 96.81 291 ASN B O 1
ATOM 10849 N N . ILE B 1 292 ? -7.539 54.688 32.844 1 97.44 292 ILE B N 1
ATOM 10850 C CA . ILE B 1 292 ? -7.137 55.125 31.531 1 97.44 292 ILE B CA 1
ATOM 10851 C C . ILE B 1 292 ? -8.375 55.469 30.688 1 97.44 292 ILE B C 1
ATOM 10853 O O . ILE B 1 292 ? -9.359 54.719 30.703 1 97.44 292 ILE B O 1
ATOM 10857 N N . SER B 1 293 ? -8.359 56.625 30.047 1 94.94 293 SER B N 1
ATOM 10858 C CA . SER B 1 293 ? -9.359 56.938 29.031 1 94.94 293 SER B CA 1
ATOM 10859 C C . SER B 1 293 ? -8.727 57.094 27.656 1 94.94 293 SER B C 1
ATOM 10861 O O . SER B 1 293 ? -7.621 57.656 27.531 1 94.94 293 SER B O 1
ATOM 10863 N N . ILE B 1 294 ? -9.258 56.469 26.734 1 92.5 294 ILE B N 1
ATOM 10864 C CA . ILE B 1 294 ? -8.797 56.594 25.359 1 92.5 294 ILE B CA 1
ATOM 10865 C C . ILE B 1 294 ? -9.875 57.25 24.5 1 92.5 294 ILE B C 1
ATOM 10867 O O . ILE B 1 294 ? -10.992 56.75 24.391 1 92.5 294 ILE B O 1
ATOM 10871 N N . VAL B 1 295 ? -9.609 58.406 24 1 79.88 295 VAL B N 1
ATOM 10872 C CA . VAL B 1 295 ? -10.531 59.125 23.125 1 79.88 295 VAL B CA 1
ATOM 10873 C C . VAL B 1 295 ? -10.008 59.094 21.703 1 79.88 295 VAL B C 1
ATOM 10875 O O . VAL B 1 295 ? -8.984 59.719 21.391 1 79.88 295 VAL B O 1
ATOM 10878 N N . THR B 1 296 ? -10.422 58.188 20.984 1 72.75 296 THR B N 1
ATOM 10879 C CA . THR B 1 296 ? -10 58.125 19.594 1 72.75 296 THR B CA 1
ATOM 10880 C C . THR B 1 296 ? -11.211 58.156 18.656 1 72.75 296 THR B C 1
ATOM 10882 O O . THR B 1 296 ? -12.344 57.938 19.078 1 72.75 296 THR B O 1
ATOM 10885 N N . ASP B 1 297 ? -10.93 58.688 17.359 1 68.56 297 ASP B N 1
ATOM 10886 C CA . ASP B 1 297 ? -11.953 58.594 16.312 1 68.56 297 ASP B CA 1
ATOM 10887 C C . ASP B 1 297 ? -12.25 57.125 15.977 1 68.56 297 ASP B C 1
ATOM 10889 O O . ASP B 1 297 ? -11.375 56.25 16.094 1 68.56 297 ASP B O 1
ATOM 10893 N N . GLN B 1 298 ? -13.461 56.781 15.93 1 65.88 298 GLN B N 1
ATOM 10894 C CA . GLN B 1 298 ? -13.867 55.438 15.578 1 65.88 298 GLN B CA 1
ATOM 10895 C C . GLN B 1 298 ? -13.57 55.125 14.109 1 65.88 298 GLN B C 1
ATOM 10897 O O . GLN B 1 298 ? -14.367 55.5 13.227 1 65.88 298 GLN B O 1
ATOM 10902 N N . ILE B 1 299 ? -12.375 54.656 13.781 1 71.12 299 ILE B N 1
ATOM 10903 C CA . ILE B 1 299 ? -11.977 54.406 12.406 1 71.12 299 ILE B CA 1
ATOM 10904 C C . ILE B 1 299 ? -12.375 52.969 12.031 1 71.12 299 ILE B C 1
ATOM 10906 O O . ILE B 1 299 ? -12.477 52.625 10.852 1 71.12 299 ILE B O 1
ATOM 10910 N N . ASP B 1 300 ? -12.852 52.25 12.969 1 81.38 300 ASP B N 1
ATOM 10911 C CA . ASP B 1 300 ? -13.203 50.875 12.703 1 81.38 300 ASP B CA 1
ATOM 10912 C C . ASP B 1 300 ? -14.523 50.75 11.953 1 81.38 300 ASP B C 1
ATOM 10914 O O . ASP B 1 300 ? -15.461 51.5 12.234 1 81.38 300 ASP B O 1
ATOM 10918 N N . GLN B 1 301 ? -14.398 49.938 10.93 1 83.19 301 GLN B N 1
ATOM 10919 C CA . GLN B 1 301 ? -15.617 49.75 10.156 1 83.19 301 GLN B CA 1
ATOM 10920 C C . GLN B 1 301 ? -16.562 48.781 10.844 1 83.19 301 GLN B C 1
ATOM 10922 O O . GLN B 1 301 ? -16.141 47.688 11.242 1 83.19 301 GLN B O 1
ATOM 10927 N N . GLN B 1 302 ? -17.719 49.25 11.008 1 89.12 302 GLN B N 1
ATOM 10928 C CA . GLN B 1 302 ? -18.75 48.344 11.523 1 89.12 302 GLN B CA 1
ATOM 10929 C C . GLN B 1 302 ? -19.375 47.531 10.406 1 89.12 302 GLN B C 1
ATOM 10931 O O . GLN B 1 302 ? -19.859 46.406 10.648 1 89.12 302 GLN B O 1
ATOM 10936 N N . LEU B 1 303 ? -19.469 48.094 9.305 1 93.62 303 LEU B N 1
ATOM 10937 C CA . LEU B 1 303 ? -20.047 47.469 8.117 1 93.62 303 LEU B CA 1
ATOM 10938 C C . LEU B 1 303 ? -19.219 47.812 6.871 1 93.62 303 LEU B C 1
ATOM 10940 O O . LEU B 1 303 ? -18.906 48.969 6.637 1 93.62 303 LEU B O 1
ATOM 10944 N N . ASN B 1 304 ? -18.75 46.812 6.215 1 94.62 304 ASN B N 1
ATOM 10945 C CA . ASN B 1 304 ? -18.078 46.938 4.93 1 94.62 304 ASN B CA 1
ATOM 10946 C C . ASN B 1 304 ? -18.859 46.25 3.818 1 94.62 304 ASN B C 1
ATOM 10948 O O . ASN B 1 304 ? -18.828 45 3.711 1 94.62 304 ASN B O 1
ATOM 10952 N N . ARG B 1 305 ? -19.547 46.969 2.9 1 95.56 305 ARG B N 1
ATOM 10953 C CA . ARG B 1 305 ? -20.344 46.438 1.812 1 95.56 305 ARG B CA 1
ATOM 10954 C C . ARG B 1 305 ? -19.469 46.094 0.604 1 95.56 305 ARG B C 1
ATOM 10956 O O . ARG B 1 305 ? -18.688 46.906 0.154 1 95.56 305 ARG B O 1
ATOM 10963 N N . GLN B 1 306 ? -19.594 44.812 0.172 1 95.75 306 GLN B N 1
ATOM 10964 C CA . GLN B 1 306 ? -18.766 44.312 -0.919 1 95.75 306 GLN B CA 1
ATOM 10965 C C . GLN B 1 306 ? -19.625 43.656 -1.995 1 95.75 306 GLN B C 1
ATOM 10967 O O . GLN B 1 306 ? -20.75 43.219 -1.726 1 95.75 306 GLN B O 1
ATOM 10972 N N . LEU B 1 307 ? -19.109 43.688 -3.244 1 95 307 LEU B N 1
ATOM 10973 C CA . LEU B 1 307 ? -19.578 42.844 -4.332 1 95 307 LEU B CA 1
ATOM 10974 C C . LEU B 1 307 ? -18.562 41.75 -4.633 1 95 307 LEU B C 1
ATOM 10976 O O . LEU B 1 307 ? -17.453 42.031 -5.078 1 95 307 LEU B O 1
ATOM 10980 N N . ARG B 1 308 ? -18.922 40.5 -4.406 1 96.94 308 ARG B N 1
ATOM 10981 C CA . ARG B 1 308 ? -18 39.375 -4.574 1 96.94 308 ARG B CA 1
ATOM 10982 C C . ARG B 1 308 ? -18.359 38.562 -5.809 1 96.94 308 ARG B C 1
ATOM 10984 O O . ARG B 1 308 ? -19.531 38.344 -6.094 1 96.94 308 ARG B O 1
ATOM 10991 N N . THR B 1 309 ? -17.375 38.125 -6.574 1 96.31 309 THR B N 1
ATOM 10992 C CA . THR B 1 309 ? -17.547 37.281 -7.758 1 96.31 309 THR B CA 1
ATOM 10993 C C . THR B 1 309 ? -16.859 35.938 -7.574 1 96.31 309 THR B C 1
ATOM 10995 O O . THR B 1 309 ? -16.828 35.125 -8.5 1 96.31 309 THR B O 1
ATOM 10998 N N . SER B 1 310 ? -16.281 35.656 -6.473 1 95.69 310 SER B N 1
ATOM 10999 C CA . SER B 1 310 ? -15.656 34.406 -6.055 1 95.69 310 SER B CA 1
ATOM 11000 C C . SER B 1 310 ? -15.844 34.156 -4.562 1 95.69 310 SER B C 1
ATOM 11002 O O . SER B 1 310 ? -16.203 35.094 -3.818 1 95.69 310 SER B O 1
ATOM 11004 N N . GLY B 1 311 ? -15.68 32.938 -4.152 1 96.19 311 GLY B N 1
ATOM 11005 C CA . GLY B 1 311 ? -15.75 32.656 -2.732 1 96.19 311 GLY B CA 1
ATOM 11006 C C . GLY B 1 311 ? -16.781 31.594 -2.391 1 96.19 311 GLY B C 1
ATOM 11007 O O . GLY B 1 311 ? -17 31.297 -1.216 1 96.19 311 GLY B O 1
ATOM 11008 N N . ALA B 1 312 ? -17.328 30.922 -3.355 1 97.06 312 ALA B N 1
ATOM 11009 C CA . ALA B 1 312 ? -18.312 29.859 -3.105 1 97.06 312 ALA B CA 1
ATOM 11010 C C . ALA B 1 312 ? -17.656 28.672 -2.424 1 97.06 312 ALA B C 1
ATOM 11012 O O . ALA B 1 312 ? -16.547 28.281 -2.77 1 97.06 312 ALA B O 1
ATOM 11013 N N . THR B 1 313 ? -18.344 28.094 -1.462 1 95.56 313 THR B N 1
ATOM 11014 C CA . THR B 1 313 ? -17.766 26.984 -0.727 1 95.56 313 THR B CA 1
ATOM 11015 C C . THR B 1 313 ? -18.625 25.734 -0.884 1 95.56 313 THR B C 1
ATOM 11017 O O . THR B 1 313 ? -18.156 24.609 -0.634 1 95.56 313 THR B O 1
ATOM 11020 N N . GLU B 1 314 ? -19.875 25.812 -1.192 1 95.31 314 GLU B N 1
ATOM 11021 C CA . GLU B 1 314 ? -20.766 24.688 -1.464 1 95.31 314 GLU B CA 1
ATOM 11022 C C . GLU B 1 314 ? -21.859 25.094 -2.451 1 95.31 314 GLU B C 1
ATOM 11024 O O . GLU B 1 314 ? -22.219 26.266 -2.551 1 95.31 314 GLU B O 1
ATOM 11029 N N . ILE B 1 315 ? -22.391 24.125 -3.182 1 97.69 315 ILE B N 1
ATOM 11030 C CA . ILE B 1 315 ? -23.422 24.438 -4.168 1 97.69 315 ILE B CA 1
ATOM 11031 C C . ILE B 1 315 ? -24.531 23.375 -4.113 1 97.69 315 ILE B C 1
ATOM 11033 O O . ILE B 1 315 ? -24.328 22.281 -3.6 1 97.69 315 ILE B O 1
ATOM 11037 N N . LYS B 1 316 ? -25.641 23.719 -4.574 1 97.62 316 LYS B N 1
ATOM 11038 C CA . LYS B 1 316 ? -26.75 22.828 -4.883 1 97.62 316 LYS B CA 1
ATOM 11039 C C . LYS B 1 316 ? -27.484 23.281 -6.141 1 97.62 316 LYS B C 1
ATOM 11041 O O . LYS B 1 316 ? -27.969 24.422 -6.211 1 97.62 316 LYS B O 1
ATOM 11046 N N . VAL B 1 317 ? -27.578 22.406 -7.094 1 97.12 317 VAL B N 1
ATOM 11047 C CA . VAL B 1 317 ? -28.219 22.75 -8.359 1 97.12 317 VAL B CA 1
ATOM 11048 C C . VAL B 1 317 ? -29.734 22.594 -8.227 1 97.12 317 VAL B C 1
ATOM 11050 O O . VAL B 1 317 ? -30.219 21.625 -7.629 1 97.12 317 VAL B O 1
ATOM 11053 N N . SER B 1 318 ? -30.438 23.578 -8.805 1 96.19 318 SER B N 1
ATOM 11054 C CA . SER B 1 318 ? -31.906 23.516 -8.766 1 96.19 318 SER B CA 1
ATOM 11055 C C . SER B 1 318 ? -32.438 22.375 -9.625 1 96.19 318 SER B C 1
ATOM 11057 O O . SER B 1 318 ? -31.766 21.953 -10.578 1 96.19 318 SER B O 1
ATOM 11059 N N . PRO B 1 319 ? -33.625 21.844 -9.273 1 93.12 319 PRO B N 1
ATOM 11060 C CA . PRO B 1 319 ? -34.156 20.703 -10.023 1 93.12 319 PRO B CA 1
ATOM 11061 C C . PRO B 1 319 ? -34.344 21 -11.508 1 93.12 319 PRO B C 1
ATOM 11063 O O . PRO B 1 319 ? -34.219 20.094 -12.336 1 93.12 319 PRO B O 1
ATOM 11066 N N . ASN B 1 320 ? -34.594 22.234 -11.883 1 90.06 320 ASN B N 1
ATOM 11067 C CA . ASN B 1 320 ? -34.812 22.578 -13.281 1 90.06 320 ASN B CA 1
ATOM 11068 C C . ASN B 1 320 ? -33.5 22.922 -13.977 1 90.06 320 ASN B C 1
ATOM 11070 O O . ASN B 1 320 ? -33.469 23.156 -15.188 1 90.06 320 ASN B O 1
ATOM 11074 N N . GLY B 1 321 ? -32.438 23.062 -13.211 1 92.62 321 GLY B N 1
ATOM 11075 C CA . GLY B 1 321 ? -31.109 23.266 -13.773 1 92.62 321 GLY B CA 1
ATOM 11076 C C . GLY B 1 321 ? -30.844 24.703 -14.156 1 92.62 321 GLY B C 1
ATOM 11077 O O . GLY B 1 321 ? -29.812 25.016 -14.773 1 92.62 321 GLY B O 1
ATOM 11078 N N . LYS B 1 322 ? -31.656 25.609 -13.734 1 93.75 322 LYS B N 1
ATOM 11079 C CA . LYS B 1 322 ? -31.547 26.984 -14.18 1 93.75 322 LYS B CA 1
ATOM 11080 C C . LYS B 1 322 ? -30.859 27.859 -13.125 1 93.75 322 LYS B C 1
ATOM 11082 O O . LYS B 1 322 ? -30.406 28.953 -13.422 1 93.75 322 LYS B O 1
ATOM 11087 N N . GLU B 1 323 ? -30.891 27.406 -11.898 1 96.69 323 GLU B N 1
ATOM 11088 C CA . GLU B 1 323 ? -30.297 28.156 -10.789 1 96.69 323 GLU B CA 1
ATOM 11089 C C . GLU B 1 323 ? -29.375 27.266 -9.953 1 96.69 323 GLU B C 1
ATOM 11091 O O . GLU B 1 323 ? -29.5 26.031 -9.992 1 96.69 323 GLU B O 1
ATOM 11096 N N . ILE B 1 324 ? -28.469 27.859 -9.305 1 98 324 ILE B N 1
ATOM 11097 C CA . ILE B 1 324 ? -27.594 27.188 -8.359 1 98 324 ILE B CA 1
ATOM 11098 C C . ILE B 1 324 ? -27.578 27.953 -7.039 1 98 324 ILE B C 1
ATOM 11100 O O . ILE B 1 324 ? -27.266 29.141 -7.012 1 98 324 ILE B O 1
ATOM 11104 N N . ALA B 1 325 ? -27.984 27.328 -5.992 1 98.31 325 ALA B N 1
ATOM 11105 C CA . ALA B 1 325 ? -27.766 27.875 -4.656 1 98.31 325 ALA B CA 1
ATOM 11106 C C . ALA B 1 325 ? -26.328 27.641 -4.207 1 98.31 325 ALA B C 1
ATOM 11108 O O . ALA B 1 325 ? -25.719 26.609 -4.535 1 98.31 325 ALA B O 1
ATOM 11109 N N . PHE B 1 326 ? -25.734 28.547 -3.527 1 98.19 326 PHE B N 1
ATOM 11110 C CA . PHE B 1 326 ? -24.375 28.391 -3.021 1 98.19 326 PHE B CA 1
ATOM 11111 C C . PHE B 1 326 ? -24.188 29.156 -1.725 1 98.19 326 PHE B C 1
ATOM 11113 O O . PHE B 1 326 ? -25 30.016 -1.374 1 98.19 326 PHE B O 1
ATOM 11120 N N . VAL B 1 327 ? -23.203 28.766 -0.964 1 98.06 327 VAL B N 1
ATOM 11121 C CA . VAL B 1 327 ? -22.812 29.438 0.264 1 98.06 327 VAL B CA 1
ATOM 11122 C C . VAL B 1 327 ? -21.547 30.25 0.021 1 98.06 327 VAL B C 1
ATOM 11124 O O . VAL B 1 327 ? -20.625 29.781 -0.651 1 98.06 327 VAL B O 1
ATOM 11127 N N . LEU B 1 328 ? -21.578 31.453 0.471 1 97.56 328 LEU B N 1
ATOM 11128 C CA . LEU B 1 328 ? -20.422 32.344 0.437 1 97.56 328 LEU B CA 1
ATOM 11129 C C . LEU B 1 328 ? -20.203 33 1.796 1 97.56 328 LEU B C 1
ATOM 11131 O O . LEU B 1 328 ? -21.031 33.781 2.252 1 97.56 328 LEU B O 1
ATOM 11135 N N . HIS B 1 329 ? -19.109 32.688 2.434 1 96.94 329 HIS B N 1
ATOM 11136 C CA . HIS B 1 329 ? -18.719 33.25 3.725 1 96.94 329 HIS B CA 1
ATOM 11137 C C . HIS B 1 329 ? -19.859 33.156 4.73 1 96.94 329 HIS B C 1
ATOM 11139 O O . HIS B 1 329 ? -20.172 34.156 5.387 1 96.94 329 HIS B O 1
ATOM 11145 N N . GLY B 1 330 ? -20.578 32.062 4.715 1 96.31 330 GLY B N 1
ATOM 11146 C CA . GLY B 1 330 ? -21.594 31.797 5.727 1 96.31 330 GLY B CA 1
ATOM 11147 C C . GLY B 1 330 ? -22.984 32.219 5.301 1 96.31 330 GLY B C 1
ATOM 11148 O O . GLY B 1 330 ? -23.969 31.906 5.98 1 96.31 330 GLY B O 1
ATOM 11149 N N . ASP B 1 331 ? -23.172 32.844 4.199 1 97.88 331 ASP B N 1
ATOM 11150 C CA . ASP B 1 331 ? -24.469 33.281 3.721 1 97.88 331 ASP B CA 1
ATOM 11151 C C . ASP B 1 331 ? -24.922 32.469 2.512 1 97.88 331 ASP B C 1
ATOM 11153 O O . ASP B 1 331 ? -24.078 32 1.734 1 97.88 331 ASP B O 1
ATOM 11157 N N . VAL B 1 332 ? -26.188 32.375 2.348 1 98.5 332 VAL B N 1
ATOM 11158 C CA . VAL B 1 332 ? -26.766 31.594 1.255 1 98.5 332 VAL B CA 1
ATOM 11159 C C . VAL B 1 332 ? -27.156 32.531 0.108 1 98.5 332 VAL B C 1
ATOM 11161 O O . VAL B 1 332 ? -27.75 33.594 0.331 1 98.5 332 VAL B O 1
ATOM 11164 N N . TYR B 1 333 ? -26.828 32.156 -1.087 1 98.44 333 TYR B N 1
ATOM 11165 C CA . TYR B 1 333 ? -27.172 32.875 -2.318 1 98.44 333 TYR B CA 1
ATOM 11166 C C . TYR B 1 333 ? -27.75 31.906 -3.35 1 98.44 333 TYR B C 1
ATOM 11168 O O . TYR B 1 333 ? -27.609 30.688 -3.225 1 98.44 333 TYR B O 1
ATOM 11176 N N . VAL B 1 334 ? -28.469 32.438 -4.32 1 98.38 334 VAL B N 1
ATOM 11177 C CA . VAL B 1 334 ? -28.875 31.703 -5.508 1 98.38 334 VAL B CA 1
ATOM 11178 C C . VAL B 1 334 ? -28.516 32.5 -6.762 1 98.38 334 VAL B C 1
ATOM 11180 O O . VAL B 1 334 ? -28.797 33.688 -6.852 1 98.38 334 VAL B O 1
ATOM 11183 N N . THR B 1 335 ? -27.844 31.875 -7.672 1 98.06 335 THR B N 1
ATOM 11184 C CA . THR B 1 335 ? -27.469 32.531 -8.914 1 98.06 335 THR B CA 1
ATOM 11185 C C . THR B 1 335 ? -28.047 31.812 -10.117 1 98.06 335 THR B C 1
ATOM 11187 O O . THR B 1 335 ? -28.422 30.641 -10.023 1 98.06 335 THR B O 1
ATOM 11190 N N . SER B 1 336 ? -28.219 32.562 -11.227 1 96.44 336 SER B N 1
ATOM 11191 C CA . SER B 1 336 ? -28.594 31.984 -12.508 1 96.44 336 SER B CA 1
ATOM 11192 C C . SER B 1 336 ? -27.438 31.203 -13.117 1 96.44 336 SER B C 1
ATOM 11194 O O . SER B 1 336 ? -26.281 31.609 -12.984 1 96.44 336 SER B O 1
ATOM 11196 N N . VAL B 1 337 ? -27.75 30.141 -13.719 1 95.56 337 VAL B N 1
ATOM 11197 C CA . VAL B 1 337 ? -26.719 29.344 -14.383 1 95.56 337 VAL B CA 1
ATOM 11198 C C . VAL B 1 337 ? -26.219 30.078 -15.625 1 95.56 337 VAL B C 1
ATOM 11200 O O . VAL B 1 337 ? -25.047 29.984 -15.977 1 95.56 337 VAL B O 1
ATOM 11203 N N . ASP B 1 338 ? -27.078 30.875 -16.266 1 91.81 338 ASP B N 1
ATOM 11204 C CA . ASP B 1 338 ? -26.766 31.453 -17.562 1 91.81 338 ASP B CA 1
ATOM 11205 C C . ASP B 1 338 ? -26.375 32.938 -17.438 1 91.81 338 ASP B C 1
ATOM 11207 O O . ASP B 1 338 ? -25.812 33.5 -18.375 1 91.81 338 ASP B O 1
ATOM 11211 N N . TYR B 1 339 ? -26.672 33.5 -16.297 1 92.19 339 TYR B N 1
ATOM 11212 C CA . TYR B 1 339 ? -26.406 34.938 -16.094 1 92.19 339 TYR B CA 1
ATOM 11213 C C . TYR B 1 339 ? -25.781 35.188 -14.727 1 92.19 339 TYR B C 1
ATOM 11215 O O . TYR B 1 339 ? -25.672 34.281 -13.906 1 92.19 339 TYR B O 1
ATOM 11223 N N . LYS B 1 340 ? -25.406 36.469 -14.516 1 93.69 340 LYS B N 1
ATOM 11224 C CA . LYS B 1 340 ? -24.75 36.812 -13.266 1 93.69 340 LYS B CA 1
ATOM 11225 C C . LYS B 1 340 ? -25.781 37.219 -12.211 1 93.69 340 LYS B C 1
ATOM 11227 O O . LYS B 1 340 ? -25.422 37.5 -11.055 1 93.69 340 LYS B O 1
ATOM 11232 N N . THR B 1 341 ? -27.078 37.219 -12.609 1 95.06 341 THR B N 1
ATOM 11233 C CA . THR B 1 341 ? -28.125 37.625 -11.672 1 95.06 341 THR B CA 1
ATOM 11234 C C . THR B 1 341 ? -28.109 36.719 -10.438 1 95.06 341 THR B C 1
ATOM 11236 O O . THR B 1 341 ? -28.297 35.5 -10.539 1 95.06 341 THR B O 1
ATOM 11239 N N . THR B 1 342 ? -27.797 37.312 -9.297 1 97.69 342 THR B N 1
ATOM 11240 C CA . THR B 1 342 ? -27.641 36.594 -8.031 1 97.69 342 THR B CA 1
ATOM 11241 C C . THR B 1 342 ? -28.531 37.188 -6.949 1 97.69 342 THR B C 1
ATOM 11243 O O . THR B 1 342 ? -28.625 38.406 -6.82 1 97.69 342 THR B O 1
ATOM 11246 N N . LYS B 1 343 ? -29.25 36.344 -6.305 1 97.12 343 LYS B N 1
ATOM 11247 C CA . LYS B 1 343 ? -30.141 36.75 -5.219 1 97.12 343 LYS B CA 1
ATOM 11248 C C . LYS B 1 343 ? -29.562 36.375 -3.861 1 97.12 343 LYS B C 1
ATOM 11250 O O . LYS B 1 343 ? -29.141 35.25 -3.65 1 97.12 343 LYS B O 1
ATOM 11255 N N . GLN B 1 344 ? -29.438 37.344 -2.975 1 97.25 344 GLN B N 1
ATOM 11256 C CA . GLN B 1 344 ? -29.062 37.062 -1.594 1 97.25 344 GLN B CA 1
ATOM 11257 C C . GLN B 1 344 ? -30.234 36.5 -0.796 1 97.25 344 GLN B C 1
ATOM 11259 O O . GLN B 1 344 ? -31.297 37.125 -0.726 1 97.25 344 GLN B O 1
ATOM 11264 N N . ILE B 1 345 ? -30.047 35.375 -0.198 1 98 345 ILE B N 1
ATOM 11265 C CA . ILE B 1 345 ? -31.094 34.688 0.553 1 98 345 ILE B CA 1
ATOM 11266 C C . ILE B 1 345 ? -30.969 35.031 2.037 1 98 345 ILE B C 1
ATOM 11268 O O . ILE B 1 345 ? -31.969 35.219 2.725 1 98 345 ILE B O 1
ATOM 11272 N N . THR B 1 346 ? -29.766 35 2.6 1 97.62 346 THR B N 1
ATOM 11273 C CA . THR B 1 346 ? -29.531 35.375 3.988 1 97.62 346 THR B CA 1
ATOM 11274 C C . THR B 1 346 ? -28.469 36.469 4.074 1 97.62 346 THR B C 1
ATOM 11276 O O . THR B 1 346 ? -27.672 36.625 3.156 1 97.62 346 THR B O 1
ATOM 11279 N N . ASN B 1 347 ? -28.453 37.219 5.051 1 96.56 347 ASN B N 1
ATOM 11280 C CA . ASN B 1 347 ? -27.484 38.25 5.406 1 96.56 347 ASN B CA 1
ATOM 11281 C C . ASN B 1 347 ? -27.281 38.344 6.914 1 96.56 347 ASN B C 1
ATOM 11283 O O . ASN B 1 347 ? -27.984 39.062 7.602 1 96.56 347 ASN B O 1
ATOM 11287 N N . THR B 1 348 ? -26.422 37.594 7.434 1 96.12 348 THR B N 1
ATOM 11288 C CA . THR B 1 348 ? -26.125 37.5 8.859 1 96.12 348 THR B CA 1
ATOM 11289 C C . THR B 1 348 ? -24.609 37.5 9.094 1 96.12 348 THR B C 1
ATOM 11291 O O . THR B 1 348 ? -23.828 37.156 8.195 1 96.12 348 THR B O 1
ATOM 11294 N N . PRO B 1 349 ? -24.125 37.938 10.258 1 96.38 349 PRO B N 1
ATOM 11295 C CA . PRO B 1 349 ? -22.703 37.781 10.578 1 96.38 349 PRO B CA 1
ATOM 11296 C C . PRO B 1 349 ? -22.344 36.344 10.984 1 96.38 349 PRO B C 1
ATOM 11298 O O . PRO B 1 349 ? -21.172 36.031 11.203 1 96.38 349 PRO B O 1
ATOM 11301 N N . GLU B 1 350 ? -23.344 35.469 11.086 1 97.25 350 GLU B N 1
ATOM 11302 C CA . GLU B 1 350 ? -23.172 34.094 11.5 1 97.25 350 GLU B CA 1
ATOM 11303 C C . GLU B 1 350 ? -22.922 33.188 10.305 1 97.25 350 GLU B C 1
ATOM 11305 O O . GLU B 1 350 ? -22.328 33.594 9.305 1 97.25 350 GLU B O 1
ATOM 11310 N N . GLN B 1 351 ? -23.203 31.922 10.453 1 96.75 351 GLN B N 1
ATOM 11311 C CA . GLN B 1 351 ? -22.891 30.953 9.406 1 96.75 351 GLN B CA 1
ATOM 11312 C C . GLN B 1 351 ? -24.109 30.125 9.023 1 96.75 351 GLN B C 1
ATOM 11314 O O . GLN B 1 351 ? -24.812 29.625 9.898 1 96.75 351 GLN B O 1
ATOM 11319 N N . GLU B 1 352 ? -24.391 30.047 7.777 1 97.81 352 GLU B N 1
ATOM 11320 C CA . GLU B 1 352 ? -25.312 29.094 7.156 1 97.81 352 GLU B CA 1
ATOM 11321 C C . GLU B 1 352 ? -24.562 28.094 6.285 1 97.81 352 GLU B C 1
ATOM 11323 O O . GLU B 1 352 ? -23.594 28.453 5.613 1 97.81 352 GLU B O 1
ATOM 11328 N N . ARG B 1 353 ? -24.938 26.781 6.398 1 96.5 353 ARG B N 1
ATOM 11329 C CA . ARG B 1 353 ? -24.281 25.75 5.586 1 96.5 353 ARG B CA 1
ATOM 11330 C C . ARG B 1 353 ? -25.25 24.625 5.258 1 96.5 353 ARG B C 1
ATOM 11332 O O . ARG B 1 353 ? -26.406 24.641 5.699 1 96.5 353 ARG B O 1
ATOM 11339 N N . ASP B 1 354 ? -24.781 23.703 4.469 1 97.25 354 ASP B N 1
ATOM 11340 C CA . ASP B 1 354 ? -25.484 22.469 4.141 1 97.25 354 ASP B CA 1
ATOM 11341 C C . ASP B 1 354 ? -26.828 22.75 3.473 1 97.25 354 ASP B C 1
ATOM 11343 O O . ASP B 1 354 ? -27.875 22.312 3.957 1 97.25 354 ASP B O 1
ATOM 11347 N N . ILE B 1 355 ? -26.75 23.344 2.33 1 97.94 355 ILE B N 1
ATOM 11348 C CA . ILE B 1 355 ? -27.953 23.812 1.657 1 97.94 355 ILE B CA 1
ATOM 11349 C C . ILE B 1 355 ? -28.547 22.703 0.803 1 97.94 355 ILE B C 1
ATOM 11351 O O . ILE B 1 355 ? -27.812 21.859 0.265 1 97.94 355 ILE B O 1
ATOM 11355 N N . ASP B 1 356 ? -29.797 22.656 0.745 1 98.25 356 ASP B N 1
ATOM 11356 C CA . ASP B 1 356 ? -30.547 21.797 -0.179 1 98.25 356 ASP B CA 1
ATOM 11357 C C . ASP B 1 356 ? -31.75 22.531 -0.747 1 98.25 356 ASP B C 1
ATOM 11359 O O . ASP B 1 356 ? -32.281 23.469 -0.125 1 98.25 356 ASP B O 1
ATOM 11363 N N . ILE B 1 357 ? -32.156 22.234 -1.957 1 97.75 357 ILE B N 1
ATOM 11364 C CA . ILE B 1 357 ? -33.312 22.859 -2.627 1 97.75 357 ILE B CA 1
ATOM 11365 C C . ILE B 1 357 ? -34.469 21.859 -2.734 1 97.75 357 ILE B C 1
ATOM 11367 O O . ILE B 1 357 ? -34.219 20.688 -3.02 1 97.75 357 ILE B O 1
ATOM 11371 N N . SER B 1 358 ? -35.656 22.359 -2.5 1 97.19 358 SER B N 1
ATOM 11372 C CA . SER B 1 358 ? -36.812 21.484 -2.592 1 97.19 358 SER B CA 1
ATOM 11373 C C . SER B 1 358 ? -37.031 21 -4.02 1 97.19 358 SER B C 1
ATOM 11375 O O . SER B 1 358 ? -36.625 21.656 -4.977 1 97.19 358 SER B O 1
ATOM 11377 N N . PRO B 1 359 ? -37.719 19.844 -4.164 1 95.31 359 PRO B N 1
ATOM 11378 C CA . PRO B 1 359 ? -37.906 19.266 -5.5 1 95.31 359 PRO B CA 1
ATOM 11379 C C . PRO B 1 359 ? -38.656 20.203 -6.434 1 95.31 359 PRO B C 1
ATOM 11381 O O . PRO B 1 359 ? -38.5 20.141 -7.652 1 95.31 359 PRO B O 1
ATOM 11384 N N . ASP B 1 360 ? -39.531 21.125 -5.898 1 93.06 360 ASP B N 1
ATOM 11385 C CA . ASP B 1 360 ? -40.281 22.062 -6.734 1 93.06 360 ASP B CA 1
ATOM 11386 C C . ASP B 1 360 ? -39.469 23.328 -7 1 93.06 360 ASP B C 1
ATOM 11388 O O . ASP B 1 360 ? -39.906 24.203 -7.75 1 93.06 360 ASP B O 1
ATOM 11392 N N . GLY B 1 361 ? -38.344 23.484 -6.332 1 94.38 361 GLY B N 1
ATOM 11393 C CA . GLY B 1 361 ? -37.438 24.594 -6.574 1 94.38 361 GLY B CA 1
ATOM 11394 C C . GLY B 1 361 ? -37.844 25.875 -5.879 1 94.38 361 GLY B C 1
ATOM 11395 O O . GLY B 1 361 ? -37.281 26.938 -6.105 1 94.38 361 GLY B O 1
ATOM 11396 N N . LYS B 1 362 ? -38.781 25.828 -4.977 1 95.06 362 LYS B N 1
ATOM 11397 C CA . LYS B 1 362 ? -39.375 27.047 -4.438 1 95.06 362 LYS B CA 1
ATOM 11398 C C . LYS B 1 362 ? -38.938 27.281 -2.998 1 95.06 362 LYS B C 1
ATOM 11400 O O . LYS B 1 362 ? -39.281 28.312 -2.402 1 95.06 362 LYS B O 1
ATOM 11405 N N . SER B 1 363 ? -38.25 26.391 -2.48 1 97.12 363 SER B N 1
ATOM 11406 C CA . SER B 1 363 ? -37.75 26.5 -1.115 1 97.12 363 SER B CA 1
ATOM 11407 C C . SER B 1 363 ? -36.281 26.031 -1.014 1 97.12 363 SER B C 1
ATOM 11409 O O . SER B 1 363 ? -35.875 25.141 -1.769 1 97.12 363 SER B O 1
ATOM 11411 N N . ILE B 1 364 ? -35.531 26.594 -0.118 1 98.19 364 ILE B N 1
ATOM 11412 C CA . ILE B 1 364 ? -34.156 26.188 0.222 1 98.19 364 ILE B CA 1
ATOM 11413 C C . ILE B 1 364 ? -34.062 25.938 1.723 1 98.19 364 ILE B C 1
ATOM 11415 O O . ILE B 1 364 ? -34.469 26.766 2.533 1 98.19 364 ILE B O 1
ATOM 11419 N N . VAL B 1 365 ? -33.656 24.766 2.123 1 98.56 365 VAL B N 1
ATOM 11420 C CA . VAL B 1 365 ? -33.375 24.469 3.527 1 98.56 365 VAL B CA 1
ATOM 11421 C C . VAL B 1 365 ? -31.875 24.531 3.787 1 98.56 365 VAL B C 1
ATOM 11423 O O . VAL B 1 365 ? -31.062 24.266 2.893 1 98.56 365 VAL B O 1
ATOM 11426 N N . TYR B 1 366 ? -31.406 24.922 4.926 1 98.5 366 TYR B N 1
ATOM 11427 C CA . TYR B 1 366 ? -30.016 25.016 5.312 1 98.5 366 TYR B CA 1
ATOM 11428 C C . TYR B 1 366 ? -29.859 24.984 6.832 1 98.5 366 TYR B C 1
ATOM 11430 O O . TYR B 1 366 ? -30.828 25.188 7.559 1 98.5 366 TYR B O 1
ATOM 11438 N N . GLY B 1 367 ? -28.703 24.562 7.285 1 98.06 367 GLY B N 1
ATOM 11439 C CA . GLY B 1 367 ? -28.344 24.766 8.68 1 98.06 367 GLY B CA 1
ATOM 11440 C C . GLY B 1 367 ? -27.859 26.172 8.969 1 98.06 367 GLY B C 1
ATOM 11441 O O . GLY B 1 367 ? -27.156 26.766 8.164 1 98.06 367 GLY B O 1
ATOM 11442 N N . ALA B 1 368 ? -28.297 26.734 10.07 1 97.94 368 ALA B N 1
ATOM 11443 C CA . ALA B 1 368 ? -27.875 28.062 10.508 1 97.94 368 ALA B CA 1
ATOM 11444 C C . ALA B 1 368 ? -27.578 28.078 12 1 97.94 368 ALA B C 1
ATOM 11446 O O . ALA B 1 368 ? -28.312 27.5 12.797 1 97.94 368 ALA B O 1
ATOM 11447 N N . GLU B 1 369 ? -26.5 28.578 12.328 1 97.38 369 GLU B N 1
ATOM 11448 C CA . GLU B 1 369 ? -26.172 28.766 13.734 1 97.38 369 GLU B CA 1
ATOM 11449 C C . GLU B 1 369 ? -26.562 30.156 14.211 1 97.38 369 GLU B C 1
ATOM 11451 O O . GLU B 1 369 ? -25.969 31.156 13.789 1 97.38 369 GLU B O 1
ATOM 11456 N N . ARG B 1 370 ? -27.578 30.266 14.977 1 95.25 370 ARG B N 1
ATOM 11457 C CA . ARG B 1 370 ? -28.078 31.516 15.57 1 95.25 370 ARG B CA 1
ATOM 11458 C C . ARG B 1 370 ? -28.281 31.359 17.078 1 95.25 370 ARG B C 1
ATOM 11460 O O . ARG B 1 370 ? -28.703 30.297 17.547 1 95.25 370 ARG B O 1
ATOM 11467 N N . ASN B 1 371 ? -27.828 32.281 17.75 1 90.38 371 ASN B N 1
ATOM 11468 C CA . ASN B 1 371 ? -27.922 32.281 19.219 1 90.38 371 ASN B CA 1
ATOM 11469 C C . ASN B 1 371 ? -27.234 31.078 19.828 1 90.38 371 ASN B C 1
ATOM 11471 O O . ASN B 1 371 ? -27.766 30.438 20.734 1 90.38 371 ASN B O 1
ATOM 11475 N N . GLY B 1 372 ? -26.203 30.641 19.188 1 89.75 372 GLY B N 1
ATOM 11476 C CA . GLY B 1 372 ? -25.297 29.641 19.75 1 89.75 372 GLY B CA 1
ATOM 11477 C C . GLY B 1 372 ? -25.719 28.219 19.453 1 89.75 372 GLY B C 1
ATOM 11478 O O . GLY B 1 372 ? -25.156 27.266 20.016 1 89.75 372 GLY B O 1
ATOM 11479 N N . ILE B 1 373 ? -26.641 28.016 18.609 1 94.38 373 ILE B N 1
ATOM 11480 C CA . ILE B 1 373 ? -27.109 26.656 18.359 1 94.38 373 ILE B CA 1
ATOM 11481 C C . ILE B 1 373 ? -27.453 26.5 16.875 1 94.38 373 ILE B C 1
ATOM 11483 O O . ILE B 1 373 ? -28 27.422 16.266 1 94.38 373 ILE B O 1
ATOM 11487 N N . TRP B 1 374 ? -27 25.406 16.328 1 97.06 374 TRP B N 1
ATOM 11488 C CA . TRP B 1 374 ? -27.359 25.078 14.945 1 97.06 374 TRP B CA 1
ATOM 11489 C C . TRP B 1 374 ? -28.797 24.578 14.875 1 97.06 374 TRP B C 1
ATOM 11491 O O . TRP B 1 374 ? -29.219 23.734 15.664 1 97.06 374 TRP B O 1
ATOM 11501 N N . GLN B 1 375 ? -29.547 25.141 14.023 1 97.75 375 GLN B N 1
ATOM 11502 C CA . GLN B 1 375 ? -30.906 24.703 13.719 1 97.75 375 GLN B CA 1
ATOM 11503 C C . GLN B 1 375 ? -31.172 24.703 12.219 1 97.75 375 GLN B C 1
ATOM 11505 O O . GLN B 1 375 ? -30.375 25.234 11.445 1 97.75 375 GLN B O 1
ATOM 11510 N N . ILE B 1 376 ? -32.281 24.078 11.891 1 98.38 376 ILE B N 1
ATOM 11511 C CA . ILE B 1 376 ? -32.656 24 10.484 1 98.38 376 ILE B CA 1
ATOM 11512 C C . ILE B 1 376 ? -33.562 25.172 10.133 1 98.38 376 ILE B C 1
ATOM 11514 O O . ILE B 1 376 ? -34.531 25.453 10.852 1 98.38 376 ILE B O 1
ATOM 11518 N N . TYR B 1 377 ? -33.25 25.844 9.102 1 98.25 377 TYR B N 1
ATOM 11519 C CA . TYR B 1 377 ? -34.062 26.938 8.562 1 98.25 377 TYR B CA 1
ATOM 11520 C C . TYR B 1 377 ? -34.469 26.656 7.129 1 98.25 377 TYR B C 1
ATOM 11522 O O . TYR B 1 377 ? -33.812 25.891 6.426 1 98.25 377 TYR B O 1
ATOM 11530 N N . GLN B 1 378 ? -35.562 27.266 6.727 1 98.12 378 GLN B N 1
ATOM 11531 C CA . GLN B 1 378 ? -36.062 27.188 5.359 1 98.12 378 GLN B CA 1
ATOM 11532 C C . GLN B 1 378 ? -36.469 28.562 4.836 1 98.12 378 GLN B C 1
ATOM 11534 O O . GLN B 1 378 ? -37.062 29.359 5.555 1 98.12 378 GLN B O 1
ATOM 11539 N N . THR B 1 379 ? -36.031 28.938 3.668 1 98.12 379 THR B N 1
ATOM 11540 C CA . THR B 1 379 ? -36.5 30.141 2.969 1 98.12 379 THR B CA 1
ATOM 11541 C C . THR B 1 379 ? -37.344 29.766 1.749 1 98.12 379 THR B C 1
ATOM 11543 O O . THR B 1 379 ? -36.938 28.906 0.956 1 98.12 379 THR B O 1
ATOM 11546 N N . LYS B 1 380 ? -38.438 30.438 1.548 1 96.69 380 LYS B N 1
ATOM 11547 C CA . LYS B 1 380 ? -39.375 30.188 0.444 1 96.69 380 LYS B CA 1
ATOM 11548 C C . LYS B 1 380 ? -39.656 31.453 -0.341 1 96.69 380 LYS B C 1
ATOM 11550 O O . LYS B 1 380 ? -39.562 32.562 0.201 1 96.69 380 LYS B O 1
ATOM 11555 N N . ILE B 1 381 ? -39.938 31.25 -1.591 1 96.06 381 ILE B N 1
ATOM 11556 C CA . ILE B 1 381 ? -40.5 32.312 -2.398 1 96.06 381 ILE B CA 1
ATOM 11557 C C . ILE B 1 381 ? -41.906 32.656 -1.922 1 96.06 381 ILE B C 1
ATOM 11559 O O . ILE B 1 381 ? -42.781 31.781 -1.903 1 96.06 381 ILE B O 1
ATOM 11563 N N . LYS B 1 382 ? -42.094 33.812 -1.534 1 93.81 382 LYS B N 1
ATOM 11564 C CA . LYS B 1 382 ? -43.375 34.219 -0.936 1 93.81 382 LYS B CA 1
ATOM 11565 C C . LYS B 1 382 ? -44.5 34.25 -1.982 1 93.81 382 LYS B C 1
ATOM 11567 O O . LYS B 1 382 ? -45.594 33.75 -1.745 1 93.81 382 LYS B O 1
ATOM 11572 N N . ASN B 1 383 ? -44.156 34.844 -3.199 1 92.25 383 ASN B N 1
ATOM 11573 C CA . ASN B 1 383 ? -45.156 35 -4.258 1 92.25 383 ASN B CA 1
ATOM 11574 C C . ASN B 1 383 ? -45.281 33.719 -5.09 1 92.25 383 ASN B C 1
ATOM 11576 O O . ASN B 1 383 ? -44.375 33.375 -5.84 1 92.25 383 ASN B O 1
ATOM 11580 N N . SER B 1 384 ? -46.375 33.156 -5.094 1 87.06 384 SER B N 1
ATOM 11581 C CA . SER B 1 384 ? -46.594 31.859 -5.73 1 87.06 384 SER B CA 1
ATOM 11582 C C . SER B 1 384 ? -46.375 31.953 -7.238 1 87.06 384 SER B C 1
ATOM 11584 O O . SER B 1 384 ? -46.062 30.938 -7.887 1 87.06 384 SER B O 1
ATOM 11586 N N . GLY B 1 385 ? -46.531 33.062 -7.816 1 87 385 GLY B N 1
ATOM 11587 C CA . GLY B 1 385 ? -46.375 33.219 -9.258 1 87 385 GLY B CA 1
ATOM 11588 C C . GLY B 1 385 ? -44.938 33.25 -9.703 1 87 385 GLY B C 1
ATOM 11589 O O . GLY B 1 385 ? -44.625 33.062 -10.883 1 87 385 GLY B O 1
ATOM 11590 N N . GLU B 1 386 ? -44.094 33.469 -8.766 1 90.12 386 GLU B N 1
ATOM 11591 C CA . GLU B 1 386 ? -42.656 33.5 -9.07 1 90.12 386 GLU B CA 1
ATOM 11592 C C . GLU B 1 386 ? -42.062 32.094 -9.016 1 90.12 386 GLU B C 1
ATOM 11594 O O . GLU B 1 386 ? -42.344 31.328 -8.109 1 90.12 386 GLU B O 1
ATOM 11599 N N . LYS B 1 387 ? -41.25 31.828 -10.008 1 87.25 387 LYS B N 1
ATOM 11600 C CA . LYS B 1 387 ? -40.812 30.453 -10.164 1 87.25 387 LYS B CA 1
ATOM 11601 C C . LYS B 1 387 ? -39.344 30.312 -9.812 1 87.25 387 LYS B C 1
ATOM 11603 O O . LYS B 1 387 ? -38.844 29.203 -9.578 1 87.25 387 LYS B O 1
ATOM 11608 N N . ASN B 1 388 ? -38.625 31.422 -9.773 1 93.19 388 ASN B N 1
ATOM 11609 C CA . ASN B 1 388 ? -37.156 31.375 -9.555 1 93.19 388 ASN B CA 1
ATOM 11610 C C . ASN B 1 388 ? -36.75 32.281 -8.422 1 93.19 388 ASN B C 1
ATOM 11612 O O . ASN B 1 388 ? -37.281 33.375 -8.266 1 93.19 388 ASN B O 1
ATOM 11616 N N . PHE B 1 389 ? -35.812 31.812 -7.617 1 95.75 389 PHE B N 1
ATOM 11617 C CA . PHE B 1 389 ? -35.281 32.625 -6.527 1 95.75 389 PHE B CA 1
ATOM 11618 C C . PHE B 1 389 ? -34.594 33.844 -7.066 1 95.75 389 PHE B C 1
ATOM 11620 O O . PHE B 1 389 ? -34.719 34.938 -6.48 1 95.75 389 PHE B O 1
ATOM 11627 N N . THR B 1 390 ? -33.844 33.75 -8.133 1 95.06 390 THR B N 1
ATOM 11628 C CA . THR B 1 390 ? -33.031 34.844 -8.68 1 95.06 390 THR B CA 1
ATOM 11629 C C . THR B 1 390 ? -33.875 36.094 -8.953 1 95.06 390 THR B C 1
ATOM 11631 O O . THR B 1 390 ? -33.375 37.219 -8.875 1 95.06 390 THR B O 1
ATOM 11634 N N . TYR B 1 391 ? -35.156 35.844 -9.266 1 91.94 391 TYR B N 1
ATOM 11635 C CA . TYR B 1 391 ? -36.031 36.969 -9.648 1 91.94 391 TYR B CA 1
ATOM 11636 C C . TYR B 1 391 ? -37.156 37.156 -8.633 1 91.94 391 TYR B C 1
ATOM 11638 O O . TYR B 1 391 ? -38.094 37.906 -8.875 1 91.94 391 TYR B O 1
ATOM 11646 N N . ALA B 1 392 ? -37.062 36.406 -7.578 1 94.75 392 ALA B N 1
ATOM 11647 C CA . ALA B 1 392 ? -38.094 36.531 -6.559 1 94.75 392 ALA B CA 1
ATOM 11648 C C . ALA B 1 392 ? -38.125 37.906 -5.938 1 94.75 392 ALA B C 1
ATOM 11650 O O . ALA B 1 392 ? -37.062 38.5 -5.652 1 94.75 392 ALA B O 1
ATOM 11651 N N . THR B 1 393 ? -39.25 38.469 -5.742 1 92 393 THR B N 1
ATOM 11652 C CA . THR B 1 393 ? -39.406 39.844 -5.227 1 92 393 THR B CA 1
ATOM 11653 C C . THR B 1 393 ? -39.5 39.812 -3.705 1 92 393 THR B C 1
ATOM 11655 O O . THR B 1 393 ? -39.25 40.844 -3.051 1 92 393 THR B O 1
ATOM 11658 N N . ASP B 1 394 ? -40.031 38.688 -3.203 1 93.44 394 ASP B N 1
ATOM 11659 C CA . ASP B 1 394 ? -40.156 38.531 -1.758 1 93.44 394 ASP B CA 1
ATOM 11660 C C . ASP B 1 394 ? -39.875 37.125 -1.302 1 93.44 394 ASP B C 1
ATOM 11662 O O . ASP B 1 394 ? -40.188 36.156 -2 1 93.44 394 ASP B O 1
ATOM 11666 N N . LEU B 1 395 ? -39.125 37 -0.19 1 96.81 395 LEU B N 1
ATOM 11667 C CA . LEU B 1 395 ? -38.781 35.719 0.412 1 96.81 395 LEU B CA 1
ATOM 11668 C C . LEU B 1 395 ? -39.219 35.656 1.869 1 96.81 395 LEU B C 1
ATOM 11670 O O . LEU B 1 395 ? -39.344 36.688 2.531 1 96.81 395 LEU B O 1
ATOM 11674 N N . VAL B 1 396 ? -39.531 34.531 2.396 1 96.56 396 VAL B N 1
ATOM 11675 C CA . VAL B 1 396 ? -39.875 34.312 3.795 1 96.56 396 VAL B CA 1
ATOM 11676 C C . VAL B 1 396 ? -39.031 33.219 4.395 1 96.56 396 VAL B C 1
ATOM 11678 O O . VAL B 1 396 ? -38.938 32.125 3.832 1 96.56 396 VAL B O 1
ATOM 11681 N N . GLU B 1 397 ? -38.312 33.5 5.445 1 97.31 397 GLU B N 1
ATOM 11682 C CA . GLU B 1 397 ? -37.531 32.531 6.168 1 97.31 397 GLU B CA 1
ATOM 11683 C C . GLU B 1 397 ? -38.281 31.969 7.379 1 97.31 397 GLU B C 1
ATOM 11685 O O . GLU B 1 397 ? -38.938 32.719 8.086 1 97.31 397 GLU B O 1
ATOM 11690 N N . GLU B 1 398 ? -38.219 30.703 7.594 1 96.5 398 GLU B N 1
ATOM 11691 C CA . GLU B 1 398 ? -38.844 30.031 8.719 1 96.5 398 GLU B CA 1
ATOM 11692 C C . GLU B 1 398 ? -37.875 29.094 9.414 1 96.5 398 GLU B C 1
ATOM 11694 O O . GLU B 1 398 ? -37.125 28.375 8.758 1 96.5 398 GLU B O 1
ATOM 11699 N N . ARG B 1 399 ? -37.781 29.156 10.742 1 96.56 399 ARG B N 1
ATOM 11700 C CA . ARG B 1 399 ? -37.031 28.156 11.523 1 96.56 399 ARG B CA 1
ATOM 11701 C C . ARG B 1 399 ? -37.844 26.859 11.617 1 96.56 399 ARG B C 1
ATOM 11703 O O . ARG B 1 399 ? -38.969 26.844 12.078 1 96.56 399 ARG B O 1
ATOM 11710 N N . MET B 1 400 ? -37.25 25.766 11.219 1 97.31 400 MET B N 1
ATOM 11711 C CA . MET B 1 400 ? -37.938 24.5 11.078 1 97.31 400 MET B CA 1
ATOM 11712 C C . MET B 1 400 ? -37.812 23.656 12.336 1 97.31 400 MET B C 1
ATOM 11714 O O . MET B 1 400 ? -38.688 22.875 12.672 1 97.31 400 MET B O 1
ATOM 11718 N N . THR B 1 401 ? -36.656 23.688 12.977 1 96.75 401 THR B N 1
ATOM 11719 C CA . THR B 1 401 ? -36.406 22.922 14.203 1 96.75 401 THR B CA 1
ATOM 11720 C C . THR B 1 401 ? -36.312 23.859 15.398 1 96.75 401 THR B C 1
ATOM 11722 O O . THR B 1 401 ? -35.812 25 15.266 1 96.75 401 THR B O 1
ATOM 11725 N N . ASN B 1 402 ? -36.75 23.438 16.594 1 91.56 402 ASN B N 1
ATOM 11726 C CA . ASN B 1 402 ? -36.719 24.25 17.797 1 91.56 402 ASN B CA 1
ATOM 11727 C C . ASN B 1 402 ? -36.281 23.422 19.016 1 91.56 402 ASN B C 1
ATOM 11729 O O . ASN B 1 402 ? -37 23.375 20.016 1 91.56 402 ASN B O 1
ATOM 11733 N N . THR B 1 403 ? -35.219 22.766 18.891 1 92.31 403 THR B N 1
ATOM 11734 C CA . THR B 1 403 ? -34.688 21.984 19.984 1 92.31 403 THR B CA 1
ATOM 11735 C C . THR B 1 403 ? -33.438 22.672 20.562 1 92.31 403 THR B C 1
ATOM 11737 O O . THR B 1 403 ? -33 23.703 20.062 1 92.31 403 THR B O 1
ATOM 11740 N N . ASN B 1 404 ? -32.969 22.156 21.703 1 91.94 404 ASN B N 1
ATOM 11741 C CA . ASN B 1 404 ? -31.734 22.641 22.312 1 91.94 404 ASN B CA 1
ATOM 11742 C C . ASN B 1 404 ? -30.531 21.797 21.891 1 91.94 404 ASN B C 1
ATOM 11744 O O . ASN B 1 404 ? -29.5 21.828 22.547 1 91.94 404 ASN B O 1
ATOM 11748 N N . GLN B 1 405 ? -30.75 21.031 20.844 1 93.94 405 GLN B N 1
ATOM 11749 C CA . GLN B 1 405 ? -29.688 20.188 20.312 1 93.94 405 GLN B CA 1
ATOM 11750 C C . GLN B 1 405 ? -29.25 20.672 18.938 1 93.94 405 GLN B C 1
ATOM 11752 O O . GLN B 1 405 ? -30.047 21.234 18.172 1 93.94 405 GLN B O 1
ATOM 11757 N N . THR B 1 406 ? -27.984 20.406 18.656 1 95.81 406 THR B N 1
ATOM 11758 C CA . THR B 1 406 ? -27.438 20.781 17.359 1 95.81 406 THR B CA 1
ATOM 11759 C C . THR B 1 406 ? -28.125 20.016 16.234 1 95.81 406 THR B C 1
ATOM 11761 O O . THR B 1 406 ? -28.156 18.781 16.234 1 95.81 406 THR B O 1
ATOM 11764 N N . SER B 1 407 ? -28.75 20.703 15.281 1 97.56 407 SER B N 1
ATOM 11765 C CA . SER B 1 407 ? -29.344 20.125 14.07 1 97.56 407 SER B CA 1
ATOM 11766 C C . SER B 1 407 ? -28.609 20.625 12.82 1 97.56 407 SER B C 1
ATOM 11768 O O . SER B 1 407 ? -28.5 21.828 12.594 1 97.56 407 SER B O 1
ATOM 11770 N N . GLN B 1 408 ? -28.141 19.688 12.016 1 96.75 408 GLN B N 1
ATOM 11771 C CA . GLN B 1 408 ? -27.344 20.062 10.867 1 96.75 408 GLN B CA 1
ATOM 11772 C C . GLN B 1 408 ? -27.641 19.188 9.656 1 96.75 408 GLN B C 1
ATOM 11774 O O . GLN B 1 408 ? -28.312 18.172 9.781 1 96.75 408 GLN B O 1
ATOM 11779 N N . MET B 1 409 ? -27.25 19.625 8.43 1 97.75 409 MET B N 1
ATOM 11780 C CA . MET B 1 409 ? -27.188 18.906 7.168 1 97.75 409 MET B CA 1
ATOM 11781 C C . MET B 1 409 ? -28.578 18.484 6.711 1 97.75 409 MET B C 1
ATOM 11783 O O . MET B 1 409 ? -28.812 17.312 6.422 1 97.75 409 MET B O 1
ATOM 11787 N N . PRO B 1 410 ? -29.484 19.391 6.645 1 98.44 410 PRO B N 1
ATOM 11788 C CA . PRO B 1 410 ? -30.844 19.062 6.188 1 98.44 410 PRO B CA 1
ATOM 11789 C C . PRO B 1 410 ? -30.891 18.75 4.695 1 98.44 410 PRO B C 1
ATOM 11791 O O . PRO B 1 410 ? -30.172 19.359 3.9 1 98.44 410 PRO B O 1
ATOM 11794 N N . GLN B 1 411 ? -31.672 17.812 4.332 1 98.5 411 GLN B N 1
ATOM 11795 C CA . GLN B 1 411 ? -31.969 17.5 2.938 1 98.5 411 GLN B CA 1
ATOM 11796 C C . GLN B 1 411 ? -33.438 17.141 2.758 1 98.5 411 GLN B C 1
ATOM 11798 O O . GLN B 1 411 ? -34 16.422 3.588 1 98.5 411 GLN B O 1
ATOM 11803 N N . TYR B 1 412 ? -34.062 17.672 1.687 1 98.44 412 TYR B N 1
ATOM 11804 C CA . TYR B 1 412 ? -35.438 17.281 1.343 1 98.44 412 TYR B CA 1
ATOM 11805 C C . TYR B 1 412 ? -35.469 15.844 0.82 1 98.44 412 TYR B C 1
ATOM 11807 O O . TYR B 1 412 ? -34.531 15.406 0.138 1 98.44 412 TYR B O 1
ATOM 11815 N N . SER B 1 413 ? -36.531 15.172 1.246 1 98.31 413 SER B N 1
ATOM 11816 C CA . SER B 1 413 ? -36.812 13.938 0.519 1 98.31 413 SER B CA 1
ATOM 11817 C C . SER B 1 413 ? -37.188 14.227 -0.935 1 98.31 413 SER B C 1
ATOM 11819 O O . SER B 1 413 ? -37.625 15.32 -1.263 1 98.31 413 SER B O 1
ATOM 11821 N N . PRO B 1 414 ? -36.969 13.195 -1.753 1 96.75 414 PRO B N 1
ATOM 11822 C CA . PRO B 1 414 ? -37.25 13.414 -3.178 1 96.75 414 PRO B CA 1
ATOM 11823 C C . PRO B 1 414 ? -38.688 13.828 -3.451 1 96.75 414 PRO B C 1
ATOM 11825 O O . PRO B 1 414 ? -38.969 14.531 -4.426 1 96.75 414 PRO B O 1
ATOM 11828 N N . ASP B 1 415 ? -39.719 13.492 -2.646 1 96.44 415 ASP B N 1
ATOM 11829 C CA . ASP B 1 415 ? -41.125 13.859 -2.85 1 96.44 415 ASP B CA 1
ATOM 11830 C C . ASP B 1 415 ? -41.438 15.219 -2.229 1 96.44 415 ASP B C 1
ATOM 11832 O O . ASP B 1 415 ? -42.531 15.734 -2.371 1 96.44 415 ASP B O 1
ATOM 11836 N N . GLY B 1 416 ? -40.469 15.797 -1.51 1 96.88 416 GLY B N 1
ATOM 11837 C CA . GLY B 1 416 ? -40.562 17.141 -0.958 1 96.88 416 GLY B CA 1
ATOM 11838 C C . GLY B 1 416 ? -41.406 17.188 0.32 1 96.88 416 GLY B C 1
ATOM 11839 O O . GLY B 1 416 ? -41.625 18.266 0.88 1 96.88 416 GLY B O 1
ATOM 11840 N N . LYS B 1 417 ? -41.75 16.062 0.864 1 97.62 417 LYS B N 1
ATOM 11841 C CA . LYS B 1 417 ? -42.656 16.031 1.994 1 97.62 417 LYS B CA 1
ATOM 11842 C C . LYS B 1 417 ? -41.906 15.945 3.318 1 97.62 417 LYS B C 1
ATOM 11844 O O . LYS B 1 417 ? -42.469 16.203 4.379 1 97.62 417 LYS B O 1
ATOM 11849 N N . LYS B 1 418 ? -40.719 15.539 3.262 1 98.5 418 LYS B N 1
ATOM 11850 C CA . LYS B 1 418 ? -39.906 15.344 4.473 1 98.5 418 LYS B CA 1
ATOM 11851 C C . LYS B 1 418 ? -38.562 16.047 4.367 1 98.5 418 LYS B C 1
ATOM 11853 O O . LYS B 1 418 ? -38.094 16.359 3.264 1 98.5 418 LYS B O 1
ATOM 11858 N N . ILE B 1 419 ? -37.938 16.328 5.461 1 98.62 419 ILE B N 1
ATOM 11859 C CA . ILE B 1 419 ? -36.562 16.781 5.594 1 98.62 419 ILE B CA 1
ATOM 11860 C C . ILE B 1 419 ? -35.812 15.898 6.582 1 98.62 419 ILE B C 1
ATOM 11862 O O . ILE B 1 419 ? -36.25 15.711 7.719 1 98.62 419 ILE B O 1
ATOM 11866 N N . ALA B 1 420 ? -34.75 15.25 6.16 1 98.75 420 ALA B N 1
ATOM 11867 C CA . ALA B 1 420 ? -33.875 14.547 7.082 1 98.75 420 ALA B CA 1
ATOM 11868 C C . ALA B 1 420 ? -32.719 15.438 7.52 1 98.75 420 ALA B C 1
ATOM 11870 O O . ALA B 1 420 ? -32.312 16.328 6.777 1 98.75 420 ALA B O 1
ATOM 11871 N N . PHE B 1 421 ? -32.188 15.297 8.68 1 98.44 421 PHE B N 1
ATOM 11872 C CA . PHE B 1 421 ? -31.062 16.031 9.227 1 98.44 421 PHE B CA 1
ATOM 11873 C C . PHE B 1 421 ? -30.438 15.258 10.383 1 98.44 421 PHE B C 1
ATOM 11875 O O . PHE B 1 421 ? -31.031 14.305 10.898 1 98.44 421 PHE B O 1
ATOM 11882 N N . PHE B 1 422 ? -29.25 15.562 10.781 1 98.12 422 PHE B N 1
ATOM 11883 C CA . PHE B 1 422 ? -28.594 14.961 11.938 1 98.12 422 PHE B CA 1
ATOM 11884 C C . PHE B 1 422 ? -28.812 15.805 13.188 1 98.12 422 PHE B C 1
ATOM 11886 O O . PHE B 1 422 ? -28.641 17.031 13.148 1 98.12 422 PHE B O 1
ATOM 11893 N N . GLU B 1 423 ? -29.203 15.195 14.227 1 97.44 423 GLU B N 1
ATOM 11894 C CA . GLU B 1 423 ? -29.234 15.812 15.547 1 97.44 423 GLU B CA 1
ATOM 11895 C C . GLU B 1 423 ? -28.031 15.383 16.391 1 97.44 423 GLU B C 1
ATOM 11897 O O . GLU B 1 423 ? -27.688 14.195 16.422 1 97.44 423 GLU B O 1
ATOM 11902 N N . ASN B 1 424 ? -27.375 16.359 16.984 1 95.38 424 ASN B N 1
ATOM 11903 C CA . ASN B 1 424 ? -26.219 16.156 17.844 1 95.38 424 ASN B CA 1
ATOM 11904 C C . ASN B 1 424 ? -25.109 15.398 17.109 1 95.38 424 ASN B C 1
ATOM 11906 O O . ASN B 1 424 ? -24.438 14.555 17.703 1 95.38 424 ASN B O 1
ATOM 11910 N N . ARG B 1 425 ? -25.094 15.555 15.836 1 95.81 425 ARG B N 1
ATOM 11911 C CA . ARG B 1 425 ? -24.016 15.07 14.977 1 95.81 425 ARG B CA 1
ATOM 11912 C C . ARG B 1 425 ? -24 13.547 14.914 1 95.81 425 ARG B C 1
ATOM 11914 O O . ARG B 1 425 ? -22.953 12.938 14.695 1 95.81 425 ARG B O 1
ATOM 11921 N N . ALA B 1 426 ? -25.109 12.859 15.18 1 95.5 426 ALA B N 1
ATOM 11922 C CA . ALA B 1 426 ? -25.078 11.398 15.195 1 95.5 426 ALA B CA 1
ATOM 11923 C C . ALA B 1 426 ? -26.453 10.828 14.859 1 95.5 426 ALA B C 1
ATOM 11925 O O . ALA B 1 426 ? -26.594 10.023 13.93 1 95.5 426 ALA B O 1
ATOM 11926 N N . SER B 1 427 ? -27.484 11.273 15.562 1 97.19 427 SER B N 1
ATOM 11927 C CA . SER B 1 427 ? -28.828 10.742 15.352 1 97.19 427 SER B CA 1
ATOM 11928 C C . SER B 1 427 ? -29.453 11.32 14.086 1 97.19 427 SER B C 1
ATOM 11930 O O . SER B 1 427 ? -29.578 12.539 13.945 1 97.19 427 SER B O 1
ATOM 11932 N N . LEU B 1 428 ? -29.844 10.445 13.203 1 98.12 428 LEU B N 1
ATOM 11933 C CA . LEU B 1 428 ? -30.547 10.891 12 1 98.12 428 LEU B CA 1
ATOM 11934 C C . LEU B 1 428 ? -32.031 11.062 12.281 1 98.12 428 LEU B C 1
ATOM 11936 O O . LEU B 1 428 ? -32.688 10.148 12.797 1 98.12 428 LEU B O 1
ATOM 11940 N N . LYS B 1 429 ? -32.594 12.242 11.984 1 98.5 429 LYS B N 1
ATOM 11941 C CA . LYS B 1 429 ? -33.969 12.602 12.188 1 98.5 429 LYS B CA 1
ATOM 11942 C C . LYS B 1 429 ? -34.688 12.867 10.859 1 98.5 429 LYS B C 1
ATOM 11944 O O . LYS B 1 429 ? -34.031 13.266 9.883 1 98.5 429 LYS B O 1
ATOM 11949 N N . VAL B 1 430 ? -35.938 12.609 10.852 1 98.62 430 VAL B N 1
ATOM 11950 C CA . VAL B 1 430 ? -36.781 12.922 9.703 1 98.62 430 VAL B CA 1
ATOM 11951 C C . VAL B 1 430 ? -37.969 13.766 10.156 1 98.62 430 VAL B C 1
ATOM 11953 O O . VAL B 1 430 ? -38.719 13.375 11.07 1 98.62 430 VAL B O 1
ATOM 11956 N N . MET B 1 431 ? -38.188 14.883 9.5 1 98.31 431 MET B N 1
ATOM 11957 C CA . MET B 1 431 ? -39.25 15.82 9.812 1 98.31 431 MET B CA 1
ATOM 11958 C C . MET B 1 431 ? -40.25 15.898 8.672 1 98.31 431 MET B C 1
ATOM 11960 O O . MET B 1 431 ? -39.875 15.953 7.5 1 98.31 431 MET B O 1
ATOM 11964 N N . ASP B 1 432 ? -41.5 15.867 9.031 1 97.56 432 ASP B N 1
ATOM 11965 C CA . ASP B 1 432 ? -42.562 16.188 8.055 1 97.56 432 ASP B CA 1
ATOM 11966 C C . ASP B 1 432 ? -42.594 17.688 7.793 1 97.56 432 ASP B C 1
ATOM 11968 O O . ASP B 1 432 ? -42.719 18.484 8.727 1 97.56 432 ASP B O 1
ATOM 11972 N N . VAL B 1 433 ? -42.562 18.094 6.586 1 97.06 433 VAL B N 1
ATOM 11973 C CA . VAL B 1 433 ? -42.406 19.5 6.238 1 97.06 433 VAL B CA 1
ATOM 11974 C C . VAL B 1 433 ? -43.656 20.281 6.645 1 97.06 433 VAL B C 1
ATOM 11976 O O . VAL B 1 433 ? -43.562 21.422 7.094 1 97.06 433 VAL B O 1
ATOM 11979 N N . LYS B 1 434 ? -44.812 19.719 6.477 1 94.62 434 LYS B N 1
ATOM 11980 C CA . LYS B 1 434 ? -46.094 20.406 6.723 1 94.62 434 LYS B CA 1
ATOM 11981 C C . LYS B 1 434 ? -46.406 20.469 8.219 1 94.62 434 LYS B C 1
ATOM 11983 O O . LYS B 1 434 ? -46.688 21.531 8.75 1 94.62 434 LYS B O 1
ATOM 11988 N N . THR B 1 435 ? -46.219 19.359 8.891 1 95.88 435 THR B N 1
ATOM 11989 C CA . THR B 1 435 ? -46.656 19.281 10.289 1 95.88 435 THR B CA 1
ATOM 11990 C C . THR B 1 435 ? -45.5 19.656 11.211 1 95.88 435 THR B C 1
ATOM 11992 O O . THR B 1 435 ? -45.688 19.953 12.391 1 95.88 435 THR B O 1
ATOM 11995 N N . LYS B 1 436 ? -44.281 19.516 10.734 1 95.31 436 LYS B N 1
ATOM 11996 C CA . LYS B 1 436 ? -43.031 19.781 11.469 1 95.31 436 LYS B CA 1
ATOM 11997 C C . LYS B 1 436 ? -42.781 18.703 12.523 1 95.31 436 LYS B C 1
ATOM 11999 O O . LYS B 1 436 ? -41.938 18.875 13.406 1 95.31 436 LYS B O 1
ATOM 12004 N N . ASN B 1 437 ? -43.594 17.594 12.461 1 96.06 437 ASN B N 1
ATOM 12005 C CA . ASN B 1 437 ? -43.344 16.453 13.336 1 96.06 437 ASN B CA 1
ATOM 12006 C C . ASN B 1 437 ? -42 15.797 13.016 1 96.06 437 ASN B C 1
ATOM 12008 O O . ASN B 1 437 ? -41.688 15.562 11.844 1 96.06 437 ASN B O 1
ATOM 12012 N N . VAL B 1 438 ? -41.156 15.57 14.055 1 97.5 438 VAL B N 1
ATOM 12013 C CA . VAL B 1 438 ? -39.844 15.016 13.883 1 97.5 438 VAL B CA 1
ATOM 12014 C C . VAL B 1 438 ? -39.781 13.617 14.492 1 97.5 438 VAL B C 1
ATOM 12016 O O . VAL B 1 438 ? -40.219 13.406 15.617 1 97.5 438 VAL B O 1
ATOM 12019 N N . ILE B 1 439 ? -39.219 12.633 13.828 1 96.88 439 ILE B N 1
ATOM 12020 C CA . ILE B 1 439 ? -39 11.289 14.344 1 96.88 439 ILE B CA 1
ATOM 12021 C C . ILE B 1 439 ? -37.5 10.945 14.219 1 96.88 439 ILE B C 1
ATOM 12023 O O . ILE B 1 439 ? -36.844 11.352 13.25 1 96.88 439 ILE B O 1
ATOM 12027 N N . ALA B 1 440 ? -36.938 10.219 15.227 1 97 440 ALA B N 1
ATOM 12028 C CA . ALA B 1 440 ? -35.594 9.672 15.133 1 97 440 ALA B CA 1
ATOM 12029 C C . ALA B 1 440 ? -35.594 8.367 14.344 1 97 440 ALA B C 1
ATOM 12031 O O . ALA B 1 440 ? -36.281 7.406 14.711 1 97 440 ALA B O 1
ATOM 12032 N N . VAL B 1 441 ? -34.844 8.352 13.32 1 97.5 441 VAL B N 1
ATOM 12033 C CA . VAL B 1 441 ? -34.781 7.125 12.539 1 97.5 441 VAL B CA 1
ATOM 12034 C C . VAL B 1 441 ? -33.562 6.309 12.93 1 97.5 441 VAL B C 1
ATOM 12036 O O . VAL B 1 441 ? -33.5 5.105 12.664 1 97.5 441 VAL B O 1
ATOM 12039 N N . THR B 1 442 ? -32.5 6.855 13.461 1 96.69 442 THR B N 1
ATOM 12040 C CA . THR B 1 442 ? -31.406 6.176 14.133 1 96.69 442 THR B CA 1
ATOM 12041 C C . THR B 1 442 ? -31.188 6.754 15.531 1 96.69 442 THR B C 1
ATOM 12043 O O . THR B 1 442 ? -31.578 7.887 15.805 1 96.69 442 THR B O 1
ATOM 12046 N N . ASP B 1 443 ? -30.484 5.988 16.406 1 93.75 443 ASP B N 1
ATOM 12047 C CA . ASP B 1 443 ? -30.297 6.434 17.781 1 93.75 443 ASP B CA 1
ATOM 12048 C C . ASP B 1 443 ? -28.953 7.137 17.953 1 93.75 443 ASP B C 1
ATOM 12050 O O . ASP B 1 443 ? -28.625 7.617 19.031 1 93.75 443 ASP B O 1
ATOM 12054 N N . GLY B 1 444 ? -28.203 7.164 16.922 1 93.44 444 GLY B N 1
ATOM 12055 C CA . GLY B 1 444 ? -26.953 7.906 16.953 1 93.44 444 GLY B CA 1
ATOM 12056 C C . GLY B 1 444 ? -25.797 7.109 17.531 1 93.44 444 GLY B C 1
ATOM 12057 O O . GLY B 1 444 ? -24.656 7.578 17.547 1 93.44 444 GLY B O 1
ATOM 12058 N N . LYS B 1 445 ? -25.938 5.883 17.984 1 92.12 445 LYS B N 1
ATOM 12059 C CA . LYS B 1 445 ? -24.906 5.094 18.641 1 92.12 445 LYS B CA 1
ATOM 12060 C C . LYS B 1 445 ? -23.891 4.57 17.625 1 92.12 445 LYS B C 1
ATOM 12062 O O . LYS B 1 445 ? -22.719 4.371 17.953 1 92.12 445 LYS B O 1
ATOM 12067 N N . ASP B 1 446 ? -24.344 4.395 16.375 1 93.88 446 ASP B N 1
ATOM 12068 C CA . ASP B 1 446 ? -23.5 3.742 15.383 1 93.88 446 ASP B CA 1
ATOM 12069 C C . ASP B 1 446 ? -22.859 4.766 14.453 1 93.88 446 ASP B C 1
ATOM 12071 O O . ASP B 1 446 ? -22.469 4.438 13.336 1 93.88 446 ASP B O 1
ATOM 12075 N N . LEU B 1 447 ? -22.797 5.965 14.914 1 94.81 447 LEU B N 1
ATOM 12076 C CA . LEU B 1 447 ? -22.172 7.02 14.125 1 94.81 447 LEU B CA 1
ATOM 12077 C C . LEU B 1 447 ? -21.406 7.992 15.016 1 94.81 447 LEU B C 1
ATOM 12079 O O . LEU B 1 447 ? -21.844 8.297 16.125 1 94.81 447 LEU B O 1
ATOM 12083 N N . TYR B 1 448 ? -20.281 8.398 14.508 1 95.62 448 TYR B N 1
ATOM 12084 C CA . TYR B 1 448 ? -19.5 9.43 15.18 1 95.62 448 TYR B CA 1
ATOM 12085 C C . TYR B 1 448 ? -18.953 10.438 14.172 1 95.62 448 TYR B C 1
ATOM 12087 O O . TYR B 1 448 ? -18.312 10.055 13.18 1 95.62 448 TYR B O 1
ATOM 12095 N N . SER B 1 449 ? -19.25 11.648 14.383 1 96.06 449 SER B N 1
ATOM 12096 C CA . SER B 1 449 ? -18.719 12.734 13.57 1 96.06 449 SER B CA 1
ATOM 12097 C C . SER B 1 449 ? -17.484 13.359 14.227 1 96.06 449 SER B C 1
ATOM 12099 O O . SER B 1 449 ? -17.578 13.938 15.312 1 96.06 449 SER B O 1
ATOM 12101 N N . TYR B 1 450 ? -16.375 13.234 13.602 1 95.31 450 TYR B N 1
ATOM 12102 C CA . TYR B 1 450 ? -15.125 13.812 14.078 1 95.31 450 TYR B CA 1
ATOM 12103 C C . TYR B 1 450 ? -15.039 15.297 13.727 1 95.31 450 TYR B C 1
ATOM 12105 O O . TYR B 1 450 ? -14.758 16.125 14.586 1 95.31 450 TYR B O 1
ATOM 12113 N N . SER B 1 451 ? -15.312 15.648 12.531 1 95.69 451 SER B N 1
ATOM 12114 C CA . SER B 1 451 ? -15.391 17.016 12.031 1 95.69 451 SER B CA 1
ATOM 12115 C C . SER B 1 451 ? -16.766 17.312 11.453 1 95.69 451 SER B C 1
ATOM 12117 O O . SER B 1 451 ? -17.359 16.469 10.781 1 95.69 451 SER B O 1
ATOM 12119 N N . ASP B 1 452 ? -17.25 18.453 11.656 1 94.19 452 ASP B N 1
ATOM 12120 C CA . ASP B 1 452 ? -18.547 18.812 11.078 1 94.19 452 ASP B CA 1
ATOM 12121 C C . ASP B 1 452 ? -18.516 18.688 9.555 1 94.19 452 ASP B C 1
ATOM 12123 O O . ASP B 1 452 ? -17.609 19.203 8.906 1 94.19 452 ASP B O 1
ATOM 12127 N N . GLY B 1 453 ? -19.438 17.953 9.086 1 91.62 453 GLY B N 1
ATOM 12128 C CA . GLY B 1 453 ? -19.516 17.797 7.641 1 91.62 453 GLY B CA 1
ATOM 12129 C C . GLY B 1 453 ? -18.906 16.484 7.156 1 91.62 453 GLY B C 1
ATOM 12130 O O . GLY B 1 453 ? -18.953 16.188 5.965 1 91.62 453 GLY B O 1
ATOM 12131 N N . ASP B 1 454 ? -18.344 15.617 8.102 1 93.69 454 ASP B N 1
ATOM 12132 C CA . ASP B 1 454 ? -17.641 14.406 7.695 1 93.69 454 ASP B CA 1
ATOM 12133 C C . ASP B 1 454 ? -18.594 13.219 7.57 1 93.69 454 ASP B C 1
ATOM 12135 O O . ASP B 1 454 ? -18.203 12.148 7.117 1 93.69 454 ASP B O 1
ATOM 12139 N N . ILE B 1 455 ? -19.797 13.383 8.008 1 95.88 455 ILE B N 1
ATOM 12140 C CA . ILE B 1 455 ? -20.812 12.336 7.852 1 95.88 455 ILE B CA 1
ATOM 12141 C C . ILE B 1 455 ? -21.797 12.727 6.746 1 95.88 455 ILE B C 1
ATOM 12143 O O . ILE B 1 455 ? -21.734 13.836 6.219 1 95.88 455 ILE B O 1
ATOM 12147 N N . TRP B 1 456 ? -22.656 11.758 6.371 1 96.5 456 TRP B N 1
ATOM 12148 C CA . TRP B 1 456 ? -23.516 11.953 5.207 1 96.5 456 TRP B CA 1
ATOM 12149 C C . TRP B 1 456 ? -24.719 11.023 5.266 1 96.5 456 TRP B C 1
ATOM 12151 O O . TRP B 1 456 ? -24.797 10.148 6.129 1 96.5 456 TRP B O 1
ATOM 12161 N N . PHE B 1 457 ? -25.703 11.32 4.512 1 97.94 457 PHE B N 1
ATOM 12162 C CA . PHE B 1 457 ? -26.766 10.391 4.188 1 97.94 457 PHE B CA 1
ATOM 12163 C C . PHE B 1 457 ? -27.328 10.68 2.799 1 97.94 457 PHE B C 1
ATOM 12165 O O . PHE B 1 457 ? -27.094 11.75 2.24 1 97.94 457 PHE B O 1
ATOM 12172 N N . SER B 1 458 ? -28.031 9.719 2.197 1 97.5 458 SER B N 1
ATOM 12173 C CA . SER B 1 458 ? -28.625 9.836 0.871 1 97.5 458 SER B CA 1
ATOM 12174 C C . SER B 1 458 ? -30.016 9.234 0.838 1 97.5 458 SER B C 1
ATOM 12176 O O . SER B 1 458 ? -30.203 8.07 1.182 1 97.5 458 SER B O 1
ATOM 12178 N N . TRP B 1 459 ? -31.031 10.102 0.353 1 98 459 TRP B N 1
ATOM 12179 C CA . TRP B 1 459 ? -32.406 9.648 0.229 1 98 459 TRP B CA 1
ATOM 12180 C C . TRP B 1 459 ? -32.562 8.703 -0.958 1 98 459 TRP B C 1
ATOM 12182 O O . TRP B 1 459 ? -32 8.945 -2.029 1 98 459 TRP B O 1
ATOM 12192 N N . SER B 1 460 ? -33.344 7.672 -0.684 1 98.06 460 SER B N 1
ATOM 12193 C CA . SER B 1 460 ? -33.75 6.855 -1.825 1 98.06 460 SER B CA 1
ATOM 12194 C C . SER B 1 460 ? -34.719 7.617 -2.73 1 98.06 460 SER B C 1
ATOM 12196 O O . SER B 1 460 ? -35.406 8.531 -2.279 1 98.06 460 SER B O 1
ATOM 12198 N N . PRO B 1 461 ? -34.781 7.207 -4 1 96.38 461 PRO B N 1
ATOM 12199 C CA . PRO B 1 461 ? -35.688 7.922 -4.926 1 96.38 461 PRO B CA 1
ATOM 12200 C C . PRO B 1 461 ? -37.156 7.855 -4.516 1 96.38 461 PRO B C 1
ATOM 12202 O O . PRO B 1 461 ? -37.938 8.75 -4.844 1 96.38 461 PRO B O 1
ATOM 12205 N N . ASP B 1 462 ? -37.625 6.863 -3.75 1 96.88 462 ASP B N 1
ATOM 12206 C CA . ASP B 1 462 ? -39 6.719 -3.354 1 96.88 462 ASP B CA 1
ATOM 12207 C C . ASP B 1 462 ? -39.281 7.371 -1.997 1 96.88 462 ASP B C 1
ATOM 12209 O O . ASP B 1 462 ? -40.344 7.223 -1.426 1 96.88 462 ASP B O 1
ATOM 12213 N N . SER B 1 463 ? -38.25 8.016 -1.373 1 97.81 463 SER B N 1
ATOM 12214 C CA . SER B 1 463 ? -38.344 8.812 -0.15 1 97.81 463 SER B CA 1
ATOM 12215 C C . SER B 1 463 ? -38.625 7.93 1.062 1 97.81 463 SER B C 1
ATOM 12217 O O . SER B 1 463 ? -39.125 8.406 2.084 1 97.81 463 SER B O 1
ATOM 12219 N N . ARG B 1 464 ? -38.25 6.605 0.938 1 97.62 464 ARG B N 1
ATOM 12220 C CA . ARG B 1 464 ? -38.625 5.695 2.018 1 97.62 464 ARG B CA 1
ATOM 12221 C C . ARG B 1 464 ? -37.375 5.203 2.766 1 97.62 464 ARG B C 1
ATOM 12223 O O . ARG B 1 464 ? -37.5 4.645 3.859 1 97.62 464 ARG B O 1
ATOM 12230 N N . TRP B 1 465 ? -36.281 5.367 2.176 1 98.12 465 TRP B N 1
ATOM 12231 C CA . TRP B 1 465 ? -35.031 4.828 2.744 1 98.12 465 TRP B CA 1
ATOM 12232 C C . TRP B 1 465 ? -33.906 5.852 2.684 1 98.12 465 TRP B C 1
ATOM 12234 O O . TRP B 1 465 ? -33.969 6.781 1.872 1 98.12 465 TRP B O 1
ATOM 12244 N N . LEU B 1 466 ? -32.844 5.613 3.557 1 98.38 466 LEU B N 1
ATOM 12245 C CA . LEU B 1 466 ? -31.641 6.422 3.562 1 98.38 466 LEU B CA 1
ATOM 12246 C C . LEU B 1 466 ? -30.406 5.539 3.643 1 98.38 466 LEU B C 1
ATOM 12248 O O . LEU B 1 466 ? -30.391 4.535 4.359 1 98.38 466 LEU B O 1
ATOM 12252 N N . LEU B 1 467 ? -29.359 5.805 2.855 1 98.38 467 LEU B N 1
ATOM 12253 C CA . LEU B 1 467 ? -28.016 5.27 3.057 1 98.38 467 LEU B CA 1
ATOM 12254 C C . LEU B 1 467 ? -27.219 6.129 4.039 1 98.38 467 LEU B C 1
ATOM 12256 O O . LEU B 1 467 ? -27.203 7.359 3.922 1 98.38 467 LEU B O 1
ATOM 12260 N N . VAL B 1 468 ? -26.594 5.516 5.062 1 97.88 468 VAL B N 1
ATOM 12261 C CA . VAL B 1 468 ? -25.953 6.238 6.152 1 97.88 468 VAL B CA 1
ATOM 12262 C C . VAL B 1 468 ? -24.656 5.539 6.539 1 97.88 468 VAL B C 1
ATOM 12264 O O . VAL B 1 468 ? -24.562 4.312 6.496 1 97.88 468 VAL B O 1
ATOM 12267 N N . PRO B 1 469 ? -23.578 6.316 6.91 1 96.75 469 PRO B N 1
ATOM 12268 C CA . PRO B 1 469 ? -22.391 5.66 7.453 1 96.75 469 PRO B CA 1
ATOM 12269 C C . PRO B 1 469 ? -22.688 4.828 8.695 1 96.75 469 PRO B C 1
ATOM 12271 O O . PRO B 1 469 ? -23.594 5.156 9.461 1 96.75 469 PRO B O 1
ATOM 12274 N N . TYR B 1 470 ? -21.891 3.842 8.836 1 95.75 470 TYR B N 1
ATOM 12275 C CA . TYR B 1 470 ? -22.141 2.895 9.914 1 95.75 470 TYR B CA 1
ATOM 12276 C C . TYR B 1 470 ? -20.828 2.465 10.562 1 95.75 470 TYR B C 1
ATOM 12278 O O . TYR B 1 470 ? -19.969 1.862 9.906 1 95.75 470 TYR B O 1
ATOM 12286 N N . MET B 1 471 ? -20.625 2.758 11.797 1 91.94 471 MET B N 1
ATOM 12287 C CA . MET B 1 471 ? -19.422 2.381 12.539 1 91.94 471 MET B CA 1
ATOM 12288 C C . MET B 1 471 ? -19.625 1.048 13.258 1 91.94 471 MET B C 1
ATOM 12290 O O . MET B 1 471 ? -18.688 0.259 13.383 1 91.94 471 MET B O 1
ATOM 12294 N N . GLY B 1 472 ? -20.781 0.757 13.719 1 85.06 472 GLY B N 1
ATOM 12295 C CA . GLY B 1 472 ? -21.078 -0.441 14.484 1 85.06 472 GLY B CA 1
ATOM 12296 C C . GLY B 1 472 ? -19.984 -0.824 15.453 1 85.06 472 GLY B C 1
ATOM 12297 O O . GLY B 1 472 ? -18.812 -0.529 15.219 1 85.06 472 GLY B O 1
ATOM 12298 N N . ASN B 1 473 ? -20.281 -1.35 16.578 1 84.19 473 ASN B N 1
ATOM 12299 C CA . ASN B 1 473 ? -19.422 -2 17.562 1 84.19 473 ASN B CA 1
ATOM 12300 C C . ASN B 1 473 ? -18.062 -1.306 17.672 1 84.19 473 ASN B C 1
ATOM 12302 O O . ASN B 1 473 ? -17.016 -1.94 17.5 1 84.19 473 ASN B O 1
ATOM 12306 N N . ALA B 1 474 ? -17.906 -0.108 17.703 1 81.31 474 ALA B N 1
ATOM 12307 C CA . ALA B 1 474 ? -16.703 0.682 17.922 1 81.31 474 ALA B CA 1
ATOM 12308 C C . ALA B 1 474 ? -15.742 0.56 16.75 1 81.31 474 ALA B C 1
ATOM 12310 O O . ALA B 1 474 ? -14.547 0.312 16.922 1 81.31 474 ALA B O 1
ATOM 12311 N N . GLY B 1 475 ? -16.297 0.665 15.547 1 90.56 475 GLY B N 1
ATOM 12312 C CA . GLY B 1 475 ? -15.484 0.526 14.344 1 90.56 475 GLY B CA 1
ATOM 12313 C C . GLY B 1 475 ? -15.227 1.846 13.641 1 90.56 475 GLY B C 1
ATOM 12314 O O . GLY B 1 475 ? -15.336 1.936 12.414 1 90.56 475 GLY B O 1
ATOM 12315 N N . TRP B 1 476 ? -14.859 2.889 14.391 1 90.06 476 TRP B N 1
ATOM 12316 C CA . TRP B 1 476 ? -14.656 4.23 13.859 1 90.06 476 TRP B CA 1
ATOM 12317 C C . TRP B 1 476 ? -13.609 4.219 12.75 1 90.06 476 TRP B C 1
ATOM 12319 O O . TRP B 1 476 ? -13.727 4.953 11.766 1 90.06 476 TRP B O 1
ATOM 12329 N N . ASN B 1 477 ? -12.602 3.34 12.828 1 89.81 477 ASN B N 1
ATOM 12330 C CA . ASN B 1 477 ? -11.484 3.307 11.898 1 89.81 477 ASN B CA 1
ATOM 12331 C C . ASN B 1 477 ? -11.852 2.572 10.609 1 89.81 477 ASN B C 1
ATOM 12333 O O . ASN B 1 477 ? -11.117 2.646 9.617 1 89.81 477 ASN B O 1
ATOM 12337 N N . ASN B 1 478 ? -12.992 1.846 10.516 1 91.44 478 ASN B N 1
ATOM 12338 C CA . ASN B 1 478 ? -13.469 1.104 9.359 1 91.44 478 ASN B CA 1
ATOM 12339 C C . ASN B 1 478 ? -14.969 1.319 9.133 1 91.44 478 ASN B C 1
ATOM 12341 O O . ASN B 1 478 ? -15.781 0.484 9.523 1 91.44 478 ASN B O 1
ATOM 12345 N N . SER B 1 479 ? -15.273 2.297 8.43 1 93.75 479 SER B N 1
ATOM 12346 C CA . SER B 1 479 ? -16.672 2.67 8.281 1 93.75 479 SER B CA 1
ATOM 12347 C C . SER B 1 479 ? -17.359 1.828 7.211 1 93.75 479 SER B C 1
ATOM 12349 O O . SER B 1 479 ? -16.766 1.528 6.176 1 93.75 479 SER B O 1
ATOM 12351 N N . ASP B 1 480 ? -18.609 1.407 7.488 1 97 480 ASP B N 1
ATOM 12352 C CA . ASP B 1 480 ? -19.5 0.734 6.547 1 97 480 ASP B CA 1
ATOM 12353 C C . ASP B 1 480 ? -20.625 1.659 6.109 1 97 480 ASP B C 1
ATOM 12355 O O . ASP B 1 480 ? -20.656 2.832 6.484 1 97 480 ASP B O 1
ATOM 12359 N N . VAL B 1 481 ? -21.5 1.136 5.258 1 97.94 481 VAL B N 1
ATOM 12360 C CA . VAL B 1 481 ? -22.719 1.821 4.836 1 97.94 481 VAL B CA 1
ATOM 12361 C C . VAL B 1 481 ? -23.938 1.054 5.332 1 97.94 481 VAL B C 1
ATOM 12363 O O . VAL B 1 481 ? -24 -0.173 5.227 1 97.94 481 VAL B O 1
ATOM 12366 N N . SER B 1 482 ? -24.938 1.727 5.852 1 97.38 482 SER B N 1
ATOM 12367 C CA . SER B 1 482 ? -26.156 1.083 6.32 1 97.38 482 SER B CA 1
ATOM 12368 C C . SER B 1 482 ? -27.375 1.592 5.559 1 97.38 482 SER B C 1
ATOM 12370 O O . SER B 1 482 ? -27.344 2.68 4.98 1 97.38 482 SER B O 1
ATOM 12372 N N . LEU B 1 483 ? -28.359 0.754 5.492 1 98 483 LEU B N 1
ATOM 12373 C CA . LEU B 1 483 ? -29.703 1.083 5.004 1 98 483 LEU B CA 1
ATOM 12374 C C . LEU B 1 483 ? -30.641 1.385 6.164 1 98 483 LEU B C 1
ATOM 12376 O O . LEU B 1 483 ? -30.844 0.541 7.039 1 98 483 LEU B O 1
ATOM 12380 N N . VAL B 1 484 ? -31.25 2.605 6.137 1 98.12 484 VAL B N 1
ATOM 12381 C CA . VAL B 1 484 ? -32.094 3.068 7.242 1 98.12 484 VAL B CA 1
ATOM 12382 C C . VAL B 1 484 ? -33.5 3.357 6.734 1 98.12 484 VAL B C 1
ATOM 12384 O O . VAL B 1 484 ? -33.688 4.016 5.707 1 98.12 484 VAL B O 1
ATOM 12387 N N . ASP B 1 485 ? -34.469 2.863 7.457 1 97.56 485 ASP B N 1
ATOM 12388 C CA . ASP B 1 485 ? -35.875 3.107 7.184 1 97.56 485 ASP B CA 1
ATOM 12389 C C . ASP B 1 485 ? -36.281 4.512 7.617 1 97.56 485 ASP B C 1
ATOM 12391 O O . ASP B 1 485 ? -36.031 4.906 8.766 1 97.56 485 ASP B O 1
ATOM 12395 N N . ALA B 1 486 ? -36.938 5.277 6.715 1 97.88 486 ALA B N 1
ATOM 12396 C CA . ALA B 1 486 ? -37.281 6.68 6.973 1 97.88 486 ALA B CA 1
ATOM 12397 C C . ALA B 1 486 ? -38.344 6.812 8.055 1 97.88 486 ALA B C 1
ATOM 12399 O O . ALA B 1 486 ? -38.562 7.902 8.594 1 97.88 486 ALA B O 1
ATOM 12400 N N . THR B 1 487 ? -39 5.711 8.398 1 96.5 487 THR B N 1
ATOM 12401 C CA . THR B 1 487 ? -40 5.746 9.453 1 96.5 487 THR B CA 1
ATOM 12402 C C . THR B 1 487 ? -39.375 5.414 10.805 1 96.5 487 THR B C 1
ATOM 12404 O O . THR B 1 487 ? -40 5.625 11.844 1 96.5 487 THR B O 1
ATOM 12407 N N . GLY B 1 488 ? -38.188 4.867 10.766 1 95.62 488 GLY B N 1
ATOM 12408 C CA . GLY B 1 488 ? -37.5 4.48 11.992 1 95.62 488 GLY B CA 1
ATOM 12409 C C . GLY B 1 488 ? -38.031 3.186 12.578 1 95.62 488 GLY B C 1
ATOM 12410 O O . GLY B 1 488 ? -37.625 2.787 13.672 1 95.62 488 GLY B O 1
ATOM 12411 N N . LYS B 1 489 ? -38.844 2.514 11.93 1 95 489 LYS B N 1
ATOM 12412 C CA . LYS B 1 489 ? -39.469 1.318 12.461 1 95 489 LYS B CA 1
ATOM 12413 C C . LYS B 1 489 ? -38.594 0.088 12.289 1 95 489 LYS B C 1
ATOM 12415 O O . LYS B 1 489 ? -38.75 -0.902 13.008 1 95 489 LYS B O 1
ATOM 12420 N N . LYS B 1 490 ? -37.719 0.179 11.375 1 94.69 490 LYS B N 1
ATOM 12421 C CA . LYS B 1 490 ? -36.781 -0.934 11.141 1 94.69 490 LYS B CA 1
ATOM 12422 C C . LYS B 1 490 ? -35.406 -0.602 11.633 1 94.69 490 LYS B C 1
ATOM 12424 O O . LYS B 1 490 ? -34.938 0.539 11.516 1 94.69 490 LYS B O 1
ATOM 12429 N N . LYS B 1 491 ? -34.719 -1.57 12.195 1 93.88 491 LYS B N 1
ATOM 12430 C CA . LYS B 1 491 ? -33.344 -1.394 12.57 1 93.88 491 LYS B CA 1
ATOM 12431 C C . LYS B 1 491 ? -32.438 -1.17 11.344 1 93.88 491 LYS B C 1
ATOM 12433 O O . LYS B 1 491 ? -32.656 -1.789 10.297 1 93.88 491 LYS B O 1
ATOM 12438 N N . PRO B 1 492 ? -31.453 -0.318 11.508 1 95.75 492 PRO B N 1
ATOM 12439 C CA . PRO B 1 492 ? -30.516 -0.138 10.391 1 95.75 492 PRO B CA 1
ATOM 12440 C C . PRO B 1 492 ? -29.859 -1.446 9.945 1 95.75 492 PRO B C 1
ATOM 12442 O O . PRO B 1 492 ? -29.531 -2.283 10.789 1 95.75 492 PRO B O 1
ATOM 12445 N N . PHE B 1 493 ? -29.75 -1.671 8.672 1 96.25 493 PHE B N 1
ATOM 12446 C CA . PHE B 1 493 ? -29.109 -2.854 8.102 1 96.25 493 PHE B CA 1
ATOM 12447 C C . PHE B 1 493 ? -27.719 -2.518 7.566 1 96.25 493 PHE B C 1
ATOM 12449 O O . PHE B 1 493 ? -27.578 -1.689 6.664 1 96.25 493 PHE B O 1
ATOM 12456 N N . ASN B 1 494 ? -26.641 -3.07 8.203 1 95.94 494 ASN B N 1
ATOM 12457 C CA . ASN B 1 494 ? -25.281 -2.877 7.688 1 95.94 494 ASN B CA 1
ATOM 12458 C C . ASN B 1 494 ? -25.109 -3.525 6.316 1 95.94 494 ASN B C 1
ATOM 12460 O O . ASN B 1 494 ? -25.062 -4.75 6.207 1 95.94 494 ASN B O 1
ATOM 12464 N N . LEU B 1 495 ? -24.953 -2.777 5.305 1 97.56 495 LEU B N 1
ATOM 12465 C CA . LEU B 1 495 ? -24.938 -3.264 3.93 1 97.56 495 LEU B CA 1
ATOM 12466 C C . LEU B 1 495 ? -23.562 -3.852 3.582 1 97.56 495 LEU B C 1
ATOM 12468 O O . LEU B 1 495 ? -23.484 -4.961 3.053 1 97.56 495 LEU B O 1
ATOM 12472 N N . THR B 1 496 ? -22.484 -3.211 3.883 1 96.38 496 THR B N 1
ATOM 12473 C CA . THR B 1 496 ? -21.203 -3.549 3.256 1 96.38 496 THR B CA 1
ATOM 12474 C C . THR B 1 496 ? -20.422 -4.527 4.121 1 96.38 496 THR B C 1
ATOM 12476 O O . THR B 1 496 ? -19.812 -5.465 3.607 1 96.38 496 THR B O 1
ATOM 12479 N N . GLN B 1 497 ? -20.281 -4.34 5.461 1 94.31 497 GLN B N 1
ATOM 12480 C CA . GLN B 1 497 ? -19.578 -5.25 6.355 1 94.31 497 GLN B CA 1
ATOM 12481 C C . GLN B 1 497 ? -18.203 -5.609 5.801 1 94.31 497 GLN B C 1
ATOM 12483 O O . GLN B 1 497 ? -17.859 -6.789 5.691 1 94.31 497 GLN B O 1
ATOM 12488 N N . SER B 1 498 ? -17.375 -4.68 5.469 1 93.94 498 SER B N 1
ATOM 12489 C CA . SER B 1 498 ? -16.219 -4.988 4.629 1 93.94 498 SER B CA 1
ATOM 12490 C C . SER B 1 498 ? -14.938 -5.098 5.453 1 93.94 498 SER B C 1
ATOM 12492 O O . SER B 1 498 ? -13.945 -5.672 5.004 1 93.94 498 SER B O 1
ATOM 12494 N N . GLY B 1 499 ? -14.922 -4.492 6.691 1 94.62 499 GLY B N 1
ATOM 12495 C CA . GLY B 1 499 ? -13.672 -4.402 7.434 1 94.62 499 GLY B CA 1
ATOM 12496 C C . GLY B 1 499 ? -12.727 -3.363 6.875 1 94.62 499 GLY B C 1
ATOM 12497 O O . GLY B 1 499 ? -11.672 -3.092 7.465 1 94.62 499 GLY B O 1
ATOM 12498 N N . TYR B 1 500 ? -13.023 -2.824 5.758 1 96 500 TYR B N 1
ATOM 12499 C CA . TYR B 1 500 ? -12.328 -1.706 5.125 1 96 500 TYR B CA 1
ATOM 12500 C C . TYR B 1 500 ? -13.125 -0.416 5.277 1 96 500 TYR B C 1
ATOM 12502 O O . TYR B 1 500 ? -13.977 -0.305 6.16 1 96 500 TYR B O 1
ATOM 12510 N N . ASN B 1 501 ? -12.773 0.581 4.57 1 96.38 501 ASN B N 1
ATOM 12511 C CA . ASN B 1 501 ? -13.531 1.831 4.609 1 96.38 501 ASN B CA 1
ATOM 12512 C C . ASN B 1 501 ? -14.461 1.96 3.41 1 96.38 501 ASN B C 1
ATOM 12514 O O . ASN B 1 501 ? -14.008 2.014 2.266 1 96.38 501 ASN B O 1
ATOM 12518 N N . ASP B 1 502 ? -15.727 1.912 3.65 1 97.5 502 ASP B N 1
ATOM 12519 C CA . ASP B 1 502 ? -16.781 2.125 2.658 1 97.5 502 ASP B CA 1
ATOM 12520 C C . ASP B 1 502 ? -17.516 3.432 2.922 1 97.5 502 ASP B C 1
ATOM 12522 O O . ASP B 1 502 ? -18.094 3.621 4 1 97.5 502 ASP B O 1
ATOM 12526 N N . GLU B 1 503 ? -17.547 4.312 1.896 1 95.75 503 GLU B N 1
ATOM 12527 C CA . GLU B 1 503 ? -18.062 5.648 2.174 1 95.75 503 GLU B CA 1
ATOM 12528 C C . GLU B 1 503 ? -18.734 6.246 0.948 1 95.75 503 GLU B C 1
ATOM 12530 O O . GLU B 1 503 ? -18.766 5.625 -0.118 1 95.75 503 GLU B O 1
ATOM 12535 N N . SER B 1 504 ? -19.406 7.367 1.175 1 96.25 504 SER B N 1
ATOM 12536 C CA . SER B 1 504 ? -19.938 8.258 0.15 1 96.25 504 SER B CA 1
ATOM 12537 C C . SER B 1 504 ? -20.906 7.52 -0.763 1 96.25 504 SER B C 1
ATOM 12539 O O . SER B 1 504 ? -20.797 7.582 -1.988 1 96.25 504 SER B O 1
ATOM 12541 N N . ALA B 1 505 ? -21.812 6.797 -0.122 1 98 505 ALA B N 1
ATOM 12542 C CA . ALA B 1 505 ? -22.734 5.973 -0.894 1 98 505 ALA B CA 1
ATOM 12543 C C . ALA B 1 505 ? -23.844 6.82 -1.502 1 98 505 ALA B C 1
ATOM 12545 O O . ALA B 1 505 ? -24.328 7.766 -0.872 1 98 505 ALA B O 1
ATOM 12546 N N . LYS B 1 506 ? -24.281 6.496 -2.713 1 97.5 506 LYS B N 1
ATOM 12547 C CA . LYS B 1 506 ? -25.359 7.121 -3.475 1 97.5 506 LYS B CA 1
ATOM 12548 C C . LYS B 1 506 ? -26.266 6.07 -4.102 1 97.5 506 LYS B C 1
ATOM 12550 O O . LYS B 1 506 ? -25.812 4.965 -4.418 1 97.5 506 LYS B O 1
ATOM 12555 N N . TRP B 1 507 ? -27.5 6.457 -4.203 1 97.5 507 TRP B N 1
ATOM 12556 C CA . TRP B 1 507 ? -28.406 5.57 -4.918 1 97.5 507 TRP B CA 1
ATOM 12557 C C . TRP B 1 507 ? -28.125 5.59 -6.418 1 97.5 507 TRP B C 1
ATOM 12559 O O . TRP B 1 507 ? -27.797 6.637 -6.98 1 97.5 507 TRP B O 1
ATOM 12569 N N . ALA B 1 508 ? -28.219 4.484 -7.023 1 97.25 508 ALA B N 1
ATOM 12570 C CA . ALA B 1 508 ? -27.969 4.324 -8.453 1 97.25 508 ALA B CA 1
ATOM 12571 C C . ALA B 1 508 ? -29.047 3.463 -9.109 1 97.25 508 ALA B C 1
ATOM 12573 O O . ALA B 1 508 ? -29.734 2.691 -8.43 1 97.25 508 ALA B O 1
ATOM 12574 N N . LEU B 1 509 ? -29.266 3.643 -10.406 1 96.19 509 LEU B N 1
ATOM 12575 C CA . LEU B 1 509 ? -30.156 2.832 -11.234 1 96.19 509 LEU B CA 1
ATOM 12576 C C . LEU B 1 509 ? -31.562 2.842 -10.68 1 96.19 509 LEU B C 1
ATOM 12578 O O . LEU B 1 509 ? -32.188 1.783 -10.484 1 96.19 509 LEU B O 1
ATOM 12582 N N . GLY B 1 510 ? -32.031 4.012 -10.328 1 94.56 510 GLY B N 1
ATOM 12583 C CA . GLY B 1 510 ? -33.375 4.191 -9.852 1 94.56 510 GLY B CA 1
ATOM 12584 C C . GLY B 1 510 ? -33.625 3.598 -8.477 1 94.56 510 GLY B C 1
ATOM 12585 O O . GLY B 1 510 ? -34.75 3.227 -8.133 1 94.56 510 GLY B O 1
ATOM 12586 N N . GLY B 1 511 ? -32.562 3.381 -7.73 1 96.56 511 GLY B N 1
ATOM 12587 C CA . GLY B 1 511 ? -32.688 2.852 -6.383 1 96.56 511 GLY B CA 1
ATOM 12588 C C . GLY B 1 511 ? -32.438 1.357 -6.305 1 96.56 511 GLY B C 1
ATOM 12589 O O . GLY B 1 511 ? -32.438 0.777 -5.219 1 96.56 511 GLY B O 1
ATOM 12590 N N . LYS B 1 512 ? -32.188 0.751 -7.375 1 96.5 512 LYS B N 1
ATOM 12591 C CA . LYS B 1 512 ? -31.969 -0.694 -7.418 1 96.5 512 LYS B CA 1
ATOM 12592 C C . LYS B 1 512 ? -30.547 -1.061 -7.039 1 96.5 512 LYS B C 1
ATOM 12594 O O . LYS B 1 512 ? -30.234 -2.234 -6.824 1 96.5 512 LYS B O 1
ATOM 12599 N N . ALA B 1 513 ? -29.641 -0.109 -6.98 1 97.69 513 ALA B N 1
ATOM 12600 C CA . ALA B 1 513 ? -28.25 -0.31 -6.594 1 97.69 513 ALA B CA 1
ATOM 12601 C C . ALA B 1 513 ? -27.734 0.879 -5.793 1 97.69 513 ALA B C 1
ATOM 12603 O O . ALA B 1 513 ? -28.391 1.92 -5.715 1 97.69 513 ALA B O 1
ATOM 12604 N N . MET B 1 514 ? -26.594 0.641 -5.168 1 97.88 514 MET B N 1
ATOM 12605 C CA . MET B 1 514 ? -25.859 1.676 -4.445 1 97.88 514 MET B CA 1
ATOM 12606 C C . MET B 1 514 ? -24.453 1.824 -4.996 1 97.88 514 MET B C 1
ATOM 12608 O O . MET B 1 514 ? -23.734 0.833 -5.168 1 97.88 514 MET B O 1
ATOM 12612 N N . LEU B 1 515 ? -24.125 3.01 -5.398 1 98.31 515 LEU B N 1
ATOM 12613 C CA . LEU B 1 515 ? -22.75 3.369 -5.707 1 98.31 515 LEU B CA 1
ATOM 12614 C C . LEU B 1 515 ? -21.984 3.764 -4.441 1 98.31 515 LEU B C 1
ATOM 12616 O O . LEU B 1 515 ? -22.5 4.539 -3.629 1 98.31 515 LEU B O 1
ATOM 12620 N N . PHE B 1 516 ? -20.781 3.232 -4.156 1 98.31 516 PHE B N 1
ATOM 12621 C CA . PHE B 1 516 ? -20.031 3.6 -2.965 1 98.31 516 PHE B CA 1
ATOM 12622 C C . PHE B 1 516 ? -18.531 3.48 -3.213 1 98.31 516 PHE B C 1
ATOM 12624 O O . PHE B 1 516 ? -18.109 2.91 -4.219 1 98.31 516 PHE B O 1
ATOM 12631 N N . PHE B 1 517 ? -17.734 4.078 -2.402 1 98.06 517 PHE B N 1
ATOM 12632 C CA . PHE B 1 517 ? -16.281 4.047 -2.469 1 98.06 517 PHE B CA 1
ATOM 12633 C C . PHE B 1 517 ? -15.703 3.08 -1.439 1 98.06 517 PHE B C 1
ATOM 12635 O O . PHE B 1 517 ? -16.203 3 -0.314 1 98.06 517 PHE B O 1
ATOM 12642 N N . SER B 1 518 ? -14.672 2.32 -1.857 1 98.12 518 SER B N 1
ATOM 12643 C CA . SER B 1 518 ? -14.055 1.356 -0.956 1 98.12 518 SER B CA 1
ATOM 12644 C C . SER B 1 518 ? -12.562 1.227 -1.228 1 98.12 518 SER B C 1
ATOM 12646 O O . SER B 1 518 ? -12.133 1.248 -2.383 1 98.12 518 SER B O 1
ATOM 12648 N N . ASP B 1 519 ? -11.758 1.067 -0.137 1 96.75 519 ASP B N 1
ATOM 12649 C CA . ASP B 1 519 ? -10.32 0.878 -0.315 1 96.75 519 ASP B CA 1
ATOM 12650 C C . ASP B 1 519 ? -9.953 -0.6 -0.231 1 96.75 519 ASP B C 1
ATOM 12652 O O . ASP B 1 519 ? -8.781 -0.94 -0.047 1 96.75 519 ASP B O 1
ATOM 12656 N N . ARG B 1 520 ? -10.891 -1.493 -0.412 1 96.75 520 ARG B N 1
ATOM 12657 C CA . ARG B 1 520 ? -10.688 -2.928 -0.228 1 96.75 520 ARG B CA 1
ATOM 12658 C C . ARG B 1 520 ? -9.695 -3.477 -1.251 1 96.75 520 ARG B C 1
ATOM 12660 O O . ARG B 1 520 ? -8.977 -4.441 -0.973 1 96.75 520 ARG B O 1
ATOM 12667 N N . ALA B 1 521 ? -9.633 -2.852 -2.422 1 94.88 521 ALA B N 1
ATOM 12668 C CA . ALA B 1 521 ? -8.75 -3.344 -3.479 1 94.88 521 ALA B CA 1
ATOM 12669 C C . ALA B 1 521 ? -7.496 -2.484 -3.596 1 94.88 521 ALA B C 1
ATOM 12671 O O . ALA B 1 521 ? -6.543 -2.859 -4.281 1 94.88 521 ALA B O 1
ATOM 12672 N N . GLY B 1 522 ? -7.457 -1.395 -2.941 1 94.56 522 GLY B N 1
ATOM 12673 C CA . GLY B 1 522 ? -6.414 -0.409 -3.178 1 94.56 522 GLY B CA 1
ATOM 12674 C C . GLY B 1 522 ? -5.094 -0.769 -2.521 1 94.56 522 GLY B C 1
ATOM 12675 O O . GLY B 1 522 ? -5.074 -1.394 -1.46 1 94.56 522 GLY B O 1
ATOM 12676 N N . TYR B 1 523 ? -3.965 -0.321 -3.148 1 93.75 523 TYR B N 1
ATOM 12677 C CA . TYR B 1 523 ? -2.66 -0.357 -2.5 1 93.75 523 TYR B CA 1
ATOM 12678 C C . TYR B 1 523 ? -2.588 0.654 -1.361 1 93.75 523 TYR B C 1
ATOM 12680 O O . TYR B 1 523 ? -3.379 1.599 -1.312 1 93.75 523 TYR B O 1
ATOM 12688 N N . ARG B 1 524 ? -1.624 0.422 -0.469 1 94.62 524 ARG B N 1
ATOM 12689 C CA . ARG B 1 524 ? -1.637 1.187 0.773 1 94.62 524 ARG B CA 1
ATOM 12690 C C . ARG B 1 524 ? -0.293 1.869 1.01 1 94.62 524 ARG B C 1
ATOM 12692 O O . ARG B 1 524 ? 0.734 1.423 0.496 1 94.62 524 ARG B O 1
ATOM 12699 N N . SER B 1 525 ? -0.366 2.957 1.786 1 93.81 525 SER B N 1
ATOM 12700 C CA . SER B 1 525 ? 0.852 3.633 2.223 1 93.81 525 SER B CA 1
ATOM 12701 C C . SER B 1 525 ? 1.718 2.715 3.076 1 93.81 525 SER B C 1
ATOM 12703 O O . SER B 1 525 ? 1.212 1.781 3.703 1 93.81 525 SER B O 1
ATOM 12705 N N . HIS B 1 526 ? 3.035 2.906 2.994 1 90.88 526 HIS B N 1
ATOM 12706 C CA . HIS B 1 526 ? 3.904 2.059 3.803 1 90.88 526 HIS B CA 1
ATOM 12707 C C . HIS B 1 526 ? 3.725 2.346 5.289 1 90.88 526 HIS B C 1
ATOM 12709 O O . HIS B 1 526 ? 3.656 1.422 6.102 1 90.88 526 HIS B O 1
ATOM 12715 N N . GLY B 1 527 ? 3.771 3.699 5.621 1 87 527 GLY B N 1
ATOM 12716 C CA . GLY B 1 527 ? 3.535 4.09 7.004 1 87 527 GLY B CA 1
ATOM 12717 C C . GLY B 1 527 ? 2.176 4.73 7.219 1 87 527 GLY B C 1
ATOM 12718 O O . GLY B 1 527 ? 1.818 5.688 6.531 1 87 527 GLY B O 1
ATOM 12719 N N . SER B 1 528 ? 1.365 4.277 8.242 1 76.44 528 SER B N 1
ATOM 12720 C CA . SER B 1 528 ? 0.136 4.844 8.789 1 76.44 528 SER B CA 1
ATOM 12721 C C . SER B 1 528 ? -0.99 4.812 7.762 1 76.44 528 SER B C 1
ATOM 12723 O O . SER B 1 528 ? -0.913 4.082 6.77 1 76.44 528 SER B O 1
ATOM 12725 N N . TRP B 1 529 ? -2.004 5.734 7.848 1 75.19 529 TRP B N 1
ATOM 12726 C CA . TRP B 1 529 ? -3.301 5.668 7.184 1 75.19 529 TRP B CA 1
ATOM 12727 C C . TRP B 1 529 ? -3.215 6.219 5.762 1 75.19 529 TRP B C 1
ATOM 12729 O O . TRP B 1 529 ? -2.391 7.094 5.477 1 75.19 529 TRP B O 1
ATOM 12739 N N . GLY B 1 530 ? -3.75 5.539 4.859 1 86.81 530 GLY B N 1
ATOM 12740 C CA . GLY B 1 530 ? -3.879 5.949 3.471 1 86.81 530 GLY B CA 1
ATOM 12741 C C . GLY B 1 530 ? -3.908 4.781 2.504 1 86.81 530 GLY B C 1
ATOM 12742 O O . GLY B 1 530 ? -3.119 3.844 2.633 1 86.81 530 GLY B O 1
ATOM 12743 N N . ALA B 1 531 ? -4.8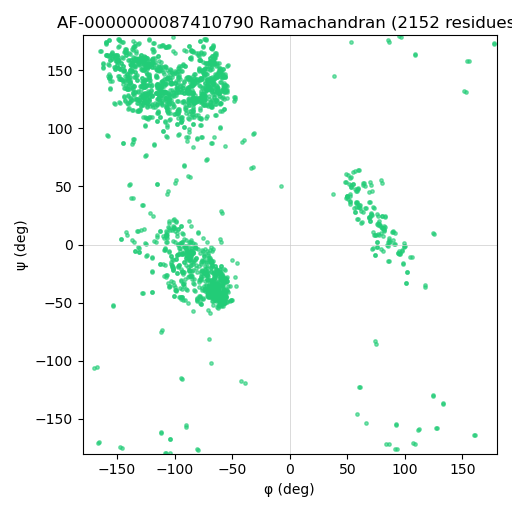01 4.836 1.677 1 93.62 531 ALA B N 1
ATOM 12744 C CA . ALA B 1 531 ? -4.941 3.801 0.657 1 93.62 531 ALA B CA 1
ATOM 12745 C C . ALA B 1 531 ? -5.605 4.355 -0.6 1 93.62 531 ALA B C 1
ATOM 12747 O O . ALA B 1 531 ? -6.293 5.379 -0.545 1 93.62 531 ALA B O 1
ATOM 12748 N N . GLU B 1 532 ? -5.316 3.77 -1.666 1 94.56 532 GLU B N 1
ATOM 12749 C CA . GLU B 1 532 ? -6.102 4.004 -2.873 1 94.56 532 GLU B CA 1
ATOM 12750 C C . GLU B 1 532 ? -7.477 3.346 -2.773 1 94.56 532 GLU B C 1
ATOM 12752 O O . GLU B 1 532 ? -7.676 2.439 -1.962 1 94.56 532 GLU B O 1
ATOM 12757 N N . ALA B 1 533 ? -8.406 3.875 -3.531 1 97.06 533 ALA B N 1
ATOM 12758 C CA . ALA B 1 533 ? -9.766 3.361 -3.457 1 97.06 533 ALA B CA 1
ATOM 12759 C C . ALA B 1 533 ? -10.359 3.168 -4.852 1 97.06 533 ALA B C 1
ATOM 12761 O O . ALA B 1 533 ? -9.742 3.553 -5.848 1 97.06 533 ALA B O 1
ATOM 12762 N N . ASP B 1 534 ? -11.539 2.51 -4.898 1 97.62 534 ASP B N 1
ATOM 12763 C CA . ASP B 1 534 ? -12.305 2.25 -6.113 1 97.62 534 ASP B CA 1
ATOM 12764 C C . ASP B 1 534 ? -13.781 2.588 -5.918 1 97.62 534 ASP B C 1
ATOM 12766 O O . ASP B 1 534 ? -14.25 2.711 -4.781 1 97.62 534 ASP B O 1
ATOM 12770 N N . VAL B 1 535 ? -14.461 2.816 -7.023 1 98.38 535 VAL B N 1
ATOM 12771 C CA . VAL B 1 535 ? -15.906 2.969 -7.039 1 98.38 535 VAL B CA 1
ATOM 12772 C C . VAL B 1 535 ? -16.562 1.609 -7.258 1 98.38 535 VAL B C 1
ATOM 12774 O O . VAL B 1 535 ? -16.188 0.859 -8.156 1 98.38 535 VAL B O 1
ATOM 12777 N N . TYR B 1 536 ? -17.562 1.253 -6.457 1 98.25 536 TYR B N 1
ATOM 12778 C CA . TYR B 1 536 ? -18.281 -0.018 -6.531 1 98.25 536 TYR B CA 1
ATOM 12779 C C . TYR B 1 536 ? -19.781 0.206 -6.688 1 98.25 536 TYR B C 1
ATOM 12781 O O . TYR B 1 536 ? -20.297 1.274 -6.344 1 98.25 536 TYR B O 1
ATOM 12789 N N . LEU B 1 537 ? -20.469 -0.792 -7.195 1 97.94 537 LEU B N 1
ATOM 12790 C CA . LEU B 1 537 ? -21.922 -0.912 -7.148 1 97.94 537 LEU B CA 1
ATOM 12791 C C . LEU B 1 537 ? -22.344 -2.131 -6.336 1 97.94 537 LEU B C 1
ATOM 12793 O O . LEU B 1 537 ? -21.781 -3.217 -6.5 1 97.94 537 LEU B O 1
ATOM 12797 N N . MET B 1 538 ? -23.203 -1.953 -5.461 1 97.94 538 MET B N 1
ATOM 12798 C CA . MET B 1 538 ? -23.922 -3.049 -4.812 1 97.94 538 MET B CA 1
ATOM 12799 C C . MET B 1 538 ? -25.375 -3.088 -5.262 1 97.94 538 MET B C 1
ATOM 12801 O O . MET B 1 538 ? -26.062 -2.074 -5.211 1 97.94 538 MET B O 1
ATOM 12805 N N . PHE B 1 539 ? -25.906 -4.223 -5.652 1 97.06 539 PHE B N 1
ATOM 12806 C CA . PHE B 1 539 ? -27.25 -4.332 -6.211 1 97.06 539 PHE B CA 1
ATOM 12807 C C . PHE B 1 539 ? -28.219 -4.883 -5.176 1 97.06 539 PHE B C 1
ATOM 12809 O O . PHE B 1 539 ? -27.906 -5.824 -4.449 1 97.06 539 PHE B O 1
ATOM 12816 N N . PHE B 1 540 ? -29.438 -4.289 -5.145 1 96 540 PHE B N 1
ATOM 12817 C CA . PHE B 1 540 ? -30.516 -4.715 -4.258 1 96 540 PHE B CA 1
ATOM 12818 C C . PHE B 1 540 ? -31.578 -5.477 -5.031 1 96 540 PHE B C 1
ATOM 12820 O O . PHE B 1 540 ? -32.562 -5.922 -4.453 1 96 540 PHE B O 1
ATOM 12827 N N . ASP B 1 541 ? -31.359 -5.465 -6.262 1 93.12 541 ASP B N 1
ATOM 12828 C CA . ASP B 1 541 ? -32.312 -6.098 -7.184 1 93.12 541 ASP B CA 1
ATOM 12829 C C . ASP B 1 541 ? -31.578 -7.047 -8.141 1 93.12 541 ASP B C 1
ATOM 12831 O O . ASP B 1 541 ? -30.625 -6.652 -8.805 1 93.12 541 ASP B O 1
ATOM 12835 N N . LEU B 1 542 ? -32.062 -8.281 -8.18 1 91.38 542 LEU B N 1
ATOM 12836 C CA . LEU B 1 542 ? -31.375 -9.32 -8.953 1 91.38 542 LEU B CA 1
ATOM 12837 C C . LEU B 1 542 ? -31.469 -9.039 -10.445 1 91.38 542 LEU B C 1
ATOM 12839 O O . LEU B 1 542 ? -30.531 -9.297 -11.195 1 91.38 542 LEU B O 1
ATOM 12843 N N . ASP B 1 543 ? -32.625 -8.562 -10.945 1 90.62 543 ASP B N 1
ATOM 12844 C CA . ASP B 1 543 ? -32.812 -8.266 -12.359 1 90.62 543 ASP B CA 1
ATOM 12845 C C . ASP B 1 543 ? -31.875 -7.145 -12.82 1 90.62 543 ASP B C 1
ATOM 12847 O O . ASP B 1 543 ? -31.312 -7.203 -13.914 1 90.62 543 ASP B O 1
ATOM 12851 N N . ALA B 1 544 ? -31.844 -6.16 -11.938 1 93.19 544 ALA B N 1
ATOM 12852 C CA . ALA B 1 544 ? -30.938 -5.059 -12.258 1 93.19 544 ALA B CA 1
ATOM 12853 C C . ALA B 1 544 ? -29.5 -5.547 -12.344 1 93.19 544 ALA B C 1
ATOM 12855 O O . ALA B 1 544 ? -28.734 -5.105 -13.211 1 93.19 544 ALA B O 1
ATOM 12856 N N . TYR B 1 545 ? -29.109 -6.422 -11.43 1 94 545 TYR B N 1
ATOM 12857 C CA . TYR B 1 545 ? -27.766 -6.996 -11.422 1 94 545 TYR B CA 1
ATOM 12858 C C . TYR B 1 545 ? -27.5 -7.777 -12.703 1 94 545 TYR B C 1
ATOM 12860 O O . TYR B 1 545 ? -26.469 -7.602 -13.344 1 94 545 TYR B O 1
ATOM 12868 N N . GLU B 1 546 ? -28.391 -8.633 -13.062 1 90.44 546 GLU B N 1
ATOM 12869 C CA . GLU B 1 546 ? -28.266 -9.43 -14.281 1 90.44 546 GLU B CA 1
ATOM 12870 C C . GLU B 1 546 ? -28.109 -8.531 -15.508 1 90.44 546 GLU B C 1
ATOM 12872 O O . GLU B 1 546 ? -27.25 -8.766 -16.359 1 90.44 546 GLU B O 1
ATOM 12877 N N . ARG B 1 547 ? -28.969 -7.547 -15.578 1 90.81 547 ARG B N 1
ATOM 12878 C CA . ARG B 1 547 ? -28.953 -6.625 -16.703 1 90.81 547 ARG B CA 1
ATOM 12879 C C . ARG B 1 547 ? -27.609 -5.918 -16.812 1 90.81 547 ARG B C 1
ATOM 12881 O O . ARG B 1 547 ? -27.062 -5.75 -17.906 1 90.81 547 ARG B O 1
ATOM 12888 N N . PHE B 1 548 ? -27.172 -5.5 -15.688 1 92.56 548 PHE B N 1
ATOM 12889 C CA . PHE B 1 548 ? -25.906 -4.766 -15.641 1 92.56 548 PHE B CA 1
ATOM 12890 C C . PHE B 1 548 ? -24.75 -5.641 -16.109 1 92.56 548 PHE B C 1
ATOM 12892 O O . PHE B 1 548 ? -23.812 -5.152 -16.75 1 92.56 548 PHE B O 1
ATOM 12899 N N . CYS B 1 549 ? -24.766 -6.922 -15.859 1 89.69 549 CYS B N 1
ATOM 12900 C CA . CYS B 1 549 ? -23.672 -7.84 -16.141 1 89.69 549 CYS B CA 1
ATOM 12901 C C . CYS B 1 549 ? -23.75 -8.344 -17.578 1 89.69 549 CYS B C 1
ATOM 12903 O O . CYS B 1 549 ? -22.859 -9.062 -18.047 1 89.69 549 CYS B O 1
ATOM 12905 N N . MET B 1 550 ? -24.797 -7.961 -18.344 1 88.81 550 MET B N 1
ATOM 12906 C CA . MET B 1 550 ? -24.953 -8.383 -19.734 1 88.81 550 MET B CA 1
ATOM 12907 C C . MET B 1 550 ? -23.891 -7.738 -20.609 1 88.81 550 MET B C 1
ATOM 12909 O O . MET B 1 550 ? -23.5 -6.59 -20.391 1 88.81 550 MET B O 1
ATOM 12913 N N . THR B 1 551 ? -23.438 -8.484 -21.562 1 85.81 551 THR B N 1
ATOM 12914 C CA . THR B 1 551 ? -22.578 -7.918 -22.594 1 85.81 551 THR B CA 1
ATOM 12915 C C . THR B 1 551 ? -23.359 -6.941 -23.469 1 85.81 551 THR B C 1
ATOM 12917 O O . THR B 1 551 ? -24.594 -6.883 -23.406 1 85.81 551 THR B O 1
ATOM 12920 N N . LYS B 1 552 ? -22.641 -6.219 -24.25 1 83.94 552 LYS B N 1
ATOM 12921 C CA . LYS B 1 552 ? -23.266 -5.281 -25.172 1 83.94 552 LYS B CA 1
ATOM 12922 C C . LYS B 1 552 ? -24.281 -5.984 -26.062 1 83.94 552 LYS B C 1
ATOM 12924 O O . LYS B 1 552 ? -25.406 -5.508 -26.234 1 83.94 552 LYS B O 1
ATOM 12929 N N . GLU B 1 553 ? -23.922 -7.113 -26.578 1 86.19 553 GLU B N 1
ATOM 12930 C CA . GLU B 1 553 ? -24.797 -7.891 -27.453 1 86.19 553 GLU B CA 1
ATOM 12931 C C . GLU B 1 553 ? -26.047 -8.367 -26.703 1 86.19 553 GLU B C 1
ATOM 12933 O O . GLU B 1 553 ? -27.156 -8.258 -27.219 1 86.19 553 GLU B O 1
ATOM 12938 N N . GLU B 1 554 ? -25.844 -8.844 -25.5 1 86.19 554 GLU B N 1
ATOM 12939 C CA . GLU B 1 554 ? -26.969 -9.352 -24.703 1 86.19 554 GLU B CA 1
ATOM 12940 C C . GLU B 1 554 ? -27.938 -8.234 -24.359 1 86.19 554 GLU B C 1
ATOM 12942 O O . GLU B 1 554 ? -29.156 -8.445 -24.344 1 86.19 554 GLU B O 1
ATOM 12947 N N . ARG B 1 555 ? -27.484 -7.133 -24.047 1 86.94 555 ARG B N 1
ATOM 12948 C CA . ARG B 1 555 ? -28.328 -5.988 -23.688 1 86.94 555 ARG B CA 1
ATOM 12949 C C . ARG B 1 555 ? -29.156 -5.527 -24.875 1 86.94 555 ARG B C 1
ATOM 12951 O O . ARG B 1 555 ? -30.328 -5.18 -24.703 1 86.94 555 ARG B O 1
ATOM 12958 N N . GLU B 1 556 ? -28.531 -5.449 -25.984 1 85.44 556 GLU B N 1
ATOM 12959 C CA . GLU B 1 556 ? -29.25 -5.062 -27.188 1 85.44 556 GLU B CA 1
ATOM 12960 C C . GLU B 1 556 ? -30.391 -6.031 -27.469 1 85.44 556 GLU B C 1
ATOM 12962 O O . GLU B 1 556 ? -31.5 -5.617 -27.844 1 85.44 556 GLU B O 1
ATOM 12967 N N . LEU B 1 557 ? -30.094 -7.266 -27.328 1 86.38 557 LEU B N 1
ATOM 12968 C CA . LEU B 1 557 ? -31.125 -8.281 -27.547 1 86.38 557 LEU B CA 1
ATOM 12969 C C . LEU B 1 557 ? -32.25 -8.133 -26.531 1 86.38 557 LEU B C 1
ATOM 12971 O O . LEU B 1 557 ? -33.438 -8.25 -26.875 1 86.38 557 LEU B O 1
ATOM 12975 N N . ALA B 1 558 ? -31.859 -7.941 -25.297 1 85.62 558 ALA B N 1
ATOM 12976 C CA . ALA B 1 558 ? -32.844 -7.77 -24.234 1 85.62 558 ALA B CA 1
ATOM 12977 C C . ALA B 1 558 ? -33.719 -6.547 -24.5 1 85.62 558 ALA B C 1
ATOM 12979 O O . ALA B 1 558 ? -34.938 -6.578 -24.266 1 85.62 558 ALA B O 1
ATOM 12980 N N . ASP B 1 559 ? -33.125 -5.527 -24.875 1 86.81 559 ASP B N 1
ATOM 12981 C CA . ASP B 1 559 ? -33.844 -4.305 -25.188 1 86.81 559 ASP B CA 1
ATOM 12982 C C . ASP B 1 559 ? -34.844 -4.531 -26.328 1 86.81 559 ASP B C 1
ATOM 12984 O O . ASP B 1 559 ? -35.969 -4.023 -26.281 1 86.81 559 ASP B O 1
ATOM 12988 N N . GLN B 1 560 ? -34.438 -5.195 -27.312 1 83.38 560 GLN B N 1
ATOM 12989 C CA . GLN B 1 560 ? -35.312 -5.508 -28.422 1 83.38 560 GLN B CA 1
ATOM 12990 C C . GLN B 1 560 ? -36.5 -6.359 -27.984 1 83.38 560 GLN B C 1
ATOM 12992 O O . GLN B 1 560 ? -37.625 -6.125 -28.391 1 83.38 560 GLN B O 1
ATOM 12997 N N . LEU B 1 561 ? -36.188 -7.285 -27.141 1 82.75 561 LEU B N 1
ATOM 12998 C CA . LEU B 1 561 ? -37.25 -8.148 -26.625 1 82.75 561 LEU B CA 1
ATOM 12999 C C . LEU B 1 561 ? -38.25 -7.352 -25.797 1 82.75 561 LEU B C 1
ATOM 13001 O O . LEU B 1 561 ? -39.469 -7.609 -25.859 1 82.75 561 LEU B O 1
ATOM 13005 N N . GLU B 1 562 ? -37.75 -6.504 -24.984 1 81.44 562 GLU B N 1
ATOM 13006 C CA . GLU B 1 562 ? -38.594 -5.656 -24.172 1 81.44 562 GLU B CA 1
ATOM 13007 C C . GLU B 1 562 ? -39.469 -4.746 -25.031 1 81.44 562 GLU B C 1
ATOM 13009 O O . GLU B 1 562 ? -40.625 -4.508 -24.734 1 81.44 562 GLU B O 1
ATOM 13014 N N . LYS B 1 563 ? -38.906 -4.191 -26.109 1 74.94 563 LYS B N 1
ATOM 13015 C CA . LYS B 1 563 ? -39.656 -3.359 -27.047 1 74.94 563 LYS B CA 1
ATOM 13016 C C . LYS B 1 563 ? -40.75 -4.168 -27.734 1 74.94 563 LYS B C 1
ATOM 13018 O O . LYS B 1 563 ? -41.875 -3.684 -27.922 1 74.94 563 LYS B O 1
ATOM 13023 N N . ASP B 1 564 ? -40.375 -5.371 -28.062 1 76.06 564 ASP B N 1
ATOM 13024 C CA . ASP B 1 564 ? -41.344 -6.254 -28.734 1 76.06 564 ASP B CA 1
ATOM 13025 C C . ASP B 1 564 ? -42.469 -6.652 -27.812 1 76.06 564 ASP B C 1
ATOM 13027 O O . ASP B 1 564 ? -43.625 -6.703 -28.234 1 76.06 564 ASP B O 1
ATOM 13031 N N . LYS B 1 565 ? -42.188 -6.848 -26.656 1 75.06 565 LYS B N 1
ATOM 13032 C CA . LYS B 1 565 ? -43.219 -7.148 -25.672 1 75.06 565 LYS B CA 1
ATOM 13033 C C . LYS B 1 565 ? -44.156 -5.961 -25.484 1 75.06 565 LYS B C 1
ATOM 13035 O O . LYS B 1 565 ? -45.375 -6.129 -25.391 1 75.06 565 LYS B O 1
ATOM 13040 N N . LYS B 1 566 ? -43.438 -4.785 -25.312 1 67.25 566 LYS B N 1
ATOM 13041 C CA . LYS B 1 566 ? -44.25 -3.584 -25.125 1 67.25 566 LYS B CA 1
ATOM 13042 C C . LYS B 1 566 ? -45.125 -3.326 -26.328 1 67.25 566 LYS B C 1
ATOM 13044 O O . LYS B 1 566 ? -46.281 -2.883 -26.188 1 67.25 566 LYS B O 1
ATOM 13049 N N . LYS B 1 567 ? -44.781 -3.746 -27.578 1 70.5 567 LYS B N 1
ATOM 13050 C CA . LYS B 1 567 ? -45.562 -3.615 -28.797 1 70.5 567 LYS B CA 1
ATOM 13051 C C . LYS B 1 567 ? -46.719 -4.637 -28.844 1 70.5 567 LYS B C 1
ATOM 13053 O O . LYS B 1 567 ? -47.844 -4.305 -29.203 1 70.5 567 LYS B O 1
ATOM 13058 N N . THR B 1 568 ? -46.281 -5.723 -28.375 1 73.88 568 THR B N 1
ATOM 13059 C CA . THR B 1 568 ? -47.312 -6.777 -28.359 1 73.88 568 THR B CA 1
ATOM 13060 C C . THR B 1 568 ? -48.375 -6.484 -27.328 1 73.88 568 THR B C 1
ATOM 13062 O O . THR B 1 568 ? -49.562 -6.703 -27.578 1 73.88 568 THR B O 1
ATOM 13065 N N . GLU B 1 569 ? -47.969 -6.07 -26.188 1 72.56 569 GLU B N 1
ATOM 13066 C CA . GLU B 1 569 ? -48.938 -5.688 -25.156 1 72.56 569 GLU B CA 1
ATOM 13067 C C . GLU B 1 569 ? -49.781 -4.508 -25.609 1 72.56 569 GLU B C 1
ATOM 13069 O O . GLU B 1 569 ? -50.969 -4.457 -25.328 1 72.56 569 GLU B O 1
ATOM 13074 N N . ALA B 1 570 ? -49.156 -3.477 -26.312 1 65.25 570 ALA B N 1
ATOM 13075 C CA . ALA B 1 570 ? -49.906 -2.35 -26.844 1 65.25 570 ALA B CA 1
ATOM 13076 C C . ALA B 1 570 ? -50.875 -2.811 -27.922 1 65.25 570 ALA B C 1
ATOM 13078 O O . ALA B 1 570 ? -52.031 -2.34 -27.953 1 65.25 570 ALA B O 1
ATOM 13079 N N . GLU B 1 571 ? -50.469 -3.758 -28.734 1 68.12 571 GLU B N 1
ATOM 13080 C CA . GLU B 1 571 ? -51.344 -4.305 -29.766 1 68.12 571 GLU B CA 1
ATOM 13081 C C . GLU B 1 571 ? -52.5 -5.129 -29.156 1 68.12 571 GLU B C 1
ATOM 13083 O O . GLU B 1 571 ? -53.625 -5.09 -29.641 1 68.12 571 GLU B O 1
ATOM 13088 N N . THR B 1 572 ? -52.156 -5.742 -28.188 1 64.81 572 THR B N 1
ATOM 13089 C CA . THR B 1 572 ? -53.219 -6.516 -27.531 1 64.81 572 THR B CA 1
ATOM 13090 C C . THR B 1 572 ? -54.188 -5.594 -26.828 1 64.81 572 THR B C 1
ATOM 13092 O O . THR B 1 572 ? -55.406 -5.836 -26.844 1 64.81 572 THR B O 1
ATOM 13095 N N . LYS B 1 573 ? -53.562 -4.539 -26.234 1 60.84 573 LYS B N 1
ATOM 13096 C CA . LYS B 1 573 ? -54.438 -3.57 -25.594 1 60.84 573 LYS B CA 1
ATOM 13097 C C . LYS B 1 573 ? -55.25 -2.811 -26.625 1 60.84 573 LYS B C 1
ATOM 13099 O O . LYS B 1 573 ? -56.406 -2.459 -26.375 1 60.84 573 LYS B O 1
ATOM 13104 N N . GLU B 1 574 ? -54.719 -2.441 -27.734 1 60.19 574 GLU B N 1
ATOM 13105 C CA . GLU B 1 574 ? -55.469 -1.807 -28.797 1 60.19 574 GLU B CA 1
ATOM 13106 C C . GLU B 1 574 ? -56.531 -2.75 -29.359 1 60.19 574 GLU B C 1
ATOM 13108 O O . GLU B 1 574 ? -57.656 -2.322 -29.656 1 60.19 574 GLU B O 1
ATOM 13113 N N . LYS B 1 575 ? -56.344 -3.879 -29.391 1 55.16 575 LYS B N 1
ATOM 13114 C CA . LYS B 1 575 ? -57.344 -4.836 -29.844 1 55.16 575 LYS B CA 1
ATOM 13115 C C . LYS B 1 575 ? -58.438 -5.035 -28.812 1 55.16 575 LYS B C 1
ATOM 13117 O O . LYS B 1 575 ? -59.625 -5.242 -29.156 1 55.16 575 LYS B O 1
ATOM 13122 N N . GLU B 1 576 ? -57.969 -4.98 -27.672 1 51.25 576 GLU B N 1
ATOM 13123 C CA . GLU B 1 576 ? -58.969 -5.09 -26.625 1 51.25 576 GLU B CA 1
ATOM 13124 C C . GLU B 1 576 ? -59.812 -3.826 -26.531 1 51.25 576 GLU B C 1
ATOM 13126 O O . GLU B 1 576 ? -61 -3.893 -26.234 1 51.25 576 GLU B O 1
ATOM 13131 N N . LYS B 1 577 ? -59.031 -2.754 -26.734 1 49.12 577 LYS B N 1
ATOM 13132 C CA . LYS B 1 577 ? -59.844 -1.525 -26.781 1 49.12 577 LYS B CA 1
ATOM 13133 C C . LYS B 1 577 ? -60.75 -1.503 -28 1 49.12 577 LYS B C 1
ATOM 13135 O O . LYS B 1 577 ? -61.75 -0.78 -28.016 1 49.12 577 LYS B O 1
ATOM 13140 N N . ALA B 1 578 ? -60.375 -1.984 -29.094 1 42.12 578 ALA B N 1
ATOM 13141 C CA . ALA B 1 578 ? -61.25 -1.994 -30.266 1 42.12 578 ALA B CA 1
ATOM 13142 C C . ALA B 1 578 ? -62.5 -2.846 -30.016 1 42.12 578 ALA B C 1
ATOM 13144 O O . ALA B 1 578 ? -63.469 -2.756 -30.766 1 42.12 578 ALA B O 1
ATOM 13145 N N . LYS B 1 579 ? -62.312 -3.861 -29.312 1 40.88 579 LYS B N 1
ATOM 13146 C CA . LYS B 1 579 ? -63.562 -4.516 -29.031 1 40.88 579 LYS B CA 1
ATOM 13147 C C . LYS B 1 579 ? -64.438 -3.686 -28.078 1 40.88 579 LYS B C 1
ATOM 13149 O O . LYS B 1 579 ? -65.625 -3.826 -28.047 1 40.88 579 LYS B O 1
ATOM 13154 N N . GLY B 1 580 ? -63.844 -3.477 -26.969 1 30.95 580 GLY B N 1
ATOM 13155 C CA . GLY B 1 580 ? -64.688 -2.91 -25.938 1 30.95 580 GLY B CA 1
ATOM 13156 C C . GLY B 1 580 ? -64.812 -1.399 -26.031 1 30.95 580 GLY B C 1
ATOM 13157 O O . GLY B 1 580 ? -63.812 -0.69 -25.984 1 30.95 580 GLY B O 1
ATOM 13158 N N . LYS B 1 581 ? -65.75 -0.987 -26.906 1 33.84 581 LYS B N 1
ATOM 13159 C CA . LYS B 1 581 ? -66.188 0.4 -27.109 1 33.84 581 LYS B CA 1
ATOM 13160 C C . LYS B 1 581 ? -66.438 1.103 -25.781 1 33.84 581 LYS B C 1
ATOM 13162 O O . LYS B 1 581 ? -67.062 2.166 -25.75 1 33.84 581 LYS B O 1
ATOM 13167 N N . LYS B 1 582 ? -66.562 0.366 -24.656 1 27.81 582 LYS B N 1
ATOM 13168 C CA . LYS B 1 582 ? -67.25 1.26 -23.75 1 27.81 582 LYS B CA 1
ATOM 13169 C C . LYS B 1 582 ? -66.438 2.48 -23.406 1 27.81 582 LYS B C 1
ATOM 13171 O O . LYS B 1 582 ? -65.188 2.422 -23.438 1 27.81 582 LYS B O 1
ATOM 13176 N N . LYS B 1 583 ? -67.125 3.623 -22.828 1 26.56 583 LYS B N 1
ATOM 13177 C CA . LYS B 1 583 ? -67.125 5.082 -22.75 1 26.56 583 LYS B CA 1
ATOM 13178 C C . LYS B 1 583 ? -65.875 5.582 -21.953 1 26.56 583 LYS B C 1
ATOM 13180 O O . LYS B 1 583 ? -65.188 6.449 -22.422 1 26.56 583 LYS B O 1
ATOM 13185 N N . GLY B 1 584 ? -66.125 5.969 -20.641 1 25.11 584 GLY B N 1
ATOM 13186 C CA . GLY B 1 584 ? -66.062 7.254 -19.969 1 25.11 584 GLY B CA 1
ATOM 13187 C C . GLY B 1 584 ? -64.688 7.551 -19.406 1 25.11 584 GLY B C 1
ATOM 13188 O O . GLY B 1 584 ? -64.375 8.688 -19.016 1 25.11 584 GLY B O 1
ATOM 13189 N N . LYS B 1 585 ? -64.062 6.707 -18.672 1 30.28 585 LYS B N 1
ATOM 13190 C CA . LYS B 1 585 ? -63.281 7.152 -17.531 1 30.28 585 LYS B CA 1
ATOM 13191 C C . LYS B 1 585 ? -61.844 7.473 -17.969 1 30.28 585 LYS B C 1
ATOM 13193 O O . LYS B 1 585 ? -60.938 6.633 -17.859 1 30.28 585 LYS B O 1
ATOM 13198 N N . ASP B 1 586 ? -61.781 8.328 -18.812 1 28.25 586 ASP B N 1
ATOM 13199 C CA . ASP B 1 586 ? -60.406 8.617 -19.297 1 28.25 586 ASP B CA 1
ATOM 13200 C C . ASP B 1 586 ? -59.656 9.492 -18.312 1 28.25 586 ASP B C 1
ATOM 13202 O O . ASP B 1 586 ? -58.469 9.766 -18.5 1 28.25 586 ASP B O 1
ATOM 13206 N N . ALA B 1 587 ? -60.375 10.172 -17.406 1 34 587 ALA B N 1
ATOM 13207 C CA . ALA B 1 587 ? -59.656 11.281 -16.797 1 34 587 ALA B CA 1
ATOM 13208 C C . ALA B 1 587 ? -58.562 10.773 -15.844 1 34 587 ALA B C 1
ATOM 13210 O O . ALA B 1 587 ? -57.625 11.484 -15.547 1 34 587 ALA B O 1
ATOM 13211 N N . ASP B 1 588 ? -58.875 9.898 -15.109 1 28 588 ASP B N 1
ATOM 13212 C CA . ASP B 1 588 ? -58.031 9.711 -13.93 1 28 588 ASP B CA 1
ATOM 13213 C C . ASP B 1 588 ? -56.656 9.117 -14.297 1 28 588 ASP B C 1
ATOM 13215 O O . ASP B 1 588 ? -55.875 8.781 -13.422 1 28 588 ASP B O 1
ATOM 13219 N N . LYS B 1 589 ? -56.406 8.922 -15.438 1 34.44 589 LYS B N 1
ATOM 13220 C CA . LYS B 1 589 ? -55.219 8.156 -15.789 1 34.44 589 LYS B CA 1
ATOM 13221 C C . LYS B 1 589 ? -53.969 9.039 -15.75 1 34.44 589 LYS B C 1
ATOM 13223 O O . LYS B 1 589 ? -52.844 8.539 -15.859 1 34.44 589 LYS B O 1
ATOM 13228 N N . ASN B 1 590 ? -54.25 10.352 -15.836 1 33 590 ASN B N 1
ATOM 13229 C CA . ASN B 1 590 ? -52.969 11.062 -15.953 1 33 590 ASN B CA 1
ATOM 13230 C C . ASN B 1 590 ? -52.25 11.164 -14.609 1 33 590 ASN B C 1
ATOM 13232 O O . ASN B 1 590 ? -51.188 11.781 -14.516 1 33 590 ASN B O 1
ATOM 13236 N N . LYS B 1 591 ? -52.969 11.094 -13.438 1 36.06 591 LYS B N 1
ATOM 13237 C CA . LYS B 1 591 ? -52.312 11.273 -12.156 1 36.06 591 LYS B CA 1
ATOM 13238 C C . LYS B 1 591 ? -51.438 10.07 -11.805 1 36.06 591 LYS B C 1
ATOM 13240 O O . LYS B 1 591 ? -50.75 10.062 -10.781 1 36.06 591 LYS B O 1
ATOM 13245 N N . LYS B 1 592 ? -51.5 8.961 -12.281 1 40.44 592 LYS B N 1
ATOM 13246 C CA . LYS B 1 592 ? -50.781 7.758 -11.859 1 40.44 592 LYS B CA 1
ATOM 13247 C C . LYS B 1 592 ? -49.375 7.73 -12.414 1 40.44 592 LYS B C 1
ATOM 13249 O O . LYS B 1 592 ? -48.562 6.855 -12.07 1 40.44 592 LYS B O 1
ATOM 13254 N N . LYS B 1 593 ? -49.156 8.5 -13.383 1 42.03 593 LYS B N 1
ATOM 13255 C CA . LYS B 1 593 ? -47.844 8.281 -14.039 1 42.03 593 LYS B CA 1
ATOM 13256 C C . LYS B 1 593 ? -46.688 8.672 -13.125 1 42.03 593 LYS B C 1
ATOM 13258 O O . LYS B 1 593 ? -45.594 8.148 -13.266 1 42.03 593 LYS B O 1
ATOM 13263 N N . ASN B 1 594 ? -46.781 9.68 -12.211 1 46.09 594 ASN B N 1
ATOM 13264 C CA . ASN B 1 594 ? -45.531 10.141 -11.617 1 46.09 594 ASN B CA 1
ATOM 13265 C C . ASN B 1 594 ? -45.281 9.508 -10.258 1 46.09 594 ASN B C 1
ATOM 13267 O O . ASN B 1 594 ? -44.562 10.055 -9.438 1 46.09 594 ASN B O 1
ATOM 13271 N N . GLU B 1 595 ? -46 8.594 -9.898 1 56.88 595 GLU B N 1
ATOM 13272 C CA . GLU B 1 595 ? -45.75 8.047 -8.578 1 56.88 595 GLU B CA 1
ATOM 13273 C C . GLU B 1 595 ? -44.594 7.039 -8.625 1 56.88 595 GLU B C 1
ATOM 13275 O O . GLU B 1 595 ? -44.625 6.094 -9.414 1 56.88 595 GLU B O 1
ATOM 13280 N N . VAL B 1 596 ? -43.406 7.41 -7.988 1 73.31 596 VAL B N 1
ATOM 13281 C CA . VAL B 1 596 ? -42.281 6.516 -7.867 1 73.31 596 VAL B CA 1
ATOM 13282 C C . VAL B 1 596 ? -42.688 5.23 -7.156 1 73.31 596 VAL B C 1
ATOM 13284 O O . VAL B 1 596 ? -43.219 5.273 -6.047 1 73.31 596 VAL B O 1
ATOM 13287 N N . LYS B 1 597 ? -42.625 4.129 -7.781 1 80.81 597 LYS B N 1
ATOM 13288 C CA . LYS B 1 597 ? -42.906 2.816 -7.211 1 80.81 597 LYS B CA 1
ATOM 13289 C C . LYS B 1 597 ? -42 2.531 -6.008 1 80.81 597 LYS B C 1
ATOM 13291 O O . LYS B 1 597 ? -40.812 2.816 -6.035 1 80.81 597 LYS B O 1
ATOM 13296 N N . PRO B 1 598 ? -42.625 2.045 -4.98 1 90.81 598 PRO B N 1
ATOM 13297 C CA . PRO B 1 598 ? -41.812 1.697 -3.805 1 90.81 598 PRO B CA 1
ATOM 13298 C C . PRO B 1 598 ? -40.719 0.683 -4.117 1 90.81 598 PRO B C 1
ATOM 13300 O O . PRO B 1 598 ? -40.938 -0.258 -4.883 1 90.81 598 PRO B O 1
ATOM 13303 N N . LEU B 1 599 ? -39.594 0.966 -3.574 1 93.19 599 LEU B N 1
ATOM 13304 C CA . LEU B 1 599 ? -38.438 0.092 -3.783 1 93.19 599 LEU B CA 1
ATOM 13305 C C . LEU B 1 599 ? -38.562 -1.181 -2.953 1 93.19 599 LEU B C 1
ATOM 13307 O O . LEU B 1 599 ? -39.031 -1.138 -1.809 1 93.19 599 LEU B O 1
ATOM 13311 N N . GLU B 1 600 ? -38.281 -2.285 -3.514 1 91.38 600 GLU B N 1
ATOM 13312 C CA . GLU B 1 600 ? -38.156 -3.57 -2.836 1 91.38 600 GLU B CA 1
ATOM 13313 C C . GLU B 1 600 ? -36.688 -4.066 -2.887 1 91.38 600 GLU B C 1
ATOM 13315 O O . GLU B 1 600 ? -36.062 -4.062 -3.949 1 91.38 600 GLU B O 1
ATOM 13320 N N . PHE B 1 601 ? -36.219 -4.465 -1.628 1 93.12 601 PHE B N 1
ATOM 13321 C CA . PHE B 1 601 ? -34.812 -4.82 -1.567 1 93.12 601 PHE B CA 1
ATOM 13322 C C . PHE B 1 601 ? -34.625 -6.32 -1.351 1 93.12 601 PHE B C 1
ATOM 13324 O O . PHE B 1 601 ? -35.281 -6.902 -0.481 1 93.12 601 PHE B O 1
ATOM 13331 N N . ASP B 1 602 ? -33.875 -6.926 -2.141 1 92.25 602 ASP B N 1
ATOM 13332 C CA . ASP B 1 602 ? -33.312 -8.25 -1.858 1 92.25 602 ASP B CA 1
ATOM 13333 C C . ASP B 1 602 ? -31.984 -8.148 -1.116 1 92.25 602 ASP B C 1
ATOM 13335 O O . ASP B 1 602 ? -30.922 -8.148 -1.738 1 92.25 602 ASP B O 1
ATOM 13339 N N . LEU B 1 603 ? -32.031 -8.188 0.203 1 92.38 603 LEU B N 1
ATOM 13340 C CA . LEU B 1 603 ? -30.828 -7.902 1.008 1 92.38 603 LEU B CA 1
ATOM 13341 C C . LEU B 1 603 ? -30.094 -9.188 1.368 1 92.38 603 LEU B C 1
ATOM 13343 O O . LEU B 1 603 ? -28.953 -9.148 1.805 1 92.38 603 LEU B O 1
ATOM 13347 N N . GLU B 1 604 ? -30.719 -10.305 1.34 1 84 604 GLU B N 1
ATOM 13348 C CA . GLU B 1 604 ? -30.141 -11.57 1.787 1 84 604 GLU B CA 1
ATOM 13349 C C . GLU B 1 604 ? -28.812 -11.844 1.086 1 84 604 GLU B C 1
ATOM 13351 O O . GLU B 1 604 ? -27.844 -12.273 1.721 1 84 604 GLU B O 1
ATOM 13356 N N . ASN B 1 605 ? -28.688 -11.578 -0.174 1 87 605 ASN B N 1
ATOM 13357 C CA . ASN B 1 605 ? -27.453 -11.891 -0.882 1 87 605 ASN B CA 1
ATOM 13358 C C . ASN B 1 605 ? -26.906 -10.68 -1.632 1 87 605 ASN B C 1
ATOM 13360 O O . ASN B 1 605 ? -26.281 -10.82 -2.682 1 87 605 ASN B O 1
ATOM 13364 N N . CYS B 1 606 ? -27.125 -9.539 -1.045 1 93.44 606 CYS B N 1
ATOM 13365 C CA . CYS B 1 606 ? -26.719 -8.336 -1.757 1 93.44 606 CYS B CA 1
ATOM 13366 C C . CYS B 1 606 ? -25.203 -8.211 -1.771 1 93.44 606 CYS B C 1
ATOM 13368 O O . CYS B 1 606 ? -24.625 -7.637 -2.699 1 93.44 606 CYS B O 1
ATOM 13370 N N . ARG B 1 607 ? -24.5 -8.82 -0.765 1 94.5 607 ARG B N 1
ATOM 13371 C CA . ARG B 1 607 ? -23.047 -8.727 -0.664 1 94.5 607 ARG B CA 1
ATOM 13372 C C . ARG B 1 607 ? -22.359 -9.602 -1.708 1 94.5 607 ARG B C 1
ATOM 13374 O O . ARG B 1 607 ? -21.156 -9.477 -1.939 1 94.5 607 ARG B O 1
ATOM 13381 N N . ASP B 1 608 ? -23.094 -10.445 -2.404 1 93.44 608 ASP B N 1
ATOM 13382 C CA . ASP B 1 608 ? -22.578 -11.258 -3.508 1 93.44 608 ASP B CA 1
ATOM 13383 C C . ASP B 1 608 ? -22.766 -10.539 -4.844 1 93.44 608 ASP B C 1
ATOM 13385 O O . ASP B 1 608 ? -22.328 -11.023 -5.883 1 93.44 608 ASP B O 1
ATOM 13389 N N . ARG B 1 609 ? -23.453 -9.445 -4.812 1 95.69 609 ARG B N 1
ATOM 13390 C CA . ARG B 1 609 ? -23.75 -8.695 -6.031 1 95.69 609 ARG B CA 1
ATOM 13391 C C . ARG B 1 609 ? -23.078 -7.328 -6.016 1 95.69 609 ARG B C 1
ATOM 13393 O O . ARG B 1 609 ? -23.734 -6.305 -6.207 1 95.69 609 ARG B O 1
ATOM 13400 N N . ILE B 1 610 ? -21.797 -7.312 -5.773 1 96.56 610 ILE B N 1
ATOM 13401 C CA . ILE B 1 610 ? -20.969 -6.113 -5.777 1 96.56 610 ILE B CA 1
ATOM 13402 C C . ILE B 1 610 ? -20.078 -6.109 -7.02 1 96.56 610 ILE B C 1
ATOM 13404 O O . ILE B 1 610 ? -19.453 -7.125 -7.352 1 96.56 610 ILE B O 1
ATOM 13408 N N . VAL B 1 611 ? -20.016 -5.055 -7.734 1 96.62 611 VAL B N 1
ATOM 13409 C CA . VAL B 1 611 ? -19.219 -4.926 -8.945 1 96.62 611 VAL B CA 1
ATOM 13410 C C . VAL B 1 611 ? -18.234 -3.758 -8.797 1 96.62 611 VAL B C 1
ATOM 13412 O O . VAL B 1 611 ? -18.625 -2.662 -8.391 1 96.62 611 VAL B O 1
ATOM 13415 N N . ARG B 1 612 ? -16.984 -3.92 -9 1 96.25 612 ARG B N 1
ATOM 13416 C CA . ARG B 1 612 ? -15.984 -2.859 -9.07 1 96.25 612 ARG B CA 1
ATOM 13417 C C . ARG B 1 612 ? -16.062 -2.117 -10.398 1 96.25 612 ARG B C 1
ATOM 13419 O O . ARG B 1 612 ? -15.953 -2.725 -11.461 1 96.25 612 ARG B O 1
ATOM 13426 N N . LEU B 1 613 ? -16.172 -0.812 -10.391 1 97.06 613 LEU B N 1
ATOM 13427 C CA . LEU B 1 613 ? -16.406 -0.052 -11.617 1 97.06 613 LEU B CA 1
ATOM 13428 C C . LEU B 1 613 ? -15.109 0.526 -12.156 1 97.06 613 LEU B C 1
ATOM 13430 O O . LEU B 1 613 ? -14.93 0.633 -13.375 1 97.06 613 LEU B O 1
ATOM 13434 N N . THR B 1 614 ? -14.25 0.985 -11.266 1 95.44 614 THR B N 1
ATOM 13435 C CA . THR B 1 614 ? -12.992 1.556 -11.734 1 95.44 614 THR B CA 1
ATOM 13436 C C . THR B 1 614 ? -12.031 0.456 -12.164 1 95.44 614 THR B C 1
ATOM 13438 O O . THR B 1 614 ? -11.977 -0.607 -11.539 1 95.44 614 THR B O 1
ATOM 13441 N N . VAL B 1 615 ? -11.188 0.751 -13.117 1 90.44 615 VAL B N 1
ATOM 13442 C CA . VAL B 1 615 ? -10.289 -0.248 -13.688 1 90.44 615 VAL B CA 1
ATOM 13443 C C . VAL B 1 615 ? -9.008 -0.312 -12.867 1 90.44 615 VAL B C 1
ATOM 13445 O O . VAL B 1 615 ? -8.273 -1.304 -12.922 1 90.44 615 VAL B O 1
ATOM 13448 N N . ASN B 1 616 ? -8.703 0.707 -12.164 1 89.75 616 ASN B N 1
ATOM 13449 C CA . ASN B 1 616 ? -7.559 0.76 -11.258 1 89.75 616 ASN B CA 1
ATOM 13450 C C . ASN B 1 616 ? -7.871 1.593 -10.016 1 89.75 616 ASN B C 1
ATOM 13452 O O . ASN B 1 616 ? -8.672 2.529 -10.078 1 89.75 616 ASN B O 1
ATOM 13456 N N . SER B 1 617 ? -7.266 1.25 -8.938 1 93.62 617 SER B N 1
ATOM 13457 C CA . SER B 1 617 ? -7.402 2.029 -7.711 1 93.62 617 SER B CA 1
ATOM 13458 C C . SER B 1 617 ? -6.648 3.352 -7.809 1 93.62 617 SER B C 1
ATOM 13460 O O . SER B 1 617 ? -5.617 3.434 -8.477 1 93.62 617 SER B O 1
ATOM 13462 N N . SER B 1 618 ? -7.145 4.371 -7.184 1 93.56 618 SER B N 1
ATOM 13463 C CA . SER B 1 618 ? -6.531 5.695 -7.219 1 93.56 618 SER B CA 1
ATOM 13464 C C . SER B 1 618 ? -6.949 6.531 -6.016 1 93.56 618 SER B C 1
ATOM 13466 O O . SER B 1 618 ? -7.711 6.062 -5.164 1 93.56 618 SER B O 1
ATOM 13468 N N . HIS B 1 619 ? -6.355 7.766 -5.91 1 94.31 619 HIS B N 1
ATOM 13469 C CA . HIS B 1 619 ? -6.883 8.766 -4.992 1 94.31 619 HIS B CA 1
ATOM 13470 C C . HIS B 1 619 ? -8.141 9.43 -5.551 1 94.31 619 HIS B C 1
ATOM 13472 O O . HIS B 1 619 ? -8.047 10.305 -6.422 1 94.31 619 HIS B O 1
ATOM 13478 N N . LEU B 1 620 ? -9.211 9.078 -4.938 1 95.88 620 LEU B N 1
ATOM 13479 C CA . LEU B 1 620 ? -10.5 9.43 -5.531 1 95.88 620 LEU B CA 1
ATOM 13480 C C . LEU B 1 620 ? -11.047 10.719 -4.918 1 95.88 620 LEU B C 1
ATOM 13482 O O . LEU B 1 620 ? -10.781 11.008 -3.75 1 95.88 620 LEU B O 1
ATOM 13486 N N . GLY B 1 621 ? -11.695 11.469 -5.809 1 96 621 GLY B N 1
ATOM 13487 C CA . GLY B 1 621 ? -12.633 12.469 -5.328 1 96 621 GLY B CA 1
ATOM 13488 C C . GLY B 1 621 ? -14.062 11.969 -5.277 1 96 621 GLY B C 1
ATOM 13489 O O . GLY B 1 621 ? -14.352 10.953 -4.637 1 96 621 GLY B O 1
ATOM 13490 N N . ASP B 1 622 ? -14.906 12.516 -6.039 1 97.56 622 ASP B N 1
ATOM 13491 C CA . ASP B 1 622 ? -16.297 12.078 -6.129 1 97.56 622 ASP B CA 1
ATOM 13492 C C . ASP B 1 622 ? -16.562 11.367 -7.453 1 97.56 622 ASP B C 1
ATOM 13494 O O . ASP B 1 622 ? -15.68 11.281 -8.305 1 97.56 622 ASP B O 1
ATOM 13498 N N . ALA B 1 623 ? -17.734 10.734 -7.594 1 98 623 ALA B N 1
ATOM 13499 C CA . ALA B 1 623 ? -18.109 10.023 -8.812 1 98 623 ALA B CA 1
ATOM 13500 C C . ALA B 1 623 ? -19.594 10.172 -9.102 1 98 623 ALA B C 1
ATOM 13502 O O . ALA B 1 623 ? -20.391 10.414 -8.188 1 98 623 ALA B O 1
ATOM 13503 N N . ALA B 1 624 ? -19.922 10.133 -10.359 1 97.44 624 ALA B N 1
ATOM 13504 C CA . ALA B 1 624 ? -21.312 10.156 -10.836 1 97.44 624 ALA B CA 1
ATOM 13505 C C . ALA B 1 624 ? -21.547 9.078 -11.891 1 97.44 624 ALA B C 1
ATOM 13507 O O . ALA B 1 624 ? -20.781 8.953 -12.844 1 97.44 624 ALA B O 1
ATOM 13508 N N . LEU B 1 625 ? -22.516 8.25 -11.664 1 97.12 625 LEU B N 1
ATOM 13509 C CA . LEU B 1 625 ? -22.922 7.219 -12.609 1 97.12 625 LEU B CA 1
ATOM 13510 C C . LEU B 1 625 ? -24.125 7.676 -13.43 1 97.12 625 LEU B C 1
ATOM 13512 O O . LEU B 1 625 ? -25.078 8.25 -12.883 1 97.12 625 LEU B O 1
ATOM 13516 N N . SER B 1 626 ? -24.109 7.48 -14.742 1 96.06 626 SER B N 1
ATOM 13517 C CA . SER B 1 626 ? -25.25 7.824 -15.578 1 96.06 626 SER B CA 1
ATOM 13518 C C . SER B 1 626 ? -26.484 7.035 -15.172 1 96.06 626 SER B C 1
ATOM 13520 O O . SER B 1 626 ? -26.391 5.934 -14.625 1 96.06 626 SER B O 1
ATOM 13522 N N . PRO B 1 627 ? -27.672 7.598 -15.359 1 93.38 627 PRO B N 1
ATOM 13523 C CA . PRO B 1 627 ? -28.922 6.969 -14.891 1 93.38 627 PRO B CA 1
ATOM 13524 C C . PRO B 1 627 ? -29.094 5.543 -15.414 1 93.38 627 PRO B C 1
ATOM 13526 O O . PRO B 1 627 ? -29.625 4.684 -14.703 1 93.38 627 PRO B O 1
ATOM 13529 N N . GLY B 1 628 ? -28.594 5.242 -16.594 1 90.44 628 GLY B N 1
ATOM 13530 C CA . GLY B 1 628 ? -28.703 3.908 -17.172 1 90.44 628 GLY B CA 1
ATOM 13531 C C . GLY B 1 628 ? -27.578 2.982 -16.734 1 90.44 628 GLY B C 1
ATOM 13532 O O . GLY B 1 628 ? -27.609 1.789 -17.047 1 90.44 628 GLY B O 1
ATOM 13533 N N . GLY B 1 629 ? -26.656 3.564 -16.031 1 93.69 629 GLY B N 1
ATOM 13534 C CA . GLY B 1 629 ? -25.516 2.773 -15.586 1 93.69 629 GLY B CA 1
ATOM 13535 C C . GLY B 1 629 ? -24.516 2.488 -16.688 1 93.69 629 GLY B C 1
ATOM 13536 O O . GLY B 1 629 ? -23.781 1.5 -16.625 1 93.69 629 GLY B O 1
ATOM 13537 N N . ASP B 1 630 ? -24.438 3.275 -17.656 1 92.88 630 ASP B N 1
ATOM 13538 C CA . ASP B 1 630 ? -23.609 3.016 -18.844 1 92.88 630 ASP B CA 1
ATOM 13539 C C . ASP B 1 630 ? -22.234 3.672 -18.703 1 92.88 630 ASP B C 1
ATOM 13541 O O . ASP B 1 630 ? -21.266 3.207 -19.297 1 92.88 630 ASP B O 1
ATOM 13545 N N . THR B 1 631 ? -22.25 4.805 -17.984 1 95.75 631 THR B N 1
ATOM 13546 C CA . THR B 1 631 ? -21 5.566 -17.922 1 95.75 631 THR B CA 1
ATOM 13547 C C . THR B 1 631 ? -20.75 6.047 -16.484 1 95.75 631 THR B C 1
ATOM 13549 O O . THR B 1 631 ? -21.641 6.559 -15.828 1 95.75 631 THR B O 1
ATOM 13552 N N . LEU B 1 632 ? -19.531 5.875 -16.062 1 97.62 632 LEU B N 1
ATOM 13553 C CA . LEU B 1 632 ? -19.062 6.41 -14.781 1 97.62 632 LEU B CA 1
ATOM 13554 C C . LEU B 1 632 ? -18.125 7.594 -14.992 1 97.62 632 LEU B C 1
ATOM 13556 O O . LEU B 1 632 ? -17.125 7.48 -15.711 1 97.62 632 LEU B O 1
ATOM 13560 N N . TYR B 1 633 ? -18.453 8.734 -14.492 1 97.62 633 TYR B N 1
ATOM 13561 C CA . TYR B 1 633 ? -17.531 9.852 -14.359 1 97.62 633 TYR B CA 1
ATOM 13562 C C . TYR B 1 633 ? -16.969 9.938 -12.938 1 97.62 633 TYR B C 1
ATOM 13564 O O . TYR B 1 633 ? -17.719 9.82 -11.969 1 97.62 633 TYR B O 1
ATOM 13572 N N . TYR B 1 634 ? -15.703 10.055 -12.773 1 97.38 634 TYR B N 1
ATOM 13573 C CA . TYR B 1 634 ? -15.141 10.117 -11.438 1 97.38 634 TYR B CA 1
ATOM 13574 C C . TYR B 1 634 ? -13.883 10.977 -11.414 1 97.38 634 TYR B C 1
ATOM 13576 O O . TYR B 1 634 ? -13.211 11.133 -12.438 1 97.38 634 TYR B O 1
ATOM 13584 N N . GLN B 1 635 ? -13.641 11.57 -10.258 1 96.44 635 GLN B N 1
ATOM 13585 C CA . GLN B 1 635 ? -12.43 12.352 -10.016 1 96.44 635 GLN B CA 1
ATOM 13586 C C . GLN B 1 635 ? -11.305 11.477 -9.477 1 96.44 635 GLN B C 1
ATOM 13588 O O . GLN B 1 635 ? -11.508 10.688 -8.547 1 96.44 635 GLN B O 1
ATOM 13593 N N . ALA B 1 636 ? -10.141 11.586 -10.062 1 94.62 636 ALA B N 1
ATOM 13594 C CA . ALA B 1 636 ? -8.984 10.844 -9.57 1 94.62 636 ALA B CA 1
ATOM 13595 C C . ALA B 1 636 ? -7.695 11.633 -9.797 1 94.62 636 ALA B C 1
ATOM 13597 O O . ALA B 1 636 ? -7.555 12.32 -10.812 1 94.62 636 ALA B O 1
ATOM 13598 N N . SER B 1 637 ? -6.801 11.516 -8.805 1 91.44 637 SER B N 1
ATOM 13599 C CA . SER B 1 637 ? -5.512 12.188 -8.906 1 91.44 637 SER B CA 1
ATOM 13600 C C . SER B 1 637 ? -4.367 11.188 -8.977 1 91.44 637 SER B C 1
ATOM 13602 O O . SER B 1 637 ? -4.359 10.195 -8.234 1 91.44 637 SER B O 1
ATOM 13604 N N . PHE B 1 638 ? -3.379 11.406 -9.82 1 77.88 638 PHE B N 1
ATOM 13605 C CA . PHE B 1 638 ? -2.164 10.609 -9.922 1 77.88 638 PHE B CA 1
ATOM 13606 C C . PHE B 1 638 ? -0.925 11.492 -9.852 1 77.88 638 PHE B C 1
ATOM 13608 O O . PHE B 1 638 ? 0.102 11.086 -9.297 1 77.88 638 PHE B O 1
ATOM 13615 N N . GLU B 1 639 ? -0.794 12.641 -10.445 1 70 639 GLU B N 1
ATOM 13616 C CA . GLU B 1 639 ? 0.361 13.531 -10.531 1 70 639 GLU B CA 1
ATOM 13617 C C . GLU B 1 639 ? 0.192 14.75 -9.625 1 70 639 GLU B C 1
ATOM 13619 O O . GLU B 1 639 ? 1.172 15.406 -9.266 1 70 639 GLU B O 1
ATOM 13624 N N . GLY B 1 640 ? -0.989 15.164 -9.492 1 73.44 640 GLY B N 1
ATOM 13625 C CA . GLY B 1 640 ? -1.301 16.391 -8.781 1 73.44 640 GLY B CA 1
ATOM 13626 C C . GLY B 1 640 ? -2.787 16.578 -8.539 1 73.44 640 GLY B C 1
ATOM 13627 O O . GLY B 1 640 ? -3.428 15.742 -7.902 1 73.44 640 GLY B O 1
ATOM 13628 N N . GLY B 1 641 ? -3.244 17.484 -9.328 1 84.44 641 GLY B N 1
ATOM 13629 C CA . GLY B 1 641 ? -4.652 17.828 -9.211 1 84.44 641 GLY B CA 1
ATOM 13630 C C . GLY B 1 641 ? -5.582 16.703 -9.625 1 84.44 641 GLY B C 1
ATOM 13631 O O . GLY B 1 641 ? -5.133 15.664 -10.094 1 84.44 641 GLY B O 1
ATOM 13632 N N . TYR B 1 642 ? -6.887 16.828 -9.375 1 93.38 642 TYR B N 1
ATOM 13633 C CA . TYR B 1 642 ? -7.895 15.828 -9.727 1 93.38 642 TYR B CA 1
ATOM 13634 C C . TYR B 1 642 ? -8.367 16.016 -11.164 1 93.38 642 TYR B C 1
ATOM 13636 O O . TYR B 1 642 ? -8.836 17.109 -11.531 1 93.38 642 TYR B O 1
ATOM 13644 N N . ASP B 1 643 ? -8.242 15.023 -11.938 1 93.62 643 ASP B N 1
ATOM 13645 C CA . ASP B 1 643 ? -8.805 14.984 -13.281 1 93.62 643 ASP B CA 1
ATOM 13646 C C . ASP B 1 643 ? -10.195 14.344 -13.281 1 93.62 643 ASP B C 1
ATOM 13648 O O . ASP B 1 643 ? -10.547 13.633 -12.336 1 93.62 643 ASP B O 1
ATOM 13652 N N . LEU B 1 644 ? -10.938 14.727 -14.25 1 96.19 644 LEU B N 1
ATOM 13653 C CA . LEU B 1 644 ? -12.203 14.031 -14.461 1 96.19 644 LEU B CA 1
ATOM 13654 C C . LEU B 1 644 ? -12.023 12.852 -15.406 1 96.19 644 LEU B C 1
ATOM 13656 O O . LEU B 1 644 ? -11.625 13.031 -16.562 1 96.19 644 LEU B O 1
ATOM 13660 N N . TRP B 1 645 ? -12.281 11.688 -14.945 1 94.88 645 TRP B N 1
ATOM 13661 C CA . TRP B 1 645 ? -12.172 10.445 -15.703 1 94.88 645 TRP B CA 1
ATOM 13662 C C . TRP B 1 645 ? -13.555 9.938 -16.125 1 94.88 645 TRP B C 1
ATOM 13664 O O . TRP B 1 645 ? -14.555 10.25 -15.477 1 94.88 645 TRP B O 1
ATOM 13674 N N . LYS B 1 646 ? -13.586 9.273 -17.203 1 96.06 646 LYS B N 1
ATOM 13675 C CA . LYS B 1 646 ? -14.789 8.617 -17.719 1 96.06 646 LYS B CA 1
ATOM 13676 C C . LYS B 1 646 ? -14.531 7.137 -18 1 96.06 646 LYS B C 1
ATOM 13678 O O . LYS B 1 646 ? -13.555 6.789 -18.656 1 96.06 646 LYS B O 1
ATOM 13683 N N . HIS B 1 647 ? -15.328 6.277 -17.453 1 95.12 647 HIS B N 1
ATOM 13684 C CA . HIS B 1 647 ? -15.305 4.859 -17.797 1 95.12 647 HIS B CA 1
ATOM 13685 C C . HIS B 1 647 ? -16.609 4.434 -18.453 1 95.12 647 HIS B C 1
ATOM 13687 O O . HIS B 1 647 ? -17.672 4.484 -17.828 1 95.12 647 HIS B O 1
ATOM 13693 N N . ASP B 1 648 ? -16.516 4.09 -19.703 1 93.94 648 ASP B N 1
ATOM 13694 C CA . ASP B 1 648 ? -17.656 3.529 -20.422 1 93.94 648 ASP B CA 1
ATOM 13695 C C . ASP B 1 648 ? -17.859 2.059 -20.062 1 93.94 648 ASP B C 1
ATOM 13697 O O . ASP B 1 648 ? -17.094 1.195 -20.484 1 93.94 648 ASP B O 1
ATOM 13701 N N . LEU B 1 649 ? -18.859 1.735 -19.359 1 91.38 649 LEU B N 1
ATOM 13702 C CA . LEU B 1 649 ? -19.078 0.407 -18.797 1 91.38 649 LEU B CA 1
ATOM 13703 C C . LEU B 1 649 ? -19.562 -0.563 -19.875 1 91.38 649 LEU B C 1
ATOM 13705 O O . LEU B 1 649 ? -19.438 -1.78 -19.719 1 91.38 649 LEU B O 1
ATOM 13709 N N . LYS B 1 650 ? -20.094 -0.011 -20.875 1 85.94 650 LYS B N 1
ATOM 13710 C CA . LYS B 1 650 ? -20.531 -0.855 -21.984 1 85.94 650 LYS B CA 1
ATOM 13711 C C . LYS B 1 650 ? -19.359 -1.267 -22.859 1 85.94 650 LYS B C 1
ATOM 13713 O O . LYS B 1 650 ? -19.234 -2.436 -23.234 1 85.94 650 LYS B O 1
ATOM 13718 N N . GLU B 1 651 ? -18.531 -0.291 -23.141 1 86.38 651 GLU B N 1
ATOM 13719 C CA . GLU B 1 651 ? -17.391 -0.537 -24.016 1 86.38 651 GLU B CA 1
ATOM 13720 C C . GLU B 1 651 ? -16.141 -0.918 -23.219 1 86.38 651 GLU B C 1
ATOM 13722 O O . GLU B 1 651 ? -15.148 -1.358 -23.797 1 86.38 651 GLU B O 1
ATOM 13727 N N . ASN B 1 652 ? -16.266 -0.792 -21.922 1 86.69 652 ASN B N 1
ATOM 13728 C CA . ASN B 1 652 ? -15.133 -1.031 -21.031 1 86.69 652 ASN B CA 1
ATOM 13729 C C . ASN B 1 652 ? -13.914 -0.212 -21.438 1 86.69 652 ASN B C 1
ATOM 13731 O O . ASN B 1 652 ? -12.828 -0.763 -21.641 1 86.69 652 ASN B O 1
ATOM 13735 N N . LYS B 1 653 ? -14.094 0.997 -21.641 1 88.06 653 LYS B N 1
ATOM 13736 C CA . LYS B 1 653 ? -13.047 1.941 -22.016 1 88.06 653 LYS B CA 1
ATOM 13737 C C . LYS B 1 653 ? -12.945 3.08 -21.016 1 88.06 653 LYS B C 1
ATOM 13739 O O . LYS B 1 653 ? -13.961 3.656 -20.609 1 88.06 653 LYS B O 1
ATOM 13744 N N . THR B 1 654 ? -11.727 3.385 -20.562 1 90.81 654 THR B N 1
ATOM 13745 C CA . THR B 1 654 ? -11.477 4.445 -19.594 1 90.81 654 THR B CA 1
ATOM 13746 C C . THR B 1 654 ? -10.656 5.566 -20.219 1 90.81 654 THR B C 1
ATOM 13748 O O . THR B 1 654 ? -9.727 5.309 -21 1 90.81 654 THR B O 1
ATOM 13751 N N . GLN B 1 655 ? -10.953 6.844 -19.984 1 88.94 655 GLN B N 1
ATOM 13752 C CA . GLN B 1 655 ? -10.195 7.977 -20.516 1 88.94 655 GLN B CA 1
ATOM 13753 C C . GLN B 1 655 ? -10.273 9.172 -19.562 1 88.94 655 GLN B C 1
ATOM 13755 O O . GLN B 1 655 ? -11.203 9.273 -18.766 1 88.94 655 GLN B O 1
ATOM 13760 N N . ILE B 1 656 ? -9.312 10.117 -19.625 1 89.06 656 ILE B N 1
ATOM 13761 C CA . ILE B 1 656 ? -9.398 11.438 -19 1 89.06 656 ILE B CA 1
ATOM 13762 C C . ILE B 1 656 ? -10.211 12.375 -19.875 1 89.06 656 ILE B C 1
ATOM 13764 O O . ILE B 1 656 ? -9.867 12.594 -21.047 1 89.06 656 ILE B O 1
ATOM 13768 N N . VAL B 1 657 ? -11.211 12.953 -19.328 1 91.94 657 VAL B N 1
ATOM 13769 C CA . VAL B 1 657 ? -12.039 13.836 -20.141 1 91.94 657 VAL B CA 1
ATOM 13770 C C . VAL B 1 657 ? -11.664 15.289 -19.875 1 91.94 657 VAL B C 1
ATOM 13772 O O . VAL B 1 657 ? -11.898 16.156 -20.719 1 91.94 657 VAL B O 1
ATOM 13775 N N . LEU B 1 658 ? -11.289 15.648 -18.625 1 92.44 658 LEU B N 1
ATOM 13776 C CA . LEU B 1 658 ? -10.844 16.984 -18.281 1 92.44 658 LEU B CA 1
ATOM 13777 C C . LEU B 1 658 ? -9.68 16.938 -17.297 1 92.44 658 LEU B C 1
ATOM 13779 O O . LEU B 1 658 ? -9.727 16.219 -16.312 1 92.44 658 LEU B O 1
ATOM 13783 N N . LYS B 1 659 ? -8.672 17.719 -17.578 1 88.56 659 LYS B N 1
ATOM 13784 C CA . LYS B 1 659 ? -7.531 17.828 -16.672 1 88.56 659 LYS B CA 1
ATOM 13785 C C . LYS B 1 659 ? -7.801 18.859 -15.578 1 88.56 659 LYS B C 1
ATOM 13787 O O . LYS B 1 659 ? -8.383 19.906 -15.844 1 88.56 659 LYS B O 1
ATOM 13792 N N . ASP B 1 660 ? -7.457 18.594 -14.352 1 90.5 660 ASP B N 1
ATOM 13793 C CA . ASP B 1 660 ? -7.41 19.469 -13.188 1 90.5 660 ASP B CA 1
ATOM 13794 C C . ASP B 1 660 ? -8.75 20.156 -12.961 1 90.5 660 ASP B C 1
ATOM 13796 O O . ASP B 1 660 ? -8.82 21.391 -12.875 1 90.5 660 ASP B O 1
ATOM 13800 N N . VAL B 1 661 ? -9.773 19.359 -12.922 1 92.06 661 VAL B N 1
ATOM 13801 C CA . VAL B 1 661 ? -11.109 19.875 -12.672 1 92.06 661 VAL B CA 1
ATOM 13802 C C . VAL B 1 661 ? -11.266 20.234 -11.195 1 92.06 661 VAL B C 1
ATOM 13804 O O . VAL B 1 661 ? -12.156 21 -10.828 1 92.06 661 VAL B O 1
ATOM 13807 N N . GLY B 1 662 ? -10.336 19.734 -10.43 1 90.44 662 GLY B N 1
ATOM 13808 C CA . GLY B 1 662 ? -10.391 19.953 -8.992 1 90.44 662 GLY B CA 1
ATOM 13809 C C . GLY B 1 662 ? -11.242 18.922 -8.266 1 90.44 662 GLY B C 1
ATOM 13810 O O . GLY B 1 662 ? -11.844 18.047 -8.898 1 90.44 662 GLY B O 1
ATOM 13811 N N . ARG B 1 663 ? -11.227 19.016 -6.941 1 90.38 663 ARG B N 1
ATOM 13812 C CA . ARG B 1 663 ? -12.023 18.141 -6.09 1 90.38 663 ARG B CA 1
ATOM 13813 C C . ARG B 1 663 ? -13.352 18.781 -5.727 1 90.38 663 ARG B C 1
ATOM 13815 O O . ARG B 1 663 ? -13.492 20 -5.773 1 90.38 663 ARG B O 1
ATOM 13822 N N . GLY B 1 664 ? -14.336 18.078 -5.449 1 91.19 664 GLY B N 1
ATOM 13823 C CA . GLY B 1 664 ? -15.656 18.547 -5.078 1 91.19 664 GLY B CA 1
ATOM 13824 C C . GLY B 1 664 ? -16.75 17.547 -5.406 1 91.19 664 GLY B C 1
ATOM 13825 O O . GLY B 1 664 ? -16.578 16.672 -6.254 1 91.19 664 GLY B O 1
ATOM 13826 N N . ALA B 1 665 ? -17.828 17.734 -4.691 1 94.56 665 ALA B N 1
ATOM 13827 C CA . ALA B 1 665 ? -18.969 16.891 -4.969 1 94.56 665 ALA B CA 1
ATOM 13828 C C . ALA B 1 665 ? -19.5 17.109 -6.379 1 94.56 665 ALA B C 1
ATOM 13830 O O . ALA B 1 665 ? -19.609 18.266 -6.832 1 94.56 665 ALA B O 1
ATOM 13831 N N . LEU B 1 666 ? -19.781 16.047 -7.129 1 96.5 666 LEU B N 1
ATOM 13832 C CA . LEU B 1 666 ? -20.328 16.141 -8.477 1 96.5 666 LEU B CA 1
ATOM 13833 C C . LEU B 1 666 ? -21.844 16.109 -8.453 1 96.5 666 LEU B C 1
ATOM 13835 O O . LEU B 1 666 ? -22.438 15.164 -7.93 1 96.5 666 LEU B O 1
ATOM 13839 N N . GLU B 1 667 ? -22.453 17.156 -9.023 1 96.25 667 GLU B N 1
ATOM 13840 C CA . GLU B 1 667 ? -23.906 17.219 -9.156 1 96.25 667 GLU B CA 1
ATOM 13841 C C . GLU B 1 667 ? -24.312 17.188 -10.625 1 96.25 667 GLU B C 1
ATOM 13843 O O . GLU B 1 667 ? -23.891 18.031 -11.414 1 96.25 667 GLU B O 1
ATOM 13848 N N . ALA B 1 668 ? -25.156 16.25 -10.945 1 95.5 668 ALA B N 1
ATOM 13849 C CA . ALA B 1 668 ? -25.609 16.141 -12.328 1 95.5 668 ALA B CA 1
ATOM 13850 C C . ALA B 1 668 ? -26.969 16.812 -12.508 1 95.5 668 ALA B C 1
ATOM 13852 O O . ALA B 1 668 ? -27.781 16.859 -11.586 1 95.5 668 ALA B O 1
ATOM 13853 N N . ASP B 1 669 ? -27.188 17.391 -13.68 1 93.75 669 ASP B N 1
ATOM 13854 C CA . ASP B 1 669 ? -28.531 17.844 -14 1 93.75 669 ASP B CA 1
ATOM 13855 C C . ASP B 1 669 ? -29.438 16.672 -14.352 1 93.75 669 ASP B C 1
ATOM 13857 O O . ASP B 1 669 ? -28.984 15.523 -14.445 1 93.75 669 ASP B O 1
ATOM 13861 N N . LYS B 1 670 ? -30.641 16.938 -14.453 1 88.69 670 LYS B N 1
ATOM 13862 C CA . LYS B 1 670 ? -31.641 15.883 -14.617 1 88.69 670 LYS B CA 1
ATOM 13863 C C . LYS B 1 670 ? -31.359 15.047 -15.867 1 88.69 670 LYS B C 1
ATOM 13865 O O . LYS B 1 670 ? -31.578 13.836 -15.875 1 88.69 670 LYS B O 1
ATOM 13870 N N . LYS B 1 671 ? -30.859 15.672 -16.891 1 89.56 671 LYS B N 1
ATOM 13871 C CA . LYS B 1 671 ? -30.625 14.984 -18.156 1 89.56 671 LYS B CA 1
ATOM 13872 C C . LYS B 1 671 ? -29.219 14.391 -18.203 1 89.56 671 LYS B C 1
ATOM 13874 O O . LYS B 1 671 ? -28.844 13.758 -19.203 1 89.56 671 LYS B O 1
ATOM 13879 N N . PHE B 1 672 ? -28.484 14.641 -17.203 1 94.56 672 PHE B N 1
ATOM 13880 C CA . PHE B 1 672 ? -27.109 14.164 -17.109 1 94.56 672 PHE B CA 1
ATOM 13881 C C . PHE B 1 672 ? -26.281 14.672 -18.281 1 94.56 672 PHE B C 1
ATOM 13883 O O . PHE B 1 672 ? -25.516 13.914 -18.891 1 94.56 672 PHE B O 1
ATOM 13890 N N . LYS B 1 673 ? -26.547 15.82 -18.688 1 94.62 673 LYS B N 1
ATOM 13891 C CA . LYS B 1 673 ? -25.781 16.469 -19.75 1 94.62 673 LYS B CA 1
ATOM 13892 C C . LYS B 1 673 ? -24.625 17.297 -19.172 1 94.62 673 LYS B C 1
ATOM 13894 O O . LYS B 1 673 ? -23.609 17.484 -19.844 1 94.62 673 LYS B O 1
ATOM 13899 N N . ASN B 1 674 ? -24.922 17.828 -18 1 96.31 674 ASN B N 1
ATOM 13900 C CA . ASN B 1 674 ? -23.906 18.625 -17.328 1 96.31 674 ASN B CA 1
ATOM 13901 C C . ASN B 1 674 ? -23.625 18.094 -15.922 1 96.31 674 ASN B C 1
ATOM 13903 O O . ASN B 1 674 ? -24.516 17.562 -15.266 1 96.31 674 ASN B O 1
ATOM 13907 N N . LEU B 1 675 ? -22.406 18.234 -15.539 1 96.81 675 LEU B N 1
ATOM 13908 C CA . LEU B 1 675 ? -22.016 18.094 -14.141 1 96.81 675 LEU B CA 1
ATOM 13909 C C . LEU B 1 675 ? -21.578 19.438 -13.555 1 96.81 675 LEU B C 1
ATOM 13911 O O . LEU B 1 675 ? -20.938 20.234 -14.242 1 96.81 675 LEU B O 1
ATOM 13915 N N . TYR B 1 676 ? -21.938 19.719 -12.383 1 97.06 676 TYR B N 1
ATOM 13916 C CA . TYR B 1 676 ? -21.562 20.922 -11.664 1 97.06 676 TYR B CA 1
ATOM 13917 C C . TYR B 1 676 ? -20.719 20.578 -10.438 1 97.06 676 TYR B C 1
ATOM 13919 O O . TYR B 1 676 ? -20.938 19.547 -9.805 1 97.06 676 TYR B O 1
ATOM 13927 N N . LEU B 1 677 ? -19.797 21.375 -10.141 1 95.94 677 LEU B N 1
ATOM 13928 C CA . LEU B 1 677 ? -19.031 21.203 -8.914 1 95.94 677 LEU B CA 1
ATOM 13929 C C . LEU B 1 677 ? -18.5 22.547 -8.406 1 95.94 677 LEU B C 1
ATOM 13931 O O . LEU B 1 677 ? -18.375 23.5 -9.188 1 95.94 677 LEU B O 1
ATOM 13935 N N . CYS B 1 678 ? -18.328 22.656 -7.117 1 95.25 678 CYS B N 1
ATOM 13936 C CA . CYS B 1 678 ? -17.672 23.781 -6.473 1 95.25 678 CYS B CA 1
ATOM 13937 C C . CYS B 1 678 ? -16.203 23.453 -6.195 1 95.25 678 CYS B C 1
ATOM 13939 O O . CYS B 1 678 ? -15.891 22.562 -5.402 1 95.25 678 CYS B O 1
ATOM 13941 N N . SER B 1 679 ? -15.32 24.109 -6.844 1 92.31 679 SER B N 1
ATOM 13942 C CA . SER B 1 679 ? -13.891 23.875 -6.691 1 92.31 679 SER B CA 1
ATOM 13943 C C . SER B 1 679 ? -13.109 25.188 -6.734 1 92.31 679 SER B C 1
ATOM 13945 O O . SER B 1 679 ? -13.414 26.062 -7.531 1 92.31 679 SER B O 1
ATOM 13947 N N . ARG B 1 680 ? -12.172 25.359 -5.781 1 90.25 680 ARG B N 1
ATOM 13948 C CA . ARG B 1 680 ? -11.297 26.516 -5.691 1 90.25 680 ARG B CA 1
ATOM 13949 C C . ARG B 1 680 ? -12.109 27.812 -5.586 1 90.25 680 ARG B C 1
ATOM 13951 O O . ARG B 1 680 ? -11.844 28.781 -6.305 1 90.25 680 ARG B O 1
ATOM 13958 N N . ARG B 1 681 ? -13.25 27.781 -4.902 1 93.12 681 ARG B N 1
ATOM 13959 C CA . ARG B 1 681 ? -14.07 28.922 -4.535 1 93.12 681 ARG B CA 1
ATOM 13960 C C . ARG B 1 681 ? -14.875 29.422 -5.727 1 93.12 681 ARG B C 1
ATOM 13962 O O . ARG B 1 681 ? -15.336 30.578 -5.734 1 93.12 681 ARG B O 1
ATOM 13969 N N . ASN B 1 682 ? -14.961 28.547 -6.723 1 95.12 682 ASN B N 1
ATOM 13970 C CA . ASN B 1 682 ? -15.773 28.844 -7.898 1 95.12 682 ASN B CA 1
ATOM 13971 C C . ASN B 1 682 ? -16.797 27.734 -8.172 1 95.12 682 ASN B C 1
ATOM 13973 O O . ASN B 1 682 ? -16.703 26.641 -7.613 1 95.12 682 ASN B O 1
ATOM 13977 N N . ILE B 1 683 ? -17.766 28.094 -8.93 1 97.44 683 ILE B N 1
ATOM 13978 C CA . ILE B 1 683 ? -18.766 27.141 -9.383 1 97.44 683 ILE B CA 1
ATOM 13979 C C . ILE B 1 683 ? -18.469 26.734 -10.828 1 97.44 683 ILE B C 1
ATOM 13981 O O . ILE B 1 683 ? -18.453 27.578 -11.727 1 97.44 683 ILE B O 1
ATOM 13985 N N . LYS B 1 684 ? -18.266 25.469 -11.047 1 96.31 684 LYS B N 1
ATOM 13986 C CA . LYS B 1 684 ? -17.891 24.969 -12.359 1 96.31 684 LYS B CA 1
ATOM 13987 C C . LYS B 1 684 ? -19.031 24.188 -13 1 96.31 684 LYS B C 1
ATOM 13989 O O . LYS B 1 684 ? -19.75 23.453 -12.312 1 96.31 684 LYS B O 1
ATOM 13994 N N . LYS B 1 685 ? -19.219 24.391 -14.219 1 96.56 685 LYS B N 1
ATOM 13995 C CA . LYS B 1 685 ? -20.125 23.625 -15.062 1 96.56 685 LYS B CA 1
ATOM 13996 C C . LYS B 1 685 ? -19.359 22.812 -16.094 1 96.56 685 LYS B C 1
ATOM 13998 O O . LYS B 1 685 ? -18.625 23.359 -16.906 1 96.56 685 LYS B O 1
ATOM 14003 N N . VAL B 1 686 ? -19.547 21.516 -16.094 1 96.38 686 VAL B N 1
ATOM 14004 C CA . VAL B 1 686 ? -18.891 20.609 -17.031 1 96.38 686 VAL B CA 1
ATOM 14005 C C . VAL B 1 686 ? -19.922 20.125 -18.062 1 96.38 686 VAL B C 1
ATOM 14007 O O . VAL B 1 686 ? -20.875 19.438 -17.703 1 96.38 686 VAL B O 1
ATOM 14010 N N . ASP B 1 687 ? -19.703 20.438 -19.281 1 95.88 687 ASP B N 1
ATOM 14011 C CA . ASP B 1 687 ? -20.516 19.922 -20.375 1 95.88 687 ASP B CA 1
ATOM 14012 C C . ASP B 1 687 ? -20.016 18.547 -20.812 1 95.88 687 ASP B C 1
ATOM 14014 O O . ASP B 1 687 ? -18.953 18.422 -21.422 1 95.88 687 ASP B O 1
ATOM 14018 N N . LEU B 1 688 ? -20.75 17.547 -20.594 1 93.94 688 LEU B N 1
ATOM 14019 C CA . LEU B 1 688 ? -20.312 16.172 -20.812 1 93.94 688 LEU B CA 1
ATOM 14020 C C . LEU B 1 688 ? -20.328 15.836 -22.312 1 93.94 688 LEU B C 1
ATOM 14022 O O . LEU B 1 688 ? -19.656 14.891 -22.734 1 93.94 688 LEU B O 1
ATOM 14026 N N . THR B 1 689 ? -21.062 16.5 -23.047 1 91.5 689 THR B N 1
ATOM 14027 C CA . THR B 1 689 ? -21.094 16.281 -24.5 1 91.5 689 THR B CA 1
ATOM 14028 C C . THR B 1 689 ? -19.844 16.828 -25.172 1 91.5 689 THR B C 1
ATOM 14030 O O . THR B 1 689 ? -19.25 16.188 -26.031 1 91.5 689 THR B O 1
ATOM 14033 N N . LYS B 1 690 ? -19.422 17.953 -24.719 1 92.12 690 LYS B N 1
ATOM 14034 C CA . LYS B 1 690 ? -18.281 18.625 -25.328 1 92.12 690 LYS B CA 1
ATOM 14035 C C . LYS B 1 690 ? -17 18.344 -24.547 1 92.12 690 LYS B C 1
ATOM 14037 O O . LYS B 1 690 ? -15.898 18.688 -25.016 1 92.12 690 LYS B O 1
ATOM 14042 N N . ASN B 1 691 ? -17.141 17.734 -23.422 1 91.5 691 ASN B N 1
ATOM 14043 C CA . ASN B 1 691 ? -16 17.531 -22.531 1 91.5 691 ASN B CA 1
ATOM 14044 C C . ASN B 1 691 ? -15.281 18.859 -22.25 1 91.5 691 ASN B C 1
ATOM 14046 O O . ASN B 1 691 ? -14.062 18.953 -22.438 1 91.5 691 ASN B O 1
ATOM 14050 N N . SER B 1 692 ? -15.992 19.812 -21.859 1 94.31 692 SER B N 1
ATOM 14051 C CA . SER B 1 692 ? -15.445 21.125 -21.562 1 94.31 692 SER B CA 1
ATOM 14052 C C . SER B 1 692 ? -15.945 21.641 -20.203 1 94.31 692 SER B C 1
ATOM 14054 O O . SER B 1 692 ? -16.953 21.156 -19.703 1 94.31 692 SER B O 1
ATOM 14056 N N . VAL B 1 693 ? -15.203 22.562 -19.625 1 94.25 693 VAL B N 1
ATOM 14057 C CA . VAL B 1 693 ? -15.523 23.125 -18.312 1 94.25 693 VAL B CA 1
ATOM 14058 C C . VAL B 1 693 ? -15.609 24.641 -18.422 1 94.25 693 VAL B C 1
ATOM 14060 O O . VAL B 1 693 ? -14.812 25.281 -19.125 1 94.25 693 VAL B O 1
ATOM 14063 N N . SER B 1 694 ? -16.547 25.266 -17.844 1 94 694 SER B N 1
ATOM 14064 C CA . SER B 1 694 ? -16.703 26.719 -17.719 1 94 694 SER B CA 1
ATOM 14065 C C . SER B 1 694 ? -17.141 27.094 -16.312 1 94 694 SER B C 1
ATOM 14067 O O . SER B 1 694 ? -17.688 26.266 -15.578 1 94 694 SER B O 1
ATOM 14069 N N . ASN B 1 695 ? -16.906 28.328 -15.852 1 94.88 695 ASN B N 1
ATOM 14070 C CA . ASN B 1 695 ? -17.375 28.828 -14.578 1 94.88 695 ASN B CA 1
ATOM 14071 C C . ASN B 1 695 ? -18.797 29.406 -14.688 1 94.88 695 ASN B C 1
ATOM 14073 O O . ASN B 1 695 ? -19.125 30.047 -15.688 1 94.88 695 ASN B O 1
ATOM 14077 N N . VAL B 1 696 ? -19.562 29.141 -13.703 1 96.88 696 VAL B N 1
ATOM 14078 C CA . VAL B 1 696 ? -20.828 29.844 -13.539 1 96.88 696 VAL B CA 1
ATOM 14079 C C . VAL B 1 696 ? -20.594 31.156 -12.812 1 96.88 696 VAL B C 1
ATOM 14081 O O . VAL B 1 696 ? -20.297 31.172 -11.617 1 96.88 696 VAL B O 1
ATOM 14084 N N . PRO B 1 697 ? -20.75 32.25 -13.547 1 95.5 697 PRO B N 1
ATOM 14085 C CA . PRO B 1 697 ? -20.469 33.531 -12.891 1 95.5 697 PRO B CA 1
ATOM 14086 C C . PRO B 1 697 ? -21.562 33.938 -11.914 1 95.5 697 PRO B C 1
ATOM 14088 O O . PRO B 1 697 ? -22.719 33.531 -12.07 1 95.5 697 PRO B O 1
ATOM 14091 N N . PHE B 1 698 ? -21.266 34.656 -10.898 1 97.12 698 PHE B N 1
ATOM 14092 C CA . PHE B 1 698 ? -22.234 35.25 -9.984 1 97.12 698 PHE B CA 1
ATOM 14093 C C . PHE B 1 698 ? -21.734 36.594 -9.461 1 97.12 698 PHE B C 1
ATOM 14095 O O . PHE B 1 698 ? -20.547 36.906 -9.57 1 97.12 698 PHE B O 1
ATOM 14102 N N . GLU B 1 699 ? -22.578 37.438 -9.055 1 96.44 699 GLU B N 1
ATOM 14103 C CA . GLU B 1 699 ? -22.312 38.688 -8.359 1 96.44 699 GLU B CA 1
ATOM 14104 C C . GLU B 1 699 ? -23.078 38.781 -7.039 1 96.44 699 GLU B C 1
ATOM 14106 O O . GLU B 1 699 ? -24.266 39.125 -7.016 1 96.44 699 GLU B O 1
ATOM 14111 N N . ALA B 1 700 ? -22.438 38.562 -5.961 1 97.25 700 ALA B N 1
ATOM 14112 C CA . ALA B 1 700 ? -23.078 38.438 -4.648 1 97.25 700 ALA B CA 1
ATOM 14113 C C . ALA B 1 700 ? -22.781 39.688 -3.803 1 97.25 700 ALA B C 1
ATOM 14115 O O . ALA B 1 700 ? -21.625 40.031 -3.564 1 97.25 700 ALA B O 1
ATOM 14116 N N . ARG B 1 701 ? -23.797 40.406 -3.428 1 96.5 701 ARG B N 1
ATOM 14117 C CA . ARG B 1 701 ? -23.641 41.469 -2.438 1 96.5 701 ARG B CA 1
ATOM 14118 C C . ARG B 1 701 ? -23.328 40.875 -1.061 1 96.5 701 ARG B C 1
ATOM 14120 O O . ARG B 1 701 ? -24.094 40.062 -0.54 1 96.5 701 ARG B O 1
ATOM 14127 N N . PHE B 1 702 ? -22.25 41.281 -0.535 1 96.88 702 PHE B N 1
ATOM 14128 C CA . PHE B 1 702 ? -21.797 40.75 0.742 1 96.88 702 PHE B CA 1
ATOM 14129 C C . PHE B 1 702 ? -21.547 41.844 1.746 1 96.88 702 PHE B C 1
ATOM 14131 O O . PHE B 1 702 ? -20.766 42.781 1.475 1 96.88 702 PHE B O 1
ATOM 14138 N N . ASP B 1 703 ? -22.188 41.812 2.855 1 96.56 703 ASP B N 1
ATOM 14139 C CA . ASP B 1 703 ? -21.984 42.75 3.961 1 96.56 703 ASP B CA 1
ATOM 14140 C C . ASP B 1 703 ? -21.062 42.156 5.02 1 96.56 703 ASP B C 1
ATOM 14142 O O . ASP B 1 703 ? -21.5 41.344 5.855 1 96.56 703 ASP B O 1
ATOM 14146 N N . TYR B 1 704 ? -19.859 42.625 5.004 1 95.94 704 TYR B N 1
ATOM 14147 C CA . TYR B 1 704 ? -18.906 42.156 6.008 1 95.94 704 TYR B CA 1
ATOM 14148 C C . TYR B 1 704 ? -19.062 42.938 7.309 1 95.94 704 TYR B C 1
ATOM 14150 O O . TYR B 1 704 ? -18.984 44.188 7.312 1 95.94 704 TYR B O 1
ATOM 14158 N N . LYS B 1 705 ? -19.344 42.281 8.406 1 96.62 705 LYS B N 1
ATOM 14159 C CA . LYS B 1 705 ? -19.516 42.875 9.742 1 96.62 705 LYS B CA 1
ATOM 14160 C C . LYS B 1 705 ? -18.469 42.344 10.711 1 96.62 705 LYS B C 1
ATOM 14162 O O . LYS B 1 705 ? -18.75 41.438 11.516 1 96.62 705 LYS B O 1
ATOM 14167 N N . PRO B 1 706 ? -17.312 42.969 10.719 1 95.56 706 PRO B N 1
ATOM 14168 C CA . PRO B 1 706 ? -16.172 42.344 11.398 1 95.56 706 PRO B CA 1
ATOM 14169 C C . PRO B 1 706 ? -16.406 42.156 12.891 1 95.56 706 PRO B C 1
ATOM 14171 O O . PRO B 1 706 ? -16.031 41.125 13.453 1 95.56 706 PRO B O 1
ATOM 14174 N N . TYR B 1 707 ? -17.047 43.125 13.688 1 96.25 707 TYR B N 1
ATOM 14175 C CA . TYR B 1 707 ? -17.234 43.031 15.125 1 96.25 707 TYR B CA 1
ATOM 14176 C C . TYR B 1 707 ? -18.281 41.969 15.453 1 96.25 707 TYR B C 1
ATOM 14178 O O . TYR B 1 707 ? -18.094 41.156 16.359 1 96.25 707 TYR B O 1
ATOM 14186 N N . GLU B 1 708 ? -19.359 41.969 14.656 1 96.75 708 GLU B N 1
ATOM 14187 C CA . GLU B 1 708 ? -20.406 40.938 14.875 1 96.75 708 GLU B CA 1
ATOM 14188 C C . GLU B 1 708 ? -19.906 39.562 14.547 1 96.75 708 GLU B C 1
ATOM 14190 O O . GLU B 1 708 ? -20.266 38.594 15.211 1 96.75 708 GLU B O 1
ATOM 14195 N N . GLU B 1 709 ? -19.141 39.469 13.453 1 97.25 709 GLU B N 1
ATOM 14196 C CA . GLU B 1 709 ? -18.562 38.188 13.07 1 97.25 709 GLU B CA 1
ATOM 14197 C C . GLU B 1 709 ? -17.656 37.656 14.172 1 97.25 709 GLU B C 1
ATOM 14199 O O . GLU B 1 709 ? -17.688 36.438 14.484 1 97.25 709 GLU B O 1
ATOM 14204 N N . ARG B 1 710 ? -16.781 38.469 14.789 1 97.81 710 ARG B N 1
ATOM 14205 C CA . ARG B 1 710 ? -15.914 38.031 15.883 1 97.81 710 ARG B CA 1
ATOM 14206 C C . ARG B 1 710 ? -16.734 37.531 17.062 1 97.81 710 ARG B C 1
ATOM 14208 O O . ARG B 1 710 ? -16.375 36.531 17.703 1 97.81 710 ARG B O 1
ATOM 14215 N N . ALA B 1 711 ? -17.812 38.281 17.328 1 97.62 711 ALA B N 1
ATOM 14216 C CA . ALA B 1 711 ? -18.703 37.844 18.406 1 97.62 711 ALA B CA 1
ATOM 14217 C C . ALA B 1 711 ? -19.297 36.469 18.094 1 97.62 711 ALA B C 1
ATOM 14219 O O . ALA B 1 711 ? -19.391 35.625 18.984 1 97.62 711 ALA B O 1
ATOM 14220 N N . TYR B 1 712 ? -19.703 36.281 16.891 1 97.69 712 TYR B N 1
ATOM 14221 C CA . TYR B 1 712 ? -20.219 35 16.469 1 97.69 712 TYR B CA 1
ATOM 14222 C C . TYR B 1 712 ? -19.172 33.906 16.641 1 97.69 712 TYR B C 1
ATOM 14224 O O . TYR B 1 712 ? -19.453 32.844 17.219 1 97.69 712 TYR B O 1
ATOM 14232 N N . ILE B 1 713 ? -17.984 34.156 16.062 1 98 713 ILE B N 1
ATOM 14233 C CA . ILE B 1 713 ? -16.906 33.188 16.109 1 98 713 ILE B CA 1
ATOM 14234 C C . ILE B 1 713 ? -16.609 32.812 17.562 1 98 713 ILE B C 1
ATOM 14236 O O . ILE B 1 713 ? -16.422 31.625 17.875 1 98 713 ILE B O 1
ATOM 14240 N N . PHE B 1 714 ? -16.562 33.812 18.438 1 98.19 714 PHE B N 1
ATOM 14241 C CA . PHE B 1 714 ? -16.359 33.594 19.859 1 98.19 714 PHE B CA 1
ATOM 14242 C C . PHE B 1 714 ? -17.422 32.656 20.422 1 98.19 714 PHE B C 1
ATOM 14244 O O . PHE B 1 714 ? -17.094 31.672 21.109 1 98.19 714 PHE B O 1
ATOM 14251 N N . ASP B 1 715 ? -18.672 32.875 20.141 1 97.56 715 ASP B N 1
ATOM 14252 C CA . ASP B 1 715 ? -19.781 32.062 20.609 1 97.56 715 ASP B CA 1
ATOM 14253 C C . ASP B 1 715 ? -19.672 30.641 20.031 1 97.56 715 ASP B C 1
ATOM 14255 O O . ASP B 1 715 ? -19.938 29.656 20.75 1 97.56 715 ASP B O 1
ATOM 14259 N N . HIS B 1 716 ? -19.359 30.625 18.797 1 97.56 716 HIS B N 1
ATOM 14260 C CA . HIS B 1 716 ? -19.219 29.344 18.109 1 97.56 716 HIS B CA 1
ATOM 14261 C C . HIS B 1 716 ? -18.156 28.469 18.781 1 97.56 716 HIS B C 1
ATOM 14263 O O . HIS B 1 716 ? -18.406 27.297 19.047 1 97.56 716 HIS B O 1
ATOM 14269 N N . ILE B 1 717 ? -17 29.016 19.016 1 98.06 717 ILE B N 1
ATOM 14270 C CA . ILE B 1 717 ? -15.891 28.281 19.625 1 98.06 717 ILE B CA 1
ATOM 14271 C C . ILE B 1 717 ? -16.312 27.781 21.016 1 98.06 717 ILE B C 1
ATOM 14273 O O . ILE B 1 717 ? -16.062 26.625 21.344 1 98.06 717 ILE B O 1
ATOM 14277 N N . TRP B 1 718 ? -16.922 28.672 21.797 1 97.69 718 TRP B N 1
ATOM 14278 C CA . TRP B 1 718 ? -17.375 28.297 23.141 1 97.69 718 TRP B CA 1
ATOM 14279 C C . TRP B 1 718 ? -18.312 27.094 23.094 1 97.69 718 TRP B C 1
ATOM 14281 O O . TRP B 1 718 ? -18.156 26.156 23.875 1 97.69 718 TRP B O 1
ATOM 14291 N N . GLN B 1 719 ? -19.234 27.109 22.172 1 96.25 719 GLN B N 1
ATOM 14292 C CA . GLN B 1 719 ? -20.219 26.047 22.047 1 96.25 719 GLN B CA 1
ATOM 14293 C C . GLN B 1 719 ? -19.578 24.75 21.531 1 96.25 719 GLN B C 1
ATOM 14295 O O . GLN B 1 719 ? -19.891 23.672 22.031 1 96.25 719 GLN B O 1
ATOM 14300 N N . GLN B 1 720 ? -18.703 24.875 20.484 1 96.56 720 GLN B N 1
ATOM 14301 C CA . GLN B 1 720 ? -18.031 23.719 19.922 1 96.56 720 GLN B CA 1
ATOM 14302 C C . GLN B 1 720 ? -17.25 22.953 21 1 96.56 720 GLN B C 1
ATOM 14304 O O . GLN B 1 720 ? -17.281 21.734 21.047 1 96.56 720 GLN B O 1
ATOM 14309 N N . VAL B 1 721 ? -16.547 23.656 21.828 1 97.62 721 VAL B N 1
ATOM 14310 C CA . VAL B 1 721 ? -15.758 23.031 22.891 1 97.62 721 VAL B CA 1
ATOM 14311 C C . VAL B 1 721 ? -16.688 22.312 23.859 1 97.62 721 VAL B C 1
ATOM 14313 O O . VAL B 1 721 ? -16.406 21.188 24.266 1 97.62 721 VAL B O 1
ATOM 14316 N N . THR B 1 722 ? -17.766 22.969 24.203 1 96.12 722 THR B N 1
ATOM 14317 C CA . THR B 1 722 ? -18.75 22.359 25.109 1 96.12 722 THR B CA 1
ATOM 14318 C C . THR B 1 722 ? -19.219 21.016 24.562 1 96.12 722 THR B C 1
ATOM 14320 O O . THR B 1 722 ? -19.344 20.047 25.328 1 96.12 722 THR B O 1
ATOM 14323 N N . ASP B 1 723 ? -19.375 20.969 23.312 1 95 723 ASP B N 1
ATOM 14324 C CA . ASP B 1 723 ? -20 19.812 22.688 1 95 723 ASP B CA 1
ATOM 14325 C C . ASP B 1 723 ? -18.969 18.703 22.438 1 95 723 ASP B C 1
ATOM 14327 O O . ASP B 1 723 ? -19.312 17.516 22.422 1 95 723 ASP B O 1
ATOM 14331 N N . LYS B 1 724 ? -17.719 19.094 22.219 1 96.62 724 LYS B N 1
ATOM 14332 C CA . LYS B 1 724 ? -16.844 18.125 21.547 1 96.62 724 LYS B CA 1
ATOM 14333 C C . LYS B 1 724 ? -15.594 17.859 22.375 1 96.62 724 LYS B C 1
ATOM 14335 O O . LYS B 1 724 ? -14.82 16.953 22.062 1 96.62 724 LYS B O 1
ATOM 14340 N N . PHE B 1 725 ? -15.305 18.578 23.422 1 98 725 PHE B N 1
ATOM 14341 C CA . PHE B 1 725 ? -14.148 18.297 24.266 1 98 725 PHE B CA 1
ATOM 14342 C C . PHE B 1 725 ? -14.195 16.875 24.797 1 98 725 PHE B C 1
ATOM 14344 O O . PHE B 1 725 ? -15.266 16.344 25.094 1 98 725 PHE B O 1
ATOM 14351 N N . TYR B 1 726 ? -13.102 16.172 24.953 1 97.62 726 TYR B N 1
ATOM 14352 C CA . TYR B 1 726 ? -13.07 14.719 25.094 1 97.62 726 TYR B CA 1
ATOM 14353 C C . TYR B 1 726 ? -13.742 14.281 26.391 1 97.62 726 TYR B C 1
ATOM 14355 O O . TYR B 1 726 ? -14.25 13.156 26.469 1 97.62 726 TYR B O 1
ATOM 14363 N N . VAL B 1 727 ? -13.734 15.125 27.438 1 97.94 727 VAL B N 1
ATOM 14364 C CA . VAL B 1 727 ? -14.469 14.797 28.656 1 97.94 727 VAL B CA 1
ATOM 14365 C C . VAL B 1 727 ? -15.617 15.781 28.844 1 97.94 727 VAL B C 1
ATOM 14367 O O . VAL B 1 727 ? -15.492 16.969 28.531 1 97.94 727 VAL B O 1
ATOM 14370 N N . GLU B 1 728 ? -16.672 15.438 29.422 1 95.44 728 GLU B N 1
ATOM 14371 C CA . GLU B 1 728 ? -17.906 16.219 29.516 1 95.44 728 GLU B CA 1
ATOM 14372 C C . GLU B 1 728 ? -17.766 17.328 30.562 1 95.44 728 GLU B C 1
ATOM 14374 O O . GLU B 1 728 ? -18.406 18.375 30.438 1 95.44 728 GLU B O 1
ATOM 14379 N N . ASP B 1 729 ? -16.969 17.109 31.547 1 96.5 729 ASP B N 1
ATOM 14380 C CA . ASP B 1 729 ? -16.891 18.078 32.656 1 96.5 729 ASP B CA 1
ATOM 14381 C C . ASP B 1 729 ? -15.891 19.188 32.344 1 96.5 729 ASP B C 1
ATOM 14383 O O . ASP B 1 729 ? -15.664 20.062 33.156 1 96.5 729 ASP B O 1
ATOM 14387 N N . LEU B 1 730 ? -15.266 19.156 31.109 1 97.88 730 LEU B N 1
ATOM 14388 C CA . LEU B 1 730 ? -14.336 20.203 30.656 1 97.88 730 LEU B CA 1
ATOM 14389 C C . LEU B 1 730 ? -13.289 20.484 31.719 1 97.88 730 LEU B C 1
ATOM 14391 O O . LEU B 1 730 ? -13.031 21.656 32.031 1 97.88 730 LEU B O 1
ATOM 14395 N N . HIS B 1 731 ? -12.812 19.359 32.344 1 97 731 HIS B N 1
ATOM 14396 C CA . HIS B 1 731 ? -11.797 19.406 33.406 1 97 731 HIS B CA 1
ATOM 14397 C C . HIS B 1 731 ? -12.266 20.25 34.594 1 97 731 HIS B C 1
ATOM 14399 O O . HIS B 1 731 ? -11.445 20.859 35.281 1 97 731 HIS B O 1
ATOM 14405 N N . GLY B 1 732 ? -13.539 20.422 34.719 1 96.38 732 GLY B N 1
ATOM 14406 C CA . GLY B 1 732 ? -14.109 21.094 35.875 1 96.38 732 GLY B CA 1
ATOM 14407 C C . GLY B 1 732 ? -14.055 22.609 35.781 1 96.38 732 GLY B C 1
ATOM 14408 O O . GLY B 1 732 ? -14.328 23.312 36.75 1 96.38 732 GLY B O 1
ATOM 14409 N N . VAL B 1 733 ? -13.805 23.234 34.656 1 96.62 733 VAL B N 1
ATOM 14410 C CA . VAL B 1 733 ? -13.648 24.672 34.469 1 96.62 733 VAL B CA 1
ATOM 14411 C C . VAL B 1 733 ? -15.023 25.344 34.5 1 96.62 733 VAL B C 1
ATOM 14413 O O . VAL B 1 733 ? -16 24.797 33.969 1 96.62 733 VAL B O 1
ATOM 14416 N N . ASP B 1 734 ? -15.125 26.531 35.094 1 96.88 734 ASP B N 1
ATOM 14417 C CA . ASP B 1 734 ? -16.328 27.344 34.969 1 96.88 734 ASP B CA 1
ATOM 14418 C C . ASP B 1 734 ? -16.469 27.938 33.594 1 96.88 734 ASP B C 1
ATOM 14420 O O . ASP B 1 734 ? -16.328 29.156 33.406 1 96.88 734 ASP B O 1
ATOM 14424 N N . TRP B 1 735 ? -16.812 27.062 32.75 1 97.38 735 TRP B N 1
ATOM 14425 C CA . TRP B 1 735 ? -16.828 27.391 31.328 1 97.38 735 TRP B CA 1
ATOM 14426 C C . TRP B 1 735 ? -17.812 28.516 31.031 1 97.38 735 TRP B C 1
ATOM 14428 O O . TRP B 1 735 ? -17.531 29.422 30.25 1 97.38 735 TRP B O 1
ATOM 14438 N N . ALA B 1 736 ? -19 28.594 31.609 1 96.88 736 ALA B N 1
ATOM 14439 C CA . ALA B 1 736 ? -19.984 29.656 31.438 1 96.88 736 ALA B CA 1
ATOM 14440 C C . ALA B 1 736 ? -19.469 30.969 32 1 96.88 736 ALA B C 1
ATOM 14442 O O . ALA B 1 736 ? -19.719 32.031 31.406 1 96.88 736 ALA B O 1
ATOM 14443 N N . GLY B 1 737 ? -18.844 30.891 33.156 1 97.5 737 GLY B N 1
ATOM 14444 C CA . GLY B 1 737 ? -18.281 32.094 33.75 1 97.5 737 GLY B CA 1
ATOM 14445 C C . GLY B 1 737 ? -17.203 32.719 32.875 1 97.5 737 GLY B C 1
ATOM 14446 O O . GLY B 1 737 ? -17.156 33.938 32.719 1 97.5 737 GLY B O 1
ATOM 14447 N N . TYR B 1 738 ? -16.359 31.938 32.344 1 97.44 738 TYR B N 1
ATOM 14448 C CA . TYR B 1 738 ? -15.258 32.469 31.547 1 97.44 738 TYR B CA 1
ATOM 14449 C C . TYR B 1 738 ? -15.766 33 30.219 1 97.44 738 TYR B C 1
ATOM 14451 O O . TYR B 1 738 ? -15.148 33.906 29.625 1 97.44 738 TYR B O 1
ATOM 14459 N N . ARG B 1 739 ? -16.891 32.5 29.672 1 97.25 739 ARG B N 1
ATOM 14460 C CA . ARG B 1 739 ? -17.516 33.125 28.516 1 97.25 739 ARG B CA 1
ATOM 14461 C C . ARG B 1 739 ? -17.797 34.625 28.781 1 97.25 739 ARG B C 1
ATOM 14463 O O . ARG B 1 739 ? -17.453 35.469 27.953 1 97.25 739 ARG B O 1
ATOM 14470 N N . LYS B 1 740 ? -18.406 34.844 29.922 1 97.12 740 LYS B N 1
ATOM 14471 C CA . LYS B 1 740 ? -18.766 36.219 30.281 1 97.12 740 LYS B CA 1
ATOM 14472 C C . LYS B 1 740 ? -17.516 37.094 30.453 1 97.12 740 LYS B C 1
ATOM 14474 O O . LYS B 1 740 ? -17.5 38.25 30.016 1 97.12 740 LYS B O 1
ATOM 14479 N N . ILE B 1 741 ? -16.562 36.531 31.094 1 96.88 741 ILE B N 1
ATOM 14480 C CA . ILE B 1 741 ? -15.336 37.25 31.391 1 96.88 741 ILE B CA 1
ATOM 14481 C C . ILE B 1 741 ? -14.672 37.688 30.094 1 96.88 741 ILE B C 1
ATOM 14483 O O . ILE B 1 741 ? -14.281 38.844 29.953 1 96.88 741 ILE B O 1
ATOM 14487 N N . TYR B 1 742 ? -14.555 36.844 29.125 1 98 742 TYR B N 1
ATOM 14488 C CA . TYR B 1 742 ? -13.781 37.156 27.938 1 98 742 TYR B CA 1
ATOM 14489 C C . TYR B 1 742 ? -14.633 37.875 26.891 1 98 742 TYR B C 1
ATOM 14491 O O . TYR B 1 742 ? -14.117 38.656 26.078 1 98 742 TYR B O 1
ATOM 14499 N N . GLU B 1 743 ? -15.969 37.656 26.875 1 97.81 743 GLU B N 1
ATOM 14500 C CA . GLU B 1 743 ? -16.875 38.344 25.953 1 97.81 743 GLU B CA 1
ATOM 14501 C C . GLU B 1 743 ? -16.766 39.844 26.094 1 97.81 743 GLU B C 1
ATOM 14503 O O . GLU B 1 743 ? -16.891 40.562 25.109 1 97.81 743 GLU B O 1
ATOM 14508 N N . ARG B 1 744 ? -16.438 40.344 27.234 1 97.19 744 ARG B N 1
ATOM 14509 C CA . ARG B 1 744 ? -16.344 41.781 27.547 1 97.19 744 ARG B CA 1
ATOM 14510 C C . ARG B 1 744 ? -15.258 42.438 26.719 1 97.19 744 ARG B C 1
ATOM 14512 O O . ARG B 1 744 ? -15.289 43.656 26.516 1 97.19 744 ARG B O 1
ATOM 14519 N N . PHE B 1 745 ? -14.312 41.656 26.25 1 98 745 PHE B N 1
ATOM 14520 C CA . PHE B 1 745 ? -13.164 42.219 25.562 1 98 745 PHE B CA 1
ATOM 14521 C C . PHE B 1 745 ? -13.461 42.438 24.078 1 98 745 PHE B C 1
ATOM 14523 O O . PHE B 1 745 ? -12.766 43.188 23.406 1 98 745 PHE B O 1
ATOM 14530 N N . LEU B 1 746 ? -14.5 41.812 23.5 1 97.62 746 LEU B N 1
ATOM 14531 C CA . LEU B 1 746 ? -14.758 41.75 22.062 1 97.62 746 LEU B CA 1
ATOM 14532 C C . LEU B 1 746 ? -14.883 43.125 21.453 1 97.62 746 LEU B C 1
ATOM 14534 O O . LEU B 1 746 ? -14.281 43.406 20.406 1 97.62 746 LEU B O 1
ATOM 14538 N N . PRO B 1 747 ? -15.594 44.094 22.125 1 94.94 747 PRO B N 1
ATOM 14539 C CA . PRO B 1 747 ? -15.727 45.406 21.516 1 94.94 747 PRO B CA 1
ATOM 14540 C C . PRO B 1 747 ? -14.391 46.156 21.438 1 94.94 747 PRO B C 1
ATOM 14542 O O . PRO B 1 747 ? -14.281 47.188 20.734 1 94.94 747 PRO B O 1
ATOM 14545 N N . HIS B 1 748 ? -13.383 45.688 22.188 1 95.75 748 HIS B N 1
ATOM 14546 C CA . HIS B 1 748 ? -12.109 46.406 22.297 1 95.75 748 HIS B CA 1
ATOM 14547 C C . HIS B 1 748 ? -11.039 45.75 21.422 1 95.75 748 HIS B C 1
ATOM 14549 O O . HIS B 1 748 ? -9.852 46.062 21.547 1 95.75 748 HIS B O 1
ATOM 14555 N N . ILE B 1 749 ? -11.375 44.844 20.531 1 96.5 749 ILE B N 1
ATOM 14556 C CA . ILE B 1 749 ? -10.461 44.125 19.641 1 96.5 749 ILE B CA 1
ATOM 14557 C C . ILE B 1 749 ? -10.875 44.375 18.188 1 96.5 749 ILE B C 1
ATOM 14559 O O . ILE B 1 749 ? -12.031 44.156 17.828 1 96.5 749 ILE B O 1
ATOM 14563 N N . ASN B 1 750 ? -9.945 44.781 17.312 1 94.69 750 ASN B N 1
ATOM 14564 C CA . ASN B 1 750 ? -10.312 45.094 15.938 1 94.69 750 ASN B CA 1
ATOM 14565 C C . ASN B 1 750 ? -9.359 44.406 14.945 1 94.69 750 ASN B C 1
ATOM 14567 O O . ASN B 1 750 ? -9.297 44.781 13.781 1 94.69 750 ASN B O 1
ATOM 14571 N N . ASN B 1 751 ? -8.547 43.5 15.398 1 95.19 751 ASN B N 1
ATOM 14572 C CA . ASN B 1 751 ? -7.617 42.781 14.539 1 95.19 751 ASN B CA 1
ATOM 14573 C C . ASN B 1 751 ? -7.496 41.312 14.953 1 95.19 751 ASN B C 1
ATOM 14575 O O . ASN B 1 751 ? -7.902 40.938 16.062 1 95.19 751 ASN B O 1
ATOM 14579 N N . ASN B 1 752 ? -6.926 40.5 14.094 1 96.94 752 ASN B N 1
ATOM 14580 C CA . ASN B 1 752 ? -6.922 39.062 14.32 1 96.94 752 ASN B CA 1
ATOM 14581 C C . ASN B 1 752 ? -5.746 38.625 15.195 1 96.94 752 ASN B C 1
ATOM 14583 O O . ASN B 1 752 ? -5.715 37.5 15.695 1 96.94 752 ASN B O 1
ATOM 14587 N N . TYR B 1 753 ? -4.668 39.469 15.43 1 97.44 753 TYR B N 1
ATOM 14588 C CA . TYR B 1 753 ? -3.619 39.188 16.406 1 97.44 753 TYR B CA 1
ATOM 14589 C C . TYR B 1 753 ? -4.18 39.125 17.812 1 97.44 753 TYR B C 1
ATOM 14591 O O . TYR B 1 753 ? -4.016 38.125 18.516 1 97.44 753 TYR B O 1
ATOM 14599 N N . ASP B 1 754 ? -4.867 40.25 18.109 1 97.94 754 ASP B N 1
ATOM 14600 C CA . ASP B 1 754 ? -5.457 40.344 19.438 1 97.94 754 ASP B CA 1
ATOM 14601 C C . ASP B 1 754 ? -6.562 39.312 19.625 1 97.94 754 ASP B C 1
ATOM 14603 O O . ASP B 1 754 ? -6.691 38.719 20.703 1 97.94 754 ASP B O 1
ATOM 14607 N N . PHE B 1 755 ? -7.379 39.094 18.594 1 98.25 755 PHE B N 1
ATOM 14608 C CA . PHE B 1 755 ? -8.477 38.156 18.672 1 98.25 755 PHE B CA 1
ATOM 14609 C C . PHE B 1 755 ? -7.945 36.75 18.922 1 98.25 755 PHE B C 1
ATOM 14611 O O . PHE B 1 755 ? -8.484 36 19.75 1 98.25 755 PHE B O 1
ATOM 14618 N N . ARG B 1 756 ? -6.945 36.344 18.156 1 98.19 756 ARG B N 1
ATOM 14619 C CA . ARG B 1 756 ? -6.277 35.062 18.344 1 98.19 756 ARG B CA 1
ATOM 14620 C C . ARG B 1 756 ? -5.844 34.875 19.797 1 98.19 756 ARG B C 1
ATOM 14622 O O . ARG B 1 756 ? -6.078 33.812 20.391 1 98.19 756 ARG B O 1
ATOM 14629 N N . ASP B 1 757 ? -5.191 35.906 20.375 1 97.94 757 ASP B N 1
ATOM 14630 C CA . ASP B 1 757 ? -4.68 35.812 21.734 1 97.94 757 ASP B CA 1
ATOM 14631 C C . ASP B 1 757 ? -5.824 35.688 22.75 1 97.94 757 ASP B C 1
ATOM 14633 O O . ASP B 1 757 ? -5.738 34.938 23.719 1 97.94 757 ASP B O 1
ATOM 14637 N N . MET B 1 758 ? -6.828 36.531 22.484 1 98.44 758 MET B N 1
ATOM 14638 C CA . MET B 1 758 ? -7.98 36.5 23.375 1 98.44 758 MET B CA 1
ATOM 14639 C C . MET B 1 758 ? -8.633 35.125 23.359 1 98.44 758 MET B C 1
ATOM 14641 O O . MET B 1 758 ? -8.945 34.562 24.406 1 98.44 758 MET B O 1
ATOM 14645 N N . LEU B 1 759 ? -8.828 34.531 22.188 1 98.56 759 LEU B N 1
ATOM 14646 C CA . LEU B 1 759 ? -9.391 33.188 22.062 1 98.56 759 LEU B CA 1
ATOM 14647 C C . LEU B 1 759 ? -8.5 32.156 22.75 1 98.56 759 LEU B C 1
ATOM 14649 O O . LEU B 1 759 ? -9 31.25 23.406 1 98.56 759 LEU B O 1
ATOM 14653 N N . SER B 1 760 ? -7.219 32.312 22.578 1 98.44 760 SER B N 1
ATOM 14654 C CA . SER B 1 760 ? -6.281 31.359 23.172 1 98.44 760 SER B CA 1
ATOM 14655 C C . SER B 1 760 ? -6.309 31.453 24.703 1 98.44 760 SER B C 1
ATOM 14657 O O . SER B 1 760 ? -6.113 30.453 25.391 1 98.44 760 SER B O 1
ATOM 14659 N N . GLU B 1 761 ? -6.508 32.688 25.234 1 98 761 GLU B N 1
ATOM 14660 C CA . GLU B 1 761 ? -6.668 32.844 26.688 1 98 761 GLU B CA 1
ATOM 14661 C C . GLU B 1 761 ? -7.895 32.094 27.188 1 98 761 GLU B C 1
ATOM 14663 O O . GLU B 1 761 ? -7.824 31.406 28.203 1 98 761 GLU B O 1
ATOM 14668 N N . LEU B 1 762 ? -8.977 32.219 26.469 1 98.25 762 LEU B N 1
ATOM 14669 C CA . LEU B 1 762 ? -10.188 31.484 26.828 1 98.25 762 LEU B CA 1
ATOM 14670 C C . LEU B 1 762 ? -9.945 29.984 26.781 1 98.25 762 LEU B C 1
ATOM 14672 O O . LEU B 1 762 ? -10.227 29.266 27.766 1 98.25 762 LEU B O 1
ATOM 14676 N N . LEU B 1 763 ? -9.453 29.5 25.719 1 98.38 763 LEU B N 1
ATOM 14677 C CA . LEU B 1 763 ? -9.242 28.078 25.484 1 98.38 763 LEU B CA 1
ATOM 14678 C C . LEU B 1 763 ? -8.219 27.516 26.469 1 98.38 763 LEU B C 1
ATOM 14680 O O . LEU B 1 763 ? -8.297 26.344 26.844 1 98.38 763 LEU B O 1
ATOM 14684 N N . GLY B 1 764 ? -7.254 28.375 26.812 1 97.94 764 GLY B N 1
ATOM 14685 C CA . GLY B 1 764 ? -6.223 27.969 27.75 1 97.94 764 GLY B CA 1
ATOM 14686 C C . GLY B 1 764 ? -6.777 27.578 29.109 1 97.94 764 GLY B C 1
ATOM 14687 O O . GLY B 1 764 ? -6.133 26.844 29.859 1 97.94 764 GLY B O 1
ATOM 14688 N N . GLU B 1 765 ? -8.008 28.047 29.469 1 97.75 765 GLU B N 1
ATOM 14689 C CA . GLU B 1 765 ? -8.648 27.734 30.75 1 97.75 765 GLU B CA 1
ATOM 14690 C C . GLU B 1 765 ? -8.945 26.25 30.859 1 97.75 765 GLU B C 1
ATOM 14692 O O . GLU B 1 765 ? -9.047 25.719 31.969 1 97.75 765 GLU B O 1
ATOM 14697 N N . LEU B 1 766 ? -9.008 25.547 29.719 1 97.88 766 LEU B N 1
ATOM 14698 C CA . LEU B 1 766 ? -9.352 24.125 29.688 1 97.88 766 LEU B CA 1
ATOM 14699 C C . LEU B 1 766 ? -8.195 23.281 30.203 1 97.88 766 LEU B C 1
ATOM 14701 O O . LEU B 1 766 ? -8.383 22.109 30.547 1 97.88 766 LEU B O 1
ATOM 14705 N N . ASN B 1 767 ? -6.953 23.828 30.188 1 97.5 767 ASN B N 1
ATOM 14706 C CA . ASN B 1 767 ? -5.754 23.094 30.594 1 97.5 767 ASN B CA 1
ATOM 14707 C C . ASN B 1 767 ? -5.641 21.766 29.875 1 97.5 767 ASN B C 1
ATOM 14709 O O . ASN B 1 767 ? -5.535 20.719 30.531 1 97.5 767 ASN B O 1
ATOM 14713 N N . ALA B 1 768 ? -5.629 21.828 28.578 1 97.75 768 ALA B N 1
ATOM 14714 C CA . ALA B 1 768 ? -5.469 20.656 27.719 1 97.75 768 ALA B CA 1
ATOM 14715 C C . ALA B 1 768 ? -4.52 20.953 26.562 1 97.75 768 ALA B C 1
ATOM 14717 O O . ALA B 1 768 ? -4.367 22.109 26.156 1 97.75 768 ALA B O 1
ATOM 14718 N N . SER B 1 769 ? -3.881 19.922 26.141 1 97.31 769 SER B N 1
ATOM 14719 C CA . SER B 1 769 ? -3.082 20.047 24.938 1 97.31 769 SER B CA 1
ATOM 14720 C C . SER B 1 769 ? -3.963 20.328 23.719 1 97.31 769 SER B C 1
ATOM 14722 O O . SER B 1 769 ? -5.184 20.172 23.781 1 97.31 769 SER B O 1
ATOM 14724 N N . HIS B 1 770 ? -3.383 20.766 22.625 1 97.75 770 HIS B N 1
ATOM 14725 C CA . HIS B 1 770 ? -4.051 20.969 21.344 1 97.75 770 HIS B CA 1
ATOM 14726 C C . HIS B 1 770 ? -5.176 21.984 21.453 1 97.75 770 HIS B C 1
ATOM 14728 O O . HIS B 1 770 ? -6.246 21.812 20.875 1 97.75 770 HIS B O 1
ATOM 14734 N N . THR B 1 771 ? -5.004 22.938 22.312 1 97.81 771 THR B N 1
ATOM 14735 C CA . THR B 1 771 ? -5.926 24.078 22.391 1 97.81 771 THR B CA 1
ATOM 14736 C C . THR B 1 771 ? -5.246 25.359 21.906 1 97.81 771 THR B C 1
ATOM 14738 O O . THR B 1 771 ? -4.043 25.359 21.641 1 97.81 771 THR B O 1
ATOM 14741 N N . GLY B 1 772 ? -6.043 26.422 21.766 1 97.69 772 GLY B N 1
ATOM 14742 C CA . GLY B 1 772 ? -5.547 27.688 21.25 1 97.69 772 GLY B CA 1
ATOM 14743 C C . GLY B 1 772 ? -6.047 28 19.859 1 97.69 772 GLY B C 1
ATOM 14744 O O . GLY B 1 772 ? -6.645 27.141 19.203 1 97.69 772 GLY B O 1
ATOM 14745 N N . ALA B 1 773 ? -5.926 29.219 19.453 1 98.19 773 ALA B N 1
ATOM 14746 C CA . ALA B 1 773 ? -6.297 29.703 18.125 1 98.19 773 ALA B CA 1
ATOM 14747 C C . ALA B 1 773 ? -5.066 30.141 17.344 1 98.19 773 ALA B C 1
ATOM 14749 O O . ALA B 1 773 ? -4.043 30.5 17.938 1 98.19 773 ALA B O 1
ATOM 14750 N N . ARG B 1 774 ? -5.16 30.062 16.078 1 97.69 774 ARG B N 1
ATOM 14751 C CA . ARG B 1 774 ? -4.062 30.438 15.188 1 97.69 774 ARG B CA 1
ATOM 14752 C C . ARG B 1 774 ? -4.531 31.406 14.117 1 97.69 774 ARG B C 1
ATOM 14754 O O . ARG B 1 774 ? -5.652 31.297 13.617 1 97.69 774 ARG B O 1
ATOM 14761 N N . PHE B 1 775 ? -3.793 32.406 13.852 1 95.94 775 PHE B N 1
ATOM 14762 C CA . PHE B 1 775 ? -3.984 33.406 12.805 1 95.94 775 PHE B CA 1
ATOM 14763 C C . PHE B 1 775 ? -2.768 33.438 11.883 1 95.94 775 PHE B C 1
ATOM 14765 O O . PHE B 1 775 ? -1.629 33.5 12.352 1 95.94 775 PHE B O 1
ATOM 14772 N N . SER B 1 776 ? -2.961 33.281 10.625 1 91.5 776 SER B N 1
ATOM 14773 C CA . SER B 1 776 ? -1.904 33.438 9.633 1 91.5 776 SER B CA 1
ATOM 14774 C C . SER B 1 776 ? -2.062 34.719 8.836 1 91.5 776 SER B C 1
ATOM 14776 O O . SER B 1 776 ? -2.904 34.812 7.945 1 91.5 776 SER B O 1
ATOM 14778 N N . PRO B 1 777 ? -1.266 35.75 9.188 1 91.88 777 PRO B N 1
ATOM 14779 C CA . PRO B 1 777 ? -1.341 36.969 8.398 1 91.88 777 PRO B CA 1
ATOM 14780 C C . PRO B 1 777 ? -0.821 36.812 6.977 1 91.88 777 PRO B C 1
ATOM 14782 O O . PRO B 1 777 ? -0.236 35.781 6.652 1 91.88 777 PRO B O 1
ATOM 14785 N N . ASP B 1 778 ? -1.14 37.875 6.254 1 85.81 778 ASP B N 1
ATOM 14786 C CA . ASP B 1 778 ? -0.539 37.906 4.926 1 85.81 778 ASP B CA 1
ATOM 14787 C C . ASP B 1 778 ? 0.977 38.062 5.008 1 85.81 778 ASP B C 1
ATOM 14789 O O . ASP B 1 778 ? 1.482 38.781 5.879 1 85.81 778 ASP B O 1
ATOM 14793 N N . GLY B 1 779 ? 1.775 37.312 4.516 1 87.5 779 GLY B N 1
ATOM 14794 C CA . GLY B 1 779 ? 3.229 37.312 4.5 1 87.5 779 GLY B CA 1
ATOM 14795 C C . GLY B 1 779 ? 3.811 38.5 3.738 1 87.5 779 GLY B C 1
ATOM 14796 O O . GLY B 1 779 ? 3.07 39.281 3.145 1 87.5 779 GLY B O 1
ATOM 14797 N N . PRO B 1 780 ? 5.082 38.781 4.02 1 90.94 780 PRO B N 1
ATOM 14798 C CA . PRO B 1 780 ? 5.734 39.875 3.285 1 90.94 780 PRO B CA 1
ATOM 14799 C C . PRO B 1 780 ? 5.645 39.719 1.771 1 90.94 780 PRO B C 1
ATOM 14801 O O . PRO B 1 780 ? 5.465 38.594 1.283 1 90.94 780 PRO B O 1
ATOM 14804 N N . SER B 1 781 ? 5.711 40.906 1.155 1 88.19 781 SER B N 1
ATOM 14805 C CA . SER B 1 781 ? 5.715 40.844 -0.303 1 88.19 781 SER B CA 1
ATOM 14806 C C . SER B 1 781 ? 6.996 40.219 -0.837 1 88.19 781 SER B C 1
ATOM 14808 O O . SER B 1 781 ? 6.984 39.594 -1.891 1 88.19 781 SER B O 1
ATOM 14810 N N . LEU B 1 782 ? 8.031 40.469 -0.121 1 93.06 782 LEU B N 1
ATOM 14811 C CA . LEU B 1 782 ? 9.32 39.906 -0.494 1 93.06 782 LEU B CA 1
ATOM 14812 C C . LEU B 1 782 ? 9.914 39.094 0.659 1 93.06 782 LEU B C 1
ATOM 14814 O O . LEU B 1 782 ? 10.234 39.656 1.711 1 93.06 782 LEU B O 1
ATOM 14818 N N . TYR B 1 783 ? 10.117 37.844 0.455 1 95.25 783 TYR B N 1
ATOM 14819 C CA . TYR B 1 783 ? 10.734 37 1.465 1 95.25 783 TYR B CA 1
ATOM 14820 C C . TYR B 1 783 ? 12.258 37.094 1.388 1 95.25 783 TYR B C 1
ATOM 14822 O O . TYR B 1 783 ? 12.828 37.094 0.295 1 95.25 783 TYR B O 1
ATOM 14830 N N . THR B 1 784 ? 12.891 37.188 2.592 1 97.12 784 THR B N 1
ATOM 14831 C CA . THR B 1 784 ? 14.352 37.219 2.658 1 97.12 784 THR B CA 1
ATOM 14832 C C . THR B 1 784 ? 14.922 35.812 2.395 1 97.12 784 THR B C 1
ATOM 14834 O O . THR B 1 784 ? 14.617 34.875 3.121 1 97.12 784 THR B O 1
ATOM 14837 N N . ALA B 1 785 ? 15.742 35.656 1.369 1 97.56 785 ALA B N 1
ATOM 14838 C CA . ALA B 1 785 ? 16.328 34.375 1.013 1 97.56 785 ALA B CA 1
ATOM 14839 C C . ALA B 1 785 ? 17.484 34 1.951 1 97.56 785 ALA B C 1
ATOM 14841 O O . ALA B 1 785 ? 17.906 34.844 2.756 1 97.56 785 ALA B O 1
ATOM 14842 N N . ARG B 1 786 ? 17.891 32.781 1.927 1 97.19 786 ARG B N 1
ATOM 14843 C CA . ARG B 1 786 ? 19.016 32.25 2.689 1 97.19 786 ARG B CA 1
ATOM 14844 C C . ARG B 1 786 ? 20.062 31.625 1.766 1 97.19 786 ARG B C 1
ATOM 14846 O O . ARG B 1 786 ? 19.75 31.219 0.649 1 97.19 786 ARG B O 1
ATOM 14853 N N . LEU B 1 787 ? 21.266 31.594 2.25 1 97.19 787 LEU B N 1
ATOM 14854 C CA . LEU B 1 787 ? 22.359 31.141 1.395 1 97.19 787 LEU B CA 1
ATOM 14855 C C . LEU B 1 787 ? 22.844 29.766 1.827 1 97.19 787 LEU B C 1
ATOM 14857 O O . LEU B 1 787 ? 23.688 29.156 1.16 1 97.19 787 LEU B O 1
ATOM 14861 N N . GLY B 1 788 ? 22.297 29.203 2.906 1 96.81 788 GLY B N 1
ATOM 14862 C CA . GLY B 1 788 ? 22.703 27.891 3.373 1 96.81 788 GLY B CA 1
ATOM 14863 C C . GLY B 1 788 ? 24.109 27.875 3.941 1 96.81 788 GLY B C 1
ATOM 14864 O O . GLY B 1 788 ? 24.875 26.938 3.715 1 96.81 788 GLY B O 1
ATOM 14865 N N . LEU B 1 789 ? 24.547 28.922 4.633 1 97.5 789 LEU B N 1
ATOM 14866 C CA . LEU B 1 789 ? 25.891 29.078 5.195 1 97.5 789 LEU B CA 1
ATOM 14867 C C . LEU B 1 789 ? 25.812 29.438 6.68 1 97.5 789 LEU B C 1
ATOM 14869 O O . LEU B 1 789 ? 24.875 30.125 7.113 1 97.5 789 LEU B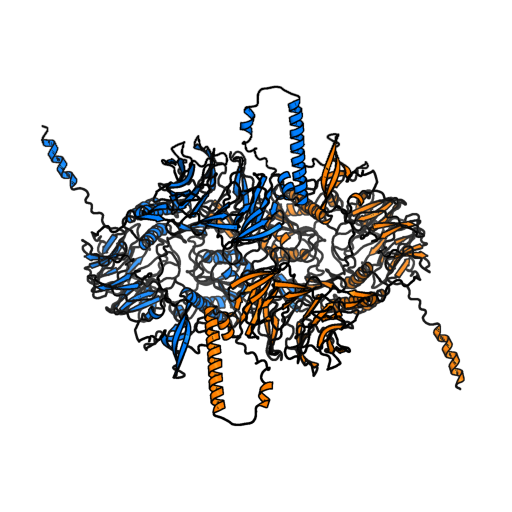 O 1
ATOM 14873 N N . PHE B 1 790 ? 26.781 28.891 7.461 1 97.12 790 PHE B N 1
ATOM 14874 C CA . PHE B 1 790 ? 27.078 29.438 8.781 1 97.12 790 PHE B CA 1
ATOM 14875 C C . PHE B 1 790 ? 28.109 30.547 8.695 1 97.12 790 PHE B C 1
ATOM 14877 O O . PHE B 1 790 ? 29.125 30.406 7.992 1 97.12 790 PHE B O 1
ATOM 14884 N N . TYR B 1 791 ? 27.875 31.609 9.336 1 96.19 791 TYR B N 1
ATOM 14885 C CA . TYR B 1 791 ? 28.812 32.719 9.344 1 96.19 791 TYR B CA 1
ATOM 14886 C C . TYR B 1 791 ? 29.562 32.812 10.672 1 96.19 791 TYR B C 1
ATOM 14888 O O . TYR B 1 791 ? 29.016 32.438 11.719 1 96.19 791 TYR B O 1
ATOM 14896 N N . ASP B 1 792 ? 30.766 33.281 10.602 1 95.06 792 ASP B N 1
ATOM 14897 C CA . ASP B 1 792 ? 31.547 33.562 11.805 1 95.06 792 ASP B CA 1
ATOM 14898 C C . ASP B 1 792 ? 31.031 34.781 12.531 1 95.06 792 ASP B C 1
ATOM 14900 O O . ASP B 1 792 ? 31.266 35.938 12.102 1 95.06 792 ASP B O 1
ATOM 14904 N N . GLU B 1 793 ? 30.469 34.594 13.633 1 88.44 793 GLU B N 1
ATOM 14905 C CA . GLU B 1 793 ? 29.812 35.656 14.391 1 88.44 793 GLU B CA 1
ATOM 14906 C C . GLU B 1 793 ? 30.844 36.625 14.969 1 88.44 793 GLU B C 1
ATOM 14908 O O . GLU B 1 793 ? 30.516 37.75 15.336 1 88.44 793 GLU B O 1
ATOM 14913 N N . ASN B 1 794 ? 32.125 36.281 15 1 90.19 794 ASN B N 1
ATOM 14914 C CA . ASN B 1 794 ? 33.188 37.094 15.586 1 90.19 794 ASN B CA 1
ATOM 14915 C C . ASN B 1 794 ? 33.875 37.969 14.531 1 90.19 794 ASN B C 1
ATOM 14917 O O . ASN B 1 794 ? 34.688 38.844 14.859 1 90.19 794 ASN B O 1
ATOM 14921 N N . TYR B 1 795 ? 33.5 37.688 13.359 1 94 795 TYR B N 1
ATOM 14922 C CA . TYR B 1 795 ? 34.094 38.469 12.281 1 94 795 TYR B CA 1
ATOM 14923 C C . TYR B 1 795 ? 33.5 39.875 12.242 1 94 795 TYR B C 1
ATOM 14925 O O . TYR B 1 795 ? 32.281 40.062 12.156 1 94 795 TYR B O 1
ATOM 14933 N N . ASN B 1 796 ? 34.312 40.938 12.289 1 91.06 796 ASN B N 1
ATOM 14934 C CA . ASN B 1 796 ? 33.875 42.312 12.359 1 91.06 796 ASN B CA 1
ATOM 14935 C C . ASN B 1 796 ? 34.406 43.125 11.18 1 91.06 796 ASN B C 1
ATOM 14937 O O . ASN B 1 796 ? 34.531 44.344 11.281 1 91.06 796 ASN B O 1
ATOM 14941 N N . GLY B 1 797 ? 34.656 42.531 10.117 1 93.94 797 GLY B N 1
ATOM 14942 C CA . GLY B 1 797 ? 35.094 43.25 8.906 1 93.94 797 GLY B CA 1
ATOM 14943 C C . GLY B 1 797 ? 34 43.375 7.875 1 93.94 797 GLY B C 1
ATOM 14944 O O . GLY B 1 797 ? 32.844 43.031 8.148 1 93.94 797 GLY B O 1
ATOM 14945 N N . ASP B 1 798 ? 34.344 44 6.781 1 96.56 798 ASP B N 1
ATOM 14946 C CA . ASP B 1 798 ? 33.438 44.031 5.645 1 96.56 798 ASP B CA 1
ATOM 14947 C C . ASP B 1 798 ? 33.156 42.594 5.141 1 96.56 798 ASP B C 1
ATOM 14949 O O . ASP B 1 798 ? 34.031 41.75 5.156 1 96.56 798 ASP B O 1
ATOM 14953 N N . GLY B 1 799 ? 31.984 42.438 4.82 1 97.12 799 GLY B N 1
ATOM 14954 C CA . GLY B 1 799 ? 31.625 41.125 4.293 1 97.12 799 GLY B CA 1
ATOM 14955 C C . GLY B 1 799 ? 31.125 40.188 5.359 1 97.12 799 GLY B C 1
ATOM 14956 O O . GLY B 1 799 ? 30.875 40.562 6.496 1 97.12 799 GLY B O 1
ATOM 14957 N N . LEU B 1 800 ? 30.859 38.938 4.98 1 97.25 800 LEU B N 1
ATOM 14958 C CA . LEU B 1 800 ? 30.422 37.844 5.844 1 97.25 800 LEU B CA 1
ATOM 14959 C C . LEU B 1 800 ? 31.406 36.656 5.77 1 97.25 800 LEU B C 1
ATOM 14961 O O . LEU B 1 800 ? 31.547 36.031 4.723 1 97.25 800 LEU B O 1
ATOM 14965 N N . LYS B 1 801 ? 32.125 36.438 6.816 1 98 801 LYS B N 1
ATOM 14966 C CA . LYS B 1 801 ? 33.031 35.312 6.844 1 98 801 LYS B CA 1
ATOM 14967 C C . LYS B 1 801 ? 32.312 34 7.078 1 98 801 LYS B C 1
ATOM 14969 O O . LYS B 1 801 ? 31.547 33.875 8.039 1 98 801 LYS B O 1
ATOM 14974 N N . ILE B 1 802 ? 32.594 33.031 6.191 1 98.12 802 ILE B N 1
ATOM 14975 C CA . ILE B 1 802 ? 31.906 31.734 6.223 1 98.12 802 ILE B CA 1
ATOM 14976 C C . ILE B 1 802 ? 32.562 30.812 7.242 1 98.12 802 ILE B C 1
ATOM 14978 O O . ILE B 1 802 ? 33.781 30.578 7.188 1 98.12 802 ILE B O 1
ATOM 14982 N N . GLU B 1 803 ? 31.75 30.328 8.148 1 97.75 803 GLU B N 1
ATOM 14983 C CA . GLU B 1 803 ? 32.219 29.359 9.133 1 97.75 803 GLU B CA 1
ATOM 14984 C C . GLU B 1 803 ? 32.062 27.922 8.633 1 97.75 803 GLU B C 1
ATOM 14986 O O . GLU B 1 803 ? 32.906 27.078 8.867 1 97.75 803 GLU B O 1
ATOM 14991 N N . GLU B 1 804 ? 30.953 27.672 7.953 1 97.62 804 GLU B N 1
ATOM 14992 C CA . GLU B 1 804 ? 30.656 26.328 7.449 1 97.62 804 GLU B CA 1
ATOM 14993 C C . GLU B 1 804 ? 29.703 26.375 6.254 1 97.62 804 GLU B C 1
ATOM 14995 O O . GLU B 1 804 ? 28.75 27.156 6.246 1 97.62 804 GLU B O 1
ATOM 15000 N N . VAL B 1 805 ? 29.969 25.672 5.242 1 97.12 805 VAL B N 1
ATOM 15001 C CA . VAL B 1 805 ? 29.047 25.438 4.137 1 97.12 805 VAL B CA 1
ATOM 15002 C C . VAL B 1 805 ? 28.141 24.266 4.461 1 97.12 805 VAL B C 1
ATOM 15004 O O . VAL B 1 805 ? 28.609 23.125 4.617 1 97.12 805 VAL B O 1
ATOM 15007 N N . ILE B 1 806 ? 26.875 24.531 4.586 1 96.62 806 ILE B N 1
ATOM 15008 C CA . ILE B 1 806 ? 25.953 23.469 4.957 1 96.62 806 ILE B CA 1
ATOM 15009 C C . ILE B 1 806 ? 25.844 22.453 3.814 1 96.62 806 ILE B C 1
ATOM 15011 O O . ILE B 1 806 ? 25.594 22.828 2.666 1 96.62 806 ILE B O 1
ATOM 15015 N N . LYS B 1 807 ? 25.953 21.188 4.195 1 93.81 807 LYS B N 1
ATOM 15016 C CA . LYS B 1 807 ? 25.812 20.125 3.211 1 93.81 807 LYS B CA 1
ATOM 15017 C C . LYS B 1 807 ? 24.453 20.188 2.516 1 93.81 807 LYS B C 1
ATOM 15019 O O . LYS B 1 807 ? 23.453 20.5 3.145 1 93.81 807 LYS B O 1
ATOM 15024 N N . ARG B 1 808 ? 24.391 19.844 1.109 1 93.88 808 ARG B N 1
ATOM 15025 C CA . ARG B 1 808 ? 23.172 19.781 0.288 1 93.88 808 ARG B CA 1
ATOM 15026 C C . ARG B 1 808 ? 22.641 21.172 0.004 1 93.88 808 ARG B C 1
ATOM 15028 O O . ARG B 1 808 ? 21.625 21.328 -0.695 1 93.88 808 ARG B O 1
ATOM 15035 N N . GLY B 1 809 ? 23.297 22.234 0.577 1 95 809 GLY B N 1
ATOM 15036 C CA . GLY B 1 809 ? 22.859 23.594 0.339 1 95 809 GLY B CA 1
ATOM 15037 C C . GLY B 1 809 ? 23.344 24.156 -0.979 1 95 809 GLY B C 1
ATOM 15038 O O . GLY B 1 809 ? 24.031 23.469 -1.737 1 95 809 GLY B O 1
ATOM 15039 N N . PRO B 1 810 ? 23.062 25.391 -1.243 1 94.81 810 PRO B N 1
ATOM 15040 C CA . PRO B 1 810 ? 23.328 26.031 -2.537 1 94.81 810 PRO B CA 1
ATOM 15041 C C . PRO B 1 810 ? 24.812 26 -2.908 1 94.81 810 PRO B C 1
ATOM 15043 O O . PRO B 1 810 ? 25.156 25.891 -4.09 1 94.81 810 PRO B O 1
ATOM 15046 N N . PHE B 1 811 ? 25.734 26.125 -1.931 1 95.25 811 PHE B N 1
ATOM 15047 C CA . PHE B 1 811 ? 27.172 26.219 -2.213 1 95.25 811 PHE B CA 1
ATOM 15048 C C . PHE B 1 811 ? 27.797 24.828 -2.234 1 95.25 811 PHE B C 1
ATOM 15050 O O . PHE B 1 811 ? 28.953 24.672 -2.65 1 95.25 811 PHE B O 1
ATOM 15057 N N . ALA B 1 812 ? 27.016 23.844 -1.773 1 91.44 812 ALA B N 1
ATOM 15058 C CA . ALA B 1 812 ? 27.562 22.484 -1.674 1 91.44 812 ALA B CA 1
ATOM 15059 C C . ALA B 1 812 ? 27.188 21.656 -2.898 1 91.44 812 ALA B C 1
ATOM 15061 O O . ALA B 1 812 ? 27.859 20.672 -3.213 1 91.44 812 ALA B O 1
ATOM 15062 N N . VAL B 1 813 ? 26.234 22.078 -3.619 1 86.44 813 VAL B N 1
ATOM 15063 C CA . VAL B 1 813 ? 25.719 21.234 -4.695 1 86.44 813 VAL B CA 1
ATOM 15064 C C . VAL B 1 813 ? 26.281 21.688 -6.031 1 86.44 813 VAL B C 1
ATOM 15066 O O . VAL B 1 813 ? 25.781 21.328 -7.094 1 86.44 813 VAL B O 1
ATOM 15069 N N . LYS B 1 814 ? 27.266 22.484 -5.984 1 85.69 814 LYS B N 1
ATOM 15070 C CA . LYS B 1 814 ? 28 22.938 -7.156 1 85.69 814 LYS B CA 1
ATOM 15071 C C . LYS B 1 814 ? 29.469 23.203 -6.812 1 85.69 814 LYS B C 1
ATOM 15073 O O . LYS B 1 814 ? 29.812 23.375 -5.641 1 85.69 814 LYS B O 1
ATOM 15078 N N . LYS B 1 815 ? 30.234 23.172 -7.812 1 86.69 815 LYS B N 1
ATOM 15079 C CA . LYS B 1 815 ? 31.641 23.5 -7.617 1 86.69 815 LYS B CA 1
ATOM 15080 C C . LYS B 1 815 ? 31.844 25.016 -7.574 1 86.69 815 LYS B C 1
ATOM 15082 O O . LYS B 1 815 ? 32.188 25.625 -8.586 1 86.69 815 LYS B O 1
ATOM 15087 N N . THR B 1 816 ? 31.797 25.578 -6.387 1 90.56 816 THR B N 1
ATOM 15088 C CA . THR B 1 816 ? 31.844 27.031 -6.246 1 90.56 816 THR B CA 1
ATOM 15089 C C . THR B 1 816 ? 33.25 27.484 -5.812 1 90.56 816 THR B C 1
ATOM 15091 O O . THR B 1 816 ? 33.594 28.656 -5.957 1 90.56 816 THR B O 1
ATOM 15094 N N . GLY B 1 817 ? 33.938 26.516 -5.285 1 91.31 817 GLY B N 1
ATOM 15095 C CA . GLY B 1 817 ? 35.219 26.875 -4.699 1 91.31 817 GLY B CA 1
ATOM 15096 C C . GLY B 1 817 ? 35.094 27.578 -3.355 1 91.31 817 GLY B C 1
ATOM 15097 O O . GLY B 1 817 ? 36.094 27.859 -2.695 1 91.31 817 GLY B O 1
ATOM 15098 N N . VAL B 1 818 ? 33.906 27.828 -2.889 1 96.25 818 VAL B N 1
ATOM 15099 C CA . VAL B 1 818 ? 33.656 28.484 -1.604 1 96.25 818 VAL B CA 1
ATOM 15100 C C . VAL B 1 818 ? 33.844 27.469 -0.473 1 96.25 818 VAL B C 1
ATOM 15102 O O . VAL B 1 818 ? 33.312 26.375 -0.514 1 96.25 818 VAL B O 1
ATOM 15105 N N . THR B 1 819 ? 34.625 27.781 0.431 1 95.69 819 THR B N 1
ATOM 15106 C CA . THR B 1 819 ? 34.906 26.938 1.587 1 95.69 819 THR B CA 1
ATOM 15107 C C . THR B 1 819 ? 34.812 27.734 2.881 1 95.69 819 THR B C 1
ATOM 15109 O O . THR B 1 819 ? 34.719 28.969 2.848 1 95.69 819 THR B O 1
ATOM 15112 N N . ALA B 1 820 ? 34.906 27.031 4 1 96.62 820 ALA B N 1
ATOM 15113 C CA . ALA B 1 820 ? 35 27.703 5.293 1 96.62 820 ALA B CA 1
ATOM 15114 C C . ALA B 1 820 ? 36.188 28.656 5.316 1 96.62 820 ALA B C 1
ATOM 15116 O O . ALA B 1 820 ? 37.281 28.344 4.805 1 96.62 820 ALA B O 1
ATOM 15117 N N . GLY B 1 821 ? 35.969 29.812 5.852 1 96.88 821 GLY B N 1
ATOM 15118 C CA . GLY B 1 821 ? 37.031 30.828 5.918 1 96.88 821 GLY B CA 1
ATOM 15119 C C . GLY B 1 821 ? 36.875 31.891 4.852 1 96.88 821 GLY B C 1
ATOM 15120 O O . GLY B 1 821 ? 37.406 33 5.004 1 96.88 821 GLY B O 1
ATOM 15121 N N . CYS B 1 822 ? 36.188 31.562 3.773 1 98.19 822 CYS B N 1
ATOM 15122 C CA . CYS B 1 822 ? 35.938 32.562 2.738 1 98.19 822 CYS B CA 1
ATOM 15123 C C . CYS B 1 822 ? 35.094 33.719 3.277 1 98.19 822 CYS B C 1
ATOM 15125 O O . CYS B 1 822 ? 34.375 33.531 4.266 1 98.19 822 CYS B O 1
ATOM 15127 N N . VAL B 1 823 ? 35.219 34.906 2.66 1 98.44 823 VAL B N 1
ATOM 15128 C CA . VAL B 1 823 ? 34.438 36.094 3.029 1 98.44 823 VAL B CA 1
ATOM 15129 C C . VAL B 1 823 ? 33.594 36.531 1.841 1 98.44 823 VAL B C 1
ATOM 15131 O O . VAL B 1 823 ? 34.094 36.812 0.761 1 98.44 823 VAL B O 1
ATOM 15134 N N . ILE B 1 824 ? 32.344 36.531 1.973 1 98.38 824 ILE B N 1
ATOM 15135 C CA . ILE B 1 824 ? 31.469 37.125 0.967 1 98.38 824 ILE B CA 1
ATOM 15136 C C . ILE B 1 824 ? 31.531 38.625 1.064 1 98.38 824 ILE B C 1
ATOM 15138 O O . ILE B 1 824 ? 31.094 39.219 2.055 1 98.38 824 ILE B O 1
ATOM 15142 N N . GLU B 1 825 ? 31.859 39.281 0.017 1 98.12 825 GLU B N 1
ATOM 15143 C CA . GLU B 1 825 ? 32.094 40.719 0.07 1 98.12 825 GLU B CA 1
ATOM 15144 C C . GLU B 1 825 ? 30.922 41.5 -0.53 1 98.12 825 GLU B C 1
ATOM 15146 O O . GLU B 1 825 ? 30.625 42.625 -0.103 1 98.12 825 GLU B O 1
ATOM 15151 N N . LYS B 1 826 ? 30.344 40.938 -1.55 1 97.81 826 LYS B N 1
ATOM 15152 C CA . LYS B 1 826 ? 29.234 41.594 -2.23 1 97.81 826 LYS B CA 1
ATOM 15153 C C . LYS B 1 826 ? 28.125 40.625 -2.572 1 97.81 826 LYS B C 1
ATOM 15155 O O . LYS B 1 826 ? 28.375 39.438 -2.791 1 97.81 826 LYS B O 1
ATOM 15160 N N . ILE B 1 827 ? 26.969 41.094 -2.586 1 97.62 827 ILE B N 1
ATOM 15161 C CA . ILE B 1 827 ? 25.812 40.375 -3.133 1 97.62 827 ILE B CA 1
ATOM 15162 C C . ILE B 1 827 ? 25.219 41.188 -4.281 1 97.62 827 ILE B C 1
ATOM 15164 O O . ILE B 1 827 ? 24.844 42.344 -4.102 1 97.62 827 ILE B O 1
ATOM 15168 N N . ASP B 1 828 ? 25.188 40.594 -5.406 1 96.56 828 ASP B N 1
ATOM 15169 C CA . ASP B 1 828 ? 24.719 41.25 -6.625 1 96.56 828 ASP B CA 1
ATOM 15170 C C . ASP B 1 828 ? 25.406 42.625 -6.824 1 96.56 828 ASP B C 1
ATOM 15172 O O . ASP B 1 828 ? 24.75 43.625 -7.113 1 96.56 828 ASP B O 1
ATOM 15176 N N . GLY B 1 829 ? 26.609 42.594 -6.566 1 95.25 829 GLY B N 1
ATOM 15177 C CA . GLY B 1 829 ? 27.422 43.781 -6.832 1 95.25 829 GLY B CA 1
ATOM 15178 C C . GLY B 1 829 ? 27.406 44.781 -5.695 1 95.25 829 GLY B C 1
ATOM 15179 O O . GLY B 1 829 ? 28.266 45.656 -5.633 1 95.25 829 GLY B O 1
ATOM 15180 N N . GLU B 1 830 ? 26.547 44.688 -4.77 1 96.81 830 GLU B N 1
ATOM 15181 C CA . GLU B 1 830 ? 26.469 45.625 -3.639 1 96.81 830 GLU B CA 1
ATOM 15182 C C . GLU B 1 830 ? 27.359 45.156 -2.488 1 96.81 830 GLU B C 1
ATOM 15184 O O . GLU B 1 830 ? 27.234 44.031 -2.016 1 96.81 830 GLU B O 1
ATOM 15189 N N . PRO B 1 831 ? 28.266 46 -2.006 1 97.25 831 PRO B N 1
ATOM 15190 C CA . PRO B 1 831 ? 29.172 45.594 -0.93 1 97.25 831 PRO B CA 1
ATOM 15191 C C . PRO B 1 831 ? 28.469 45.406 0.411 1 97.25 831 PRO B C 1
ATOM 15193 O O . PRO B 1 831 ? 27.562 46.188 0.737 1 97.25 831 PRO B O 1
ATOM 15196 N N . ILE B 1 832 ? 28.875 44.438 1.104 1 97.81 832 ILE B N 1
ATOM 15197 C CA . ILE B 1 832 ? 28.453 44.281 2.49 1 97.81 832 ILE B CA 1
ATOM 15198 C C . ILE B 1 832 ? 29.406 45 3.418 1 97.81 832 ILE B C 1
ATOM 15200 O O . ILE B 1 832 ? 30.578 44.656 3.537 1 97.81 832 ILE B O 1
ATOM 15204 N N . LEU B 1 833 ? 28.922 46 4.031 1 96.62 833 LEU B N 1
ATOM 15205 C CA . LEU B 1 833 ? 29.781 46.844 4.832 1 96.62 833 LEU B CA 1
ATOM 15206 C C . LEU B 1 833 ? 29.734 46.469 6.305 1 96.62 833 LEU B C 1
ATOM 15208 O O . LEU B 1 833 ? 28.719 45.938 6.777 1 96.62 833 LEU B O 1
ATOM 15212 N N . LYS B 1 834 ? 30.844 46.75 6.949 1 95.19 834 LYS B N 1
ATOM 15213 C CA . LYS B 1 834 ? 30.969 46.469 8.375 1 95.19 834 LYS B CA 1
ATOM 15214 C C . LYS B 1 834 ? 29.844 47.125 9.164 1 95.19 834 LYS B C 1
ATOM 15216 O O . LYS B 1 834 ? 29.578 48.312 8.992 1 95.19 834 LYS B O 1
ATOM 15221 N N . GLY B 1 835 ? 29.188 46.281 9.914 1 92.56 835 GLY B N 1
ATOM 15222 C CA . GLY B 1 835 ? 28.203 46.75 10.859 1 92.56 835 GLY B CA 1
ATOM 15223 C C . GLY B 1 835 ? 26.859 47.094 10.219 1 92.56 835 GLY B C 1
ATOM 15224 O O . GLY B 1 835 ? 25.906 47.438 10.914 1 92.56 835 GLY B O 1
ATOM 15225 N N . LYS B 1 836 ? 26.781 47 8.969 1 94.75 836 LYS B N 1
ATOM 15226 C CA . LYS B 1 836 ? 25.531 47.344 8.281 1 94.75 836 LYS B CA 1
ATOM 15227 C C . LYS B 1 836 ? 24.719 46.094 8 1 94.75 836 LYS B C 1
ATOM 15229 O O . LYS B 1 836 ? 25.266 45.031 7.68 1 94.75 836 LYS B O 1
ATOM 15234 N N . ASP B 1 837 ? 23.422 46.281 8.125 1 94.06 837 ASP B N 1
ATOM 15235 C CA . ASP B 1 837 ? 22.484 45.188 7.805 1 94.06 837 ASP B CA 1
ATOM 15236 C C . ASP B 1 837 ? 22.625 44.781 6.344 1 94.06 837 ASP B C 1
ATOM 15238 O O . ASP B 1 837 ? 22.984 45.594 5.488 1 94.06 837 ASP B O 1
ATOM 15242 N N . TYR B 1 838 ? 22.391 43.531 6.062 1 95 838 TYR B N 1
ATOM 15243 C CA . TYR B 1 838 ? 22.484 43.062 4.688 1 95 838 TYR B CA 1
ATOM 15244 C C . TYR B 1 838 ? 21.25 42.25 4.32 1 95 838 TYR B C 1
ATOM 15246 O O . TYR B 1 838 ? 21.156 41.719 3.199 1 95 838 TYR B O 1
ATOM 15254 N N . ASN B 1 839 ? 20.297 42 5.207 1 95 839 ASN B N 1
ATOM 15255 C CA . ASN B 1 839 ? 19.141 41.156 4.949 1 95 839 ASN B CA 1
ATOM 15256 C C . ASN B 1 839 ? 18.344 41.625 3.736 1 95 839 ASN B C 1
ATOM 15258 O O . ASN B 1 839 ? 17.875 40.812 2.936 1 95 839 ASN B O 1
ATOM 15262 N N . TYR B 1 840 ? 18.156 42.906 3.602 1 93.44 840 TYR B N 1
ATOM 15263 C CA . TYR B 1 840 ? 17.359 43.5 2.531 1 93.44 840 TYR B CA 1
ATOM 15264 C C . TYR B 1 840 ? 17.922 43.125 1.164 1 93.44 840 TYR B C 1
ATOM 15266 O O . TYR B 1 840 ? 17.188 43.094 0.171 1 93.44 840 TYR B O 1
ATOM 15274 N N . MET B 1 841 ? 19.266 42.812 1.112 1 96.44 841 MET B N 1
ATOM 15275 C CA . MET B 1 841 ? 19.922 42.438 -0.145 1 96.44 841 MET B CA 1
ATOM 15276 C C . MET B 1 841 ? 19.406 41.094 -0.655 1 96.44 841 MET B C 1
ATOM 15278 O O . MET B 1 841 ? 19.547 40.781 -1.839 1 96.44 841 MET B O 1
ATOM 15282 N N . LEU B 1 842 ? 18.797 40.344 0.192 1 97.12 842 LEU B N 1
ATOM 15283 C CA . LEU B 1 842 ? 18.344 39 -0.144 1 97.12 842 LEU B CA 1
ATOM 15284 C C . LEU B 1 842 ? 16.828 38.969 -0.29 1 97.12 842 LEU B C 1
ATOM 15286 O O . LEU B 1 842 ? 16.25 37.938 -0.588 1 97.12 842 LEU B O 1
ATOM 15290 N N . ASP B 1 843 ? 16.109 40.094 -0.161 1 95.94 843 ASP B N 1
ATOM 15291 C CA . ASP B 1 843 ? 14.656 40.156 -0.265 1 95.94 843 ASP B CA 1
ATOM 15292 C C . ASP B 1 843 ? 14.188 39.812 -1.679 1 95.94 843 ASP B C 1
ATOM 15294 O O . ASP B 1 843 ? 14.703 40.375 -2.656 1 95.94 843 ASP B O 1
ATOM 15298 N N . GLY B 1 844 ? 13.266 38.844 -1.771 1 95.5 844 GLY B N 1
ATOM 15299 C CA . GLY B 1 844 ? 12.68 38.5 -3.051 1 95.5 844 GLY B CA 1
ATOM 15300 C C . GLY B 1 844 ? 13.578 37.594 -3.885 1 95.5 844 GLY B C 1
ATOM 15301 O O . GLY B 1 844 ? 13.359 37.438 -5.086 1 95.5 844 GLY B O 1
ATOM 15302 N N . LYS B 1 845 ? 14.57 37.031 -3.238 1 96.62 845 LYS B N 1
ATOM 15303 C CA . LYS B 1 845 ? 15.57 36.312 -4.02 1 96.62 845 LYS B CA 1
ATOM 15304 C C . LYS B 1 845 ? 15.422 34.781 -3.848 1 96.62 845 LYS B C 1
ATOM 15306 O O . LYS B 1 845 ? 16.25 34.031 -4.344 1 96.62 845 LYS B O 1
ATOM 15311 N N . VAL B 1 846 ? 14.359 34.344 -3.201 1 95.81 846 VAL B N 1
ATOM 15312 C CA . VAL B 1 846 ? 14.125 32.906 -3.031 1 95.81 846 VAL B CA 1
ATOM 15313 C C . VAL B 1 846 ? 13.977 32.25 -4.398 1 95.81 846 VAL B C 1
ATOM 15315 O O . VAL B 1 846 ? 13.156 32.688 -5.215 1 95.81 846 VAL B O 1
ATOM 15318 N N . GLY B 1 847 ? 14.711 31.25 -4.613 1 92.25 847 GLY B N 1
ATOM 15319 C CA . GLY B 1 847 ? 14.641 30.5 -5.855 1 92.25 847 GLY B CA 1
ATOM 15320 C C . GLY B 1 847 ? 15.266 31.219 -7.031 1 92.25 847 GLY B C 1
ATOM 15321 O O . GLY B 1 847 ? 15.18 30.766 -8.172 1 92.25 847 GLY B O 1
ATOM 15322 N N . LYS B 1 848 ? 15.953 32.344 -6.832 1 92.12 848 LYS B N 1
ATOM 15323 C CA . LYS B 1 848 ? 16.547 33.125 -7.898 1 92.12 848 LYS B CA 1
ATOM 15324 C C . LYS B 1 848 ? 18.078 33.062 -7.84 1 92.12 848 LYS B C 1
ATOM 15326 O O . LYS B 1 848 ? 18.656 32.875 -6.77 1 92.12 848 LYS B O 1
ATOM 15331 N N . PRO B 1 849 ? 18.719 33.25 -8.969 1 91.12 849 PRO B N 1
ATOM 15332 C CA . PRO B 1 849 ? 20.172 33.312 -8.977 1 91.12 849 PRO B CA 1
ATOM 15333 C C . PRO B 1 849 ? 20.703 34.625 -8.391 1 91.12 849 PRO B C 1
ATOM 15335 O O . PRO B 1 849 ? 20.156 35.688 -8.656 1 91.12 849 PRO B O 1
ATOM 15338 N N . ILE B 1 850 ? 21.719 34.531 -7.559 1 95.12 850 ILE B N 1
ATOM 15339 C CA . ILE B 1 850 ? 22.406 35.688 -7.012 1 95.12 850 ILE B CA 1
ATOM 15340 C C . ILE B 1 850 ? 23.906 35.531 -7.238 1 95.12 850 ILE B C 1
ATOM 15342 O O . ILE B 1 850 ? 24.453 34.438 -7.16 1 95.12 850 ILE B O 1
ATOM 15346 N N . ARG B 1 851 ? 24.5 36.594 -7.555 1 95.88 851 ARG B N 1
ATOM 15347 C CA . ARG B 1 851 ? 25.953 36.625 -7.672 1 95.88 851 ARG B CA 1
ATOM 15348 C C . ARG B 1 851 ? 26.594 37.062 -6.359 1 95.88 851 ARG B C 1
ATOM 15350 O O . ARG B 1 851 ? 26.266 38.125 -5.816 1 95.88 851 ARG B O 1
ATOM 15357 N N . VAL B 1 852 ? 27.453 36.281 -5.812 1 97.38 852 VAL B N 1
ATOM 15358 C CA . VAL B 1 852 ? 28.188 36.625 -4.605 1 97.38 852 VAL B CA 1
ATOM 15359 C C . VAL B 1 852 ? 29.672 36.781 -4.938 1 97.38 852 VAL B C 1
ATOM 15361 O O . VAL B 1 852 ? 30.234 35.969 -5.664 1 97.38 852 VAL B O 1
ATOM 15364 N N . SER B 1 853 ? 30.266 37.906 -4.543 1 97.88 853 SER B N 1
ATOM 15365 C CA . SER B 1 853 ? 31.703 38.094 -4.645 1 97.88 853 SER B CA 1
ATOM 15366 C C . SER B 1 853 ? 32.438 37.562 -3.406 1 97.88 853 SER B C 1
ATOM 15368 O O . SER B 1 853 ? 32.125 37.969 -2.285 1 97.88 853 SER B O 1
ATOM 15370 N N . VAL B 1 854 ? 33.375 36.688 -3.641 1 98.25 854 VAL B N 1
ATOM 15371 C CA . VAL B 1 854 ? 34 35.969 -2.539 1 98.25 854 VAL B CA 1
ATOM 15372 C C . VAL B 1 854 ? 35.5 36.25 -2.49 1 98.25 854 VAL B C 1
ATOM 15374 O O . VAL B 1 854 ? 36.125 36.375 -3.531 1 98.25 854 VAL B O 1
ATOM 15377 N N . PHE B 1 855 ? 36.031 36.469 -1.315 1 97.94 855 PHE B N 1
ATOM 15378 C CA . PHE B 1 855 ? 37.469 36.562 -1.051 1 97.94 855 PHE B CA 1
ATOM 15379 C C . PHE B 1 855 ? 37.938 35.375 -0.23 1 97.94 855 PHE B C 1
ATOM 15381 O O . PHE B 1 855 ? 37.375 35.094 0.835 1 97.94 855 PHE B O 1
ATOM 15388 N N . ASN B 1 856 ? 38.812 34.656 -0.739 1 97.19 856 ASN B N 1
ATOM 15389 C CA . ASN B 1 856 ? 39.438 33.562 0.001 1 97.19 856 ASN B CA 1
ATOM 15390 C C . ASN B 1 856 ? 40.781 34 0.618 1 97.19 856 ASN B C 1
ATOM 15392 O O . ASN B 1 856 ? 41.781 34.188 -0.088 1 97.19 856 ASN B O 1
ATOM 15396 N N . PRO B 1 857 ? 40.812 34.125 1.827 1 95.5 857 PRO B N 1
ATOM 15397 C CA . PRO B 1 857 ? 42.031 34.656 2.469 1 95.5 857 PRO B CA 1
ATOM 15398 C C . PRO B 1 857 ? 43.188 33.688 2.363 1 95.5 857 PRO B C 1
ATOM 15400 O O . PRO B 1 857 ? 44.344 34.094 2.41 1 95.5 857 PRO B O 1
ATOM 15403 N N . ASN B 1 858 ? 42.969 32.438 2.332 1 94.69 858 ASN B N 1
ATOM 15404 C CA . ASN B 1 858 ? 44.031 31.438 2.234 1 94.69 858 ASN B CA 1
ATOM 15405 C C . ASN B 1 858 ? 44.75 31.516 0.886 1 94.69 858 ASN B C 1
ATOM 15407 O O . ASN B 1 858 ? 45.969 31.391 0.817 1 94.69 858 ASN B O 1
ATOM 15411 N N . THR B 1 859 ? 44 31.75 -0.146 1 94.56 859 THR B N 1
ATOM 15412 C CA . THR B 1 859 ? 44.594 31.781 -1.481 1 94.56 859 THR B CA 1
ATOM 15413 C C . THR B 1 859 ? 44.781 33.219 -1.952 1 94.56 859 THR B C 1
ATOM 15415 O O . THR B 1 859 ? 45.438 33.469 -2.959 1 94.56 859 THR B O 1
ATOM 15418 N N . LYS B 1 860 ? 44.188 34.188 -1.269 1 95.12 860 LYS B N 1
ATOM 15419 C CA . LYS B 1 860 ? 44.188 35.594 -1.576 1 95.12 860 LYS B CA 1
ATOM 15420 C C . LYS B 1 860 ? 43.531 35.875 -2.922 1 95.12 860 LYS B C 1
ATOM 15422 O O . LYS B 1 860 ? 43.906 36.812 -3.623 1 95.12 860 LYS B O 1
ATOM 15427 N N . LYS B 1 861 ? 42.625 35 -3.232 1 95.81 861 LYS B N 1
ATOM 15428 C CA . LYS B 1 861 ? 41.906 35.156 -4.508 1 95.81 861 LYS B CA 1
ATOM 15429 C C . LYS B 1 861 ? 40.5 35.688 -4.301 1 95.81 861 LYS B C 1
ATOM 15431 O O . LYS B 1 861 ? 39.875 35.406 -3.285 1 95.81 861 LYS B O 1
ATOM 15436 N N . ARG B 1 862 ? 40.062 36.562 -5.184 1 97 862 ARG B N 1
ATOM 15437 C CA . ARG B 1 862 ? 38.688 37.062 -5.285 1 97 862 ARG B CA 1
ATOM 15438 C C . ARG B 1 862 ? 38 36.5 -6.527 1 97 862 ARG B C 1
ATOM 15440 O O . ARG B 1 862 ? 38.625 36.375 -7.586 1 97 862 ARG B O 1
ATOM 15447 N N . PHE B 1 863 ? 36.875 36 -6.32 1 96 863 PHE B N 1
ATOM 15448 C CA . PHE B 1 863 ? 36.125 35.438 -7.441 1 96 863 PHE B CA 1
ATOM 15449 C C . PHE B 1 863 ? 34.625 35.594 -7.227 1 96 863 PHE B C 1
ATOM 15451 O O . PHE B 1 863 ? 34.156 35.781 -6.102 1 96 863 PHE B O 1
ATOM 15458 N N . ASP B 1 864 ? 33.875 35.531 -8.273 1 95.56 864 ASP B N 1
ATOM 15459 C CA . ASP B 1 864 ? 32.406 35.594 -8.242 1 95.56 864 ASP B CA 1
ATOM 15460 C C . ASP B 1 864 ? 31.797 34.219 -8.438 1 95.56 864 ASP B C 1
ATOM 15462 O O . ASP B 1 864 ? 32.312 33.406 -9.203 1 95.56 864 ASP B O 1
ATOM 15466 N N . VAL B 1 865 ? 30.797 34.031 -7.648 1 94.62 865 VAL B N 1
ATOM 15467 C CA . VAL B 1 865 ? 30.047 32.781 -7.77 1 94.62 865 VAL B CA 1
ATOM 15468 C C . VAL B 1 865 ? 28.547 33.094 -7.871 1 94.62 865 VAL B C 1
ATOM 15470 O O . VAL B 1 865 ? 28.047 34 -7.191 1 94.62 865 VAL B O 1
ATOM 15473 N N . THR B 1 866 ? 27.859 32.406 -8.781 1 92.06 866 THR B N 1
ATOM 15474 C CA . THR B 1 866 ? 26.406 32.531 -8.867 1 92.06 866 THR B CA 1
ATOM 15475 C C . THR B 1 866 ? 25.734 31.297 -8.305 1 92.06 866 THR B C 1
ATOM 15477 O O . THR B 1 866 ? 26.031 30.172 -8.703 1 92.06 866 THR B O 1
ATOM 15480 N N . VAL B 1 867 ? 24.859 31.469 -7.316 1 93.69 867 VAL B N 1
ATOM 15481 C CA . VAL B 1 867 ? 24.094 30.375 -6.719 1 93.69 867 VAL B CA 1
ATOM 15482 C C . VAL B 1 867 ? 22.609 30.766 -6.656 1 93.69 867 VAL B C 1
ATOM 15484 O O . VAL B 1 867 ? 22.266 31.938 -6.797 1 93.69 867 VAL B O 1
ATOM 15487 N N . LYS B 1 868 ? 21.75 29.734 -6.547 1 93.38 868 LYS B N 1
ATOM 15488 C CA . LYS B 1 868 ? 20.344 30 -6.285 1 93.38 868 LYS B CA 1
ATOM 15489 C C . LYS B 1 868 ? 20.062 30.016 -4.789 1 93.38 868 LYS B C 1
ATOM 15491 O O . LYS B 1 868 ? 20.25 29.016 -4.094 1 93.38 868 LYS B O 1
ATOM 15496 N N . ALA B 1 869 ? 19.641 31.172 -4.27 1 96.44 869 ALA B N 1
ATOM 15497 C CA . ALA B 1 869 ? 19.312 31.281 -2.85 1 96.44 869 ALA B CA 1
ATOM 15498 C C . ALA B 1 869 ? 18.078 30.453 -2.508 1 96.44 869 ALA B C 1
ATOM 15500 O O . ALA B 1 869 ? 17.312 30.078 -3.395 1 96.44 869 ALA B O 1
ATOM 15501 N N . ILE B 1 870 ? 17.922 30.078 -1.282 1 96.94 870 ILE B N 1
ATOM 15502 C CA . ILE B 1 870 ? 16.844 29.188 -0.878 1 96.94 870 ILE B CA 1
ATOM 15503 C C . ILE B 1 870 ? 15.953 29.906 0.137 1 96.94 870 ILE B C 1
ATOM 15505 O O . ILE B 1 870 ? 16.266 31 0.603 1 96.94 870 ILE B O 1
ATOM 15509 N N . SER B 1 871 ? 14.82 29.297 0.394 1 97.12 871 SER B N 1
ATOM 15510 C CA . SER B 1 871 ? 13.875 29.828 1.365 1 97.12 871 SER B CA 1
ATOM 15511 C C . SER B 1 871 ? 14.289 29.484 2.791 1 97.12 871 SER B C 1
ATOM 15513 O O . SER B 1 871 ? 15.156 28.641 3.002 1 97.12 871 SER B O 1
ATOM 15515 N N . LYS B 1 872 ? 13.695 30.172 3.734 1 95.25 872 LYS B N 1
ATOM 15516 C CA . LYS B 1 872 ? 13.891 29.859 5.148 1 95.25 872 LYS B CA 1
ATOM 15517 C C . LYS B 1 872 ? 13.508 28.406 5.449 1 95.25 872 LYS B C 1
ATOM 15519 O O . LYS B 1 872 ? 14.203 27.719 6.199 1 95.25 872 LYS B O 1
ATOM 15524 N N . GLY B 1 873 ? 12.375 27.984 4.836 1 95.19 873 GLY B N 1
ATOM 15525 C CA . GLY B 1 873 ? 11.938 26.609 5.023 1 95.19 873 GLY B CA 1
ATOM 15526 C C . GLY B 1 873 ? 12.945 25.594 4.512 1 95.19 873 GLY B C 1
ATOM 15527 O O . GLY B 1 873 ? 13.203 24.578 5.168 1 95.19 873 GLY B O 1
ATOM 15528 N N . ALA B 1 874 ? 13.508 25.844 3.354 1 96.19 874 ALA B N 1
ATOM 15529 C CA . ALA B 1 874 ? 14.508 24.938 2.785 1 96.19 874 ALA B CA 1
ATOM 15530 C C . ALA B 1 874 ? 15.758 24.891 3.664 1 96.19 874 ALA B C 1
ATOM 15532 O O . ALA B 1 874 ? 16.344 23.828 3.838 1 96.19 874 ALA B O 1
ATOM 15533 N N . GLU B 1 875 ? 16.188 26.016 4.148 1 96.75 875 GLU B N 1
ATOM 15534 C CA . GLU B 1 875 ? 17.359 26.031 5.031 1 96.75 875 GLU B CA 1
ATOM 15535 C C . GLU B 1 875 ? 17.078 25.266 6.324 1 96.75 875 GLU B C 1
ATOM 15537 O O . GLU B 1 875 ? 17.953 24.578 6.836 1 96.75 875 GLU B O 1
ATOM 15542 N N . GLN B 1 876 ? 15.906 25.484 6.844 1 96 876 GLN B N 1
ATOM 15543 C CA . GLN B 1 876 ? 15.531 24.75 8.039 1 96 876 GLN B CA 1
ATOM 15544 C C . GLN B 1 876 ? 15.617 23.234 7.801 1 96 876 GLN B C 1
ATOM 15546 O O . GLN B 1 876 ? 16.047 22.484 8.688 1 96 876 GLN B O 1
ATOM 15551 N N . GLU B 1 877 ? 15.227 22.766 6.668 1 96.31 877 GLU B N 1
ATOM 15552 C CA . GLU B 1 877 ? 15.336 21.359 6.312 1 96.31 877 GLU B CA 1
ATOM 15553 C C . GLU B 1 877 ? 16.797 20.922 6.25 1 96.31 877 GLU B C 1
ATOM 15555 O O . GLU B 1 877 ? 17.125 19.812 6.676 1 96.31 877 GLU B O 1
ATOM 15560 N N . LEU B 1 878 ? 17.656 21.734 5.691 1 97 878 LEU B N 1
ATOM 15561 C CA . LEU B 1 878 ? 19.078 21.438 5.648 1 97 878 LEU B CA 1
ATOM 15562 C C . LEU B 1 878 ? 19.656 21.328 7.059 1 97 878 LEU B C 1
ATOM 15564 O O . LEU B 1 878 ? 20.469 20.453 7.332 1 97 878 LEU B O 1
ATOM 15568 N N . LEU B 1 879 ? 19.25 22.297 7.895 1 97.06 879 LEU B N 1
ATOM 15569 C CA . LEU B 1 879 ? 19.719 22.281 9.273 1 97.06 879 LEU B CA 1
ATOM 15570 C C . LEU B 1 879 ? 19.25 21.016 9.992 1 97.06 879 LEU B C 1
ATOM 15572 O O . LEU B 1 879 ? 19.984 20.453 10.805 1 97.06 879 LEU B O 1
ATOM 15576 N N . TYR B 1 880 ? 18.062 20.578 9.797 1 96.69 880 TYR B N 1
ATOM 15577 C CA . TYR B 1 880 ? 17.547 19.328 10.352 1 96.69 880 TYR B CA 1
ATOM 15578 C C . TYR B 1 880 ? 18.406 18.141 9.906 1 96.69 880 TYR B C 1
ATOM 15580 O O . TYR B 1 880 ? 18.812 17.312 10.734 1 96.69 880 TYR B O 1
ATOM 15588 N N . LYS B 1 881 ? 18.594 18.047 8.602 1 96.44 881 LYS B N 1
ATOM 15589 C CA . LYS B 1 881 ? 19.406 16.953 8.078 1 96.44 881 LYS B CA 1
ATOM 15590 C C . LYS B 1 881 ? 20.812 16.969 8.68 1 96.44 881 LYS B C 1
ATOM 15592 O O . LYS B 1 881 ? 21.375 15.922 8.984 1 96.44 881 LYS B O 1
ATOM 15597 N N . ARG B 1 882 ? 21.375 18.156 8.75 1 96.75 882 ARG B N 1
ATOM 15598 C CA . ARG B 1 882 ? 22.672 18.328 9.383 1 96.75 882 ARG B CA 1
ATOM 15599 C C . ARG B 1 882 ? 22.656 17.812 10.82 1 96.75 882 ARG B C 1
ATOM 15601 O O . ARG B 1 882 ? 23.609 17.172 11.273 1 96.75 882 ARG B O 1
ATOM 15608 N N . TRP B 1 883 ? 21.562 18.172 11.555 1 96.94 883 TRP B N 1
ATOM 15609 C CA . TRP B 1 883 ? 21.391 17.734 12.93 1 96.94 883 TRP B CA 1
ATOM 15610 C C . TRP B 1 883 ? 21.359 16.219 13.016 1 96.94 883 TRP B C 1
ATOM 15612 O O . TRP B 1 883 ? 22.031 15.617 13.867 1 96.94 883 TRP B O 1
ATOM 15622 N N . VAL B 1 884 ? 20.672 15.523 12.172 1 97.31 884 VAL B N 1
ATOM 15623 C CA . VAL B 1 884 ? 20.562 14.07 12.141 1 97.31 884 VAL B CA 1
ATOM 15624 C C . VAL B 1 884 ? 21.922 13.453 11.789 1 97.31 884 VAL B C 1
ATOM 15626 O O . VAL B 1 884 ? 22.359 12.5 12.43 1 97.31 884 VAL B O 1
ATOM 15629 N N . ASP B 1 885 ? 22.594 14.031 10.758 1 96.31 885 ASP B N 1
ATOM 15630 C CA . ASP B 1 885 ? 23.922 13.555 10.359 1 96.31 885 ASP B CA 1
ATOM 15631 C C . ASP B 1 885 ? 24.906 13.617 11.531 1 96.31 885 ASP B C 1
ATOM 15633 O O . ASP B 1 885 ? 25.672 12.68 11.742 1 96.31 885 ASP B O 1
ATOM 15637 N N . ARG B 1 886 ? 24.875 14.688 12.164 1 96.56 886 ARG B N 1
ATOM 15638 C CA . ARG B 1 886 ? 25.766 14.891 13.305 1 96.56 886 ARG B CA 1
ATOM 15639 C C . ARG B 1 886 ? 25.5 13.859 14.391 1 96.56 886 ARG B C 1
ATOM 15641 O O . ARG B 1 886 ? 26.438 13.289 14.953 1 96.56 886 ARG B O 1
ATOM 15648 N N . ASN B 1 887 ? 24.219 13.656 14.773 1 97.88 887 ASN B N 1
ATOM 15649 C CA . ASN B 1 887 ? 23.859 12.672 15.781 1 97.88 887 ASN B CA 1
ATOM 15650 C C . ASN B 1 887 ? 24.312 11.266 15.383 1 97.88 887 ASN B C 1
ATOM 15652 O O . ASN B 1 887 ? 24.844 10.516 16.203 1 97.88 887 ASN B O 1
ATOM 15656 N N . ARG B 1 888 ? 24.062 10.906 14.188 1 97.62 888 ARG B N 1
ATOM 15657 C CA . ARG B 1 888 ? 24.469 9.602 13.68 1 97.62 888 ARG B CA 1
ATOM 15658 C C . ARG B 1 888 ? 25.984 9.406 13.812 1 97.62 888 ARG B C 1
ATOM 15660 O O . ARG B 1 888 ? 26.438 8.359 14.273 1 97.62 888 ARG B O 1
ATOM 15667 N N . ALA B 1 889 ? 26.766 10.414 13.336 1 97.12 889 ALA B N 1
ATOM 15668 C CA . ALA B 1 889 ? 28.219 10.359 13.422 1 97.12 889 ALA B CA 1
ATOM 15669 C C . ALA B 1 889 ? 28.688 10.258 14.875 1 97.12 889 ALA B C 1
ATOM 15671 O O . ALA B 1 889 ? 29.656 9.547 15.172 1 97.12 889 ALA B O 1
ATOM 15672 N N . PHE B 1 890 ? 28 10.992 15.719 1 97.81 890 PHE B N 1
ATOM 15673 C CA . PHE B 1 890 ? 28.328 10.977 17.141 1 97.81 890 PHE B CA 1
ATOM 15674 C C . PHE B 1 890 ? 28.094 9.586 17.734 1 97.81 890 PHE B C 1
ATOM 15676 O O . PHE B 1 890 ? 28.969 9.055 18.422 1 97.81 890 PHE B O 1
ATOM 15683 N N . VAL B 1 891 ? 26.938 8.953 17.484 1 98.44 891 VAL B N 1
ATOM 15684 C CA . VAL B 1 891 ? 26.609 7.613 17.953 1 98.44 891 VAL B CA 1
ATOM 15685 C C . VAL B 1 891 ? 27.641 6.613 17.422 1 98.44 891 VAL B C 1
ATOM 15687 O O . VAL B 1 891 ? 28.125 5.766 18.156 1 98.44 891 VAL B O 1
ATOM 15690 N N . ASP B 1 892 ? 27.984 6.73 16.156 1 97.88 892 ASP B N 1
ATOM 15691 C CA . ASP B 1 892 ? 28.984 5.848 15.547 1 97.88 892 ASP B CA 1
ATOM 15692 C C . ASP B 1 892 ? 30.328 5.969 16.266 1 97.88 892 ASP B C 1
ATOM 15694 O O . ASP B 1 892 ? 30.984 4.957 16.547 1 97.88 892 ASP B O 1
ATOM 15698 N N . SER B 1 893 ? 30.688 7.176 16.484 1 97.88 893 SER B N 1
ATOM 15699 C CA . SER B 1 893 ? 31.984 7.438 17.094 1 97.88 893 SER B CA 1
ATOM 15700 C C . SER B 1 893 ? 32.094 6.832 18.484 1 97.88 893 SER B C 1
ATOM 15702 O O . SER B 1 893 ? 33.062 6.18 18.812 1 97.88 893 SER B O 1
ATOM 15704 N N . ILE B 1 894 ? 31.078 6.969 19.281 1 97.69 894 ILE B N 1
ATOM 15705 C CA . ILE B 1 894 ? 31.188 6.574 20.672 1 97.69 894 ILE B CA 1
ATOM 15706 C C . ILE B 1 894 ? 30.812 5.105 20.828 1 97.69 894 ILE B C 1
ATOM 15708 O O . ILE B 1 894 ? 31.109 4.48 21.859 1 97.69 894 ILE B O 1
ATOM 15712 N N . SER B 1 895 ? 30.109 4.492 19.906 1 98.25 895 SER B N 1
ATOM 15713 C CA . SER B 1 895 ? 29.75 3.08 19.984 1 98.25 895 SER B CA 1
ATOM 15714 C C . SER B 1 895 ? 30.734 2.219 19.188 1 98.25 895 SER B C 1
ATOM 15716 O O . SER B 1 895 ? 30.641 0.989 19.219 1 98.25 895 SER B O 1
ATOM 15718 N N . GLY B 1 896 ? 31.656 2.895 18.406 1 97.5 896 GLY B N 1
ATOM 15719 C CA . GLY B 1 896 ? 32.531 2.164 17.5 1 97.5 896 GLY B CA 1
ATOM 15720 C C . GLY B 1 896 ? 31.781 1.6 16.297 1 97.5 896 GLY B C 1
ATOM 15721 O O . GLY B 1 896 ? 32.156 0.536 15.781 1 97.5 896 GLY B O 1
ATOM 15722 N N . GLY B 1 897 ? 30.703 2.23 15.969 1 97.25 897 GLY B N 1
ATOM 15723 C CA . GLY B 1 897 ? 29.938 1.816 14.797 1 97.25 897 GLY B CA 1
ATOM 15724 C C . GLY B 1 897 ? 29 0.653 15.078 1 97.25 897 GLY B C 1
ATOM 15725 O O . GLY B 1 897 ? 28.469 0.049 14.148 1 97.25 897 GLY B O 1
ATOM 15726 N N . ARG B 1 898 ? 28.672 0.276 16.281 1 97.94 898 ARG B N 1
ATOM 15727 C CA . ARG B 1 898 ? 27.922 -0.928 16.641 1 97.94 898 ARG B CA 1
ATOM 15728 C C . ARG B 1 898 ? 26.438 -0.631 16.766 1 97.94 898 ARG B C 1
ATOM 15730 O O . ARG B 1 898 ? 25.609 -1.545 16.719 1 97.94 898 ARG B O 1
ATOM 15737 N N . ILE B 1 899 ? 26.125 0.604 17.016 1 98.5 899 ILE B N 1
ATOM 15738 C CA . ILE B 1 899 ? 24.75 0.984 17.266 1 98.5 899 ILE B CA 1
ATOM 15739 C C . ILE B 1 899 ? 24.234 1.876 16.141 1 98.5 899 ILE B C 1
ATOM 15741 O O . ILE B 1 899 ? 24.891 2.846 15.758 1 98.5 899 ILE B O 1
ATOM 15745 N N . ALA B 1 900 ? 23.094 1.529 15.578 1 98.25 900 ALA B N 1
ATOM 15746 C CA . ALA B 1 900 ? 22.438 2.359 14.562 1 98.25 900 ALA B CA 1
ATOM 15747 C C . ALA B 1 900 ? 21.688 3.523 15.211 1 98.25 900 ALA B C 1
ATOM 15749 O O . ALA B 1 900 ? 21.312 3.457 16.391 1 98.25 900 ALA B O 1
ATOM 15750 N N . TYR B 1 901 ? 21.578 4.605 14.461 1 98.56 901 TYR B N 1
ATOM 15751 C CA . TYR B 1 901 ? 20.812 5.777 14.867 1 98.56 901 TYR B CA 1
ATOM 15752 C C . TYR B 1 901 ? 19.812 6.172 13.797 1 98.56 901 TYR B C 1
ATOM 15754 O O . TYR B 1 901 ? 20.172 6.336 12.625 1 98.56 901 TYR B O 1
ATOM 15762 N N . VAL B 1 902 ? 18.531 6.301 14.18 1 98.5 902 VAL B N 1
ATOM 15763 C CA . VAL B 1 902 ? 17.5 6.828 13.281 1 98.5 902 VAL B CA 1
ATOM 15764 C C . VAL B 1 902 ? 16.656 7.867 14.016 1 98.5 902 VAL B C 1
ATOM 15766 O O . VAL B 1 902 ? 16.438 7.754 15.219 1 98.5 902 VAL B O 1
ATOM 15769 N N . HIS B 1 903 ? 16.219 8.898 13.273 1 98.44 903 HIS B N 1
ATOM 15770 C CA . HIS B 1 903 ? 15.352 9.922 13.844 1 98.44 903 HIS B CA 1
ATOM 15771 C C . HIS B 1 903 ? 13.953 9.844 13.25 1 98.44 903 HIS B C 1
ATOM 15773 O O . HIS B 1 903 ? 13.797 9.688 12.039 1 98.44 903 HIS B O 1
ATOM 15779 N N . VAL B 1 904 ? 12.953 9.859 14.102 1 98.06 904 VAL B N 1
ATOM 15780 C CA . VAL B 1 904 ? 11.562 9.969 13.672 1 98.06 904 VAL B CA 1
ATOM 15781 C C . VAL B 1 904 ? 11.141 11.438 13.641 1 98.06 904 VAL B C 1
ATOM 15783 O O . VAL B 1 904 ? 10.719 11.984 14.656 1 98.06 904 VAL B O 1
ATOM 15786 N N . LYS B 1 905 ? 11.109 12.031 12.516 1 96.56 905 LYS B N 1
ATOM 15787 C CA . LYS B 1 905 ? 10.867 13.469 12.359 1 96.56 905 LYS B CA 1
ATOM 15788 C C . LYS B 1 905 ? 9.422 13.82 12.703 1 96.56 905 LYS B C 1
ATOM 15790 O O . LYS B 1 905 ? 9.156 14.859 13.312 1 96.56 905 LYS B O 1
ATOM 15795 N N . GLY B 1 906 ? 8.492 13.102 12.258 1 96.5 906 GLY B N 1
ATOM 15796 C CA . GLY B 1 906 ? 7.055 13.227 12.445 1 96.5 906 GLY B CA 1
ATOM 15797 C C . GLY B 1 906 ? 6.324 11.898 12.367 1 96.5 906 GLY B C 1
ATOM 15798 O O . GLY B 1 906 ? 6.906 10.883 11.969 1 96.5 906 GLY B O 1
ATOM 15799 N N . MET B 1 907 ? 5.168 11.836 12.828 1 97.38 907 MET B N 1
ATOM 15800 C CA . MET B 1 907 ? 4.371 10.609 12.797 1 97.38 907 MET B CA 1
ATOM 15801 C C . MET B 1 907 ? 3.521 10.547 11.531 1 97.38 907 MET B C 1
ATOM 15803 O O . MET B 1 907 ? 2.291 10.578 11.602 1 97.38 907 MET B O 1
ATOM 15807 N N . ASN B 1 908 ? 4.18 10.391 10.367 1 95.19 908 ASN B N 1
ATOM 15808 C CA . ASN B 1 908 ? 3.553 10.336 9.055 1 95.19 908 ASN B CA 1
ATOM 15809 C C . ASN B 1 908 ? 4.297 9.383 8.125 1 95.19 908 ASN B C 1
ATOM 15811 O O . ASN B 1 908 ? 5.363 8.867 8.477 1 95.19 908 ASN B O 1
ATOM 15815 N N . SER B 1 909 ? 3.785 9.141 6.938 1 94.69 909 SER B N 1
ATOM 15816 C CA . SER B 1 909 ? 4.293 8.125 6.016 1 94.69 909 SER B CA 1
ATOM 15817 C C . SER B 1 909 ? 5.695 8.477 5.531 1 94.69 909 SER B C 1
ATOM 15819 O O . SER B 1 909 ? 6.574 7.617 5.477 1 94.69 909 SER B O 1
ATOM 15821 N N . PRO B 1 910 ? 5.961 9.75 5.125 1 93.75 910 PRO B N 1
ATOM 15822 C CA . PRO B 1 910 ? 7.324 10.062 4.691 1 93.75 910 PRO B CA 1
ATOM 15823 C C . PRO B 1 910 ? 8.367 9.797 5.777 1 93.75 910 PRO B C 1
ATOM 15825 O O . PRO B 1 910 ? 9.438 9.273 5.488 1 93.75 910 PRO B O 1
ATOM 15828 N N . SER B 1 911 ? 7.996 10.18 6.992 1 96.75 911 SER B N 1
ATOM 15829 C CA . SER B 1 911 ? 8.914 9.906 8.094 1 96.75 911 SER B CA 1
ATOM 15830 C C . SER B 1 911 ? 9.109 8.406 8.289 1 96.75 911 SER B C 1
ATOM 15832 O O . SER B 1 911 ? 10.227 7.949 8.539 1 96.75 911 SER B O 1
ATOM 15834 N N . PHE B 1 912 ? 8.039 7.625 8.195 1 97.5 912 PHE B N 1
ATOM 15835 C CA . PHE B 1 912 ? 8.148 6.18 8.344 1 97.5 912 PHE B CA 1
ATOM 15836 C C . PHE B 1 912 ? 9.07 5.594 7.277 1 97.5 912 PHE B C 1
ATOM 15838 O O . PHE B 1 912 ? 9.898 4.73 7.574 1 97.5 912 PHE B O 1
ATOM 15845 N N . ARG B 1 913 ? 8.891 5.957 6.059 1 96.31 913 ARG B N 1
ATOM 15846 C CA . ARG B 1 913 ? 9.711 5.465 4.957 1 96.31 913 ARG B CA 1
ATOM 15847 C C . ARG B 1 913 ? 11.188 5.766 5.195 1 96.31 913 ARG B C 1
ATOM 15849 O O . ARG B 1 913 ? 12.055 4.945 4.879 1 96.31 913 ARG B O 1
ATOM 15856 N N . THR B 1 914 ? 11.422 6.953 5.754 1 96.81 914 THR B N 1
ATOM 15857 C CA . THR B 1 914 ? 12.797 7.32 6.066 1 96.81 914 THR B CA 1
ATOM 15858 C C . THR B 1 914 ? 13.352 6.43 7.176 1 96.81 914 THR B C 1
ATOM 15860 O O . THR B 1 914 ? 14.469 5.918 7.066 1 96.81 914 THR B O 1
ATOM 15863 N N . VAL B 1 915 ? 12.578 6.238 8.211 1 97.94 915 VAL B N 1
ATOM 15864 C CA . VAL B 1 915 ? 13 5.391 9.32 1 97.94 915 VAL B CA 1
ATOM 15865 C C . VAL B 1 915 ? 13.234 3.967 8.82 1 97.94 915 VAL B C 1
ATOM 15867 O O . VAL B 1 915 ? 14.258 3.35 9.141 1 97.94 915 VAL B O 1
ATOM 15870 N N . TYR B 1 916 ? 12.281 3.463 8.039 1 97.25 916 TYR B N 1
ATOM 15871 C CA . TYR B 1 916 ? 12.383 2.119 7.488 1 97.25 916 TYR B CA 1
ATOM 15872 C C . TYR B 1 916 ? 13.648 1.964 6.656 1 97.25 916 TYR B C 1
ATOM 15874 O O . TYR B 1 916 ? 14.406 1.004 6.836 1 97.25 916 TYR B O 1
ATOM 15882 N N . SER B 1 917 ? 13.883 2.893 5.762 1 96.94 917 SER B N 1
ATOM 15883 C CA . SER B 1 917 ? 15.039 2.891 4.871 1 96.94 917 SER B CA 1
ATOM 15884 C C . SER B 1 917 ? 16.344 2.904 5.664 1 96.94 917 SER B C 1
ATOM 15886 O O . SER B 1 917 ? 17.234 2.076 5.426 1 96.94 917 SER B O 1
ATOM 15888 N N . GLU B 1 918 ? 16.453 3.773 6.629 1 96.94 918 GLU B N 1
ATOM 15889 C CA . GLU B 1 918 ? 17.688 3.93 7.383 1 96.94 918 GLU B CA 1
ATOM 15890 C C . GLU B 1 918 ? 17.906 2.754 8.328 1 96.94 918 GLU B C 1
ATOM 15892 O O . GLU B 1 918 ? 19.047 2.326 8.547 1 96.94 918 GLU B O 1
ATOM 15897 N N . LEU B 1 919 ? 16.875 2.283 8.836 1 97.25 919 LEU B N 1
ATOM 15898 C CA . LEU B 1 919 ? 16.953 1.223 9.836 1 97.25 919 LEU B CA 1
ATOM 15899 C C . LEU B 1 919 ? 17.328 -0.106 9.188 1 97.25 919 LEU B C 1
ATOM 15901 O O . LEU B 1 919 ? 18.125 -0.868 9.734 1 97.25 919 LEU B O 1
ATOM 15905 N N . LEU B 1 920 ? 16.781 -0.345 7.988 1 96.12 920 LEU B N 1
ATOM 15906 C CA . LEU B 1 920 ? 16.891 -1.697 7.449 1 96.12 920 LEU B CA 1
ATOM 15907 C C . LEU B 1 920 ? 17.781 -1.721 6.215 1 96.12 920 LEU B C 1
ATOM 15909 O O . LEU B 1 920 ? 17.797 -2.711 5.48 1 96.12 920 LEU B O 1
ATOM 15913 N N . ASN B 1 921 ? 18.484 -0.643 5.965 1 95 921 ASN B N 1
ATOM 15914 C CA . ASN B 1 921 ? 19.469 -0.708 4.895 1 95 921 ASN B CA 1
ATOM 15915 C C . ASN B 1 921 ? 20.609 -1.66 5.242 1 95 921 ASN B C 1
ATOM 15917 O O . ASN B 1 921 ? 20.703 -2.154 6.367 1 95 921 ASN B O 1
ATOM 15921 N N . ALA B 1 922 ? 21.469 -1.936 4.27 1 93.31 922 ALA B N 1
ATOM 15922 C CA . ALA B 1 922 ? 22.484 -2.977 4.387 1 93.31 922 ALA B CA 1
ATOM 15923 C C . ALA B 1 922 ? 23.453 -2.672 5.527 1 93.31 922 ALA B C 1
ATOM 15925 O O . ALA B 1 922 ? 23.938 -3.586 6.195 1 93.31 922 ALA B O 1
ATOM 15926 N N . GLU B 1 923 ? 23.703 -1.462 5.785 1 93.38 923 GLU B N 1
ATOM 15927 C CA . GLU B 1 923 ? 24.656 -1.067 6.82 1 93.38 923 GLU B CA 1
ATOM 15928 C C . GLU B 1 923 ? 24.062 -1.215 8.211 1 93.38 923 GLU B C 1
ATOM 15930 O O . GLU B 1 923 ? 24.641 -1.854 9.086 1 93.38 923 GLU B O 1
ATOM 15935 N N . ASN B 1 924 ? 22.906 -0.676 8.422 1 95.44 924 ASN B N 1
ATOM 15936 C CA . ASN B 1 924 ? 22.328 -0.599 9.758 1 95.44 924 ASN B CA 1
ATOM 15937 C C . ASN B 1 924 ? 21.719 -1.932 10.18 1 95.44 924 ASN B C 1
ATOM 15939 O O . ASN B 1 924 ? 21.719 -2.268 11.367 1 95.44 924 ASN B O 1
ATOM 15943 N N . ARG B 1 925 ? 21.234 -2.684 9.281 1 93 925 ARG B N 1
ATOM 15944 C CA . ARG B 1 925 ? 20.641 -3.963 9.656 1 93 925 ARG B CA 1
ATOM 15945 C C . ARG B 1 925 ? 21.656 -4.867 10.328 1 93 925 ARG B C 1
ATOM 15947 O O . ARG B 1 925 ? 21.297 -5.781 11.07 1 93 925 ARG B O 1
ATOM 15954 N N . ALA B 1 926 ? 22.969 -4.633 10.055 1 93.31 926 ALA B N 1
ATOM 15955 C CA . ALA B 1 926 ? 24.047 -5.465 10.594 1 93.31 926 ALA B CA 1
ATOM 15956 C C . ALA B 1 926 ? 24.469 -4.98 11.977 1 93.31 926 ALA B C 1
ATOM 15958 O O . ALA B 1 926 ? 25.203 -5.668 12.688 1 93.31 926 ALA B O 1
ATOM 15959 N N . LYS B 1 927 ? 24.016 -3.879 12.406 1 96.94 927 LYS B N 1
ATOM 15960 C CA . LYS B 1 927 ? 24.391 -3.338 13.711 1 96.94 927 LYS B CA 1
ATOM 15961 C C . LYS B 1 927 ? 23.703 -4.098 14.836 1 96.94 927 LYS B C 1
ATOM 15963 O O . LYS B 1 927 ? 22.75 -4.848 14.602 1 96.94 927 LYS B O 1
ATOM 15968 N N . ASP B 1 928 ? 24.188 -3.926 16.062 1 97.69 928 ASP B N 1
ATOM 15969 C CA . ASP B 1 928 ? 23.797 -4.773 17.188 1 97.69 928 ASP B CA 1
ATOM 15970 C C . ASP B 1 928 ? 22.516 -4.262 17.844 1 97.69 928 ASP B C 1
ATOM 15972 O O . ASP B 1 928 ? 21.797 -5.027 18.469 1 97.69 928 ASP B O 1
ATOM 15976 N N . ALA B 1 929 ? 22.312 -3.004 17.703 1 98.5 929 ALA B N 1
ATOM 15977 C CA . ALA B 1 929 ? 21.156 -2.348 18.312 1 98.5 929 ALA B CA 1
ATOM 15978 C C . ALA B 1 929 ? 20.844 -1.03 17.625 1 98.5 929 ALA B C 1
ATOM 15980 O O . ALA B 1 929 ? 21.562 -0.612 16.703 1 98.5 929 ALA B O 1
ATOM 15981 N N . VAL B 1 930 ? 19.703 -0.429 18.031 1 98.69 930 VAL B N 1
ATOM 15982 C CA . VAL B 1 930 ? 19.344 0.84 17.406 1 98.69 930 VAL B CA 1
ATOM 15983 C C . VAL B 1 930 ? 18.812 1.809 18.453 1 98.69 930 VAL B C 1
ATOM 15985 O O . VAL B 1 930 ? 18.141 1.396 19.406 1 98.69 930 VAL B O 1
ATOM 15988 N N . ILE B 1 931 ? 19.219 3.041 18.297 1 98.88 931 ILE B N 1
ATOM 15989 C CA . ILE B 1 931 ? 18.594 4.164 19 1 98.88 931 ILE B CA 1
ATOM 15990 C C . ILE B 1 931 ? 17.578 4.84 18.078 1 98.88 931 ILE B C 1
ATOM 15992 O O . ILE B 1 931 ? 17.938 5.363 17.016 1 98.88 931 ILE B O 1
ATOM 15996 N N . VAL B 1 932 ? 16.375 4.742 18.484 1 98.81 932 VAL B N 1
ATOM 15997 C CA . VAL B 1 932 ? 15.32 5.477 17.797 1 98.81 932 VAL B CA 1
ATOM 15998 C C . VAL B 1 932 ? 15.078 6.812 18.5 1 98.81 932 VAL B C 1
ATOM 16000 O O . VAL B 1 932 ? 14.461 6.855 19.578 1 98.81 932 VAL B O 1
ATOM 16003 N N . ASP B 1 933 ? 15.555 7.895 17.859 1 98.75 933 ASP B N 1
ATOM 16004 C CA . ASP B 1 933 ? 15.461 9.242 18.406 1 98.75 933 ASP B CA 1
ATOM 16005 C C . ASP B 1 933 ? 14.141 9.906 18.031 1 98.75 933 ASP B C 1
ATOM 16007 O O . ASP B 1 933 ? 13.93 10.273 16.875 1 98.75 933 ASP B O 1
ATOM 16011 N N . GLU B 1 934 ? 13.344 10.023 18.969 1 98 934 GLU B N 1
ATOM 16012 C CA . GLU B 1 934 ? 12.023 10.602 18.734 1 98 934 GLU B CA 1
ATOM 16013 C C . GLU B 1 934 ? 11.93 12.016 19.312 1 98 934 GLU B C 1
ATOM 16015 O O . GLU B 1 934 ? 10.852 12.617 19.312 1 98 934 GLU B O 1
ATOM 16020 N N . ARG B 1 935 ? 13.039 12.625 19.844 1 97.06 935 ARG B N 1
ATOM 16021 C CA . ARG B 1 935 ? 13.039 13.961 20.406 1 97.06 935 ARG B CA 1
ATOM 16022 C C . ARG B 1 935 ? 12.539 14.992 19.406 1 97.06 935 ARG B C 1
ATOM 16024 O O . ARG B 1 935 ? 12.891 14.93 18.219 1 97.06 935 ARG B O 1
ATOM 16031 N N . HIS B 1 936 ? 11.625 15.82 19.859 1 97.69 936 HIS B N 1
ATOM 16032 C CA . HIS B 1 936 ? 11.125 16.984 19.125 1 97.69 936 HIS B CA 1
ATOM 16033 C C . HIS B 1 936 ? 10.086 16.578 18.094 1 97.69 936 HIS B C 1
ATOM 16035 O O . HIS B 1 936 ? 9.93 17.25 17.062 1 97.69 936 HIS B O 1
ATOM 16041 N N . ASN B 1 937 ? 9.445 15.43 18.344 1 97 937 ASN B N 1
ATOM 16042 C CA . ASN B 1 937 ? 8.398 14.945 17.438 1 97 937 ASN B CA 1
ATOM 16043 C C . ASN B 1 937 ? 7.066 15.633 17.719 1 97 937 ASN B C 1
ATOM 16045 O O . ASN B 1 937 ? 6.574 15.609 18.844 1 97 937 ASN B O 1
ATOM 16049 N N . GLY B 1 938 ? 6.461 16.234 16.656 1 96.38 938 GLY B N 1
ATOM 16050 C CA . GLY B 1 938 ? 5.246 17.016 16.812 1 96.38 938 GLY B CA 1
ATOM 16051 C C . GLY B 1 938 ? 3.98 16.188 16.719 1 96.38 938 GLY B C 1
ATOM 16052 O O . GLY B 1 938 ? 2.879 16.703 16.922 1 96.38 938 GLY B O 1
ATOM 16053 N N . GLY B 1 939 ? 4.102 14.922 16.375 1 96.75 939 GLY B N 1
ATOM 16054 C CA . GLY B 1 939 ? 2.945 14.039 16.375 1 96.75 939 GLY B CA 1
ATOM 16055 C C . GLY B 1 939 ? 2.525 13.594 14.984 1 96.75 939 GLY B C 1
ATOM 16056 O O . GLY B 1 939 ? 3.338 13.578 14.062 1 96.75 939 GLY B O 1
ATOM 16057 N N . GLY B 1 940 ? 1.231 13.141 14.844 1 95.88 940 GLY B N 1
ATOM 16058 C CA . GLY B 1 940 ? 0.651 12.445 13.711 1 95.88 940 GLY B CA 1
ATOM 16059 C C . GLY B 1 940 ? 0.02 11.117 14.078 1 95.88 940 GLY B C 1
ATOM 16060 O O . GLY B 1 940 ? -0.773 11.039 15.016 1 95.88 940 GLY B O 1
ATOM 16061 N N . TRP B 1 941 ? 0.406 10.133 13.336 1 95 941 TRP B N 1
ATOM 16062 C CA . TRP B 1 941 ? -0.195 8.836 13.633 1 95 941 TRP B CA 1
ATOM 16063 C C . TRP B 1 941 ? 0.669 7.703 13.094 1 95 941 TRP B C 1
ATOM 16065 O O . TRP B 1 941 ? 0.482 7.258 11.961 1 95 941 TRP B O 1
ATOM 16075 N N . LEU B 1 942 ? 1.579 7.117 13.906 1 96.38 942 LEU B N 1
ATOM 16076 C CA . LEU B 1 942 ? 2.471 6.051 13.469 1 96.38 942 LEU B CA 1
ATOM 16077 C C . LEU B 1 942 ? 2.748 5.07 14.609 1 96.38 942 LEU B C 1
ATOM 16079 O O . LEU B 1 942 ? 3.568 4.164 14.461 1 96.38 942 LEU B O 1
ATOM 16083 N N . HIS B 1 943 ? 2.107 5.238 15.766 1 97.06 943 HIS B N 1
ATOM 16084 C CA . HIS B 1 943 ? 2.506 4.484 16.953 1 97.06 943 HIS B CA 1
ATOM 16085 C C . HIS B 1 943 ? 2.432 2.982 16.688 1 97.06 943 HIS B C 1
ATOM 16087 O O . HIS B 1 943 ? 3.338 2.236 17.078 1 97.06 943 HIS B O 1
ATOM 16093 N N . ASP B 1 944 ? 1.38 2.486 16.016 1 96.38 944 ASP B N 1
ATOM 16094 C CA . ASP B 1 944 ? 1.279 1.051 15.781 1 96.38 944 ASP B CA 1
ATOM 16095 C C . ASP B 1 944 ? 2.322 0.589 14.766 1 96.38 944 ASP B C 1
ATOM 16097 O O . ASP B 1 944 ? 2.898 -0.491 14.906 1 96.38 944 ASP B O 1
ATOM 16101 N N . ASP B 1 945 ? 2.533 1.367 13.68 1 96.81 945 ASP B N 1
ATOM 16102 C CA . ASP B 1 945 ? 3.512 1.043 12.648 1 96.81 945 ASP B CA 1
ATOM 16103 C C . ASP B 1 945 ? 4.914 0.908 13.242 1 96.81 945 ASP B C 1
ATOM 16105 O O . ASP B 1 945 ? 5.625 -0.053 12.945 1 96.81 945 ASP B O 1
ATOM 16109 N N . LEU B 1 946 ? 5.266 1.894 14.031 1 98.31 946 LEU B N 1
ATOM 16110 C CA . LEU B 1 946 ? 6.609 1.908 14.602 1 98.31 946 LEU B CA 1
ATOM 16111 C C . LEU B 1 946 ? 6.785 0.778 15.609 1 98.31 946 LEU B C 1
ATOM 16113 O O . LEU B 1 946 ? 7.832 0.131 15.648 1 98.31 946 LEU B O 1
ATOM 16117 N N . CYS B 1 947 ? 5.758 0.53 16.469 1 98.06 947 CYS B N 1
ATOM 16118 C CA . CYS B 1 947 ? 5.844 -0.567 17.422 1 98.06 947 CYS B CA 1
ATOM 16119 C C . CYS B 1 947 ? 5.953 -1.908 16.703 1 98.06 947 CYS B C 1
ATOM 16121 O O . CYS B 1 947 ? 6.723 -2.777 17.125 1 98.06 947 CYS B O 1
ATOM 16123 N N . THR B 1 948 ? 5.191 -2.07 15.609 1 97.06 948 THR B N 1
ATOM 16124 C CA . THR B 1 948 ? 5.277 -3.291 14.812 1 97.06 948 THR B CA 1
ATOM 16125 C C . THR B 1 948 ? 6.668 -3.439 14.203 1 97.06 948 THR B C 1
ATOM 16127 O O . THR B 1 948 ? 7.266 -4.52 14.258 1 97.06 948 THR B O 1
ATOM 16130 N N . LEU B 1 949 ? 7.223 -2.359 13.617 1 97.69 949 LEU B N 1
ATOM 16131 C CA . LEU B 1 949 ? 8.539 -2.348 12.984 1 97.69 949 LEU B CA 1
ATOM 16132 C C . LEU B 1 949 ? 9.617 -2.746 13.984 1 97.69 949 LEU B C 1
ATOM 16134 O O . LEU B 1 949 ? 10.57 -3.449 13.633 1 97.69 949 LEU B O 1
ATOM 16138 N N . LEU B 1 950 ? 9.508 -2.373 15.273 1 98.38 950 LEU B N 1
ATOM 16139 C CA . LEU B 1 950 ? 10.57 -2.523 16.266 1 98.38 950 LEU B CA 1
ATOM 16140 C C . LEU B 1 950 ? 10.367 -3.793 17.078 1 98.38 950 LEU B C 1
ATOM 16142 O O . LEU B 1 950 ? 11.188 -4.109 17.953 1 98.38 950 LEU B O 1
ATOM 16146 N N . SER B 1 951 ? 9.297 -4.559 16.781 1 97.19 951 SER B N 1
ATOM 16147 C CA . SER B 1 951 ? 8.969 -5.715 17.609 1 97.19 951 SER B CA 1
ATOM 16148 C C . SER B 1 951 ? 9.352 -7.016 16.922 1 97.19 951 SER B C 1
ATOM 16150 O O . SER B 1 951 ? 8.867 -8.086 17.281 1 97.19 951 SER B O 1
ATOM 16152 N N . GLY B 1 952 ? 10.195 -6.938 15.953 1 96.19 952 GLY B N 1
ATOM 16153 C CA . GLY B 1 952 ? 10.586 -8.141 15.242 1 96.19 952 GLY B CA 1
ATOM 16154 C C . GLY B 1 952 ? 11.32 -9.141 16.125 1 96.19 952 GLY B C 1
ATOM 16155 O O . GLY B 1 952 ? 12.023 -8.758 17.047 1 96.19 952 GLY B O 1
ATOM 16156 N N . LYS B 1 953 ? 11.102 -10.414 15.867 1 96.06 953 LYS B N 1
ATOM 16157 C CA . LYS B 1 953 ? 11.836 -11.547 16.422 1 96.06 953 LYS B CA 1
ATOM 16158 C C . LYS B 1 953 ? 12.227 -12.539 15.328 1 96.06 953 LYS B C 1
ATOM 16160 O O . LYS B 1 953 ? 11.367 -13.055 14.617 1 96.06 953 LYS B O 1
ATOM 16165 N N . GLU B 1 954 ? 13.523 -12.75 15.242 1 96.12 954 GLU B N 1
ATOM 16166 C CA . GLU B 1 954 ? 13.977 -13.688 14.227 1 96.12 954 GLU B CA 1
ATOM 16167 C C . GLU B 1 954 ? 13.406 -15.086 14.469 1 96.12 954 GLU B C 1
ATOM 16169 O O . GLU B 1 954 ? 13.477 -15.609 15.586 1 96.12 954 GLU B O 1
ATOM 16174 N N . TYR B 1 955 ? 12.828 -15.727 13.453 1 96.88 955 TYR B N 1
ATOM 16175 C CA . TYR B 1 955 ? 12.25 -17.047 13.633 1 96.88 955 TYR B CA 1
ATOM 16176 C C . TYR B 1 955 ? 12.656 -17.984 12.508 1 96.88 955 TYR B C 1
ATOM 16178 O O . TYR B 1 955 ? 12.383 -19.188 12.57 1 96.88 955 TYR B O 1
ATOM 16186 N N . GLN B 1 956 ? 13.344 -17.438 11.508 1 96.06 956 GLN B N 1
ATOM 16187 C CA . GLN B 1 956 ? 13.68 -18.266 10.352 1 96.06 956 GLN B CA 1
ATOM 16188 C C . GLN B 1 956 ? 14.891 -17.719 9.609 1 96.06 956 GLN B C 1
ATOM 16190 O O . GLN B 1 956 ? 15.07 -16.5 9.508 1 96.06 956 GLN B O 1
ATOM 16195 N N . LYS B 1 957 ? 15.766 -18.609 9.078 1 97.12 957 LYS B N 1
ATOM 16196 C CA . LYS B 1 957 ? 16.891 -18.266 8.211 1 97.12 957 LYS B CA 1
ATOM 16197 C C . LYS B 1 957 ? 16.719 -18.859 6.82 1 97.12 957 LYS B C 1
ATOM 16199 O O . LYS B 1 957 ? 16.156 -19.953 6.676 1 97.12 957 LYS B O 1
ATOM 16204 N N . PHE B 1 958 ? 17.141 -18.219 5.816 1 97.25 958 PHE B N 1
ATOM 16205 C CA . PHE B 1 958 ? 17.125 -18.688 4.441 1 97.25 958 PHE B CA 1
ATOM 16206 C C . PHE B 1 958 ? 18.516 -19.172 4.023 1 97.25 958 PHE B C 1
ATOM 16208 O O . PHE B 1 958 ? 19.453 -18.375 3.959 1 97.25 958 PHE B O 1
ATOM 16215 N N . ILE B 1 959 ? 18.609 -20.438 3.691 1 97.44 959 ILE B N 1
ATOM 16216 C CA . ILE B 1 959 ? 19.922 -21.016 3.426 1 97.44 959 ILE B CA 1
ATOM 16217 C C . ILE B 1 959 ? 19.859 -21.875 2.166 1 97.44 959 ILE B C 1
ATOM 16219 O O . ILE B 1 959 ? 19.594 -23.078 2.242 1 97.44 959 ILE B O 1
ATOM 16223 N N . PRO B 1 960 ? 20.125 -21.312 1.004 1 96.62 960 PRO B N 1
ATOM 16224 C CA . PRO B 1 960 ? 20.312 -22.141 -0.199 1 96.62 960 PRO B CA 1
ATOM 16225 C C . PRO B 1 960 ? 21.734 -22.703 -0.311 1 96.62 960 PRO B C 1
ATOM 16227 O O . PRO B 1 960 ? 22.703 -21.953 -0.381 1 96.62 960 PRO B O 1
ATOM 16230 N N . HIS B 1 961 ? 21.734 -24.047 -0.378 1 95.06 961 HIS B N 1
ATOM 16231 C CA . HIS B 1 961 ? 22.984 -24.734 -0.682 1 95.06 961 HIS B CA 1
ATOM 16232 C C . HIS B 1 961 ? 24.109 -24.281 0.248 1 95.06 961 HIS B C 1
ATOM 16234 O O . HIS B 1 961 ? 25.219 -23.953 -0.208 1 95.06 961 HIS B O 1
ATOM 16240 N N . GLY B 1 962 ? 23.766 -24.016 1.579 1 92.62 962 GLY B N 1
ATOM 16241 C CA . GLY B 1 962 ? 24.719 -23.75 2.639 1 92.62 962 GLY B CA 1
ATOM 16242 C C . GLY B 1 962 ? 25.016 -22.266 2.814 1 92.62 962 GLY B C 1
ATOM 16243 O O . GLY B 1 962 ? 25.75 -21.875 3.721 1 92.62 962 GLY B O 1
ATOM 16244 N N . LYS B 1 963 ? 24.438 -21.406 2.072 1 94.12 963 LYS B N 1
ATOM 16245 C CA . LYS B 1 963 ? 24.703 -19.984 2.127 1 94.12 963 LYS B CA 1
ATOM 16246 C C . LYS B 1 963 ? 23.578 -19.219 2.814 1 94.12 963 LYS B C 1
ATOM 16248 O O . LYS B 1 963 ? 22.422 -19.328 2.398 1 94.12 963 LYS B O 1
ATOM 16253 N N . LEU B 1 964 ? 23.891 -18.516 3.891 1 95.81 964 LEU B N 1
ATOM 16254 C CA . LEU B 1 964 ? 22.891 -17.656 4.512 1 95.81 964 LEU B CA 1
ATOM 16255 C C . LEU B 1 964 ? 22.625 -16.422 3.645 1 95.81 964 LEU B C 1
ATOM 16257 O O . LEU B 1 964 ? 23.516 -15.625 3.393 1 95.81 964 LEU B O 1
ATOM 16261 N N . ILE B 1 965 ? 21.375 -16.219 3.213 1 96.06 965 ILE B N 1
ATOM 16262 C CA . ILE B 1 965 ? 21.109 -15.117 2.303 1 96.06 965 ILE B CA 1
ATOM 16263 C C . ILE B 1 965 ? 20.109 -14.148 2.939 1 96.06 965 ILE B C 1
ATOM 16265 O O . ILE B 1 965 ? 19.859 -13.062 2.418 1 96.06 965 ILE B O 1
ATOM 16269 N N . GLY B 1 966 ? 19.5 -14.562 4.023 1 94.88 966 GLY B N 1
ATOM 16270 C CA . GLY B 1 966 ? 18.531 -13.688 4.676 1 94.88 966 GLY B CA 1
ATOM 16271 C C . GLY B 1 966 ? 17.859 -14.32 5.879 1 94.88 966 GLY B C 1
ATOM 16272 O O . GLY B 1 966 ? 18.062 -15.508 6.152 1 94.88 966 GLY B O 1
ATOM 16273 N N . THR B 1 967 ? 17.078 -13.547 6.625 1 95.19 967 THR B N 1
ATOM 16274 C CA . THR B 1 967 ? 16.312 -14.008 7.785 1 95.19 967 THR B CA 1
ATOM 16275 C C . THR B 1 967 ? 14.93 -13.367 7.812 1 95.19 967 THR B C 1
ATOM 16277 O O . THR B 1 967 ? 14.695 -12.352 7.152 1 95.19 967 THR B O 1
ATOM 16280 N N . ASP B 1 968 ? 14 -14.008 8.539 1 94.81 968 ASP B N 1
ATOM 16281 C CA . ASP B 1 968 ? 12.672 -13.445 8.781 1 94.81 968 ASP B CA 1
ATOM 16282 C C . ASP B 1 968 ? 12.461 -13.172 10.273 1 94.81 968 ASP B C 1
ATOM 16284 O O . ASP B 1 968 ? 12.977 -13.891 11.125 1 94.81 968 ASP B O 1
ATOM 16288 N N . PRO B 1 969 ? 11.641 -12.172 10.5 1 95.12 969 PRO B N 1
ATOM 16289 C CA . PRO B 1 969 ? 11.078 -11.25 9.508 1 95.12 969 PRO B CA 1
ATOM 16290 C C . PRO B 1 969 ? 12.125 -10.289 8.945 1 95.12 969 PRO B C 1
ATOM 16292 O O . PRO B 1 969 ? 12.938 -9.75 9.695 1 95.12 969 PRO B O 1
ATOM 16295 N N . PHE B 1 970 ? 12.062 -10.031 7.609 1 93.44 970 PHE B N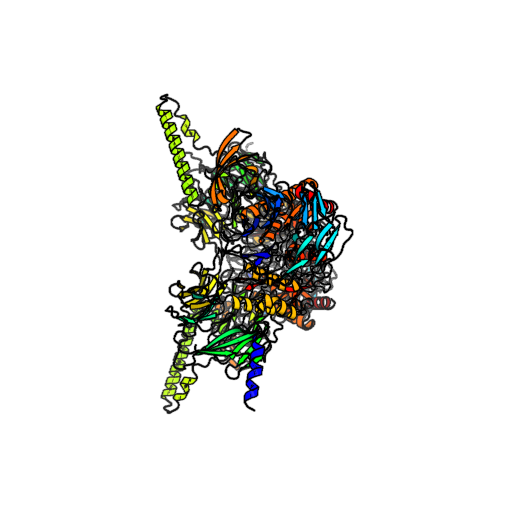 1
ATOM 16296 C CA . PHE B 1 970 ? 13.055 -9.18 6.961 1 93.44 970 PHE B CA 1
ATOM 16297 C C . PHE B 1 970 ? 12.641 -7.715 7.035 1 93.44 970 PHE B C 1
ATOM 16299 O O . PHE B 1 970 ? 13.477 -6.82 6.871 1 93.44 970 PHE B O 1
ATOM 16306 N N . ASN B 1 971 ? 11.344 -7.438 7.223 1 94.12 971 ASN B N 1
ATOM 16307 C CA . ASN B 1 971 ? 10.82 -6.078 7.145 1 94.12 971 ASN B CA 1
ATOM 16308 C C . ASN B 1 971 ? 10.602 -5.477 8.531 1 94.12 971 ASN B C 1
ATOM 16310 O O . ASN B 1 971 ? 9.828 -4.535 8.688 1 94.12 971 ASN B O 1
ATOM 16314 N N . LYS B 1 972 ? 11.188 -6.074 9.57 1 96.75 972 LYS B N 1
ATOM 16315 C CA . LYS B 1 972 ? 11.156 -5.578 10.938 1 96.75 972 LYS B CA 1
ATOM 16316 C C . LYS B 1 972 ? 12.555 -5.566 11.555 1 96.75 972 LYS B C 1
ATOM 16318 O O . LYS B 1 972 ? 13.469 -6.215 11.039 1 96.75 972 LYS B O 1
ATOM 16323 N N . TRP B 1 973 ? 12.758 -4.758 12.562 1 97.69 973 TRP B N 1
ATOM 16324 C CA . TRP B 1 973 ? 13.969 -4.773 13.375 1 97.69 973 TRP B CA 1
ATOM 16325 C C . TRP B 1 973 ? 13.906 -5.887 14.414 1 97.69 973 TRP B C 1
ATOM 16327 O O . TRP B 1 973 ? 12.992 -5.926 15.234 1 97.69 973 TRP B O 1
ATOM 16337 N N . ASN B 1 974 ? 14.914 -6.797 14.406 1 96.31 974 ASN B N 1
ATOM 16338 C CA . ASN B 1 974 ? 14.852 -8.016 15.211 1 96.31 974 ASN B CA 1
ATOM 16339 C C . ASN B 1 974 ? 15.805 -7.945 16.406 1 96.31 974 ASN B C 1
ATOM 16341 O O . ASN B 1 974 ? 16.078 -8.961 17.047 1 96.31 974 ASN B O 1
ATOM 16345 N N . LYS B 1 975 ? 16.422 -6.824 16.703 1 97.56 975 LYS B N 1
ATOM 16346 C CA . LYS B 1 975 ? 17.438 -6.652 17.734 1 97.56 975 LYS B CA 1
ATOM 16347 C C . LYS B 1 975 ? 17.016 -5.594 18.75 1 97.56 975 LYS B C 1
ATOM 16349 O O . LYS B 1 975 ? 15.961 -4.977 18.594 1 97.56 975 LYS B O 1
ATOM 16354 N N . PRO B 1 976 ? 17.812 -5.359 19.812 1 98.19 976 PRO B N 1
ATOM 16355 C CA . PRO B 1 976 ? 17.422 -4.402 20.859 1 98.19 976 PRO B CA 1
ATOM 16356 C C . PRO B 1 976 ? 17.297 -2.975 20.328 1 98.19 976 PRO B C 1
ATOM 16358 O O . PRO B 1 976 ? 18.062 -2.576 19.438 1 98.19 976 PRO B O 1
ATOM 16361 N N . SER B 1 977 ? 16.344 -2.316 20.875 1 98.69 977 SER B N 1
ATOM 16362 C CA . SER B 1 977 ? 16.172 -0.902 20.562 1 98.69 977 SER B CA 1
ATOM 16363 C C . SER B 1 977 ? 15.867 -0.092 21.812 1 98.69 977 SER B C 1
ATOM 16365 O O . SER B 1 977 ? 15.492 -0.652 22.844 1 98.69 977 SER B O 1
ATOM 16367 N N . CYS B 1 978 ? 16.125 1.115 21.828 1 98.69 978 CYS B N 1
ATOM 16368 C CA . CYS B 1 978 ? 15.617 2.082 22.812 1 98.69 978 CYS B CA 1
ATOM 16369 C C . CYS B 1 978 ? 15.109 3.342 22.109 1 98.69 978 CYS B C 1
ATOM 16371 O O . CYS B 1 978 ? 15.43 3.58 20.953 1 98.69 978 CYS B O 1
ATOM 16373 N N . VAL B 1 979 ? 14.266 4.113 22.766 1 98.81 979 VAL B N 1
ATOM 16374 C CA . VAL B 1 979 ? 13.664 5.316 22.203 1 98.81 979 VAL B CA 1
ATOM 16375 C C . VAL B 1 979 ? 14.055 6.531 23.031 1 98.81 979 VAL B C 1
ATOM 16377 O O . VAL B 1 979 ? 13.945 6.508 24.266 1 98.81 979 VAL B O 1
ATOM 16380 N N . LEU B 1 980 ? 14.594 7.598 22.375 1 98.81 980 LEU B N 1
ATOM 16381 C CA . LEU B 1 980 ? 14.875 8.867 23.016 1 98.81 980 LEU B CA 1
ATOM 16382 C C . LEU B 1 980 ? 13.648 9.781 23 1 98.81 980 LEU B C 1
ATOM 16384 O O . LEU B 1 980 ? 13.023 9.953 21.953 1 98.81 980 LEU B O 1
ATOM 16388 N N . ILE B 1 981 ? 13.328 10.328 24.203 1 98.62 981 ILE B N 1
ATOM 16389 C CA . ILE B 1 981 ? 12.188 11.227 24.297 1 98.62 981 ILE B CA 1
ATOM 16390 C C . ILE B 1 981 ? 12.602 12.523 25 1 98.62 981 ILE B C 1
ATOM 16392 O O . ILE B 1 981 ? 13.641 12.57 25.656 1 98.62 981 ILE B O 1
ATOM 16396 N N . CYS B 1 982 ? 11.859 13.578 24.828 1 98.19 982 CYS B N 1
ATOM 16397 C CA . CYS B 1 982 ? 12.141 14.836 25.516 1 98.19 982 CYS B CA 1
ATOM 16398 C C . CYS B 1 982 ? 10.852 15.602 25.797 1 98.19 982 CYS B C 1
ATOM 16400 O O . CYS B 1 982 ? 9.766 15.156 25.438 1 98.19 982 CYS B O 1
ATOM 16402 N N . GLU B 1 983 ? 10.961 16.688 26.453 1 97.12 983 GLU B N 1
ATOM 16403 C CA . GLU B 1 983 ? 9.82 17.5 26.891 1 97.12 983 GLU B CA 1
ATOM 16404 C C . GLU B 1 983 ? 9.047 18.047 25.688 1 97.12 983 GLU B C 1
ATOM 16406 O O . GLU B 1 983 ? 7.844 18.281 25.781 1 97.12 983 GLU B O 1
ATOM 16411 N N . ASP B 1 984 ? 9.703 18.188 24.516 1 97 984 ASP B N 1
ATOM 16412 C CA . ASP B 1 984 ? 9.156 18.812 23.328 1 97 984 ASP B CA 1
ATOM 16413 C C . ASP B 1 984 ? 8.312 17.828 22.516 1 97 984 ASP B C 1
ATOM 16415 O O . ASP B 1 984 ? 7.699 18.219 21.516 1 97 984 ASP B O 1
ATOM 16419 N N . ASP B 1 985 ? 8.297 16.547 22.906 1 98 985 ASP B N 1
ATOM 16420 C CA . ASP B 1 985 ? 7.445 15.57 22.219 1 98 985 ASP B CA 1
ATOM 16421 C C . ASP B 1 985 ? 5.969 15.891 22.453 1 98 985 ASP B C 1
ATOM 16423 O O . ASP B 1 985 ? 5.566 16.266 23.547 1 98 985 ASP B O 1
ATOM 16427 N N . TYR B 1 986 ? 5.18 15.766 21.359 1 97.75 986 TYR B N 1
ATOM 16428 C CA . TYR B 1 986 ? 3.803 16.25 21.406 1 97.75 986 TYR B CA 1
ATOM 16429 C C . TYR B 1 986 ? 2.873 15.297 20.656 1 97.75 986 TYR B C 1
ATOM 16431 O O . TYR B 1 986 ? 3.281 14.648 19.688 1 97.75 986 TYR B O 1
ATOM 16439 N N . SER B 1 987 ? 1.583 15.125 21.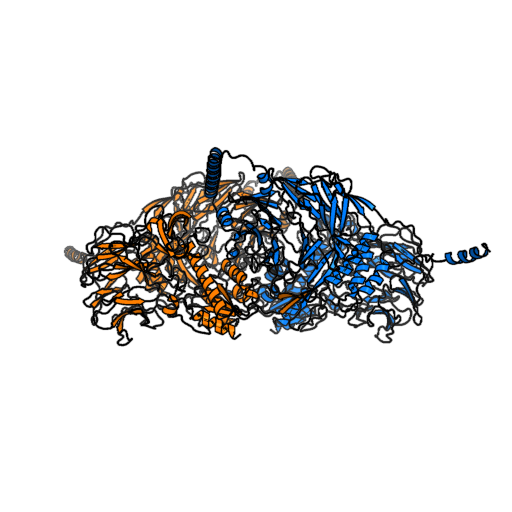094 1 97.94 987 SER B N 1
ATOM 16440 C CA . SER B 1 987 ? 0.555 14.352 20.406 1 97.94 987 SER B CA 1
ATOM 16441 C C . SER B 1 987 ? 0.968 12.891 20.25 1 97.94 987 SER B C 1
ATOM 16443 O O . SER B 1 987 ? 1.332 12.242 21.234 1 97.94 987 SER B O 1
ATOM 16445 N N . ASN B 1 988 ? 1.009 12.383 19.016 1 97.62 988 ASN B N 1
ATOM 16446 C CA . ASN B 1 988 ? 1.42 11 18.828 1 97.62 988 ASN B CA 1
ATOM 16447 C C . ASN B 1 988 ? 2.898 10.805 19.156 1 97.62 988 ASN B C 1
ATOM 16449 O O . ASN B 1 988 ? 3.357 9.672 19.344 1 97.62 988 ASN B O 1
ATOM 16453 N N . GLY B 1 989 ? 3.641 11.953 19.281 1 97.94 989 GLY B N 1
ATOM 16454 C CA . GLY B 1 989 ? 4.984 11.883 19.828 1 97.94 989 GLY B CA 1
ATOM 16455 C C . GLY B 1 989 ? 5.004 11.461 21.281 1 97.94 989 GLY B C 1
ATOM 16456 O O . GLY B 1 989 ? 6.027 10.992 21.781 1 97.94 989 GLY B O 1
ATOM 16457 N N . HIS B 1 990 ? 3.943 11.648 22 1 98.06 990 HIS B N 1
ATOM 16458 C CA . HIS B 1 990 ? 3.697 11.086 23.328 1 98.06 990 HIS B CA 1
ATOM 16459 C C . HIS B 1 990 ? 3.164 9.664 23.219 1 98.06 990 HIS B C 1
ATOM 16461 O O . HIS B 1 990 ? 3.537 8.797 24.016 1 98.06 990 HIS B O 1
ATOM 16467 N N . GLY B 1 991 ? 2.287 9.43 22.219 1 97.88 991 GLY B N 1
ATOM 16468 C CA . GLY B 1 991 ? 1.596 8.156 22.078 1 97.88 991 GLY B CA 1
ATOM 16469 C C . GLY B 1 991 ? 2.529 7 21.781 1 97.88 991 GLY B C 1
ATOM 16470 O O . GLY B 1 991 ? 2.451 5.953 22.422 1 97.88 991 GLY B O 1
ATOM 16471 N N . PHE B 1 992 ? 3.455 7.141 20.859 1 98.12 992 PHE B N 1
ATOM 16472 C CA . PHE B 1 992 ? 4.336 6.062 20.422 1 98.12 992 PHE B CA 1
ATOM 16473 C C . PHE B 1 992 ? 5.215 5.59 21.578 1 98.12 992 PHE B C 1
ATOM 16475 O O . PHE B 1 992 ? 5.215 4.402 21.922 1 98.12 992 PHE B O 1
ATOM 16482 N N . PRO B 1 993 ? 5.91 6.449 22.219 1 98.69 993 PRO B N 1
ATOM 16483 C CA . PRO B 1 993 ? 6.75 5.949 23.312 1 98.69 993 PRO B CA 1
ATOM 16484 C C . PRO B 1 993 ? 5.938 5.336 24.438 1 98.69 993 PRO B C 1
ATOM 16486 O O . PRO B 1 993 ? 6.391 4.387 25.094 1 98.69 993 PRO B O 1
ATOM 16489 N N . GLN B 1 994 ? 4.777 5.922 24.734 1 98.12 994 GLN B N 1
ATOM 16490 C CA . GLN B 1 994 ? 3.93 5.34 25.766 1 98.12 994 GLN B CA 1
ATOM 16491 C C . GLN B 1 994 ? 3.58 3.891 25.438 1 98.12 994 GLN B C 1
ATOM 16493 O O . GLN B 1 994 ? 3.676 3.012 26.297 1 98.12 994 GLN B O 1
ATOM 16498 N N . ILE B 1 995 ? 3.137 3.639 24.234 1 97.69 995 ILE B N 1
ATOM 16499 C CA . ILE B 1 995 ? 2.736 2.303 23.812 1 97.69 995 ILE B CA 1
ATOM 16500 C C . ILE B 1 995 ? 3.961 1.396 23.734 1 97.69 995 ILE B C 1
ATOM 16502 O O . ILE B 1 995 ? 3.9 0.228 24.125 1 97.69 995 ILE B O 1
ATOM 16506 N N . TYR B 1 996 ? 5.078 1.892 23.188 1 98.19 996 TYR B N 1
ATOM 16507 C CA . TYR B 1 996 ? 6.348 1.18 23.141 1 98.19 996 TYR B CA 1
ATOM 16508 C C . TYR B 1 996 ? 6.727 0.652 24.516 1 98.19 996 TYR B C 1
ATOM 16510 O O . TYR B 1 996 ? 7.098 -0.516 24.672 1 98.19 996 TYR B O 1
ATOM 16518 N N . GLN B 1 997 ? 6.633 1.505 25.516 1 97.81 997 GLN B N 1
ATOM 16519 C CA . GLN B 1 997 ? 6.949 1.132 26.891 1 97.81 997 GLN B CA 1
ATOM 16520 C C . GLN B 1 997 ? 5.926 0.14 27.438 1 97.81 997 GLN B C 1
ATOM 16522 O O . GLN B 1 997 ? 6.293 -0.86 28.062 1 97.81 997 GLN B O 1
ATOM 16527 N N . ASN B 1 998 ? 4.641 0.394 27.188 1 96.44 998 ASN B N 1
ATOM 16528 C CA . ASN B 1 998 ? 3.564 -0.451 27.688 1 96.44 998 ASN B CA 1
ATOM 16529 C C . ASN B 1 998 ? 3.656 -1.869 27.141 1 96.44 998 ASN B C 1
ATOM 16531 O O . ASN B 1 998 ? 3.312 -2.834 27.828 1 96.44 998 ASN B O 1
ATOM 16535 N N . LEU B 1 999 ? 4.086 -1.957 25.922 1 96.56 999 LEU B N 1
ATOM 16536 C CA . LEU B 1 999 ? 4.164 -3.258 25.266 1 96.56 999 LEU B CA 1
ATOM 16537 C C . LEU B 1 999 ? 5.473 -3.963 25.609 1 96.56 999 LEU B C 1
ATOM 16539 O O . LEU B 1 999 ? 5.695 -5.105 25.203 1 96.56 999 LEU B O 1
ATOM 16543 N N . GLY B 1 1000 ? 6.371 -3.273 26.297 1 97.25 1000 GLY B N 1
ATOM 16544 C CA . GLY B 1 1000 ? 7.617 -3.873 26.75 1 97.25 1000 GLY B CA 1
ATOM 16545 C C . GLY B 1 1000 ? 8.609 -4.109 25.625 1 97.25 1000 GLY B C 1
ATOM 16546 O O . GLY B 1 1000 ? 9.352 -5.09 25.656 1 97.25 1000 GLY B O 1
ATOM 16547 N N . ILE B 1 1001 ? 8.625 -3.291 24.609 1 97.69 1001 ILE B N 1
ATOM 16548 C CA . ILE B 1 1001 ? 9.492 -3.479 23.453 1 97.69 1001 ILE B CA 1
ATOM 16549 C C . ILE B 1 1001 ? 10.93 -3.096 23.812 1 97.69 1001 ILE B C 1
ATOM 16551 O O . ILE B 1 1001 ? 11.875 -3.787 23.438 1 97.69 1001 ILE B O 1
ATOM 16555 N N . GLY B 1 1002 ? 11.133 -1.931 24.484 1 98.25 1002 GLY B N 1
ATOM 16556 C CA . GLY B 1 1002 ? 12.422 -1.428 24.922 1 98.25 1002 GLY B CA 1
ATOM 16557 C C . GLY B 1 1002 ? 12.305 -0.29 25.922 1 98.25 1002 GLY B C 1
ATOM 16558 O O . GLY B 1 1002 ? 11.219 -0.007 26.422 1 98.25 1002 GLY B O 1
ATOM 16559 N N . LYS B 1 1003 ? 13.445 0.368 26.25 1 98.56 1003 LYS B N 1
ATOM 16560 C CA . LYS B 1 1003 ? 13.484 1.409 27.266 1 98.56 1003 LYS B CA 1
ATOM 16561 C C . LYS B 1 1003 ? 13.367 2.797 26.641 1 98.56 1003 LYS B C 1
ATOM 16563 O O . LYS B 1 1003 ? 13.828 3.018 25.516 1 98.56 1003 LYS B O 1
ATOM 16568 N N . LEU B 1 1004 ? 12.797 3.668 27.391 1 98.81 1004 LEU B N 1
ATOM 16569 C CA . LEU B 1 1004 ? 12.805 5.09 27.062 1 98.81 1004 LEU B CA 1
ATOM 16570 C C . LEU B 1 1004 ? 13.945 5.809 27.781 1 98.81 1004 LEU B C 1
ATOM 16572 O O . LEU B 1 1004 ? 14.211 5.555 28.953 1 98.81 1004 LEU B O 1
ATOM 16576 N N . VAL B 1 1005 ? 14.68 6.645 27.031 1 98.88 1005 VAL B N 1
ATOM 16577 C CA . VAL B 1 1005 ? 15.781 7.43 27.562 1 98.88 1005 VAL B CA 1
ATOM 16578 C C . VAL B 1 1005 ? 15.555 8.914 27.266 1 98.88 1005 VAL B C 1
ATOM 16580 O O . VAL B 1 1005 ? 15.086 9.273 26.188 1 98.88 1005 VAL B O 1
ATOM 16583 N N . GLY B 1 1006 ? 15.805 9.828 28.203 1 98.69 1006 GLY B N 1
ATOM 16584 C CA . GLY B 1 1006 ? 15.672 11.258 28 1 98.69 1006 GLY B CA 1
ATOM 16585 C C . GLY B 1 1006 ? 14.93 11.961 29.125 1 98.69 1006 GLY B C 1
ATOM 16586 O O . GLY B 1 1006 ? 15.242 11.758 30.297 1 98.69 1006 GLY B O 1
ATOM 16587 N N . THR B 1 1007 ? 14.031 12.867 28.766 1 98.5 1007 THR B N 1
ATOM 16588 C CA . THR B 1 1007 ? 13.281 13.648 29.75 1 98.5 1007 THR B CA 1
ATOM 16589 C C . THR B 1 1007 ? 11.789 13.383 29.609 1 98.5 1007 THR B C 1
ATOM 16591 O O . THR B 1 1007 ? 11.328 12.859 28.594 1 98.5 1007 THR B O 1
ATOM 16594 N N . PRO B 1 1008 ? 11.016 13.625 30.672 1 98.25 1008 PRO B N 1
ATOM 16595 C CA . PRO B 1 1008 ? 9.578 13.328 30.641 1 98.25 1008 PRO B CA 1
ATOM 16596 C C . PRO B 1 1008 ? 8.852 14.102 29.547 1 98.25 1008 PRO B C 1
ATOM 16598 O O . PRO B 1 1008 ? 9.289 15.18 29.141 1 98.25 1008 PRO B O 1
ATOM 16601 N N . VAL B 1 1009 ? 7.812 13.492 29.031 1 98.12 1009 VAL B N 1
ATOM 16602 C CA . VAL B 1 1009 ? 6.934 14.094 28.031 1 98.12 1009 VAL B CA 1
ATOM 16603 C C . VAL B 1 1009 ? 5.629 14.539 28.688 1 98.12 1009 VAL B C 1
ATOM 16605 O O . VAL B 1 1009 ? 5.062 13.812 29.516 1 98.12 1009 VAL B O 1
ATOM 16608 N N . ALA B 1 1010 ? 5.234 15.688 28.234 1 96.12 1010 ALA B N 1
ATOM 16609 C CA . ALA B 1 1010 ? 3.955 16.172 28.75 1 96.12 1010 ALA B CA 1
ATOM 16610 C C . ALA B 1 1010 ? 2.807 15.289 28.266 1 96.12 1010 ALA B C 1
ATOM 16612 O O . ALA B 1 1010 ? 2.902 14.656 27.203 1 96.12 1010 ALA B O 1
ATOM 16613 N N . GLY B 1 1011 ? 1.731 15.031 29.078 1 96.31 1011 GLY B N 1
ATOM 16614 C CA . GLY B 1 1011 ? 0.543 14.289 28.688 1 96.31 1011 GLY B CA 1
ATOM 16615 C C . GLY B 1 1011 ? -0.269 15 27.609 1 96.31 1011 GLY B C 1
ATOM 16616 O O . GLY B 1 1011 ? -1.146 15.805 27.922 1 96.31 1011 GLY B O 1
ATOM 16617 N N . THR B 1 1012 ? 0.041 14.633 26.219 1 97.75 1012 THR B N 1
ATOM 16618 C CA . THR B 1 1012 ? -0.575 15.406 25.156 1 97.75 1012 THR B CA 1
ATOM 16619 C C . THR B 1 1012 ? -1.253 14.492 24.141 1 97.75 1012 THR B C 1
ATOM 16621 O O . THR B 1 1012 ? -1.624 14.93 23.047 1 97.75 1012 THR B O 1
ATOM 16624 N N . MET B 1 1013 ? -1.438 13.219 24.438 1 97.75 1013 MET B N 1
ATOM 16625 C CA . MET B 1 1013 ? -1.977 12.289 23.453 1 97.75 1013 MET B CA 1
ATOM 16626 C C . MET B 1 1013 ? -3.5 12.352 23.422 1 97.75 1013 MET B C 1
ATOM 16628 O O . MET B 1 1013 ? -4.168 11.758 24.281 1 97.75 1013 MET B O 1
ATOM 16632 N N . THR B 1 1014 ? -4.082 12.945 22.5 1 97.25 1014 THR B N 1
ATOM 16633 C CA . THR B 1 1014 ? -5.48 13.008 22.078 1 97.25 1014 THR B CA 1
ATOM 16634 C C . THR B 1 1014 ? -5.594 13.172 20.578 1 97.25 1014 THR B C 1
ATOM 16636 O O . THR B 1 1014 ? -4.637 13.578 19.906 1 97.25 1014 THR B O 1
ATOM 16639 N N . ALA B 1 1015 ? -6.633 12.703 19.984 1 96.38 1015 ALA B N 1
ATOM 16640 C CA . ALA B 1 1015 ? -6.918 13.094 18.609 1 96.38 1015 ALA B CA 1
ATOM 16641 C C . ALA B 1 1015 ? -7.664 14.43 18.547 1 96.38 1015 ALA B C 1
ATOM 16643 O O . ALA B 1 1015 ? -8.664 14.609 19.25 1 96.38 1015 ALA B O 1
ATOM 16644 N N . VAL B 1 1016 ? -7.113 15.375 17.766 1 97.62 1016 VAL B N 1
ATOM 16645 C CA . VAL B 1 1016 ? -7.57 16.766 17.828 1 97.62 1016 VAL B CA 1
ATOM 16646 C C . VAL B 1 1016 ? -8.258 17.125 16.516 1 97.62 1016 VAL B C 1
ATOM 16648 O O . VAL B 1 1016 ? -7.824 16.703 15.438 1 97.62 1016 VAL B O 1
ATOM 16651 N N . TRP B 1 1017 ? -9.359 17.797 16.609 1 97.12 1017 TRP B N 1
ATOM 16652 C CA . TRP B 1 1017 ? -9.938 18.469 15.453 1 97.12 1017 TRP B CA 1
ATOM 16653 C C . TRP B 1 1017 ? -9.492 19.922 15.375 1 97.12 1017 TRP B C 1
ATOM 16655 O O . TRP B 1 1017 ? -9.82 20.719 16.25 1 97.12 1017 TRP B O 1
ATOM 16665 N N . TRP B 1 1018 ? -8.695 20.297 14.469 1 97.62 1018 TRP B N 1
ATOM 16666 C CA . TRP B 1 1018 ? -8.359 21.672 14.148 1 97.62 1018 TRP B CA 1
ATOM 16667 C C . TRP B 1 1018 ? -9.344 22.266 13.148 1 97.62 1018 TRP B C 1
ATOM 16669 O O . TRP B 1 1018 ? -9.172 22.109 11.938 1 97.62 1018 TRP B O 1
ATOM 16679 N N . GLU B 1 1019 ? -10.297 22.969 13.625 1 97.56 1019 GLU B N 1
ATOM 16680 C CA . GLU B 1 1019 ? -11.359 23.516 12.781 1 97.56 1019 GLU B CA 1
ATOM 16681 C C . GLU B 1 1019 ? -10.938 24.828 12.141 1 97.56 1019 GLU B C 1
ATOM 16683 O O . GLU B 1 1019 ? -10.383 25.703 12.82 1 97.56 1019 GLU B O 1
ATOM 16688 N N . THR B 1 1020 ? -11.133 24.953 10.898 1 97 1020 THR B N 1
ATOM 16689 C CA . THR B 1 1020 ? -10.992 26.234 10.219 1 97 1020 THR B CA 1
ATOM 16690 C C . THR B 1 1020 ? -12.273 27.062 10.344 1 97 1020 THR B C 1
ATOM 16692 O O . THR B 1 1020 ? -13.344 26.609 9.938 1 97 1020 THR B O 1
ATOM 16695 N N . LEU B 1 1021 ? -12.148 28.25 10.82 1 97.06 1021 LEU B N 1
ATOM 16696 C CA . LEU B 1 1021 ? -13.281 29.141 11.047 1 97.06 1021 LEU B CA 1
ATOM 16697 C C . LEU B 1 1021 ? -13.633 29.906 9.781 1 97.06 1021 LEU B C 1
ATOM 16699 O O . LEU B 1 1021 ? -12.875 29.891 8.812 1 97.06 1021 LEU B O 1
ATOM 16703 N N . ILE B 1 1022 ? -14.75 30.531 9.75 1 95.06 1022 ILE B N 1
ATOM 16704 C CA . ILE B 1 1022 ? -15.289 31.188 8.562 1 95.06 1022 ILE B CA 1
ATOM 16705 C C . ILE B 1 1022 ? -14.328 32.281 8.102 1 95.06 1022 ILE B C 1
ATOM 16707 O O . ILE B 1 1022 ? -14.281 32.625 6.91 1 95.06 1022 ILE B O 1
ATOM 16711 N N . ASN B 1 1023 ? -13.586 32.906 9.039 1 94.94 1023 ASN B N 1
ATOM 16712 C CA . ASN B 1 1023 ? -12.656 33.969 8.664 1 94.94 1023 ASN B CA 1
ATOM 16713 C C . ASN B 1 1023 ? -11.273 33.406 8.352 1 94.94 1023 ASN B C 1
ATOM 16715 O O . ASN B 1 1023 ? -10.312 34.188 8.219 1 94.94 1023 ASN B O 1
ATOM 16719 N N . GLY B 1 1024 ? -11.125 32.094 8.375 1 95.12 1024 GLY B N 1
ATOM 16720 C CA . GLY B 1 1024 ? -9.859 31.484 7.996 1 95.12 1024 GLY B CA 1
ATOM 16721 C C . GLY B 1 1024 ? -8.992 31.125 9.188 1 95.12 1024 GLY B C 1
ATOM 16722 O O . GLY B 1 1024 ? -8.047 30.344 9.055 1 95.12 1024 GLY B O 1
ATOM 16723 N N . MET B 1 1025 ? -9.273 31.672 10.398 1 97.81 1025 MET B N 1
ATOM 16724 C CA . MET B 1 1025 ? -8.531 31.281 11.602 1 97.81 1025 MET B CA 1
ATOM 16725 C C . MET B 1 1025 ? -8.805 29.828 11.953 1 97.81 1025 MET B C 1
ATOM 16727 O O . MET B 1 1025 ? -9.758 29.219 11.453 1 97.81 1025 MET B O 1
ATOM 16731 N N . VAL B 1 1026 ? -7.91 29.25 12.75 1 98.12 1026 VAL B N 1
ATOM 16732 C CA . VAL B 1 1026 ? -8.016 27.844 13.133 1 98.12 1026 VAL B CA 1
ATOM 16733 C C . VAL B 1 1026 ? -7.988 27.719 14.656 1 98.12 1026 VAL B C 1
ATOM 16735 O O . VAL B 1 1026 ? -7.297 28.484 15.336 1 98.12 1026 VAL B O 1
ATOM 16738 N N . PHE B 1 1027 ? -8.719 26.891 15.227 1 97.94 1027 PHE B N 1
ATOM 16739 C CA . PHE B 1 1027 ? -8.602 26.578 16.641 1 97.94 1027 PHE B CA 1
ATOM 16740 C C . PHE B 1 1027 ? -8.719 25.078 16.891 1 97.94 1027 PHE B C 1
ATOM 16742 O O . PHE B 1 1027 ? -9.258 24.344 16.047 1 97.94 1027 PHE B O 1
ATOM 16749 N N . GLY B 1 1028 ? -8.148 24.578 17.984 1 97.62 1028 GLY B N 1
ATOM 16750 C CA . GLY B 1 1028 ? -8.07 23.141 18.234 1 97.62 1028 GLY B CA 1
ATOM 16751 C C . GLY B 1 1028 ? -8.945 22.688 19.375 1 97.62 1028 GLY B C 1
ATOM 16752 O O . GLY B 1 1028 ? -9.07 23.391 20.391 1 97.62 1028 GLY B O 1
ATOM 16753 N N . ILE B 1 1029 ? -9.602 21.5 19.234 1 97.88 1029 ILE B N 1
ATOM 16754 C CA . ILE B 1 1029 ? -10.352 20.828 20.297 1 97.88 1029 ILE B CA 1
ATOM 16755 C C . ILE B 1 1029 ? -9.812 19.406 20.469 1 97.88 1029 ILE B C 1
ATOM 16757 O O . ILE B 1 1029 ? -9.961 18.562 19.578 1 97.88 1029 ILE B O 1
ATOM 16761 N N . PRO B 1 1030 ? -9.094 19.094 21.578 1 98 1030 PRO B N 1
ATOM 16762 C CA . PRO B 1 1030 ? -8.828 17.688 21.844 1 98 1030 PRO B CA 1
ATOM 16763 C C . PRO B 1 1030 ? -10.102 16.859 22.031 1 98 1030 PRO B C 1
ATOM 16765 O O . PRO B 1 1030 ? -10.648 16.812 23.141 1 98 1030 PRO B O 1
ATOM 16768 N N . GLN B 1 1031 ? -10.438 16.203 21.016 1 97.62 1031 GLN B N 1
ATOM 16769 C CA . GLN B 1 1031 ? -11.805 15.703 20.906 1 97.62 1031 GLN B CA 1
ATOM 16770 C C . GLN B 1 1031 ? -11.875 14.227 21.281 1 97.62 1031 GLN B C 1
ATOM 16772 O O . GLN B 1 1031 ? -12.844 13.797 21.906 1 97.62 1031 GLN B O 1
ATOM 16777 N N . VAL B 1 1032 ? -10.984 13.352 20.844 1 97.88 1032 VAL B N 1
ATOM 16778 C CA . VAL B 1 1032 ? -11.008 11.922 21.125 1 97.88 1032 VAL B CA 1
ATOM 16779 C C . VAL B 1 1032 ? -9.953 11.586 22.188 1 97.88 1032 VAL B C 1
ATOM 16781 O O . VAL B 1 1032 ? -8.758 11.609 21.906 1 97.88 1032 VAL B O 1
ATOM 16784 N N . GLY B 1 1033 ? -10.484 11.289 23.359 1 98.06 1033 GLY B N 1
ATOM 16785 C CA . GLY B 1 1033 ? -9.578 10.852 24.422 1 98.06 1033 GLY B CA 1
ATOM 16786 C C . GLY B 1 1033 ? -9 9.469 24.172 1 98.06 1033 GLY B C 1
ATOM 16787 O O . GLY B 1 1033 ? -9.711 8.562 23.719 1 98.06 1033 GLY B O 1
ATOM 16788 N N . CYS B 1 1034 ? -7.723 9.32 24.359 1 97.75 1034 CYS B N 1
ATOM 16789 C CA . CYS B 1 1034 ? -7.031 8.031 24.297 1 97.75 1034 CYS B CA 1
ATOM 16790 C C . CYS B 1 1034 ? -6.824 7.469 25.703 1 97.75 1034 CYS B C 1
ATOM 16792 O O . CYS B 1 1034 ? -6.062 8.031 26.5 1 97.75 1034 CYS B O 1
ATOM 16794 N N . GLN B 1 1035 ? -7.48 6.418 25.938 1 97.81 1035 GLN B N 1
ATOM 16795 C CA . GLN B 1 1035 ? -7.449 5.824 27.266 1 97.81 1035 GLN B CA 1
ATOM 16796 C C . GLN B 1 1035 ? -6.629 4.539 27.281 1 97.81 1035 GLN B C 1
ATOM 16798 O O . GLN B 1 1035 ? -6.855 3.645 26.453 1 97.81 1035 GLN B O 1
ATOM 16803 N N . GLY B 1 1036 ? -5.66 4.5 28.188 1 96.31 1036 GLY B N 1
ATOM 16804 C CA . GLY B 1 1036 ? -4.871 3.285 28.328 1 96.31 1036 GLY B CA 1
ATOM 16805 C C . GLY B 1 1036 ? -5.625 2.168 29.031 1 96.31 1036 GLY B C 1
ATOM 16806 O O . GLY B 1 1036 ? -6.766 2.352 29.453 1 96.31 1036 GLY B O 1
ATOM 16807 N N . MET B 1 1037 ? -4.984 1.048 29.125 1 94.62 1037 MET B N 1
ATOM 16808 C CA . MET B 1 1037 ? -5.594 -0.124 29.75 1 94.62 1037 MET B CA 1
ATOM 16809 C C . MET B 1 1037 ? -5.777 0.086 31.25 1 94.62 1037 MET B C 1
ATOM 16811 O O . MET B 1 1037 ? -6.535 -0.641 31.891 1 94.62 1037 MET B O 1
ATOM 16815 N N . ASP B 1 1038 ? -5.125 1.084 31.828 1 95.38 1038 ASP B N 1
ATOM 16816 C CA . ASP B 1 1038 ? -5.281 1.428 33.219 1 95.38 1038 ASP B CA 1
ATOM 16817 C C . ASP B 1 1038 ? -6.52 2.291 33.469 1 95.38 1038 ASP B C 1
ATOM 16819 O O . ASP B 1 1038 ? -6.828 2.666 34.594 1 95.38 1038 ASP B O 1
ATOM 16823 N N . GLY B 1 1039 ? -7.215 2.633 32.375 1 95.81 1039 GLY B N 1
ATOM 16824 C CA . GLY B 1 1039 ? -8.453 3.387 32.5 1 95.81 1039 GLY B CA 1
ATOM 16825 C C . GLY B 1 1039 ? -8.234 4.887 32.531 1 95.81 1039 GLY B C 1
ATOM 16826 O O . GLY B 1 1039 ? -9.188 5.652 32.719 1 95.81 1039 GLY B O 1
ATOM 16827 N N . LYS B 1 1040 ? -7.02 5.305 32.406 1 96.94 1040 LYS B N 1
ATOM 16828 C CA . LYS B 1 1040 ? -6.719 6.73 32.438 1 96.94 1040 LYS B CA 1
ATOM 16829 C C . LYS B 1 1040 ? -6.441 7.285 31.047 1 96.94 1040 LYS B C 1
ATOM 16831 O O . LYS B 1 1040 ? -5.875 6.594 30.203 1 96.94 1040 LYS B O 1
ATOM 16836 N N . PHE B 1 1041 ? -6.887 8.562 30.844 1 97.94 1041 PHE B N 1
ATOM 16837 C CA . PHE B 1 1041 ? -6.578 9.242 29.594 1 97.94 1041 PHE B CA 1
ATOM 16838 C C . PHE B 1 1041 ? -5.117 9.672 29.547 1 97.94 1041 PHE B C 1
ATOM 16840 O O . PHE B 1 1041 ? -4.531 9.992 30.594 1 97.94 1041 PHE B O 1
ATOM 16847 N N . ALA B 1 1042 ? -4.559 9.664 28.359 1 97.81 1042 ALA B N 1
ATOM 16848 C CA . ALA B 1 1042 ? -3.168 10.07 28.172 1 97.81 1042 ALA B CA 1
ATOM 16849 C C . ALA B 1 1042 ? -3.016 11.578 28.312 1 97.81 1042 ALA B C 1
ATOM 16851 O O . ALA B 1 1042 ? -1.923 12.078 28.594 1 97.81 1042 ALA B O 1
ATOM 16852 N N . GLU B 1 1043 ? -4.113 12.328 28.078 1 97.69 1043 GLU B N 1
ATOM 16853 C CA . GLU B 1 1043 ? -4.098 13.773 28.266 1 97.69 1043 GLU B CA 1
ATOM 16854 C C . GLU B 1 1043 ? -3.791 14.141 29.719 1 97.69 1043 GLU B C 1
ATOM 16856 O O . GLU B 1 1043 ? -4.422 13.617 30.641 1 97.69 1043 GLU B O 1
ATOM 16861 N N . ASN B 1 1044 ? -2.807 15.07 29.859 1 96.88 1044 ASN B N 1
ATOM 16862 C CA . ASN B 1 1044 ? -2.359 15.562 31.156 1 96.88 1044 ASN B CA 1
ATOM 16863 C C . ASN B 1 1044 ? -1.763 14.445 32 1 96.88 1044 ASN B C 1
ATOM 16865 O O . ASN B 1 1044 ? -1.728 14.547 33.219 1 96.88 1044 ASN B O 1
ATOM 16869 N N . LYS B 1 1045 ? -1.355 13.328 31.375 1 96.88 1045 LYS B N 1
ATOM 16870 C CA . LYS B 1 1045 ? -0.624 12.25 32.031 1 96.88 1045 LYS B CA 1
ATOM 16871 C C . LYS B 1 1045 ? 0.831 12.211 31.578 1 96.88 1045 LYS B C 1
ATOM 16873 O O . LYS B 1 1045 ? 1.127 11.75 30.484 1 96.88 1045 LYS B O 1
ATOM 16878 N N . GLN B 1 1046 ? 1.666 12.656 32.469 1 97.25 1046 GLN B N 1
ATOM 16879 C CA . GLN B 1 1046 ? 3.092 12.727 32.156 1 97.25 1046 GLN B CA 1
ATOM 16880 C C . GLN B 1 1046 ? 3.668 11.344 31.906 1 97.25 1046 GLN B C 1
ATOM 16882 O O . GLN B 1 1046 ? 3.328 10.383 32.594 1 97.25 1046 GLN B O 1
ATOM 16887 N N . LEU B 1 1047 ? 4.449 11.133 30.844 1 98.12 1047 LEU B N 1
ATOM 16888 C CA . LEU B 1 1047 ? 5.207 9.914 30.562 1 98.12 1047 LEU B CA 1
ATOM 16889 C C . LEU B 1 1047 ? 6.645 10.047 31.047 1 98.12 1047 LEU B C 1
ATOM 16891 O O . LEU B 1 1047 ? 7.371 10.945 30.609 1 98.12 1047 LEU B O 1
ATOM 16895 N N . ASN B 1 1048 ? 7.035 9.258 31.969 1 98.44 1048 ASN B N 1
ATOM 16896 C CA . ASN B 1 1048 ? 8.406 9.266 32.469 1 98.44 1048 ASN B CA 1
ATOM 16897 C C . ASN B 1 1048 ? 9.281 8.266 31.734 1 98.44 1048 ASN B C 1
ATOM 16899 O O . ASN B 1 1048 ? 8.844 7.145 31.438 1 98.44 1048 ASN B O 1
ATOM 16903 N N . PRO B 1 1049 ? 10.469 8.656 31.344 1 98.62 1049 PRO B N 1
ATOM 16904 C CA . PRO B 1 1049 ? 11.391 7.672 30.766 1 98.62 1049 PRO B CA 1
ATOM 16905 C C . PRO B 1 1049 ? 11.859 6.633 31.781 1 98.62 1049 PRO B C 1
ATOM 16907 O O . PRO B 1 1049 ? 11.68 6.824 33 1 98.62 1049 PRO B O 1
ATOM 16910 N N . ASP B 1 1050 ? 12.367 5.551 31.297 1 98.69 1050 ASP B N 1
ATOM 16911 C CA . ASP B 1 1050 ? 13 4.559 32.156 1 98.69 1050 ASP B CA 1
ATOM 16912 C C . ASP B 1 1050 ? 14.328 5.082 32.719 1 98.69 1050 ASP B C 1
ATOM 16914 O O . ASP B 1 1050 ? 14.719 4.727 33.812 1 98.69 1050 ASP B O 1
ATOM 16918 N N . ILE B 1 1051 ? 15.039 5.898 31.906 1 98.75 1051 ILE B N 1
ATOM 16919 C CA . ILE B 1 1051 ? 16.297 6.531 32.281 1 98.75 1051 ILE B CA 1
ATOM 16920 C C . ILE B 1 1051 ? 16.203 8.039 32.031 1 98.75 1051 ILE B C 1
ATOM 16922 O O . ILE B 1 1051 ? 16.219 8.492 30.891 1 98.75 1051 ILE B O 1
ATOM 16926 N N . GLU B 1 1052 ? 16.156 8.852 33.125 1 98.62 1052 GLU B N 1
ATOM 16927 C CA . GLU B 1 1052 ? 16.016 10.305 33.031 1 98.62 1052 GLU B CA 1
ATOM 16928 C C . GLU B 1 1052 ? 17.375 10.984 32.906 1 98.62 1052 GLU B C 1
ATOM 16930 O O . GLU B 1 1052 ? 18.25 10.773 33.75 1 98.62 1052 GLU B O 1
ATOM 16935 N N . VAL B 1 1053 ? 17.578 11.703 31.828 1 98.38 1053 VAL B N 1
ATOM 16936 C CA . VAL B 1 1053 ? 18.828 12.422 31.562 1 98.38 1053 VAL B CA 1
ATOM 16937 C C . VAL B 1 1053 ? 18.516 13.781 30.938 1 98.38 1053 VAL B C 1
ATOM 16939 O O . VAL B 1 1053 ? 17.766 13.867 29.969 1 98.38 1053 VAL B O 1
ATOM 16942 N N . TYR B 1 1054 ? 19.094 14.891 31.531 1 97.25 1054 TYR B N 1
ATOM 16943 C CA . TYR B 1 1054 ? 18.938 16.234 30.984 1 97.25 1054 TYR B CA 1
ATOM 16944 C C . TYR B 1 1054 ? 20.219 16.734 30.359 1 97.25 1054 TYR B C 1
ATOM 16946 O O . TYR B 1 1054 ? 21.312 16.469 30.859 1 97.25 1054 TYR B O 1
ATOM 16954 N N . ASN B 1 1055 ? 20.156 17.469 29.234 1 97.25 1055 ASN B N 1
ATOM 16955 C CA . ASN B 1 1055 ? 21.25 18.297 28.75 1 97.25 1055 ASN B CA 1
ATOM 16956 C C . ASN B 1 1055 ? 21.297 19.641 29.484 1 97.25 1055 ASN B C 1
ATOM 16958 O O . ASN B 1 1055 ? 20.266 20.234 29.781 1 97.25 1055 ASN B O 1
ATOM 16962 N N . THR B 1 1056 ? 22.5 20.156 29.766 1 95.75 1056 THR B N 1
ATOM 16963 C CA . THR B 1 1056 ? 22.656 21.516 30.281 1 95.75 1056 THR B CA 1
ATOM 16964 C C . THR B 1 1056 ? 22.734 22.531 29.156 1 95.75 1056 THR B C 1
ATOM 16966 O O . THR B 1 1056 ? 22.984 22.156 28 1 95.75 1056 THR B O 1
ATOM 16969 N N . PRO B 1 1057 ? 22.469 23.844 29.469 1 95.94 1057 PRO B N 1
ATOM 16970 C CA . PRO B 1 1057 ? 22.688 24.859 28.438 1 95.94 1057 PRO B CA 1
ATOM 16971 C C . PRO B 1 1057 ? 24.078 24.797 27.812 1 95.94 1057 PRO B C 1
ATOM 16973 O O . PRO B 1 1057 ? 24.219 24.938 26.594 1 95.94 1057 PRO B O 1
ATOM 16976 N N . GLU B 1 1058 ? 25.109 24.469 28.609 1 94.88 1058 GLU B N 1
ATOM 16977 C CA . GLU B 1 1058 ? 26.469 24.328 28.109 1 94.88 1058 GLU B CA 1
ATOM 16978 C C . GLU B 1 1058 ? 26.594 23.141 27.156 1 94.88 1058 GLU B C 1
ATOM 16980 O O . GLU B 1 1058 ? 27.312 23.219 26.156 1 94.88 1058 GLU B O 1
ATOM 16985 N N . ASP B 1 1059 ? 25.938 22.047 27.484 1 95.88 1059 ASP B N 1
ATOM 16986 C CA . ASP B 1 1059 ? 25.922 20.891 26.594 1 95.88 1059 ASP B CA 1
ATOM 16987 C C . ASP B 1 1059 ? 25.391 21.266 25.219 1 95.88 1059 ASP B C 1
ATOM 16989 O O . ASP B 1 1059 ? 26 20.953 24.203 1 95.88 1059 ASP B O 1
ATOM 16993 N N . TYR B 1 1060 ? 24.234 21.953 25.203 1 95.75 1060 TYR B N 1
ATOM 16994 C CA . TYR B 1 1060 ? 23.594 22.375 23.969 1 95.75 1060 TYR B CA 1
ATOM 16995 C C . TYR B 1 1060 ? 24.531 23.25 23.141 1 95.75 1060 TYR B C 1
ATOM 16997 O O . TYR B 1 1060 ? 24.641 23.078 21.922 1 95.75 1060 TYR B O 1
ATOM 17005 N N . LEU B 1 1061 ? 25.188 24.172 23.766 1 95.12 1061 LEU B N 1
ATOM 17006 C CA . LEU B 1 1061 ? 25.984 25.188 23.078 1 95.12 1061 LEU B CA 1
ATOM 17007 C C . LEU B 1 1061 ? 27.312 24.594 22.594 1 95.12 1061 LEU B C 1
ATOM 17009 O O . LEU B 1 1061 ? 27.844 25.031 21.578 1 95.12 1061 LEU B O 1
ATOM 17013 N N . ASN B 1 1062 ? 27.844 23.594 23.312 1 94.25 1062 ASN B N 1
ATOM 17014 C CA . ASN B 1 1062 ? 29.188 23.078 23.016 1 94.25 1062 ASN B CA 1
ATOM 17015 C C . ASN B 1 1062 ? 29.125 21.797 22.203 1 94.25 1062 ASN B C 1
ATOM 17017 O O . ASN B 1 1062 ? 30.156 21.141 22 1 94.25 1062 ASN B O 1
ATOM 17021 N N . GLY B 1 1063 ? 27.953 21.359 21.844 1 94.06 1063 GLY B N 1
ATOM 17022 C CA . GLY B 1 1063 ? 27.812 20.234 20.922 1 94.06 1063 GLY B CA 1
ATOM 17023 C C . GLY B 1 1063 ? 27.922 18.891 21.609 1 94.06 1063 GLY B C 1
ATOM 17024 O O . GLY B 1 1063 ? 28.344 17.906 21 1 94.06 1063 GLY B O 1
ATOM 17025 N N . TYR B 1 1064 ? 27.656 18.844 22.891 1 95.81 1064 TYR B N 1
ATOM 17026 C CA . TYR B 1 1064 ? 27.703 17.594 23.641 1 95.81 1064 TYR B CA 1
ATOM 17027 C C . TYR B 1 1064 ? 26.297 17.125 24 1 95.81 1064 TYR B C 1
ATOM 17029 O O . TYR B 1 1064 ? 25.562 17.828 24.703 1 95.81 1064 TYR B O 1
ATOM 17037 N N . ASP B 1 1065 ? 25.953 15.898 23.609 1 97.81 1065 ASP B N 1
ATOM 17038 C CA . ASP B 1 1065 ? 24.609 15.375 23.844 1 97.81 1065 ASP B CA 1
ATOM 17039 C C . ASP B 1 1065 ? 24.641 14.266 24.891 1 97.81 1065 ASP B C 1
ATOM 17041 O O . ASP B 1 1065 ? 24.797 13.086 24.547 1 97.81 1065 ASP B O 1
ATOM 17045 N N . ARG B 1 1066 ? 24.344 14.625 26.109 1 97.81 1066 ARG B N 1
ATOM 17046 C CA . ARG B 1 1066 ? 24.375 13.695 27.234 1 97.81 1066 ARG B CA 1
ATOM 17047 C C . ARG B 1 1066 ? 23.312 12.617 27.094 1 97.81 1066 ARG B C 1
ATOM 17049 O O . ARG B 1 1066 ? 23.484 11.484 27.547 1 97.81 1066 ARG B O 1
ATOM 17056 N N . GLN B 1 1067 ? 22.203 12.922 26.516 1 98.25 1067 GLN B N 1
ATOM 17057 C CA . GLN B 1 1067 ? 21.125 11.969 26.328 1 98.25 1067 GLN B CA 1
ATOM 17058 C C . GLN B 1 1067 ? 21.516 10.867 25.344 1 98.25 1067 GLN B C 1
ATOM 17060 O O . GLN B 1 1067 ? 21.25 9.688 25.578 1 98.25 1067 GLN B O 1
ATOM 17065 N N . LEU B 1 1068 ? 22.141 11.203 24.25 1 98.19 1068 LEU B N 1
ATOM 17066 C CA . LEU B 1 1068 ? 22.625 10.227 23.281 1 98.19 1068 LEU B CA 1
ATOM 17067 C C . LEU B 1 1068 ? 23.688 9.336 23.891 1 98.19 1068 LEU B C 1
ATOM 17069 O O . LEU B 1 1068 ? 23.734 8.133 23.625 1 98.19 1068 LEU B O 1
ATOM 17073 N N . VAL B 1 1069 ? 24.578 9.945 24.703 1 98.5 1069 VAL B N 1
ATOM 17074 C CA . VAL B 1 1069 ? 25.641 9.188 25.344 1 98.5 1069 VAL B CA 1
ATOM 17075 C C . VAL B 1 1069 ? 25.016 8.109 26.25 1 98.5 1069 VAL B C 1
ATOM 17077 O O . VAL B 1 1069 ? 25.438 6.949 26.203 1 98.5 1069 VAL B O 1
ATOM 17080 N N . ARG B 1 1070 ? 24.031 8.492 26.984 1 98.56 1070 ARG B N 1
ATOM 17081 C CA . ARG B 1 1070 ? 23.391 7.559 27.906 1 98.56 1070 ARG B CA 1
ATOM 17082 C C . ARG B 1 1070 ? 22.688 6.441 27.141 1 98.56 1070 ARG B C 1
ATOM 17084 O O . ARG B 1 1070 ? 22.672 5.293 27.594 1 98.56 1070 ARG B O 1
ATOM 17091 N N . ALA B 1 1071 ? 22.031 6.777 26.062 1 98.75 1071 ALA B N 1
ATOM 17092 C CA . ALA B 1 1071 ? 21.359 5.781 25.219 1 98.75 1071 ALA B CA 1
ATOM 17093 C C . ALA B 1 1071 ? 22.375 4.777 24.672 1 98.75 1071 ALA B C 1
ATOM 17095 O O . ALA B 1 1071 ? 22.094 3.574 24.625 1 98.75 1071 ALA B O 1
ATOM 17096 N N . VAL B 1 1072 ? 23.5 5.266 24.172 1 98.69 1072 VAL B N 1
ATOM 17097 C CA . VAL B 1 1072 ? 24.547 4.391 23.641 1 98.69 1072 VAL B CA 1
ATOM 17098 C C . VAL B 1 1072 ? 25.031 3.439 24.734 1 98.69 1072 VAL B C 1
ATOM 17100 O O . VAL B 1 1072 ? 25.188 2.24 24.484 1 98.69 1072 VAL B O 1
ATOM 17103 N N . GLU B 1 1073 ? 25.25 3.988 25.922 1 98.44 1073 GLU B N 1
ATOM 17104 C CA . GLU B 1 1073 ? 25.672 3.156 27.047 1 98.44 1073 GLU B CA 1
ATOM 17105 C C . GLU B 1 1073 ? 24.672 2.041 27.328 1 98.44 1073 GLU B C 1
ATOM 17107 O O . GLU B 1 1073 ? 25.062 0.892 27.547 1 98.44 1073 GLU B O 1
ATOM 17112 N N . GLU B 1 1074 ? 23.422 2.408 27.297 1 98.38 1074 GLU B N 1
ATOM 17113 C CA . GLU B 1 1074 ? 22.375 1.424 27.562 1 98.38 1074 GLU B CA 1
ATOM 17114 C C . GLU B 1 1074 ? 22.344 0.336 26.484 1 98.38 1074 GLU B C 1
ATOM 17116 O O . GLU B 1 1074 ? 22.203 -0.847 26.797 1 98.38 1074 GLU B O 1
ATOM 17121 N N . MET B 1 1075 ? 22.438 0.703 25.219 1 98.19 1075 MET B N 1
ATOM 17122 C CA . MET B 1 1075 ? 22.406 -0.252 24.109 1 98.19 1075 MET B CA 1
ATOM 17123 C C . MET B 1 1075 ? 23.656 -1.127 24.109 1 98.19 1075 MET B C 1
ATOM 17125 O O . MET B 1 1075 ? 23.594 -2.295 23.719 1 98.19 1075 MET B O 1
ATOM 17129 N N . MET B 1 1076 ? 24.812 -0.571 24.5 1 97.75 1076 MET B N 1
ATOM 17130 C CA . MET B 1 1076 ? 26.062 -1.333 24.547 1 97.75 1076 MET B CA 1
ATOM 17131 C C . MET B 1 1076 ? 25.984 -2.432 25.609 1 97.75 1076 MET B C 1
ATOM 17133 O O . MET B 1 1076 ? 26.656 -3.453 25.484 1 97.75 1076 MET B O 1
ATOM 17137 N N . LYS B 1 1077 ? 25.172 -2.336 26.656 1 95.94 1077 LYS B N 1
ATOM 17138 C CA . LYS B 1 1077 ? 24.953 -3.379 27.656 1 95.94 1077 LYS B CA 1
ATOM 17139 C C . LYS B 1 1077 ? 24.234 -4.582 27.047 1 95.94 1077 LYS B C 1
ATOM 17141 O O . LYS B 1 1077 ? 24.438 -5.715 27.484 1 95.94 1077 LYS B O 1
ATOM 17146 N N . LYS B 1 1078 ? 23.422 -4.344 26.281 1 86.5 1078 LYS B N 1
ATOM 17147 C CA . LYS B 1 1078 ? 22.609 -5.387 25.656 1 86.5 1078 LYS B CA 1
ATOM 17148 C C . LYS B 1 1078 ? 23.391 -6.105 24.562 1 86.5 1078 LYS B C 1
ATOM 17150 O O . LYS B 1 1078 ? 23 -7.184 24.109 1 86.5 1078 LYS B O 1
#

Organism: NCBI:txid2508867

Foldseek 3Di:
DVPPVPPVVPPPPVPDPVVPFFFQWAQWAAFQARFKIWTDFQQFIWMAGNQADEIHTQDDDPWRKGNWEAANVRFKIWIWTCNQFETFIWMATNNHDDIDTQDDAQYHKGWQYAQHNFKTKIWTQFAAFPQFLPALDPQFIFIWMTTNVRWAIFGDGRGRFANWEADPVGKIKGKHAFFDDDPQFFQFFAPRAIFIWIDDPRDIGTQDDRSHHKGNWYCALDDQKIWTWDCNVPATFIWMDGSNGPDIDTQADDPDWHWANWYAHNVQWIWIDTLRFIWIDHGPDYIDTHRYRYDDDCPFDQKDKDKDWFAWDDWEAAQQRQKIWTDGLQFIKIAGQVDQQIDTQDADLWHWDQWEAANQRFKIKIWTQDPLAIFIKMKGQPDPVDRHRSPRPDIDMDTLDDDPWHWGNWYAALVRQWIWTDTLQFWIWIAGRVVSDIDTLGPRPFDDDPDPPPWDWEAQNLRFKIKTWGCPPNNPVAIFIWITGNVSPDDIHGQAPQSWHKDDWYAALRNQKIKIKTQNPWDAFLFDDDTFIFIKIFGFDPVLLVLLPDALVRNVVVVVVVVVVVVVVVVVVVVVCVVDPDDDDPPPPPVPPPNRDDDDGNRPCRNVRMGTQDPHTFAWAEWDADRSRQKIWTWGDDPDATFIKMAGSRVRDIDTLGPRPHHAYWDAHPNRQWTWGQHPRWIWIAGPVNSDIDTRTYIDIHMNRQLSSLLNVLSNVLSCQCSFFADNCLCVFPSVVVSVSLSSNSVRHRDVVSSQSSQQNSQSSSSWGQWGWDDDTRGRPWHQFAQQFRFDSPDQFKFTATQARQDPGFPNVDPFVDGHGKGFQDKQPHGRGGRRHCRVSRTNQAQHKIKTWIARPVVRDIDIDITRTHHSVVSSVSSNVVSQVLLQVVLCVVLVLQEGEDEQQESDSVSVVRRQCRCQPPRNLNHQEYEYEDELYAYDHRLVVQLQQLQDAWDAFDADPRDTDDTPPSSHRHHYYEYEYEQNQAACSLVNVVVSVVVPSHFYFEAKYFLHHADWDFDQDSVRMTTIHRRHFDADPVRDTSIRPIGGTPHYDDDDPCCSSSNHDPRSVVRSVVSSVD/DVPVPPPVPPPPVVPDVVVPFFFQWAQWAAFQQRFKIWTDFQQFIWMAGNQADEIHTQDDDPWRKGNWEAANVRFKIWIWTCNQFETFIWMATNNHDDIHTQDDAQYHKGWQYAQHNFKTKIWTQFAAFPQFLPALDPQFIFIWMTTNVRWAIFGDGRGRFANWEADPVGKIKGKHAFFDFDPQFFQFFAPRAIFIWIDDPRDIDTQDDRSHHKGNWYDALDDQKIWTWDCNVPATFIWMDGSNGPDIDTQADDPDWHWANWYAHNVQWIWIDDLRFIWIDHGPDYIDTHRYRYDDDPPFDQKDKDKDWFAWDFWEAAQQRQKIWTDGLQFIKIQGQVDQQIGTQDADLWHWDQWEAANQRFKIKIWTQDPLAIFIKMKGQPDPPDRHRSPRPDIDMDTLDDDPWHWHNWYAALVRQWIWTDTLQFWIWIAGRVVSDIDTLGPRPFDDDPDPPPWDWEAQNLRFKIKTWGCPPNNPVAIFIWIIGNRSPDDIHGQAPPSWHKDDWYAALRNQKIKIKTQNPWDAFLFDDDTFIFIKIFGFDPVLLVLLPDALVRNVVVVVVVVVVVVVVVVVVVVVCVVPPDDDDPPPPVVPPPNRDDDDGNRPCRNVRMGTQDPHTFAWAEWDADRSRQKIWTWGDDPDATFIKMAGSRVRDIDTLGPRPHHAYWDAHPNRQWTWGQHPRWIWIAGPVVSDIDTRTYIDIHMNRQLSSLLNVLSNVLSCQCSFFADNCLCVFPSVVLSVSLSSNSVRHRDVVSSQSSQQNSQSSSSWGQWGWDDDTRRRPWHQFAQQFRFDSPDQFKFTATQARQDPTFPNVDPFVDGHGKGFQDKQPHGRGGRRHCRVSRTNQAQHKIKTWIARPVVRDIDIDITRTHHSVVSSVSSNVVSQVLLQVVLCVVLVLQEGEDEQQESDSVSVVRRQCRCQPPRNLNHQEYEYEDEQYAYDHRLVVQLQQLQDAWDAFDADPRDTDDTPPSSHRHHYYEYEYEQNQAACSLVNVVVSVVVPSHFYFEAKYFLHHADWDFDQDSVRMTTIHRRHFDADPVRDTSIRPIGGTPHYDDDDPCCSSSNHDPRSVVRSVVSSVD

Nearest PDB structures (foldseek):
  1k32-assembly1_E  TM=8.414E-01  e=1.100E-61  Thermoplasma acidophilum
  1fc6-assembly1_A  TM=4.572E-01  e=1.349E-14  Tetradesmus obliquus
  4pwz-assembly1_A  TM=4.607E-01  e=9.577E-14  Yersinia pestis CO92
  6pnv-assembly1_A  TM=4.258E-01  e=4.898E-14  Salmonella enterica subsp. enterica serovar Typhimurium str. LT2-4
  7nst-assembly1_E  TM=4.112E-01  e=3.985E-14  Escherichia coli K-12

Radius of gyration: 43.84 Å; Cα contacts (8 Å, |Δi|>4): 5388; chains: 2; bounding box: 122×141×98 Å